Protein 5W3S (pdb70)

Radius of gyration: 40.67 Å; Cα contacts (8 Å, |Δi|>4): 2734; chains: 4; bounding box: 96×96×102 Å

GO terms:
  GO:0080025 phosphatidylinositol-3,5-bisphosphate binding (F, IDA)
  GO:0097682 intracellularly phosphatidylinositol-3,5-bisphosphate-gated monatomic cation channel activity (F, IDA)
  GO:0005765 lysosomal membrane (C, IDA)
  GO:0016020 membrane (C, IDA)
  GO:0051289 protein homotetramerization (P, IDA)
  GO:0098655 monoatomic cation transmembrane transport (P, IDA)
  GO:0042802 identical protein binding (F, IPI)

Solvent-accessible surface area: 88615 Å² total; per-residue (Å²): 120,92,54,88,109,4,81,36,100,0,85,44,71,68,60,40,32,79,83,39,100,95,73,140,28,117,135,52,190,75,25,56,35,11,98,79,3,22,51,21,2,22,86,1,1,41,84,7,5,82,27,23,66,55,16,32,41,12,63,50,39,2,20,49,0,0,20,52,4,1,9,100,58,30,119,103,141,37,115,48,52,28,32,7,30,21,40,62,58,5,57,66,22,0,55,59,1,3,32,26,2,28,69,4,120,139,26,7,4,12,13,16,13,22,62,99,54,28,0,12,8,16,22,41,31,32,100,145,16,77,26,138,12,29,100,28,35,1,42,10,24,68,103,100,69,72,76,65,106,116,4,90,22,122,29,106,97,49,89,138,84,116,27,140,16,105,36,55,8,101,88,7,36,28,3,54,0,96,9,55,0,14,1,0,4,26,89,0,27,209,86,60,111,22,21,1,0,2,3,1,44,0,33,1,32,5,43,2,39,25,13,2,1,49,3,40,2,35,18,66,6,94,22,49,19,86,104,13,132,46,6,45,36,78,62,55,128,54,62,44,74,133,94,25,48,124,49,0,47,91,0,35,91,2,0,76,45,0,27,74,44,5,68,152,28,39,84,63,4,77,123,24,13,93,66,14,25,93,19,27,99,143,84,103,194,104,28,116,38,109,82,9,59,124,68,6,54,55,47,58,41,73,28,10,32,84,1,0,75,35,0,27,75,0,0,90,57,0,47,84,15,62,68,131,26,86,46,71,53,41,77,2,4,19,30,2,0,35,0,2,44,41,6,34,37,7,26,9,32,38,32,25,67,115,70,101,35,51,4,1,19,58,0,37,85,56,1,81,70,38,5,92,96,6,46,54,6,15,43,30,17,32,68,0,6,7,20,0,0,11,10,3,0,7,35,42,3,74,8,1,57,37,63,48,61,0,24,5,0,0,14,0,0,18,14,15,24,35,0,39,28,0,1,56,103,15,63,130,161,18,145,102,3,28,75,31,0,23,118,7,2,58,41,0,0,33,48,5,19,22,10,8,35,1,0,7,20,0,3,2,17,17,23,7,72,51,14,54,41,85,70,125,130,41,93,76,167,44,76,1,117,98,28,30,118,122,91,54,89,110,4,78,36,99,0,85,47,71,70,60,40,32,78,84,39,100,94,74,138,29,116,134,51,189,76,24,56,35,10,97,78,4,22,51,22,1,22,86,1,1,43,84,7,6,82,28,22,64,57,17,31,42,11,60,50,39,2,22,49,0,0,21,52,3,0,10,100,57,30,117,104,140,36,116,49,52,29,31,6,32,22,40,62,59,5,57,65,22,0,57,60,1,3,32,26,2,29,71,4,122,139,26,6,3,10,13,16,13,22,65,100,54,28,0,12,8,16,23,40,31,32,99,151,16,78,23,137,11,27,100,29,37,1,44,11,24,68,100,98,69,70,77,65,106,117,4,89,21,121,29,107,96,48,88,138,82,116,25,142,16,106,37,54,7,101,86,7,34,26,3,54,0,95,9,55,0,14,0,0,4,25,89,0,28,206,87,62,112,22,22,0,0,2,3,1,44,0,33,0,32,5,45,2,40,26,13,2,0,50,4,40,1,36,16,63,6,95,20,49,18,85,106,12,132,45,6,46,36,78,62,53,128,53,63,43,76,137,94,24,47,122,49,0,48,92,0,35,90,1,0,76,45,0,26,75,44,4,68,151,28,37,84,64,4,76,122,24,13,93,66,14,26,93,20,28,101,144,84,102,194,104,27,118,39,106,83,9,58,122,69,6,52,56,47,57,42,73,28,10,32,84,1,0,74,35,0,26,75,0,0,93,55,0,46,86,16,66,67,132,26,83,46,71,52,42,76,2,4,20,30,1,0,34,0,2,46,39,6,36,37,8,27,9,34,39,33,25,65,114,70,104,36,52,4,2,20,58,0,38,84,55,1,80,70,36,5,95,98,7,47,54,5,14,42,31,17,33,66,1,5,7,22,0,0,12,10,4,0,7,37,43,3,74,7,2,60,38,64,49,62,0,24,5,0,0,14,0,0,18,13,17,23,37,0,38,27,1,2,55,103,15,63,130,163,19,142,100,3,28,74,30,0,22,117,7,2,60,41,0,0,33,49,5,20,22,10,8,35,2,1,6,21,0,2,2,16,18,23,7,71,50,14,56,42,82,70,126,129,41,93,75,166,44,78,1,117,96,28,30,118,123,93,54,90,109,5,76,36,97,0,85,48,73,69,59,39,33,78,83,38,97,95,73,140,29,115,132,52,189,74,24,54,35,9,98,79,3,20,51,22,1,22,86,0,1,43,84,7,5,83,28,24,66,58,16,34,43,12,59,51,38,1,20,50,0,0,22,54,3,1,10,100,58,30,118,103,142,36,116,48,54,28,31,6,31,22,39,62,58,4,59,65,22,0,56,58,2,3,32,27,3,28,69,4,123,141,27,7,3,12,13,15,14,21,61,101,53,27,0,12,9,16,22,41,30,32,98,146,15,78,24,136,11,26,99,27,35,2,43,11,24,67,102,99,70,71,76,64,106,118,4,87,21,121,28,107,95,49,88,141,83,116,26,139,16,104,38,55,8,97,86,6,36,28,3,53,0,97,9,56,0,14,0,0,3,24,89,0,26,209,88,60,111,21,21,0,0,3,3,0,42,0,34,0,32,4,44,2,39,24,14,2,1,51,3,40,1,35,18,65,5,95,20,50,20,87,105,13,131,46,6,44,34,77,58,54,128,55,63,44,76,134,94,24,48,121,50,0,47,90,0,35,92,1,0,76,45,0,25,74,43,5,68,150,28,38,83,65,3,77,123,24,14,92,65,14,25,93,20,28,100,146,86,106,193,103,28,116,35,107,82,9,60,123,65,6,54,56,47,57,41,72,27,10,32,84,1,0,75,35,0,27,74,0,0,94,56,0,48,86,16,63,68,131,27,86,47,72,52,40,77,2,4,19,29,2,0,33,0,2,44,40,6,33,38,8,27,9,34,38,33,25,64,116,71,102,37,51,4,1,18,56,0,35,84,55,1,78,70,37,5,91,97,6,47,53,4,16,42,30,18,31,67,1,5,7,22,0,0,13,10,3,0,6,37,42,3,74,6,1,60,37,65,48,62,0,22,4,0,0,13,0,0,17,14,17,24,36,0,36,27,1,1,55,104,16,64,129,170,19,142,103,3,27,75,30,0,22,119,7,2,60,42,1,0,33,47,5,20,20,9,7,33,0,0,7,19,0,3,2,17,18,23,8,71,51,15,57,40,83,68,124,128,41,95,77,167,45,76,1,115,97,28,31,117,123,92,54,89,109,5,76,36,98,0,84,46,72,70,60,39,32,79,83,38,100,94,74,141,28,114,132,54,188,73,25,53,35,11,98,78,3,20,52,21,1,21,86,0,2,42,84,7,6,82,27,24,68,56,16,34,42,10,62,55,35,2,20,47,0,0,21,52,4,1,10,100,57,31,117,103,142,35,118,50,54,28,31,6,32,23,40,61,59,5,59,65,22,0,56,59,1,3,32,28,2,29,70,4,123,139,26,6,2,11,12,16,15,22,63,100,54,28,0,12,8,16,23,41,31,32,100,151,16,76,27,137,12,28,100,29,39,2,44,11,25,66,102,98,70,70,75,63,106,120,4,90,22,119,28,106,97,48,87,139,81,115,25,140,16,106,37,54,8,102,86,6,35,28,3,54,0,97,8,56,0,14,1,0,4,24,87,0,26,208,87,61,112,21,21,0,0,2,3,1,44,0,35,0,33,6,44,2,38,25,11,2,1,50,3,40,1,35,19,68,5,94,22,50,17,85,105,13,134,47,6,47,35,77,60,52,129,55,62,43,76,134,95,25,46,124,48,0,46,89,0,35,92,2,0,76,45,0,26,74,42,4,69,150,28,40,85,64,3,78,123,23,13,93,66,14,26,93,20,27,101,146,84,106,193,104,27,118,37,107,82,9,59,122,68,5,52,58,46,60,42,73,27,10,32,84,1,0,75,36,0,26,75,0,0,93,56,0,46,84,17,65,68,131,25,84,46,71,51,43,76,1,4,19,31,1,0,32,0,2,44,40,6,33,38,7,26,8,33,38,32,24,65,116,71,100,37,51,4,1,19,57,0,35,84,53,1,79,69,39,6,92,96,6,45,55,6,14,41,30,17,32,67,0,4,8,22,0,0,10,10,3,0,6,37,44,3,72,7,1,59,36,66,48,62,0,22,5,0,0,15,0,0,17,13,16,24,37,0,39,27,1,1,56,105,16,62,126,161,19,144,102,3,29,74,31,0,22,118,7,2,56,41,0,0,34,48,5,20,21,12,7,33,2,0,5,22,0,2,2,19,18,24,7,73,50,15,56,42,82,68,123,128,41,94,76,169,44,75,2,115,97,28,28,116

Sequence (1940 aa):
LLEDQMRRKLKFFFMNPCEKFWARGRKPWKLAIQILKIAMVTIQLVLFGLSNQMVVAFKEENTVAFKHLFLKGYIDRMDDTYAVYTQSDVYDQIIFAVNQYLQLYQVSVGNHAYENSAMAICQHFYKRGNIYPGNDTFDIDPEIETDCFFVEPDEPFHIENKLNLTLDFHRLLTVELQFKLKAINLQTVRHQELPDCYDFTLTITFDNKAHSGRIKISLDNDISIRECKDWHVSGSIQKNTHNMMIFDAFVILTCLVSLILCIRSVISGLQLQQEFVNFFLLHYKKDVSVSDQMEFVNGWYIMIIISDILTIIGSILKMEIQAKSLTSYDVCSILLGTSTMLVWLGVIRYLGFFAKYNLLILTLQAALPNVIRFCCCAAMIYLGYCFCGWIVLGPYHNKFRSLNMVSECLFSLINGDDMFATFAKMQQKSYLVWLFSRIYLYSFISLFIYMILSLFIALITDTYETIKHYQQDGFPETELRTFISLLEDQMRRKLKFFFMNPCEKFWARGRKPWKLAIQILKIAMVTIQLVLFGLSNQMVVAFKEENTVAFKHLFLKGYIDRMDDTYAVYTQSDVYDQIIFAVNQYLQLYQVSVGNHAYENSAMAICQHFYKRGNIYPGNDTFDIDPEIETDCFFVEPDEPFHIENKLNLTLDFHRLLTVELQFKLKAINLQTVRHQELPDCYDFTLTITFDNKAHSGRIKISLDNDISIRECKDWHVSGSIQKNTHNMMIFDAFVILTCLVSLILCIRSVISGLQLQQEFVNFFLLHYKKDVSVSDQMEFVNGWYIMIIISDILTIIGSILKMEIQAKSLTSYDVCSILLGTSTMLVWLGVIRYLGFFAKYNLLILTLQAALPNVIRFCCCAAMIYLGYCFCGWIVLGPYHNKFRSLNMVSECLFSLINGDDMFATFAKMQQKSYLVWLFSRIYLYSFISLFIYMILSLFIALITDTYETIKHYQQDGFPETELRTFISLLEDQMRRKLKFFFMNPCEKFWARGRKPWKLAIQILKIAMVTIQLVLFGLSNQMVVAFKEENTVAFKHLFLKGYIDRMDDTYAVYTQSDVYDQIIFAVNQYLQLYQVSVGNHAYENSAMAICQHFYKRGNIYPGNDTFDIDPEIETDCFFVEPDEPFHIENKLNLTLDFHRLLTVELQFKLKAINLQTVRHQELPDCYDFTLTITFDNKAHSGRIKISLDNDISIRECKDWHVSGSIQKNTHNMMIFDAFVILTCLVSLILCIRSVISGLQLQQEFVNFFLLHYKKDVSVSDQMEFVNGWYIMIIISDILTIIGSILKMEIQAKSLTSYDVCSILLGTSTMLVWLGVIRYLGFFAKYNLLILTLQAALPNVIRFCCCAAMIYLGYCFCGWIVLGPYHNKFRSLNMVSECLFSLINGDDMFATFAKMQQKSYLVWLFSRIYLYSFISLFIYMILSLFIALITDTYETIKHYQQDGFPETELRTFISLLEDQMRRKLKFFFMNPCEKFWARGRKPWKLAIQILKIAMVTIQLVLFGLSNQMVVAFKEENTVAFKHLFLKGYIDRMDDTYAVYTQSDVYDQIIFAVNQYLQLYQVSVGNHAYENSAMAICQHFYKRGNIYPGNDTFDIDPEIETDCFFVEPDEPFHIENKLNLTLDFHRLLTVELQFKLKAINLQTVRHQELPDCYDFTLTITFDNKAHSGRIKISLDNDISIRECKDWHVSGSIQKNTHNMMIFDAFVILTCLVSLILCIRSVISGLQLQQEFVNFFLLHYKKDVSVSDQMEFVNGWYIMIIISDILTIIGSILKMEIQAKSLTSYDVCSILLGTSTMLVWLGVIRYLGFFAKYNLLILTLQAALPNVIRFCCCAAMIYLGYCFCGWIVLGPYHNKFRSLNMVSECLFSLINGDDMFATFAKMQQKSYLVWLFSRIYLYSFISLFIYMILSLFIALITDTYETIKHYQQDGFPETELRTFIS

Structure (mmCIF, N/CA/C/O backbone):
data_5W3S
#
_entry.id   5W3S
#
_cell.length_a   1.000
_cell.length_b   1.000
_cell.length_c   1.000
_cell.angle_alpha   90.00
_cell.angle_beta   90.00
_cell.angle_gamma   90.00
#
_symmetry.space_group_name_H-M   'P 1'
#
loop_
_entity.id
_entity.type
_entity.pdbx_description
1 polymer 'Mucolipin-3 isoform 1'
2 non-polymer 'CHOLESTEROL HEMISUCCINATE'
3 non-polymer 'SODIUM ION'
4 non-polymer 1,2-Distearoyl-sn-glycerophosphoethanolamine
5 water water
#
loop_
_atom_site.group_PDB
_atom_site.id
_atom_site.type_symbol
_atom_site.label_atom_id
_atom_site.label_alt_id
_atom_site.label_comp_id
_atom_site.label_asym_id
_atom_site.label_entity_id
_atom_site.label_seq_id
_atom_site.pdbx_PDB_ins_code
_atom_site.Cartn_x
_atom_site.Cartn_y
_atom_site.Cartn_z
_atom_site.occupancy
_atom_site.B_iso_or_equiv
_atom_site.auth_seq_id
_atom_site.auth_comp_id
_atom_site.auth_asym_id
_atom_site.auth_atom_id
_atom_site.pdbx_PDB_model_num
ATOM 1 N N . LEU A 1 33 ? 83.308 125.334 28.594 1.00 90.26 33 LEU A N 1
ATOM 2 C CA . LEU A 1 33 ? 83.762 126.632 29.079 1.00 90.26 33 LEU A CA 1
ATOM 3 C C . LEU A 1 33 ? 83.335 126.845 30.525 1.00 90.26 33 LEU A C 1
ATOM 4 O O . LEU A 1 33 ? 84.162 126.834 31.435 1.00 90.26 33 LEU A O 1
ATOM 7 N N . LEU A 1 34 ? 82.031 127.047 30.728 1.00 89.59 34 LEU A N 1
ATOM 8 C CA . LEU A 1 34 ? 81.505 127.218 32.078 1.00 89.59 34 LEU A CA 1
ATOM 9 C C . LEU A 1 34 ? 81.429 125.882 32.811 1.00 89.59 34 LEU A C 1
ATOM 10 O O . LEU A 1 34 ? 81.598 125.831 34.040 1.00 89.59 34 LEU A O 1
ATOM 26 N N . GLU A 1 35 ? 81.301 124.807 32.043 1.00 89.18 35 GLU A N 1
ATOM 27 C CA . GLU A 1 35 ? 81.283 123.470 32.608 1.00 89.18 35 GLU A CA 1
ATOM 28 C C . GLU A 1 35 ? 82.633 123.273 33.286 1.00 89.18 35 GLU A C 1
ATOM 29 O O . GLU A 1 35 ? 82.716 122.673 34.358 1.00 89.18 35 GLU A O 1
ATOM 41 N N . ASP A 1 36 ? 83.692 123.782 32.658 1.00 89.19 36 ASP A N 1
ATOM 42 C CA . ASP A 1 36 ? 85.027 123.678 33.236 1.00 89.19 36 ASP A CA 1
ATOM 43 C C . ASP A 1 36 ? 85.100 124.401 34.573 1.00 89.19 36 ASP A C 1
ATOM 44 O O . ASP A 1 36 ? 85.745 123.919 35.512 1.00 89.19 36 ASP A O 1
ATOM 53 N N . GLN A 1 37 ? 84.451 125.565 34.677 1.00 88.77 37 GLN A N 1
ATOM 54 C CA . GLN A 1 37 ? 84.395 126.264 35.957 1.00 88.77 37 GLN A CA 1
ATOM 55 C C . GLN A 1 37 ? 83.694 125.415 37.007 1.00 88.77 37 GLN A C 1
ATOM 56 O O . GLN A 1 37 ? 84.126 125.363 38.167 1.00 88.77 37 GLN A O 1
ATOM 70 N N . MET A 1 38 ? 82.616 124.729 36.619 1.00 87.27 38 MET A N 1
ATOM 71 C CA . MET A 1 38 ? 81.925 123.866 37.570 1.00 87.27 38 MET A CA 1
ATOM 72 C C . MET A 1 38 ? 82.796 122.687 37.981 1.00 87.27 38 MET A C 1
ATOM 73 O O . MET A 1 38 ? 82.810 122.300 39.154 1.00 87.27 38 MET A O 1
ATOM 87 N N . ARG A 1 39 ? 83.523 122.096 37.030 1.00 85.87 39 ARG A N 1
ATOM 88 C CA . ARG A 1 39 ? 84.455 121.028 37.373 1.00 85.87 39 ARG A CA 1
ATOM 89 C C . ARG A 1 39 ? 85.516 121.521 38.349 1.00 85.87 39 ARG A C 1
ATOM 90 O O . ARG A 1 39 ? 85.908 120.798 39.272 1.00 85.87 39 ARG A O 1
ATOM 111 N N . ARG A 1 40 ? 85.986 122.757 38.167 1.00 84.77 40 ARG A N 1
ATOM 112 C CA . ARG A 1 40 ? 86.984 123.319 39.069 1.00 84.77 40 ARG A CA 1
ATOM 113 C C . ARG A 1 40 ? 86.418 123.502 40.471 1.00 84.77 40 ARG A C 1
ATOM 114 O O . ARG A 1 40 ? 87.053 123.119 41.461 1.00 84.77 40 ARG A O 1
ATOM 118 N N . LYS A 1 41 ? 85.230 124.103 40.577 1.00 84.71 41 LYS A N 1
ATOM 119 C CA . LYS A 1 41 ? 84.602 124.290 41.882 1.00 84.71 41 LYS A CA 1
ATOM 120 C C . LYS A 1 41 ? 84.358 122.954 42.574 1.00 84.71 41 LYS A C 1
ATOM 121 O O . LYS A 1 41 ? 84.738 122.760 43.736 1.00 84.71 41 LYS A O 1
ATOM 140 N N . LEU A 1 42 ? 83.711 122.022 41.871 1.00 82.96 42 LEU A N 1
ATOM 141 C CA . LEU A 1 42 ? 83.365 120.737 42.468 1.00 82.96 42 LEU A CA 1
ATOM 142 C C . LEU A 1 42 ? 84.615 119.980 42.901 1.00 82.96 42 LEU A C 1
ATOM 143 O O . LEU A 1 42 ? 84.733 119.577 44.064 1.00 82.96 42 LEU A O 1
ATOM 159 N N . LYS A 1 43 ? 85.570 119.798 41.984 1.00 83.17 43 LYS A N 1
ATOM 160 C CA . LYS A 1 43 ? 86.804 119.097 42.328 1.00 83.17 43 LYS A CA 1
ATOM 161 C C . LYS A 1 43 ? 87.538 119.791 43.468 1.00 83.17 43 LYS A C 1
ATOM 162 O O . LYS A 1 43 ? 88.175 119.135 44.298 1.00 83.17 43 LYS A O 1
ATOM 181 N N . PHE A 1 44 ? 87.462 121.119 43.526 1.00 80.68 44 PHE A N 1
ATOM 182 C CA . PHE A 1 44 ? 87.993 121.825 44.682 1.00 80.68 44 PHE A CA 1
ATOM 183 C C . PHE A 1 44 ? 87.233 121.460 45.952 1.00 80.68 44 PHE A C 1
ATOM 184 O O . PHE A 1 44 ? 87.805 121.494 47.047 1.00 80.68 44 PHE A O 1
ATOM 201 N N . PHE A 1 45 ? 85.952 121.098 45.828 1.00 80.98 45 PHE A N 1
ATOM 202 C CA . PHE A 1 45 ? 85.164 120.671 46.981 1.00 80.98 45 PHE A CA 1
ATOM 203 C C . PHE A 1 45 ? 85.375 119.201 47.327 1.00 80.98 45 PHE A C 1
ATOM 204 O O . PHE A 1 45 ? 85.172 118.823 48.485 1.00 80.98 45 PHE A O 1
ATOM 221 N N . PHE A 1 46 ? 85.792 118.372 46.365 1.00 81.20 46 PHE A N 1
ATOM 222 C CA . PHE A 1 46 ? 85.955 116.939 46.589 1.00 81.20 46 PHE A CA 1
ATOM 223 C C . PHE A 1 46 ? 87.384 116.524 46.918 1.00 81.20 46 PHE A C 1
ATOM 224 O O . PHE A 1 46 ? 87.590 115.385 47.349 1.00 81.20 46 PHE A O 1
ATOM 241 N N . MET A 1 47 ? 88.354 117.404 46.698 1.00 78.49 47 MET A N 1
ATOM 242 C CA . MET A 1 47 ? 89.751 117.105 47.015 1.00 78.49 47 MET A CA 1
ATOM 243 C C . MET A 1 47 ? 90.025 117.197 48.520 1.00 78.49 47 MET A C 1
ATOM 244 O O . MET A 1 47 ? 89.381 117.976 49.222 1.00 78.49 47 MET A O 1
ATOM 258 N N . ASN A 1 48 ? 90.976 116.405 49.013 1.00 72.85 48 ASN A N 1
ATOM 259 C CA . ASN A 1 48 ? 91.347 116.456 50.415 1.00 72.85 48 ASN A CA 1
ATOM 260 C C . ASN A 1 48 ? 91.970 117.812 50.740 1.00 72.85 48 ASN A C 1
ATOM 261 O O . ASN A 1 48 ? 92.541 118.462 49.862 1.00 72.85 48 ASN A O 1
ATOM 272 N N . PRO A 1 49 ? 91.891 118.260 51.999 1.00 69.66 49 PRO A N 1
ATOM 273 C CA . PRO A 1 49 ? 92.525 119.546 52.336 1.00 69.66 49 PRO A CA 1
ATOM 274 C C . PRO A 1 49 ? 94.027 119.548 52.117 1.00 69.66 49 PRO A C 1
ATOM 275 O O . PRO A 1 49 ? 94.580 120.551 51.650 1.00 69.66 49 PRO A O 1
ATOM 286 N N . CYS A 1 50 ? 94.707 118.447 52.437 1.00 74.70 50 CYS A N 1
ATOM 287 C CA . CYS A 1 50 ? 96.125 118.343 52.118 1.00 74.70 50 CYS A CA 1
ATOM 288 C C . CYS A 1 50 ? 96.350 118.347 50.612 1.00 74.70 50 CYS A C 1
ATOM 289 O O . CYS A 1 50 ? 97.397 118.806 50.141 1.00 74.70 50 CYS A O 1
ATOM 297 N N . GLU A 1 51 ? 95.386 117.837 49.844 1.00 76.89 51 GLU A N 1
ATOM 298 C CA . GLU A 1 51 ? 95.433 117.941 48.392 1.00 76.89 51 GLU A CA 1
ATOM 299 C C . GLU A 1 51 ? 95.045 119.327 47.893 1.00 76.89 51 GLU A C 1
ATOM 300 O O . GLU A 1 51 ? 95.428 119.699 46.780 1.00 76.89 51 GLU A O 1
ATOM 312 N N . LYS A 1 52 ? 94.294 120.092 48.686 1.00 77.05 52 LYS A N 1
ATOM 313 C CA . LYS A 1 52 ? 93.942 121.462 48.336 1.00 77.05 52 LYS A CA 1
ATOM 314 C C . LYS A 1 52 ? 95.049 122.460 48.656 1.00 77.05 52 LYS A C 1
ATOM 315 O O . LYS A 1 52 ? 94.836 123.666 48.485 1.00 77.05 52 LYS A O 1
ATOM 334 N N . PHE A 1 53 ? 96.211 121.993 49.115 1.00 77.09 53 PHE A N 1
ATOM 335 C CA . PHE A 1 53 ? 97.383 122.824 49.338 1.00 77.09 53 PHE A CA 1
ATOM 336 C C . PHE A 1 53 ? 98.566 122.426 48.474 1.00 77.09 53 PHE A C 1
ATOM 337 O O . PHE A 1 53 ? 99.378 123.287 48.130 1.00 77.09 53 PHE A O 1
ATOM 354 N N . TRP A 1 54 ? 98.684 121.148 48.113 1.00 78.69 54 TRP A N 1
ATOM 355 C CA . TRP A 1 54 ? 99.715 120.740 47.169 1.00 78.69 54 TRP A CA 1
ATOM 356 C C . TRP A 1 54 ? 99.428 121.266 45.769 1.00 78.69 54 TRP A C 1
ATOM 357 O O . TRP A 1 54 ? 100.363 121.508 44.997 1.00 78.69 54 TRP A O 1
ATOM 361 N N . ALA A 1 55 ? 98.152 121.455 45.427 1.00 79.58 55 ALA A N 1
ATOM 362 C CA . ALA A 1 55 ? 97.756 121.909 44.098 1.00 79.58 55 ALA A CA 1
ATOM 363 C C . ALA A 1 55 ? 97.582 123.425 44.040 1.00 79.58 55 ALA A C 1
ATOM 364 O O . ALA A 1 55 ? 98.267 124.103 43.268 1.00 79.58 55 ALA A O 1
ATOM 371 N N . ARG A 1 56 ? 96.671 123.963 44.857 1.00 80.31 56 ARG A N 1
ATOM 372 C CA . ARG A 1 56 ? 96.310 125.375 44.812 1.00 80.31 56 ARG A CA 1
ATOM 373 C C . ARG A 1 56 ? 96.848 126.187 45.982 1.00 80.31 56 ARG A C 1
ATOM 374 O O . ARG A 1 56 ? 96.655 127.407 46.002 1.00 80.31 56 ARG A O 1
ATOM 395 N N . GLY A 1 57 ? 97.505 125.558 46.951 1.00 78.00 57 GLY A N 1
ATOM 396 C CA . GLY A 1 57 ? 98.184 126.303 47.991 1.00 78.00 57 GLY A CA 1
ATOM 397 C C . GLY A 1 57 ? 97.284 126.999 48.985 1.00 78.00 57 GLY A C 1
ATOM 398 O O . GLY A 1 57 ? 97.673 128.033 49.537 1.00 78.00 57 GLY A O 1
ATOM 402 N N . ARG A 1 58 ? 96.091 126.465 49.236 1.00 76.77 58 ARG A N 1
ATOM 403 C CA . ARG A 1 58 ? 95.219 127.016 50.269 1.00 76.77 58 ARG A CA 1
ATOM 404 C C . ARG A 1 58 ? 95.704 126.543 51.634 1.00 76.77 58 ARG A C 1
ATOM 405 O O . ARG A 1 58 ? 95.832 125.337 51.871 1.00 76.77 58 ARG A O 1
ATOM 426 N N . LYS A 1 59 ? 95.965 127.487 52.524 1.00 74.01 59 LYS A N 1
ATOM 427 C CA . LYS A 1 59 ? 96.516 127.170 53.837 1.00 74.01 59 LYS A CA 1
ATOM 428 C C . LYS A 1 59 ? 95.488 126.400 54.661 1.00 74.01 59 LYS A C 1
ATOM 429 O O . LYS A 1 59 ? 94.422 126.954 54.965 1.00 74.01 59 LYS A O 1
ATOM 448 N N . PRO A 1 60 ? 95.746 125.133 55.052 1.00 68.88 60 PRO A N 1
ATOM 449 C CA . PRO A 1 60 ? 94.723 124.423 55.852 1.00 68.88 60 PRO A CA 1
ATOM 450 C C . PRO A 1 60 ? 94.706 124.824 57.326 1.00 68.88 60 PRO A C 1
ATOM 451 O O . PRO A 1 60 ? 95.304 124.200 58.201 1.00 68.88 60 PRO A O 1
ATOM 462 N N . TRP A 1 61 ? 93.996 125.917 57.613 1.00 67.34 61 TRP A N 1
ATOM 463 C CA . TRP A 1 61 ? 93.824 126.354 58.994 1.00 67.34 61 TRP A CA 1
ATOM 464 C C . TRP A 1 61 ? 92.826 125.478 59.740 1.00 67.34 61 TRP A C 1
ATOM 465 O O . TRP A 1 61 ? 92.966 125.266 60.954 1.00 67.34 61 TRP A O 1
ATOM 486 N N . LYS A 1 62 ? 91.818 124.965 59.031 1.00 63.21 62 LYS A N 1
ATOM 487 C CA . LYS A 1 62 ? 90.765 124.179 59.665 1.00 63.21 62 LYS A CA 1
ATOM 488 C C . LYS A 1 62 ? 91.331 122.926 60.324 1.00 63.21 62 LYS A C 1
ATOM 489 O O . LYS A 1 62 ? 90.988 122.604 61.467 1.00 63.21 62 LYS A O 1
ATOM 508 N N . LEU A 1 63 ? 92.208 122.209 59.619 1.00 60.46 63 LEU A N 1
ATOM 509 C CA . LEU A 1 63 ? 92.838 121.028 60.202 1.00 60.46 63 LEU A CA 1
ATOM 510 C C . LEU A 1 63 ? 93.599 121.385 61.470 1.00 60.46 63 LEU A C 1
ATOM 511 O O . LEU A 1 63 ? 93.528 120.666 62.474 1.00 60.46 63 LEU A O 1
ATOM 527 N N . ALA A 1 64 ? 94.319 122.506 61.443 1.00 59.14 64 ALA A N 1
ATOM 528 C CA . ALA A 1 64 ? 95.118 122.911 62.591 1.00 59.14 64 ALA A CA 1
ATOM 529 C C . ALA A 1 64 ? 94.239 123.184 63.801 1.00 59.14 64 ALA A C 1
ATOM 530 O O . ALA A 1 64 ? 94.512 122.702 64.907 1.00 59.14 64 ALA A O 1
ATOM 537 N N . ILE A 1 65 ? 93.161 123.946 63.606 1.00 56.71 65 ILE A N 1
ATOM 538 C CA . ILE A 1 65 ? 92.338 124.313 64.752 1.00 56.71 65 ILE A CA 1
ATOM 539 C C . ILE A 1 65 ? 91.551 123.111 65.258 1.00 56.71 65 ILE A C 1
ATOM 540 O O . ILE A 1 65 ? 91.289 122.997 66.463 1.00 56.71 65 ILE A O 1
ATOM 556 N N . GLN A 1 66 ? 91.163 122.195 64.368 1.00 54.99 66 GLN A N 1
ATOM 557 C CA . GLN A 1 66 ? 90.528 120.967 64.833 1.00 54.99 66 GLN A CA 1
ATOM 558 C C . GLN A 1 66 ? 91.488 120.139 65.675 1.00 54.99 66 GLN A C 1
ATOM 559 O O . GLN A 1 66 ? 91.105 119.629 66.731 1.00 54.99 66 GLN A O 1
ATOM 573 N N . ILE A 1 67 ? 92.732 119.978 65.214 1.00 53.79 67 ILE A N 1
ATOM 574 C CA . ILE A 1 67 ? 93.736 119.246 65.989 1.00 53.79 67 ILE A CA 1
ATOM 575 C C . ILE A 1 67 ? 93.912 119.880 67.361 1.00 53.79 67 ILE A C 1
ATOM 576 O O . ILE A 1 67 ? 93.970 119.186 68.393 1.00 53.79 67 ILE A O 1
ATOM 592 N N . LEU A 1 68 ? 93.984 121.212 67.390 1.00 53.66 68 LEU A N 1
ATOM 593 C CA . LEU A 1 68 ? 94.017 121.940 68.650 1.00 53.66 68 LEU A CA 1
ATOM 594 C C . LEU A 1 68 ? 92.832 121.570 69.528 1.00 53.66 68 LEU A C 1
ATOM 595 O O . LEU A 1 68 ? 92.992 121.328 70.728 1.00 53.66 68 LEU A O 1
ATOM 611 N N . LYS A 1 69 ? 91.639 121.485 68.939 1.00 51.98 69 LYS A N 1
ATOM 612 C CA . LYS A 1 69 ? 90.460 121.107 69.710 1.00 51.98 69 LYS A CA 1
ATOM 613 C C . LYS A 1 69 ? 90.589 119.691 70.258 1.00 51.98 69 LYS A C 1
ATOM 614 O O . LYS A 1 69 ? 90.188 119.420 71.393 1.00 51.98 69 LYS A O 1
ATOM 633 N N . ILE A 1 70 ? 91.146 118.774 69.466 1.00 50.57 70 ILE A N 1
ATOM 634 C CA . ILE A 1 70 ? 91.265 117.382 69.889 1.00 50.57 70 ILE A CA 1
ATOM 635 C C . ILE A 1 70 ? 92.132 117.291 71.140 1.00 50.57 70 ILE A C 1
ATOM 636 O O . ILE A 1 70 ? 91.690 116.819 72.200 1.00 50.57 70 ILE A O 1
ATOM 652 N N . ALA A 1 71 ? 93.380 117.762 71.036 1.00 50.44 71 ALA A N 1
ATOM 653 C CA . ALA A 1 71 ? 94.277 117.714 72.188 1.00 50.44 71 ALA A CA 1
ATOM 654 C C . ALA A 1 71 ? 93.727 118.515 73.361 1.00 50.44 71 ALA A C 1
ATOM 655 O O . ALA A 1 71 ? 93.901 118.125 74.524 1.00 50.44 71 ALA A O 1
ATOM 662 N N . MET A 1 72 ? 93.032 119.609 73.071 1.00 52.25 72 MET A N 1
ATOM 663 C CA . MET A 1 72 ? 92.485 120.470 74.112 1.00 52.25 72 MET A CA 1
ATOM 664 C C . MET A 1 72 ? 91.427 119.745 74.939 1.00 52.25 72 MET A C 1
ATOM 665 O O . MET A 1 72 ? 91.545 119.634 76.168 1.00 52.25 72 MET A O 1
ATOM 679 N N . VAL A 1 73 ? 90.380 119.246 74.281 1.00 49.54 73 VAL A N 1
ATOM 680 C CA . VAL A 1 73 ? 89.288 118.595 74.995 1.00 49.54 73 VAL A CA 1
ATOM 681 C C . VAL A 1 73 ? 89.791 117.329 75.671 1.00 49.54 73 VAL A C 1
ATOM 682 O O . VAL A 1 73 ? 89.313 116.956 76.754 1.00 49.54 73 VAL A O 1
ATOM 695 N N . THR A 1 74 ? 90.770 116.658 75.060 1.00 48.53 74 THR A N 1
ATOM 696 C CA . THR A 1 74 ? 91.381 115.500 75.703 1.00 48.53 74 THR A CA 1
ATOM 697 C C . THR A 1 74 ? 92.015 115.884 77.038 1.00 48.53 74 THR A C 1
ATOM 698 O O . THR A 1 74 ? 91.685 115.310 78.082 1.00 48.53 74 THR A O 1
ATOM 709 N N . ILE A 1 75 ? 92.922 116.868 77.020 1.00 50.15 75 ILE A N 1
ATOM 710 C CA . ILE A 1 75 ? 93.611 117.285 78.243 1.00 50.15 75 ILE A CA 1
ATOM 711 C C . ILE A 1 75 ? 92.603 117.742 79.290 1.00 50.15 75 ILE A C 1
ATOM 712 O O . ILE A 1 75 ? 92.751 117.458 80.489 1.00 50.15 75 ILE A O 1
ATOM 728 N N . GLN A 1 76 ? 91.566 118.453 78.846 1.00 51.61 76 GLN A N 1
ATOM 729 C CA . GLN A 1 76 ? 90.467 118.858 79.711 1.00 51.61 76 GLN A CA 1
ATOM 730 C C . GLN A 1 76 ? 89.888 117.666 80.467 1.00 51.61 76 GLN A C 1
ATOM 731 O O . GLN A 1 76 ? 89.850 117.651 81.707 1.00 51.61 76 GLN A O 1
ATOM 745 N N . LEU A 1 77 ? 89.436 116.650 79.720 1.00 48.55 77 LEU A N 1
ATOM 746 C CA . LEU A 1 77 ? 88.849 115.468 80.345 1.00 48.55 77 LEU A CA 1
ATOM 747 C C . LEU A 1 77 ? 89.826 114.804 81.299 1.00 48.55 77 LEU A C 1
ATOM 748 O O . LEU A 1 77 ? 89.428 114.325 82.367 1.00 48.55 77 LEU A O 1
ATOM 764 N N . VAL A 1 78 ? 91.106 114.751 80.931 1.00 49.31 78 VAL A N 1
ATOM 765 C CA . VAL A 1 78 ? 92.075 114.056 81.771 1.00 49.31 78 VAL A CA 1
ATOM 766 C C . VAL A 1 78 ? 92.213 114.760 83.114 1.00 49.31 78 VAL A C 1
ATOM 767 O O . VAL A 1 78 ? 92.078 114.134 84.170 1.00 49.31 78 VAL A O 1
ATOM 780 N N . LEU A 1 79 ? 92.453 116.072 83.097 1.00 51.82 79 LEU A N 1
ATOM 781 C CA . LEU A 1 79 ? 92.656 116.797 84.350 1.00 51.82 79 LEU A CA 1
ATOM 782 C C . LEU A 1 79 ? 91.405 116.756 85.219 1.00 51.82 79 LEU A C 1
ATOM 783 O O . LEU A 1 79 ? 91.470 116.453 86.420 1.00 51.82 79 LEU A O 1
ATOM 799 N N . PHE A 1 80 ? 90.262 117.001 84.593 1.00 52.77 80 PHE A N 1
ATOM 800 C CA . PHE A 1 80 ? 88.989 117.025 85.294 1.00 52.77 80 PHE A CA 1
ATOM 801 C C . PHE A 1 80 ? 88.707 115.674 85.932 1.00 52.77 80 PHE A C 1
ATOM 802 O O . PHE A 1 80 ? 88.183 115.600 87.042 1.00 52.77 80 PHE A O 1
ATOM 819 N N . GLY A 1 81 ? 89.058 114.606 85.226 1.00 52.74 81 GLY A N 1
ATOM 820 C CA . GLY A 1 81 ? 88.823 113.264 85.725 1.00 52.74 81 GLY A CA 1
ATOM 821 C C . GLY A 1 81 ? 89.787 112.854 86.820 1.00 52.74 81 GLY A C 1
ATOM 822 O O . GLY A 1 81 ? 89.431 112.082 87.711 1.00 52.74 81 GLY A O 1
ATOM 826 N N . LEU A 1 82 ? 91.027 113.344 86.761 1.00 52.92 82 LEU A N 1
ATOM 827 C CA . LEU A 1 82 ? 91.967 113.070 87.843 1.00 52.92 82 LEU A CA 1
ATOM 828 C C . LEU A 1 82 ? 91.520 113.748 89.129 1.00 52.92 82 LEU A C 1
ATOM 829 O O . LEU A 1 82 ? 91.545 113.140 90.209 1.00 52.92 82 LEU A O 1
ATOM 845 N N . SER A 1 83 ? 91.102 115.013 89.029 1.00 56.33 83 SER A N 1
ATOM 846 C CA . SER A 1 83 ? 90.568 115.709 90.193 1.00 56.33 83 SER A CA 1
ATOM 847 C C . SER A 1 83 ? 89.386 114.957 90.793 1.00 56.33 83 SER A C 1
ATOM 848 O O . SER A 1 83 ? 89.367 114.668 92.001 1.00 56.33 83 SER A O 1
ATOM 856 N N . ASN A 1 84 ? 88.444 114.574 89.946 1.00 55.51 84 ASN A N 1
ATOM 857 C CA . ASN A 1 84 ? 87.267 113.859 90.403 1.00 55.51 84 ASN A CA 1
ATOM 858 C C . ASN A 1 84 ? 87.697 112.553 91.050 1.00 55.51 84 ASN A C 1
ATOM 859 O O . ASN A 1 84 ? 87.101 112.111 92.032 1.00 55.51 84 ASN A O 1
ATOM 870 N N . GLN A 1 85 ? 88.735 111.936 90.498 1.00 55.73 85 GLN A N 1
ATOM 871 C CA . GLN A 1 85 ? 89.202 110.655 91.008 1.00 55.73 85 GLN A CA 1
ATOM 872 C C . GLN A 1 85 ? 89.734 110.801 92.423 1.00 55.73 85 GLN A C 1
ATOM 873 O O . GLN A 1 85 ? 89.456 109.963 93.290 1.00 55.73 85 GLN A O 1
ATOM 887 N N . MET A 1 86 ? 90.483 111.874 92.686 1.00 59.26 86 MET A N 1
ATOM 888 C CA . MET A 1 86 ? 90.964 112.112 94.042 1.00 59.26 86 MET A CA 1
ATOM 889 C C . MET A 1 86 ? 89.806 112.376 94.997 1.00 59.26 86 MET A C 1
ATOM 890 O O . MET A 1 86 ? 89.744 111.789 96.089 1.00 59.26 86 MET A O 1
ATOM 904 N N . VAL A 1 87 ? 88.869 113.241 94.598 1.00 59.63 87 VAL A N 1
ATOM 905 C CA . VAL A 1 87 ? 87.753 113.576 95.481 1.00 59.63 87 VAL A CA 1
ATOM 906 C C . VAL A 1 87 ? 86.914 112.337 95.776 1.00 59.63 87 VAL A C 1
ATOM 907 O O . VAL A 1 87 ? 86.557 112.065 96.931 1.00 59.63 87 VAL A O 1
ATOM 920 N N . VAL A 1 88 ? 86.601 111.560 94.740 1.00 58.04 88 VAL A N 1
ATOM 921 C CA . VAL A 1 88 ? 85.769 110.374 94.910 1.00 58.04 88 VAL A CA 1
ATOM 922 C C . VAL A 1 88 ? 86.485 109.334 95.753 1.00 58.04 88 VAL A C 1
ATOM 923 O O . VAL A 1 88 ? 85.860 108.636 96.556 1.00 58.04 88 VAL A O 1
ATOM 936 N N . ALA A 1 89 ? 87.797 109.193 95.572 1.00 59.07 89 ALA A N 1
ATOM 937 C CA . ALA A 1 89 ? 88.549 108.253 96.394 1.00 59.07 89 ALA A CA 1
ATOM 938 C C . ALA A 1 89 ? 88.478 108.643 97.864 1.00 59.07 89 ALA A C 1
ATOM 939 O O . ALA A 1 89 ? 88.250 107.790 98.732 1.00 59.07 89 ALA A O 1
ATOM 946 N N . PHE A 1 90 ? 88.650 109.934 98.156 1.00 60.63 90 PHE A N 1
ATOM 947 C CA . PHE A 1 90 ? 88.512 110.423 99.525 1.00 60.63 90 PHE A CA 1
ATOM 948 C C . PHE A 1 90 ? 87.136 110.085 100.093 1.00 60.63 90 PHE A C 1
ATOM 949 O O . PHE A 1 90 ? 87.019 109.550 101.206 1.00 60.63 90 PHE A O 1
ATOM 966 N N . LYS A 1 91 ? 86.086 110.363 99.320 1.00 59.93 91 LYS A N 1
ATOM 967 C CA . LYS A 1 91 ? 84.724 110.078 99.762 1.00 59.93 91 LYS A CA 1
ATOM 968 C C . LYS A 1 91 ? 84.526 108.593 100.045 1.00 59.93 91 LYS A C 1
ATOM 969 O O . LYS A 1 91 ? 83.931 108.216 101.062 1.00 59.93 91 LYS A O 1
ATOM 988 N N . GLU A 1 92 ? 85.013 107.732 99.153 1.00 59.79 92 GLU A N 1
ATOM 989 C CA . GLU A 1 92 ? 84.760 106.300 99.278 1.00 59.79 92 GLU A CA 1
ATOM 990 C C . GLU A 1 92 ? 85.498 105.707 100.471 1.00 59.79 92 GLU A C 1
ATOM 991 O O . GLU A 1 92 ? 84.926 104.926 101.245 1.00 59.79 92 GLU A O 1
ATOM 1003 N N . GLU A 1 93 ? 86.781 106.045 100.620 1.00 58.59 93 GLU A N 1
ATOM 1004 C CA . GLU A 1 93 ? 87.523 105.627 101.804 1.00 58.59 93 GLU A CA 1
ATOM 1005 C C . GLU A 1 93 ? 86.811 106.076 103.075 1.00 58.59 93 GLU A C 1
ATOM 1006 O O . GLU A 1 93 ? 86.648 105.293 104.025 1.00 58.59 93 GLU A O 1
ATOM 1018 N N . ASN A 1 94 ? 86.332 107.319 103.081 1.00 57.02 94 ASN A N 1
ATOM 1019 C CA . ASN A 1 94 ? 85.629 107.847 104.244 1.00 57.02 94 ASN A CA 1
ATOM 1020 C C . ASN A 1 94 ? 84.376 107.040 104.563 1.00 57.02 94 ASN A C 1
ATOM 1021 O O . ASN A 1 94 ? 84.217 106.560 105.688 1.00 57.02 94 ASN A O 1
ATOM 1032 N N . THR A 1 95 ? 83.478 106.866 103.588 1.00 57.02 95 THR A N 1
ATOM 1033 C CA . THR A 1 95 ? 82.224 106.173 103.876 1.00 57.02 95 THR A CA 1
ATOM 1034 C C . THR A 1 95 ? 82.458 104.725 104.281 1.00 57.02 95 THR A C 1
ATOM 1035 O O . THR A 1 95 ? 81.721 104.200 105.121 1.00 57.02 95 THR A O 1
ATOM 1046 N N . VAL A 1 96 ? 83.465 104.064 103.703 1.00 54.58 96 VAL A N 1
ATOM 1047 C CA . VAL A 1 96 ? 83.836 102.733 104.181 1.00 54.58 96 VAL A CA 1
ATOM 1048 C C . VAL A 1 96 ? 84.188 102.790 105.662 1.00 54.58 96 VAL A C 1
ATOM 1049 O O . VAL A 1 96 ? 83.718 101.970 106.466 1.00 54.58 96 VAL A O 1
ATOM 1062 N N . ALA A 1 97 ? 85.004 103.773 106.046 1.00 53.21 97 ALA A N 1
ATOM 1063 C CA . ALA A 1 97 ? 85.379 103.908 107.450 1.00 53.21 97 ALA A CA 1
ATOM 1064 C C . ALA A 1 97 ? 84.157 104.124 108.332 1.00 53.21 97 ALA A C 1
ATOM 1065 O O . ALA A 1 97 ? 84.015 103.485 109.379 1.00 53.21 97 ALA A O 1
ATOM 1072 N N . PHE A 1 98 ? 83.257 105.018 107.919 1.00 56.11 98 PHE A N 1
ATOM 1073 C CA . PHE A 1 98 ? 82.067 105.282 108.718 1.00 56.11 98 PHE A CA 1
ATOM 1074 C C . PHE A 1 98 ? 81.200 104.040 108.852 1.00 56.11 98 PHE A C 1
ATOM 1075 O O . PHE A 1 98 ? 80.579 103.825 109.899 1.00 56.11 98 PHE A O 1
ATOM 1092 N N . LYS A 1 99 ? 81.150 103.207 107.811 1.00 55.29 99 LYS A N 1
ATOM 1093 C CA . LYS A 1 99 ? 80.435 101.942 107.918 1.00 55.29 99 LYS A CA 1
ATOM 1094 C C . LYS A 1 99 ? 81.071 101.045 108.970 1.00 55.29 99 LYS A C 1
ATOM 1095 O O . LYS A 1 99 ? 80.379 100.498 109.833 1.00 55.29 99 LYS A O 1
ATOM 1114 N N . HIS A 1 100 ? 82.394 100.887 108.926 1.00 52.34 100 HIS A N 1
ATOM 1115 C CA . HIS A 1 100 ? 83.033 100.020 109.910 1.00 52.34 100 HIS A CA 1
ATOM 1116 C C . HIS A 1 100 ? 82.986 100.590 111.321 1.00 52.34 100 HIS A C 1
ATOM 1117 O O . HIS A 1 100 ? 83.152 99.830 112.281 1.00 52.34 100 HIS A O 1
ATOM 1131 N N . LEU A 1 101 ? 82.757 101.893 111.477 1.00 54.88 101 LEU A N 1
ATOM 1132 C CA . LEU A 1 101 ? 82.706 102.507 112.798 1.00 54.88 101 LEU A CA 1
ATOM 1133 C C . LEU A 1 101 ? 81.311 102.465 113.406 1.00 54.88 101 LEU A C 1
ATOM 1134 O O . LEU A 1 101 ? 81.160 102.136 114.586 1.00 54.88 101 LEU A O 1
ATOM 1150 N N . PHE A 1 102 ? 80.289 102.793 112.618 1.00 56.05 102 PHE A N 1
ATOM 1151 C CA . PHE A 1 102 ? 78.947 103.003 113.144 1.00 56.05 102 PHE A CA 1
ATOM 1152 C C . PHE A 1 102 ? 78.021 101.813 112.961 1.00 56.05 102 PHE A C 1
ATOM 1153 O O . PHE A 1 102 ? 77.082 101.655 113.748 1.00 56.05 102 PHE A O 1
ATOM 1170 N N . LEU A 1 103 ? 78.253 100.977 111.955 1.00 54.57 103 LEU A N 1
ATOM 1171 C CA . LEU A 1 103 ? 77.411 99.821 111.683 1.00 54.57 103 LEU A CA 1
ATOM 1172 C C . LEU A 1 103 ? 78.070 98.585 112.279 1.00 54.57 103 LEU A C 1
ATOM 1173 O O . LEU A 1 103 ? 79.189 98.228 111.897 1.00 54.57 103 LEU A O 1
ATOM 1189 N N . LYS A 1 104 ? 77.378 97.941 113.211 1.00 55.52 104 LYS A N 1
ATOM 1190 C CA . LYS A 1 104 ? 77.874 96.715 113.811 1.00 55.52 104 LYS A CA 1
ATOM 1191 C C . LYS A 1 104 ? 77.702 95.550 112.850 1.00 55.52 104 LYS A C 1
ATOM 1192 O O . LYS A 1 104 ? 76.727 95.473 112.097 1.00 55.52 104 LYS A O 1
ATOM 1211 N N . GLY A 1 105 ? 78.666 94.637 112.881 1.00 58.05 105 GLY A N 1
ATOM 1212 C CA . GLY A 1 105 ? 78.597 93.457 112.042 1.00 58.05 105 GLY A CA 1
ATOM 1213 C C . GLY A 1 105 ? 78.613 93.752 110.560 1.00 58.05 105 GLY A C 1
ATOM 1214 O O . GLY A 1 105 ? 78.050 92.982 109.776 1.00 58.05 105 GLY A O 1
ATOM 1218 N N . TYR A 1 106 ? 79.237 94.852 110.154 1.00 56.83 106 TYR A N 1
ATOM 1219 C CA . TYR A 1 106 ? 79.381 95.155 108.740 1.00 56.83 106 TYR A CA 1
ATOM 1220 C C . TYR A 1 106 ? 80.494 94.317 108.134 1.00 56.83 106 TYR A C 1
ATOM 1221 O O . TYR A 1 106 ? 81.534 94.095 108.759 1.00 56.83 106 TYR A O 1
ATOM 1239 N N . ILE A 1 107 ? 80.223 93.831 106.932 1.00 61.17 107 ILE A N 1
ATOM 1240 C CA . ILE A 1 107 ? 81.156 93.003 106.185 1.00 61.17 107 ILE A CA 1
ATOM 1241 C C . ILE A 1 107 ? 81.398 93.684 104.846 1.00 61.17 107 ILE A C 1
ATOM 1242 O O . ILE A 1 107 ? 80.508 94.313 104.270 1.00 61.17 107 ILE A O 1
ATOM 1258 N N . ASP A 1 108 ? 82.631 93.560 104.363 1.00 62.18 108 ASP A N 1
ATOM 1259 C CA . ASP A 1 108 ? 82.982 94.108 103.063 1.00 62.18 108 ASP A CA 1
ATOM 1260 C C . ASP A 1 108 ? 82.127 93.474 101.978 1.00 62.18 108 ASP A C 1
ATOM 1261 O O . ASP A 1 108 ? 82.252 92.284 101.678 1.00 62.18 108 ASP A O 1
ATOM 1270 N N . ARG A 1 109 ? 81.247 94.256 101.374 1.00 66.15 109 ARG A N 1
ATOM 1271 C CA . ARG A 1 109 ? 80.411 93.715 100.313 1.00 66.15 109 ARG A CA 1
ATOM 1272 C C . ARG A 1 109 ? 79.153 92.890 100.662 1.00 66.15 109 ARG A C 1
ATOM 1273 O O . ARG A 1 109 ? 78.742 92.082 99.834 1.00 66.15 109 ARG A O 1
ATOM 1294 N N . MET A 1 110 ? 78.530 93.041 101.834 1.00 65.77 110 MET A N 1
ATOM 1295 C CA . MET A 1 110 ? 77.289 92.295 102.037 1.00 65.77 110 MET A CA 1
ATOM 1296 C C . MET A 1 110 ? 76.216 93.015 101.221 1.00 65.77 110 MET A C 1
ATOM 1297 O O . MET A 1 110 ? 75.142 93.361 101.712 1.00 65.77 110 MET A O 1
ATOM 1301 N N . ASP A 1 111 ? 76.537 93.244 99.940 1.00 68.68 111 ASP A N 1
ATOM 1302 C CA . ASP A 1 111 ? 75.790 94.127 99.048 1.00 68.68 111 ASP A CA 1
ATOM 1303 C C . ASP A 1 111 ? 75.816 95.575 99.526 1.00 68.68 111 ASP A C 1
ATOM 1304 O O . ASP A 1 111 ? 75.021 96.396 99.060 1.00 68.68 111 ASP A O 1
ATOM 1311 N N . ASP A 1 112 ? 76.719 95.905 100.454 1.00 65.15 112 ASP A N 1
ATOM 1312 C CA . ASP A 1 112 ? 76.741 97.189 101.152 1.00 65.15 112 ASP A CA 1
ATOM 1313 C C . ASP A 1 112 ? 75.427 97.504 101.862 1.00 65.15 112 ASP A C 1
ATOM 1314 O O . ASP A 1 112 ? 75.163 98.667 102.187 1.00 65.15 112 ASP A O 1
ATOM 1321 N N . THR A 1 113 ? 74.570 96.492 101.999 1.00 59.65 113 THR A N 1
ATOM 1322 C CA . THR A 1 113 ? 73.281 96.642 102.675 1.00 59.65 113 THR A CA 1
ATOM 1323 C C . THR A 1 113 ? 72.855 95.391 103.454 1.00 59.65 113 THR A C 1
ATOM 1324 O O . THR A 1 113 ? 71.967 94.665 103.011 1.00 59.65 113 THR A O 1
ATOM 1335 N N . TYR A 1 114 ? 73.475 95.132 104.602 1.00 54.76 114 TYR A N 1
ATOM 1336 C CA . TYR A 1 114 ? 73.127 93.954 105.405 1.00 54.76 114 TYR A CA 1
ATOM 1337 C C . TYR A 1 114 ? 71.773 94.108 106.109 1.00 54.76 114 TYR A C 1
ATOM 1338 O O . TYR A 1 114 ? 71.278 95.219 106.279 1.00 54.76 114 TYR A O 1
ATOM 1356 N N . ALA A 1 115 ? 71.182 92.982 106.507 1.00 52.99 115 ALA A N 1
ATOM 1357 C CA . ALA A 1 115 ? 69.867 92.974 107.152 1.00 52.99 115 ALA A CA 1
ATOM 1358 C C . ALA A 1 115 ? 69.877 92.364 108.557 1.00 52.99 115 ALA A C 1
ATOM 1359 O O . ALA A 1 115 ? 70.773 91.600 108.910 1.00 52.99 115 ALA A O 1
ATOM 1366 N N . VAL A 1 116 ? 68.867 92.721 109.349 1.00 54.01 116 VAL A N 1
ATOM 1367 C CA . VAL A 1 116 ? 68.734 92.260 110.721 1.00 54.01 116 VAL A CA 1
ATOM 1368 C C . VAL A 1 116 ? 67.342 91.668 110.873 1.00 54.01 116 VAL A C 1
ATOM 1369 O O . VAL A 1 116 ? 66.377 92.170 110.285 1.00 54.01 116 VAL A O 1
ATOM 1382 N N . TYR A 1 117 ? 67.243 90.597 111.659 1.00 50.62 117 TYR A N 1
ATOM 1383 C CA . TYR A 1 117 ? 66.038 89.783 111.744 1.00 50.62 117 TYR A CA 1
ATOM 1384 C C . TYR A 1 117 ? 65.489 89.683 113.160 1.00 50.62 117 TYR A C 1
ATOM 1385 O O . TYR A 1 117 ? 64.632 88.832 113.418 1.00 50.62 117 TYR A O 1
ATOM 1403 N N . THR A 1 118 ? 65.944 90.531 114.076 1.00 55.18 118 THR A N 1
ATOM 1404 C CA . THR A 1 118 ? 65.633 90.396 115.490 1.00 55.18 118 THR A CA 1
ATOM 1405 C C . THR A 1 118 ? 65.554 91.773 116.128 1.00 55.18 118 THR A C 1
ATOM 1406 O O . THR A 1 118 ? 66.330 92.667 115.785 1.00 55.18 118 THR A O 1
ATOM 1417 N N . GLN A 1 119 ? 64.612 91.932 117.060 1.00 59.35 119 GLN A N 1
ATOM 1418 C CA . GLN A 1 119 ? 64.435 93.210 117.744 1.00 59.35 119 GLN A CA 1
ATOM 1419 C C . GLN A 1 119 ? 65.691 93.603 118.510 1.00 59.35 119 GLN A C 1
ATOM 1420 O O . GLN A 1 119 ? 66.216 94.714 118.349 1.00 59.35 119 GLN A O 1
ATOM 1434 N N . SER A 1 120 ? 66.181 92.694 119.356 1.00 58.03 120 SER A N 1
ATOM 1435 C CA . SER A 1 120 ? 67.325 92.987 120.209 1.00 58.03 120 SER A CA 1
ATOM 1436 C C . SER A 1 120 ? 68.547 93.380 119.396 1.00 58.03 120 SER A C 1
ATOM 1437 O O . SER A 1 120 ? 69.379 94.163 119.866 1.00 58.03 120 SER A O 1
ATOM 1445 N N . ASP A 1 121 ? 68.663 92.868 118.173 1.00 57.47 121 ASP A N 1
ATOM 1446 C CA . ASP A 1 121 ? 69.769 93.260 117.314 1.00 57.47 121 ASP A CA 1
ATOM 1447 C C . ASP A 1 121 ? 69.577 94.676 116.788 1.00 57.47 121 ASP A C 1
ATOM 1448 O O . ASP A 1 121 ? 70.547 95.429 116.657 1.00 57.47 121 ASP A O 1
ATOM 1457 N N . VAL A 1 122 ? 68.333 95.064 116.495 1.00 57.34 122 VAL A N 1
ATOM 1458 C CA . VAL A 1 122 ? 68.059 96.444 116.104 1.00 57.34 122 VAL A CA 1
ATOM 1459 C C . VAL A 1 122 ? 68.459 97.390 117.230 1.00 57.34 122 VAL A C 1
ATOM 1460 O O . VAL A 1 122 ? 69.141 98.401 117.007 1.00 57.34 122 VAL A O 1
ATOM 1473 N N . TYR A 1 123 ? 68.055 97.063 118.460 1.00 59.82 123 TYR A N 1
ATOM 1474 C CA . TYR A 1 123 ? 68.424 97.895 119.601 1.00 59.82 123 TYR A CA 1
ATOM 1475 C C . TYR A 1 123 ? 69.936 97.942 119.781 1.00 59.82 123 TYR A C 1
ATOM 1476 O O . TYR A 1 123 ? 70.515 99.012 120.008 1.00 59.82 123 TYR A O 1
ATOM 1494 N N . ASP A 1 124 ? 70.593 96.785 119.681 1.00 58.98 124 ASP A N 1
ATOM 1495 C CA . ASP A 1 124 ? 72.037 96.730 119.875 1.00 58.98 124 ASP A CA 1
ATOM 1496 C C . ASP A 1 124 ? 72.779 97.538 118.824 1.00 58.98 124 ASP A C 1
ATOM 1497 O O . ASP A 1 124 ? 73.827 98.125 119.116 1.00 58.98 124 ASP A O 1
ATOM 1506 N N . GLN A 1 125 ? 72.250 97.590 117.602 1.00 56.55 125 GLN A N 1
ATOM 1507 C CA . GLN A 1 125 ? 72.935 98.286 116.523 1.00 56.55 125 GLN A CA 1
ATOM 1508 C C . GLN A 1 125 ? 72.699 99.788 116.582 1.00 56.55 125 GLN A C 1
ATOM 1509 O O . GLN A 1 125 ? 73.614 100.573 116.301 1.00 56.55 125 GLN A O 1
ATOM 1523 N N . ILE A 1 126 ? 71.490 100.210 116.956 1.00 59.56 126 ILE A N 1
ATOM 1524 C CA . ILE A 1 126 ? 71.261 101.629 117.221 1.00 59.56 126 ILE A CA 1
ATOM 1525 C C . ILE A 1 126 ? 72.173 102.099 118.347 1.00 59.56 126 ILE A C 1
ATOM 1526 O O . ILE A 1 126 ? 72.850 103.130 118.239 1.00 59.56 126 ILE A O 1
ATOM 1542 N N . ILE A 1 127 ? 72.210 101.337 119.441 1.00 58.59 127 ILE A N 1
ATOM 1543 C CA . ILE A 1 127 ? 73.056 101.684 120.580 1.00 58.59 127 ILE A CA 1
ATOM 1544 C C . ILE A 1 127 ? 74.520 101.724 120.164 1.00 58.59 127 ILE A C 1
ATOM 1545 O O . ILE A 1 127 ? 75.290 102.578 120.625 1.00 58.59 127 ILE A O 1
ATOM 1561 N N . PHE A 1 128 ? 74.924 100.812 119.279 1.00 56.12 128 PHE A N 1
ATOM 1562 C CA . PHE A 1 128 ? 76.299 100.812 118.792 1.00 56.12 128 PHE A CA 1
ATOM 1563 C C . PHE A 1 128 ? 76.604 102.081 118.013 1.00 56.12 128 PHE A C 1
ATOM 1564 O O . PHE A 1 128 ? 77.650 102.708 118.217 1.00 56.12 128 PHE A O 1
ATOM 1581 N N . ALA A 1 129 ? 75.700 102.477 117.115 1.00 57.30 129 ALA A N 1
ATOM 1582 C CA . ALA A 1 129 ? 75.935 103.676 116.319 1.00 57.30 129 ALA A CA 1
ATOM 1583 C C . ALA A 1 129 ? 76.013 104.912 117.200 1.00 57.30 129 ALA A C 1
ATOM 1584 O O . ALA A 1 129 ? 76.884 105.771 117.007 1.00 57.30 129 ALA A O 1
ATOM 1591 N N . VAL A 1 130 ? 75.124 105.013 118.188 1.00 60.22 130 VAL A N 1
ATOM 1592 C CA . VAL A 1 130 ? 75.132 106.173 119.073 1.00 60.22 130 VAL A CA 1
ATOM 1593 C C . VAL A 1 130 ? 76.422 106.218 119.887 1.00 60.22 130 VAL A C 1
ATOM 1594 O O . VAL A 1 130 ? 77.106 107.250 119.942 1.00 60.22 130 VAL A O 1
ATOM 1607 N N . ASN A 1 131 ? 76.771 105.104 120.539 1.00 60.37 131 ASN A N 1
ATOM 1608 C CA . ASN A 1 131 ? 77.949 105.116 121.404 1.00 60.37 131 ASN A CA 1
ATOM 1609 C C . ASN A 1 131 ? 79.221 105.336 120.606 1.00 60.37 131 ASN A C 1
ATOM 1610 O O . ASN A 1 131 ? 80.177 105.937 121.112 1.00 60.37 131 ASN A O 1
ATOM 1621 N N . GLN A 1 132 ? 79.255 104.866 119.362 1.00 57.99 132 GLN A N 1
ATOM 1622 C CA . GLN A 1 132 ? 80.389 105.140 118.497 1.00 57.99 132 GLN A CA 1
ATOM 1623 C C . GLN A 1 132 ? 80.351 106.545 117.914 1.00 57.99 132 GLN A C 1
ATOM 1624 O O . GLN A 1 132 ? 81.364 106.996 117.368 1.00 57.99 132 GLN A O 1
ATOM 1638 N N . TYR A 1 133 ? 79.217 107.241 118.004 1.00 61.95 133 TYR A N 1
ATOM 1639 C CA . TYR A 1 133 ? 79.184 108.654 117.648 1.00 61.95 133 TYR A CA 1
ATOM 1640 C C . TYR A 1 133 ? 79.698 109.519 118.783 1.00 61.95 133 TYR A C 1
ATOM 1641 O O . TYR A 1 133 ? 80.380 110.522 118.546 1.00 61.95 133 TYR A O 1
ATOM 1659 N N . LEU A 1 134 ? 79.385 109.140 120.020 1.00 63.69 134 LEU A N 1
ATOM 1660 C CA . LEU A 1 134 ? 79.776 109.950 121.162 1.00 63.69 134 LEU A CA 1
ATOM 1661 C C . LEU A 1 134 ? 81.225 109.729 121.574 1.00 63.69 134 LEU A C 1
ATOM 1662 O O . LEU A 1 134 ? 81.784 110.575 122.281 1.00 63.69 134 LEU A O 1
ATOM 1678 N N . GLN A 1 135 ? 81.839 108.623 121.152 1.00 61.57 135 GLN A N 1
ATOM 1679 C CA . GLN A 1 135 ? 83.242 108.333 121.418 1.00 61.57 135 GLN A CA 1
ATOM 1680 C C . GLN A 1 135 ? 84.124 108.564 120.195 1.00 61.57 135 GLN A C 1
ATOM 1681 O O . GLN A 1 135 ? 85.270 108.103 120.170 1.00 61.57 135 GLN A O 1
ATOM 1695 N N . LEU A 1 136 ? 83.618 109.279 119.188 1.00 60.01 136 LEU A N 1
ATOM 1696 C CA . LEU A 1 136 ? 84.309 109.379 117.906 1.00 60.01 136 LEU A CA 1
ATOM 1697 C C . LEU A 1 136 ? 85.676 110.039 118.033 1.00 60.01 136 LEU A C 1
ATOM 1698 O O . LEU A 1 136 ? 86.570 109.763 117.227 1.00 60.01 136 LEU A O 1
ATOM 1714 N N . TYR A 1 137 ? 85.860 110.912 119.023 1.00 64.52 137 TYR A N 1
ATOM 1715 C CA . TYR A 1 137 ? 87.159 111.541 119.220 1.00 64.52 137 TYR A CA 1
ATOM 1716 C C . TYR A 1 137 ? 88.165 110.608 119.875 1.00 64.52 137 TYR A C 1
ATOM 1717 O O . TYR A 1 137 ? 89.372 110.828 119.737 1.00 64.52 137 TYR A O 1
ATOM 1735 N N . GLN A 1 138 ? 87.694 109.578 120.573 1.00 62.30 138 GLN A N 1
ATOM 1736 C CA . GLN A 1 138 ? 88.558 108.657 121.296 1.00 62.30 138 GLN A CA 1
ATOM 1737 C C . GLN A 1 138 ? 88.811 107.355 120.553 1.00 62.30 138 GLN A C 1
ATOM 1738 O O . GLN A 1 138 ? 89.884 106.767 120.718 1.00 62.30 138 GLN A O 1
ATOM 1752 N N . VAL A 1 139 ? 87.862 106.901 119.737 1.00 59.52 139 VAL A N 1
ATOM 1753 C CA . VAL A 1 139 ? 87.971 105.590 119.105 1.00 59.52 139 VAL A CA 1
ATOM 1754 C C . VAL A 1 139 ? 88.536 105.678 117.690 1.00 59.52 139 VAL A C 1
ATOM 1755 O O . VAL A 1 139 ? 89.227 104.756 117.244 1.00 59.52 139 VAL A O 1
ATOM 1768 N N . SER A 1 140 ? 88.269 106.764 116.974 1.00 59.17 140 SER A N 1
ATOM 1769 C CA . SER A 1 140 ? 88.573 106.833 115.556 1.00 59.17 140 SER A CA 1
ATOM 1770 C C . SER A 1 140 ? 90.013 107.269 115.312 1.00 59.17 140 SER A C 1
ATOM 1771 O O . SER A 1 140 ? 90.811 107.452 116.234 1.00 59.17 140 SER A O 1
ATOM 1779 N N . VAL A 1 141 ? 90.328 107.453 114.034 1.00 59.29 141 VAL A N 1
ATOM 1780 C CA . VAL A 1 141 ? 91.676 107.734 113.566 1.00 59.29 141 VAL A CA 1
ATOM 1781 C C . VAL A 1 141 ? 91.752 109.096 112.890 1.00 59.29 141 VAL A C 1
ATOM 1782 O O . VAL A 1 141 ? 92.571 109.939 113.256 1.00 59.29 141 VAL A O 1
ATOM 1795 N N . GLY A 1 142 ? 90.903 109.324 111.896 1.00 63.77 142 GLY A N 1
ATOM 1796 C CA . GLY A 1 142 ? 91.032 110.459 111.015 1.00 63.77 142 GLY A CA 1
ATOM 1797 C C . GLY A 1 142 ? 90.780 111.792 111.698 1.00 63.77 142 GLY A C 1
ATOM 1798 O O . GLY A 1 142 ? 90.710 111.923 112.921 1.00 63.77 142 GLY A O 1
ATOM 1802 N N . ASN A 1 143 ? 90.637 112.807 110.851 1.00 66.72 143 ASN A N 1
ATOM 1803 C CA . ASN A 1 143 ? 90.476 114.195 111.287 1.00 66.72 143 ASN A CA 1
ATOM 1804 C C . ASN A 1 143 ? 88.993 114.563 111.312 1.00 66.72 143 ASN A C 1
ATOM 1805 O O . ASN A 1 143 ? 88.515 115.429 110.578 1.00 66.72 143 ASN A O 1
ATOM 1816 N N . HIS A 1 144 ? 88.267 113.887 112.195 1.00 61.96 144 HIS A N 1
ATOM 1817 C CA . HIS A 1 144 ? 86.819 114.003 112.278 1.00 61.96 144 HIS A CA 1
ATOM 1818 C C . HIS A 1 144 ? 86.425 114.888 113.449 1.00 61.96 144 HIS A C 1
ATOM 1819 O O . HIS A 1 144 ? 87.078 114.879 114.496 1.00 61.96 144 HIS A O 1
ATOM 1833 N N . ALA A 1 145 ? 85.353 115.650 113.265 1.00 63.25 145 ALA A N 1
ATOM 1834 C CA . ALA A 1 145 ? 84.819 116.510 114.311 1.00 63.25 145 ALA A CA 1
ATOM 1835 C C . ALA A 1 145 ? 83.356 116.789 113.982 1.00 63.25 145 ALA A C 1
ATOM 1836 O O . ALA A 1 145 ? 82.796 116.216 113.043 1.00 63.25 145 ALA A O 1
ATOM 1843 N N . TYR A 1 146 ? 82.740 117.679 114.753 1.00 65.09 146 TYR A N 1
ATOM 1844 C CA . TYR A 1 146 ? 81.304 117.904 114.721 1.00 65.09 146 TYR A CA 1
ATOM 1845 C C . TYR A 1 146 ? 80.986 119.294 114.185 1.00 65.09 146 TYR A C 1
ATOM 1846 O O . TYR A 1 146 ? 81.860 120.151 114.029 1.00 65.09 146 TYR A O 1
ATOM 1864 N N . GLU A 1 147 ? 79.697 119.504 113.909 1.00 69.02 147 GLU A N 1
ATOM 1865 C CA . GLU A 1 147 ? 79.229 120.760 113.335 1.00 69.02 147 GLU A CA 1
ATOM 1866 C C . GLU A 1 147 ? 79.429 121.950 114.267 1.00 69.02 147 GLU A C 1
ATOM 1867 O O . GLU A 1 147 ? 79.457 123.090 113.791 1.00 69.02 147 GLU A O 1
ATOM 1875 N N . ASN A 1 148 ? 79.565 121.714 115.571 1.00 69.59 148 ASN A N 1
ATOM 1876 C CA . ASN A 1 148 ? 79.704 122.786 116.556 1.00 69.59 148 ASN A CA 1
ATOM 1877 C C . ASN A 1 148 ? 78.520 123.746 116.494 1.00 69.59 148 ASN A C 1
ATOM 1878 O O . ASN A 1 148 ? 77.439 123.387 116.025 1.00 69.59 148 ASN A O 1
ATOM 1884 N N . SER A 1 154 ? 75.259 121.052 116.792 1.00 71.94 154 SER A N 1
ATOM 1885 C CA . SER A 1 154 ? 75.833 119.869 117.420 1.00 71.94 154 SER A CA 1
ATOM 1886 C C . SER A 1 154 ? 74.731 118.986 117.989 1.00 71.94 154 SER A C 1
ATOM 1887 O O . SER A 1 154 ? 74.302 119.177 119.128 1.00 71.94 154 SER A O 1
ATOM 1894 N N . ALA A 1 155 ? 74.269 118.020 117.198 1.00 69.76 155 ALA A N 1
ATOM 1895 C CA . ALA A 1 155 ? 73.153 117.186 117.618 1.00 69.76 155 ALA A CA 1
ATOM 1896 C C . ALA A 1 155 ? 73.130 115.900 116.807 1.00 69.76 155 ALA A C 1
ATOM 1897 O O . ALA A 1 155 ? 73.506 115.879 115.632 1.00 69.76 155 ALA A O 1
ATOM 1904 N N . MET A 1 156 ? 72.675 114.833 117.460 1.00 67.76 156 MET A N 1
ATOM 1905 C CA . MET A 1 156 ? 72.513 113.508 116.868 1.00 67.76 156 MET A CA 1
ATOM 1906 C C . MET A 1 156 ? 71.019 113.225 116.781 1.00 67.76 156 MET A C 1
ATOM 1907 O O . MET A 1 156 ? 70.355 113.069 117.811 1.00 67.76 156 MET A O 1
ATOM 1921 N N . ALA A 1 157 ? 70.498 113.133 115.558 1.00 68.39 157 ALA A N 1
ATOM 1922 C CA . ALA A 1 157 ? 69.058 113.151 115.316 1.00 68.39 157 ALA A CA 1
ATOM 1923 C C . ALA A 1 157 ? 68.527 111.736 115.125 1.00 68.39 157 ALA A C 1
ATOM 1924 O O . ALA A 1 157 ? 68.754 111.113 114.083 1.00 68.39 157 ALA A O 1
ATOM 1931 N N . ILE A 1 158 ? 67.811 111.240 116.130 1.00 68.98 158 ILE A N 1
ATOM 1932 C CA . ILE A 1 158 ? 66.975 110.055 115.990 1.00 68.98 158 ILE A CA 1
ATOM 1933 C C . ILE A 1 158 ? 65.654 110.482 115.368 1.00 68.98 158 ILE A C 1
ATOM 1934 O O . ILE A 1 158 ? 65.112 111.544 115.703 1.00 68.98 158 ILE A O 1
ATOM 1950 N N . CYS A 1 159 ? 65.119 109.651 114.472 1.00 71.11 159 CYS A N 1
ATOM 1951 C CA . CYS A 1 159 ? 63.874 109.974 113.773 1.00 71.11 159 CYS A CA 1
ATOM 1952 C C . CYS A 1 159 ? 63.113 108.689 113.477 1.00 71.11 159 CYS A C 1
ATOM 1953 O O . CYS A 1 159 ? 63.524 107.914 112.610 1.00 71.11 159 CYS A O 1
ATOM 1961 N N . GLN A 1 160 ? 62.005 108.471 114.184 1.00 71.29 160 GLN A N 1
ATOM 1962 C CA . GLN A 1 160 ? 61.078 107.395 113.859 1.00 71.29 160 GLN A CA 1
ATOM 1963 C C . GLN A 1 160 ? 60.089 107.845 112.793 1.00 71.29 160 GLN A C 1
ATOM 1964 O O . GLN A 1 160 ? 59.631 108.991 112.797 1.00 71.29 160 GLN A O 1
ATOM 1978 N N . HIS A 1 161 ? 59.743 106.918 111.902 1.00 72.06 161 HIS A N 1
ATOM 1979 C CA . HIS A 1 161 ? 58.727 107.127 110.875 1.00 72.06 161 HIS A CA 1
ATOM 1980 C C . HIS A 1 161 ? 57.842 105.889 110.842 1.00 72.06 161 HIS A C 1
ATOM 1981 O O . HIS A 1 161 ? 58.261 104.835 110.343 1.00 72.06 161 HIS A O 1
ATOM 1995 N N . PHE A 1 162 ? 56.624 106.026 111.373 1.00 74.88 162 PHE A N 1
ATOM 1996 C CA . PHE A 1 162 ? 55.689 104.919 111.518 1.00 74.88 162 PHE A CA 1
ATOM 1997 C C . PHE A 1 162 ? 54.278 105.414 111.240 1.00 74.88 162 PHE A C 1
ATOM 1998 O O . PHE A 1 162 ? 54.007 106.612 111.294 1.00 74.88 162 PHE A O 1
ATOM 2015 N N . TYR A 1 163 ? 53.376 104.472 110.959 1.00 77.22 163 TYR A N 1
ATOM 2016 C CA . TYR A 1 163 ? 52.010 104.818 110.579 1.00 77.22 163 TYR A CA 1
ATOM 2017 C C . TYR A 1 163 ? 51.301 105.595 111.682 1.00 77.22 163 TYR A C 1
ATOM 2018 O O . TYR A 1 163 ? 51.549 105.395 112.874 1.00 77.22 163 TYR A O 1
ATOM 2036 N N . LYS A 1 164 ? 50.399 106.490 111.268 1.00 81.26 164 LYS A N 1
ATOM 2037 C CA . LYS A 1 164 ? 49.542 107.182 112.226 1.00 81.26 164 LYS A CA 1
ATOM 2038 C C . LYS A 1 164 ? 48.670 106.191 112.982 1.00 81.26 164 LYS A C 1
ATOM 2039 O O . LYS A 1 164 ? 48.644 106.183 114.218 1.00 81.26 164 LYS A O 1
ATOM 2058 N N . ARG A 1 165 ? 47.945 105.350 112.248 1.00 83.64 165 ARG A N 1
ATOM 2059 C CA . ARG A 1 165 ? 47.098 104.313 112.823 1.00 83.64 165 ARG A CA 1
ATOM 2060 C C . ARG A 1 165 ? 47.372 103.014 112.086 1.00 83.64 165 ARG A C 1
ATOM 2061 O O . ARG A 1 165 ? 47.104 102.912 110.883 1.00 83.64 165 ARG A O 1
ATOM 2082 N N . GLY A 1 166 ? 47.913 102.036 112.803 1.00 84.05 166 GLY A N 1
ATOM 2083 C CA . GLY A 1 166 ? 48.099 100.701 112.277 1.00 84.05 166 GLY A CA 1
ATOM 2084 C C . GLY A 1 166 ? 47.661 99.666 113.287 1.00 84.05 166 GLY A C 1
ATOM 2085 O O . GLY A 1 166 ? 48.204 99.599 114.395 1.00 84.05 166 GLY A O 1
ATOM 2089 N N . ASN A 1 167 ? 46.677 98.853 112.911 1.00 89.11 167 ASN A N 1
ATOM 2090 C CA . ASN A 1 167 ? 46.134 97.817 113.789 1.00 89.11 167 ASN A CA 1
ATOM 2091 C C . ASN A 1 167 ? 45.978 96.569 112.930 1.00 89.11 167 ASN A C 1
ATOM 2092 O O . ASN A 1 167 ? 44.979 96.426 112.219 1.00 89.11 167 ASN A O 1
ATOM 2103 N N . ILE A 1 168 ? 46.958 95.675 113.007 1.00 91.80 168 ILE A N 1
ATOM 2104 C CA . ILE A 1 168 ? 47.058 94.531 112.112 1.00 91.80 168 ILE A CA 1
ATOM 2105 C C . ILE A 1 168 ? 46.852 93.262 112.932 1.00 91.80 168 ILE A C 1
ATOM 2106 O O . ILE A 1 168 ? 47.570 93.019 113.912 1.00 91.80 168 ILE A O 1
ATOM 2122 N N . TYR A 1 169 ? 45.844 92.481 112.549 1.00 96.30 169 TYR A N 1
ATOM 2123 C CA . TYR A 1 169 ? 45.487 91.225 113.206 1.00 96.30 169 TYR A CA 1
ATOM 2124 C C . TYR A 1 169 ? 45.456 90.148 112.133 1.00 96.30 169 TYR A C 1
ATOM 2125 O O . TYR A 1 169 ? 44.395 89.864 111.558 1.00 96.30 169 TYR A O 1
ATOM 2143 N N . PRO A 1 170 ? 46.602 89.534 111.814 1.00 97.44 170 PRO A N 1
ATOM 2144 C CA . PRO A 1 170 ? 46.573 88.452 110.82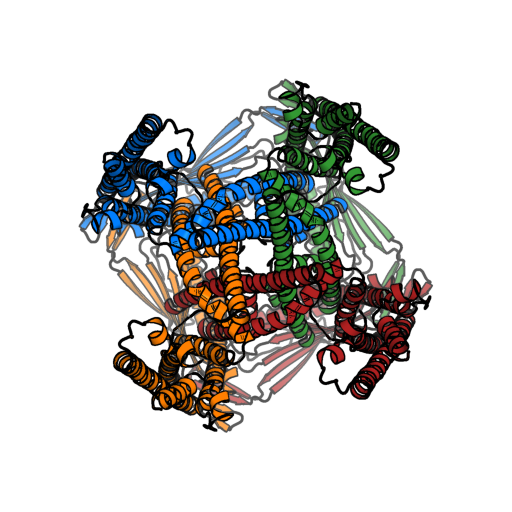0 1.00 97.44 170 PRO A CA 1
ATOM 2145 C C . PRO A 1 170 ? 45.953 87.173 111.348 1.00 97.44 170 PRO A C 1
ATOM 2146 O O . PRO A 1 170 ? 45.400 86.399 110.558 1.00 97.44 170 PRO A O 1
ATOM 2157 N N . GLY A 1 171 ? 46.014 86.932 112.659 1.00 98.31 171 GLY A N 1
ATOM 2158 C CA . GLY A 1 171 ? 45.389 85.743 113.217 1.00 98.31 171 GLY A CA 1
ATOM 2159 C C . GLY A 1 171 ? 43.884 85.718 113.033 1.00 98.31 171 GLY A C 1
ATOM 2160 O O . GLY A 1 171 ? 43.274 84.646 113.045 1.00 98.31 171 GLY A O 1
ATOM 2164 N N . ASN A 1 172 ? 43.268 86.892 112.872 1.00 98.25 172 ASN A N 1
ATOM 2165 C CA . ASN A 1 172 ? 41.846 87.019 112.581 1.00 98.25 172 ASN A CA 1
ATOM 2166 C C . ASN A 1 172 ? 41.567 87.460 111.150 1.00 98.25 172 ASN A C 1
ATOM 2167 O O . ASN A 1 172 ? 40.407 87.724 110.817 1.00 98.25 172 ASN A O 1
ATOM 2178 N N . ASP A 1 173 ? 42.593 87.544 110.296 1.00 98.51 173 ASP A N 1
ATOM 2179 C CA . ASP A 1 173 ? 42.430 87.946 108.897 1.00 98.51 173 ASP A CA 1
ATOM 2180 C C . ASP A 1 173 ? 41.795 89.329 108.791 1.00 98.51 173 ASP A C 1
ATOM 2181 O O . ASP A 1 173 ? 40.792 89.520 108.099 1.00 98.51 173 ASP A O 1
ATOM 2190 N N . THR A 1 174 ? 42.383 90.304 109.481 1.00 95.63 174 THR A N 1
ATOM 2191 C CA . THR A 1 174 ? 41.789 91.627 109.593 1.00 95.63 174 THR A CA 1
ATOM 2192 C C . THR A 1 174 ? 42.891 92.649 109.830 1.00 95.63 174 THR A C 1
ATOM 2193 O O . THR A 1 174 ? 43.929 92.333 110.413 1.00 95.63 174 THR A O 1
ATOM 2204 N N . PHE A 1 175 ? 42.662 93.874 109.363 1.00 91.43 175 PHE A N 1
ATOM 2205 C CA . PHE A 1 175 ? 43.596 94.959 109.624 1.00 91.43 175 PHE A CA 1
ATOM 2206 C C . PHE A 1 175 ? 42.947 96.289 109.272 1.00 91.43 175 PHE A C 1
ATOM 2207 O O . PHE A 1 175 ? 42.125 96.372 108.355 1.00 91.43 175 PHE A O 1
ATOM 2224 N N . ASP A 1 176 ? 43.336 97.325 110.015 1.00 90.03 176 ASP A N 1
ATOM 2225 C CA . ASP A 1 176 ? 42.894 98.696 109.789 1.00 90.03 176 ASP A CA 1
ATOM 2226 C C . ASP A 1 176 ? 44.127 99.584 109.728 1.00 90.03 176 ASP A C 1
ATOM 2227 O O . ASP A 1 176 ? 44.995 99.503 110.604 1.00 90.03 176 ASP A O 1
ATOM 2236 N N . ILE A 1 177 ? 44.199 100.424 108.694 1.00 87.03 177 ILE A N 1
ATOM 2237 C CA . ILE A 1 177 ? 45.400 101.184 108.369 1.00 87.03 177 ILE A CA 1
ATOM 2238 C C . ILE A 1 177 ? 45.018 102.637 108.118 1.00 87.03 177 ILE A C 1
ATOM 2239 O O . ILE A 1 177 ? 43.932 102.927 107.604 1.00 87.03 177 ILE A O 1
ATOM 2255 N N . ASP A 1 178 ? 45.920 103.544 108.489 1.00 85.02 178 ASP A N 1
ATOM 2256 C CA . ASP A 1 178 ? 45.938 104.917 107.992 1.00 85.02 178 ASP A CA 1
ATOM 2257 C C . ASP A 1 178 ? 47.256 105.103 107.247 1.00 85.02 178 ASP A C 1
ATOM 2258 O O . ASP A 1 178 ? 48.296 105.337 107.887 1.00 85.02 178 ASP A O 1
ATOM 2267 N N . PRO A 1 179 ? 47.287 104.998 105.911 1.00 84.14 179 PRO A N 1
ATOM 2268 C CA . PRO A 1 179 ? 48.577 105.079 105.200 1.00 84.14 179 PRO A CA 1
ATOM 2269 C C . PRO A 1 179 ? 49.302 106.407 105.360 1.00 84.14 179 PRO A C 1
ATOM 2270 O O . PRO A 1 179 ? 50.487 106.481 105.010 1.00 84.14 179 PRO A O 1
ATOM 2281 N N . GLU A 1 180 ? 48.638 107.450 105.852 1.00 83.16 180 GLU A N 1
ATOM 2282 C CA . GLU A 1 180 ? 49.335 108.673 106.223 1.00 83.16 180 GLU A CA 1
ATOM 2283 C C . GLU A 1 180 ? 50.399 108.367 107.271 1.00 83.16 180 GLU A C 1
ATOM 2284 O O . GLU A 1 180 ? 50.252 107.455 108.089 1.00 83.16 180 GLU A O 1
ATOM 2296 N N . ILE A 1 181 ? 51.476 109.150 107.246 1.00 78.59 181 ILE A N 1
ATOM 2297 C CA . ILE A 1 181 ? 52.691 108.846 107.992 1.00 78.59 181 ILE A CA 1
ATOM 2298 C C . ILE A 1 181 ? 52.765 109.742 109.219 1.00 78.59 181 ILE A C 1
ATOM 2299 O O . ILE A 1 181 ? 52.489 110.946 109.148 1.00 78.59 181 ILE A O 1
ATOM 2315 N N . GLU A 1 182 ? 53.143 109.142 110.342 1.00 78.21 182 GLU A N 1
ATOM 2316 C CA . GLU A 1 182 ? 53.480 109.837 111.572 1.00 78.21 182 GLU A CA 1
ATOM 2317 C C . GLU A 1 182 ? 54.984 109.780 111.789 1.00 78.21 182 GLU A C 1
ATOM 2318 O O . GLU A 1 182 ? 55.649 108.808 111.408 1.00 78.21 182 GLU A O 1
ATOM 2330 N N . THR A 1 183 ? 55.506 110.826 112.425 1.00 75.31 183 THR A N 1
ATOM 2331 C CA . THR A 1 183 ? 56.933 110.989 112.654 1.00 75.31 183 THR A CA 1
ATOM 2332 C C . THR A 1 183 ? 57.177 111.331 114.115 1.00 75.31 183 THR A C 1
ATOM 2333 O O . THR A 1 183 ? 56.377 112.034 114.740 1.00 75.31 183 THR A O 1
ATOM 2344 N N . ASP A 1 184 ? 58.278 110.817 114.653 1.00 74.34 184 ASP A N 1
ATOM 2345 C CA . ASP A 1 184 ? 58.787 111.224 115.952 1.00 74.34 184 ASP A CA 1
ATOM 2346 C C . ASP A 1 184 ? 60.275 111.495 115.799 1.00 74.34 184 ASP A C 1
ATOM 2347 O O . ASP A 1 184 ? 60.902 111.052 114.834 1.00 74.34 184 ASP A O 1
ATOM 2356 N N . CYS A 1 185 ? 60.840 112.245 116.742 1.00 74.24 185 CYS A N 1
ATOM 2357 C CA . CYS A 1 185 ? 62.238 112.636 116.654 1.00 74.24 185 CYS A CA 1
ATOM 2358 C C . CYS A 1 185 ? 62.817 112.785 118.052 1.00 74.24 185 CYS A C 1
ATOM 2359 O O . CYS A 1 185 ? 62.102 112.763 119.056 1.00 74.24 185 CYS A O 1
ATOM 2367 N N . PHE A 1 186 ? 64.138 112.935 118.097 1.00 71.74 186 PHE A N 1
ATOM 2368 C CA . PHE A 1 186 ? 64.866 113.194 119.330 1.00 71.74 186 PHE A CA 1
ATOM 2369 C C . PHE A 1 186 ? 66.276 113.618 118.950 1.00 71.74 186 PHE A C 1
ATOM 2370 O O . PHE A 1 186 ? 66.758 113.280 117.867 1.00 71.74 186 PHE A O 1
ATOM 2387 N N . PHE A 1 187 ? 66.920 114.378 119.836 1.00 70.46 187 PHE A N 1
ATOM 2388 C CA . PHE A 1 187 ? 68.255 114.913 119.597 1.00 70.46 187 PHE A CA 1
ATOM 2389 C C . PHE A 1 187 ? 69.125 114.632 120.809 1.00 70.46 187 PHE A C 1
ATOM 2390 O O . PHE A 1 187 ? 68.781 115.031 121.926 1.00 70.46 187 PHE A O 1
ATOM 2407 N N . VAL A 1 188 ? 70.245 113.946 120.589 1.00 70.29 188 VAL A N 1
ATOM 2408 C CA . VAL A 1 188 ? 71.253 113.730 121.621 1.00 70.29 188 VAL A CA 1
ATOM 2409 C C . VAL A 1 188 ? 72.354 114.760 121.409 1.00 70.29 188 VAL A C 1
ATOM 2410 O O . VAL A 1 188 ? 73.001 114.779 120.355 1.00 70.29 188 VAL A O 1
ATOM 2423 N N . GLU A 1 189 ? 72.567 115.611 122.403 1.00 72.65 189 GLU A N 1
ATOM 2424 C CA . GLU A 1 189 ? 73.686 116.539 122.350 1.00 72.65 189 GLU A CA 1
ATOM 2425 C C . GLU A 1 189 ? 74.989 115.747 122.455 1.00 72.65 189 GLU A C 1
ATOM 2426 O O . GLU A 1 189 ? 75.100 114.875 123.324 1.00 72.65 189 GLU A O 1
ATOM 2438 N N . PRO A 1 190 ? 75.990 115.998 121.601 1.00 69.91 190 PRO A N 1
ATOM 2439 C CA . PRO A 1 190 ? 77.219 115.189 121.683 1.00 69.91 190 PRO A CA 1
ATOM 2440 C C . PRO A 1 190 ? 77.992 115.344 122.980 1.00 69.91 190 PRO A C 1
ATOM 2441 O O . PRO A 1 190 ? 78.825 114.482 123.285 1.00 69.91 190 PRO A O 1
ATOM 2452 N N . ASP A 1 191 ? 77.750 116.406 123.752 1.00 75.38 191 ASP A N 1
ATOM 2453 C CA . ASP A 1 191 ? 78.466 116.648 125.001 1.00 75.38 191 ASP A CA 1
ATOM 2454 C C . ASP A 1 191 ? 77.768 116.031 126.210 1.00 75.38 191 ASP A C 1
ATOM 2455 O O . ASP A 1 191 ? 77.911 116.546 127.328 1.00 75.38 191 ASP A O 1
ATOM 2464 N N . GLU A 1 192 ? 77.022 114.937 126.015 1.00 76.04 192 GLU A N 1
ATOM 2465 C CA . GLU A 1 192 ? 76.278 114.276 127.083 1.00 76.04 192 GLU A CA 1
ATOM 2466 C C . GLU A 1 192 ? 76.812 112.869 127.318 1.00 76.04 192 GLU A C 1
ATOM 2467 O O . GLU A 1 192 ? 76.170 111.888 126.926 1.00 76.04 192 GLU A O 1
ATOM 2471 N N . PRO A 1 193 ? 77.979 112.722 127.958 1.00 75.44 193 PRO A N 1
ATOM 2472 C CA . PRO A 1 193 ? 78.494 111.388 128.277 1.00 75.44 193 PRO A CA 1
ATOM 2473 C C . PRO A 1 193 ? 77.824 110.709 129.462 1.00 75.44 193 PRO A C 1
ATOM 2474 O O . PRO A 1 193 ? 78.274 109.634 129.864 1.00 75.44 193 PRO A O 1
ATOM 2485 N N . PHE A 1 194 ? 76.774 111.302 130.037 1.00 76.10 194 PHE A N 1
ATOM 2486 C CA . PHE A 1 194 ? 76.098 110.678 131.170 1.00 76.10 194 PHE A CA 1
ATOM 2487 C C . PHE A 1 194 ? 75.483 109.345 130.766 1.00 76.10 194 PHE A C 1
ATOM 2488 O O . PHE A 1 194 ? 75.750 108.309 131.386 1.00 76.10 194 PHE A O 1
ATOM 2492 N N . HIS A 1 195 ? 74.664 109.353 129.720 1.00 74.51 195 HIS A N 1
ATOM 2493 C CA . HIS A 1 195 ? 74.066 108.142 129.177 1.00 74.51 195 HIS A CA 1
ATOM 2494 C C . HIS A 1 195 ? 75.004 107.551 128.134 1.00 74.51 195 HIS A C 1
ATOM 2495 O O . HIS A 1 195 ? 75.522 108.273 127.274 1.00 74.51 195 HIS A O 1
ATOM 2509 N N . ILE A 1 196 ? 75.235 106.248 128.224 1.00 70.04 196 ILE A N 1
ATOM 2510 C CA . ILE A 1 196 ? 76.166 105.580 127.328 1.00 70.04 196 ILE A CA 1
ATOM 2511 C C . ILE A 1 196 ? 75.942 104.073 127.410 1.00 70.04 196 ILE A C 1
ATOM 2512 O O . ILE A 1 196 ? 74.881 103.570 127.037 1.00 70.04 196 ILE A O 1
ATOM 2528 N N . GLU A 1 201 ? 70.474 97.111 129.557 1.00 76.31 201 GLU A N 1
ATOM 2529 C CA . GLU A 1 201 ? 70.132 98.278 130.362 1.00 76.31 201 GLU A CA 1
ATOM 2530 C C . GLU A 1 201 ? 70.055 99.530 129.497 1.00 76.31 201 GLU A C 1
ATOM 2531 O O . GLU A 1 201 ? 71.016 100.292 129.402 1.00 76.31 201 GLU A O 1
ATOM 2535 N N . ASN A 1 202 ? 68.902 99.729 128.866 1.00 75.17 202 ASN A N 1
ATOM 2536 C CA . ASN A 1 202 ? 68.701 100.888 128.011 1.00 75.17 202 ASN A CA 1
ATOM 2537 C C . ASN A 1 202 ? 68.751 102.172 128.828 1.00 75.17 202 ASN A C 1
ATOM 2538 O O . ASN A 1 202 ? 68.276 102.232 129.966 1.00 75.17 202 ASN A O 1
ATOM 2549 N N . LYS A 1 203 ? 69.334 103.208 128.226 1.00 73.92 203 LYS A N 1
ATOM 2550 C CA . LYS A 1 203 ? 69.452 104.522 128.843 1.00 73.92 203 LYS A CA 1
ATOM 2551 C C . LYS A 1 203 ? 68.555 105.540 128.153 1.00 73.92 203 LYS A C 1
ATOM 2552 O O . LYS A 1 203 ? 67.707 106.163 128.798 1.00 73.92 203 LYS A O 1
ATOM 2571 N N . LEU A 1 204 ? 68.722 105.718 126.848 1.00 72.93 204 LEU A N 1
ATOM 2572 C CA . LEU A 1 204 ? 67.841 106.587 126.090 1.00 72.93 204 LEU A CA 1
ATOM 2573 C C . LEU A 1 204 ? 66.450 105.963 125.995 1.00 72.93 204 LEU A C 1
ATOM 2574 O O . LEU A 1 204 ? 66.256 104.767 126.226 1.00 72.93 204 LEU A O 1
ATOM 2581 N N . ASN A 1 205 ? 65.466 106.807 125.678 1.00 73.42 205 ASN A N 1
ATOM 2582 C CA . ASN A 1 205 ? 64.058 106.457 125.819 1.00 73.42 205 ASN A CA 1
ATOM 2583 C C . ASN A 1 205 ? 63.469 105.863 124.546 1.00 73.42 205 ASN A C 1
ATOM 2584 O O . ASN A 1 205 ? 62.269 106.029 124.283 1.00 73.42 205 ASN A O 1
ATOM 2593 N N . LEU A 1 206 ? 64.279 105.175 123.746 1.00 68.86 206 LEU A N 1
ATOM 2594 C CA . LEU A 1 206 ? 63.808 104.595 122.496 1.00 68.86 206 LEU A CA 1
ATOM 2595 C C . LEU A 1 206 ? 62.967 103.360 122.781 1.00 68.86 206 LEU A C 1
ATOM 2596 O O . LEU A 1 206 ? 63.423 102.431 123.457 1.00 68.86 206 LEU A O 1
ATOM 2612 N N . THR A 1 207 ? 61.741 103.356 122.268 1.00 69.24 207 THR A N 1
ATOM 2613 C CA . THR A 1 207 ? 60.858 102.202 122.334 1.00 69.24 207 THR A CA 1
ATOM 2614 C C . THR A 1 207 ? 60.129 102.095 121.007 1.00 69.24 207 THR A C 1
ATOM 2615 O O . THR A 1 207 ? 59.781 103.117 120.409 1.00 69.24 207 THR A O 1
ATOM 2626 N N . LEU A 1 208 ? 59.903 100.865 120.555 1.00 68.12 208 LEU A N 1
ATOM 2627 C CA . LEU A 1 208 ? 59.339 100.592 119.243 1.00 68.12 208 LEU A CA 1
ATOM 2628 C C . LEU A 1 208 ? 58.110 99.700 119.369 1.00 68.12 208 LEU A C 1
ATOM 2629 O O . LEU A 1 208 ? 57.839 99.111 120.419 1.00 68.12 208 LEU A O 1
ATOM 2645 N N . ASP A 1 209 ? 57.362 99.620 118.269 1.00 71.34 209 ASP A N 1
ATOM 2646 C CA . ASP A 1 209 ? 56.207 98.741 118.140 1.00 71.34 209 ASP A CA 1
ATOM 2647 C C . ASP A 1 209 ? 56.497 97.541 117.253 1.00 71.34 209 ASP A C 1
ATOM 2648 O O . ASP A 1 209 ? 56.180 96.408 117.624 1.00 71.34 209 ASP A O 1
ATOM 2657 N N . PHE A 1 210 ? 57.071 97.782 116.075 1.00 67.17 210 PHE A N 1
ATOM 2658 C CA . PHE A 1 210 ? 57.438 96.825 115.035 1.00 67.17 210 PHE A CA 1
ATOM 2659 C C . PHE A 1 210 ? 56.227 96.318 114.254 1.00 67.17 210 PHE A C 1
ATOM 2660 O O . PHE A 1 210 ? 56.415 95.586 113.282 1.00 67.17 210 PHE A O 1
ATOM 2677 N N . HIS A 1 211 ? 55.001 96.678 114.632 1.00 74.31 211 HIS A N 1
ATOM 2678 C CA . HIS A 1 211 ? 53.818 96.381 113.838 1.00 74.31 211 HIS A CA 1
ATOM 2679 C C . HIS A 1 211 ? 53.479 97.547 112.921 1.00 74.31 211 HIS A C 1
ATOM 2680 O O . HIS A 1 211 ? 53.222 97.350 111.730 1.00 74.31 211 HIS A O 1
ATOM 2694 N N . ARG A 1 212 ? 53.483 98.764 113.467 1.00 75.50 212 ARG A N 1
ATOM 2695 C CA . ARG A 1 212 ? 53.454 99.990 112.678 1.00 75.50 212 ARG A CA 1
ATOM 2696 C C . ARG A 1 212 ? 54.855 100.593 112.721 1.00 75.50 212 ARG A C 1
ATOM 2697 O O . ARG A 1 212 ? 55.315 101.055 113.771 1.00 75.50 212 ARG A O 1
ATOM 2718 N N . LEU A 1 213 ? 55.548 100.536 111.589 1.00 70.15 213 LEU A N 1
ATOM 2719 C CA . LEU A 1 213 ? 56.862 101.146 111.445 1.00 70.15 213 LEU A CA 1
ATOM 2720 C C . LEU A 1 213 ? 57.250 101.098 109.981 1.00 70.15 213 LEU A C 1
ATOM 2721 O O . LEU A 1 213 ? 56.997 100.100 109.302 1.00 70.15 213 LEU A O 1
ATOM 2737 N N . LEU A 1 214 ? 57.863 102.178 109.507 1.00 71.34 214 LEU A N 1
ATOM 2738 C CA . LEU A 1 214 ? 58.364 102.272 108.145 1.00 71.34 214 LEU A CA 1
ATOM 2739 C C . LEU A 1 214 ? 59.871 102.443 108.102 1.00 71.34 214 LEU A C 1
ATOM 2740 O O . LEU A 1 214 ? 60.544 101.755 107.330 1.00 71.34 214 LEU A O 1
ATOM 2756 N N . THR A 1 215 ? 60.429 103.331 108.922 1.00 68.07 215 THR A N 1
ATOM 2757 C CA . THR A 1 215 ? 61.879 103.457 108.927 1.00 68.07 215 THR A CA 1
ATOM 2758 C C . THR A 1 215 ? 62.326 104.256 110.138 1.00 68.07 215 THR A C 1
ATOM 2759 O O . THR A 1 215 ? 61.617 105.154 110.598 1.00 68.07 215 THR A O 1
ATOM 2770 N N . VAL A 1 216 ? 63.504 103.906 110.649 1.00 64.68 216 VAL A N 1
ATOM 2771 C CA . VAL A 1 216 ? 64.224 104.719 111.621 1.00 64.68 216 VAL A CA 1
ATOM 2772 C C . VAL A 1 216 ? 65.412 105.338 110.902 1.00 64.68 216 VAL A C 1
ATOM 2773 O O . VAL A 1 216 ? 66.078 104.673 110.101 1.00 64.68 216 VAL A O 1
ATOM 2786 N N . GLU A 1 217 ? 65.669 106.612 111.186 1.00 67.19 217 GLU A N 1
ATOM 2787 C CA . GLU A 1 217 ? 66.747 107.364 110.561 1.00 67.19 217 GLU A CA 1
ATOM 2788 C C . GLU A 1 217 ? 67.597 108.000 111.644 1.00 67.19 217 GLU A C 1
ATOM 2789 O O . GLU A 1 217 ? 67.074 108.706 112.513 1.00 67.19 217 GLU A O 1
ATOM 2801 N N . LEU A 1 218 ? 68.901 107.739 111.591 1.00 64.08 218 LEU A N 1
ATOM 2802 C CA . LEU A 1 218 ? 69.878 108.396 112.453 1.00 64.08 218 LEU A CA 1
ATOM 2803 C C . LEU A 1 218 ? 70.664 109.361 111.578 1.00 64.08 218 LEU A C 1
ATOM 2804 O O . LEU A 1 218 ? 71.549 108.941 110.828 1.00 64.08 218 LEU A O 1
ATOM 2820 N N . GLN A 1 219 ? 70.340 110.647 111.684 1.00 65.34 219 GLN A N 1
ATOM 2821 C CA . GLN A 1 219 ? 70.939 111.689 110.864 1.00 65.34 219 GLN A CA 1
ATOM 2822 C C . GLN A 1 219 ? 71.883 112.532 111.708 1.00 65.34 219 GLN A C 1
ATOM 2823 O O . GLN A 1 219 ? 71.561 112.897 112.844 1.00 65.34 219 GLN A O 1
ATOM 2837 N N . PHE A 1 220 ? 73.049 112.831 111.146 1.00 63.49 220 PHE A N 1
ATOM 2838 C CA . PHE A 1 220 ? 74.012 113.706 111.801 1.00 63.49 220 PHE A CA 1
ATOM 2839 C C . PHE A 1 220 ? 74.979 114.221 110.743 1.00 63.49 220 PHE A C 1
ATOM 2840 O O . PHE A 1 220 ? 74.856 113.903 109.558 1.00 63.49 220 PHE A O 1
ATOM 2857 N N . LYS A 1 221 ? 75.948 115.021 111.184 1.00 64.26 221 LYS A N 1
ATOM 2858 C CA . LYS A 1 221 ? 76.879 115.688 110.287 1.00 64.26 221 LYS A CA 1
ATOM 2859 C C . LYS A 1 221 ? 78.268 115.696 110.905 1.00 64.26 221 LYS A C 1
ATOM 2860 O O . LYS A 1 221 ? 78.423 115.779 112.126 1.00 64.26 221 LYS A O 1
ATOM 2879 N N . LEU A 1 222 ? 79.274 115.614 110.039 1.00 61.97 222 LEU A N 1
ATOM 2880 C CA . LEU A 1 222 ? 80.671 115.597 110.434 1.00 61.97 222 LEU A CA 1
ATOM 2881 C C . LEU A 1 222 ? 81.471 116.418 109.437 1.00 61.97 222 LEU A C 1
ATOM 2882 O O . LEU A 1 222 ? 81.026 116.670 108.314 1.00 61.97 222 LEU A O 1
ATOM 2898 N N . LYS A 1 223 ? 82.665 116.823 109.858 1.00 65.05 223 LYS A N 1
ATOM 2899 C CA . LYS A 1 223 ? 83.558 117.638 109.049 1.00 65.05 223 LYS A CA 1
ATOM 2900 C C . LYS A 1 223 ? 84.936 117.002 109.023 1.00 65.05 223 LYS A C 1
ATOM 2901 O O . LYS A 1 223 ? 85.387 116.437 110.023 1.00 65.05 223 LYS A O 1
ATOM 2917 N N . ALA A 1 224 ? 85.598 117.092 107.872 1.00 66.56 224 ALA A N 1
ATOM 2918 C CA . ALA A 1 224 ? 86.927 116.522 107.710 1.00 66.56 224 ALA A CA 1
ATOM 2919 C C . ALA A 1 224 ? 87.709 117.362 106.712 1.00 66.56 224 ALA A C 1
ATOM 2920 O O . ALA A 1 224 ? 87.193 118.323 106.136 1.00 66.56 224 ALA A O 1
ATOM 2927 N N . ILE A 1 225 ? 88.974 116.996 106.525 1.00 69.56 225 ILE A N 1
ATOM 2928 C CA . ILE A 1 225 ? 89.876 117.676 105.601 1.00 69.56 225 ILE A CA 1
ATOM 2929 C C . ILE A 1 225 ? 90.653 116.612 104.840 1.00 69.56 225 ILE A C 1
ATOM 2930 O O . ILE A 1 225 ? 91.056 115.595 105.414 1.00 69.56 225 ILE A O 1
ATOM 2946 N N . ASN A 1 226 ? 90.862 116.846 103.545 1.00 70.58 226 ASN A N 1
ATOM 2947 C CA . ASN A 1 226 ? 91.736 116.018 102.726 1.00 70.58 226 ASN A CA 1
ATOM 2948 C C . ASN A 1 226 ? 93.094 116.698 102.637 1.00 70.58 226 ASN A C 1
ATOM 2949 O O . ASN A 1 226 ? 93.171 117.911 102.410 1.00 70.58 226 ASN A O 1
ATOM 2960 N N . LEU A 1 227 ? 94.157 115.913 102.799 1.00 72.11 227 LEU A N 1
ATOM 2961 C CA . LEU A 1 227 ? 95.514 116.431 102.879 1.00 72.11 227 LEU A CA 1
ATOM 2962 C C . LEU A 1 227 ? 96.318 116.173 101.613 1.00 72.11 227 LEU A C 1
ATOM 2963 O O . LEU A 1 227 ? 97.374 116.787 101.434 1.00 72.11 227 LEU A O 1
ATOM 2979 N N . GLN A 1 228 ? 95.850 115.281 100.739 1.00 75.09 228 GLN A N 1
ATOM 2980 C CA . GLN A 1 228 ? 96.430 115.180 99.406 1.00 75.09 228 GLN A CA 1
ATOM 2981 C C . GLN A 1 228 ? 96.136 116.420 98.572 1.00 75.09 228 GLN A C 1
ATOM 2982 O O . GLN A 1 228 ? 96.822 116.673 97.575 1.00 75.09 228 GLN A O 1
ATOM 2996 N N . THR A 1 229 ? 95.125 117.203 98.959 1.00 74.52 229 THR A N 1
ATOM 2997 C CA . THR A 1 229 ? 94.700 118.364 98.190 1.00 74.52 229 THR A CA 1
ATOM 2998 C C . THR A 1 229 ? 95.414 119.648 98.590 1.00 74.52 229 THR A C 1
ATOM 2999 O O . THR A 1 229 ? 95.335 120.630 97.846 1.00 74.52 229 THR A O 1
ATOM 3010 N N . VAL A 1 230 ? 96.095 119.680 99.739 1.00 76.66 230 VAL A N 1
ATOM 3011 C CA . VAL A 1 230 ? 96.891 120.856 100.075 1.00 76.66 230 VAL A CA 1
ATOM 3012 C C . VAL A 1 230 ? 98.013 121.041 99.063 1.00 76.66 230 VAL A C 1
ATOM 3013 O O . VAL A 1 230 ? 98.454 122.168 98.807 1.00 76.66 230 VAL A O 1
ATOM 3019 N N . ARG A 1 231 ? 98.487 119.944 98.469 1.00 78.90 231 ARG A N 1
ATOM 3020 C CA . ARG A 1 231 ? 99.494 120.011 97.418 1.00 78.90 231 ARG A CA 1
ATOM 3021 C C . ARG A 1 231 ? 98.948 120.600 96.119 1.00 78.90 231 ARG A C 1
ATOM 3022 O O . ARG A 1 231 ? 99.741 120.937 95.233 1.00 78.90 231 ARG A O 1
ATOM 3032 N N . HIS A 1 232 ? 97.625 120.734 95.985 1.00 77.82 232 HIS A N 1
ATOM 3033 C CA . HIS A 1 232 ? 96.989 121.278 94.783 1.00 77.82 232 HIS A CA 1
ATOM 3034 C C . HIS A 1 232 ? 95.998 122.356 95.211 1.00 77.82 232 HIS A C 1
ATOM 3035 O O . HIS A 1 232 ? 94.897 122.044 95.674 1.00 77.82 232 HIS A O 1
ATOM 3049 N N . GLN A 1 233 ? 96.377 123.624 95.028 1.00 80.41 233 GLN A N 1
ATOM 3050 C CA . GLN A 1 233 ? 95.520 124.733 95.439 1.00 80.41 233 GLN A CA 1
ATOM 3051 C C . GLN A 1 233 ? 94.183 124.751 94.708 1.00 80.41 233 GLN A C 1
ATOM 3052 O O . GLN A 1 233 ? 93.231 125.364 95.204 1.00 80.41 233 GLN A O 1
ATOM 3066 N N . GLU A 1 234 ? 94.086 124.099 93.547 1.00 76.12 234 GLU A N 1
ATOM 3067 C CA . GLU A 1 234 ? 92.865 124.147 92.751 1.00 76.12 234 GLU A CA 1
ATOM 3068 C C . GLU A 1 234 ? 91.675 123.488 93.439 1.00 76.12 234 GLU A C 1
ATOM 3069 O O . GLU A 1 234 ? 90.532 123.781 93.071 1.00 76.12 234 GLU A O 1
ATOM 3077 N N . LEU A 1 235 ? 91.908 122.614 94.426 1.00 72.09 235 LEU A N 1
ATOM 3078 C CA . LEU A 1 235 ? 90.846 121.864 95.087 1.00 72.09 235 LEU A CA 1
ATOM 3079 C C . LEU A 1 235 ? 90.519 122.459 96.452 1.00 72.09 235 LEU A C 1
ATOM 3080 O O . LEU A 1 235 ? 91.433 122.815 97.202 1.00 72.09 235 LEU A O 1
ATOM 3096 N N . PRO A 1 236 ? 89.251 122.597 96.849 1.00 72.57 236 PRO A N 1
ATOM 3097 C CA . PRO A 1 236 ? 88.971 122.938 98.247 1.00 72.57 236 PRO A CA 1
ATOM 3098 C C . PRO A 1 236 ? 89.374 121.808 99.178 1.00 72.57 236 PRO A C 1
ATOM 3099 O O . PRO A 1 236 ? 89.221 120.625 98.865 1.00 72.57 236 PRO A O 1
ATOM 3110 N N . ASP A 1 237 ? 89.890 122.190 100.344 1.00 74.11 237 ASP A N 1
ATOM 3111 C CA . ASP A 1 237 ? 90.509 121.236 101.256 1.00 74.11 237 ASP A CA 1
ATOM 3112 C C . ASP A 1 237 ? 89.485 120.577 102.178 1.00 74.11 237 ASP A C 1
ATOM 3113 O O . ASP A 1 237 ? 89.480 119.353 102.331 1.00 74.11 237 ASP A O 1
ATOM 3120 N N . CYS A 1 238 ? 88.620 121.372 102.800 1.00 70.95 238 CYS A N 1
ATOM 3121 C CA . CYS A 1 238 ? 87.670 120.816 103.748 1.00 70.95 238 CYS A CA 1
ATOM 3122 C C . CYS A 1 238 ? 86.522 120.126 103.022 1.00 70.95 238 CYS A C 1
ATOM 3123 O O . CYS A 1 238 ? 86.239 120.386 101.851 1.00 70.95 238 CYS A O 1
ATOM 3131 N N . TYR A 1 239 ? 85.855 119.236 103.752 1.00 66.65 239 TYR A N 1
ATOM 3132 C CA . TYR A 1 239 ? 84.746 118.458 103.229 1.00 66.65 239 TYR A CA 1
ATOM 3133 C C . TYR A 1 239 ? 83.732 118.241 104.338 1.00 66.65 239 TYR A C 1
ATOM 3134 O O . TYR A 1 239 ? 84.096 117.925 105.477 1.00 66.65 239 TYR A O 1
ATOM 3152 N N . ASP A 1 240 ? 82.462 118.414 103.989 1.00 65.25 240 ASP A N 1
ATOM 3153 C CA . ASP A 1 240 ? 81.344 118.214 104.895 1.00 65.25 240 ASP A CA 1
ATOM 3154 C C . ASP A 1 240 ? 80.668 116.899 104.541 1.00 65.25 240 ASP A C 1
ATOM 3155 O O . ASP A 1 240 ? 80.449 116.614 103.360 1.00 65.25 240 ASP A O 1
ATOM 3164 N N . PHE A 1 241 ? 80.361 116.100 105.560 1.00 61.24 241 PHE A N 1
ATOM 3165 C CA . PHE A 1 241 ? 79.674 114.825 105.408 1.00 61.24 241 PHE A CA 1
ATOM 3166 C C . PHE A 1 241 ? 78.362 114.886 106.174 1.00 61.24 241 PHE A C 1
ATOM 3167 O O . PHE A 1 241 ? 78.357 115.222 107.359 1.00 61.24 241 PHE A O 1
ATOM 3184 N N . THR A 1 242 ? 77.257 114.562 105.503 1.00 62.89 242 THR A N 1
ATOM 3185 C CA . THR A 1 242 ? 75.937 114.495 106.135 1.00 62.89 242 THR A CA 1
ATOM 3186 C C . THR A 1 242 ? 75.475 113.046 106.084 1.00 62.89 242 THR A C 1
ATOM 3187 O O . THR A 1 242 ? 75.006 112.571 105.047 1.00 62.89 242 THR A O 1
ATOM 3198 N N . LEU A 1 243 ? 75.590 112.362 107.218 1.00 61.33 243 LEU A N 1
ATOM 3199 C CA . LEU A 1 243 ? 75.371 110.929 107.310 1.00 61.33 243 LEU A CA 1
ATOM 3200 C C . LEU A 1 243 ? 73.958 110.623 107.776 1.00 61.33 243 LEU A C 1
ATOM 3201 O O . LEU A 1 243 ? 73.425 111.289 108.670 1.00 61.33 243 LEU A O 1
ATOM 3217 N N . THR A 1 244 ? 73.367 109.599 107.166 1.00 61.39 244 THR A N 1
ATOM 3218 C CA . THR A 1 244 ? 72.090 109.044 107.583 1.00 61.39 244 THR A CA 1
ATOM 3219 C C . THR A 1 244 ? 72.194 107.526 107.587 1.00 61.39 244 THR A C 1
ATOM 3220 O O . THR A 1 244 ? 72.650 106.926 106.607 1.00 61.39 244 THR A O 1
ATOM 3231 N N . ILE A 1 245 ? 71.805 106.920 108.708 1.00 59.80 245 ILE A N 1
ATOM 3232 C CA . ILE A 1 245 ? 71.668 105.473 108.830 1.00 59.80 245 ILE A CA 1
ATOM 3233 C C . ILE A 1 245 ? 70.185 105.153 108.747 1.00 59.80 245 ILE A C 1
ATOM 3234 O O . ILE A 1 245 ? 69.395 105.633 109.571 1.00 59.80 245 ILE A O 1
ATOM 3250 N N . THR A 1 246 ? 69.813 104.337 107.766 1.00 60.64 246 THR A N 1
ATOM 3251 C CA . THR A 1 246 ? 68.430 103.956 107.505 1.00 60.64 246 THR A CA 1
ATOM 3252 C C . THR A 1 246 ? 68.230 102.516 107.952 1.00 60.64 246 THR A C 1
ATOM 3253 O O . THR A 1 246 ? 68.820 101.593 107.375 1.00 60.64 246 THR A O 1
ATOM 3264 N N . PHE A 1 247 ? 67.418 102.340 108.995 1.00 58.88 247 PHE A N 1
ATOM 3265 C CA . PHE A 1 247 ? 66.825 101.051 109.348 1.00 58.88 247 PHE A CA 1
ATOM 3266 C C . PHE A 1 247 ? 65.466 100.996 108.665 1.00 58.88 247 PHE A C 1
ATOM 3267 O O . PHE A 1 247 ? 64.499 101.592 109.145 1.00 58.88 247 PHE A O 1
ATOM 3284 N N . ASP A 1 248 ? 65.387 100.279 107.547 1.00 60.70 248 ASP A N 1
ATOM 3285 C CA . ASP A 1 248 ? 64.196 100.243 106.708 1.00 60.70 248 ASP A CA 1
ATOM 3286 C C . ASP A 1 248 ? 63.397 98.982 107.017 1.00 60.70 248 ASP A C 1
ATOM 3287 O O . ASP A 1 248 ? 63.855 97.868 106.744 1.00 60.70 248 ASP A O 1
ATOM 3296 N N . ASN A 1 249 ? 62.200 99.166 107.579 1.00 62.79 249 ASN A N 1
ATOM 3297 C CA . ASN A 1 249 ? 61.230 98.096 107.762 1.00 62.79 249 ASN A CA 1
ATOM 3298 C C . ASN A 1 249 ? 60.150 98.104 106.681 1.00 62.79 249 ASN A C 1
ATOM 3299 O O . ASN A 1 249 ? 59.140 97.409 106.821 1.00 62.79 249 ASN A O 1
ATOM 3310 N N . LYS A 1 250 ? 60.331 98.875 105.611 1.00 62.54 250 LYS A N 1
ATOM 3311 C CA . LYS A 1 250 ? 59.400 98.804 104.498 1.00 62.54 250 LYS A CA 1
ATOM 3312 C C . LYS A 1 250 ? 59.465 97.421 103.865 1.00 62.54 250 LYS A C 1
ATOM 3313 O O . LYS A 1 250 ? 60.451 96.694 104.004 1.00 62.54 250 LYS A O 1
ATOM 3317 N N . ALA A 1 251 ? 58.393 97.059 103.160 1.00 63.20 251 ALA A N 1
ATOM 3318 C CA . ALA A 1 251 ? 58.234 95.711 102.619 1.00 63.20 251 ALA A CA 1
ATOM 3319 C C . ALA A 1 251 ? 58.309 94.678 103.745 1.00 63.20 251 ALA A C 1
ATOM 3320 O O . ALA A 1 251 ? 59.270 93.913 103.863 1.00 63.20 251 ALA A O 1
ATOM 3327 N N . HIS A 1 252 ? 57.276 94.685 104.591 1.00 65.75 252 HIS A N 1
ATOM 3328 C CA . HIS A 1 252 ? 57.284 93.906 105.822 1.00 65.75 252 HIS A CA 1
ATOM 3329 C C . HIS A 1 252 ? 57.446 92.421 105.537 1.00 65.75 252 HIS A C 1
ATOM 3330 O O . HIS A 1 252 ? 56.545 91.774 104.995 1.00 65.75 252 HIS A O 1
ATOM 3344 N N . SER A 1 253 ? 58.610 91.886 105.907 1.00 59.85 253 SER A N 1
ATOM 3345 C CA . SER A 1 253 ? 58.948 90.494 105.650 1.00 59.85 253 SER A CA 1
ATOM 3346 C C . SER A 1 253 ? 59.803 89.908 106.768 1.00 59.85 253 SER A C 1
ATOM 3347 O O . SER A 1 253 ? 60.486 88.902 106.550 1.00 59.85 253 SER A O 1
ATOM 3355 N N . GLY A 1 254 ? 59.783 90.508 107.955 1.00 56.90 254 GLY A N 1
ATOM 3356 C CA . GLY A 1 254 ? 60.688 90.103 109.008 1.00 56.90 254 GLY A CA 1
ATOM 3357 C C . GLY A 1 254 ? 62.140 90.362 108.699 1.00 56.90 254 GLY A C 1
ATOM 3358 O O . GLY A 1 254 ? 63.012 89.715 109.282 1.00 56.90 254 GLY A O 1
ATOM 3362 N N . ARG A 1 255 ? 62.426 91.301 107.799 1.00 55.36 255 ARG A N 1
ATOM 3363 C CA . ARG A 1 255 ? 63.784 91.583 107.346 1.00 55.36 255 ARG A CA 1
ATOM 3364 C C . ARG A 1 255 ? 63.941 93.090 107.225 1.00 55.36 255 ARG A C 1
ATOM 3365 O O . ARG A 1 255 ? 63.405 93.699 106.294 1.00 55.36 255 ARG A O 1
ATOM 3386 N N . ILE A 1 256 ? 64.677 93.683 108.158 1.00 56.28 256 ILE A N 1
ATOM 3387 C CA . ILE A 1 256 ? 64.927 95.118 108.181 1.00 56.28 256 ILE A CA 1
ATOM 3388 C C . ILE A 1 256 ? 66.220 95.380 107.423 1.00 56.28 256 ILE A C 1
ATOM 3389 O O . ILE A 1 256 ? 67.301 94.981 107.871 1.00 56.28 256 ILE A O 1
ATOM 3405 N N . LYS A 1 257 ? 66.119 96.060 106.285 1.00 57.79 257 LYS A N 1
ATOM 3406 C CA . LYS A 1 257 ? 67.312 96.508 105.584 1.00 57.79 257 LYS A CA 1
ATOM 3407 C C . LYS A 1 257 ? 68.036 97.553 106.426 1.00 57.79 257 LYS A C 1
ATOM 3408 O O . LYS A 1 257 ? 67.419 98.276 107.209 1.00 57.79 257 LYS A O 1
ATOM 3427 N N . ILE A 1 258 ? 69.358 97.615 106.279 1.00 55.23 258 ILE A N 1
ATO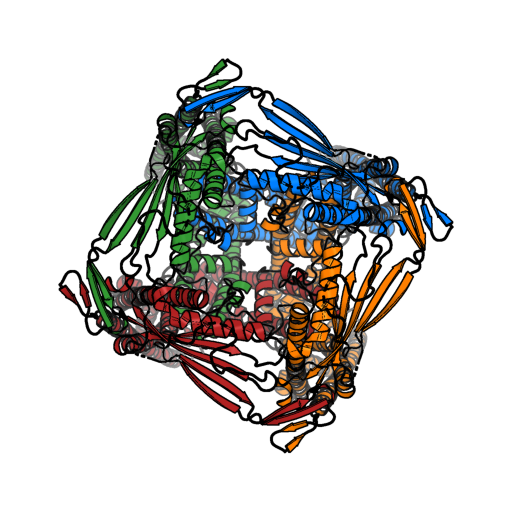M 3428 C CA . ILE A 1 258 ? 70.178 98.598 106.980 1.00 55.23 258 ILE A CA 1
ATOM 3429 C C . ILE A 1 258 ? 71.169 99.183 105.989 1.00 55.23 258 ILE A C 1
ATOM 3430 O O . ILE A 1 258 ? 71.947 98.440 105.381 1.00 55.23 258 ILE A O 1
ATOM 3446 N N . SER A 1 259 ? 71.172 100.510 105.859 1.00 58.13 259 SER A N 1
ATOM 3447 C CA . SER A 1 259 ? 72.088 101.175 104.941 1.00 58.13 259 SER A CA 1
ATOM 3448 C C . SER A 1 259 ? 72.629 102.449 105.568 1.00 58.13 259 SER A C 1
ATOM 3449 O O . SER A 1 259 ? 71.997 103.051 106.438 1.00 58.13 259 SER A O 1
ATOM 3457 N N . LEU A 1 260 ? 73.827 102.833 105.133 1.00 57.56 260 LEU A N 1
ATOM 3458 C CA . LEU A 1 260 ? 74.422 104.125 105.444 1.00 57.56 260 LEU A CA 1
ATOM 3459 C C . LEU A 1 260 ? 74.571 104.924 104.162 1.00 57.56 260 LEU A C 1
ATOM 3460 O O . LEU A 1 260 ? 74.950 104.378 103.121 1.00 57.56 260 LEU A O 1
ATOM 3476 N N . ASP A 1 261 ? 74.275 106.218 104.243 1.00 61.42 261 ASP A N 1
ATOM 3477 C CA . ASP A 1 261 ? 74.433 107.115 103.107 1.00 61.42 261 ASP A CA 1
ATOM 3478 C C . ASP A 1 261 ? 74.971 108.439 103.615 1.00 61.42 261 ASP A C 1
ATOM 3479 O O . ASP A 1 261 ? 74.444 108.981 104.589 1.00 61.42 261 ASP A O 1
ATOM 3488 N N . ASN A 1 262 ? 76.023 108.943 102.976 1.00 60.59 262 ASN A N 1
ATOM 3489 C CA . ASN A 1 262 ? 76.567 110.261 103.282 1.00 60.59 262 ASN A CA 1
ATOM 3490 C C . ASN A 1 262 ? 76.430 111.164 102.065 1.00 60.59 262 ASN A C 1
ATOM 3491 O O . ASN A 1 262 ? 77.007 110.890 101.007 1.00 60.59 262 ASN A O 1
ATOM 3502 N N . ASP A 1 263 ? 75.639 112.221 102.211 1.00 63.40 263 ASP A N 1
ATOM 3503 C CA . ASP A 1 263 ? 75.557 113.285 101.221 1.00 63.40 263 ASP A CA 1
ATOM 3504 C C . ASP A 1 263 ? 76.483 114.410 101.665 1.00 63.40 263 ASP A C 1
ATOM 3505 O O . ASP A 1 263 ? 76.341 114.931 102.775 1.00 63.40 263 ASP A O 1
ATOM 3514 N N . ILE A 1 264 ? 77.426 114.778 100.803 1.00 63.01 264 ILE A N 1
ATOM 3515 C CA . ILE A 1 264 ? 78.542 115.624 101.189 1.00 63.01 264 ILE A CA 1
ATOM 3516 C C . ILE A 1 264 ? 78.359 117.028 100.620 1.00 63.01 264 ILE A C 1
ATOM 3517 O O . ILE A 1 264 ? 77.487 117.284 99.790 1.00 63.01 264 ILE A O 1
ATOM 3533 N N . SER A 1 265 ? 79.206 117.946 101.084 1.00 65.98 265 SER A N 1
ATOM 3534 C CA . SER A 1 265 ? 79.241 119.311 100.576 1.00 65.98 265 SER A CA 1
ATOM 3535 C C . SER A 1 265 ? 80.674 119.807 100.647 1.00 65.98 265 SER A C 1
ATOM 3536 O O . SER A 1 265 ? 81.273 119.832 101.727 1.00 65.98 265 SER A O 1
ATOM 3544 N N . ILE A 1 266 ? 81.221 120.184 99.493 1.00 67.34 266 ILE A N 1
ATOM 3545 C CA . ILE A 1 266 ? 82.556 120.760 99.440 1.00 67.34 266 ILE A CA 1
ATOM 3546 C C . ILE A 1 266 ? 82.513 122.171 100.016 1.00 67.34 266 ILE A C 1
ATOM 3547 O O . ILE A 1 266 ? 81.501 122.879 99.918 1.00 67.34 266 ILE A O 1
ATOM 3563 N N . ARG A 1 267 ? 83.618 122.581 100.634 1.00 70.80 267 ARG A N 1
ATOM 3564 C CA . ARG A 1 267 ? 83.731 123.912 101.211 1.00 70.80 267 ARG A CA 1
ATOM 3565 C C . ARG A 1 267 ? 85.157 124.411 101.043 1.00 70.80 267 ARG A C 1
ATOM 3566 O O . ARG A 1 267 ? 86.115 123.636 101.115 1.00 70.80 267 ARG A O 1
ATOM 3587 N N . GLU A 1 268 ? 85.283 125.714 100.818 1.00 76.61 268 GLU A N 1
ATOM 3588 C CA . GLU A 1 268 ? 86.578 126.376 100.752 1.00 76.61 268 GLU A CA 1
ATOM 3589 C C . GLU A 1 268 ? 86.945 126.870 102.146 1.00 76.61 268 GLU A C 1
ATOM 3590 O O . GLU A 1 268 ? 86.172 127.603 102.772 1.00 76.61 268 GLU A O 1
ATOM 3602 N N . CYS A 1 269 ? 88.112 126.464 102.631 1.00 81.57 269 CYS A N 1
ATOM 3603 C CA . CYS A 1 269 ? 88.575 126.930 103.926 1.00 81.57 269 CYS A CA 1
ATOM 3604 C C . CYS A 1 269 ? 88.820 128.432 103.885 1.00 81.57 269 CYS A C 1
ATOM 3605 O O . CYS A 1 269 ? 89.138 129.004 102.839 1.00 81.57 269 CYS A O 1
ATOM 3613 N N . LYS A 1 270 ? 88.673 129.074 105.038 1.00 85.35 270 LYS A N 1
ATOM 3614 C CA . LYS A 1 270 ? 88.883 130.511 105.145 1.00 85.35 270 LYS A CA 1
ATOM 3615 C C . LYS A 1 270 ? 90.331 130.857 104.818 1.00 85.35 270 LYS A C 1
ATOM 3616 O O . LYS A 1 270 ? 90.609 131.859 104.159 1.00 85.35 270 LYS A O 1
ATOM 3635 N N . ASP A 1 271 ? 91.248 130.016 105.283 1.00 85.79 271 ASP A N 1
ATOM 3636 C CA . ASP A 1 271 ? 92.670 130.224 105.063 1.00 85.79 271 ASP A CA 1
ATOM 3637 C C . ASP A 1 271 ? 93.390 128.924 105.377 1.00 85.79 271 ASP A C 1
ATOM 3638 O O . ASP A 1 271 ? 92.825 128.021 105.999 1.00 85.79 271 ASP A O 1
ATOM 3647 N N . TRP A 1 272 ? 94.646 128.835 104.948 1.00 86.12 272 TRP A N 1
ATOM 3648 C CA . TRP A 1 272 ? 95.445 127.679 105.328 1.00 86.12 272 TRP A CA 1
ATOM 3649 C C . TRP A 1 272 ? 96.913 127.977 105.101 1.00 86.12 272 TRP A C 1
ATOM 3650 O O . TRP A 1 272 ? 97.282 128.531 104.064 1.00 86.12 272 TRP A O 1
ATOM 3671 N N . HIS A 1 273 ? 97.739 127.597 106.067 1.00 89.92 273 HIS A N 1
ATOM 3672 C CA . HIS A 1 273 ? 99.155 127.921 106.077 1.00 89.92 273 HIS A CA 1
ATOM 3673 C C . HIS A 1 273 ? 99.995 126.699 105.739 1.00 89.92 273 HIS A C 1
ATOM 3674 O O . HIS A 1 273 ? 99.552 125.553 105.858 1.00 89.92 273 HIS A O 1
ATOM 3688 N N . VAL A 1 274 ? 101.223 126.965 105.301 1.00 91.36 274 VAL A N 1
ATOM 3689 C CA . VAL A 1 274 ? 102.227 125.927 105.099 1.00 91.36 274 VAL A CA 1
ATOM 3690 C C . VAL A 1 274 ? 103.576 126.512 105.492 1.00 91.36 274 VAL A C 1
ATOM 3691 O O . VAL A 1 274 ? 104.074 127.428 104.829 1.00 91.36 274 VAL A O 1
ATOM 3704 N N . SER A 1 275 ? 104.163 125.986 106.570 1.00 93.74 275 SER A N 1
ATOM 3705 C CA . SER A 1 275 ? 105.488 126.399 107.035 1.00 93.74 275 SER A CA 1
ATOM 3706 C C . SER A 1 275 ? 105.551 127.900 107.305 1.00 93.74 275 SER A C 1
ATOM 3707 O O . SER A 1 275 ? 106.591 128.534 107.109 1.00 93.74 275 SER A O 1
ATOM 3715 N N . GLY A 1 276 ? 104.434 128.479 107.745 1.00 92.41 276 GLY A N 1
ATOM 3716 C CA . GLY A 1 276 ? 104.344 129.888 108.040 1.00 92.41 276 GLY A CA 1
ATOM 3717 C C . GLY A 1 276 ? 103.831 130.741 106.898 1.00 92.41 276 GLY A C 1
ATOM 3718 O O . GLY A 1 276 ? 103.496 131.910 107.124 1.00 92.41 276 GLY A O 1
ATOM 3722 N N . SER A 1 277 ? 103.758 130.196 105.685 1.00 92.44 277 SER A N 1
ATOM 3723 C CA . SER A 1 277 ? 103.307 130.949 104.522 1.00 92.44 277 SER A CA 1
ATOM 3724 C C . SER A 1 277 ? 101.794 130.843 104.387 1.00 92.44 277 SER A C 1
ATOM 3725 O O . SER A 1 277 ? 101.243 129.738 104.360 1.00 92.44 277 SER A O 1
ATOM 3733 N N . ILE A 1 278 ? 101.131 131.998 104.299 1.00 90.79 278 ILE A N 1
ATOM 3734 C CA . ILE A 1 278 ? 99.684 132.036 104.131 1.00 90.79 278 ILE A CA 1
ATOM 3735 C C . ILE A 1 278 ? 99.321 131.586 102.724 1.00 90.79 278 ILE A C 1
ATOM 3736 O O . ILE A 1 278 ? 99.996 131.935 101.745 1.00 90.79 278 ILE A O 1
ATOM 3743 N N . GLN A 1 279 ? 98.250 130.802 102.617 1.00 87.96 279 GLN A N 1
ATOM 3744 C CA . GLN A 1 279 ? 97.801 130.274 101.338 1.00 87.96 279 GLN A CA 1
ATOM 3745 C C . GLN A 1 279 ? 96.283 130.183 101.316 1.00 87.96 279 GLN A C 1
ATOM 3746 O O . GLN A 1 279 ? 95.652 129.793 102.308 1.00 87.96 279 GLN A O 1
ATOM 3760 N N . LYS A 1 280 ? 95.718 130.559 100.169 1.00 85.74 280 LYS A N 1
ATOM 3761 C CA . LYS A 1 280 ? 94.315 130.358 99.848 1.00 85.74 280 LYS A CA 1
ATOM 3762 C C . LYS A 1 280 ? 94.229 129.697 98.479 1.00 85.74 280 LYS A C 1
ATOM 3763 O O . LYS A 1 280 ? 95.196 129.683 97.715 1.00 85.74 280 LYS A O 1
ATOM 3767 N N . ASN A 1 281 ? 93.059 129.146 98.175 1.00 81.27 281 ASN A N 1
ATOM 3768 C CA . ASN A 1 281 ? 92.893 128.386 96.946 1.00 81.27 281 ASN A CA 1
ATOM 3769 C C . ASN A 1 281 ? 92.948 129.299 95.728 1.00 81.27 281 ASN A C 1
ATOM 3770 O O . ASN A 1 281 ? 92.397 130.402 95.730 1.00 81.27 281 ASN A O 1
ATOM 3781 N N . THR A 1 282 ? 93.620 128.819 94.682 1.00 78.88 282 THR A N 1
ATOM 3782 C CA . THR A 1 282 ? 93.827 129.555 93.446 1.00 78.88 282 THR A CA 1
ATOM 3783 C C . THR A 1 282 ? 93.138 128.815 92.308 1.00 78.88 282 THR A C 1
ATOM 3784 O O . THR A 1 282 ? 93.020 127.587 92.334 1.00 78.88 282 THR A O 1
ATOM 3795 N N . HIS A 1 283 ? 92.671 129.575 91.316 1.00 73.71 283 HIS A N 1
ATOM 3796 C CA . HIS A 1 283 ? 92.022 129.021 90.133 1.00 73.71 283 HIS A CA 1
ATOM 3797 C C . HIS A 1 283 ? 92.776 129.463 88.886 1.00 73.71 283 HIS A C 1
ATOM 3798 O O . HIS A 1 283 ? 93.012 130.658 88.682 1.00 73.71 283 HIS A O 1
ATOM 3812 N N . ASN A 1 284 ? 93.185 128.484 88.078 1.00 67.44 284 ASN A N 1
ATOM 3813 C CA . ASN A 1 284 ? 93.685 128.711 86.730 1.00 67.44 284 ASN A CA 1
ATOM 3814 C C . ASN A 1 284 ? 92.965 127.859 85.694 1.00 67.44 284 ASN A C 1
ATOM 3815 O O . ASN A 1 284 ? 93.021 128.180 84.502 1.00 67.44 284 ASN A O 1
ATOM 3826 N N . MET A 1 285 ? 92.289 126.792 86.120 1.00 60.89 285 MET A N 1
ATOM 3827 C CA . MET A 1 285 ? 91.507 125.949 85.221 1.00 60.89 285 MET A CA 1
ATOM 3828 C C . MET A 1 285 ? 90.393 126.729 84.528 1.00 60.89 285 MET A C 1
ATOM 3829 O O . MET A 1 285 ? 89.952 126.348 83.435 1.00 60.89 285 MET A O 1
ATOM 3843 N N . MET A 1 286 ? 89.923 127.813 85.151 1.00 63.25 286 MET A N 1
ATOM 3844 C CA . MET A 1 286 ? 88.851 128.623 84.580 1.00 63.25 286 MET A CA 1
ATOM 3845 C C . MET A 1 286 ? 89.246 129.175 83.216 1.00 63.25 286 MET A C 1
ATOM 3846 O O . MET A 1 286 ? 88.478 129.090 82.248 1.00 63.25 286 MET A O 1
ATOM 3860 N N . ILE A 1 287 ? 90.450 129.740 83.123 1.00 60.81 287 ILE A N 1
ATOM 3861 C CA . ILE A 1 287 ? 90.926 130.296 81.864 1.00 60.81 287 ILE A CA 1
ATOM 3862 C C . ILE A 1 287 ? 91.041 129.194 80.826 1.00 60.81 287 ILE A C 1
ATOM 3863 O O . ILE A 1 287 ? 90.719 129.393 79.647 1.00 60.81 287 ILE A O 1
ATOM 3879 N N . PHE A 1 288 ? 91.514 128.018 81.248 1.00 56.57 288 PHE A N 1
ATOM 3880 C CA . PHE A 1 288 ? 91.620 126.877 80.349 1.00 56.57 288 PHE A CA 1
ATOM 3881 C C . PHE A 1 288 ? 90.267 126.549 79.733 1.00 56.57 288 PHE A C 1
ATOM 3882 O O . PHE A 1 288 ? 90.128 126.507 78.507 1.00 56.57 288 PHE A O 1
ATOM 3899 N N . ASP A 1 289 ? 89.243 126.373 80.575 1.00 57.31 289 ASP A N 1
ATOM 3900 C CA . ASP A 1 289 ? 87.904 126.073 80.077 1.00 57.31 289 ASP A CA 1
ATOM 3901 C C . ASP A 1 289 ? 87.387 127.171 79.154 1.00 57.31 289 ASP A C 1
ATOM 3902 O O . ASP A 1 289 ? 86.716 126.889 78.151 1.00 57.31 289 ASP A O 1
ATOM 3911 N N . ALA A 1 290 ? 87.682 128.431 79.477 1.00 56.72 290 ALA A N 1
ATOM 3912 C CA . ALA A 1 290 ? 87.269 129.520 78.600 1.00 56.72 290 ALA A CA 1
ATOM 3913 C C . ALA A 1 290 ? 87.914 129.387 77.228 1.00 56.72 290 ALA A C 1
ATOM 3914 O O . ALA A 1 290 ? 87.277 129.648 76.198 1.00 56.72 290 ALA A O 1
ATOM 3921 N N . PHE A 1 291 ? 89.171 128.944 77.192 1.00 55.10 291 PHE A N 1
ATOM 3922 C CA . PHE A 1 291 ? 89.854 128.760 75.918 1.00 55.10 291 PHE A CA 1
ATOM 3923 C C . PHE A 1 291 ? 89.309 127.550 75.170 1.00 55.10 291 PHE A C 1
ATOM 3924 O O . PHE A 1 291 ? 89.302 127.536 73.931 1.00 55.10 291 PHE A O 1
ATOM 3941 N N . VAL A 1 292 ? 88.828 126.539 75.902 1.00 53.99 292 VAL A N 1
ATOM 3942 C CA . VAL A 1 292 ? 88.095 125.444 75.267 1.00 53.99 292 VAL A CA 1
ATOM 3943 C C . VAL A 1 292 ? 86.881 125.995 74.540 1.00 53.99 292 VAL A C 1
ATOM 3944 O O . VAL A 1 292 ? 86.628 125.674 73.371 1.00 53.99 292 VAL A O 1
ATOM 3957 N N . ILE A 1 293 ? 86.096 126.819 75.238 1.00 53.96 293 ILE A N 1
ATOM 3958 C CA . ILE A 1 293 ? 84.879 127.365 74.648 1.00 53.96 293 ILE A CA 1
ATOM 3959 C C . ILE A 1 293 ? 85.225 128.210 73.429 1.00 53.96 293 ILE A C 1
ATOM 3960 O O . ILE A 1 293 ? 84.506 128.198 72.421 1.00 53.96 293 ILE A O 1
ATOM 3976 N N . LEU A 1 294 ? 86.346 128.931 73.492 1.00 54.22 294 LEU A N 1
ATOM 3977 C CA . LEU A 1 294 ? 86.805 129.699 72.339 1.00 54.22 294 LEU A CA 1
ATOM 3978 C C . LEU A 1 294 ? 87.059 128.784 71.146 1.00 54.22 294 LEU A C 1
ATOM 3979 O O . LEU A 1 294 ? 86.468 128.965 70.071 1.00 54.22 294 LEU A O 1
ATOM 3995 N N . THR A 1 295 ? 87.922 127.780 71.329 1.00 53.60 295 THR A N 1
ATOM 3996 C CA . THR A 1 295 ? 88.294 126.889 70.232 1.00 53.60 295 THR A CA 1
ATOM 3997 C C . THR A 1 295 ? 87.073 126.201 69.629 1.00 53.60 295 THR A C 1
ATOM 3998 O O . THR A 1 295 ? 86.852 126.245 68.410 1.00 53.60 295 THR A O 1
ATOM 4009 N N . CYS A 1 296 ? 86.266 125.561 70.475 1.00 52.97 296 CYS A N 1
ATOM 4010 C CA . CYS A 1 296 ? 85.103 124.833 69.985 1.00 52.97 296 CYS A CA 1
ATOM 4011 C C . CYS A 1 296 ? 84.101 125.761 69.319 1.00 52.97 296 CYS A C 1
ATOM 4012 O O . CYS A 1 296 ? 83.404 125.352 68.383 1.00 52.97 296 CYS A O 1
ATOM 4020 N N . LEU A 1 297 ? 84.019 127.012 69.774 1.00 54.24 297 LEU A N 1
ATOM 4021 C CA . LEU A 1 297 ? 83.130 127.969 69.129 1.00 54.24 297 LEU A CA 1
ATOM 4022 C C . LEU A 1 297 ? 83.617 128.314 67.728 1.00 54.24 297 LEU A C 1
ATOM 4023 O O . LEU A 1 297 ? 82.817 128.376 66.784 1.00 54.24 297 LEU A O 1
ATOM 4039 N N . VAL A 1 298 ? 84.924 128.544 67.570 1.00 54.07 298 VAL A N 1
ATOM 4040 C CA . VAL A 1 298 ? 85.461 128.837 66.243 1.00 54.07 298 VAL A CA 1
ATOM 4041 C C . VAL A 1 298 ? 85.206 127.665 65.303 1.00 54.07 298 VAL A C 1
ATOM 4042 O O . VAL A 1 298 ? 84.760 127.843 64.160 1.00 54.07 298 VAL A O 1
ATOM 4055 N N . SER A 1 299 ? 85.498 126.447 65.772 1.00 54.13 299 SER A N 1
ATOM 4056 C CA . SER A 1 299 ? 85.247 125.260 64.961 1.00 54.13 299 SER A CA 1
ATOM 4057 C C . SER A 1 299 ? 83.777 125.157 64.577 1.00 54.13 299 SER A C 1
ATOM 4058 O O . SER A 1 299 ? 83.447 124.810 63.436 1.00 54.13 299 SER A O 1
ATOM 4066 N N . LEU A 1 300 ? 82.882 125.469 65.515 1.00 54.74 300 LEU A N 1
ATOM 4067 C CA . LEU A 1 300 ? 81.452 125.461 65.229 1.00 54.74 300 LEU A CA 1
ATOM 4068 C C . LEU A 1 300 ? 81.118 126.413 64.090 1.00 54.74 300 LEU A C 1
ATOM 4069 O O . LEU A 1 300 ? 80.424 126.043 63.131 1.00 54.74 300 LEU A O 1
ATOM 4085 N N . ILE A 1 301 ? 81.628 127.645 64.169 1.00 56.98 301 ILE A N 1
ATOM 4086 C CA . ILE A 1 301 ? 81.333 128.651 63.151 1.00 56.98 301 ILE A CA 1
ATOM 4087 C C . ILE A 1 301 ? 81.827 128.183 61.785 1.00 56.98 301 ILE A C 1
ATOM 4088 O O . ILE A 1 301 ? 81.069 128.160 60.805 1.00 56.98 301 ILE A O 1
ATOM 4104 N N . LEU A 1 302 ? 83.104 127.795 61.703 1.00 58.22 302 LEU A N 1
ATOM 4105 C CA . LEU A 1 302 ? 83.676 127.408 60.417 1.00 58.22 302 LEU A CA 1
ATOM 4106 C C . LEU A 1 302 ? 82.957 126.201 59.829 1.00 58.22 302 LEU A C 1
ATOM 4107 O O . LEU A 1 302 ? 82.706 126.146 58.618 1.00 58.22 302 LEU A O 1
ATOM 4123 N N . CYS A 1 303 ? 82.610 125.229 60.671 1.00 59.24 303 CYS A N 1
ATOM 4124 C CA . CYS A 1 303 ? 81.925 124.044 60.173 1.00 59.24 303 CYS A CA 1
ATOM 4125 C C . CYS A 1 303 ? 80.551 124.390 59.625 1.00 59.24 303 CYS A C 1
ATOM 4126 O O . CYS A 1 303 ? 80.160 123.892 58.563 1.00 59.24 303 CYS A O 1
ATOM 4134 N N . ILE A 1 304 ? 79.802 125.244 60.328 1.00 59.79 304 ILE A N 1
ATOM 4135 C CA . ILE A 1 304 ? 78.501 125.661 59.809 1.00 59.79 304 ILE A CA 1
ATOM 4136 C C . ILE A 1 304 ? 78.673 126.385 58.479 1.00 59.79 304 ILE A C 1
ATOM 4137 O O . ILE A 1 304 ? 77.869 126.213 57.553 1.00 59.79 304 ILE A O 1
ATOM 4153 N N . ARG A 1 305 ? 79.727 127.198 58.358 1.00 62.08 305 ARG A N 1
ATOM 4154 C CA . ARG A 1 305 ? 79.994 127.866 57.088 1.00 62.08 305 ARG A CA 1
ATOM 4155 C C . ARG A 1 305 ? 80.244 126.858 55.976 1.00 62.08 305 ARG A C 1
ATOM 4156 O O . ARG A 1 305 ? 79.783 127.044 54.844 1.00 62.08 305 ARG A O 1
ATOM 4177 N N . SER A 1 306 ? 80.965 125.777 56.278 1.00 63.10 306 SER A N 1
ATOM 4178 C CA . SER A 1 306 ? 81.260 124.790 55.246 1.00 63.10 306 SER A CA 1
ATOM 4179 C C . SER A 1 306 ? 80.020 123.988 54.873 1.00 63.10 306 SER A C 1
ATOM 4180 O O . SER A 1 306 ? 79.855 123.594 53.712 1.00 63.10 306 SER A O 1
ATOM 4188 N N . VAL A 1 307 ? 79.132 123.739 55.837 1.00 65.00 307 VAL A N 1
ATOM 4189 C CA . VAL A 1 307 ? 77.883 123.048 55.528 1.00 65.00 307 VAL A CA 1
ATOM 4190 C C . VAL A 1 307 ? 77.018 123.914 54.622 1.00 65.00 307 VAL A C 1
ATOM 4191 O O . VAL A 1 307 ? 76.500 123.452 53.597 1.00 65.00 307 VAL A O 1
ATOM 4204 N N . ILE A 1 308 ? 76.849 125.186 54.987 1.00 68.37 308 ILE A N 1
ATOM 4205 C CA . ILE A 1 308 ? 75.989 126.065 54.204 1.00 68.37 308 ILE A CA 1
ATOM 4206 C C . ILE A 1 308 ? 76.579 126.276 52.816 1.00 68.37 308 ILE A C 1
ATOM 4207 O O . ILE A 1 308 ? 75.851 126.332 51.816 1.00 68.37 308 ILE A O 1
ATOM 4223 N N . SER A 1 309 ? 77.907 126.391 52.730 1.00 70.60 309 SER A N 1
ATOM 4224 C CA . SER A 1 309 ? 78.560 126.467 51.430 1.00 70.60 309 SER A CA 1
ATOM 4225 C C . SER A 1 309 ? 78.298 125.208 50.620 1.00 70.60 309 SER A C 1
ATOM 4226 O O . SER A 1 309 ? 78.078 125.274 49.403 1.00 70.60 309 SER A O 1
ATOM 4234 N N . GLY A 1 310 ? 78.309 124.050 51.279 1.00 73.49 310 GLY A N 1
ATOM 4235 C CA . GLY A 1 310 ? 78.018 122.813 50.580 1.00 73.49 310 GLY A CA 1
ATOM 4236 C C . GLY A 1 310 ? 76.595 122.758 50.062 1.00 73.49 310 GLY A C 1
ATOM 4237 O O . GLY A 1 310 ? 76.333 122.175 49.007 1.00 73.49 310 GLY A O 1
ATOM 4241 N N . LEU A 1 311 ? 75.657 123.362 50.792 1.00 73.97 311 LEU A N 1
ATOM 4242 C CA . LEU A 1 311 ? 74.267 123.369 50.345 1.00 73.97 311 LEU A CA 1
ATOM 4243 C C . LEU A 1 311 ? 74.069 124.336 49.184 1.00 73.97 311 LEU A C 1
ATOM 4244 O O . LEU A 1 311 ? 73.332 124.044 48.233 1.00 73.97 311 LEU A O 1
ATOM 4260 N N . GLN A 1 312 ? 74.710 125.505 49.245 1.00 76.16 312 GLN A N 1
ATOM 4261 C CA . GLN A 1 312 ? 74.604 126.449 48.138 1.00 76.16 312 GLN A CA 1
ATOM 4262 C C . GLN A 1 312 ? 75.237 125.879 46.877 1.00 76.16 312 GLN A C 1
ATOM 4263 O O . GLN A 1 312 ? 74.669 125.986 45.784 1.00 76.16 312 GLN A O 1
ATOM 4277 N N . LEU A 1 313 ? 76.410 125.259 47.012 1.00 79.77 313 LEU A N 1
ATOM 4278 C CA . LEU A 1 313 ? 77.035 124.592 45.875 1.00 79.77 313 LEU A CA 1
ATOM 4279 C C . LEU A 1 313 ? 76.174 123.437 45.381 1.00 79.77 313 LEU A C 1
ATOM 4280 O O . LEU A 1 313 ? 76.134 123.150 44.178 1.00 79.77 313 LEU A O 1
ATOM 4296 N N . GLN A 1 314 ? 75.472 122.774 46.298 1.00 80.06 314 GLN A N 1
ATOM 4297 C CA . GLN A 1 314 ? 74.582 121.681 45.927 1.00 80.06 314 GLN A CA 1
ATOM 4298 C C . GLN A 1 314 ? 73.454 122.173 45.030 1.00 80.06 314 GLN A C 1
ATOM 4299 O O . GLN A 1 314 ? 73.284 121.683 43.906 1.00 80.06 314 GLN A O 1
ATOM 4313 N N . GLN A 1 315 ? 72.676 123.145 45.509 1.00 82.54 315 GLN A N 1
ATOM 4314 C CA . GLN A 1 315 ? 71.572 123.664 44.710 1.00 82.54 315 GLN A CA 1
ATOM 4315 C C . GLN A 1 315 ? 72.076 124.315 43.430 1.00 82.54 315 GLN A C 1
ATOM 4316 O O . GLN A 1 315 ? 71.380 124.306 42.407 1.00 82.54 315 GLN A O 1
ATOM 4330 N N . GLU A 1 316 ? 73.278 124.891 43.468 1.00 83.96 316 GLU A N 1
ATOM 4331 C CA . GLU A 1 316 ? 73.903 125.378 42.245 1.00 83.96 316 GLU A CA 1
ATOM 4332 C C . GLU A 1 316 ? 74.085 124.247 41.243 1.00 83.96 316 GLU A C 1
ATOM 4333 O O . GLU A 1 316 ? 73.796 124.408 40.049 1.00 83.96 316 GLU A O 1
ATOM 4345 N N . PHE A 1 317 ? 74.544 123.088 41.715 1.00 84.27 317 PHE A N 1
ATOM 4346 C CA . PHE A 1 317 ? 74.729 121.947 40.827 1.00 84.27 317 PHE A CA 1
ATOM 4347 C C . PHE A 1 317 ? 73.397 121.445 40.290 1.00 84.27 317 PHE A C 1
ATOM 4348 O O . PHE A 1 317 ? 73.300 121.056 39.121 1.00 84.27 317 PHE A O 1
ATOM 4365 N N . VAL A 1 318 ? 72.422 121.318 41.185 1.00 84.78 318 VAL A N 1
ATOM 4366 C CA . VAL A 1 318 ? 71.119 120.915 40.786 1.00 84.78 318 VAL A CA 1
ATOM 4367 C C . VAL A 1 318 ? 70.608 121.811 39.677 1.00 84.78 318 VAL A C 1
ATOM 4368 O O . VAL A 1 318 ? 70.322 121.310 38.588 1.00 84.78 318 VAL A O 1
ATOM 4381 N N . ASN A 1 319 ? 70.433 123.163 39.910 1.00 87.06 319 ASN A N 1
ATOM 4382 C CA . ASN A 1 319 ? 69.830 124.111 38.978 1.00 87.06 319 ASN A CA 1
ATOM 4383 C C . ASN A 1 319 ? 70.621 124.175 37.676 1.00 87.06 319 ASN A C 1
ATOM 4384 O O . ASN A 1 319 ? 70.038 124.208 36.586 1.00 87.06 319 ASN A O 1
ATOM 4395 N N . PHE A 1 320 ? 71.943 124.137 37.781 1.00 89.04 320 PHE A N 1
ATOM 4396 C CA . PHE A 1 320 ? 72.797 124.134 36.601 1.00 89.04 320 PHE A CA 1
ATOM 4397 C C . PHE A 1 320 ? 72.624 122.872 35.743 1.00 89.04 320 PHE A C 1
ATOM 4398 O O . PHE A 1 320 ? 72.560 122.953 34.518 1.00 89.04 320 PHE A O 1
ATOM 4415 N N . PHE A 1 321 ? 72.550 121.710 36.393 1.00 90.11 321 PHE A N 1
ATOM 4416 C CA . PHE A 1 321 ? 72.421 120.434 35.698 1.00 90.11 321 PHE A CA 1
ATOM 4417 C C . PHE A 1 321 ? 71.050 120.306 35.039 1.00 90.11 321 PHE A C 1
ATOM 4418 O O . PHE A 1 321 ? 70.934 119.859 33.890 1.00 90.11 321 PHE A O 1
ATOM 4435 N N . LEU A 1 322 ? 70.001 120.735 35.745 1.00 91.09 322 LEU A N 1
ATOM 4436 C CA . LEU A 1 322 ? 68.663 120.764 35.162 1.00 91.09 322 LEU A CA 1
ATOM 4437 C C . LEU A 1 322 ? 68.607 121.712 33.975 1.00 91.09 322 LEU A C 1
ATOM 4438 O O . LEU A 1 322 ? 68.102 121.356 32.904 1.00 91.09 322 LEU A O 1
ATOM 4454 N N . LEU A 1 323 ? 69.099 122.941 34.163 1.00 92.06 323 LEU A N 1
ATOM 4455 C CA . LEU A 1 323 ? 68.956 123.974 33.143 1.00 92.06 323 LEU A CA 1
ATOM 4456 C C . LEU A 1 323 ? 69.622 123.557 31.841 1.00 92.06 323 LEU A C 1
ATOM 4457 O O . LEU A 1 323 ? 69.119 123.857 30.752 1.00 92.06 323 LEU A O 1
ATOM 4473 N N . HIS A 1 324 ? 70.866 123.085 31.938 1.00 91.41 324 HIS A N 1
ATOM 4474 C CA . HIS A 1 324 ? 71.675 122.736 30.754 1.00 91.41 324 HIS A CA 1
ATOM 4475 C C . HIS A 1 324 ? 71.241 121.571 29.859 1.00 91.41 324 HIS A C 1
ATOM 4476 O O . HIS A 1 324 ? 71.241 121.689 28.634 1.00 91.41 324 HIS A O 1
ATOM 4490 N N . TYR A 1 325 ? 70.874 120.455 30.471 1.00 92.14 325 TYR A N 1
ATOM 4491 C CA . TYR A 1 325 ? 70.427 119.261 29.735 1.00 92.14 325 TYR A CA 1
ATOM 4492 C C . TYR A 1 325 ? 69.059 118.636 30.105 1.00 92.14 325 TYR A C 1
ATOM 4493 O O . TYR A 1 325 ? 68.809 117.488 29.739 1.00 92.14 325 TYR A O 1
ATOM 4511 N N . LYS A 1 326 ? 68.181 119.346 30.812 1.00 95.16 326 LYS A N 1
ATOM 4512 C CA . LYS A 1 326 ? 66.896 118.787 31.254 1.00 95.16 326 LYS A CA 1
ATOM 4513 C C . LYS A 1 326 ? 67.025 117.431 31.994 1.00 95.16 326 LYS A C 1
ATOM 4514 O O . LYS A 1 326 ? 66.171 116.561 31.822 1.00 95.16 326 LYS A O 1
ATOM 4533 N N . LYS A 1 327 ? 68.069 117.243 32.808 1.00 93.17 327 LYS A N 1
ATOM 4534 C CA . LYS A 1 327 ? 68.246 116.013 33.559 1.00 93.17 327 LYS A CA 1
ATOM 4535 C C . LYS A 1 327 ? 68.599 116.466 34.972 1.00 93.17 327 LYS A C 1
ATOM 4536 O O . LYS A 1 327 ? 69.625 117.120 35.158 1.00 93.17 327 LYS A O 1
ATOM 4555 N N . ASP A 1 328 ? 67.799 116.166 36.042 1.00 92.75 328 ASP A N 1
ATOM 4556 C CA . ASP A 1 328 ? 68.123 116.424 37.447 1.00 92.75 328 ASP A CA 1
ATOM 4557 C C . ASP A 1 328 ? 67.349 115.623 38.511 1.00 92.75 328 ASP A C 1
ATOM 4558 O O . ASP A 1 328 ? 67.197 116.119 39.626 1.00 92.75 328 ASP A O 1
ATOM 4562 N N . VAL A 1 329 ? 66.859 114.413 38.223 1.00 93.11 329 VAL A N 1
ATOM 4563 C CA . VAL A 1 329 ? 66.171 113.620 39.234 1.00 93.11 329 VAL A CA 1
ATOM 4564 C C . VAL A 1 329 ? 67.206 112.753 39.942 1.00 93.11 329 VAL A C 1
ATOM 4565 O O . VAL A 1 329 ? 67.211 111.533 39.780 1.00 93.11 329 VAL A O 1
ATOM 4569 N N . SER A 1 330 ? 68.077 113.375 40.727 1.00 89.26 330 SER A N 1
ATOM 4570 C CA . SER A 1 330 ? 69.117 112.653 41.413 1.00 89.26 330 SER A CA 1
ATOM 4571 C C . SER A 1 330 ? 69.074 113.034 42.888 1.00 89.26 330 SER A C 1
ATOM 4572 O O . SER A 1 330 ? 69.081 114.218 43.223 1.00 89.26 330 SER A O 1
ATOM 4580 N N . VAL A 1 331 ? 69.031 112.044 43.765 1.00 86.49 331 VAL A N 1
ATOM 4581 C CA . VAL A 1 331 ? 69.031 112.281 45.204 1.00 86.49 331 VAL A CA 1
ATOM 4582 C C . VAL A 1 331 ? 70.328 111.902 45.960 1.00 86.49 331 VAL A C 1
ATOM 4583 O O . VAL A 1 331 ? 70.617 112.508 46.981 1.00 86.49 331 VAL A O 1
ATOM 4596 N N . SER A 1 332 ? 71.069 110.816 45.573 1.00 85.33 332 SER A N 1
ATOM 4597 C CA . SER A 1 332 ? 72.310 110.315 46.163 1.00 85.33 332 SER A CA 1
ATOM 4598 C C . SER A 1 332 ? 73.465 111.311 46.079 1.00 85.33 332 SER A C 1
ATOM 4599 O O . SER A 1 332 ? 74.190 111.494 47.057 1.00 85.33 332 SER A O 1
ATOM 4607 N N . ASP A 1 333 ? 73.587 111.942 44.919 1.00 84.08 333 ASP A N 1
ATOM 4608 C CA . ASP A 1 333 ? 74.547 113.013 44.721 1.00 84.08 333 ASP A CA 1
ATOM 4609 C C . ASP A 1 333 ? 74.202 114.180 45.672 1.00 84.08 333 ASP A C 1
ATOM 4610 O O . ASP A 1 333 ? 75.111 114.790 46.232 1.00 84.08 333 ASP A O 1
ATOM 4619 N N . GLN A 1 334 ? 72.920 114.472 45.842 1.00 83.46 334 GLN A N 1
ATOM 4620 C CA . GLN A 1 334 ? 72.543 115.554 46.738 1.00 83.46 334 GLN A CA 1
ATOM 4621 C C . GLN A 1 334 ? 73.076 115.226 48.149 1.00 83.46 334 GLN A C 1
ATOM 4622 O O . GLN A 1 334 ? 73.614 116.111 48.813 1.00 83.46 334 GLN A O 1
ATOM 4636 N N . MET A 1 335 ? 72.941 113.980 48.614 1.00 82.62 335 MET A N 1
ATOM 4637 C CA . MET A 1 335 ? 73.514 113.577 49.891 1.00 82.62 335 MET A CA 1
ATOM 4638 C C . MET A 1 335 ? 75.046 113.653 49.867 1.00 82.62 335 MET A C 1
ATOM 4639 O O . MET A 1 335 ? 75.662 114.049 50.856 1.00 82.62 335 MET A O 1
ATOM 4653 N N . GLU A 1 336 ? 75.662 113.275 48.744 1.00 82.78 336 GLU A N 1
ATOM 4654 C CA . GLU A 1 336 ? 77.117 113.289 48.645 1.00 82.78 336 GLU A CA 1
ATOM 4655 C C . GLU A 1 336 ? 77.690 114.676 48.888 1.00 82.78 336 GLU A C 1
ATOM 4656 O O . GLU A 1 336 ? 78.850 114.787 49.301 1.00 82.78 336 GLU A O 1
ATOM 4668 N N . PHE A 1 337 ? 76.918 115.736 48.643 1.00 80.01 337 PHE A N 1
ATOM 4669 C CA . PHE A 1 337 ? 77.384 117.075 48.989 1.00 80.01 337 PHE A CA 1
ATOM 4670 C C . PHE A 1 337 ? 77.313 117.348 50.484 1.00 80.01 337 PHE A C 1
ATOM 4671 O O . PHE A 1 337 ? 78.051 118.207 50.978 1.00 80.01 337 PHE A O 1
ATOM 4688 N N . VAL A 1 338 ? 76.450 116.646 51.210 1.00 72.87 338 VAL A N 1
ATOM 4689 C CA . VAL A 1 338 ? 76.366 116.767 52.660 1.00 72.87 338 VAL A CA 1
ATOM 4690 C C . VAL A 1 338 ? 77.430 115.858 53.261 1.00 72.87 338 VAL A C 1
ATOM 4691 O O . VAL A 1 338 ? 77.672 114.757 52.753 1.00 72.87 338 VAL A O 1
ATOM 4704 N N . ASN A 1 339 ? 78.069 116.318 54.335 1.00 59.98 339 ASN A N 1
ATOM 4705 C CA . ASN A 1 339 ? 79.161 115.601 54.989 1.00 59.98 339 ASN A CA 1
ATOM 4706 C C . ASN A 1 339 ? 78.843 115.482 56.475 1.00 59.98 339 ASN A C 1
ATOM 4707 O O . ASN A 1 339 ? 78.889 116.474 57.207 1.00 59.98 339 ASN A O 1
ATOM 4718 N N . GLY A 1 340 ? 78.532 114.262 56.915 1.00 55.73 340 GLY A N 1
ATOM 4719 C CA . GLY A 1 340 ? 78.098 114.040 58.284 1.00 55.73 340 GLY A CA 1
ATOM 4720 C C . GLY A 1 340 ? 79.166 114.280 59.328 1.00 55.73 340 GLY A C 1
ATOM 4721 O O . GLY A 1 340 ? 78.836 114.491 60.503 1.00 55.73 340 GLY A O 1
ATOM 4725 N N . TRP A 1 341 ? 80.439 114.244 58.938 1.00 51.72 341 TRP A N 1
ATOM 4726 C CA . TRP A 1 341 ? 81.510 114.434 59.908 1.00 51.72 341 TRP A CA 1
ATOM 4727 C C . TRP A 1 341 ? 81.451 115.825 60.525 1.00 51.72 341 TRP A C 1
ATOM 4728 O O . TRP A 1 341 ? 81.596 115.985 61.744 1.00 51.72 341 TRP A O 1
ATOM 4749 N N . TYR A 1 342 ? 81.175 116.823 59.692 1.00 55.39 342 TYR A N 1
ATOM 4750 C CA . TYR A 1 342 ? 81.077 118.196 60.162 1.00 55.39 342 TYR A CA 1
ATOM 4751 C C . TYR A 1 342 ? 79.943 118.274 61.171 1.00 55.39 342 TYR A C 1
ATOM 4752 O O . TYR A 1 342 ? 80.055 118.952 62.191 1.00 55.39 342 TYR A O 1
ATOM 4770 N N . ILE A 1 343 ? 78.852 117.572 60.885 1.00 54.07 343 ILE A N 1
ATOM 4771 C CA . ILE A 1 343 ? 77.713 117.548 61.796 1.00 54.07 343 ILE A CA 1
ATOM 4772 C C . ILE A 1 343 ? 78.125 116.939 63.130 1.00 54.07 343 ILE A C 1
ATOM 4773 O O . ILE A 1 343 ? 77.734 117.426 64.202 1.00 54.07 343 ILE A O 1
ATOM 4789 N N . MET A 1 344 ? 78.974 115.924 63.059 1.00 52.11 344 MET A N 1
ATOM 4790 C CA . MET A 1 344 ? 79.481 115.279 64.255 1.00 52.11 344 MET A CA 1
ATOM 4791 C C . MET A 1 344 ? 80.263 116.317 65.056 1.00 52.11 344 MET A C 1
ATOM 4792 O O . MET A 1 344 ? 80.201 116.333 66.285 1.00 52.11 344 MET A O 1
ATOM 4799 N N . ILE A 1 345 ? 80.998 117.185 64.360 1.00 52.78 345 ILE A N 1
ATOM 4800 C CA . ILE A 1 345 ? 81.780 118.215 65.037 1.00 52.78 345 ILE A CA 1
ATOM 4801 C C . ILE A 1 345 ? 80.867 119.297 65.602 1.00 52.78 345 ILE A C 1
ATOM 4802 O O . ILE A 1 345 ? 81.200 119.932 66.606 1.00 52.78 345 ILE A O 1
ATOM 4818 N N . ILE A 1 346 ? 79.717 119.541 64.972 1.00 53.48 346 ILE A N 1
ATOM 4819 C CA . ILE A 1 346 ? 78.774 120.525 65.500 1.00 53.48 346 ILE A CA 1
ATOM 4820 C C . ILE A 1 346 ? 78.205 120.039 66.824 1.00 53.48 346 ILE A C 1
ATOM 4821 O O . ILE A 1 346 ? 78.228 120.758 67.834 1.00 53.48 346 ILE A O 1
ATOM 4837 N N . ILE A 1 347 ? 77.689 118.808 66.836 1.00 51.18 347 ILE A N 1
ATOM 4838 C CA . ILE A 1 347 ? 77.160 118.232 68.070 1.00 51.18 347 ILE A CA 1
ATOM 4839 C C . ILE A 1 347 ? 78.253 118.194 69.131 1.00 51.18 347 ILE A C 1
ATOM 4840 O O . ILE A 1 347 ? 78.023 118.534 70.301 1.00 51.18 347 ILE A O 1
ATOM 4856 N N . SER A 1 348 ? 79.470 117.823 68.724 1.00 51.02 348 SER A N 1
ATOM 4857 C CA . SER A 1 348 ? 80.598 117.788 69.646 1.00 51.02 348 SER A CA 1
ATOM 4858 C C . SER A 1 348 ? 80.847 119.155 70.270 1.00 51.02 348 SER A C 1
ATOM 4859 O O . SER A 1 348 ? 80.981 119.274 71.491 1.00 51.02 348 SER A O 1
ATOM 4867 N N . ASP A 1 349 ? 80.899 120.200 69.443 1.00 52.38 349 ASP A N 1
ATOM 4868 C CA . ASP A 1 349 ? 81.200 121.533 69.952 1.00 52.38 349 ASP A CA 1
ATOM 4869 C C . ASP A 1 349 ? 80.117 122.018 70.904 1.00 52.38 349 ASP A C 1
ATOM 4870 O O . ASP A 1 349 ? 80.418 122.616 71.945 1.00 52.38 349 ASP A O 1
ATOM 4877 N N . ILE A 1 350 ? 78.851 121.761 70.569 1.00 50.39 350 ILE A N 1
ATOM 4878 C CA . ILE A 1 350 ? 77.757 122.158 71.452 1.00 50.39 350 ILE A CA 1
ATOM 4879 C C . ILE A 1 350 ? 77.908 121.479 72.810 1.00 50.39 350 ILE A C 1
ATOM 4880 O O . ILE A 1 350 ? 77.817 122.126 73.864 1.00 50.39 350 ILE A O 1
ATOM 4896 N N . LEU A 1 351 ? 78.167 120.170 72.805 1.00 49.34 351 LEU A N 1
ATOM 4897 C CA . LEU A 1 351 ? 78.268 119.444 74.066 1.00 49.34 351 LEU A CA 1
ATOM 4898 C C . LEU A 1 351 ? 79.485 119.891 74.879 1.00 49.34 351 LEU A C 1
ATOM 4899 O O . LEU A 1 351 ? 79.409 119.982 76.111 1.00 49.34 351 LEU A O 1
ATOM 4915 N N . THR A 1 352 ? 80.608 120.192 74.217 1.00 50.74 352 THR A N 1
ATOM 4916 C CA . THR A 1 352 ? 81.775 120.698 74.942 1.00 50.74 352 THR A CA 1
ATOM 4917 C C . THR A 1 352 ? 81.493 122.055 75.565 1.00 50.74 352 THR A C 1
ATOM 4918 O O . THR A 1 352 ? 81.928 122.329 76.689 1.00 50.74 352 THR A O 1
ATOM 4929 N N . ILE A 1 353 ? 80.781 122.923 74.848 1.00 51.42 353 ILE A N 1
ATOM 4930 C CA . ILE A 1 353 ? 80.505 124.252 75.379 1.00 51.42 353 ILE A CA 1
ATOM 4931 C C . ILE A 1 353 ? 79.578 124.157 76.582 1.00 51.42 353 ILE A C 1
ATOM 4932 O O . ILE A 1 353 ? 79.822 124.786 77.619 1.00 51.42 353 ILE A O 1
ATOM 4948 N N . ILE A 1 354 ? 78.514 123.361 76.473 1.00 50.49 354 ILE A N 1
ATOM 4949 C CA . ILE A 1 354 ? 77.569 123.242 77.582 1.00 50.49 354 ILE A CA 1
ATOM 4950 C C . ILE A 1 354 ? 78.257 122.625 78.794 1.00 50.49 354 ILE A C 1
ATOM 4951 O O . ILE A 1 354 ? 78.184 123.154 79.913 1.00 50.49 354 ILE A O 1
ATOM 4967 N N . GLY A 1 355 ? 78.942 121.497 78.585 1.00 51.00 355 GLY A N 1
ATOM 4968 C CA . GLY A 1 355 ? 79.645 120.850 79.679 1.00 51.00 355 GLY A CA 1
ATOM 4969 C C . GLY A 1 355 ? 80.693 121.736 80.316 1.00 51.00 355 GLY A C 1
ATOM 4970 O O . GLY A 1 355 ? 80.933 121.653 81.523 1.00 51.00 355 GLY A O 1
ATOM 4974 N N . SER A 1 356 ? 81.320 122.604 79.524 1.00 52.46 356 SER A N 1
ATOM 4975 C CA . SER A 1 356 ? 82.332 123.499 80.065 1.00 52.46 356 SER A CA 1
ATOM 4976 C C . SER A 1 356 ? 81.700 124.624 80.872 1.00 52.46 356 SER A C 1
ATOM 4977 O O . SER A 1 356 ? 82.256 125.052 81.888 1.00 52.46 356 SER A O 1
ATOM 4985 N N . ILE A 1 357 ? 80.541 125.121 80.438 1.00 53.16 357 ILE A N 1
ATOM 4986 C CA . ILE A 1 357 ? 79.845 126.144 81.212 1.00 53.16 357 ILE A CA 1
ATOM 4987 C C . ILE A 1 357 ? 79.418 125.578 82.559 1.00 53.16 357 ILE A C 1
ATOM 4988 O O . ILE A 1 357 ? 79.621 126.204 83.607 1.00 53.16 357 ILE A O 1
ATOM 5004 N N . LEU A 1 358 ? 78.822 124.382 82.555 1.00 53.51 358 LEU A N 1
ATOM 5005 C CA . LEU A 1 358 ? 78.434 123.758 83.817 1.00 53.51 358 LEU A CA 1
ATOM 5006 C C . LEU A 1 358 ? 79.651 123.472 84.684 1.00 53.51 358 LEU A C 1
ATOM 5007 O O . LEU A 1 358 ? 79.600 123.598 85.914 1.00 53.51 358 LEU A O 1
ATOM 5023 N N . LYS A 1 359 ? 80.754 123.081 84.053 1.00 55.08 359 LYS A N 1
ATOM 5024 C CA . LYS A 1 359 ? 82.001 122.849 84.769 1.00 55.08 359 LYS A CA 1
ATOM 5025 C C . LYS A 1 359 ? 82.469 124.109 85.490 1.00 55.08 359 LYS A C 1
ATOM 5026 O O . LYS A 1 359 ? 82.788 124.076 86.686 1.00 55.08 359 LYS A O 1
ATOM 5045 N N . MET A 1 360 ? 82.528 125.230 84.768 1.00 57.88 360 MET A N 1
ATOM 5046 C CA . MET A 1 360 ? 82.901 126.502 85.376 1.00 57.88 360 MET A CA 1
ATOM 5047 C C . MET A 1 360 ? 81.939 126.869 86.495 1.00 57.88 360 MET A C 1
ATOM 5048 O O . MET A 1 360 ? 82.347 127.428 87.522 1.00 57.88 360 MET A O 1
ATOM 5062 N N . GLU A 1 361 ? 80.659 126.542 86.320 1.00 59.51 361 GLU A N 1
ATOM 5063 C CA . GLU A 1 361 ? 79.670 126.831 87.350 1.00 59.51 361 GLU A CA 1
ATOM 5064 C C . GLU A 1 361 ? 79.963 126.054 88.624 1.00 59.51 361 GLU A C 1
ATOM 5065 O O . GLU A 1 361 ? 79.846 126.591 89.732 1.00 59.51 361 GLU A O 1
ATOM 5077 N N . ILE A 1 362 ? 80.352 124.787 88.488 1.00 59.31 362 ILE A N 1
ATOM 5078 C CA . ILE A 1 362 ? 80.579 123.972 89.673 1.00 59.31 362 ILE A CA 1
ATOM 5079 C C . ILE A 1 362 ? 81.888 124.365 90.344 1.00 59.31 362 ILE A C 1
ATOM 5080 O O . ILE A 1 362 ? 81.974 124.416 91.575 1.00 59.31 362 ILE A O 1
ATOM 5096 N N . GLN A 1 363 ? 82.934 124.620 89.556 1.00 59.91 363 GLN A N 1
ATOM 5097 C CA . GLN A 1 363 ? 84.187 125.074 90.145 1.00 59.91 363 GLN A CA 1
ATOM 5098 C C . GLN A 1 363 ? 84.052 126.447 90.785 1.00 59.91 363 GLN A C 1
ATOM 5099 O O . GLN A 1 363 ? 84.836 126.779 91.680 1.00 59.91 363 GLN A O 1
ATOM 5113 N N . ALA A 1 364 ? 83.078 127.249 90.352 1.00 62.44 364 ALA A N 1
ATOM 5114 C CA . ALA A 1 364 ? 82.846 128.545 90.976 1.00 62.44 364 ALA A CA 1
ATOM 5115 C C . ALA A 1 364 ? 82.042 128.403 92.262 1.00 62.44 364 ALA A C 1
ATOM 5116 O O . ALA A 1 364 ? 82.454 128.892 93.318 1.00 62.44 364 ALA A O 1
ATOM 5123 N N . LYS A 1 365 ? 80.892 127.736 92.189 1.00 62.11 365 LYS A N 1
ATOM 5124 C CA . LYS A 1 365 ? 80.057 127.524 93.364 1.00 62.11 365 LYS A CA 1
ATOM 5125 C C . LYS A 1 365 ? 80.585 126.432 94.285 1.00 62.11 365 LYS A C 1
ATOM 5126 O O . LYS A 1 365 ? 80.107 126.322 95.418 1.00 62.11 365 LYS A O 1
ATOM 5145 N N . SER A 1 366 ? 81.547 125.631 93.833 1.00 65.32 366 SER A N 1
ATOM 5146 C CA . SER A 1 366 ? 82.163 124.590 94.653 1.00 65.32 366 SER A CA 1
ATOM 5147 C C . SER A 1 366 ? 81.141 123.528 95.058 1.00 65.32 366 SER A C 1
ATOM 5148 O O . SER A 1 366 ? 81.059 123.121 96.218 1.00 65.32 366 SER A O 1
ATOM 5156 N N . LEU A 1 367 ? 80.358 123.081 94.082 1.00 61.97 367 LEU A N 1
ATOM 5157 C CA . LEU A 1 367 ? 79.462 121.953 94.270 1.00 61.97 367 LEU A CA 1
ATOM 5158 C C . LEU A 1 367 ? 80.197 120.652 93.963 1.00 61.97 367 LEU A C 1
ATOM 5159 O O . LEU A 1 367 ? 81.324 120.647 93.463 1.00 61.97 367 LEU A O 1
ATOM 5175 N N . THR A 1 368 ? 79.532 119.535 94.263 1.00 63.04 368 THR A N 1
ATOM 5176 C CA . THR A 1 368 ? 80.120 118.203 94.161 1.00 63.04 368 THR A CA 1
ATOM 5177 C C . THR A 1 368 ? 79.319 117.257 93.273 1.00 63.04 368 THR A C 1
ATOM 5178 O O . THR A 1 368 ? 79.582 116.049 93.285 1.00 63.04 368 THR A O 1
ATOM 5189 N N . SER A 1 369 ? 78.364 117.768 92.497 1.00 60.38 369 SER A N 1
ATOM 5190 C CA . SER A 1 369 ? 77.502 116.946 91.650 1.00 60.38 369 SER A CA 1
ATOM 5191 C C . SER A 1 369 ? 78.037 116.998 90.223 1.00 60.38 369 SER A C 1
ATOM 5192 O O . SER A 1 369 ? 77.715 117.911 89.460 1.00 60.38 369 SER A O 1
ATOM 5200 N N . TYR A 1 370 ? 78.843 116.001 89.861 1.00 57.13 370 TYR A N 1
ATOM 5201 C CA . TYR A 1 370 ? 79.478 115.905 88.545 1.00 57.13 370 TYR A CA 1
ATOM 5202 C C . TYR A 1 370 ? 78.874 114.699 87.835 1.00 57.13 370 TYR A C 1
ATOM 5203 O O . TYR A 1 370 ? 79.395 113.586 87.931 1.00 57.13 370 TYR A O 1
ATOM 5221 N N . ASP A 1 371 ? 77.770 114.923 87.129 1.00 52.42 371 ASP A N 1
ATOM 5222 C CA . ASP A 1 371 ? 77.057 113.865 86.419 1.00 52.42 371 ASP A CA 1
ATOM 5223 C C . ASP A 1 371 ? 76.671 114.243 85.002 1.00 52.42 371 ASP A C 1
ATOM 5224 O O . ASP A 1 371 ? 76.770 113.409 84.100 1.00 52.42 371 ASP A O 1
ATOM 5233 N N . VAL A 1 372 ? 76.237 115.478 84.780 1.00 50.05 372 VAL A N 1
ATOM 5234 C CA . VAL A 1 372 ? 75.828 115.917 83.454 1.00 50.05 372 VAL A CA 1
ATOM 5235 C C . VAL A 1 372 ? 77.029 116.363 82.635 1.00 50.05 372 VAL A C 1
ATOM 5236 O O . VAL A 1 372 ? 77.177 115.981 81.470 1.00 50.05 372 VAL A O 1
ATOM 5249 N N . CYS A 1 373 ? 77.900 117.174 83.239 1.00 50.70 373 CYS A N 1
ATOM 5250 C CA . CYS A 1 373 ? 79.111 117.618 82.560 1.00 50.70 373 CYS A CA 1
ATOM 5251 C C . CYS A 1 373 ? 79.973 116.434 82.146 1.00 50.70 373 CYS A C 1
ATOM 5252 O O . CYS A 1 373 ? 80.539 116.423 81.046 1.00 50.70 373 CYS A O 1
ATOM 5260 N N . SER A 1 374 ? 80.077 115.426 83.013 1.00 49.07 374 SER A N 1
ATOM 5261 C CA . SER A 1 374 ? 80.861 114.239 82.699 1.00 49.07 374 SER A CA 1
ATOM 5262 C C . SER A 1 374 ? 80.340 113.549 81.447 1.00 49.07 374 SER A C 1
ATOM 5263 O O . SER A 1 374 ? 81.121 113.076 80.611 1.00 49.07 374 SER A O 1
ATOM 5271 N N . ILE A 1 375 ? 79.020 113.503 81.288 1.00 47.02 375 ILE A N 1
ATOM 5272 C CA . ILE A 1 375 ? 78.410 112.789 80.175 1.00 47.02 375 ILE A CA 1
ATOM 5273 C C . ILE A 1 375 ? 78.524 113.597 78.891 1.00 47.02 375 ILE A C 1
ATOM 5274 O O . ILE A 1 375 ? 78.863 113.052 77.832 1.00 47.02 375 ILE A O 1
ATOM 5290 N N . LEU A 1 376 ? 78.247 114.900 78.963 1.00 48.59 376 LEU A N 1
ATOM 5291 C CA . LEU A 1 376 ? 78.390 115.761 77.795 1.00 48.59 376 LEU A CA 1
ATOM 5292 C C . LEU A 1 376 ? 79.823 115.730 77.280 1.00 48.59 376 LEU A C 1
ATOM 5293 O O . LEU A 1 376 ? 80.068 115.552 76.080 1.00 48.59 376 LEU A O 1
ATOM 5309 N N . LEU A 1 377 ? 80.787 115.865 78.190 1.00 48.36 377 LEU A N 1
ATOM 5310 C CA . LEU A 1 377 ? 82.186 115.874 77.786 1.00 48.36 377 LEU A CA 1
ATOM 5311 C C . LEU A 1 377 ? 82.631 114.506 77.283 1.00 48.36 377 LEU A C 1
ATOM 5312 O O . LEU A 1 377 ? 83.427 114.416 76.342 1.00 48.36 377 LEU A O 1
ATOM 5328 N N . GLY A 1 378 ? 82.138 113.435 77.897 1.00 47.42 378 GLY A N 1
ATOM 5329 C CA . GLY A 1 378 ? 82.468 112.095 77.454 1.00 47.42 378 GLY A CA 1
ATOM 5330 C C . GLY A 1 378 ? 82.013 111.804 76.038 1.00 47.42 378 GLY A C 1
ATOM 5331 O O . GLY A 1 378 ? 82.817 111.411 75.176 1.00 47.42 378 GLY A O 1
ATOM 5335 N N . THR A 1 379 ? 80.713 111.991 75.794 1.00 47.05 379 THR A N 1
ATOM 5336 C CA . THR A 1 379 ? 80.179 111.811 74.448 1.00 47.05 379 THR A CA 1
ATOM 5337 C C . THR A 1 379 ? 80.904 112.710 73.459 1.00 47.05 379 THR A C 1
ATOM 5338 O O . THR A 1 379 ? 81.238 112.283 72.343 1.00 47.05 379 THR A O 1
ATOM 5349 N N . SER A 1 380 ? 81.193 113.946 73.872 1.00 48.20 380 SER A N 1
ATOM 5350 C CA . SER A 1 380 ? 81.928 114.868 73.018 1.00 48.20 380 SER A CA 1
ATOM 5351 C C . SER A 1 380 ? 83.259 114.275 72.585 1.00 48.20 380 SER A C 1
ATOM 5352 O O . SER A 1 380 ? 83.538 114.163 71.388 1.00 48.20 380 SER A O 1
ATOM 5360 N N . THR A 1 381 ? 84.093 113.886 73.555 1.00 47.82 381 THR A N 1
ATOM 5361 C CA . THR A 1 381 ? 85.392 113.291 73.251 1.00 47.82 381 THR A CA 1
ATOM 5362 C C . THR A 1 381 ? 85.273 112.109 72.303 1.00 47.82 381 THR A C 1
ATOM 5363 O O . THR A 1 381 ? 86.009 112.025 71.314 1.00 47.82 381 THR A O 1
ATOM 5374 N N . MET A 1 382 ? 84.358 111.183 72.603 1.00 47.14 382 MET A N 1
ATOM 5375 C CA . MET A 1 382 ? 84.095 110.055 71.710 1.00 47.14 382 MET A CA 1
ATOM 5376 C C . MET A 1 382 ? 83.913 110.520 70.265 1.00 47.14 382 MET A C 1
ATOM 5377 O O . MET A 1 382 ? 84.593 110.039 69.340 1.00 47.14 382 MET A O 1
ATOM 5391 N N . LEU A 1 383 ? 83.053 111.518 70.072 1.00 48.14 383 LEU A N 1
ATOM 5392 C CA . LEU A 1 383 ? 82.812 112.034 68.734 1.00 48.14 383 LEU A CA 1
ATOM 5393 C C . LEU A 1 383 ? 84.051 112.710 68.154 1.00 48.14 383 LEU A C 1
ATOM 5394 O O . LEU A 1 383 ? 84.254 112.695 66.933 1.00 48.14 383 LEU A O 1
ATOM 5410 N N . VAL A 1 384 ? 84.896 113.285 69.006 1.00 48.04 384 VAL A N 1
ATOM 5411 C CA . VAL A 1 384 ? 86.113 113.946 68.543 1.00 48.04 384 VAL A CA 1
ATOM 5412 C C . VAL A 1 384 ? 87.093 112.926 67.968 1.00 48.04 384 VAL A C 1
ATOM 5413 O O . VAL A 1 384 ? 87.629 113.104 66.862 1.00 48.04 384 VAL A O 1
ATOM 5426 N N . TRP A 1 385 ? 87.347 111.846 68.709 1.00 46.67 385 TRP A N 1
ATOM 5427 C CA . TRP A 1 385 ? 88.252 110.812 68.220 1.00 46.67 385 TRP A CA 1
ATOM 5428 C C . TRP A 1 385 ? 87.723 110.187 66.931 1.00 46.67 385 TRP A C 1
ATOM 5429 O O . TRP A 1 385 ? 88.493 109.906 65.997 1.00 46.67 385 TRP A O 1
ATOM 5450 N N . LEU A 1 386 ? 86.404 109.984 66.847 1.00 47.17 386 LEU A N 1
ATOM 5451 C CA . LEU A 1 386 ? 85.816 109.659 65.549 1.00 47.17 386 LEU A CA 1
ATOM 5452 C C . LEU A 1 386 ? 86.187 110.706 64.497 1.00 47.17 386 LEU A C 1
ATOM 5453 O O . LEU A 1 386 ? 86.436 110.373 63.328 1.00 47.17 386 LEU A O 1
ATOM 5469 N N . GLY A 1 387 ? 86.260 111.977 64.900 1.00 49.18 387 GLY A N 1
ATOM 5470 C CA . GLY A 1 387 ? 86.796 112.994 64.009 1.00 49.18 387 GLY A CA 1
ATOM 5471 C C . GLY A 1 387 ? 88.189 112.656 63.517 1.00 49.18 387 GLY A C 1
ATOM 5472 O O . GLY A 1 387 ? 88.517 112.862 62.341 1.00 49.18 387 GLY A O 1
ATOM 5476 N N . VAL A 1 388 ? 89.025 112.096 64.391 1.00 48.49 388 VAL A N 1
ATOM 5477 C CA . VAL A 1 388 ? 90.329 111.665 63.900 1.00 48.49 388 VAL A CA 1
ATOM 5478 C C . VAL A 1 388 ? 90.154 110.570 62.865 1.00 48.49 388 VAL A C 1
ATOM 5479 O O . VAL A 1 388 ? 90.952 110.457 61.921 1.00 48.49 388 VAL A O 1
ATOM 5492 N N . ILE A 1 389 ? 89.102 109.760 62.997 1.00 45.90 389 ILE A N 1
ATOM 5493 C CA . ILE A 1 389 ? 88.853 108.789 61.940 1.00 45.90 389 ILE A CA 1
ATOM 5494 C C . ILE A 1 389 ? 88.423 109.478 60.648 1.00 45.90 389 ILE A C 1
ATOM 5495 O O . ILE A 1 389 ? 88.597 108.898 59.571 1.00 45.90 389 ILE A O 1
ATOM 5511 N N . ARG A 1 390 ? 88.019 110.734 60.754 1.00 50.67 390 ARG A N 1
ATOM 5512 C CA . ARG A 1 390 ? 87.828 111.541 59.570 1.00 50.67 390 ARG A CA 1
ATOM 5513 C C . ARG A 1 390 ? 89.252 111.757 59.008 1.00 50.67 390 ARG A C 1
ATOM 5514 O O . ARG A 1 390 ? 89.473 111.700 57.800 1.00 50.67 390 ARG A O 1
ATOM 5535 N N . TYR A 1 391 ? 90.207 111.997 59.920 1.00 51.26 391 TYR A N 1
ATOM 5536 C CA . TYR A 1 391 ? 91.604 112.253 59.591 1.00 51.26 391 TYR A CA 1
ATOM 5537 C C . TYR A 1 391 ? 92.425 110.979 59.425 1.00 51.26 391 TYR A C 1
ATOM 5538 O O . TYR A 1 391 ? 93.652 111.025 59.566 1.00 51.26 391 TYR A O 1
ATOM 5556 N N . LEU A 1 392 ? 91.782 109.850 59.127 1.00 46.14 392 LEU A N 1
ATOM 5557 C CA . LEU A 1 392 ? 92.469 108.682 58.595 1.00 46.14 392 LEU A CA 1
ATOM 5558 C C . LEU A 1 392 ? 91.940 108.222 57.248 1.00 46.14 392 LEU A C 1
ATOM 5559 O O . LEU A 1 392 ? 92.597 107.400 56.602 1.00 46.14 392 LEU A O 1
ATOM 5575 N N . GLY A 1 393 ? 90.790 108.721 56.804 1.00 47.82 393 GLY A N 1
ATOM 5576 C CA . GLY A 1 393 ? 90.247 108.354 55.514 1.00 47.82 393 GLY A CA 1
ATOM 5577 C C . GLY A 1 393 ? 90.901 109.023 54.328 1.00 47.82 393 GLY A C 1
ATOM 5578 O O . GLY A 1 393 ? 90.425 108.851 53.203 1.00 47.82 393 GLY A O 1
ATOM 5582 N N . PHE A 1 394 ? 91.971 109.785 54.545 1.00 53.63 394 PHE A N 1
ATOM 5583 C CA . PHE A 1 394 ? 92.724 110.402 53.464 1.00 53.63 394 PHE A CA 1
ATOM 5584 C C . PHE A 1 394 ? 93.754 109.459 52.852 1.00 53.63 394 PHE A C 1
ATOM 5585 O O . PHE A 1 394 ? 94.571 109.908 52.040 1.00 53.63 394 PHE A O 1
ATOM 5602 N N . PHE A 1 395 ? 93.672 108.180 53.230 1.00 47.36 395 PHE A N 1
ATOM 5603 C CA . PHE A 1 395 ? 94.528 107.094 52.736 1.00 47.36 395 PHE A CA 1
ATOM 5604 C C . PHE A 1 395 ? 93.554 106.101 52.101 1.00 47.36 395 PHE A C 1
ATOM 5605 O O . PHE A 1 395 ? 92.470 105.886 52.644 1.00 47.36 395 PHE A O 1
ATOM 5622 N N . ALA A 1 396 ? 93.904 105.492 50.968 1.00 46.28 396 ALA A N 1
ATOM 5623 C CA . ALA A 1 396 ? 92.921 104.666 50.278 1.00 46.28 396 ALA A CA 1
ATOM 5624 C C . ALA A 1 396 ? 92.647 103.340 50.979 1.00 46.28 396 ALA A C 1
ATOM 5625 O O . ALA A 1 396 ? 91.579 102.755 50.764 1.00 46.28 396 ALA A O 1
ATOM 5632 N N . LYS A 1 397 ? 93.575 102.848 51.798 1.00 46.00 397 LYS A N 1
ATOM 5633 C CA . LYS A 1 397 ? 93.380 101.565 52.466 1.00 46.00 397 LYS A CA 1
ATOM 5634 C C . LYS A 1 397 ? 92.539 101.729 53.728 1.00 46.00 397 LYS A C 1
ATOM 5635 O O . LYS A 1 397 ? 91.549 101.008 53.936 1.00 46.00 397 LYS A O 1
ATOM 5654 N N . TYR A 1 398 ? 92.928 102.675 54.583 1.00 43.08 398 TYR A N 1
ATOM 5655 C CA . TYR A 1 398 ? 92.028 103.134 55.632 1.00 43.08 398 TYR A CA 1
ATOM 5656 C C . TYR A 1 398 ? 90.658 103.461 55.047 1.00 43.08 398 TYR A C 1
ATOM 5657 O O . TYR A 1 398 ? 89.626 103.036 55.578 1.00 43.08 398 TYR A O 1
ATOM 5675 N N . ASN A 1 399 ? 90.643 104.161 53.909 1.00 43.92 399 ASN A N 1
ATOM 5676 C CA . ASN A 1 399 ? 89.393 104.504 53.238 1.00 43.92 399 ASN A CA 1
ATOM 5677 C C . ASN A 1 399 ? 88.586 103.255 52.903 1.00 43.92 399 ASN A C 1
ATOM 5678 O O . ASN A 1 399 ? 87.363 103.229 53.091 1.00 43.92 399 ASN A O 1
ATOM 5689 N N . LEU A 1 400 ? 89.259 102.205 52.421 1.00 42.41 400 LEU A N 1
ATOM 5690 C CA . LEU A 1 400 ? 88.584 100.935 52.180 1.00 42.41 400 LEU A CA 1
ATOM 5691 C C . LEU A 1 400 ? 87.917 100.418 53.445 1.00 42.41 400 LEU A C 1
ATOM 5692 O O . LEU A 1 400 ? 86.777 99.938 53.404 1.00 42.41 400 LEU A O 1
ATOM 5708 N N . LEU A 1 401 ? 88.604 100.511 54.580 1.00 40.61 401 LEU A N 1
ATOM 5709 C CA . LEU A 1 401 ? 88.068 99.900 55.793 1.00 40.61 401 LEU A CA 1
ATOM 5710 C C . LEU A 1 401 ? 86.903 100.703 56.370 1.00 40.61 401 LEU A C 1
ATOM 5711 O O . LEU A 1 401 ? 85.853 100.135 56.696 1.00 40.61 401 LEU A O 1
ATOM 5727 N N . ILE A 1 402 ? 87.069 102.020 56.528 1.00 40.66 402 ILE A N 1
ATOM 5728 C CA . ILE A 1 402 ? 85.971 102.844 57.035 1.00 40.66 402 ILE A CA 1
ATOM 5729 C C . ILE A 1 402 ? 84.772 102.783 56.093 1.00 40.66 402 ILE A C 1
ATOM 5730 O O . ILE A 1 402 ? 83.620 102.752 56.545 1.00 40.66 402 ILE A O 1
ATOM 5746 N N . LEU A 1 403 ? 85.008 102.761 54.779 1.00 39.82 403 LEU A N 1
ATOM 5747 C CA . LEU A 1 403 ? 83.882 102.632 53.858 1.00 39.82 403 LEU A CA 1
ATOM 5748 C C . LEU A 1 403 ? 83.208 101.277 53.997 1.00 39.82 403 LEU A C 1
ATOM 5749 O O . LEU A 1 403 ? 81.986 101.172 53.847 1.00 39.82 403 LEU A O 1
ATOM 5765 N N . THR A 1 404 ? 83.984 100.229 54.269 1.00 37.17 404 THR A N 1
ATOM 5766 C CA . THR A 1 404 ? 83.391 98.926 54.547 1.00 37.17 404 THR A CA 1
ATOM 5767 C C . THR A 1 404 ? 82.469 98.998 55.758 1.00 37.17 404 THR A C 1
ATOM 5768 O O . THR A 1 404 ? 81.335 98.502 55.729 1.00 37.17 404 THR A O 1
ATOM 5779 N N . LEU A 1 405 ? 82.938 99.638 56.827 1.00 36.98 405 LEU A N 1
ATOM 5780 C CA . LEU A 1 405 ? 82.153 99.740 58.051 1.00 36.98 405 LEU A CA 1
ATOM 5781 C C . LEU A 1 405 ? 80.863 100.524 57.817 1.00 36.98 405 LEU A C 1
ATOM 5782 O O . LEU A 1 405 ? 79.767 100.073 58.182 1.00 36.98 405 LEU A O 1
ATOM 5798 N N . GLN A 1 406 ? 80.979 101.696 57.190 1.00 37.84 406 GLN A N 1
ATOM 5799 C CA . GLN A 1 406 ? 79.810 102.528 56.921 1.00 37.84 406 GLN A CA 1
ATOM 5800 C C . GLN A 1 406 ? 78.816 101.805 56.025 1.00 37.84 406 GLN A C 1
ATOM 5801 O O . GLN A 1 406 ? 77.606 101.825 56.276 1.00 37.84 406 GLN A O 1
ATOM 5815 N N . ALA A 1 407 ? 79.308 101.169 54.964 1.00 34.89 407 ALA A N 1
ATOM 5816 C CA . ALA A 1 407 ? 78.425 100.460 54.050 1.00 34.89 407 ALA A CA 1
ATOM 5817 C C . ALA A 1 407 ? 77.741 99.286 54.727 1.00 34.89 407 ALA A C 1
ATOM 5818 O O . ALA A 1 407 ? 76.626 98.915 54.345 1.00 34.89 407 ALA A O 1
ATOM 5825 N N . ALA A 1 408 ? 78.385 98.689 55.731 1.00 32.07 408 ALA A N 1
ATOM 5826 C CA . ALA A 1 408 ? 77.791 97.541 56.406 1.00 32.07 408 ALA A CA 1
ATOM 5827 C C . ALA A 1 408 ? 76.763 97.947 57.447 1.00 32.07 408 ALA A C 1
ATOM 5828 O O . ALA A 1 408 ? 75.818 97.192 57.691 1.00 32.07 408 ALA A O 1
ATOM 5835 N N . LEU A 1 409 ? 76.926 99.118 58.059 1.00 31.47 409 LEU A N 1
ATOM 5836 C CA . LEU A 1 409 ? 76.099 99.501 59.205 1.00 31.47 409 LEU A CA 1
ATOM 5837 C C . LEU A 1 409 ? 74.587 99.417 58.987 1.00 31.47 409 LEU A C 1
ATOM 5838 O O . LEU A 1 409 ? 73.896 98.913 59.892 1.00 31.47 409 LEU A O 1
ATOM 5854 N N . PRO A 1 410 ? 74.008 99.873 57.866 1.00 30.25 410 PRO A N 1
ATOM 5855 C CA . PRO A 1 410 ? 72.536 99.826 57.749 1.00 30.25 410 PRO A CA 1
ATOM 5856 C C . PRO A 1 410 ? 71.962 98.423 57.817 1.00 30.25 410 PRO A C 1
ATOM 5857 O O . PRO A 1 410 ? 71.039 98.157 58.603 1.00 30.25 410 PRO A O 1
ATOM 5868 N N . ASN A 1 411 ? 72.495 97.511 57.003 1.00 28.53 411 ASN A N 1
ATOM 5869 C CA . ASN A 1 411 ? 72.009 96.139 56.985 1.00 28.53 411 ASN A CA 1
ATOM 5870 C C . ASN A 1 411 ? 72.194 95.475 58.342 1.00 28.53 411 ASN A C 1
ATOM 5871 O O . ASN A 1 411 ? 71.364 94.657 58.760 1.00 28.53 411 ASN A O 1
ATOM 5882 N N . VAL A 1 412 ? 73.258 95.843 59.057 1.00 27.89 412 VAL A N 1
ATOM 5883 C CA . VAL A 1 412 ? 73.463 95.336 60.404 1.00 27.89 412 VAL A CA 1
ATOM 5884 C C . VAL A 1 412 ? 72.376 95.846 61.334 1.00 27.89 412 VAL A C 1
ATOM 5885 O O . VAL A 1 412 ? 71.928 95.125 62.228 1.00 27.89 412 VAL A O 1
ATOM 5898 N N . ILE A 1 413 ? 71.946 97.097 61.163 1.00 29.00 413 ILE A N 1
ATOM 5899 C CA . ILE A 1 413 ? 70.922 97.628 62.057 1.00 29.00 413 ILE A CA 1
ATOM 5900 C C . ILE A 1 413 ? 69.581 96.967 61.773 1.00 29.00 413 ILE A C 1
ATOM 5901 O O . ILE A 1 413 ? 68.823 96.652 62.699 1.00 29.00 413 ILE A O 1
ATOM 5917 N N . ARG A 1 414 ? 69.266 96.744 60.497 1.00 27.90 414 ARG A N 1
ATOM 5918 C CA . ARG A 1 414 ? 68.033 96.045 60.146 1.00 27.90 414 ARG A CA 1
ATOM 5919 C C . ARG A 1 414 ? 68.018 94.638 60.730 1.00 27.90 414 ARG A C 1
ATOM 5920 O O . ARG A 1 414 ? 67.047 94.212 61.380 1.00 27.90 414 ARG A O 1
ATOM 5941 N N . PHE A 1 415 ? 69.105 93.899 60.524 1.00 25.05 415 PHE A N 1
ATOM 5942 C CA . PHE A 1 415 ? 69.147 92.555 61.067 1.00 25.05 415 PHE A CA 1
ATOM 5943 C C . PHE A 1 415 ? 69.132 92.564 62.589 1.00 25.05 415 PHE A C 1
ATOM 5944 O O . PHE A 1 415 ? 68.590 91.642 63.210 1.00 25.05 415 PHE A O 1
ATOM 5961 N N . CYS A 1 416 ? 69.713 93.589 63.207 1.00 25.47 416 CYS A N 1
ATOM 5962 C CA . CYS A 1 416 ? 69.588 93.738 64.649 1.00 25.47 416 CYS A CA 1
ATOM 5963 C C . CYS A 1 416 ? 68.151 94.020 65.056 1.00 25.47 416 CYS A C 1
ATOM 5964 O O . CYS A 1 416 ? 67.763 93.714 66.186 1.00 25.47 416 CYS A O 1
ATOM 5972 N N . CYS A 1 417 ? 67.345 94.602 64.165 1.00 26.22 417 CYS A N 1
ATOM 5973 C CA . CYS A 1 417 ? 65.922 94.714 64.462 1.00 26.22 417 CYS A CA 1
ATOM 5974 C C . CYS A 1 417 ? 65.282 93.333 64.520 1.00 26.22 417 CYS A C 1
ATOM 5975 O O . CYS A 1 417 ? 64.633 92.988 65.513 1.00 26.22 417 CYS A O 1
ATOM 5983 N N . CYS A 1 418 ? 65.487 92.510 63.484 1.00 25.24 418 CYS A N 1
ATOM 5984 C CA . CYS A 1 418 ? 64.882 91.172 63.473 1.00 25.24 418 CYS A CA 1
ATOM 5985 C C . CYS A 1 418 ? 65.330 90.331 64.671 1.00 25.24 418 CYS A C 1
ATOM 5986 O O . CYS A 1 418 ? 64.507 89.828 65.461 1.00 25.24 418 CYS A O 1
ATOM 5994 N N . ALA A 1 419 ? 66.645 90.155 64.810 1.00 23.34 419 ALA A N 1
ATOM 5995 C CA . ALA A 1 419 ? 67.181 89.404 65.935 1.00 23.34 419 ALA A CA 1
ATOM 5996 C C . ALA A 1 419 ? 66.781 90.026 67.264 1.00 23.34 419 ALA A C 1
ATOM 5997 O O . ALA A 1 419 ? 66.682 89.318 68.272 1.00 23.34 419 ALA A O 1
ATOM 6004 N N . ALA A 1 420 ? 66.531 91.335 67.292 1.00 23.15 420 ALA A N 1
ATOM 6005 C CA . ALA A 1 420 ? 65.971 91.935 68.494 1.00 23.15 420 ALA A CA 1
ATOM 6006 C C . ALA A 1 420 ? 64.548 91.464 68.740 1.00 23.15 420 ALA A C 1
ATOM 6007 O O . ALA A 1 420 ? 64.130 91.366 69.895 1.00 23.15 420 ALA A O 1
ATOM 6014 N N . MET A 1 421 ? 63.791 91.159 67.688 1.00 23.34 421 MET A N 1
ATOM 6015 C CA . MET A 1 421 ? 62.443 90.642 67.903 1.00 23.34 421 MET A CA 1
ATOM 6016 C C . MET A 1 421 ? 62.490 89.254 68.535 1.00 23.34 421 MET A C 1
ATOM 6017 O O . MET A 1 421 ? 61.806 88.991 69.540 1.00 23.34 421 MET A O 1
ATOM 6031 N N . ILE A 1 422 ? 63.306 88.356 67.969 1.00 21.08 422 ILE A N 1
ATOM 6032 C CA . ILE A 1 422 ? 63.483 87.036 68.583 1.00 21.08 422 ILE A CA 1
ATOM 6033 C C . ILE A 1 422 ? 63.967 87.186 70.023 1.00 21.08 422 ILE A C 1
ATOM 6034 O O . ILE A 1 422 ? 63.483 86.508 70.950 1.00 21.08 422 ILE A O 1
ATOM 6050 N N . TYR A 1 423 ? 64.910 88.105 70.226 1.00 20.52 423 TYR A N 1
ATOM 6051 C CA . TYR A 1 423 ? 65.462 88.376 71.545 1.00 20.52 423 TYR A CA 1
ATOM 6052 C C . TYR A 1 423 ? 64.375 88.790 72.527 1.00 20.52 423 TYR A C 1
ATOM 6053 O O . TYR A 1 423 ? 64.344 88.309 73.663 1.00 20.52 423 TYR A O 1
ATOM 6071 N N . LEU A 1 424 ? 63.454 89.657 72.097 1.00 21.36 424 LEU A N 1
ATOM 6072 C CA . LEU A 1 424 ? 62.359 90.073 72.969 1.00 21.36 424 LEU A CA 1
ATOM 6073 C C . LEU A 1 424 ? 61.469 88.899 73.333 1.00 21.36 424 LEU A C 1
ATOM 6074 O O . LEU A 1 424 ? 61.022 88.785 74.482 1.00 21.36 424 LEU A O 1
ATOM 6090 N N . GLY A 1 425 ? 61.176 88.032 72.363 1.00 20.28 425 GLY A N 1
ATOM 6091 C CA . GLY A 1 425 ? 60.410 86.835 72.650 1.00 20.28 425 GLY A CA 1
ATOM 6092 C C . GLY A 1 425 ? 61.000 86.016 73.779 1.00 20.28 425 GLY A C 1
ATOM 6093 O O . GLY A 1 425 ? 60.328 85.731 74.785 1.00 20.28 425 GLY A O 1
ATOM 6097 N N . TYR A 1 426 ? 62.279 85.658 73.635 1.00 19.52 426 TYR A N 1
ATOM 6098 C CA . TYR A 1 426 ? 62.951 84.929 74.706 1.00 19.52 426 TYR A CA 1
ATOM 6099 C C . TYR A 1 426 ? 62.980 85.722 76.007 1.00 19.52 426 TYR A C 1
ATOM 6100 O O . TYR A 1 426 ? 62.959 85.131 77.092 1.00 19.52 426 TYR A O 1
ATOM 6118 N N . CYS A 1 427 ? 63.029 87.052 75.927 1.00 20.00 427 CYS A N 1
ATOM 6119 C CA . CYS A 1 427 ? 63.098 87.862 77.137 1.00 20.00 427 CYS A CA 1
ATOM 6120 C C . CYS A 1 427 ? 61.809 87.766 77.940 1.00 20.00 427 CYS A C 1
ATOM 6121 O O . CYS A 1 427 ? 61.841 87.525 79.153 1.00 20.00 427 CYS A O 1
ATOM 6129 N N . PHE A 1 428 ? 60.662 87.958 77.286 1.00 19.97 428 PHE A N 1
ATOM 6130 C CA . PHE A 1 428 ? 59.390 87.819 77.987 1.00 19.97 428 PHE A CA 1
ATOM 6131 C C . PHE A 1 428 ? 59.218 86.408 78.529 1.00 19.97 428 PHE A C 1
ATOM 6132 O O . PHE A 1 428 ? 58.874 86.218 79.706 1.00 19.97 428 PHE A O 1
ATOM 6149 N N . CYS A 1 429 ? 59.465 85.403 77.682 1.00 19.41 429 CYS A N 1
ATOM 6150 C CA . CYS A 1 429 ? 59.245 84.018 78.087 1.00 19.41 429 CYS A CA 1
ATOM 6151 C C . CYS A 1 429 ? 60.097 83.646 79.292 1.00 19.41 429 CYS A C 1
ATOM 6152 O O . CYS A 1 429 ? 59.584 83.163 80.310 1.00 19.41 429 CYS A O 1
ATOM 6160 N N . GLY A 1 430 ? 61.406 83.862 79.196 1.00 19.46 430 GLY A N 1
ATOM 6161 C CA . GLY A 1 430 ? 62.276 83.549 80.309 1.00 19.46 430 GLY A CA 1
ATOM 6162 C C . GLY A 1 430 ? 61.981 84.374 81.542 1.00 19.46 430 GLY A C 1
ATOM 6163 O O . GLY A 1 430 ? 62.135 83.890 82.666 1.00 19.46 430 GLY A O 1
ATOM 6167 N N . TRP A 1 431 ? 61.544 85.621 81.353 1.00 19.89 431 TRP A N 1
ATOM 6168 C CA . TRP A 1 431 ? 61.208 86.465 82.493 1.00 19.89 431 TRP A CA 1
ATOM 6169 C C . TRP A 1 431 ? 60.065 85.872 83.294 1.00 19.89 431 TRP A C 1
ATOM 6170 O O . TRP A 1 431 ? 60.159 85.720 84.517 1.00 19.89 431 TRP A O 1
ATOM 6191 N N . ILE A 1 432 ? 58.968 85.535 82.621 1.00 19.60 432 ILE A N 1
ATOM 6192 C CA . ILE A 1 432 ? 57.794 85.089 83.357 1.00 19.60 432 ILE A CA 1
ATOM 6193 C C . ILE A 1 432 ? 57.987 83.674 83.877 1.00 19.60 432 ILE A C 1
ATOM 6194 O O . ILE A 1 432 ? 57.546 83.345 84.985 1.00 19.60 432 ILE A O 1
ATOM 6210 N N . VAL A 1 433 ? 58.642 82.813 83.102 1.00 20.16 433 VAL A N 1
ATOM 6211 C CA . VAL A 1 433 ? 58.752 81.421 83.517 1.00 20.16 433 VAL A CA 1
ATOM 6212 C C . VAL A 1 433 ? 59.809 81.261 84.598 1.00 20.16 433 VAL A C 1
ATOM 6213 O O . VAL A 1 433 ? 59.550 80.659 85.646 1.00 20.16 433 VAL A O 1
ATOM 6226 N N . LEU A 1 434 ? 61.007 81.797 84.370 1.00 20.42 434 LEU A N 1
ATOM 6227 C CA . LEU A 1 434 ? 62.159 81.508 85.212 1.00 20.42 434 LEU A CA 1
ATOM 6228 C C . LEU A 1 434 ? 62.488 82.626 86.189 1.00 20.42 434 LEU A C 1
ATOM 6229 O O . LEU A 1 434 ? 63.533 82.568 86.843 1.00 20.42 434 LEU A O 1
ATOM 6245 N N . GLY A 1 435 ? 61.639 83.641 86.294 1.00 21.04 435 GLY A N 1
ATOM 6246 C CA . GLY A 1 435 ? 61.763 84.645 87.318 1.00 21.04 435 GLY A CA 1
ATOM 6247 C C . GLY A 1 435 ? 61.828 84.074 88.721 1.00 21.04 435 GLY A C 1
ATOM 6248 O O . GLY A 1 435 ? 62.796 84.296 89.452 1.00 21.04 435 GLY A O 1
ATOM 6252 N N . PRO A 1 436 ? 60.798 83.328 89.133 1.00 22.27 436 PRO A N 1
ATOM 6253 C CA . PRO A 1 436 ? 60.782 82.844 90.519 1.00 22.27 436 PRO A CA 1
ATOM 6254 C C . PRO A 1 436 ? 61.845 81.808 90.836 1.00 22.27 436 PRO A C 1
ATOM 6255 O O . PRO A 1 436 ? 62.275 81.729 91.993 1.00 22.27 436 PRO A O 1
ATOM 6266 N N . TYR A 1 437 ? 62.287 81.021 89.859 1.00 23.45 437 TYR A N 1
ATOM 6267 C CA . TYR A 1 437 ? 63.162 79.882 90.102 1.00 23.45 437 TYR A CA 1
ATOM 6268 C C . TYR A 1 437 ? 64.610 80.135 89.698 1.00 23.45 437 TYR A C 1
ATOM 6269 O O . TYR A 1 437 ? 65.392 79.183 89.630 1.00 23.45 437 TYR A O 1
ATOM 6287 N N . HIS A 1 438 ? 64.996 81.387 89.462 1.00 21.57 438 HIS A N 1
ATOM 6288 C CA . HIS A 1 438 ? 66.369 81.701 89.096 1.00 21.57 438 HIS A CA 1
ATOM 6289 C C . HIS A 1 438 ? 66.744 83.053 89.691 1.00 21.57 438 HIS A C 1
ATOM 6290 O O . HIS A 1 438 ? 65.900 83.940 89.821 1.00 21.57 438 HIS A O 1
ATOM 6304 N N . ASN A 1 439 ? 68.017 83.199 90.071 1.00 22.15 439 ASN A N 1
ATOM 6305 C CA . ASN A 1 439 ? 68.462 84.439 90.707 1.00 22.15 439 ASN A CA 1
ATOM 6306 C C . ASN A 1 439 ? 68.433 85.592 89.720 1.00 22.15 439 ASN A C 1
ATOM 6307 O O . ASN A 1 439 ? 68.017 86.705 90.056 1.00 22.15 439 ASN A O 1
ATOM 6318 N N . LYS A 1 440 ? 68.889 85.338 88.506 1.00 20.80 440 LYS A N 1
ATOM 6319 C CA . LYS A 1 440 ? 68.642 86.211 87.373 1.00 20.80 440 LYS A CA 1
ATOM 6320 C C . LYS A 1 440 ? 67.171 86.085 86.982 1.00 20.80 440 LYS A C 1
ATOM 6321 O O . LYS A 1 440 ? 66.359 85.468 87.677 1.00 20.80 440 LYS A O 1
ATOM 6340 N N . PHE A 1 441 ? 66.806 86.698 85.864 1.00 19.95 441 PHE A N 1
ATOM 6341 C CA . PHE A 1 441 ? 65.473 86.619 85.275 1.00 19.95 441 PHE A CA 1
ATOM 6342 C C . PHE A 1 441 ? 64.392 87.261 86.138 1.00 19.95 441 PHE A C 1
ATOM 6343 O O . PHE A 1 441 ? 63.206 87.146 85.816 1.00 19.95 441 PHE A O 1
ATOM 6360 N N . ARG A 1 442 ? 64.763 87.949 87.217 1.00 21.03 442 ARG A N 1
ATOM 6361 C CA . ARG A 1 442 ? 63.771 88.610 88.054 1.00 21.03 442 ARG A CA 1
ATOM 6362 C C . ARG A 1 442 ? 63.094 89.744 87.300 1.00 21.03 442 ARG A C 1
ATOM 6363 O O . ARG A 1 442 ? 61.862 89.829 87.263 1.00 21.03 442 ARG A O 1
ATOM 6384 N N . SER A 1 443 ? 63.887 90.621 86.692 1.00 21.47 443 SER A N 1
ATOM 6385 C CA . SER A 1 443 ? 63.403 91.773 85.950 1.00 21.47 443 SER A CA 1
ATOM 6386 C C . SER A 1 443 ? 63.803 91.644 84.489 1.00 21.47 443 SER A C 1
ATOM 6387 O O . SER A 1 443 ? 64.797 90.994 84.162 1.00 21.47 443 SER A O 1
ATOM 6395 N N . LEU A 1 444 ? 63.017 92.274 83.613 1.00 20.24 444 LEU A N 1
ATOM 6396 C CA . LEU A 1 444 ? 63.286 92.205 82.180 1.00 20.24 444 LEU A CA 1
ATOM 6397 C C . LEU A 1 444 ? 64.661 92.747 81.831 1.00 20.24 444 LEU A C 1
ATOM 6398 O O . LEU A 1 444 ? 65.293 92.275 80.877 1.00 20.24 444 LEU A O 1
ATOM 6414 N N . ASN A 1 445 ? 65.136 93.747 82.568 1.00 22.07 445 ASN A N 1
ATOM 6415 C CA . ASN A 1 445 ? 66.467 94.269 82.302 1.00 22.07 445 ASN A CA 1
ATOM 6416 C C . ASN A 1 445 ? 67.526 93.216 82.593 1.00 22.07 445 ASN A C 1
ATOM 6417 O O . ASN A 1 445 ? 68.413 92.971 81.771 1.00 22.07 445 ASN A O 1
ATOM 6428 N N . MET A 1 446 ? 67.445 92.583 83.764 1.00 21.52 446 MET A N 1
ATOM 6429 C CA . MET A 1 446 ? 68.374 91.512 84.098 1.00 21.52 446 MET A CA 1
ATOM 6430 C C . MET A 1 446 ? 68.290 90.382 83.090 1.00 21.52 446 MET A C 1
ATOM 6431 O O . MET A 1 446 ? 69.303 89.741 82.785 1.00 21.52 446 MET A O 1
ATOM 6445 N N . VAL A 1 447 ? 67.093 90.124 82.568 1.00 20.15 447 VAL A N 1
ATOM 6446 C CA . VAL A 1 447 ? 66.938 89.142 81.503 1.00 20.15 447 VAL A CA 1
ATOM 6447 C C . VAL A 1 447 ? 67.777 89.549 80.301 1.00 20.15 447 VAL A C 1
ATOM 6448 O O . VAL A 1 447 ? 68.612 88.779 79.819 1.00 20.15 447 VAL A O 1
ATOM 6461 N N . SER A 1 448 ? 67.569 90.771 79.806 1.00 20.37 448 SER A N 1
ATOM 6462 C CA . SER A 1 448 ? 68.284 91.227 78.618 1.00 20.37 448 SER A CA 1
ATOM 6463 C C . SER A 1 448 ? 69.794 91.194 78.826 1.00 20.37 448 SER A C 1
ATOM 6464 O O . SER A 1 448 ? 70.545 90.806 77.921 1.00 20.37 448 SER A O 1
ATOM 6472 N N . GLU A 1 449 ? 70.251 91.581 80.016 1.00 20.98 449 GLU A N 1
ATOM 6473 C CA . GLU A 1 449 ? 71.670 91.504 80.338 1.00 20.98 449 GLU A CA 1
ATOM 6474 C C . GLU A 1 449 ? 72.169 90.068 80.255 1.00 20.98 449 GLU A C 1
ATOM 6475 O O . GLU A 1 449 ? 73.200 89.787 79.628 1.00 20.98 449 GLU A O 1
ATOM 6487 N N . CYS A 1 450 ? 71.436 89.141 80.875 1.00 20.02 450 CYS A N 1
ATOM 6488 C CA . CYS A 1 450 ? 71.815 87.733 80.861 1.00 20.02 450 CYS A CA 1
ATOM 6489 C C . CYS A 1 450 ? 71.893 87.190 79.442 1.00 20.02 450 CYS A C 1
ATOM 6490 O O . CYS A 1 450 ? 72.922 86.651 79.027 1.00 20.02 450 CYS A O 1
ATOM 6498 N N . LEU A 1 451 ? 70.802 87.317 78.687 1.00 19.28 451 LEU A N 1
ATOM 6499 C CA . LEU A 1 451 ? 70.742 86.769 77.336 1.00 19.28 451 LEU A CA 1
ATOM 6500 C C . LEU A 1 451 ? 71.816 87.371 76.443 1.00 19.28 451 LEU A C 1
ATOM 6501 O O . LEU A 1 451 ? 72.415 86.671 75.619 1.00 19.28 451 LEU A O 1
ATOM 6517 N N . PHE A 1 452 ? 72.072 88.666 76.596 1.00 19.81 452 PHE A N 1
ATOM 6518 C CA . PHE A 1 452 ? 73.157 89.323 75.875 1.00 19.81 452 PHE A CA 1
ATOM 6519 C C . PHE A 1 452 ? 74.497 88.664 76.198 1.00 19.81 452 PHE A C 1
ATOM 6520 O O . PHE A 1 452 ? 75.264 88.280 75.297 1.00 19.81 452 PHE A O 1
ATOM 6537 N N . SER A 1 453 ? 74.774 88.487 77.492 1.00 19.39 453 SER A N 1
ATOM 6538 C CA . SER A 1 453 ? 75.990 87.807 77.916 1.00 19.39 453 SER A CA 1
ATOM 6539 C C . SER A 1 453 ? 76.069 86.394 77.354 1.00 19.39 453 SER A C 1
ATOM 6540 O O . SER A 1 453 ? 77.160 85.899 77.053 1.00 19.39 453 SER A O 1
ATOM 6548 N N . LEU A 1 454 ? 74.924 85.727 77.206 1.00 19.23 454 LEU A N 1
ATOM 6549 C CA . LEU A 1 454 ? 74.929 84.365 76.693 1.00 19.23 454 LEU A CA 1
ATOM 6550 C C . LEU A 1 454 ? 75.219 84.344 75.203 1.00 19.23 454 LEU A C 1
ATOM 6551 O O . LEU A 1 454 ? 75.848 83.406 74.703 1.00 19.23 454 LEU A O 1
ATOM 6567 N N . ILE A 1 455 ? 74.747 85.357 74.473 1.00 19.55 455 ILE A N 1
ATOM 6568 C CA . ILE A 1 455 ? 75.152 85.502 73.080 1.00 19.55 455 ILE A CA 1
ATOM 6569 C C . ILE A 1 455 ? 76.661 85.618 72.998 1.00 19.55 455 ILE A C 1
ATOM 6570 O O . ILE A 1 455 ? 77.301 85.003 72.138 1.00 19.55 455 ILE A O 1
ATOM 6586 N N . ASN A 1 456 ? 77.254 86.399 73.902 1.00 20.25 456 ASN A N 1
ATOM 6587 C CA . ASN A 1 456 ? 78.696 86.616 73.900 1.00 20.25 456 ASN A CA 1
ATOM 6588 C C . ASN A 1 456 ? 79.419 85.708 74.889 1.00 20.25 456 ASN A C 1
ATOM 6589 O O . ASN A 1 456 ? 80.442 86.092 75.465 1.00 20.25 456 ASN A O 1
ATOM 6600 N N . GLY A 1 457 ? 78.905 84.493 75.081 1.00 20.16 457 GLY A N 1
ATOM 6601 C CA . GLY A 1 457 ? 79.636 83.438 75.744 1.00 20.16 457 GLY A CA 1
ATOM 6602 C C . GLY A 1 457 ? 79.678 83.488 77.254 1.00 20.16 457 GLY A C 1
ATOM 6603 O O . GLY A 1 457 ? 80.097 82.503 77.871 1.00 20.16 457 GLY A O 1
ATOM 6607 N N . ASP A 1 458 ? 79.259 84.582 77.876 1.00 22.25 458 ASP A N 1
ATOM 6608 C CA . ASP A 1 458 ? 79.526 84.789 79.292 1.00 22.25 458 ASP A CA 1
ATOM 6609 C C . ASP A 1 458 ? 78.544 84.023 80.170 1.00 22.25 458 ASP A C 1
ATOM 6610 O O . ASP A 1 458 ? 77.330 84.083 79.964 1.00 22.25 458 ASP A O 1
ATOM 6617 N N . ASP A 1 459 ? 79.091 83.307 81.151 1.00 22.73 459 ASP A N 1
ATOM 6618 C CA . ASP A 1 459 ? 78.354 82.810 82.312 1.00 22.73 459 ASP A CA 1
ATOM 6619 C C . ASP A 1 459 ? 77.207 81.881 81.910 1.00 22.73 459 ASP A C 1
ATOM 6620 O O . ASP A 1 459 ? 76.030 82.182 82.109 1.00 22.73 459 ASP A O 1
ATOM 6627 N N . MET A 1 460 ? 77.574 80.734 81.340 1.00 20.04 460 MET A N 1
ATOM 6628 C CA . MET A 1 460 ? 76.604 79.703 80.978 1.00 20.04 460 MET A CA 1
ATOM 6629 C C . MET A 1 460 ? 76.377 78.694 82.098 1.00 20.04 460 MET A C 1
ATOM 6630 O O . MET A 1 460 ? 75.241 78.508 82.550 1.00 20.04 460 MET A O 1
ATOM 6644 N N . PHE A 1 461 ? 77.446 78.029 82.547 1.00 19.76 461 PHE A N 1
ATOM 6645 C CA . PHE A 1 461 ? 77.305 76.952 83.519 1.00 19.76 461 PHE A CA 1
ATOM 6646 C C . PHE A 1 461 ? 76.688 77.448 84.817 1.00 19.76 461 PHE A C 1
ATOM 6647 O O . PHE A 1 461 ? 76.012 76.683 85.514 1.00 19.76 461 PHE A O 1
ATOM 6664 N N . ALA A 1 462 ? 76.897 78.718 85.149 1.00 21.32 462 ALA A N 1
ATOM 6665 C CA . ALA A 1 462 ? 76.231 79.297 86.306 1.00 21.32 462 ALA A CA 1
ATOM 6666 C C . ALA A 1 462 ? 74.742 79.484 86.053 1.00 21.32 462 ALA A C 1
ATOM 6667 O O . ALA A 1 462 ? 73.944 79.417 86.994 1.00 21.32 462 ALA A O 1
ATOM 6674 N N . THR A 1 463 ? 74.346 79.711 84.801 1.00 20.80 463 THR A N 1
ATOM 6675 C CA . THR A 1 463 ? 72.926 79.807 84.483 1.00 20.80 463 THR A CA 1
ATOM 6676 C C . THR A 1 463 ? 72.264 78.440 84.530 1.00 20.80 463 THR A C 1
ATOM 6677 O O . THR A 1 463 ? 71.180 78.283 85.101 1.00 20.80 463 THR A O 1
ATOM 6688 N N . PHE A 1 464 ? 72.897 77.441 83.918 1.00 19.42 464 PHE A N 1
ATOM 6689 C CA . PHE A 1 464 ? 72.376 76.086 83.991 1.00 19.42 464 PHE A CA 1
ATOM 6690 C C . PHE A 1 464 ? 72.335 75.573 85.422 1.00 19.42 464 PHE A C 1
ATOM 6691 O O . PHE A 1 464 ? 71.448 74.789 85.775 1.00 19.42 464 PHE A O 1
ATOM 6708 N N . ALA A 1 465 ? 73.281 76.001 86.255 1.00 21.51 465 ALA A N 1
ATOM 6709 C CA . ALA A 1 465 ? 73.478 75.412 87.572 1.00 21.51 465 ALA A CA 1
ATOM 6710 C C . ALA A 1 465 ? 72.709 76.119 88.677 1.00 21.51 465 ALA A C 1
ATOM 6711 O O . ALA A 1 465 ? 72.271 75.461 89.627 1.00 21.51 465 ALA A O 1
ATOM 6718 N N . LYS A 1 466 ? 72.525 77.435 88.582 1.00 22.73 466 LYS A N 1
ATOM 6719 C CA . LYS A 1 466 ? 71.793 78.173 89.607 1.00 22.73 466 LYS A CA 1
ATOM 6720 C C . LYS A 1 466 ? 70.286 77.958 89.548 1.00 22.73 466 LYS A C 1
ATOM 6721 O O . LYS A 1 466 ? 69.568 78.554 90.358 1.00 22.73 466 LYS A O 1
ATOM 6740 N N . MET A 1 467 ? 69.786 77.138 88.632 1.00 22.89 467 MET A N 1
ATOM 6741 C CA . MET A 1 467 ? 68.356 76.884 88.559 1.00 22.89 467 MET A CA 1
ATOM 6742 C C . MET A 1 467 ? 67.922 75.957 89.685 1.00 22.89 467 MET A C 1
ATOM 6743 O O . MET A 1 467 ? 68.691 75.120 90.165 1.00 22.89 467 MET A O 1
ATOM 6757 N N . GLN A 1 468 ? 66.673 76.118 90.107 1.00 26.20 468 GLN A N 1
ATOM 6758 C CA . GLN A 1 468 ? 66.097 75.305 91.166 1.00 26.20 468 GLN A CA 1
ATOM 6759 C C . GLN A 1 468 ? 65.377 74.107 90.562 1.00 26.20 468 GLN A C 1
ATOM 6760 O O . GLN A 1 468 ? 64.577 74.261 89.635 1.00 26.20 468 GLN A O 1
ATOM 6774 N N . GLN A 1 469 ? 65.665 72.920 91.092 1.00 27.67 469 GLN A N 1
ATOM 6775 C CA . GLN A 1 469 ? 64.976 71.701 90.696 1.00 27.67 469 GLN A CA 1
ATOM 6776 C C . GLN A 1 469 ? 63.724 71.441 91.529 1.00 27.67 469 GLN A C 1
ATOM 6777 O O . GLN A 1 469 ? 63.209 70.317 91.525 1.00 27.67 469 GLN A O 1
ATOM 6791 N N . LYS A 1 470 ? 63.224 72.454 92.241 1.00 30.13 470 LYS A N 1
ATOM 6792 C CA . LYS A 1 470 ? 62.000 72.289 93.017 1.00 30.13 470 LYS A CA 1
ATOM 6793 C C . LYS A 1 470 ? 60.809 71.983 92.122 1.00 30.13 470 LYS A C 1
ATOM 6794 O O . LYS A 1 470 ? 59.844 71.355 92.570 1.00 30.13 470 LYS A O 1
ATOM 6802 N N . SER A 1 471 ? 60.855 72.427 90.867 1.00 25.99 471 SER A N 1
ATOM 6803 C CA . SER A 1 471 ? 59.844 72.110 89.865 1.00 25.99 471 SER A CA 1
ATOM 6804 C C . SER A 1 471 ? 60.551 71.561 88.638 1.00 25.99 471 SER A C 1
ATOM 6805 O O . SER A 1 471 ? 61.387 72.245 88.042 1.00 25.99 471 SER A O 1
ATOM 6813 N N . TYR A 1 472 ? 60.209 70.331 88.263 1.00 24.51 472 TYR A N 1
ATOM 6814 C CA . TYR A 1 472 ? 60.940 69.622 87.223 1.00 24.51 472 TYR A CA 1
ATOM 6815 C C . TYR A 1 472 ? 60.538 70.072 85.825 1.00 24.51 472 TYR A C 1
ATOM 6816 O O . TYR A 1 472 ? 61.388 70.137 84.928 1.00 24.51 472 TYR A O 1
ATOM 6834 N N . LEU A 1 473 ? 59.263 70.399 85.625 1.00 24.08 473 LEU A N 1
ATOM 6835 C CA . LEU A 1 473 ? 58.799 70.815 84.307 1.00 24.08 473 LEU A CA 1
ATOM 6836 C C . LEU A 1 473 ? 59.399 72.160 83.922 1.00 24.08 473 LEU A C 1
ATOM 6837 O O . LEU A 1 473 ? 59.867 72.345 82.789 1.00 24.08 473 LEU A O 1
ATOM 6853 N N . VAL A 1 474 ? 59.417 73.104 84.864 1.00 22.61 474 VAL A N 1
ATOM 6854 C CA . VAL A 1 474 ? 60.033 74.400 84.617 1.00 22.61 474 VAL A CA 1
ATOM 6855 C C . VAL A 1 474 ? 61.528 74.245 84.392 1.00 22.61 474 VAL A C 1
ATOM 6856 O O . VAL A 1 474 ? 62.142 75.038 83.671 1.00 22.61 474 VAL A O 1
ATOM 6869 N N . TRP A 1 475 ? 62.141 73.241 85.016 1.00 22.50 475 TRP A N 1
ATOM 6870 C CA . TRP A 1 475 ? 63.567 73.000 84.850 1.00 22.50 475 TRP A CA 1
ATOM 6871 C C . TRP A 1 475 ? 63.876 72.492 83.446 1.00 22.50 475 TRP A C 1
ATOM 6872 O O . TRP A 1 475 ? 64.790 72.995 82.777 1.00 22.50 475 TRP A O 1
ATOM 6893 N N . LEU A 1 476 ? 63.124 71.486 82.989 1.00 22.51 476 LEU A N 1
ATOM 6894 C CA . LEU A 1 476 ? 63.227 71.033 81.604 1.00 22.51 476 LEU A CA 1
ATOM 6895 C C . LEU A 1 476 ? 63.050 72.191 80.637 1.00 22.51 476 LEU A C 1
ATOM 6896 O O . LEU A 1 476 ? 63.826 72.355 79.687 1.00 22.51 476 LEU A O 1
ATOM 6912 N N . PHE A 1 477 ? 62.014 73.003 80.862 1.00 21.13 477 PHE A N 1
ATOM 6913 C CA . PHE A 1 477 ? 61.788 74.141 79.987 1.00 21.13 477 PHE A CA 1
ATOM 6914 C C . PHE A 1 477 ? 62.957 75.112 80.029 1.00 21.13 477 PHE A C 1
ATOM 6915 O O . PHE A 1 477 ? 63.280 75.734 79.013 1.00 21.13 477 PHE A O 1
ATOM 6932 N N . SER A 1 478 ? 63.590 75.265 81.192 1.00 20.43 478 SER A N 1
ATOM 6933 C CA . SER A 1 478 ? 64.810 76.057 81.271 1.00 20.43 478 SER A CA 1
ATOM 6934 C C . SER A 1 478 ? 65.878 75.492 80.353 1.00 20.43 478 SER A C 1
ATOM 6935 O O . SER A 1 478 ? 66.592 76.241 79.676 1.00 20.43 478 SER A O 1
ATOM 6943 N N . ARG A 1 479 ? 65.992 74.168 80.304 1.00 20.09 479 ARG A N 1
ATOM 6944 C CA . ARG A 1 479 ? 67.016 73.561 79.465 1.00 20.09 479 ARG A CA 1
ATOM 6945 C C . ARG A 1 479 ? 66.731 73.795 77.987 1.00 20.09 479 ARG A C 1
ATOM 6946 O O . ARG A 1 479 ? 67.602 74.274 77.253 1.00 20.09 479 ARG A O 1
ATOM 6967 N N . ILE A 1 480 ? 65.514 73.484 77.534 1.00 19.73 480 ILE A N 1
ATOM 6968 C CA . ILE A 1 480 ? 65.167 73.708 76.131 1.00 19.73 480 ILE A CA 1
ATOM 6969 C C . ILE A 1 480 ? 65.344 75.181 75.775 1.00 19.73 480 ILE A C 1
ATOM 6970 O O . ILE A 1 480 ? 65.863 75.526 74.703 1.00 19.73 480 ILE A O 1
ATOM 6986 N N . TYR A 1 481 ? 64.942 76.062 76.690 1.00 18.61 481 TYR A N 1
ATOM 6987 C CA . TYR A 1 481 ? 65.095 77.501 76.518 1.00 18.61 481 TYR A CA 1
ATOM 6988 C C . TYR A 1 481 ? 66.550 77.884 76.277 1.00 18.61 481 TYR A C 1
ATOM 6989 O O . TYR A 1 481 ? 66.863 78.615 75.331 1.00 18.61 481 TYR A O 1
ATOM 7007 N N . LEU A 1 482 ? 67.459 77.386 77.115 1.00 18.52 482 LEU A N 1
ATOM 7008 C CA . LEU A 1 482 ? 68.841 77.845 77.051 1.00 18.52 482 LEU A CA 1
ATOM 7009 C C . LEU A 1 482 ? 69.620 77.189 75.919 1.00 18.52 482 LEU A C 1
ATOM 7010 O O . LEU A 1 482 ? 70.383 77.870 75.225 1.00 18.52 482 LEU A O 1
ATOM 7026 N N . TYR A 1 483 ? 69.469 75.876 75.722 1.00 18.52 483 TYR A N 1
ATOM 7027 C CA . TYR A 1 483 ? 70.137 75.231 74.597 1.00 18.52 483 TYR A CA 1
ATOM 7028 C C . TYR A 1 483 ? 69.656 75.823 73.281 1.00 18.52 483 TYR A C 1
ATOM 7029 O O . TYR A 1 483 ? 70.463 76.203 72.422 1.00 18.52 483 TYR A O 1
ATOM 7047 N N . SER A 1 484 ? 68.337 75.906 73.109 1.00 18.43 484 SER A N 1
ATOM 7048 C CA . SER A 1 484 ? 67.771 76.467 71.888 1.00 18.43 484 SER A CA 1
ATOM 7049 C C . SER A 1 484 ? 68.230 77.905 71.672 1.00 18.43 484 SER A C 1
ATOM 7050 O O . SER A 1 484 ? 68.632 78.280 70.566 1.00 18.43 484 SER A O 1
ATOM 7058 N N . PHE A 1 485 ? 68.183 78.719 72.724 1.00 18.54 485 PHE A N 1
ATOM 7059 C CA . PHE A 1 485 ? 68.582 80.118 72.610 1.00 18.54 485 PHE A CA 1
ATOM 7060 C C . PHE A 1 485 ? 70.042 80.248 72.202 1.00 18.54 485 PHE A C 1
ATOM 7061 O O . PHE A 1 485 ? 70.366 80.836 71.164 1.00 18.54 485 PHE A O 1
ATOM 7078 N N . ILE A 1 486 ? 70.936 79.715 73.035 1.00 18.50 486 ILE A N 1
ATOM 7079 C CA . ILE A 1 486 ? 72.370 79.888 72.841 1.00 18.50 486 ILE A CA 1
ATOM 7080 C C . ILE A 1 486 ? 72.789 79.334 71.488 1.00 18.50 486 ILE A C 1
ATOM 7081 O O . ILE A 1 486 ? 73.574 79.956 70.758 1.00 18.50 486 ILE A O 1
ATOM 7097 N N . SER A 1 487 ? 72.252 78.172 71.123 1.00 19.76 487 SER A N 1
ATOM 7098 C CA . SER A 1 487 ? 72.547 77.598 69.820 1.00 19.76 487 SER A CA 1
ATOM 7099 C C . SER A 1 487 ? 72.071 78.507 68.698 1.00 19.76 487 SER A C 1
ATOM 7100 O O . SER A 1 487 ? 72.804 78.760 67.734 1.00 19.76 487 SER A O 1
ATOM 7108 N N . LEU A 1 488 ? 70.848 79.027 68.814 1.00 20.08 488 LEU A N 1
ATOM 7109 C CA . LEU A 1 488 ? 70.269 79.809 67.728 1.00 20.08 488 LEU A CA 1
ATOM 7110 C C . LEU A 1 488 ? 71.033 81.108 67.510 1.00 20.08 488 LEU A C 1
ATOM 7111 O O . LEU A 1 488 ? 71.307 81.483 66.364 1.00 20.08 488 LEU A O 1
ATOM 7127 N N . PHE A 1 489 ? 71.401 81.804 68.590 1.00 20.44 489 PHE A N 1
ATOM 7128 C CA . PHE A 1 489 ? 72.064 83.093 68.433 1.00 20.44 489 PHE A CA 1
ATOM 7129 C C . PHE A 1 489 ? 73.572 82.996 68.217 1.00 20.44 489 PHE A C 1
ATOM 7130 O O . PHE A 1 489 ? 74.147 83.921 67.633 1.00 20.44 489 PHE A O 1
ATOM 7147 N N . ILE A 1 490 ? 74.238 81.922 68.654 1.00 19.63 490 ILE A N 1
ATOM 7148 C CA . ILE A 1 490 ? 75.671 81.805 68.384 1.00 19.63 490 ILE A CA 1
ATOM 7149 C C . ILE A 1 490 ? 75.920 81.129 67.043 1.00 19.63 490 ILE A C 1
ATOM 7150 O O . ILE A 1 490 ? 76.690 81.634 66.218 1.00 19.63 490 ILE A O 1
ATOM 7166 N N . TYR A 1 491 ? 75.283 79.990 66.795 1.00 20.37 491 TYR A N 1
ATOM 7167 C CA . TYR A 1 491 ? 75.695 79.128 65.699 1.00 20.37 491 TYR A CA 1
ATOM 7168 C C . TYR A 1 491 ? 75.125 79.539 64.347 1.00 20.37 491 TYR A C 1
ATOM 7169 O O . TYR A 1 491 ? 75.499 78.933 63.338 1.00 20.37 491 TYR A O 1
ATOM 7187 N N . MET A 1 492 ? 74.241 80.532 64.296 1.00 22.99 492 MET A N 1
ATOM 7188 C CA . MET A 1 492 ? 73.517 80.872 63.072 1.00 22.99 492 MET A CA 1
ATOM 7189 C C . MET A 1 492 ? 73.515 82.356 62.746 1.00 22.99 492 MET A C 1
ATOM 7190 O O . MET A 1 492 ? 73.352 82.714 61.578 1.00 22.99 492 MET A O 1
ATOM 7204 N N . ILE A 1 493 ? 73.705 83.217 63.733 1.00 22.29 493 ILE A N 1
ATOM 7205 C CA . ILE A 1 493 ? 73.387 84.632 63.622 1.00 22.29 493 ILE A CA 1
ATOM 7206 C C . ILE A 1 493 ? 74.639 85.505 63.683 1.00 22.29 493 ILE A C 1
ATOM 7207 O O . ILE A 1 493 ? 74.817 86.398 62.852 1.00 22.29 493 ILE A O 1
ATOM 7223 N N . LEU A 1 494 ? 75.518 85.265 64.662 1.00 22.34 494 LEU A N 1
ATOM 7224 C CA . LEU A 1 494 ? 76.875 85.797 64.584 1.00 22.34 494 LEU A CA 1
ATOM 7225 C C . LEU A 1 494 ? 77.512 85.435 63.253 1.00 22.34 494 LEU A C 1
ATOM 7226 O O . LEU A 1 494 ? 78.179 86.263 62.614 1.00 22.34 494 LEU A O 1
ATOM 7242 N N . SER A 1 495 ? 77.307 84.189 62.825 1.00 23.40 495 SER A N 1
ATOM 7243 C CA . SER A 1 495 ? 77.717 83.745 61.502 1.00 23.40 495 SER A CA 1
ATOM 7244 C C . SER A 1 495 ? 77.208 84.677 60.415 1.00 23.40 495 SER A C 1
ATOM 7245 O O . SER A 1 495 ? 77.936 85.004 59.470 1.00 23.40 495 SER A O 1
ATOM 7253 N N . LEU A 1 496 ? 75.961 85.130 60.539 1.00 24.18 496 LEU A N 1
ATOM 7254 C CA . LEU A 1 496 ? 75.378 85.945 59.486 1.00 24.18 496 LEU A CA 1
ATOM 7255 C C . LEU A 1 496 ? 75.912 87.369 59.517 1.00 24.18 496 LEU A C 1
ATOM 7256 O O . LEU A 1 496 ? 76.091 87.976 58.459 1.00 24.18 496 LEU A O 1
ATOM 7272 N N . PHE A 1 497 ? 76.165 87.922 60.707 1.00 24.47 497 PHE A N 1
ATOM 7273 C CA . PHE A 1 497 ? 76.896 89.186 60.778 1.00 24.47 497 PHE A CA 1
ATOM 7274 C C . PHE A 1 497 ? 78.221 89.080 60.037 1.00 24.47 497 PHE A C 1
ATOM 7275 O O . PHE A 1 497 ? 78.561 89.931 59.198 1.00 24.47 497 PHE A O 1
ATOM 7292 N N . ILE A 1 498 ? 78.970 88.011 60.320 1.00 24.32 498 ILE A N 1
ATOM 7293 C CA . ILE A 1 498 ? 80.259 87.801 59.670 1.00 24.32 498 ILE A CA 1
ATOM 7294 C C . ILE A 1 498 ? 80.075 87.716 58.162 1.00 24.32 498 ILE A C 1
ATOM 7295 O O . ILE A 1 498 ? 80.902 88.218 57.388 1.00 24.32 498 ILE A O 1
ATOM 7311 N N . ALA A 1 499 ? 78.975 87.104 57.722 1.00 25.28 499 ALA A N 1
ATOM 7312 C CA . ALA A 1 499 ? 78.683 87.039 56.297 1.00 25.28 499 ALA A CA 1
ATOM 7313 C C . ALA A 1 499 ? 78.424 88.423 55.715 1.00 25.28 499 ALA A C 1
ATOM 7314 O O . ALA A 1 499 ? 78.840 88.717 54.590 1.00 25.28 499 ALA A O 1
ATOM 7321 N N . LEU A 1 500 ? 77.732 89.285 56.462 1.00 26.98 500 LEU A N 1
ATOM 7322 C CA . LEU A 1 500 ? 77.438 90.626 55.970 1.00 26.98 500 LEU A CA 1
ATOM 7323 C C . LEU A 1 500 ? 78.714 91.433 55.769 1.00 26.98 500 LEU A C 1
ATOM 7324 O O . LEU A 1 500 ? 78.990 91.917 54.665 1.00 26.98 500 LEU A O 1
ATOM 7340 N N . ILE A 1 501 ? 79.499 91.608 56.837 1.00 29.15 501 ILE A N 1
ATOM 7341 C CA . ILE A 1 501 ? 80.717 92.413 56.733 1.00 29.15 501 ILE A CA 1
ATOM 7342 C C . ILE A 1 501 ? 81.681 91.799 55.727 1.00 29.15 501 ILE A C 1
ATOM 7343 O O . ILE A 1 501 ? 82.363 92.518 54.981 1.00 29.15 501 ILE A O 1
ATOM 7359 N N . THR A 1 502 ? 81.752 90.466 55.682 1.00 29.62 502 THR A N 1
ATOM 7360 C CA . THR A 1 502 ? 82.575 89.815 54.672 1.00 29.62 502 THR A CA 1
ATOM 7361 C C . THR A 1 502 ? 82.113 90.190 53.269 1.00 29.62 502 THR A C 1
ATOM 7362 O O . THR A 1 502 ? 82.935 90.498 52.394 1.00 29.62 502 THR A O 1
ATOM 7373 N N . ASP A 1 503 ? 80.798 90.197 53.043 1.00 33.44 503 ASP A N 1
ATOM 7374 C CA . ASP A 1 503 ? 80.268 90.530 51.725 1.00 33.44 503 ASP A CA 1
ATOM 7375 C C . ASP A 1 503 ? 80.570 91.974 51.347 1.00 33.44 503 ASP A C 1
ATOM 7376 O O . ASP A 1 503 ? 80.968 92.250 50.209 1.00 33.44 503 ASP A O 1
ATOM 7385 N N . THR A 1 504 ? 80.383 92.911 52.280 1.00 33.89 504 THR A N 1
ATOM 7386 C CA . THR A 1 504 ? 80.659 94.312 51.977 1.00 33.89 504 THR A CA 1
ATOM 7387 C C . THR A 1 504 ? 82.132 94.528 51.663 1.00 33.89 504 THR A C 1
ATOM 7388 O O . THR A 1 504 ? 82.473 95.255 50.720 1.00 33.89 504 THR A O 1
ATOM 7399 N N . TYR A 1 505 ? 83.019 93.910 52.448 1.00 36.03 505 TYR A N 1
ATOM 7400 C CA . TYR A 1 505 ? 84.444 93.965 52.144 1.00 36.03 505 TYR A CA 1
ATOM 7401 C C . TYR A 1 505 ? 84.724 93.435 50.745 1.00 36.03 505 TYR A C 1
ATOM 7402 O O . TYR A 1 505 ? 85.512 94.026 49.993 1.00 36.03 505 TYR A O 1
ATOM 7420 N N . GLU A 1 506 ? 84.072 92.332 50.374 1.00 39.11 506 GLU A N 1
ATOM 7421 C CA . GLU A 1 506 ? 84.233 91.785 49.032 1.00 39.11 506 GLU A CA 1
ATOM 7422 C C . GLU A 1 506 ? 83.823 92.799 47.968 1.00 39.11 506 GLU A C 1
ATOM 7423 O O . GLU A 1 506 ? 84.554 93.026 46.995 1.00 39.11 506 GLU A O 1
ATOM 7431 N N . THR A 1 507 ? 82.657 93.425 48.142 1.00 39.45 507 THR A N 1
ATOM 7432 C CA . THR A 1 507 ? 82.164 94.358 47.135 1.00 39.45 507 THR A CA 1
ATOM 7433 C C . THR A 1 507 ? 83.093 95.554 46.984 1.00 39.45 507 THR A C 1
ATOM 7434 O O . THR A 1 507 ? 83.553 95.856 45.880 1.00 39.45 507 THR A O 1
ATOM 7445 N N . ILE A 1 508 ? 83.383 96.250 48.084 1.00 40.96 508 ILE A N 1
ATOM 7446 C CA . ILE A 1 508 ? 84.145 97.489 47.968 1.00 40.96 508 ILE A CA 1
ATOM 7447 C C . ILE A 1 508 ? 85.581 97.205 47.549 1.00 40.96 508 ILE A C 1
ATOM 7448 O O . ILE A 1 508 ? 86.200 98.039 46.876 1.00 40.96 508 ILE A O 1
ATOM 7464 N N . LYS A 1 509 ? 86.131 96.057 47.941 1.00 43.62 509 LYS A N 1
ATOM 7465 C CA . LYS A 1 509 ? 87.348 95.569 47.303 1.00 43.62 509 LYS A CA 1
ATOM 7466 C C . LYS A 1 509 ? 87.170 95.506 45.790 1.00 43.62 509 LYS A C 1
ATOM 7467 O O . LYS A 1 509 ? 88.023 95.989 45.032 1.00 43.62 509 LYS A O 1
ATOM 7486 N N . HIS A 1 510 ? 86.043 94.950 45.334 1.00 44.93 510 HIS A N 1
ATOM 7487 C CA . HIS A 1 510 ? 85.790 94.841 43.902 1.00 44.93 510 HIS A CA 1
ATOM 7488 C C . HIS A 1 510 ? 85.607 96.206 43.247 1.00 44.93 510 HIS A C 1
ATOM 7489 O O . HIS A 1 510 ? 85.772 96.328 42.028 1.00 44.93 510 HIS A O 1
ATOM 7493 N N . TYR A 1 511 ? 85.266 97.237 44.025 1.00 47.15 511 TYR A N 1
ATOM 7494 C CA . TYR A 1 511 ? 85.112 98.576 43.467 1.00 47.15 511 TYR A CA 1
ATOM 7495 C C . TYR A 1 511 ? 86.451 99.286 43.374 1.00 47.15 511 TYR A C 1
ATOM 7496 O O . TYR A 1 511 ? 86.719 99.984 42.390 1.00 47.15 511 TYR A O 1
ATOM 7514 N N . GLN A 1 512 ? 87.304 99.126 44.384 1.00 45.68 512 GLN A N 1
ATOM 7515 C CA . GLN A 1 512 ? 88.649 99.667 44.281 1.00 45.68 512 GLN A CA 1
ATOM 7516 C C . GLN A 1 512 ? 89.514 98.892 43.295 1.00 45.68 512 GLN A C 1
ATOM 7517 O O . GLN A 1 512 ? 90.590 99.378 42.935 1.00 45.68 512 GLN A O 1
ATOM 7531 N N . GLN A 1 513 ? 89.076 97.710 42.856 1.00 48.52 513 GLN A N 1
ATOM 7532 C CA . GLN A 1 513 ? 89.701 97.040 41.718 1.00 48.52 513 GLN A CA 1
ATOM 7533 C C . GLN A 1 513 ? 89.107 97.506 40.389 1.00 48.52 513 GLN A C 1
ATOM 7534 O O . GLN A 1 513 ? 89.824 98.038 39.535 1.00 48.52 513 GLN A O 1
ATOM 7548 N N . ASP A 1 514 ? 87.798 97.321 40.207 1.00 50.75 514 ASP A N 1
ATOM 7549 C CA . ASP A 1 514 ? 87.139 97.516 38.920 1.00 50.75 514 ASP A CA 1
ATOM 7550 C C . ASP A 1 514 ? 86.346 98.816 38.832 1.00 50.75 514 ASP A C 1
ATOM 7551 O O . ASP A 1 514 ? 85.578 98.992 37.880 1.00 50.75 514 ASP A O 1
ATOM 7558 N N . GLY A 1 515 ? 86.502 99.719 39.786 1.00 52.02 515 GLY A N 1
ATOM 7559 C CA . GLY A 1 515 ? 85.861 101.017 39.713 1.00 52.02 515 GLY A CA 1
ATOM 7560 C C . GLY A 1 515 ? 84.495 101.043 40.373 1.00 52.02 515 GLY A C 1
ATOM 7561 O O . GLY A 1 515 ? 83.762 100.048 40.402 1.00 52.02 515 GLY A O 1
ATOM 7565 N N . PHE A 1 516 ? 84.144 102.210 40.908 1.00 59.49 516 PHE A N 1
ATOM 7566 C CA . PHE A 1 516 ? 82.873 102.422 41.575 1.00 59.49 516 PHE A CA 1
ATOM 7567 C C . PHE A 1 516 ? 81.728 102.295 40.574 1.00 59.49 516 PHE A C 1
ATOM 7568 O O . PHE A 1 516 ? 81.949 102.289 39.362 1.00 59.49 516 PHE A O 1
ATOM 7585 N N . PRO A 1 517 ? 80.485 102.190 41.046 1.00 64.37 517 PRO A N 1
ATOM 7586 C CA . PRO A 1 517 ? 79.349 102.191 40.117 1.00 64.37 517 PRO A CA 1
ATOM 7587 C C . PRO A 1 517 ? 79.062 103.589 39.592 1.00 64.37 517 PRO A C 1
ATOM 7588 O O . PRO A 1 517 ? 79.634 104.589 40.028 1.00 64.37 517 PRO A O 1
ATOM 7599 N N . GLU A 1 518 ? 78.146 103.641 38.631 1.00 76.07 518 GLU A N 1
ATOM 7600 C CA . GLU A 1 518 ? 77.804 104.897 37.982 1.00 76.07 518 GLU A CA 1
ATOM 7601 C C . GLU A 1 518 ? 77.033 105.799 38.936 1.00 76.07 518 GLU A C 1
ATOM 7602 O O . GLU A 1 518 ? 76.184 105.338 39.705 1.00 76.07 518 GLU A O 1
ATOM 7614 N N . THR A 1 519 ? 77.342 107.096 38.884 1.00 80.34 519 THR A N 1
ATOM 7615 C CA . THR A 1 519 ? 76.687 108.098 39.718 1.00 80.34 519 THR A CA 1
ATOM 7616 C C . THR A 1 519 ? 76.186 109.290 38.911 1.00 80.34 519 THR A C 1
ATOM 7617 O O . THR A 1 519 ? 75.259 109.981 39.346 1.00 80.34 519 THR A O 1
ATOM 7628 N N . GLU A 1 520 ? 76.809 109.555 37.759 1.00 85.10 520 GLU A N 1
ATOM 7629 C CA . GLU A 1 520 ? 76.579 110.688 36.856 1.00 85.10 520 GLU A CA 1
ATOM 7630 C C . GLU A 1 520 ? 77.189 111.980 37.404 1.00 85.10 520 GLU A C 1
ATOM 7631 O O . GLU A 1 520 ? 77.141 113.003 36.710 1.00 85.10 520 GLU A O 1
ATOM 7643 N N . LEU A 1 521 ? 77.756 111.974 38.613 1.00 82.48 521 LEU A N 1
ATOM 7644 C CA . LEU A 1 521 ? 78.595 113.055 39.110 1.00 82.48 521 LEU A CA 1
ATOM 7645 C C . LEU A 1 521 ? 80.066 112.753 38.851 1.00 82.48 521 LEU A C 1
ATOM 7646 O O . LEU A 1 521 ? 80.791 113.588 38.298 1.00 82.48 521 LEU A O 1
ATOM 7662 N N . ARG A 1 522 ? 80.513 111.558 39.244 1.00 80.58 522 ARG A N 1
ATOM 7663 C CA . ARG A 1 522 ? 81.865 111.122 38.917 1.00 80.58 522 ARG A CA 1
ATOM 7664 C C . ARG A 1 522 ? 82.074 111.069 37.414 1.00 80.58 522 ARG A C 1
ATOM 7665 O O . ARG A 1 522 ? 83.192 111.284 36.930 1.00 80.58 522 ARG A O 1
ATOM 7686 N N . THR A 1 523 ? 81.012 110.773 36.661 1.00 83.42 523 THR A N 1
ATOM 7687 C CA . THR A 1 523 ? 81.075 110.880 35.209 1.00 83.42 523 THR A CA 1
ATOM 7688 C C . THR A 1 523 ? 81.412 112.303 34.786 1.00 83.42 523 THR A C 1
ATOM 7689 O O . THR A 1 523 ? 82.276 112.517 33.928 1.00 83.42 523 THR A O 1
ATOM 7700 N N . PHE A 1 524 ? 80.744 113.292 35.385 1.00 85.19 524 PHE A N 1
ATOM 7701 C CA . PHE A 1 524 ? 80.988 114.681 35.019 1.00 85.19 524 PHE A CA 1
ATOM 7702 C C . PHE A 1 524 ? 82.389 115.119 35.420 1.00 85.19 524 PHE A C 1
ATOM 7703 O O . PHE A 1 524 ? 83.027 115.903 34.708 1.00 85.19 524 PHE A O 1
ATOM 7720 N N . ILE A 1 525 ? 82.886 114.625 36.553 1.00 83.50 525 ILE A N 1
ATOM 7721 C CA . ILE A 1 525 ? 84.252 114.937 36.961 1.00 83.50 525 ILE A CA 1
ATOM 7722 C C . ILE A 1 525 ? 85.242 114.100 36.159 1.00 83.50 525 ILE A C 1
ATOM 7723 O O . ILE A 1 525 ? 86.056 114.632 35.396 1.00 83.50 525 ILE A O 1
ATOM 7739 N N . SER A 1 526 ? 85.169 112.780 36.312 1.00 84.27 526 SER A N 1
ATOM 7740 C CA . SER A 1 526 ? 86.041 111.847 35.604 1.00 84.27 526 SER A CA 1
ATOM 7741 C C . SER A 1 526 ? 87.518 112.155 35.843 1.00 84.27 526 SER A C 1
ATOM 7742 O O . SER A 1 526 ? 87.877 112.813 36.820 1.00 84.27 526 SER A O 1
ATOM 7750 N N . LEU B 1 33 ? 125.449 84.407 28.663 1.00 90.26 33 LEU B N 1
ATOM 7751 C CA . LEU B 1 33 ? 126.746 83.953 29.150 1.00 90.26 33 LEU B CA 1
ATOM 7752 C C . LEU B 1 33 ? 126.957 84.379 30.596 1.00 90.26 33 LEU B C 1
ATOM 7753 O O . LEU B 1 33 ? 126.944 83.552 31.506 1.00 90.26 33 LEU B O 1
ATOM 7756 N N . LEU B 1 34 ? 127.158 85.683 30.800 1.00 89.59 34 LEU B N 1
ATOM 7757 C CA . LEU B 1 34 ? 127.326 86.208 32.151 1.00 89.59 34 LEU B CA 1
ATOM 7758 C C . LEU B 1 34 ? 125.989 86.284 32.882 1.00 89.59 34 LEU B C 1
ATOM 7759 O O . LEU B 1 34 ? 125.936 86.114 34.110 1.00 89.59 34 LEU B O 1
ATOM 7775 N N . GLU B 1 35 ? 124.915 86.412 32.112 1.00 89.18 35 GLU B N 1
ATOM 7776 C CA . GLU B 1 35 ? 123.577 86.429 32.674 1.00 89.18 35 GLU B CA 1
ATOM 7777 C C . GLU B 1 35 ? 123.380 85.078 33.351 1.00 89.18 35 GLU B C 1
ATOM 7778 O O . GLU B 1 35 ? 122.778 84.994 34.422 1.00 89.18 35 GLU B O 1
ATOM 7790 N N . ASP B 1 36 ? 123.890 84.020 32.724 1.00 89.19 36 ASP B N 1
ATOM 7791 C CA . ASP B 1 36 ? 123.785 82.684 33.301 1.00 89.19 36 ASP B CA 1
ATOM 7792 C C . ASP B 1 36 ? 124.506 82.610 34.639 1.00 89.19 36 ASP B C 1
ATOM 7793 O O . ASP B 1 36 ? 124.022 81.965 35.577 1.00 89.19 36 ASP B O 1
ATOM 7802 N N . GLN B 1 37 ? 125.670 83.261 34.745 1.00 88.77 37 GLN B N 1
ATOM 7803 C CA . GLN B 1 37 ? 126.366 83.315 36.027 1.00 88.77 37 GLN B CA 1
ATOM 7804 C C . GLN B 1 37 ? 125.515 84.015 37.076 1.00 88.77 37 GLN B C 1
ATOM 7805 O O . GLN B 1 37 ? 125.461 83.583 38.235 1.00 88.77 37 GLN B O 1
ATOM 7819 N N . MET B 1 38 ? 124.830 85.093 36.687 1.00 87.27 38 MET B N 1
ATOM 7820 C CA . MET B 1 38 ? 123.965 85.784 37.637 1.00 87.27 38 MET B CA 1
ATOM 7821 C C . MET B 1 38 ? 122.785 84.912 38.045 1.00 87.27 38 MET B C 1
ATOM 7822 O O . MET B 1 38 ? 122.396 84.897 39.217 1.00 87.27 38 MET B O 1
ATOM 7836 N N . ARG B 1 39 ? 122.196 84.185 37.093 1.00 85.87 39 ARG B N 1
ATOM 7837 C CA . ARG B 1 39 ? 121.128 83.253 37.433 1.00 85.87 39 ARG B CA 1
ATOM 7838 C C . ARG B 1 39 ? 121.619 82.192 38.410 1.00 85.87 39 ARG B C 1
ATOM 7839 O O . ARG B 1 39 ? 120.895 81.799 39.331 1.00 85.87 39 ARG B O 1
ATOM 7860 N N . ARG B 1 40 ? 122.856 81.722 38.230 1.00 84.77 40 ARG B N 1
ATOM 7861 C CA . ARG B 1 40 ? 123.416 80.724 39.132 1.00 84.77 40 ARG B CA 1
ATOM 7862 C C . ARG B 1 40 ? 123.597 81.289 40.535 1.00 84.77 40 ARG B C 1
ATOM 7863 O O . ARG B 1 40 ? 123.212 80.654 41.524 1.00 84.77 40 ARG B O 1
ATOM 7867 N N . LYS B 1 41 ? 124.197 82.477 40.642 1.00 84.71 41 LYS B N 1
ATOM 7868 C CA . LYS B 1 41 ? 124.382 83.105 41.948 1.00 84.71 41 LYS B CA 1
ATOM 7869 C C . LYS B 1 41 ? 123.044 83.348 42.638 1.00 84.71 41 LYS B C 1
ATOM 7870 O O . LYS B 1 41 ? 122.848 82.967 43.799 1.00 84.71 41 LYS B O 1
ATOM 7889 N N . LEU B 1 42 ? 122.113 83.995 41.933 1.00 82.96 42 LEU B N 1
ATOM 7890 C CA . LEU B 1 42 ? 120.827 84.340 42.528 1.00 82.96 42 LEU B CA 1
ATOM 7891 C C . LEU B 1 42 ? 120.070 83.090 42.959 1.00 82.96 42 LEU B C 1
ATOM 7892 O O . LEU B 1 42 ? 119.665 82.971 44.122 1.00 82.96 42 LEU B O 1
ATOM 7908 N N . LYS B 1 43 ? 119.890 82.135 42.042 1.00 83.17 43 LYS B N 1
ATOM 7909 C CA . LYS B 1 43 ? 119.189 80.901 42.384 1.00 83.17 43 LYS B CA 1
ATOM 7910 C C . LYS B 1 43 ? 119.881 80.167 43.525 1.00 83.17 43 LYS B C 1
ATOM 7911 O O . LYS B 1 43 ? 119.223 79.529 44.353 1.00 83.17 43 LYS B O 1
ATOM 7930 N N . PHE B 1 44 ? 121.209 80.243 43.585 1.00 80.68 44 PHE B N 1
ATOM 7931 C CA . PHE B 1 44 ? 121.913 79.712 44.742 1.00 80.68 44 PHE B CA 1
ATOM 7932 C C . PHE B 1 44 ? 121.545 80.471 46.012 1.00 80.68 44 PHE B C 1
ATOM 7933 O O . PHE B 1 44 ? 121.577 79.898 47.106 1.00 80.68 44 PHE B O 1
ATOM 7950 N N . PHE B 1 45 ? 121.183 81.752 45.888 1.00 80.98 45 PHE B N 1
ATOM 7951 C CA . PHE B 1 45 ? 120.754 82.539 47.040 1.00 80.98 45 PHE B CA 1
ATOM 7952 C C . PHE B 1 45 ? 119.283 82.327 47.384 1.00 80.98 45 PHE B C 1
ATOM 7953 O O . PHE B 1 45 ? 118.903 82.530 48.541 1.00 80.98 45 PHE B O 1
ATOM 7970 N N . PHE B 1 46 ? 118.456 81.911 46.420 1.00 81.20 46 PHE B N 1
ATOM 7971 C CA . PHE B 1 46 ? 117.023 81.747 46.641 1.00 81.20 46 PHE B CA 1
ATOM 7972 C C . PHE B 1 46 ? 116.607 80.318 46.969 1.00 81.20 46 PHE B C 1
ATOM 7973 O O . PHE B 1 46 ? 115.468 80.111 47.398 1.00 81.20 46 PHE B O 1
ATOM 7990 N N . MET B 1 47 ? 117.488 79.348 46.750 1.00 78.49 47 MET B N 1
ATOM 7991 C CA . MET B 1 47 ? 117.189 77.951 47.066 1.00 78.49 47 MET B CA 1
ATOM 7992 C C . MET B 1 47 ? 117.278 77.676 48.571 1.00 78.49 47 MET B C 1
ATOM 7993 O O . MET B 1 47 ? 118.056 78.320 49.274 1.00 78.49 47 MET B O 1
ATOM 8007 N N . ASN B 1 48 ? 116.486 76.725 49.062 1.00 72.85 48 ASN B N 1
ATOM 8008 C CA . ASN B 1 48 ? 116.534 76.353 50.464 1.00 72.85 48 ASN B CA 1
ATOM 8009 C C . ASN B 1 48 ? 117.890 75.730 50.791 1.00 72.85 48 ASN B C 1
ATOM 8010 O O . ASN B 1 48 ? 118.542 75.160 49.914 1.00 72.85 48 ASN B O 1
ATOM 8021 N N . PRO B 1 49 ? 118.336 75.809 52.051 1.00 69.66 49 PRO B N 1
ATOM 8022 C CA . PRO B 1 49 ? 119.621 75.175 52.390 1.00 69.66 49 PRO B CA 1
ATOM 8023 C C . PRO B 1 49 ? 119.624 73.673 52.170 1.00 69.66 49 PRO B C 1
ATOM 8024 O O . PRO B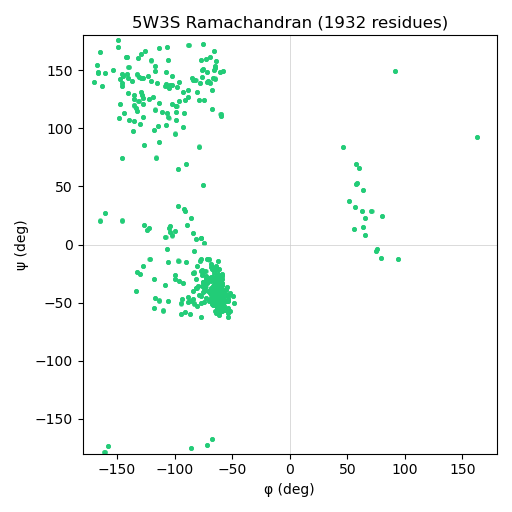 1 49 ? 120.628 73.121 51.704 1.00 69.66 49 PRO B O 1
ATOM 8035 N N . CYS B 1 50 ? 118.523 72.993 52.487 1.00 74.70 50 CYS B N 1
ATOM 8036 C CA . CYS B 1 50 ? 118.420 71.575 52.168 1.00 74.70 50 CYS B CA 1
ATOM 8037 C C . CYS B 1 50 ? 118.427 71.350 50.661 1.00 74.70 50 CYS B C 1
ATOM 8038 O O . CYS B 1 50 ? 118.887 70.304 50.191 1.00 74.70 50 CYS B O 1
ATOM 8046 N N . GLU B 1 51 ? 117.918 72.315 49.893 1.00 76.89 51 GLU B N 1
ATOM 8047 C CA . GLU B 1 51 ? 118.024 72.268 48.441 1.00 76.89 51 GLU B CA 1
ATOM 8048 C C . GLU B 1 51 ? 119.411 72.657 47.945 1.00 76.89 51 GLU B C 1
ATOM 8049 O O . GLU B 1 51 ? 119.785 72.275 46.832 1.00 76.89 51 GLU B O 1
ATOM 8061 N N . LYS B 1 52 ? 120.174 73.408 48.740 1.00 77.05 52 LYS B N 1
ATOM 8062 C CA . LYS B 1 52 ? 121.545 73.761 48.392 1.00 77.05 52 LYS B CA 1
ATOM 8063 C C . LYS B 1 52 ? 122.543 72.654 48.714 1.00 77.05 52 LYS B C 1
ATOM 8064 O O . LYS B 1 52 ? 123.749 72.867 48.545 1.00 77.05 52 LYS B O 1
ATOM 8083 N N . PHE B 1 53 ? 122.075 71.491 49.171 1.00 77.09 53 PHE B N 1
ATOM 8084 C CA . PHE B 1 53 ? 122.906 70.319 49.395 1.00 77.09 53 PHE B CA 1
ATOM 8085 C C . PHE B 1 53 ? 122.511 69.137 48.530 1.00 77.09 53 PHE B C 1
ATOM 8086 O O . PHE B 1 53 ? 123.373 68.325 48.187 1.00 77.09 53 PHE B O 1
ATOM 8103 N N . TRP B 1 54 ? 121.234 69.019 48.166 1.00 78.69 54 TRP B N 1
ATOM 8104 C CA . TRP B 1 54 ? 120.828 67.988 47.221 1.00 78.69 54 TRP B CA 1
ATOM 8105 C C . TRP B 1 54 ? 121.356 68.276 45.822 1.00 78.69 54 TRP B C 1
ATOM 8106 O O . TRP B 1 54 ? 121.600 67.341 45.050 1.00 78.69 54 TRP B O 1
ATOM 8110 N N . ALA B 1 55 ? 121.545 69.552 45.481 1.00 79.58 55 ALA B N 1
ATOM 8111 C CA . ALA B 1 55 ? 122.002 69.949 44.153 1.00 79.58 55 ALA B CA 1
ATOM 8112 C C . ALA B 1 55 ? 123.518 70.123 44.098 1.00 79.58 55 ALA B C 1
ATOM 8113 O O . ALA B 1 55 ? 124.197 69.439 43.327 1.00 79.58 55 ALA B O 1
ATOM 8120 N N . ARG B 1 56 ? 124.054 71.034 44.916 1.00 80.31 56 ARG B N 1
ATOM 8121 C CA . ARG B 1 56 ? 125.466 71.396 44.874 1.00 80.31 56 ARG B CA 1
ATOM 8122 C C . ARG B 1 56 ? 126.276 70.857 46.045 1.00 80.31 56 ARG B C 1
ATOM 8123 O O . ARG B 1 56 ? 127.495 71.051 46.068 1.00 80.31 56 ARG B O 1
ATOM 8144 N N . GLY B 1 57 ? 125.645 70.199 47.013 1.00 78.00 57 GLY B N 1
ATOM 8145 C CA . GLY B 1 57 ? 126.389 69.520 48.054 1.00 78.00 57 GLY B CA 1
ATOM 8146 C C . GLY B 1 57 ? 127.082 70.420 49.050 1.00 78.00 57 GLY B C 1
ATOM 8147 O O . GLY B 1 57 ? 128.115 70.031 49.603 1.00 78.00 57 GLY B O 1
ATOM 8151 N N . ARG B 1 58 ? 126.547 71.613 49.300 1.00 76.77 58 ARG B N 1
ATOM 8152 C CA . ARG B 1 58 ? 127.096 72.484 50.335 1.00 76.77 58 ARG B CA 1
ATOM 8153 C C . ARG B 1 58 ? 126.620 71.998 51.699 1.00 76.77 58 ARG B C 1
ATOM 8154 O O . ARG B 1 58 ? 125.414 71.870 51.933 1.00 76.77 58 ARG B O 1
ATOM 8175 N N . LYS B 1 59 ? 127.563 71.737 52.590 1.00 74.01 59 LYS B N 1
ATOM 8176 C CA . LYS B 1 59 ? 127.244 71.186 53.902 1.00 74.01 59 LYS B CA 1
ATOM 8177 C C . LYS B 1 59 ? 126.472 72.213 54.725 1.00 74.01 59 LYS B C 1
ATOM 8178 O O . LYS B 1 59 ? 127.025 73.279 55.031 1.00 74.01 59 LYS B O 1
ATOM 8197 N N . PRO B 1 60 ? 125.204 71.954 55.114 1.00 68.88 60 PRO B N 1
ATOM 8198 C CA . PRO B 1 60 ? 124.493 72.977 55.913 1.00 68.88 60 PRO B CA 1
ATOM 8199 C C . PRO B 1 60 ? 124.891 72.993 57.388 1.00 68.88 60 PRO B C 1
ATOM 8200 O O . PRO B 1 60 ? 124.266 72.394 58.262 1.00 68.88 60 PRO B O 1
ATOM 8211 N N . TRP B 1 61 ? 125.983 73.703 57.677 1.00 67.34 61 TRP B N 1
ATOM 8212 C CA . TRP B 1 61 ? 126.418 73.874 59.059 1.00 67.34 61 TRP B CA 1
ATOM 8213 C C . TRP B 1 61 ? 125.540 74.872 59.804 1.00 67.34 61 TRP B C 1
ATOM 8214 O O . TRP B 1 61 ? 125.326 74.730 61.018 1.00 67.34 61 TRP B O 1
ATOM 8235 N N . LYS B 1 62 ? 125.028 75.880 59.095 1.00 63.21 62 LYS B N 1
ATOM 8236 C CA . LYS B 1 62 ? 124.241 76.933 59.728 1.00 63.21 62 LYS B CA 1
ATOM 8237 C C . LYS B 1 62 ? 122.987 76.366 60.384 1.00 63.21 62 LYS B C 1
ATOM 8238 O O . LYS B 1 62 ? 122.662 76.708 61.527 1.00 63.21 62 LYS B O 1
ATOM 8257 N N . LEU B 1 63 ? 122.271 75.489 59.677 1.00 60.46 63 LEU B N 1
ATOM 8258 C CA . LEU B 1 63 ? 121.089 74.858 60.258 1.00 60.46 63 LEU B CA 1
ATOM 8259 C C . LEU B 1 63 ? 121.444 74.097 61.526 1.00 60.46 63 LEU B C 1
ATOM 8260 O O . LEU B 1 63 ? 120.723 74.166 62.529 1.00 60.46 63 LEU B O 1
ATOM 8276 N N . ALA B 1 64 ? 122.565 73.377 61.501 1.00 59.14 64 ALA B N 1
ATOM 8277 C CA . ALA B 1 64 ? 122.969 72.578 62.649 1.00 59.14 64 ALA B CA 1
ATOM 8278 C C . ALA B 1 64 ? 123.239 73.456 63.860 1.00 59.14 64 ALA B C 1
ATOM 8279 O O . ALA B 1 64 ? 122.755 73.182 64.965 1.00 59.14 64 ALA B O 1
ATOM 8286 N N . ILE B 1 65 ? 124.001 74.534 63.667 1.00 56.71 65 ILE B N 1
ATOM 8287 C CA . ILE B 1 65 ? 124.366 75.356 64.814 1.00 56.71 65 ILE B CA 1
ATOM 8288 C C . ILE B 1 65 ? 123.164 76.142 65.318 1.00 56.71 65 ILE B C 1
ATOM 8289 O O . ILE B 1 65 ? 123.047 76.403 66.523 1.00 56.71 65 ILE B O 1
ATOM 8305 N N . GLN B 1 66 ? 122.249 76.531 64.427 1.00 54.99 66 GLN B N 1
ATOM 8306 C CA . GLN B 1 66 ? 121.020 77.165 64.890 1.00 54.99 66 GLN B CA 1
ATOM 8307 C C . GLN B 1 66 ? 120.191 76.204 65.730 1.00 54.99 66 GLN B C 1
ATOM 8308 O O . GLN B 1 66 ? 119.679 76.587 66.785 1.00 54.99 66 GLN B O 1
ATOM 8322 N N . ILE B 1 67 ? 120.030 74.961 65.268 1.00 53.79 67 ILE B N 1
ATOM 8323 C CA . ILE B 1 67 ? 119.297 73.956 66.041 1.00 53.79 67 ILE B CA 1
ATOM 8324 C C . ILE B 1 67 ? 119.930 73.780 67.414 1.00 53.79 67 ILE B C 1
ATOM 8325 O O . ILE B 1 67 ? 119.234 73.721 68.445 1.00 53.79 67 ILE B O 1
ATOM 8341 N N . LEU B 1 68 ? 121.262 73.708 67.446 1.00 53.66 68 LEU B N 1
ATOM 8342 C CA . LEU B 1 68 ? 121.987 73.674 68.707 1.00 53.66 68 LEU B CA 1
ATOM 8343 C C . LEU B 1 68 ? 121.615 74.858 69.585 1.00 53.66 68 LEU B C 1
ATOM 8344 O O . LEU B 1 68 ? 121.371 74.697 70.784 1.00 53.66 68 LEU B O 1
ATOM 8360 N N . LYS B 1 69 ? 121.531 76.051 68.996 1.00 51.98 69 LYS B N 1
ATOM 8361 C CA . LYS B 1 69 ? 121.151 77.230 69.767 1.00 51.98 69 LYS B CA 1
ATOM 8362 C C . LYS B 1 69 ? 119.734 77.101 70.313 1.00 51.98 69 LYS B C 1
ATOM 8363 O O . LYS B 1 69 ? 119.461 77.501 71.447 1.00 51.98 69 LYS B O 1
ATOM 8382 N N . ILE B 1 70 ? 118.819 76.544 69.519 1.00 50.57 70 ILE B N 1
ATOM 8383 C CA . ILE B 1 70 ? 117.426 76.425 69.939 1.00 50.57 70 ILE B CA 1
ATOM 8384 C C . ILE B 1 70 ? 117.333 75.557 71.190 1.00 50.57 70 ILE B C 1
ATOM 8385 O O . ILE B 1 70 ? 116.859 75.998 72.249 1.00 50.57 70 ILE B O 1
ATOM 8401 N N . ALA B 1 71 ? 117.805 74.309 71.086 1.00 50.44 71 ALA B N 1
ATOM 8402 C CA . ALA B 1 71 ? 117.755 73.412 72.237 1.00 50.44 71 ALA B CA 1
ATOM 8403 C C . ALA B 1 71 ? 118.554 73.960 73.412 1.00 50.44 71 ALA B C 1
ATOM 8404 O O . ALA B 1 71 ? 118.162 73.785 74.574 1.00 50.44 71 ALA B O 1
ATOM 8411 N N . MET B 1 72 ? 119.648 74.656 73.124 1.00 52.25 72 MET B N 1
ATOM 8412 C CA . MET B 1 72 ? 120.507 75.202 74.167 1.00 52.25 72 MET B CA 1
ATOM 8413 C C . MET B 1 72 ? 119.780 76.260 74.993 1.00 52.25 72 MET B C 1
ATOM 8414 O O . MET B 1 72 ? 119.667 76.141 76.222 1.00 52.25 72 MET B O 1
ATOM 8428 N N . VAL B 1 73 ? 119.282 77.307 74.335 1.00 49.54 73 VAL B N 1
ATOM 8429 C CA . VAL B 1 73 ? 118.630 78.398 75.048 1.00 49.54 73 VAL B CA 1
ATOM 8430 C C . VAL B 1 73 ? 117.362 77.895 75.722 1.00 49.54 73 VAL B C 1
ATOM 8431 O O . VAL B 1 73 ? 116.987 78.372 76.804 1.00 49.54 73 VAL B O 1
ATOM 8444 N N . THR B 1 74 ? 116.693 76.917 75.109 1.00 48.53 74 THR B N 1
ATOM 8445 C CA . THR B 1 74 ? 115.534 76.305 75.750 1.00 48.53 74 THR B CA 1
ATOM 8446 C C . THR B 1 74 ? 115.916 75.671 77.085 1.00 48.53 74 THR B C 1
ATOM 8447 O O . THR B 1 74 ? 115.340 76.000 78.128 1.00 48.53 74 THR B O 1
ATOM 8458 N N . ILE B 1 75 ? 116.900 74.763 77.068 1.00 50.15 75 ILE B N 1
ATOM 8459 C CA . ILE B 1 75 ? 117.315 74.073 78.292 1.00 50.15 75 ILE B CA 1
ATOM 8460 C C . ILE B 1 75 ? 117.770 75.081 79.340 1.00 50.15 75 ILE B C 1
ATOM 8461 O O . ILE B 1 75 ? 117.484 74.932 80.539 1.00 50.15 75 ILE B O 1
ATOM 8477 N N . GLN B 1 76 ? 118.481 76.118 78.898 1.00 51.61 76 GLN B N 1
ATOM 8478 C CA . GLN B 1 76 ? 118.884 77.217 79.764 1.00 51.61 76 GLN B CA 1
ATOM 8479 C C . GLN B 1 76 ? 117.691 77.795 80.518 1.00 51.61 76 GLN B C 1
ATOM 8480 O O . GLN B 1 76 ? 117.674 77.833 81.758 1.00 51.61 76 GLN B O 1
ATOM 8494 N N . LEU B 1 77 ? 116.676 78.247 79.770 1.00 48.55 77 LEU B N 1
ATOM 8495 C CA . LEU B 1 77 ? 115.493 78.834 80.393 1.00 48.55 77 LEU B CA 1
ATOM 8496 C C . LEU B 1 77 ? 114.827 77.856 81.345 1.00 48.55 77 LEU B C 1
ATOM 8497 O O . LEU B 1 77 ? 114.346 78.253 82.413 1.00 48.55 77 LEU B O 1
ATOM 8513 N N . VAL B 1 78 ? 114.775 76.576 80.977 1.00 49.31 78 VAL B N 1
ATOM 8514 C CA . VAL B 1 78 ? 114.079 75.607 81.815 1.00 49.31 78 VAL B CA 1
ATOM 8515 C C . VAL B 1 78 ? 114.781 75.468 83.159 1.00 49.31 78 VAL B C 1
ATOM 8516 O O . VAL B 1 78 ? 114.153 75.602 84.214 1.00 49.31 78 VAL B O 1
ATOM 8529 N N . LEU B 1 79 ? 116.093 75.229 83.144 1.00 51.82 79 LEU B N 1
ATOM 8530 C CA . LEU B 1 79 ? 116.816 75.025 84.398 1.00 51.82 79 LEU B CA 1
ATOM 8531 C C . LEU B 1 79 ? 116.773 76.276 85.268 1.00 51.82 79 LEU B C 1
ATOM 8532 O O . LEU B 1 79 ? 116.468 76.210 86.468 1.00 51.82 79 LEU B O 1
ATOM 8548 N N . PHE B 1 80 ? 117.019 77.419 84.643 1.00 52.77 80 PHE B N 1
ATOM 8549 C CA . PHE B 1 80 ? 117.041 78.692 85.345 1.00 52.77 80 PHE B CA 1
ATOM 8550 C C . PHE B 1 80 ? 115.689 78.973 85.980 1.00 52.77 80 PHE B C 1
ATOM 8551 O O . PHE B 1 80 ? 115.613 79.496 87.091 1.00 52.77 80 PHE B O 1
ATOM 8568 N N . GLY B 1 81 ? 114.622 78.622 85.272 1.00 52.74 81 GLY B N 1
ATOM 8569 C CA . GLY B 1 81 ? 113.279 78.856 85.769 1.00 52.74 81 GLY B CA 1
ATOM 8570 C C . GLY B 1 81 ? 112.867 77.891 86.863 1.00 52.74 81 GLY B C 1
ATOM 8571 O O . GLY B 1 81 ? 112.094 78.246 87.753 1.00 52.74 81 GLY B O 1
ATOM 8575 N N . LEU B 1 82 ? 113.358 76.651 86.804 1.00 52.92 82 LEU B N 1
ATOM 8576 C CA . LEU B 1 82 ? 113.082 75.710 87.885 1.00 52.92 82 LEU B CA 1
ATOM 8577 C C . LEU B 1 82 ? 113.758 76.157 89.172 1.00 52.92 82 LEU B C 1
ATOM 8578 O O . LEU B 1 82 ? 113.148 76.131 90.251 1.00 52.92 82 LEU B O 1
ATOM 8594 N N . SER B 1 83 ? 115.023 76.575 89.075 1.00 56.33 83 SER B N 1
ATOM 8595 C CA . SER B 1 83 ? 115.717 77.109 90.241 1.00 56.33 83 SER B CA 1
ATOM 8596 C C . SER B 1 83 ? 114.962 78.290 90.840 1.00 56.33 83 SER B C 1
ATOM 8597 O O . SER B 1 83 ? 114.671 78.309 92.047 1.00 56.33 83 SER B O 1
ATOM 8605 N N . ASN B 1 84 ? 114.580 79.233 89.993 1.00 55.51 84 ASN B N 1
ATOM 8606 C CA . ASN B 1 84 ? 113.864 80.409 90.449 1.00 55.51 84 ASN B CA 1
ATOM 8607 C C . ASN B 1 84 ? 112.557 79.979 91.093 1.00 55.51 84 ASN B C 1
ATOM 8608 O O . ASN B 1 84 ? 112.114 80.574 92.075 1.00 55.51 84 ASN B O 1
ATOM 8619 N N . GLN B 1 85 ? 111.941 78.941 90.540 1.00 55.73 85 GLN B N 1
ATOM 8620 C CA . GLN B 1 85 ? 110.660 78.473 91.047 1.00 55.73 85 GLN B CA 1
ATOM 8621 C C . GLN B 1 85 ? 110.803 77.940 92.462 1.00 55.73 85 GLN B C 1
ATOM 8622 O O . GLN B 1 85 ? 109.964 78.218 93.328 1.00 55.73 85 GLN B O 1
ATOM 8636 N N . MET B 1 86 ? 111.876 77.192 92.727 1.00 59.26 86 MET B N 1
ATOM 8637 C CA . MET B 1 86 ? 112.112 76.710 94.083 1.00 59.26 86 MET B CA 1
ATOM 8638 C C . MET B 1 86 ? 112.375 77.867 95.039 1.00 59.26 86 MET B C 1
ATOM 8639 O O . MET B 1 86 ? 111.786 77.929 96.130 1.00 59.26 86 MET B O 1
ATOM 8653 N N . VAL B 1 87 ? 113.240 78.805 94.642 1.00 59.63 87 VAL B N 1
ATOM 8654 C CA . VAL B 1 87 ? 113.573 79.921 95.526 1.00 59.63 87 VAL B CA 1
ATOM 8655 C C . VAL B 1 87 ? 112.333 80.759 95.819 1.00 59.63 87 VAL B C 1
ATOM 8656 O O . VAL B 1 87 ? 112.059 81.115 96.974 1.00 59.63 87 VAL B O 1
ATOM 8669 N N . VAL B 1 88 ? 111.558 81.072 94.782 1.00 58.04 88 VAL B N 1
ATOM 8670 C CA . VAL B 1 88 ? 110.372 81.904 94.950 1.00 58.04 88 VAL B CA 1
ATOM 8671 C C . VAL B 1 88 ? 109.330 81.187 95.792 1.00 58.04 88 VAL B C 1
ATOM 8672 O O . VAL B 1 88 ? 108.631 81.812 96.594 1.00 58.04 88 VAL B O 1
ATOM 8685 N N . ALA B 1 89 ? 109.190 79.875 95.609 1.00 59.07 89 ALA B N 1
ATOM 8686 C CA . ALA B 1 89 ? 108.249 79.123 96.430 1.00 59.07 89 ALA B CA 1
ATOM 8687 C C . ALA B 1 89 ? 108.636 79.193 97.901 1.00 59.07 89 ALA B C 1
ATOM 8688 O O . ALA B 1 89 ? 107.782 79.420 98.767 1.00 59.07 89 ALA B O 1
ATOM 8695 N N . PHE B 1 90 ? 109.927 79.021 98.194 1.00 60.63 90 PHE B N 1
ATOM 8696 C CA . PHE B 1 90 ? 110.413 79.159 99.564 1.00 60.63 90 PHE B CA 1
ATOM 8697 C C . PHE B 1 90 ? 110.074 80.534 100.132 1.00 60.63 90 PHE B C 1
ATOM 8698 O O . PHE B 1 90 ? 109.537 80.651 101.244 1.00 60.63 90 PHE B O 1
ATOM 8715 N N . LYS B 1 91 ? 110.353 81.585 99.360 1.00 59.93 91 LYS B N 1
ATOM 8716 C CA . LYS B 1 91 ? 110.067 82.946 99.803 1.00 59.93 91 LYS B CA 1
ATOM 8717 C C . LYS B 1 91 ? 108.581 83.144 100.084 1.00 59.93 91 LYS B C 1
ATOM 8718 O O . LYS B 1 91 ? 108.202 83.738 101.100 1.00 59.93 91 LYS B O 1
ATOM 8737 N N . GLU B 1 92 ? 107.722 82.657 99.190 1.00 59.79 92 GLU B N 1
ATOM 8738 C CA . GLU B 1 92 ? 106.289 82.910 99.312 1.00 59.79 92 GLU B CA 1
ATOM 8739 C C . GLU B 1 92 ? 105.695 82.171 100.504 1.00 59.79 92 GLU B C 1
ATOM 8740 O O . GLU B 1 92 ? 104.912 82.742 101.277 1.00 59.79 92 GLU B O 1
ATOM 8752 N N . GLU B 1 93 ? 106.033 80.888 100.653 1.00 58.59 93 GLU B N 1
ATOM 8753 C CA . GLU B 1 93 ? 105.613 80.145 101.836 1.00 58.59 93 GLU B CA 1
ATOM 8754 C C . GLU B 1 93 ? 106.059 80.857 103.108 1.00 58.59 93 GLU B C 1
ATOM 8755 O O . GLU B 1 93 ? 105.275 81.019 104.057 1.00 58.59 93 GLU B O 1
ATOM 8767 N N . ASN B 1 94 ? 107.302 81.336 103.116 1.00 57.02 94 ASN B N 1
ATOM 8768 C CA . ASN B 1 94 ? 107.828 82.039 104.281 1.00 57.02 94 ASN B CA 1
ATOM 8769 C C . ASN B 1 94 ? 107.020 83.291 104.599 1.00 57.02 94 ASN B C 1
ATOM 8770 O O . ASN B 1 94 ? 106.538 83.449 105.723 1.00 57.02 94 ASN B O 1
ATOM 8781 N N . THR B 1 95 ? 106.847 84.190 103.624 1.00 57.02 95 THR B N 1
ATOM 8782 C CA . THR B 1 95 ? 106.153 85.443 103.911 1.00 57.02 95 THR B CA 1
ATOM 8783 C C . THR B 1 95 ? 104.705 85.209 104.314 1.00 57.02 95 THR B C 1
ATOM 8784 O O . THR B 1 95 ? 104.178 85.945 105.153 1.00 57.02 95 THR B O 1
ATOM 8795 N N . VAL B 1 96 ? 104.045 84.202 103.734 1.00 54.58 96 VAL B N 1
ATOM 8796 C CA . VAL B 1 96 ? 102.713 83.830 104.209 1.00 54.58 96 VAL B CA 1
ATOM 8797 C C . VAL B 1 96 ? 102.768 83.477 105.690 1.00 54.58 96 VAL B C 1
ATOM 8798 O O . VAL B 1 96 ? 101.946 83.947 106.493 1.00 54.58 96 VAL B O 1
ATOM 8811 N N . ALA B 1 97 ? 103.750 82.661 106.076 1.00 53.21 97 ALA B N 1
ATOM 8812 C CA . ALA B 1 97 ? 103.883 82.286 107.480 1.00 53.21 97 ALA B CA 1
ATOM 8813 C C . ALA B 1 97 ? 104.097 83.507 108.363 1.00 53.21 97 ALA B C 1
ATOM 8814 O O . ALA B 1 97 ? 103.456 83.648 109.409 1.00 53.21 97 ALA B O 1
ATOM 8821 N N . PHE B 1 98 ? 104.991 84.408 107.952 1.00 56.11 98 PHE B N 1
ATOM 8822 C CA . PHE B 1 98 ? 105.254 85.598 108.752 1.00 56.11 98 PHE B CA 1
ATOM 8823 C C . PHE B 1 98 ? 104.011 86.464 108.884 1.00 56.11 98 PHE B C 1
ATOM 8824 O O . PHE B 1 98 ? 103.794 87.083 109.931 1.00 56.11 98 PHE B O 1
ATOM 8841 N N . LYS B 1 99 ? 103.180 86.514 107.842 1.00 55.29 99 LYS B N 1
ATOM 8842 C CA . LYS B 1 99 ? 101.915 87.228 107.947 1.00 55.29 99 LYS B CA 1
ATOM 8843 C C . LYS B 1 99 ? 101.016 86.591 108.997 1.00 55.29 99 LYS B C 1
ATOM 8844 O O . LYS B 1 99 ? 100.467 87.283 109.859 1.00 55.29 99 LYS B O 1
ATOM 8863 N N . HIS B 1 100 ? 100.858 85.268 108.952 1.00 52.34 100 HIS B N 1
ATOM 8864 C CA . HIS B 1 100 ? 99.990 84.628 109.934 1.00 52.34 100 HIS B CA 1
ATOM 8865 C C . HIS B 1 100 ? 100.557 84.675 111.346 1.00 52.34 100 HIS B C 1
ATOM 8866 O O . HIS B 1 100 ? 99.796 84.508 112.305 1.00 52.34 100 HIS B O 1
ATOM 8880 N N . LEU B 1 101 ? 101.860 84.904 111.504 1.00 54.88 101 LEU B N 1
ATOM 8881 C CA . LEU B 1 101 ? 102.472 84.955 112.827 1.00 54.88 101 LEU B CA 1
ATOM 8882 C C . LEU B 1 101 ? 102.428 86.349 113.435 1.00 54.88 101 LEU B C 1
ATOM 8883 O O . LEU B 1 101 ? 102.097 86.500 114.615 1.00 54.88 101 LEU B O 1
ATOM 8899 N N . PHE B 1 102 ? 102.757 87.372 112.648 1.00 56.05 102 PHE B N 1
ATOM 8900 C CA . PHE B 1 102 ? 102.966 88.714 113.175 1.00 56.05 102 PHE B CA 1
ATOM 8901 C C . PHE B 1 102 ? 101.776 89.639 112.991 1.00 56.05 102 PHE B C 1
ATOM 8902 O O . PHE B 1 102 ? 101.617 90.578 113.778 1.00 56.05 102 PHE B O 1
ATOM 8919 N N . LEU B 1 103 ? 100.942 89.408 111.983 1.00 54.57 103 LEU B N 1
ATOM 8920 C CA . LEU B 1 103 ? 99.786 90.249 111.709 1.00 54.57 103 LEU B CA 1
ATOM 8921 C C . LEU B 1 103 ? 98.549 89.590 112.303 1.00 54.57 103 LEU B C 1
ATOM 8922 O O . LEU B 1 103 ? 98.193 88.471 111.920 1.00 54.57 103 LEU B O 1
ATOM 8938 N N . LYS B 1 104 ? 97.903 90.281 113.234 1.00 55.52 104 LYS B N 1
ATOM 8939 C CA . LYS B 1 104 ? 96.676 89.784 113.832 1.00 55.52 104 LYS B CA 1
ATOM 8940 C C . LYS B 1 104 ? 95.513 89.958 112.869 1.00 55.52 104 LYS B C 1
ATOM 8941 O O . LYS B 1 104 ? 95.437 90.933 112.116 1.00 55.52 104 LYS B O 1
ATOM 8960 N N . GLY B 1 105 ? 94.600 88.993 112.897 1.00 58.05 105 GLY B N 1
ATOM 8961 C CA . GLY B 1 105 ? 93.422 89.062 112.056 1.00 58.05 105 GLY B CA 1
ATOM 8962 C C . GLY B 1 105 ? 93.719 89.047 110.575 1.00 58.05 105 GLY B C 1
ATOM 8963 O O . GLY B 1 105 ? 92.951 89.610 109.790 1.00 58.05 105 GLY B O 1
ATOM 8967 N N . TYR B 1 106 ? 94.820 88.424 110.171 1.00 56.83 106 TYR B N 1
ATOM 8968 C CA . TYR B 1 106 ? 95.126 88.280 108.757 1.00 56.83 106 TYR B CA 1
ATOM 8969 C C . TYR B 1 106 ? 94.289 87.168 108.149 1.00 56.83 106 TYR B C 1
ATOM 8970 O O . TYR B 1 106 ? 94.066 86.127 108.773 1.00 56.83 106 TYR B O 1
ATOM 8988 N N . ILE B 1 107 ? 93.805 87.439 106.946 1.00 61.17 107 ILE B N 1
ATOM 8989 C CA . ILE B 1 107 ? 92.979 86.506 106.197 1.00 61.17 107 ILE B CA 1
ATOM 8990 C C . ILE B 1 107 ? 93.662 86.265 104.859 1.00 61.17 107 ILE B C 1
ATOM 8991 O O . ILE B 1 107 ? 94.292 87.155 104.285 1.00 61.17 107 ILE B O 1
ATOM 9007 N N . ASP B 1 108 ? 93.540 85.032 104.376 1.00 62.18 108 ASP B N 1
ATOM 9008 C CA . ASP B 1 108 ? 94.090 84.682 103.076 1.00 62.18 108 ASP B CA 1
ATOM 9009 C C . ASP B 1 108 ? 93.458 85.537 101.991 1.00 62.18 108 ASP B C 1
ATOM 9010 O O . ASP B 1 108 ? 92.268 85.412 101.688 1.00 62.18 108 ASP B O 1
ATOM 9019 N N . ARG B 1 109 ? 94.241 86.418 101.389 1.00 66.15 109 ARG B N 1
ATOM 9020 C CA . ARG B 1 109 ? 93.701 87.254 100.327 1.00 66.15 109 ARG B CA 1
ATOM 9021 C C . ARG B 1 109 ? 92.875 88.512 100.675 1.00 66.15 109 ARG B C 1
ATOM 9022 O O . ARG B 1 109 ? 92.069 88.923 99.846 1.00 66.15 109 ARG B O 1
ATOM 9043 N N . MET B 1 110 ? 93.024 89.134 101.848 1.00 65.77 110 MET B N 1
ATOM 9044 C CA . MET B 1 110 ? 92.277 90.375 102.050 1.00 65.77 110 MET B CA 1
ATOM 9045 C C . MET B 1 110 ? 92.998 91.449 101.236 1.00 65.77 110 MET B C 1
ATOM 9046 O O . MET B 1 110 ? 93.343 92.522 101.728 1.00 65.77 110 MET B O 1
ATOM 9050 N N . ASP B 1 111 ? 93.230 91.128 99.955 1.00 68.68 111 ASP B N 1
ATOM 9051 C CA . ASP B 1 111 ? 94.114 91.876 99.065 1.00 68.68 111 ASP B CA 1
ATOM 9052 C C . ASP B 1 111 ? 95.561 91.851 99.546 1.00 68.68 111 ASP B C 1
ATOM 9053 O O . ASP B 1 111 ? 96.383 92.647 99.081 1.00 68.68 111 ASP B O 1
ATOM 9060 N N . ASP B 1 112 ? 95.890 90.948 100.474 1.00 65.15 112 ASP B N 1
ATOM 9061 C CA . ASP B 1 112 ? 97.173 90.926 101.174 1.00 65.15 112 ASP B CA 1
ATOM 9062 C C . ASP B 1 112 ? 97.486 92.240 101.885 1.00 65.15 112 ASP B C 1
ATOM 9063 O O . ASP B 1 112 ? 98.648 92.504 102.212 1.00 65.15 112 ASP B O 1
ATOM 9070 N N . THR B 1 113 ? 96.474 93.095 102.021 1.00 59.65 113 THR B N 1
ATOM 9071 C CA . THR B 1 113 ? 96.622 94.384 102.698 1.00 59.65 113 THR B CA 1
ATOM 9072 C C . THR B 1 113 ? 95.369 94.809 103.475 1.00 59.65 113 THR B C 1
ATOM 9073 O O . THR B 1 113 ? 94.644 95.697 103.031 1.00 59.65 113 THR B O 1
ATOM 9084 N N . TYR B 1 114 ? 95.109 94.189 104.622 1.00 54.76 114 TYR B N 1
ATOM 9085 C CA . TYR B 1 114 ? 93.929 94.536 105.423 1.00 54.76 114 TYR B CA 1
ATOM 9086 C C . TYR B 1 114 ? 94.081 95.889 106.128 1.00 54.76 114 TYR B C 1
ATOM 9087 O O . TYR B 1 114 ? 95.192 96.385 106.300 1.00 54.76 114 TYR B O 1
ATOM 9105 N N . ALA B 1 115 ? 92.954 96.480 106.524 1.00 52.99 115 ALA B N 1
ATOM 9106 C CA . ALA B 1 115 ? 92.946 97.795 107.170 1.00 52.99 115 ALA B CA 1
ATOM 9107 C C . ALA B 1 115 ? 92.333 97.784 108.574 1.00 52.99 115 ALA B C 1
ATOM 9108 O O . ALA B 1 115 ? 91.569 96.887 108.925 1.00 52.99 115 ALA B O 1
ATOM 9115 N N . VAL B 1 116 ? 92.689 98.793 109.367 1.00 54.01 116 VAL B N 1
ATOM 9116 C CA . VAL B 1 116 ? 92.224 98.926 110.738 1.00 54.01 116 VAL B CA 1
ATOM 9117 C C . VAL B 1 116 ? 91.631 100.317 110.890 1.00 54.01 116 VAL B C 1
ATOM 9118 O O . VAL B 1 116 ? 92.134 101.283 110.303 1.00 54.01 116 VAL B O 1
ATOM 9131 N N . TYR B 1 117 ? 90.559 100.416 111.674 1.00 50.62 117 TYR B N 1
ATOM 9132 C CA . TYR B 1 117 ? 89.744 101.620 111.758 1.00 50.62 117 TYR B CA 1
ATOM 9133 C C . TYR B 1 117 ? 89.642 102.169 113.174 1.00 50.62 117 TYR B C 1
ATOM 9134 O O . TYR B 1 117 ? 88.790 103.025 113.432 1.00 50.62 117 TYR B O 1
ATOM 9152 N N . THR B 1 118 ? 90.488 101.713 114.091 1.00 55.18 118 THR B N 1
ATOM 9153 C CA . THR B 1 118 ? 90.351 102.024 115.505 1.00 55.18 118 THR B CA 1
ATOM 9154 C C . THR B 1 118 ? 91.726 102.103 116.146 1.00 55.18 118 THR B C 1
ATOM 9155 O O . THR B 1 118 ? 92.621 101.327 115.804 1.00 55.18 118 THR B O 1
ATOM 9166 N N . GLN B 1 119 ? 91.883 103.044 117.079 1.00 59.35 119 GLN B N 1
ATOM 9167 C CA . GLN B 1 119 ? 93.160 103.221 117.765 1.00 59.35 119 GLN B CA 1
ATOM 9168 C C . GLN B 1 119 ? 93.552 101.965 118.531 1.00 59.35 119 GLN B C 1
ATOM 9169 O O . GLN B 1 119 ? 94.664 101.440 118.372 1.00 59.35 119 GLN B O 1
ATOM 9183 N N . SER B 1 120 ? 92.642 101.474 119.375 1.00 58.03 120 SER B N 1
ATOM 9184 C CA . SER B 1 120 ? 92.934 100.330 120.228 1.00 58.03 120 SER B CA 1
ATOM 9185 C C . SER B 1 120 ? 93.328 99.109 119.415 1.00 58.03 120 SER B C 1
ATOM 9186 O O . SER B 1 120 ? 94.111 98.276 119.886 1.00 58.03 120 SER B O 1
ATOM 9194 N N . ASP B 1 121 ? 92.819 98.993 118.191 1.00 57.47 121 ASP B N 1
ATOM 9195 C CA . ASP B 1 121 ? 93.213 97.888 117.332 1.00 57.47 121 ASP B CA 1
ATOM 9196 C C . ASP B 1 121 ? 94.629 98.080 116.809 1.00 57.47 121 ASP B C 1
ATOM 9197 O O . ASP B 1 121 ? 95.383 97.110 116.679 1.00 57.47 121 ASP B O 1
ATOM 9206 N N . VAL B 1 122 ? 95.018 99.324 116.517 1.00 57.34 122 VAL B N 1
ATOM 9207 C CA . VAL B 1 122 ? 96.398 99.598 116.129 1.00 57.34 122 VAL B CA 1
ATOM 9208 C C . VAL B 1 122 ? 97.342 99.198 117.256 1.00 57.34 122 VAL B C 1
ATOM 9209 O O . VAL B 1 122 ? 98.354 98.516 117.035 1.00 57.34 122 VAL B O 1
ATOM 9222 N N . TYR B 1 123 ? 97.013 99.601 118.486 1.00 59.82 123 TYR B N 1
ATOM 9223 C CA . TYR B 1 123 ? 97.843 99.232 119.628 1.00 59.82 123 TYR B CA 1
ATOM 9224 C C . TYR B 1 123 ? 97.890 97.720 119.808 1.00 59.82 123 TYR B C 1
ATOM 9225 O O . TYR B 1 123 ? 98.960 97.141 120.036 1.00 59.82 123 TYR B O 1
ATOM 9243 N N . ASP B 1 124 ? 96.734 97.062 119.705 1.00 58.98 124 ASP B N 1
ATOM 9244 C CA . ASP B 1 124 ? 96.679 95.618 119.898 1.00 58.98 124 ASP B CA 1
ATOM 9245 C C . ASP B 1 124 ? 97.489 94.877 118.849 1.00 58.98 124 ASP B C 1
ATOM 9246 O O . ASP B 1 124 ? 98.076 93.829 119.141 1.00 58.98 124 ASP B O 1
ATOM 9255 N N . GLN B 1 125 ? 97.543 95.407 117.627 1.00 56.55 125 GLN B N 1
ATOM 9256 C CA . GLN B 1 125 ? 98.242 94.723 116.549 1.00 56.55 125 GLN B CA 1
ATOM 9257 C C . GLN B 1 125 ? 99.744 94.959 116.611 1.00 56.55 125 GLN B C 1
ATOM 9258 O O . GLN B 1 125 ? 100.530 94.044 116.331 1.00 56.55 125 GLN B O 1
ATOM 9272 N N . ILE B 1 126 ? 100.164 96.168 116.986 1.00 59.56 126 ILE B N 1
ATOM 9273 C CA . ILE B 1 126 ? 101.582 96.397 117.254 1.00 59.56 126 ILE B CA 1
ATOM 9274 C C . ILE B 1 126 ? 102.050 95.485 118.380 1.00 59.56 126 ILE B C 1
ATOM 9275 O O . ILE B 1 126 ? 103.082 94.808 118.274 1.00 59.56 126 ILE B O 1
ATOM 9291 N N . ILE B 1 127 ? 101.286 95.447 119.473 1.00 58.59 127 ILE B N 1
ATOM 9292 C CA . ILE B 1 127 ? 101.632 94.600 120.612 1.00 58.59 127 ILE B CA 1
ATOM 9293 C C . ILE B 1 127 ? 101.673 93.137 120.195 1.00 58.59 127 ILE B C 1
ATOM 9294 O O . ILE B 1 127 ? 102.527 92.367 120.657 1.00 58.59 127 ILE B O 1
ATOM 9310 N N . PHE B 1 128 ? 100.764 92.733 119.308 1.00 56.12 128 PHE B N 1
ATOM 9311 C CA . PHE B 1 128 ? 100.765 91.358 118.821 1.00 56.12 128 PHE B CA 1
ATOM 9312 C C . PHE B 1 128 ? 102.035 91.054 118.044 1.00 56.12 128 PHE B C 1
ATOM 9313 O O . PHE B 1 128 ? 102.662 90.008 118.248 1.00 56.12 128 PHE B O 1
ATOM 9330 N N . ALA B 1 129 ? 102.433 91.958 117.147 1.00 57.30 129 ALA B N 1
ATOM 9331 C CA . ALA B 1 129 ? 103.633 91.724 116.353 1.00 57.30 129 ALA B CA 1
ATOM 9332 C C . ALA B 1 129 ? 104.868 91.646 117.236 1.00 57.30 129 ALA B C 1
ATOM 9333 O O . ALA B 1 129 ? 105.727 90.775 117.044 1.00 57.30 129 ALA B O 1
ATOM 9340 N N . VAL B 1 130 ? 104.967 92.535 118.225 1.00 60.22 130 VAL B N 1
ATOM 9341 C CA . VAL B 1 130 ? 106.125 92.527 119.112 1.00 60.22 130 VAL B CA 1
ATOM 9342 C C . VAL B 1 130 ? 106.169 91.236 119.925 1.00 60.22 130 VAL B C 1
ATOM 9343 O O . VAL B 1 130 ? 107.201 90.552 119.982 1.00 60.22 130 VAL B O 1
ATOM 9356 N N . ASN B 1 131 ? 105.054 90.887 120.575 1.00 60.37 131 ASN B N 1
ATOM 9357 C CA . ASN B 1 131 ? 105.065 89.708 121.440 1.00 60.37 131 ASN B CA 1
ATOM 9358 C C . ASN B 1 131 ? 105.286 88.437 120.641 1.00 60.37 131 ASN B C 1
ATOM 9359 O O . ASN B 1 131 ? 105.887 87.480 121.148 1.00 60.37 131 ASN B O 1
ATOM 9370 N N . GLN B 1 132 ? 104.819 88.403 119.397 1.00 57.99 132 GLN B N 1
ATOM 9371 C CA . GLN B 1 132 ? 105.095 87.270 118.531 1.00 57.99 132 GLN B CA 1
ATOM 9372 C C . GLN B 1 132 ? 106.501 87.308 117.951 1.00 57.99 132 GLN B C 1
ATOM 9373 O O . GLN B 1 132 ? 106.952 86.296 117.405 1.00 57.99 132 GLN B O 1
ATOM 9387 N N . TYR B 1 133 ? 107.196 88.442 118.043 1.00 61.95 133 TYR B N 1
ATOM 9388 C CA . TYR B 1 133 ? 108.610 88.476 117.689 1.00 61.95 133 TYR B CA 1
ATOM 9389 C C . TYR B 1 133 ? 109.473 87.962 118.826 1.00 61.95 133 TYR B C 1
ATOM 9390 O O . TYR B 1 133 ? 110.476 87.280 118.590 1.00 61.95 133 TYR B O 1
ATOM 9408 N N . LEU B 1 134 ? 109.092 88.274 120.062 1.00 63.69 134 LEU B N 1
ATOM 9409 C CA . LEU B 1 134 ? 109.900 87.883 121.205 1.00 63.69 134 LEU B CA 1
ATOM 9410 C C . LEU B 1 134 ? 109.678 86.433 121.616 1.00 63.69 134 LEU B C 1
ATOM 9411 O O . LEU B 1 134 ? 110.523 85.874 122.325 1.00 63.69 134 LEU B O 1
ATOM 9427 N N . GLN B 1 135 ? 108.573 85.819 121.192 1.00 61.57 135 GLN B N 1
ATOM 9428 C CA . GLN B 1 135 ? 108.283 84.416 121.457 1.00 61.57 135 GLN B CA 1
ATOM 9429 C C . GLN B 1 135 ? 108.516 83.535 120.234 1.00 61.57 135 GLN B C 1
ATOM 9430 O O . GLN B 1 135 ? 108.055 82.389 120.207 1.00 61.57 135 GLN B O 1
ATOM 9444 N N . LEU B 1 136 ? 109.232 84.041 119.228 1.00 60.01 136 LEU B N 1
ATOM 9445 C CA . LEU B 1 136 ? 109.335 83.351 117.946 1.00 60.01 136 LEU B CA 1
ATOM 9446 C C . LEU B 1 136 ? 109.995 81.984 118.074 1.00 60.01 136 LEU B C 1
ATOM 9447 O O . LEU B 1 136 ? 109.721 81.091 117.267 1.00 60.01 136 LEU B O 1
ATOM 9463 N N . TYR B 1 137 ? 110.866 81.800 119.064 1.00 64.52 137 TYR B N 1
ATOM 9464 C CA . TYR B 1 137 ? 111.495 80.501 119.262 1.00 64.52 137 TYR B CA 1
ATOM 9465 C C . TYR B 1 137 ? 110.561 79.495 119.914 1.00 64.52 137 TYR B C 1
ATOM 9466 O O . TYR B 1 137 ? 110.782 78.288 119.776 1.00 64.52 137 TYR B O 1
ATOM 9484 N N . GLN B 1 138 ? 109.530 79.965 120.611 1.00 62.30 138 GLN B N 1
ATOM 9485 C CA . GLN B 1 138 ? 108.608 79.100 121.333 1.00 62.30 138 GLN B CA 1
ATOM 9486 C C . GLN B 1 138 ? 107.307 78.847 120.587 1.00 62.30 138 GLN B C 1
ATOM 9487 O O . GLN B 1 138 ? 106.719 77.774 120.751 1.00 62.30 138 GLN B O 1
ATOM 9501 N N . VAL B 1 139 ? 106.855 79.796 119.771 1.00 59.52 139 VAL B N 1
ATOM 9502 C CA . VAL B 1 139 ? 105.545 79.687 119.136 1.00 59.52 139 VAL B CA 1
ATOM 9503 C C . VAL B 1 139 ? 105.635 79.123 117.721 1.00 59.52 139 VAL B C 1
ATOM 9504 O O . VAL B 1 139 ? 104.714 78.432 117.273 1.00 59.52 139 VAL B O 1
ATOM 9517 N N . SER B 1 140 ? 106.723 79.391 117.007 1.00 59.17 140 SER B N 1
ATOM 9518 C CA . SER B 1 140 ? 106.794 79.088 115.589 1.00 59.17 140 SER B CA 1
ATOM 9519 C C . SER B 1 140 ? 107.231 77.648 115.345 1.00 59.17 140 SER B C 1
ATOM 9520 O O . SER B 1 140 ? 107.413 76.849 116.266 1.00 59.17 140 SER B O 1
ATOM 9528 N N . VAL B 1 141 ? 107.418 77.333 114.068 1.00 59.29 141 VAL B N 1
ATOM 9529 C CA . VAL B 1 141 ? 107.700 75.986 113.599 1.00 59.29 141 VAL B CA 1
ATOM 9530 C C . VAL B 1 141 ? 109.063 75.912 112.925 1.00 59.29 141 VAL B C 1
ATOM 9531 O O . VAL B 1 141 ? 109.906 75.093 113.292 1.00 59.29 141 VAL B O 1
ATOM 9544 N N . GLY B 1 142 ? 109.293 76.761 111.932 1.00 63.77 142 GLY B N 1
ATOM 9545 C CA . GLY B 1 142 ? 110.429 76.633 111.053 1.00 63.77 142 GLY B CA 1
ATOM 9546 C C . GLY B 1 142 ? 111.761 76.885 111.738 1.00 63.77 142 GLY B C 1
ATOM 9547 O O . GLY B 1 142 ? 111.890 76.954 112.962 1.00 63.77 142 GLY B O 1
ATOM 9551 N N . ASN B 1 143 ? 112.777 77.029 110.893 1.00 66.72 143 ASN B N 1
ATOM 9552 C CA . ASN B 1 143 ? 114.165 77.190 111.332 1.00 66.72 143 ASN B CA 1
ATOM 9553 C C . ASN B 1 143 ? 114.532 78.673 111.358 1.00 66.72 143 ASN B C 1
ATOM 9554 O O . ASN B 1 143 ? 115.399 79.152 110.626 1.00 66.72 143 ASN B O 1
ATOM 9565 N N . HIS B 1 144 ? 113.854 79.398 112.240 1.00 61.96 144 HIS B N 1
ATOM 9566 C CA . HIS B 1 144 ? 113.970 80.846 112.324 1.00 61.96 144 HIS B CA 1
ATOM 9567 C C . HIS B 1 144 ? 114.852 81.240 113.497 1.00 61.96 144 HIS B C 1
ATOM 9568 O O . HIS B 1 144 ? 114.842 80.586 114.544 1.00 61.96 144 HIS B O 1
ATOM 9582 N N . ALA B 1 145 ? 115.614 82.312 113.315 1.00 63.25 145 ALA B N 1
ATOM 9583 C CA . ALA B 1 145 ? 116.472 82.846 114.363 1.00 63.25 145 ALA B CA 1
ATOM 9584 C C . ALA B 1 145 ? 116.752 84.309 114.035 1.00 63.25 145 ALA B C 1
ATOM 9585 O O . ALA B 1 145 ? 116.180 84.870 113.095 1.00 63.25 145 ALA B O 1
ATOM 9592 N N . TYR B 1 146 ? 117.640 84.925 114.808 1.00 65.09 146 TYR B N 1
ATOM 9593 C CA . TYR B 1 146 ? 117.865 86.361 114.777 1.00 65.09 146 TYR B CA 1
ATOM 9594 C C . TYR B 1 146 ? 119.255 86.680 114.244 1.00 65.09 146 TYR B C 1
ATOM 9595 O O . TYR B 1 146 ? 120.113 85.806 114.089 1.00 65.09 146 TYR B O 1
ATOM 9613 N N . GLU B 1 147 ? 119.466 87.969 113.969 1.00 69.02 147 GLU B N 1
ATOM 9614 C CA . GLU B 1 147 ? 120.722 88.438 113.397 1.00 69.02 147 GLU B CA 1
ATOM 9615 C C . GLU B 1 147 ? 121.911 88.238 114.331 1.00 69.02 147 GLU B C 1
ATOM 9616 O O . GLU B 1 147 ? 123.052 88.210 113.857 1.00 69.02 147 GLU B O 1
ATOM 9624 N N . ASN B 1 148 ? 121.673 88.101 115.635 1.00 69.59 148 ASN B N 1
ATOM 9625 C CA . ASN B 1 148 ? 122.744 87.962 116.622 1.00 69.59 148 ASN B CA 1
ATOM 9626 C C . ASN B 1 148 ? 123.704 89.146 116.563 1.00 69.59 148 ASN B C 1
ATOM 9627 O O . ASN B 1 148 ? 123.345 90.227 116.094 1.00 69.59 148 ASN B O 1
ATOM 9633 N N . SER B 1 154 ? 121.008 92.406 116.858 1.00 71.94 154 SER B N 1
ATOM 9634 C CA . SER B 1 154 ? 119.824 91.832 117.483 1.00 71.94 154 SER B CA 1
ATOM 9635 C C . SER B 1 154 ? 118.940 92.933 118.051 1.00 71.94 154 SER B C 1
ATOM 9636 O O . SER B 1 154 ? 119.129 93.361 119.191 1.00 71.94 154 SER B O 1
ATOM 9643 N N . ALA B 1 155 ? 117.975 93.395 117.259 1.00 69.76 155 ALA B N 1
ATOM 9644 C CA . ALA B 1 155 ? 117.139 94.511 117.679 1.00 69.76 155 ALA B CA 1
ATOM 9645 C C . ALA B 1 155 ? 115.855 94.534 116.865 1.00 69.76 155 ALA B C 1
ATOM 9646 O O . ALA B 1 155 ? 115.837 94.158 115.690 1.00 69.76 155 ALA B O 1
ATOM 9653 N N . MET B 1 156 ? 114.786 94.988 117.517 1.00 67.76 156 MET B N 1
ATOM 9654 C CA . MET B 1 156 ? 113.462 95.150 116.922 1.00 67.76 156 MET B CA 1
ATOM 9655 C C . MET B 1 156 ? 113.179 96.644 116.836 1.00 67.76 156 MET B C 1
ATOM 9656 O O . MET B 1 156 ? 113.021 97.307 117.866 1.00 67.76 156 MET B O 1
ATOM 9670 N N . ALA B 1 157 ? 113.089 97.165 115.613 1.00 68.39 157 ALA B N 1
ATOM 9671 C CA . ALA B 1 157 ? 113.107 98.606 115.372 1.00 68.39 157 ALA B CA 1
ATOM 9672 C C . ALA B 1 157 ? 111.692 99.136 115.178 1.00 68.39 157 ALA B C 1
ATOM 9673 O O . ALA B 1 157 ? 111.071 98.910 114.135 1.00 68.39 157 ALA B O 1
ATOM 9680 N N . ILE B 1 158 ? 111.194 99.852 116.183 1.00 68.98 158 ILE B N 1
ATOM 9681 C CA . ILE B 1 158 ? 110.009 100.686 116.041 1.00 68.98 158 ILE B CA 1
ATOM 9682 C C . ILE B 1 158 ? 110.437 102.009 115.420 1.00 68.98 158 ILE B C 1
ATOM 9683 O O . ILE B 1 158 ? 111.498 102.551 115.758 1.00 68.98 158 ILE B O 1
ATOM 9699 N N . CYS B 1 159 ? 109.607 102.544 114.523 1.00 71.11 159 CYS B N 1
ATOM 9700 C CA . CYS B 1 159 ? 109.931 103.789 113.825 1.00 71.11 159 CYS B CA 1
ATOM 9701 C C . CYS B 1 159 ? 108.646 104.550 113.527 1.00 71.11 159 CYS B C 1
ATOM 9702 O O . CYS B 1 159 ? 107.873 104.139 112.659 1.00 71.11 159 CYS B O 1
ATOM 9710 N N . GLN B 1 160 ? 108.427 105.657 114.235 1.00 71.29 160 GLN B N 1
ATOM 9711 C CA . GLN B 1 160 ? 107.351 106.584 113.908 1.00 71.29 160 GLN B CA 1
ATOM 9712 C C . GLN B 1 160 ? 107.803 107.574 112.843 1.00 71.29 160 GLN B C 1
ATOM 9713 O O . GLN B 1 160 ? 108.949 108.033 112.850 1.00 71.29 160 GLN B O 1
ATOM 9727 N N . HIS B 1 161 ? 106.877 107.920 111.951 1.00 72.06 161 HIS B N 1
ATOM 9728 C CA . HIS B 1 161 ? 107.088 108.937 110.925 1.00 72.06 161 HIS B CA 1
ATOM 9729 C C . HIS B 1 161 ? 105.850 109.822 110.890 1.00 72.06 161 HIS B C 1
ATOM 9730 O O . HIS B 1 161 ? 104.797 109.402 110.389 1.00 72.06 161 HIS B O 1
ATOM 9744 N N . PHE B 1 162 ? 105.985 111.038 111.422 1.00 74.88 162 PHE B N 1
ATOM 9745 C CA . PHE B 1 162 ? 104.878 111.973 111.565 1.00 74.88 162 PHE B CA 1
ATOM 9746 C C . PHE B 1 162 ? 105.373 113.384 111.289 1.00 74.88 162 PHE B C 1
ATOM 9747 O O . PHE B 1 162 ? 106.571 113.657 111.345 1.00 74.88 162 PHE B O 1
ATOM 9764 N N . TYR B 1 163 ? 104.431 114.286 111.007 1.00 77.22 163 TYR B N 1
ATOM 9765 C CA . TYR B 1 163 ? 104.777 115.652 110.628 1.00 77.22 163 TYR B CA 1
ATOM 9766 C C . TYR B 1 163 ? 105.552 116.361 111.733 1.00 77.22 163 TYR B C 1
ATOM 9767 O O . TYR B 1 163 ? 105.350 116.112 112.924 1.00 77.22 163 TYR B O 1
ATOM 9785 N N . LYS B 1 164 ? 106.448 117.265 111.321 1.00 81.26 164 LYS B N 1
ATOM 9786 C CA . LYS B 1 164 ? 107.138 118.121 112.281 1.00 81.26 164 LYS B CA 1
ATOM 9787 C C . LYS B 1 164 ? 106.145 118.992 113.035 1.00 81.26 164 LYS B C 1
ATOM 9788 O O . LYS B 1 164 ? 106.135 119.017 114.271 1.00 81.26 164 LYS B O 1
ATOM 9807 N N . ARG B 1 165 ? 105.305 119.717 112.300 1.00 83.64 165 ARG B N 1
ATOM 9808 C CA . ARG B 1 165 ? 104.267 120.563 112.874 1.00 83.64 165 ARG B CA 1
ATOM 9809 C C . ARG B 1 165 ? 102.969 120.289 112.134 1.00 83.64 165 ARG B C 1
ATOM 9810 O O . ARG B 1 165 ? 102.869 120.558 110.931 1.00 83.64 165 ARG B O 1
ATOM 9831 N N . GLY B 1 166 ? 101.990 119.747 112.849 1.00 84.05 166 GLY B N 1
ATOM 9832 C CA . GLY B 1 166 ? 100.656 119.561 112.321 1.00 84.05 166 GLY B CA 1
ATOM 9833 C C . GLY B 1 166 ? 99.619 119.999 113.329 1.00 84.05 166 GLY B C 1
ATOM 9834 O O . GLY B 1 166 ? 99.550 119.455 114.437 1.00 84.05 166 GLY B O 1
ATOM 9838 N N . ASN B 1 167 ? 98.807 120.982 112.953 1.00 89.11 167 ASN B N 1
ATOM 9839 C CA . ASN B 1 167 ? 97.769 121.525 113.829 1.00 89.11 167 ASN B CA 1
ATOM 9840 C C . ASN B 1 167 ? 96.522 121.682 112.968 1.00 89.11 167 ASN B C 1
ATOM 9841 O O . ASN B 1 167 ? 96.380 122.681 112.257 1.00 89.11 167 ASN B O 1
ATOM 9852 N N . ILE B 1 168 ? 95.628 120.701 113.043 1.00 91.80 168 ILE B N 1
ATOM 9853 C CA . ILE B 1 168 ? 94.486 120.602 112.146 1.00 91.80 168 ILE B CA 1
ATOM 9854 C C . ILE B 1 168 ? 93.216 120.807 112.964 1.00 91.80 168 ILE B C 1
ATOM 9855 O O . ILE B 1 168 ? 92.971 120.088 113.943 1.00 91.80 168 ILE B O 1
ATOM 9871 N N . TYR B 1 169 ? 92.435 121.815 112.580 1.00 96.30 169 TYR B N 1
ATOM 9872 C CA . TYR B 1 169 ? 91.179 122.171 113.235 1.00 96.30 169 TYR B CA 1
ATOM 9873 C C . TYR B 1 169 ? 90.103 122.202 112.160 1.00 96.30 169 TYR B C 1
ATOM 9874 O O . TYR B 1 169 ? 89.819 123.263 111.585 1.00 96.30 169 TYR B O 1
ATOM 9892 N N . PRO B 1 170 ? 89.489 121.056 111.839 1.00 97.44 170 PRO B N 1
ATOM 9893 C CA . PRO B 1 170 ? 88.409 121.085 110.843 1.00 97.44 170 PRO B CA 1
ATOM 9894 C C . PRO B 1 170 ? 87.129 121.705 111.369 1.00 97.44 170 PRO B C 1
ATOM 9895 O O . PRO B 1 170 ? 86.356 122.258 110.578 1.00 97.44 170 PRO B O 1
ATOM 9906 N N . GLY B 1 171 ? 86.886 121.643 112.680 1.00 98.31 171 GLY B N 1
ATOM 9907 C CA . GLY B 1 171 ? 85.697 122.267 113.236 1.00 98.31 171 GLY B CA 1
ATOM 9908 C C . GLY B 1 171 ? 85.671 123.772 113.053 1.00 98.31 171 GLY B C 1
ATOM 9909 O O . GLY B 1 171 ? 84.599 124.382 113.063 1.00 98.31 171 GLY B O 1
ATOM 9913 N N . ASN B 1 172 ? 86.846 124.389 112.894 1.00 98.25 172 ASN B N 1
ATOM 9914 C CA . ASN B 1 172 ? 86.973 125.811 112.604 1.00 98.25 172 ASN B CA 1
ATOM 9915 C C . ASN B 1 172 ? 87.416 126.091 111.174 1.00 98.25 172 ASN B C 1
ATOM 9916 O O . ASN B 1 172 ? 87.680 127.251 110.842 1.00 98.25 172 ASN B O 1
ATOM 9927 N N . ASP B 1 173 ? 87.502 125.065 110.320 1.00 98.51 173 ASP B N 1
ATOM 9928 C CA . ASP B 1 173 ? 87.905 125.229 108.922 1.00 98.51 173 ASP B CA 1
ATOM 9929 C C . ASP B 1 173 ? 89.288 125.865 108.818 1.00 98.51 173 ASP B C 1
ATOM 9930 O O . ASP B 1 173 ? 89.480 126.868 108.127 1.00 98.51 173 ASP B O 1
ATOM 9939 N N . THR B 1 174 ? 90.262 125.277 109.510 1.00 95.63 174 THR B N 1
ATOM 9940 C CA . THR B 1 174 ? 91.586 125.871 109.624 1.00 95.63 174 THR B CA 1
ATOM 9941 C C . THR B 1 174 ? 92.607 124.769 109.863 1.00 95.63 174 THR B C 1
ATOM 9942 O O . THR B 1 174 ? 92.290 123.731 110.445 1.00 95.63 174 THR B O 1
ATOM 9953 N N . PHE B 1 175 ? 93.833 124.999 109.398 1.00 91.43 175 PHE B N 1
ATOM 9954 C CA . PHE B 1 175 ? 94.918 124.065 109.661 1.00 91.43 175 PHE B CA 1
ATOM 9955 C C . PHE B 1 175 ? 96.248 124.715 109.311 1.00 91.43 175 PHE B C 1
ATOM 9956 O O . PHE B 1 175 ? 96.332 125.537 108.395 1.00 91.43 175 PHE B O 1
ATOM 9973 N N . ASP B 1 176 ? 97.283 124.325 110.056 1.00 90.03 176 ASP B N 1
ATOM 9974 C CA . ASP B 1 176 ? 98.654 124.767 109.833 1.00 90.03 176 ASP B CA 1
ATOM 9975 C C . ASP B 1 176 ? 99.542 123.534 109.773 1.00 90.03 176 ASP B C 1
ATOM 9976 O O . ASP B 1 176 ? 99.460 122.666 110.648 1.00 90.03 176 ASP B O 1
ATOM 9985 N N . ILE B 1 177 ? 100.384 123.463 108.740 1.00 87.03 177 ILE B N 1
ATOM 9986 C CA . ILE B 1 177 ? 101.145 122.262 108.415 1.00 87.03 177 ILE B CA 1
ATOM 9987 C C . ILE B 1 177 ? 102.599 122.645 108.167 1.00 87.03 177 ILE B C 1
ATOM 9988 O O . ILE B 1 177 ? 102.889 123.732 107.654 1.00 87.03 177 ILE B O 1
ATOM 10004 N N . ASP B 1 178 ? 103.505 121.744 108.539 1.00 85.02 178 ASP B N 1
ATOM 10005 C CA . ASP B 1 178 ? 104.879 121.727 108.044 1.00 85.02 178 ASP B CA 1
ATOM 10006 C C . ASP B 1 178 ? 105.067 120.409 107.299 1.00 85.02 178 ASP B C 1
ATOM 10007 O O . ASP B 1 178 ? 105.300 119.369 107.939 1.00 85.02 178 ASP B O 1
ATOM 10016 N N . PRO B 1 179 ? 104.964 120.379 105.963 1.00 84.14 179 PRO B N 1
ATOM 10017 C CA . PRO B 1 179 ? 105.047 119.089 105.251 1.00 84.14 179 PRO B CA 1
ATOM 10018 C C . PRO B 1 179 ? 106.375 118.365 105.413 1.00 84.14 179 PRO B C 1
ATOM 10019 O O . PRO B 1 179 ? 106.450 117.180 105.063 1.00 84.14 179 PRO B O 1
ATOM 10030 N N . GLU B 1 180 ? 107.417 119.029 105.908 1.00 83.16 180 GLU B N 1
ATOM 10031 C CA . GLU B 1 180 ? 108.639 118.332 106.280 1.00 83.16 180 GLU B CA 1
ATOM 10032 C C . GLU B 1 180 ? 108.332 117.267 107.327 1.00 83.16 180 GLU B C 1
ATOM 10033 O O . GLU B 1 180 ? 107.418 117.413 108.144 1.00 83.16 180 GLU B O 1
ATOM 10045 N N . ILE B 1 181 ? 109.115 116.190 107.303 1.00 78.59 181 ILE B N 1
ATOM 10046 C CA . ILE B 1 181 ? 108.810 114.975 108.048 1.00 78.59 181 ILE B CA 1
ATOM 10047 C C . ILE B 1 181 ? 109.704 114.901 109.277 1.00 78.59 181 ILE B C 1
ATOM 10048 O O . ILE B 1 181 ? 110.908 115.177 109.208 1.00 78.59 181 ILE B O 1
ATOM 10064 N N . GLU B 1 182 ? 109.102 114.522 110.398 1.00 78.21 182 GLU B N 1
ATOM 10065 C CA . GLU B 1 182 ? 109.795 114.184 111.629 1.00 78.21 182 GLU B CA 1
ATOM 10066 C C . GLU B 1 182 ? 109.738 112.680 111.846 1.00 78.21 182 GLU B C 1
ATOM 10067 O O . GLU B 1 182 ? 108.767 112.015 111.462 1.00 78.21 182 GLU B O 1
ATOM 10079 N N . THR B 1 183 ? 110.783 112.158 112.483 1.00 75.31 183 THR B N 1
ATOM 10080 C CA . THR B 1 183 ? 110.946 110.731 112.712 1.00 75.31 183 THR B CA 1
ATOM 10081 C C . THR B 1 183 ? 111.285 110.487 114.173 1.00 75.31 183 THR B C 1
ATOM 10082 O O . THR B 1 183 ? 111.987 111.286 114.800 1.00 75.31 183 THR B O 1
ATOM 10093 N N . ASP B 1 184 ? 110.771 109.385 114.710 1.00 74.34 184 ASP B N 1
ATOM 10094 C CA . ASP B 1 184 ? 111.176 108.876 116.009 1.00 74.34 184 ASP B CA 1
ATOM 10095 C C . ASP B 1 184 ? 111.447 107.388 115.856 1.00 74.34 184 ASP B C 1
ATOM 10096 O O . ASP B 1 184 ? 111.006 106.761 114.890 1.00 74.34 184 ASP B O 1
ATOM 10105 N N . CYS B 1 185 ? 112.196 106.823 116.800 1.00 74.24 185 CYS B N 1
ATOM 10106 C CA . CYS B 1 185 ? 112.587 105.425 116.712 1.00 74.24 185 CYS B CA 1
ATOM 10107 C C . CYS B 1 185 ? 112.734 104.845 118.110 1.00 74.24 185 CYS B C 1
ATOM 10108 O O . CYS B 1 185 ? 112.710 105.559 119.114 1.00 74.24 185 CYS B O 1
ATOM 10116 N N . PHE B 1 186 ? 112.884 103.524 118.155 1.00 71.74 186 PHE B N 1
ATOM 10117 C CA . PHE B 1 186 ? 113.141 102.795 119.388 1.00 71.74 186 PHE B CA 1
ATOM 10118 C C . PHE B 1 186 ? 113.566 101.386 119.008 1.00 71.74 186 PHE B C 1
ATOM 10119 O O . PHE B 1 186 ? 113.231 100.904 117.924 1.00 71.74 186 PHE B O 1
ATOM 10136 N N . PHE B 1 187 ? 114.325 100.742 119.895 1.00 70.46 187 PHE B N 1
ATOM 10137 C CA . PHE B 1 187 ? 114.861 99.407 119.656 1.00 70.46 187 PHE B CA 1
ATOM 10138 C C . PHE B 1 187 ? 114.578 98.535 120.867 1.00 70.46 187 PHE B C 1
ATOM 10139 O O . PHE B 1 187 ? 114.975 98.879 121.985 1.00 70.46 187 PHE B O 1
ATOM 10156 N N . VAL B 1 188 ? 113.893 97.415 120.645 1.00 70.29 188 VAL B N 1
ATOM 10157 C CA . VAL B 1 188 ? 113.675 96.407 121.676 1.00 70.29 188 VAL B CA 1
ATOM 10158 C C . VAL B 1 188 ? 114.706 95.306 121.466 1.00 70.29 188 VAL B C 1
ATOM 10159 O O . VAL B 1 188 ? 114.727 94.661 120.411 1.00 70.29 188 VAL B O 1
ATOM 10172 N N . GLU B 1 189 ? 115.555 95.093 122.461 1.00 72.65 189 GLU B N 1
ATOM 10173 C CA . GLU B 1 189 ? 116.484 93.974 122.409 1.00 72.65 189 GLU B CA 1
ATOM 10174 C C . GLU B 1 189 ? 115.692 92.671 122.511 1.00 72.65 189 GLU B C 1
ATOM 10175 O O . GLU B 1 189 ? 114.818 92.559 123.379 1.00 72.65 189 GLU B O 1
ATOM 10187 N N . PRO B 1 190 ? 115.946 91.671 121.656 1.00 69.91 190 PRO B N 1
ATOM 10188 C CA . PRO B 1 190 ? 115.137 90.441 121.736 1.00 69.91 190 PRO B CA 1
ATOM 10189 C C . PRO B 1 190 ? 115.290 89.667 123.033 1.00 69.91 190 PRO B C 1
ATOM 10190 O O . PRO B 1 190 ? 114.427 88.834 123.336 1.00 69.91 190 PRO B O 1
ATOM 10201 N N . ASP B 1 191 ? 116.350 89.909 123.807 1.00 75.38 191 ASP B N 1
ATOM 10202 C CA . ASP B 1 191 ? 116.590 89.193 125.056 1.00 75.38 191 ASP B CA 1
ATOM 10203 C C . ASP B 1 191 ? 115.970 89.890 126.264 1.00 75.38 191 ASP B C 1
ATOM 10204 O O . ASP B 1 191 ? 116.483 89.747 127.383 1.00 75.38 191 ASP B O 1
ATOM 10213 N N . GLU B 1 192 ? 114.876 90.636 126.069 1.00 76.04 192 GLU B N 1
ATOM 10214 C CA . GLU B 1 192 ? 114.213 91.379 127.136 1.00 76.04 192 GLU B CA 1
ATOM 10215 C C . GLU B 1 192 ? 112.806 90.844 127.368 1.00 76.04 192 GLU B C 1
ATOM 10216 O O . GLU B 1 192 ? 111.825 91.486 126.975 1.00 76.04 192 GLU B O 1
ATOM 10220 N N . PRO B 1 193 ? 112.658 89.677 128.007 1.00 75.44 193 PRO B N 1
ATOM 10221 C CA . PRO B 1 193 ? 111.323 89.162 128.324 1.00 75.44 193 PRO B CA 1
ATOM 10222 C C . PRO B 1 193 ? 110.642 89.831 129.508 1.00 75.44 193 PRO B C 1
ATOM 10223 O O . PRO B 1 193 ? 109.566 89.380 129.908 1.00 75.44 193 PRO B O 1
ATOM 10234 N N . PHE B 1 194 ? 111.234 90.881 130.084 1.00 76.10 194 PHE B N 1
ATOM 10235 C CA . PHE B 1 194 ? 110.607 91.556 131.217 1.00 76.10 194 PHE B CA 1
ATOM 10236 C C . PHE B 1 194 ? 109.275 92.171 130.810 1.00 76.10 194 PHE B C 1
ATOM 10237 O O . PHE B 1 194 ? 108.238 91.903 131.428 1.00 76.10 194 PHE B O 1
ATOM 10241 N N . HIS B 1 195 ? 109.285 92.990 129.765 1.00 74.51 195 HIS B N 1
ATOM 10242 C CA . HIS B 1 195 ? 108.074 93.588 129.220 1.00 74.51 195 HIS B CA 1
ATOM 10243 C C . HIS B 1 195 ? 107.486 92.650 128.175 1.00 74.51 195 HIS B C 1
ATOM 10244 O O . HIS B 1 195 ? 108.209 92.133 127.317 1.00 74.51 195 HIS B O 1
ATOM 10258 N N . ILE B 1 196 ? 106.183 92.419 128.263 1.00 70.04 196 ILE B N 1
ATOM 10259 C CA . ILE B 1 196 ? 105.516 91.488 127.365 1.00 70.04 196 ILE B CA 1
ATOM 10260 C C . ILE B 1 196 ? 104.009 91.712 127.445 1.00 70.04 196 ILE B C 1
ATOM 10261 O O . ILE B 1 196 ? 103.507 92.773 127.071 1.00 70.04 196 ILE B O 1
ATOM 10277 N N . GLU B 1 201 ? 97.042 97.177 129.582 1.00 76.31 201 GLU B N 1
ATOM 10278 C CA . GLU B 1 201 ? 98.207 97.519 130.389 1.00 76.31 201 GLU B CA 1
ATOM 10279 C C . GLU B 1 201 ? 99.461 97.596 129.526 1.00 76.31 201 GLU B C 1
ATOM 10280 O O . GLU B 1 201 ? 100.223 96.636 129.432 1.00 76.31 201 GLU B O 1
ATOM 10284 N N . ASN B 1 202 ? 99.660 98.750 128.896 1.00 75.17 202 ASN B N 1
ATOM 10285 C CA . ASN B 1 202 ? 100.821 98.952 128.044 1.00 75.17 202 ASN B CA 1
ATOM 10286 C C . ASN B 1 202 ? 102.103 98.902 128.863 1.00 75.17 202 ASN B C 1
ATOM 10287 O O . ASN B 1 202 ? 102.161 99.376 130.001 1.00 75.17 202 ASN B O 1
ATOM 10298 N N . LYS B 1 203 ? 103.141 98.319 128.262 1.00 73.92 203 LYS B N 1
ATOM 10299 C CA . LYS B 1 203 ? 104.454 98.201 128.882 1.00 73.92 203 LYS B CA 1
ATOM 10300 C C . LYS B 1 203 ? 105.473 99.099 128.194 1.00 73.92 203 LYS B C 1
ATOM 10301 O O . LYS B 1 203 ? 106.094 99.947 128.842 1.00 73.92 203 LYS B O 1
ATOM 10320 N N . LEU B 1 204 ? 105.653 98.933 126.889 1.00 72.93 204 LEU B N 1
ATOM 10321 C CA . LEU B 1 204 ? 106.523 99.814 126.134 1.00 72.93 204 LEU B CA 1
ATOM 10322 C C . LEU B 1 204 ? 105.899 101.205 126.039 1.00 72.93 204 LEU B C 1
ATOM 10323 O O . LEU B 1 204 ? 104.702 101.399 126.268 1.00 72.93 204 LEU B O 1
ATOM 10330 N N . ASN B 1 205 ? 106.743 102.189 125.724 1.00 73.42 205 ASN B N 1
ATOM 10331 C CA . ASN B 1 205 ? 106.392 103.597 125.865 1.00 73.42 205 ASN B CA 1
ATOM 10332 C C . ASN B 1 205 ? 105.801 104.187 124.591 1.00 73.42 205 ASN B C 1
ATOM 10333 O O . ASN B 1 205 ? 105.967 105.387 124.329 1.00 73.42 205 ASN B O 1
ATOM 10342 N N . LEU B 1 206 ? 105.114 103.377 123.790 1.00 68.86 206 LEU B N 1
ATOM 10343 C CA . LEU B 1 206 ? 104.536 103.848 122.539 1.00 68.86 206 LEU B CA 1
ATOM 10344 C C . LEU B 1 206 ? 103.301 104.689 122.822 1.00 68.86 206 LEU B C 1
ATOM 10345 O O . LEU B 1 206 ? 102.371 104.232 123.496 1.00 68.86 206 LEU B O 1
ATOM 10361 N N . THR B 1 207 ? 103.297 105.915 122.310 1.00 69.24 207 THR B N 1
ATOM 10362 C CA . THR B 1 207 ? 102.143 106.798 122.374 1.00 69.24 207 THR B CA 1
ATOM 10363 C C . THR B 1 207 ? 102.038 107.527 121.047 1.00 69.24 207 THR B C 1
ATOM 10364 O O . THR B 1 207 ? 103.061 107.876 120.451 1.00 69.24 207 THR B O 1
ATOM 10375 N N . LEU B 1 208 ? 100.809 107.753 120.593 1.00 68.12 208 LEU B N 1
ATOM 10376 C CA . LEU B 1 208 ? 100.538 108.318 119.281 1.00 68.12 208 LEU B CA 1
ATOM 10377 C C . LEU B 1 208 ? 99.645 109.546 119.406 1.00 68.12 208 LEU B C 1
ATOM 10378 O O . LEU B 1 208 ? 99.054 109.817 120.455 1.00 68.12 208 LEU B O 1
ATOM 10394 N N . ASP B 1 209 ? 99.567 110.295 118.306 1.00 71.34 209 ASP B N 1
ATOM 10395 C CA . ASP B 1 209 ? 98.688 111.450 118.176 1.00 71.34 209 ASP B CA 1
ATOM 10396 C C . ASP B 1 209 ? 97.490 111.160 117.287 1.00 71.34 209 ASP B C 1
ATOM 10397 O O . ASP B 1 209 ? 96.356 111.476 117.656 1.00 71.34 209 ASP B O 1
ATOM 10406 N N . PHE B 1 210 ? 97.733 110.587 116.109 1.00 67.17 210 PHE B N 1
ATOM 10407 C CA . PHE B 1 210 ? 96.778 110.220 115.067 1.00 67.17 210 PHE B CA 1
ATOM 10408 C C . PHE B 1 210 ? 96.272 111.431 114.286 1.00 67.17 210 PHE B C 1
ATOM 10409 O O . PHE B 1 210 ? 95.542 111.244 113.312 1.00 67.17 210 PHE B O 1
ATOM 10426 N N . HIS B 1 211 ? 96.631 112.657 114.665 1.00 74.31 211 HIS B N 1
ATOM 10427 C CA . HIS B 1 211 ? 96.335 113.841 113.871 1.00 74.31 211 HIS B CA 1
ATOM 10428 C C . HIS B 1 211 ? 97.503 114.180 112.956 1.00 74.31 211 HIS B C 1
ATOM 10429 O O . HIS B 1 211 ? 97.308 114.439 111.765 1.00 74.31 211 HIS B O 1
ATOM 10443 N N . ARG B 1 212 ? 98.719 114.176 113.504 1.00 75.50 212 ARG B N 1
ATOM 10444 C CA . ARG B 1 212 ? 99.946 114.206 112.718 1.00 75.50 212 ARG B CA 1
ATOM 10445 C C . ARG B 1 212 ? 100.549 112.805 112.761 1.00 75.50 212 ARG B C 1
ATOM 10446 O O . ARG B 1 212 ? 101.010 112.345 113.812 1.00 75.50 212 ARG B O 1
ATOM 10467 N N . LEU B 1 213 ? 100.495 112.113 111.629 1.00 70.15 213 LEU B N 1
ATOM 10468 C CA . LEU B 1 213 ? 101.105 110.799 111.485 1.00 70.15 213 LEU B CA 1
ATOM 10469 C C . LEU B 1 213 ? 101.060 110.412 110.021 1.00 70.15 213 LEU B C 1
ATOM 10470 O O . LEU B 1 213 ? 100.063 110.665 109.340 1.00 70.15 213 LEU B O 1
ATOM 10486 N N . LEU B 1 214 ? 102.141 109.799 109.548 1.00 71.34 214 LEU B N 1
ATOM 10487 C CA . LEU B 1 214 ? 102.238 109.299 108.186 1.00 71.34 214 LEU B CA 1
ATOM 10488 C C . LEU B 1 214 ? 102.409 107.792 108.143 1.00 71.34 214 LEU B C 1
ATOM 10489 O O . LEU B 1 214 ? 101.723 107.119 107.369 1.00 71.34 214 LEU B O 1
ATOM 10505 N N . THR B 1 215 ? 103.296 107.234 108.964 1.00 68.07 215 THR B N 1
ATOM 10506 C CA . THR B 1 215 ? 103.422 105.784 108.969 1.00 68.07 215 THR B CA 1
ATOM 10507 C C . THR B 1 215 ? 104.219 105.336 110.181 1.00 68.07 215 THR B C 1
ATOM 10508 O O . THR B 1 215 ? 105.116 106.046 110.643 1.00 68.07 215 THR B O 1
ATOM 10519 N N . VAL B 1 216 ? 103.869 104.158 110.691 1.00 64.68 216 VAL B N 1
ATOM 10520 C CA . VAL B 1 216 ? 104.680 103.438 111.664 1.00 64.68 216 VAL B CA 1
ATOM 10521 C C . VAL B 1 216 ? 105.301 102.250 110.945 1.00 64.68 216 VAL B C 1
ATOM 10522 O O . VAL B 1 216 ? 104.637 101.585 110.143 1.00 64.68 216 VAL B O 1
ATOM 10535 N N . GLU B 1 217 ? 106.574 101.995 111.231 1.00 67.19 217 GLU B N 1
ATOM 10536 C CA . GLU B 1 217 ? 107.328 100.917 110.607 1.00 67.19 217 GLU B CA 1
ATOM 10537 C C . GLU B 1 217 ? 107.962 100.067 111.691 1.00 67.19 217 GLU B C 1
ATOM 10538 O O . GLU B 1 217 ? 108.666 100.590 112.562 1.00 67.19 217 GLU B O 1
ATOM 10550 N N . LEU B 1 218 ? 107.702 98.763 111.637 1.00 64.08 218 LEU B N 1
ATOM 10551 C CA . LEU B 1 218 ? 108.357 97.786 112.500 1.00 64.08 218 LEU B CA 1
ATOM 10552 C C . LEU B 1 218 ? 109.325 97.000 111.625 1.00 64.08 218 LEU B C 1
ATOM 10553 O O . LEU B 1 218 ? 108.907 96.116 110.874 1.00 64.08 218 LEU B O 1
ATOM 10569 N N . GLN B 1 219 ? 110.611 97.325 111.734 1.00 65.34 219 GLN B N 1
ATOM 10570 C CA . GLN B 1 219 ? 111.654 96.726 110.916 1.00 65.34 219 GLN B CA 1
ATOM 10571 C C . GLN B 1 219 ? 112.496 95.782 111.761 1.00 65.34 219 GLN B C 1
ATOM 10572 O O . GLN B 1 219 ? 112.859 96.104 112.898 1.00 65.34 219 GLN B O 1
ATOM 10586 N N . PHE B 1 220 ? 112.797 94.617 111.198 1.00 63.49 220 PHE B N 1
ATOM 10587 C CA . PHE B 1 220 ? 113.671 93.653 111.854 1.00 63.49 220 PHE B CA 1
ATOM 10588 C C . PHE B 1 220 ? 114.187 92.687 110.797 1.00 63.49 220 PHE B C 1
ATOM 10589 O O . PHE B 1 220 ? 113.871 92.811 109.611 1.00 63.49 220 PHE B O 1
ATOM 10606 N N . LYS B 1 221 ? 114.986 91.718 111.238 1.00 64.26 221 LYS B N 1
ATOM 10607 C CA . LYS B 1 221 ? 115.655 90.788 110.341 1.00 64.26 221 LYS B CA 1
ATOM 10608 C C . LYS B 1 221 ? 115.663 89.399 110.959 1.00 64.26 221 LYS B C 1
ATOM 10609 O O . LYS B 1 221 ? 115.743 89.243 112.180 1.00 64.26 221 LYS B O 1
ATOM 10628 N N . LEU B 1 222 ? 115.582 88.393 110.092 1.00 61.97 222 LEU B N 1
ATOM 10629 C CA . LEU B 1 222 ? 115.565 86.996 110.486 1.00 61.97 222 LEU B CA 1
ATOM 10630 C C . LEU B 1 222 ? 116.388 86.196 109.490 1.00 61.97 222 LEU B C 1
ATOM 10631 O O . LEU B 1 222 ? 116.642 86.642 108.368 1.00 61.97 222 LEU B O 1
ATOM 10647 N N . LYS B 1 223 ? 116.793 85.002 109.911 1.00 65.05 223 LYS B N 1
ATOM 10648 C CA . LYS B 1 223 ? 117.609 84.110 109.103 1.00 65.05 223 LYS B CA 1
ATOM 10649 C C . LYS B 1 223 ? 116.974 82.732 109.076 1.00 65.05 223 LYS B C 1
ATOM 10650 O O . LYS B 1 223 ? 116.407 82.280 110.074 1.00 65.05 223 LYS B O 1
ATOM 10666 N N . ALA B 1 224 ? 117.066 82.070 107.924 1.00 66.56 224 ALA B N 1
ATOM 10667 C CA . ALA B 1 224 ? 116.497 80.741 107.761 1.00 66.56 224 ALA B CA 1
ATOM 10668 C C . ALA B 1 224 ? 117.339 79.960 106.764 1.00 66.56 224 ALA B C 1
ATOM 10669 O O . ALA B 1 224 ? 118.301 80.477 106.190 1.00 66.56 224 ALA B O 1
ATOM 10676 N N . ILE B 1 225 ? 116.974 78.695 106.576 1.00 69.56 225 ILE B N 1
ATOM 10677 C CA . ILE B 1 225 ? 117.656 77.794 105.652 1.00 69.56 225 ILE B CA 1
ATOM 10678 C C . ILE B 1 225 ? 116.593 77.017 104.889 1.00 69.56 225 ILE B C 1
ATOM 10679 O O . ILE B 1 225 ? 115.575 76.613 105.461 1.00 69.56 225 ILE B O 1
ATOM 10695 N N . ASN B 1 226 ? 116.830 76.809 103.594 1.00 70.58 226 ASN B N 1
ATOM 10696 C CA . ASN B 1 226 ? 116.003 75.935 102.773 1.00 70.58 226 ASN B CA 1
ATOM 10697 C C . ASN B 1 226 ? 116.684 74.577 102.685 1.00 70.58 226 ASN B C 1
ATOM 10698 O O . ASN B 1 226 ? 117.897 74.500 102.460 1.00 70.58 226 ASN B O 1
ATOM 10709 N N . LEU B 1 227 ? 115.899 73.514 102.845 1.00 72.11 227 LEU B N 1
ATOM 10710 C CA . LEU B 1 227 ? 116.417 72.157 102.925 1.00 72.11 227 LEU B CA 1
ATOM 10711 C C . LEU B 1 227 ? 116.163 71.353 101.658 1.00 72.11 227 LEU B C 1
ATOM 10712 O O . LEU B 1 227 ? 116.776 70.298 101.480 1.00 72.11 227 LEU B O 1
ATOM 10728 N N . GLN B 1 228 ? 115.271 71.821 100.783 1.00 75.09 228 GLN B N 1
ATOM 10729 C CA . GLN B 1 228 ? 115.173 71.242 99.450 1.00 75.09 228 GLN B CA 1
ATOM 10730 C C . GLN B 1 228 ? 116.414 71.537 98.618 1.00 75.09 228 GLN B C 1
ATOM 10731 O O . GLN B 1 228 ? 116.669 70.851 97.621 1.00 75.09 228 GLN B O 1
ATOM 10745 N N . THR B 1 229 ? 117.196 72.548 99.007 1.00 74.52 229 THR B N 1
ATOM 10746 C CA . THR B 1 229 ? 118.358 72.974 98.240 1.00 74.52 229 THR B CA 1
ATOM 10747 C C . THR B 1 229 ? 119.642 72.260 98.642 1.00 74.52 229 THR B C 1
ATOM 10748 O O . THR B 1 229 ? 120.625 72.340 97.900 1.00 74.52 229 THR B O 1
ATOM 10759 N N . VAL B 1 230 ? 119.672 71.578 99.791 1.00 76.66 230 VAL B N 1
ATOM 10760 C CA . VAL B 1 230 ? 120.848 70.782 100.129 1.00 76.66 230 VAL B CA 1
ATOM 10761 C C . VAL B 1 230 ? 121.035 69.661 99.116 1.00 76.66 230 VAL B C 1
ATOM 10762 O O . VAL B 1 230 ? 122.162 69.221 98.862 1.00 76.66 230 VAL B O 1
ATOM 10768 N N . ARG B 1 231 ? 119.939 69.187 98.520 1.00 78.90 231 ARG B N 1
ATOM 10769 C CA . ARG B 1 231 ? 120.008 68.181 97.469 1.00 78.90 231 ARG B CA 1
ATOM 10770 C C . ARG B 1 231 ? 120.599 68.727 96.171 1.00 78.90 231 ARG B C 1
ATOM 10771 O O . ARG B 1 231 ? 120.938 67.935 95.285 1.00 78.90 231 ARG B O 1
ATOM 10781 N N . HIS B 1 232 ? 120.733 70.051 96.038 1.00 77.82 232 HIS B N 1
ATOM 10782 C CA . HIS B 1 232 ? 121.279 70.688 94.837 1.00 77.82 232 HIS B CA 1
ATOM 10783 C C . HIS B 1 232 ? 122.356 71.679 95.268 1.00 77.82 232 HIS B C 1
ATOM 10784 O O . HIS B 1 232 ? 122.043 72.779 95.731 1.00 77.82 232 HIS B O 1
ATOM 10798 N N . GLN B 1 233 ? 123.625 71.301 95.087 1.00 80.41 233 GLN B N 1
ATOM 10799 C CA . GLN B 1 233 ? 124.733 72.158 95.500 1.00 80.41 233 GLN B CA 1
ATOM 10800 C C . GLN B 1 233 ? 124.751 73.495 94.770 1.00 80.41 233 GLN B C 1
ATOM 10801 O O . GLN B 1 233 ? 125.363 74.447 95.268 1.00 80.41 233 GLN B O 1
ATOM 10815 N N . GLU B 1 234 ? 124.102 73.593 93.608 1.00 76.12 234 GLU B N 1
ATOM 10816 C CA . GLU B 1 234 ? 124.151 74.814 92.813 1.00 76.12 234 GLU B CA 1
ATOM 10817 C C . GLU B 1 234 ? 123.490 76.004 93.500 1.00 76.12 234 GLU B C 1
ATOM 10818 O O . GLU B 1 234 ? 123.782 77.147 93.133 1.00 76.12 234 GLU B O 1
ATOM 10826 N N . LEU B 1 235 ? 122.614 75.770 94.485 1.00 72.09 235 LEU B N 1
ATOM 10827 C CA . LEU B 1 235 ? 121.862 76.831 95.145 1.00 72.09 235 LEU B CA 1
ATOM 10828 C C . LEU B 1 235 ? 122.455 77.157 96.512 1.00 72.09 235 LEU B C 1
ATOM 10829 O O . LEU B 1 235 ? 122.810 76.243 97.262 1.00 72.09 235 LEU B O 1
ATOM 10845 N N . PRO B 1 236 ? 122.592 78.425 96.910 1.00 72.57 236 PRO B N 1
ATOM 10846 C CA . PRO B 1 236 ? 122.931 78.704 98.308 1.00 72.57 236 PRO B CA 1
ATOM 10847 C C . PRO B 1 236 ? 121.799 78.300 99.237 1.00 72.57 236 PRO B C 1
ATOM 10848 O O . PRO B 1 236 ? 120.617 78.453 98.922 1.00 72.57 236 PRO B O 1
ATOM 10859 N N . ASP B 1 237 ? 122.179 77.784 100.403 1.00 74.11 237 ASP B N 1
ATOM 10860 C CA . ASP B 1 237 ? 121.224 77.164 101.313 1.00 74.11 237 ASP B CA 1
ATOM 10861 C C . ASP B 1 237 ? 120.563 78.187 102.235 1.00 74.11 237 ASP B C 1
ATOM 10862 O O . ASP B 1 237 ? 119.338 78.192 102.386 1.00 74.11 237 ASP B O 1
ATOM 10869 N N . CYS B 1 238 ? 121.356 79.052 102.859 1.00 70.95 238 CYS B N 1
ATOM 10870 C CA . CYS B 1 238 ? 120.798 80.002 103.806 1.00 70.95 238 CYS B CA 1
ATOM 10871 C C . CYS B 1 238 ? 120.109 81.150 103.079 1.00 70.95 238 CYS B C 1
ATOM 10872 O O . CYS B 1 238 ? 120.371 81.433 101.909 1.00 70.95 238 CYS B O 1
ATOM 10880 N N . TYR B 1 239 ? 119.218 81.816 103.808 1.00 66.65 239 TYR B N 1
ATOM 10881 C CA . TYR B 1 239 ? 118.440 82.925 103.284 1.00 66.65 239 TYR B CA 1
ATOM 10882 C C . TYR B 1 239 ? 118.221 83.939 104.393 1.00 66.65 239 TYR B C 1
ATOM 10883 O O . TYR B 1 239 ? 117.903 83.574 105.532 1.00 66.65 239 TYR B O 1
ATOM 10901 N N . ASP B 1 240 ? 118.394 85.209 104.045 1.00 65.25 240 ASP B N 1
ATOM 10902 C CA . ASP B 1 240 ? 118.192 86.326 104.952 1.00 65.25 240 ASP B CA 1
ATOM 10903 C C . ASP B 1 240 ? 116.878 87.002 104.596 1.00 65.25 240 ASP B C 1
ATOM 10904 O O . ASP B 1 240 ? 116.595 87.222 103.414 1.00 65.25 240 ASP B O 1
ATOM 10913 N N . PHE B 1 241 ? 116.077 87.308 105.613 1.00 61.24 241 PHE B N 1
ATOM 10914 C CA . PHE B 1 241 ? 114.802 87.995 105.459 1.00 61.24 241 PHE B CA 1
ATOM 10915 C C . PHE B 1 241 ? 114.861 89.307 106.226 1.00 61.24 241 PHE B C 1
ATOM 10916 O O . PHE B 1 241 ? 115.195 89.311 107.412 1.00 61.24 241 PHE B O 1
ATOM 10933 N N . THR B 1 242 ? 114.538 90.412 105.556 1.00 62.89 242 THR B N 1
ATOM 10934 C CA . THR B 1 242 ? 114.469 91.732 106.189 1.00 62.89 242 THR B CA 1
ATOM 10935 C C . THR B 1 242 ? 113.020 92.193 106.135 1.00 62.89 242 THR B C 1
ATOM 10936 O O . THR B 1 242 ? 112.547 92.663 105.098 1.00 62.89 242 THR B O 1
ATOM 10947 N N . LEU B 1 243 ? 112.334 92.077 107.268 1.00 61.33 243 LEU B N 1
ATOM 10948 C CA . LEU B 1 243 ? 110.901 92.296 107.357 1.00 61.33 243 LEU B CA 1
ATOM 10949 C C . LEU B 1 243 ? 110.594 93.709 107.824 1.00 61.33 243 LEU B C 1
ATOM 10950 O O . LEU B 1 243 ? 111.258 94.241 108.719 1.00 61.33 243 LEU B O 1
ATOM 10966 N N . THR B 1 244 ? 109.571 94.300 107.212 1.00 61.39 244 THR B N 1
ATOM 10967 C CA . THR B 1 244 ? 109.015 95.576 107.629 1.00 61.39 244 THR B CA 1
ATOM 10968 C C . THR B 1 244 ? 107.497 95.472 107.630 1.00 61.39 244 THR B C 1
ATOM 10969 O O . THR B 1 244 ? 106.899 95.016 106.649 1.00 61.39 244 THR B O 1
ATOM 10980 N N . ILE B 1 245 ? 106.890 95.860 108.750 1.00 59.80 245 ILE B N 1
ATOM 10981 C CA . ILE B 1 245 ? 105.442 95.997 108.869 1.00 59.80 245 ILE B CA 1
ATOM 10982 C C . ILE B 1 245 ? 105.122 97.479 108.787 1.00 59.80 245 ILE B C 1
ATOM 10983 O O . ILE B 1 245 ? 105.600 98.269 109.612 1.00 59.80 245 ILE B O 1
ATOM 10999 N N . THR B 1 246 ? 104.308 97.852 107.804 1.00 60.64 246 THR B N 1
ATOM 11000 C CA . THR B 1 246 ? 103.927 99.235 107.543 1.00 60.64 246 THR B CA 1
ATOM 11001 C C . THR B 1 246 ? 102.486 99.433 107.988 1.00 60.64 246 THR B C 1
ATOM 11002 O O . THR B 1 246 ? 101.564 98.843 107.409 1.00 60.64 246 THR B O 1
ATOM 11013 N N . PHE B 1 247 ? 102.307 100.244 109.031 1.00 58.88 247 PHE B N 1
ATOM 11014 C CA . PHE B 1 247 ? 101.017 100.837 109.382 1.00 58.88 247 PHE B CA 1
ATOM 11015 C C . PHE B 1 247 ? 100.963 102.196 108.700 1.00 58.88 247 PHE B C 1
ATOM 11016 O O . PHE B 1 247 ? 101.558 103.163 109.182 1.00 58.88 247 PHE B O 1
ATOM 11033 N N . ASP B 1 248 ? 100.248 102.276 107.581 1.00 60.70 248 ASP B N 1
ATOM 11034 C CA . ASP B 1 248 ? 100.213 103.468 106.743 1.00 60.70 248 ASP B CA 1
ATOM 11035 C C . ASP B 1 248 ? 98.951 104.266 107.050 1.00 60.70 248 ASP B C 1
ATOM 11036 O O . ASP B 1 248 ? 97.838 103.808 106.775 1.00 60.70 248 ASP B O 1
ATOM 11045 N N . ASN B 1 249 ? 99.134 105.463 107.613 1.00 62.79 249 ASN B N 1
ATOM 11046 C CA . ASN B 1 249 ? 98.063 106.433 107.794 1.00 62.79 249 ASN B CA 1
ATOM 11047 C C . ASN B 1 249 ? 98.073 107.513 106.714 1.00 62.79 249 ASN B C 1
ATOM 11048 O O . ASN B 1 249 ? 97.377 108.523 106.853 1.00 62.79 249 ASN B O 1
ATOM 11059 N N . LYS B 1 250 ? 98.846 107.333 105.645 1.00 62.54 250 LYS B N 1
ATOM 11060 C CA . LYS B 1 250 ? 98.776 108.265 104.533 1.00 62.54 250 LYS B CA 1
ATOM 11061 C C . LYS B 1 250 ? 97.395 108.200 103.897 1.00 62.54 250 LYS B C 1
ATOM 11062 O O . LYS B 1 250 ? 96.668 107.213 104.034 1.00 62.54 250 LYS B O 1
ATOM 11066 N N . ALA B 1 251 ? 97.034 109.272 103.192 1.00 63.20 251 ALA B N 1
ATOM 11067 C CA . ALA B 1 251 ? 95.687 109.431 102.649 1.00 63.20 251 ALA B CA 1
ATOM 11068 C C . ALA B 1 251 ? 94.652 109.355 103.773 1.00 63.20 251 ALA B C 1
ATOM 11069 O O . ALA B 1 251 ? 93.887 108.394 103.889 1.00 63.20 251 ALA B O 1
ATOM 11076 N N . HIS B 1 252 ? 94.657 110.387 104.619 1.00 65.75 252 HIS B N 1
ATOM 11077 C CA . HIS B 1 252 ? 93.875 110.379 105.850 1.00 65.75 252 HIS B CA 1
ATOM 11078 C C . HIS B 1 252 ? 92.391 110.216 105.562 1.00 65.75 252 HIS B C 1
ATOM 11079 O O . HIS B 1 252 ? 91.745 111.117 105.019 1.00 65.75 252 HIS B O 1
ATOM 11093 N N . SER B 1 253 ? 91.856 109.052 105.931 1.00 59.85 253 SER B N 1
ATOM 11094 C CA . SER B 1 253 ? 90.464 108.714 105.671 1.00 59.85 253 SER B CA 1
ATOM 11095 C C . SER B 1 253 ? 89.877 107.858 106.786 1.00 59.85 253 SER B C 1
ATOM 11096 O O . SER B 1 253 ? 88.871 107.175 106.566 1.00 59.85 253 SER B O 1
ATOM 11104 N N . GLY B 1 254 ? 90.474 107.877 107.975 1.00 56.90 254 GLY B N 1
ATOM 11105 C CA . GLY B 1 254 ? 90.068 106.972 109.026 1.00 56.90 254 GLY B CA 1
ATOM 11106 C C . GLY B 1 254 ? 90.328 105.520 108.717 1.00 56.90 254 GLY B C 1
ATOM 11107 O O . GLY B 1 254 ? 89.680 104.648 109.298 1.00 56.90 254 GLY B O 1
ATOM 11111 N N . ARG B 1 255 ? 91.268 105.235 107.818 1.00 55.36 255 ARG B N 1
ATOM 11112 C CA . ARG B 1 255 ? 91.552 103.877 107.364 1.00 55.36 255 ARG B CA 1
ATOM 11113 C C . ARG B 1 255 ? 93.059 103.721 107.246 1.00 55.36 255 ARG B C 1
ATOM 11114 O O . ARG B 1 255 ? 93.669 104.257 106.316 1.00 55.36 255 ARG B O 1
ATOM 11135 N N . ILE B 1 256 ? 93.650 102.984 108.180 1.00 56.28 256 ILE B N 1
ATOM 11136 C CA . ILE B 1 256 ? 95.086 102.735 108.205 1.00 56.28 256 ILE B CA 1
ATOM 11137 C C . ILE B 1 256 ? 95.349 101.442 107.447 1.00 56.28 256 ILE B C 1
ATOM 11138 O O . ILE B 1 256 ? 94.950 100.361 107.894 1.00 56.28 256 ILE B O 1
ATOM 11154 N N . LYS B 1 257 ? 96.031 101.544 106.310 1.00 57.79 257 LYS B N 1
ATOM 11155 C CA . LYS B 1 257 ? 96.482 100.351 105.610 1.00 57.79 257 LYS B CA 1
ATOM 11156 C C . LYS B 1 257 ? 97.526 99.627 106.453 1.00 57.79 257 LYS B C 1
ATOM 11157 O O . LYS B 1 257 ? 98.246 100.244 107.238 1.00 57.79 257 LYS B O 1
ATOM 11176 N N . ILE B 1 258 ? 97.588 98.305 106.305 1.00 55.23 258 ILE B N 1
ATOM 11177 C CA . ILE B 1 258 ? 98.570 97.485 107.008 1.00 55.23 258 ILE B CA 1
ATOM 11178 C C . ILE B 1 258 ? 99.156 96.495 106.017 1.00 55.23 258 ILE B C 1
ATOM 11179 O O . ILE B 1 258 ? 98.415 95.717 105.408 1.00 55.23 258 ILE B O 1
ATOM 11195 N N . SER B 1 259 ? 100.484 96.493 105.890 1.00 58.13 259 SER B N 1
ATOM 11196 C CA . SER B 1 259 ? 101.150 95.578 104.973 1.00 58.13 259 SER B CA 1
ATOM 11197 C C . SER B 1 259 ? 102.424 95.036 105.602 1.00 58.13 259 SER B C 1
ATOM 11198 O O . SER B 1 259 ? 103.024 95.668 106.473 1.00 58.13 259 SER B O 1
ATOM 11206 N N . LEU B 1 260 ? 102.809 93.839 105.167 1.00 57.56 260 LEU B N 1
ATOM 11207 C CA . LEU B 1 260 ? 104.100 93.244 105.480 1.00 57.56 260 LEU B CA 1
ATOM 11208 C C . LEU B 1 260 ? 104.902 93.096 104.199 1.00 57.56 260 LEU B C 1
ATOM 11209 O O . LEU B 1 260 ? 104.358 92.717 103.157 1.00 57.56 260 LEU B O 1
ATOM 11225 N N . ASP B 1 261 ? 106.195 93.392 104.283 1.00 61.42 261 ASP B N 1
ATOM 11226 C CA . ASP B 1 261 ? 107.094 93.235 103.148 1.00 61.42 261 ASP B CA 1
ATOM 11227 C C . ASP B 1 261 ? 108.418 92.697 103.658 1.00 61.42 261 ASP B C 1
ATOM 11228 O O . ASP B 1 261 ? 108.958 93.224 104.633 1.00 61.42 261 ASP B O 1
ATOM 11237 N N . ASN B 1 262 ? 108.923 91.645 103.020 1.00 60.59 262 ASN B N 1
ATOM 11238 C CA . ASN B 1 262 ? 110.241 91.102 103.328 1.00 60.59 262 ASN B CA 1
ATOM 11239 C C . ASN B 1 262 ? 111.146 91.240 102.112 1.00 60.59 262 ASN B C 1
ATOM 11240 O O . ASN B 1 262 ? 110.874 90.663 101.054 1.00 60.59 262 ASN B O 1
ATOM 11251 N N . ASP B 1 263 ? 112.202 92.031 102.261 1.00 63.40 263 ASP B N 1
ATOM 11252 C CA . ASP B 1 263 ? 113.268 92.114 101.273 1.00 63.40 263 ASP B CA 1
ATOM 11253 C C . ASP B 1 263 ? 114.393 91.188 101.718 1.00 63.40 263 ASP B C 1
ATOM 11254 O O . ASP B 1 263 ? 114.912 91.329 102.829 1.00 63.40 263 ASP B O 1
ATOM 11263 N N . ILE B 1 264 ? 114.762 90.245 100.856 1.00 63.01 264 ILE B N 1
ATOM 11264 C CA . ILE B 1 264 ? 115.608 89.129 101.242 1.00 63.01 264 ILE B CA 1
ATOM 11265 C C . ILE B 1 264 ? 117.013 89.313 100.676 1.00 63.01 264 ILE B C 1
ATOM 11266 O O . ILE B 1 264 ? 117.270 90.186 99.847 1.00 63.01 264 ILE B O 1
ATOM 11282 N N . SER B 1 265 ? 117.931 88.466 101.141 1.00 65.98 265 SER B N 1
ATOM 11283 C CA . SER B 1 265 ? 119.296 88.432 100.636 1.00 65.98 265 SER B CA 1
ATOM 11284 C C . SER B 1 265 ? 119.793 86.999 100.707 1.00 65.98 265 SER B C 1
ATOM 11285 O O . SER B 1 265 ? 119.816 86.399 101.787 1.00 65.98 265 SER B O 1
ATOM 11293 N N . ILE B 1 266 ? 120.172 86.453 99.553 1.00 67.34 266 ILE B N 1
ATOM 11294 C CA . ILE B 1 266 ? 120.748 85.118 99.501 1.00 67.34 266 ILE B CA 1
ATOM 11295 C C . ILE B 1 266 ? 122.158 85.161 100.079 1.00 67.34 266 ILE B C 1
ATOM 11296 O O . ILE B 1 266 ? 122.866 86.173 99.983 1.00 67.34 266 ILE B O 1
ATOM 11312 N N . ARG B 1 267 ? 122.568 84.056 100.697 1.00 70.80 267 ARG B N 1
ATOM 11313 C CA . ARG B 1 267 ? 123.898 83.943 101.277 1.00 70.80 267 ARG B CA 1
ATOM 11314 C C . ARG B 1 267 ? 124.397 82.517 101.109 1.00 70.80 267 ARG B C 1
ATOM 11315 O O . ARG B 1 267 ? 123.623 81.559 101.179 1.00 70.80 267 ARG B O 1
ATOM 11336 N N . GLU B 1 268 ? 125.701 82.392 100.886 1.00 76.61 268 GLU B N 1
ATOM 11337 C CA . GLU B 1 268 ? 126.363 81.097 100.821 1.00 76.61 268 GLU B CA 1
ATOM 11338 C C . GLU B 1 268 ? 126.855 80.729 102.215 1.00 76.61 268 GLU B C 1
ATOM 11339 O O . GLU B 1 268 ? 127.587 81.502 102.843 1.00 76.61 268 GLU B O 1
ATOM 11351 N N . CYS B 1 269 ? 126.448 79.562 102.699 1.00 81.57 269 CYS B N 1
ATOM 11352 C CA . CYS B 1 269 ? 126.912 79.098 103.995 1.00 81.57 269 CYS B CA 1
ATOM 11353 C C . CYS B 1 269 ? 128.414 78.854 103.956 1.00 81.57 269 CYS B C 1
ATOM 11354 O O . CYS B 1 269 ? 128.988 78.538 102.911 1.00 81.57 269 CYS B O 1
ATOM 11362 N N . LYS B 1 270 ? 129.054 79.000 105.110 1.00 85.35 270 LYS B N 1
ATOM 11363 C CA . LYS B 1 270 ? 130.491 78.791 105.220 1.00 85.35 270 LYS B CA 1
ATOM 11364 C C . LYS B 1 270 ? 130.838 77.343 104.893 1.00 85.35 270 LYS B C 1
ATOM 11365 O O . LYS B 1 270 ? 131.841 77.067 104.236 1.00 85.35 270 LYS B O 1
ATOM 11384 N N . ASP B 1 271 ? 129.997 76.426 105.356 1.00 85.79 271 ASP B N 1
ATOM 11385 C CA . ASP B 1 271 ? 130.205 75.004 105.136 1.00 85.79 271 ASP B CA 1
ATOM 11386 C C . ASP B 1 271 ? 128.905 74.283 105.447 1.00 85.79 271 ASP B C 1
ATOM 11387 O O . ASP B 1 271 ? 128.001 74.848 106.067 1.00 85.79 271 ASP B O 1
ATOM 11396 N N . TRP B 1 272 ? 128.817 73.027 105.017 1.00 86.12 272 TRP B N 1
ATOM 11397 C CA . TRP B 1 272 ? 127.661 72.228 105.395 1.00 86.12 272 TRP B CA 1
ATOM 11398 C C . TRP B 1 272 ? 127.960 70.760 105.167 1.00 86.12 272 TRP B C 1
ATOM 11399 O O . TRP B 1 272 ? 128.517 70.392 104.131 1.00 86.12 272 TRP B O 1
ATOM 11420 N N . HIS B 1 273 ? 127.578 69.934 106.132 1.00 89.92 273 HIS B N 1
ATOM 11421 C CA . HIS B 1 273 ? 127.904 68.518 106.142 1.00 89.92 273 HIS B CA 1
ATOM 11422 C C . HIS B 1 273 ? 126.682 67.677 105.802 1.00 89.92 273 HIS B C 1
ATOM 11423 O O . HIS B 1 273 ? 125.536 68.120 105.919 1.00 89.92 273 HIS B O 1
ATOM 11437 N N . VAL B 1 274 ? 126.949 66.450 105.363 1.00 91.36 274 VAL B N 1
ATOM 11438 C CA . VAL B 1 274 ? 125.911 65.445 105.159 1.00 91.36 274 VAL B CA 1
ATOM 11439 C C . VAL B 1 274 ? 126.496 64.096 105.552 1.00 91.36 274 VAL B C 1
ATOM 11440 O O . VAL B 1 274 ? 127.413 63.599 104.891 1.00 91.36 274 VAL B O 1
ATOM 11453 N N . SER B 1 275 ? 125.968 63.509 106.629 1.00 93.74 275 SER B N 1
ATOM 11454 C CA . SER B 1 275 ? 126.381 62.184 107.094 1.00 93.74 275 SER B CA 1
ATOM 11455 C C . SER B 1 275 ? 127.881 62.121 107.367 1.00 93.74 275 SER B C 1
ATOM 11456 O O . SER B 1 275 ? 128.516 61.081 107.172 1.00 93.74 275 SER B O 1
ATOM 11464 N N . GLY B 1 276 ? 128.459 63.238 107.809 1.00 92.41 276 GLY B N 1
ATOM 11465 C CA . GLY B 1 276 ? 129.868 63.328 108.106 1.00 92.41 276 GLY B CA 1
ATOM 11466 C C . GLY B 1 276 ? 130.722 63.842 106.966 1.00 92.41 276 GLY B C 1
ATOM 11467 O O . GLY B 1 276 ? 131.891 64.176 107.194 1.00 92.41 276 GLY B O 1
ATOM 11471 N N . SER B 1 277 ? 130.180 63.915 105.752 1.00 92.44 277 SER B N 1
ATOM 11472 C CA . SER B 1 277 ? 130.935 64.368 104.591 1.00 92.44 277 SER B CA 1
ATOM 11473 C C . SER B 1 277 ? 130.828 65.881 104.456 1.00 92.44 277 SER B C 1
ATOM 11474 O O . SER B 1 277 ? 129.723 66.431 104.427 1.00 92.44 277 SER B O 1
ATOM 11482 N N . ILE B 1 278 ? 131.983 66.545 104.370 1.00 90.79 278 ILE B N 1
ATOM 11483 C CA . ILE B 1 278 ? 132.021 67.992 104.203 1.00 90.79 278 ILE B CA 1
ATOM 11484 C C . ILE B 1 278 ? 131.574 68.355 102.796 1.00 90.79 278 ILE B C 1
ATOM 11485 O O . ILE B 1 278 ? 131.925 67.681 101.817 1.00 90.79 278 ILE B O 1
ATOM 11492 N N . GLN B 1 279 ? 130.789 69.426 102.688 1.00 87.96 279 GLN B N 1
ATOM 11493 C CA . GLN B 1 279 ? 130.264 69.876 101.408 1.00 87.96 279 GLN B CA 1
ATOM 11494 C C . GLN B 1 279 ? 130.173 71.394 101.387 1.00 87.96 279 GLN B C 1
ATOM 11495 O O . GLN B 1 279 ? 129.780 72.024 102.378 1.00 87.96 279 GLN B O 1
ATOM 11509 N N . LYS B 1 280 ? 130.550 71.959 100.241 1.00 85.74 280 LYS B N 1
ATOM 11510 C CA . LYS B 1 280 ? 130.349 73.362 99.920 1.00 85.74 280 LYS B CA 1
ATOM 11511 C C . LYS B 1 280 ? 129.691 73.449 98.550 1.00 85.74 280 LYS B C 1
ATOM 11512 O O . LYS B 1 280 ? 129.678 72.482 97.785 1.00 85.74 280 LYS B O 1
ATOM 11516 N N . ASN B 1 281 ? 129.140 74.619 98.245 1.00 81.27 281 ASN B N 1
ATOM 11517 C CA . ASN B 1 281 ? 128.381 74.785 97.015 1.00 81.27 281 ASN B CA 1
ATOM 11518 C C . ASN B 1 281 ? 129.297 74.731 95.799 1.00 81.27 281 ASN B C 1
ATOM 11519 O O . ASN B 1 281 ? 130.399 75.283 95.803 1.00 81.27 281 ASN B O 1
ATOM 11530 N N . THR B 1 282 ? 128.819 74.060 94.752 1.00 78.88 282 THR B N 1
ATOM 11531 C CA . THR B 1 282 ? 129.558 73.853 93.517 1.00 78.88 282 THR B CA 1
ATOM 11532 C C . THR B 1 282 ? 128.819 74.543 92.378 1.00 78.88 282 THR B C 1
ATOM 11533 O O . THR B 1 282 ? 127.591 74.660 92.402 1.00 78.88 282 THR B O 1
ATOM 11544 N N . HIS B 1 283 ? 129.581 75.010 91.387 1.00 73.71 283 HIS B N 1
ATOM 11545 C CA . HIS B 1 283 ? 129.029 75.660 90.204 1.00 73.71 283 HIS B CA 1
ATOM 11546 C C . HIS B 1 283 ? 129.474 74.907 88.957 1.00 73.71 283 HIS B C 1
ATOM 11547 O O . HIS B 1 283 ? 130.669 74.671 88.755 1.00 73.71 283 HIS B O 1
ATOM 11561 N N . ASN B 1 284 ? 128.496 74.498 88.147 1.00 67.44 284 ASN B N 1
ATOM 11562 C CA . ASN B 1 284 ? 128.726 73.999 86.799 1.00 67.44 284 ASN B CA 1
ATOM 11563 C C . ASN B 1 284 ? 127.875 74.719 85.762 1.00 67.44 284 ASN B C 1
ATOM 11564 O O . ASN B 1 284 ? 128.198 74.663 84.571 1.00 67.44 284 ASN B O 1
ATOM 11575 N N . MET B 1 285 ? 126.807 75.394 86.187 1.00 60.89 285 MET B N 1
ATOM 11576 C CA . MET B 1 285 ? 125.966 76.176 85.286 1.00 60.89 285 MET B CA 1
ATOM 11577 C C . MET B 1 285 ? 126.747 77.291 84.595 1.00 60.89 285 MET B C 1
ATOM 11578 O O . MET B 1 285 ? 126.367 77.732 83.502 1.00 60.89 285 MET B O 1
ATOM 11592 N N . MET B 1 286 ? 127.829 77.761 85.221 1.00 63.25 286 MET B N 1
ATOM 11593 C CA . MET B 1 286 ? 128.640 78.834 84.652 1.00 63.25 286 MET B CA 1
ATOM 11594 C C . MET B 1 286 ? 129.195 78.439 83.288 1.00 63.25 286 MET B C 1
ATOM 11595 O O . MET B 1 286 ? 129.111 79.208 82.321 1.00 63.25 286 MET B O 1
ATOM 11609 N N . ILE B 1 287 ? 129.760 77.236 83.196 1.00 60.81 287 ILE B N 1
ATOM 11610 C CA . ILE B 1 287 ? 130.319 76.760 81.938 1.00 60.81 287 ILE B CA 1
ATOM 11611 C C . ILE B 1 287 ? 129.219 76.646 80.898 1.00 60.81 287 ILE B C 1
ATOM 11612 O O . ILE B 1 287 ? 129.420 76.968 79.719 1.00 60.81 287 ILE B O 1
ATOM 11628 N N . PHE B 1 288 ? 128.042 76.172 81.317 1.00 56.57 288 PHE B N 1
ATOM 11629 C CA . PHE B 1 288 ? 126.903 76.066 80.416 1.00 56.57 288 PHE B CA 1
ATOM 11630 C C . PHE B 1 288 ? 126.575 77.419 79.800 1.00 56.57 288 PHE B C 1
ATOM 11631 O O . PHE B 1 288 ? 126.535 77.559 78.574 1.00 56.57 288 PHE B O 1
ATOM 11648 N N . ASP B 1 289 ? 126.397 78.443 80.642 1.00 57.31 289 ASP B N 1
ATOM 11649 C CA . ASP B 1 289 ? 126.098 79.782 80.145 1.00 57.31 289 ASP B CA 1
ATOM 11650 C C . ASP B 1 289 ? 127.197 80.300 79.224 1.00 57.31 289 ASP B C 1
ATOM 11651 O O . ASP B 1 289 ? 126.917 80.971 78.221 1.00 57.31 289 ASP B O 1
ATOM 11660 N N . ALA B 1 290 ? 128.457 80.005 79.549 1.00 56.72 290 ALA B N 1
ATOM 11661 C CA . ALA B 1 290 ? 129.547 80.419 78.674 1.00 56.72 290 ALA B CA 1
ATOM 11662 C C . ALA B 1 290 ? 129.417 79.774 77.301 1.00 56.72 290 ALA B C 1
ATOM 11663 O O . ALA B 1 290 ? 129.680 80.412 76.272 1.00 56.72 290 ALA B O 1
ATOM 11670 N N . PHE B 1 291 ? 128.974 78.517 77.264 1.00 55.10 291 PHE B N 1
ATOM 11671 C CA . PHE B 1 291 ? 128.793 77.835 75.989 1.00 55.10 291 PHE B CA 1
ATOM 11672 C C . PHE B 1 291 ? 127.584 78.380 75.239 1.00 55.10 291 PHE B C 1
ATOM 11673 O O . PHE B 1 291 ? 127.572 78.388 74.000 1.00 55.10 291 PHE B O 1
ATOM 11690 N N . VAL B 1 292 ? 126.572 78.860 75.970 1.00 53.99 292 VAL B N 1
ATOM 11691 C CA . VAL B 1 292 ? 125.478 79.593 75.333 1.00 53.99 292 VAL B CA 1
ATOM 11692 C C . VAL B 1 292 ? 126.030 80.808 74.608 1.00 53.99 292 VAL B C 1
ATOM 11693 O O . VAL B 1 292 ? 125.711 81.061 73.438 1.00 53.99 292 VAL B O 1
ATOM 11706 N N . ILE B 1 293 ? 126.852 81.593 75.308 1.00 53.96 293 ILE B N 1
ATOM 11707 C CA . ILE B 1 293 ? 127.399 82.810 74.719 1.00 53.96 293 ILE B CA 1
ATOM 11708 C C . ILE B 1 293 ? 128.246 82.465 73.502 1.00 53.96 293 ILE B C 1
ATOM 11709 O O . ILE B 1 293 ? 128.236 83.185 72.494 1.00 53.96 293 ILE B O 1
ATOM 11725 N N . LEU B 1 294 ? 128.967 81.344 73.565 1.00 54.22 294 LEU B N 1
ATOM 11726 C CA . LEU B 1 294 ? 129.738 80.886 72.414 1.00 54.22 294 LEU B CA 1
ATOM 11727 C C . LEU B 1 294 ? 128.825 80.632 71.219 1.00 54.22 294 LEU B C 1
ATOM 11728 O O . LEU B 1 294 ? 129.007 81.225 70.144 1.00 54.22 294 LEU B O 1
ATOM 11744 N N . THR B 1 295 ? 127.821 79.769 71.400 1.00 53.60 295 THR B N 1
ATOM 11745 C CA . THR B 1 295 ? 126.932 79.397 70.301 1.00 53.60 295 THR B CA 1
ATOM 11746 C C . THR B 1 295 ? 126.244 80.618 69.697 1.00 53.60 295 THR B C 1
ATOM 11747 O O . THR B 1 295 ? 126.291 80.840 68.478 1.00 53.60 295 THR B O 1
ATOM 11758 N N . CYS B 1 296 ? 125.603 81.425 70.542 1.00 52.97 296 CYS B N 1
ATOM 11759 C CA . CYS B 1 296 ? 124.875 82.588 70.052 1.00 52.97 296 CYS B CA 1
ATOM 11760 C C . CYS B 1 296 ? 125.804 83.590 69.388 1.00 52.97 296 CYS B C 1
ATOM 11761 O O . CYS B 1 296 ? 125.397 84.288 68.452 1.00 52.97 296 CYS B O 1
ATOM 11769 N N . LEU B 1 297 ? 127.054 83.672 69.845 1.00 54.24 297 LEU B N 1
ATOM 11770 C CA . LEU B 1 297 ? 128.012 84.563 69.202 1.00 54.24 297 LEU B CA 1
ATOM 11771 C C . LEU B 1 297 ? 128.360 84.077 67.802 1.00 54.24 297 LEU B C 1
ATOM 11772 O O . LEU B 1 297 ? 128.423 84.877 66.858 1.00 54.24 297 LEU B O 1
ATOM 11788 N N . VAL B 1 298 ? 128.591 82.770 67.644 1.00 54.07 298 VAL B N 1
ATOM 11789 C CA . VAL B 1 298 ? 128.886 82.234 66.317 1.00 54.07 298 VAL B CA 1
ATOM 11790 C C . VAL B 1 298 ? 127.716 82.489 65.375 1.00 54.07 298 VAL B C 1
ATOM 11791 O O . VAL B 1 298 ? 127.896 82.936 64.232 1.00 54.07 298 VAL B O 1
ATOM 11804 N N . SER B 1 299 ? 126.497 82.196 65.841 1.00 54.13 299 SER B N 1
ATOM 11805 C CA . SER B 1 299 ? 125.311 82.447 65.028 1.00 54.13 299 SER B CA 1
ATOM 11806 C C . SER B 1 299 ? 125.209 83.918 64.645 1.00 54.13 299 SER B C 1
ATOM 11807 O O . SER B 1 299 ? 124.864 84.248 63.504 1.00 54.13 299 SER B O 1
ATOM 11815 N N . LEU B 1 300 ? 125.519 84.812 65.584 1.00 54.74 300 LEU B N 1
ATOM 11816 C CA . LEU B 1 300 ? 125.511 86.242 65.299 1.00 54.74 300 LEU B CA 1
ATOM 11817 C C . LEU B 1 300 ? 126.465 86.577 64.162 1.00 54.74 300 LEU B C 1
ATOM 11818 O O . LEU B 1 300 ? 126.096 87.272 63.202 1.00 54.74 300 LEU B O 1
ATOM 11834 N N . ILE B 1 301 ? 127.697 86.067 64.243 1.00 56.98 301 ILE B N 1
ATOM 11835 C CA . ILE B 1 301 ? 128.704 86.363 63.228 1.00 56.98 301 ILE B CA 1
ATOM 11836 C C . ILE B 1 301 ? 128.239 85.870 61.859 1.00 56.98 301 ILE B C 1
ATOM 11837 O O . ILE B 1 301 ? 128.218 86.628 60.881 1.00 56.98 301 ILE B O 1
ATOM 11853 N N . LEU B 1 302 ? 127.852 84.593 61.776 1.00 58.22 302 LEU B N 1
ATOM 11854 C CA . LEU B 1 302 ? 127.467 84.021 60.489 1.00 58.22 302 LEU B CA 1
ATOM 11855 C C . LEU B 1 302 ? 126.261 84.740 59.899 1.00 58.22 302 LEU B C 1
ATOM 11856 O O . LEU B 1 302 ? 126.208 84.993 58.688 1.00 58.22 302 LEU B O 1
ATOM 11872 N N . CYS B 1 303 ? 125.287 85.088 60.740 1.00 59.24 303 CYS B N 1
ATOM 11873 C CA . CYS B 1 303 ? 124.103 85.772 60.240 1.00 59.24 303 CYS B CA 1
ATOM 11874 C C . CYS B 1 303 ? 124.450 87.147 59.693 1.00 59.24 303 CYS B C 1
ATOM 11875 O O . CYS B 1 303 ? 123.953 87.538 58.631 1.00 59.24 303 CYS B O 1
ATOM 11883 N N . ILE B 1 304 ? 125.302 87.896 60.398 1.00 59.79 304 ILE B N 1
ATOM 11884 C CA . ILE B 1 304 ? 125.720 89.197 59.882 1.00 59.79 304 ILE B CA 1
ATOM 11885 C C . ILE B 1 304 ? 126.446 89.026 58.553 1.00 59.79 304 ILE B C 1
ATOM 11886 O O . ILE B 1 304 ? 126.275 89.830 57.627 1.00 59.79 304 ILE B O 1
ATOM 11902 N N . ARG B 1 305 ? 127.260 87.971 58.433 1.00 62.08 305 ARG B N 1
ATOM 11903 C CA . ARG B 1 305 ? 127.930 87.705 57.164 1.00 62.08 305 ARG B CA 1
ATOM 11904 C C . ARG B 1 305 ? 126.924 87.456 56.050 1.00 62.08 305 ARG B C 1
ATOM 11905 O O . ARG B 1 305 ? 127.112 87.918 54.918 1.00 62.08 305 ARG B O 1
ATOM 11926 N N . SER B 1 306 ? 125.843 86.735 56.349 1.00 63.10 306 SER B N 1
ATOM 11927 C CA . SER B 1 306 ? 124.858 86.440 55.315 1.00 63.10 306 SER B CA 1
ATOM 11928 C C . SER B 1 306 ? 124.056 87.680 54.941 1.00 63.10 306 SER B C 1
ATOM 11929 O O . SER B 1 306 ? 123.664 87.846 53.779 1.00 63.10 306 SER B O 1
ATOM 11937 N N . VAL B 1 307 ? 123.805 88.567 55.905 1.00 65.00 307 VAL B N 1
ATOM 11938 C CA . VAL B 1 307 ? 123.114 89.816 55.596 1.00 65.00 307 VAL B CA 1
ATOM 11939 C C . VAL B 1 307 ? 123.981 90.682 54.692 1.00 65.00 307 VAL B C 1
ATOM 11940 O O . VAL B 1 307 ? 123.521 91.201 53.667 1.00 65.00 307 VAL B O 1
ATOM 11953 N N . ILE B 1 308 ? 125.253 90.851 55.060 1.00 68.37 308 ILE B N 1
ATOM 11954 C CA . ILE B 1 308 ? 126.133 91.712 54.279 1.00 68.37 308 ILE B CA 1
ATOM 11955 C C . ILE B 1 308 ? 126.347 91.123 52.891 1.00 68.37 308 ILE B C 1
ATOM 11956 O O . ILE B 1 308 ? 126.404 91.851 51.891 1.00 68.37 308 ILE B O 1
ATOM 11972 N N . SER B 1 309 ? 126.462 89.795 52.804 1.00 70.60 309 SER B N 1
ATOM 11973 C CA . SER B 1 309 ? 126.541 89.143 51.504 1.00 70.60 309 SER B CA 1
ATOM 11974 C C . SER B 1 309 ? 125.283 89.405 50.692 1.00 70.60 309 SER B C 1
ATOM 11975 O O . SER B 1 309 ? 125.350 89.625 49.475 1.00 70.60 309 SER B O 1
ATOM 11983 N N . GLY B 1 310 ? 124.124 89.393 51.349 1.00 73.49 310 GLY B N 1
ATOM 11984 C CA . GLY B 1 310 ? 122.888 89.684 50.648 1.00 73.49 310 GLY B CA 1
ATOM 11985 C C . GLY B 1 310 ? 122.834 91.107 50.130 1.00 73.49 310 GLY B C 1
ATOM 11986 O O . GLY B 1 310 ? 122.252 91.369 49.074 1.00 73.49 310 GLY B O 1
ATOM 11990 N N . LEU B 1 311 ? 123.436 92.045 50.862 1.00 73.97 311 LEU B N 1
ATOM 11991 C CA . LEU B 1 311 ? 123.443 93.435 50.416 1.00 73.97 311 LEU B CA 1
ATOM 11992 C C . LEU B 1 311 ? 124.412 93.634 49.256 1.00 73.97 311 LEU B C 1
ATOM 11993 O O . LEU B 1 311 ? 124.122 94.371 48.305 1.00 73.97 311 LEU B O 1
ATOM 12009 N N . GLN B 1 312 ? 125.581 92.993 49.319 1.00 76.16 312 GLN B N 1
ATOM 12010 C CA . GLN B 1 312 ? 126.527 93.100 48.214 1.00 76.16 312 GLN B CA 1
ATOM 12011 C C . GLN B 1 312 ? 125.959 92.468 46.952 1.00 76.16 312 GLN B C 1
ATOM 12012 O O . GLN B 1 312 ? 126.068 93.036 45.859 1.00 76.16 312 GLN B O 1
ATOM 12026 N N . LEU B 1 313 ? 125.339 91.294 47.085 1.00 79.77 313 LEU B N 1
ATOM 12027 C CA . LEU B 1 313 ? 124.674 90.670 45.946 1.00 79.77 313 LEU B CA 1
ATOM 12028 C C . LEU B 1 313 ? 123.520 91.531 45.451 1.00 79.77 313 LEU B C 1
ATOM 12029 O O . LEU B 1 313 ? 123.235 91.571 44.247 1.00 79.77 313 LEU B O 1
ATOM 12045 N N . GLN B 1 314 ? 122.855 92.232 46.367 1.00 80.06 314 GLN B N 1
ATOM 12046 C CA . GLN B 1 314 ? 121.762 93.122 45.994 1.00 80.06 314 GLN B CA 1
ATOM 12047 C C . GLN B 1 314 ? 122.256 94.250 45.099 1.00 80.06 314 GLN B C 1
ATOM 12048 O O . GLN B 1 314 ? 121.768 94.421 43.974 1.00 80.06 314 GLN B O 1
ATOM 12062 N N . GLN B 1 315 ? 123.228 95.028 45.580 1.00 82.54 315 GLN B N 1
ATOM 12063 C CA . GLN B 1 315 ? 123.748 96.133 44.782 1.00 82.54 315 GLN B CA 1
ATOM 12064 C C . GLN B 1 315 ? 124.400 95.630 43.503 1.00 82.54 315 GLN B C 1
ATOM 12065 O O . GLN B 1 315 ? 124.393 96.326 42.481 1.00 82.54 315 GLN B O 1
ATOM 12079 N N . GLU B 1 316 ? 124.976 94.428 43.542 1.00 83.96 316 GLU B N 1
ATOM 12080 C CA . GLU B 1 316 ? 125.466 93.804 42.319 1.00 83.96 316 GLU B CA 1
ATOM 12081 C C . GLU B 1 316 ? 124.337 93.622 41.315 1.00 83.96 316 GLU B C 1
ATOM 12082 O O . GLU B 1 316 ? 124.500 93.912 40.122 1.00 83.96 316 GLU B O 1
ATOM 12094 N N . PHE B 1 317 ? 123.177 93.162 41.785 1.00 84.27 317 PHE B N 1
ATOM 12095 C CA . PHE B 1 317 ? 122.038 92.977 40.895 1.00 84.27 317 PHE B CA 1
ATOM 12096 C C . PHE B 1 317 ? 121.536 94.310 40.358 1.00 84.27 317 PHE B C 1
ATOM 12097 O O . PHE B 1 317 ? 121.149 94.407 39.188 1.00 84.27 317 PHE B O 1
ATOM 12114 N N . VAL B 1 318 ? 121.407 95.284 41.253 1.00 84.78 318 VAL B N 1
ATOM 12115 C CA . VAL B 1 318 ? 121.005 96.587 40.854 1.00 84.78 318 VAL B CA 1
ATOM 12116 C C . VAL B 1 318 ? 121.902 97.099 39.747 1.00 84.78 318 VAL B C 1
ATOM 12117 O O . VAL B 1 318 ? 121.403 97.385 38.657 1.00 84.78 318 VAL B O 1
ATOM 12130 N N . ASN B 1 319 ? 123.254 97.274 39.982 1.00 87.06 319 ASN B N 1
ATOM 12131 C CA . ASN B 1 319 ? 124.203 97.878 39.052 1.00 87.06 319 ASN B CA 1
ATOM 12132 C C . ASN B 1 319 ? 124.270 97.088 37.750 1.00 87.06 319 ASN B C 1
ATOM 12133 O O . ASN B 1 319 ? 124.305 97.671 36.660 1.00 87.06 319 ASN B O 1
ATOM 12144 N N . PHE B 1 320 ? 124.232 95.766 37.854 1.00 89.04 320 PHE B N 1
ATOM 12145 C CA . PHE B 1 320 ? 124.232 94.912 36.674 1.00 89.04 320 PHE B CA 1
ATOM 12146 C C . PHE B 1 320 ? 122.971 95.085 35.814 1.00 89.04 320 PHE B C 1
ATOM 12147 O O . PHE B 1 320 ? 123.054 95.150 34.589 1.00 89.04 320 PHE B O 1
ATOM 12164 N N . PHE B 1 321 ? 121.808 95.159 36.461 1.00 90.11 321 PHE B N 1
ATOM 12165 C CA . PHE B 1 321 ? 120.533 95.288 35.764 1.00 90.11 321 PHE B CA 1
ATOM 12166 C C . PHE B 1 321 ? 120.406 96.659 35.106 1.00 90.11 321 PHE B C 1
ATOM 12167 O O . PHE B 1 321 ? 119.961 96.775 33.956 1.00 90.11 321 PHE B O 1
ATOM 12184 N N . LEU B 1 322 ? 120.833 97.708 35.813 1.00 91.09 322 LEU B N 1
ATOM 12185 C CA . LEU B 1 322 ? 120.863 99.046 35.231 1.00 91.09 322 LEU B CA 1
ATOM 12186 C C . LEU B 1 322 ? 121.813 99.103 34.045 1.00 91.09 322 LEU B C 1
ATOM 12187 O O . LEU B 1 322 ? 121.459 99.608 32.974 1.00 91.09 322 LEU B O 1
ATOM 12203 N N . LEU B 1 323 ? 123.042 98.611 34.235 1.00 92.06 323 LEU B N 1
ATOM 12204 C CA . LEU B 1 323 ? 124.077 98.756 33.217 1.00 92.06 323 LEU B CA 1
ATOM 12205 C C . LEU B 1 323 ? 123.662 98.090 31.914 1.00 92.06 323 LEU B C 1
ATOM 12206 O O . LEU B 1 323 ? 123.964 98.594 30.826 1.00 92.06 323 LEU B O 1
ATOM 12222 N N . HIS B 1 324 ? 123.190 96.846 32.010 1.00 91.41 324 HIS B N 1
ATOM 12223 C CA . HIS B 1 324 ? 122.844 96.038 30.825 1.00 91.41 324 HIS B CA 1
ATOM 12224 C C . HIS B 1 324 ? 121.680 96.472 29.928 1.00 91.41 324 HIS B C 1
ATOM 12225 O O . HIS B 1 324 ? 121.801 96.472 28.703 1.00 91.41 324 HIS B O 1
ATOM 12239 N N . TYR B 1 325 ? 120.563 96.837 30.538 1.00 92.14 325 TYR B N 1
ATOM 12240 C CA . TYR B 1 325 ? 119.370 97.284 29.800 1.00 92.14 325 TYR B CA 1
ATOM 12241 C C . TYR B 1 325 ? 118.744 98.652 30.171 1.00 92.14 325 TYR B C 1
ATOM 12242 O O . TYR B 1 325 ? 117.597 98.902 29.803 1.00 92.14 325 TYR B O 1
ATOM 12260 N N . LYS B 1 326 ? 119.453 99.530 30.879 1.00 95.16 326 LYS B N 1
ATOM 12261 C CA . LYS B 1 326 ? 118.892 100.814 31.321 1.00 95.16 326 LYS B CA 1
ATOM 12262 C C . LYS B 1 326 ? 117.535 100.685 32.059 1.00 95.16 326 LYS B C 1
ATOM 12263 O O . LYS B 1 326 ? 116.665 101.538 31.885 1.00 95.16 326 LYS B O 1
ATOM 12282 N N . LYS B 1 327 ? 117.346 99.640 32.872 1.00 93.17 327 LYS B N 1
ATOM 12283 C CA . LYS B 1 327 ? 116.115 99.462 33.620 1.00 93.17 327 LYS B CA 1
ATOM 12284 C C . LYS B 1 327 ? 116.565 99.109 35.034 1.00 93.17 327 LYS B C 1
ATOM 12285 O O . LYS B 1 327 ? 117.219 98.083 35.221 1.00 93.17 327 LYS B O 1
ATOM 12304 N N . ASP B 1 328 ? 116.263 99.908 36.104 1.00 92.75 328 ASP B N 1
ATOM 12305 C CA . ASP B 1 328 ? 116.519 99.584 37.509 1.00 92.75 328 ASP B CA 1
ATOM 12306 C C . ASP B 1 328 ? 115.716 100.357 38.572 1.00 92.75 328 ASP B C 1
ATOM 12307 O O . ASP B 1 328 ? 116.211 100.508 39.688 1.00 92.75 328 ASP B O 1
ATOM 12311 N N . VAL B 1 329 ? 114.506 100.847 38.282 1.00 93.11 329 VAL B N 1
ATOM 12312 C CA . VAL B 1 329 ? 113.712 101.534 39.292 1.00 93.11 329 VAL B CA 1
ATOM 12313 C C . VAL B 1 329 ? 112.844 100.498 39.998 1.00 93.11 329 VAL B C 1
ATOM 12314 O O . VAL B 1 329 ? 111.624 100.493 39.834 1.00 93.11 329 VAL B O 1
ATOM 12318 N N . SER B 1 330 ? 113.465 99.627 40.784 1.00 89.26 330 SER B N 1
ATOM 12319 C CA . SER B 1 330 ? 112.742 98.586 41.468 1.00 89.26 330 SER B CA 1
ATOM 12320 C C . SER B 1 330 ? 113.120 98.629 42.944 1.00 89.26 330 SER B C 1
ATOM 12321 O O . SER B 1 330 ? 114.304 98.622 43.281 1.00 89.26 330 SER B O 1
ATOM 12329 N N . VAL B 1 331 ? 112.129 98.671 43.819 1.00 86.49 331 VAL B N 1
ATOM 12330 C CA . VAL B 1 331 ? 112.363 98.670 45.258 1.00 86.49 331 VAL B CA 1
ATOM 12331 C C . VAL B 1 331 ? 111.983 97.373 46.013 1.00 86.49 331 VAL B C 1
ATOM 12332 O O . VAL B 1 331 ? 112.587 97.084 47.035 1.00 86.49 331 VAL B O 1
ATOM 12345 N N . SER B 1 332 ? 110.898 96.632 45.624 1.00 85.33 332 SER B N 1
ATOM 12346 C CA . SER B 1 332 ? 110.396 95.390 46.211 1.00 85.33 332 SER B CA 1
ATOM 12347 C C . SER B 1 332 ? 111.393 94.236 46.128 1.00 85.33 332 SER B C 1
ATOM 12348 O O . SER B 1 332 ? 111.574 93.510 47.106 1.00 85.33 332 SER B O 1
ATOM 12356 N N . ASP B 1 333 ? 112.025 94.114 44.969 1.00 84.08 333 ASP B N 1
ATOM 12357 C CA . ASP B 1 333 ? 113.097 93.155 44.773 1.00 84.08 333 ASP B CA 1
ATOM 12358 C C . ASP B 1 333 ? 114.262 93.500 45.726 1.00 84.08 333 ASP B C 1
ATOM 12359 O O . ASP B 1 333 ? 114.871 92.591 46.287 1.00 84.08 333 ASP B O 1
ATOM 12368 N N . GLN B 1 334 ? 114.554 94.782 45.898 1.00 83.46 334 GLN B N 1
ATOM 12369 C CA . GLN B 1 334 ? 115.634 95.159 46.796 1.00 83.46 334 GLN B CA 1
ATOM 12370 C C . GLN B 1 334 ? 115.304 94.625 48.207 1.00 83.46 334 GLN B C 1
ATOM 12371 O O . GLN B 1 334 ? 116.188 94.087 48.872 1.00 83.46 334 GLN B O 1
ATOM 12385 N N . MET B 1 335 ? 114.057 94.759 48.669 1.00 82.62 335 MET B N 1
ATOM 12386 C CA . MET B 1 335 ? 113.652 94.185 49.944 1.00 82.62 335 MET B CA 1
ATOM 12387 C C . MET B 1 335 ? 113.728 92.653 49.920 1.00 82.62 335 MET B C 1
ATOM 12388 O O . MET B 1 335 ? 114.123 92.037 50.909 1.00 82.62 335 MET B O 1
ATOM 12402 N N . GLU B 1 336 ? 113.353 92.038 48.796 1.00 82.78 336 GLU B N 1
ATOM 12403 C CA . GLU B 1 336 ? 113.366 90.583 48.696 1.00 82.78 336 GLU B CA 1
ATOM 12404 C C . GLU B 1 336 ? 114.753 90.010 48.941 1.00 82.78 336 GLU B C 1
ATOM 12405 O O . GLU B 1 336 ? 114.864 88.850 49.353 1.00 82.78 336 GLU B O 1
ATOM 12417 N N . PHE B 1 337 ? 115.813 90.783 48.698 1.00 80.01 337 PHE B N 1
ATOM 12418 C CA . PHE B 1 337 ? 117.152 90.317 49.046 1.00 80.01 337 PHE B CA 1
ATOM 12419 C C . PHE B 1 337 ? 117.423 90.387 50.541 1.00 80.01 337 PHE B C 1
ATOM 12420 O O . PHE B 1 337 ? 118.281 89.649 51.036 1.00 80.01 337 PHE B O 1
ATOM 12437 N N . VAL B 1 338 ? 116.719 91.250 51.266 1.00 72.87 338 VAL B N 1
ATOM 12438 C CA . VAL B 1 338 ? 116.838 91.333 52.717 1.00 72.87 338 VAL B CA 1
ATOM 12439 C C . VAL B 1 338 ? 115.928 90.268 53.315 1.00 72.87 338 VAL B C 1
ATOM 12440 O O . VAL B 1 338 ? 114.828 90.026 52.806 1.00 72.87 338 VAL B O 1
ATOM 12453 N N . ASN B 1 339 ? 116.386 89.629 54.390 1.00 59.98 339 ASN B N 1
ATOM 12454 C CA . ASN B 1 339 ? 115.668 88.536 55.042 1.00 59.98 339 ASN B CA 1
ATOM 12455 C C . ASN B 1 339 ? 115.547 88.854 56.528 1.00 59.98 339 ASN B C 1
ATOM 12456 O O . ASN B 1 339 ? 116.537 88.808 57.262 1.00 59.98 339 ASN B O 1
ATOM 12467 N N . GLY B 1 340 ? 114.326 89.163 56.967 1.00 55.73 340 GLY B N 1
ATOM 12468 C CA . GLY B 1 340 ? 114.101 89.596 58.336 1.00 55.73 340 GLY B CA 1
ATOM 12469 C C . GLY B 1 340 ? 114.340 88.528 59.379 1.00 55.73 340 GLY B C 1
ATOM 12470 O O . GLY B 1 340 ? 114.548 88.857 60.554 1.00 55.73 340 GLY B O 1
ATOM 12474 N N . TRP B 1 341 ? 114.305 87.255 58.988 1.00 51.72 341 TRP B N 1
ATOM 12475 C CA . TRP B 1 341 ? 114.493 86.184 59.958 1.00 51.72 341 TRP B CA 1
ATOM 12476 C C . TRP B 1 341 ? 115.883 86.243 60.577 1.00 51.72 341 TRP B C 1
ATOM 12477 O O . TRP B 1 341 ? 116.041 86.097 61.797 1.00 51.72 341 TRP B O 1
ATOM 12498 N N . TYR B 1 342 ? 116.883 86.519 59.746 1.00 55.39 342 TYR B N 1
ATOM 12499 C CA . TYR B 1 342 ? 118.255 86.618 60.219 1.00 55.39 342 TYR B CA 1
ATOM 12500 C C . TYR B 1 342 ? 118.331 87.751 61.229 1.00 55.39 342 TYR B C 1
ATOM 12501 O O . TYR B 1 342 ? 119.007 87.639 62.250 1.00 55.39 342 TYR B O 1
ATOM 12519 N N . ILE B 1 343 ? 117.629 88.842 60.942 1.00 54.07 343 ILE B N 1
ATOM 12520 C CA . ILE B 1 343 ? 117.603 89.981 61.853 1.00 54.07 343 ILE B CA 1
ATOM 12521 C C . ILE B 1 343 ? 116.992 89.568 63.186 1.00 54.07 343 ILE B C 1
ATOM 12522 O O . ILE B 1 343 ? 117.476 89.958 64.259 1.00 54.07 343 ILE B O 1
ATOM 12538 N N . MET B 1 344 ? 115.977 88.719 63.113 1.00 52.11 344 MET B N 1
ATOM 12539 C CA . MET B 1 344 ? 115.330 88.211 64.307 1.00 52.11 344 MET B CA 1
ATOM 12540 C C . MET B 1 344 ? 116.367 87.429 65.110 1.00 52.11 344 MET B C 1
ATOM 12541 O O . MET B 1 344 ? 116.380 87.490 66.339 1.00 52.11 344 MET B O 1
ATOM 12548 N N . ILE B 1 345 ? 117.236 86.694 64.415 1.00 52.78 345 ILE B N 1
ATOM 12549 C CA . ILE B 1 345 ? 118.265 85.912 65.093 1.00 52.78 345 ILE B CA 1
ATOM 12550 C C . ILE B 1 345 ? 119.346 86.825 65.661 1.00 52.78 345 ILE B C 1
ATOM 12551 O O . ILE B 1 345 ? 119.979 86.492 66.666 1.00 52.78 345 ILE B O 1
ATOM 12567 N N . ILE B 1 346 ? 119.591 87.976 65.032 1.00 53.48 346 ILE B N 1
ATOM 12568 C CA . ILE B 1 346 ? 120.573 88.919 65.562 1.00 53.48 346 ILE B CA 1
ATOM 12569 C C . ILE B 1 346 ? 120.085 89.487 66.886 1.00 53.48 346 ILE B C 1
ATOM 12570 O O . ILE B 1 346 ? 120.802 89.464 67.897 1.00 53.48 346 ILE B O 1
ATOM 12586 N N . ILE B 1 347 ? 118.854 90.003 66.896 1.00 51.18 347 ILE B N 1
ATOM 12587 C CA . ILE B 1 347 ? 118.274 90.531 68.129 1.00 51.18 347 ILE B CA 1
ATOM 12588 C C . ILE B 1 34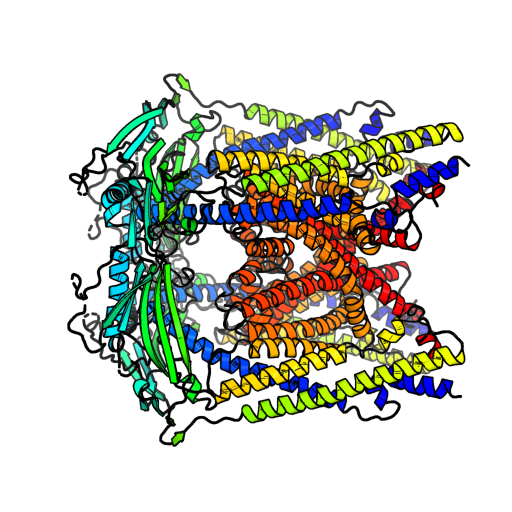7 ? 118.236 89.437 69.189 1.00 51.18 347 ILE B C 1
ATOM 12589 O O . ILE B 1 347 ? 118.573 89.667 70.360 1.00 51.18 347 ILE B O 1
ATOM 12605 N N . SER B 1 348 ? 117.866 88.220 68.781 1.00 51.02 348 SER B N 1
ATOM 12606 C CA . SER B 1 348 ? 117.830 87.092 69.702 1.00 51.02 348 SER B CA 1
ATOM 12607 C C . SER B 1 348 ? 119.195 86.843 70.329 1.00 51.02 348 SER B C 1
ATOM 12608 O O . SER B 1 348 ? 119.312 86.708 71.550 1.00 51.02 348 SER B O 1
ATOM 12616 N N . ASP B 1 349 ? 120.242 86.792 69.503 1.00 52.38 349 ASP B N 1
ATOM 12617 C CA . ASP B 1 349 ? 121.574 86.490 70.015 1.00 52.38 349 ASP B CA 1
ATOM 12618 C C . ASP B 1 349 ? 122.057 87.572 70.968 1.00 52.38 349 ASP B C 1
ATOM 12619 O O . ASP B 1 349 ? 122.653 87.271 72.010 1.00 52.38 349 ASP B O 1
ATOM 12626 N N . ILE B 1 350 ? 121.799 88.839 70.633 1.00 50.39 350 ILE B N 1
ATOM 12627 C CA . ILE B 1 350 ? 122.194 89.932 71.519 1.00 50.39 350 ILE B CA 1
ATOM 12628 C C . ILE B 1 350 ? 121.513 89.780 72.874 1.00 50.39 350 ILE B C 1
ATOM 12629 O O . ILE B 1 350 ? 122.158 89.871 73.930 1.00 50.39 350 ILE B O 1
ATOM 12645 N N . LEU B 1 351 ? 120.204 89.521 72.867 1.00 49.34 351 LEU B N 1
ATOM 12646 C CA . LEU B 1 351 ? 119.476 89.419 74.126 1.00 49.34 351 LEU B CA 1
ATOM 12647 C C . LEU B 1 351 ? 119.922 88.202 74.940 1.00 49.34 351 LEU B C 1
ATOM 12648 O O . LEU B 1 351 ? 120.011 88.277 76.172 1.00 49.34 351 LEU B O 1
ATOM 12664 N N . THR B 1 352 ? 120.224 87.079 74.278 1.00 50.74 352 THR B N 1
ATOM 12665 C CA . THR B 1 352 ? 120.730 85.912 75.003 1.00 50.74 352 THR B CA 1
ATOM 12666 C C . THR B 1 352 ? 122.085 86.194 75.629 1.00 50.74 352 THR B C 1
ATOM 12667 O O . THR B 1 352 ? 122.357 85.759 76.753 1.00 50.74 352 THR B O 1
ATOM 12678 N N . ILE B 1 353 ? 122.954 86.907 74.913 1.00 51.42 353 ILE B N 1
ATOM 12679 C CA . ILE B 1 353 ? 124.282 87.183 75.447 1.00 51.42 353 ILE B CA 1
ATOM 12680 C C . ILE B 1 353 ? 124.185 88.109 76.650 1.00 51.42 353 ILE B C 1
ATOM 12681 O O . ILE B 1 353 ? 124.812 87.865 77.688 1.00 51.42 353 ILE B O 1
ATOM 12697 N N . ILE B 1 354 ? 123.389 89.173 76.541 1.00 50.49 354 ILE B N 1
ATOM 12698 C CA . ILE B 1 354 ? 123.267 90.117 77.651 1.00 50.49 354 ILE B CA 1
ATOM 12699 C C . ILE B 1 354 ? 122.648 89.429 78.860 1.00 50.49 354 ILE B C 1
ATOM 12700 O O . ILE B 1 354 ? 123.175 89.501 79.981 1.00 50.49 354 ILE B O 1
ATOM 12716 N N . GLY B 1 355 ? 121.521 88.743 78.649 1.00 51.00 355 GLY B N 1
ATOM 12717 C CA . GLY B 1 355 ? 120.872 88.040 79.741 1.00 51.00 355 GLY B CA 1
ATOM 12718 C C . GLY B 1 355 ? 121.757 86.992 80.379 1.00 51.00 355 GLY B C 1
ATOM 12719 O O . GLY B 1 355 ? 121.672 86.751 81.586 1.00 51.00 355 GLY B O 1
ATOM 12723 N N . SER B 1 356 ? 122.627 86.365 79.589 1.00 52.46 356 SER B N 1
ATOM 12724 C CA . SER B 1 356 ? 123.521 85.353 80.131 1.00 52.46 356 SER B CA 1
ATOM 12725 C C . SER B 1 356 ? 124.645 85.985 80.940 1.00 52.46 356 SER B C 1
ATOM 12726 O O . SER B 1 356 ? 125.071 85.429 81.957 1.00 52.46 356 SER B O 1
ATOM 12734 N N . ILE B 1 357 ? 125.142 87.145 80.507 1.00 53.16 357 ILE B N 1
ATOM 12735 C CA . ILE B 1 357 ? 126.163 87.841 81.285 1.00 53.16 357 ILE B CA 1
ATOM 12736 C C . ILE B 1 357 ? 125.595 88.267 82.631 1.00 53.16 357 ILE B C 1
ATOM 12737 O O . ILE B 1 357 ? 126.219 88.063 83.680 1.00 53.16 357 ILE B O 1
ATOM 12753 N N . LEU B 1 358 ? 124.399 88.862 82.625 1.00 53.51 358 LEU B N 1
ATOM 12754 C CA . LEU B 1 358 ? 123.773 89.249 83.886 1.00 53.51 358 LEU B CA 1
ATOM 12755 C C . LEU B 1 358 ? 123.486 88.032 84.751 1.00 53.51 358 LEU B C 1
ATOM 12756 O O . LEU B 1 358 ? 123.610 88.082 85.981 1.00 53.51 358 LEU B O 1
ATOM 12772 N N . LYS B 1 359 ? 123.096 86.929 84.119 1.00 55.08 359 LYS B N 1
ATOM 12773 C CA . LYS B 1 359 ? 122.863 85.682 84.834 1.00 55.08 359 LYS B CA 1
ATOM 12774 C C . LYS B 1 359 ? 124.122 85.214 85.557 1.00 55.08 359 LYS B C 1
ATOM 12775 O O . LYS B 1 359 ? 124.086 84.894 86.752 1.00 55.08 359 LYS B O 1
ATOM 12794 N N . MET B 1 360 ? 125.244 85.155 84.837 1.00 57.88 360 MET B N 1
ATOM 12795 C CA . MET B 1 360 ? 126.515 84.783 85.447 1.00 57.88 360 MET B CA 1
ATOM 12796 C C . MET B 1 360 ? 126.881 85.744 86.567 1.00 57.88 360 MET B C 1
ATOM 12797 O O . MET B 1 360 ? 127.438 85.336 87.595 1.00 57.88 360 MET B O 1
ATOM 12811 N N . GLU B 1 361 ? 126.554 87.024 86.392 1.00 59.51 361 GLU B N 1
ATOM 12812 C CA . GLU B 1 361 ? 126.840 88.013 87.424 1.00 59.51 361 GLU B CA 1
ATOM 12813 C C . GLU B 1 361 ? 126.061 87.719 88.696 1.00 59.51 361 GLU B C 1
ATOM 12814 O O . GLU B 1 361 ? 126.596 87.835 89.805 1.00 59.51 361 GLU B O 1
ATOM 12826 N N . ILE B 1 362 ? 124.795 87.329 88.557 1.00 59.31 362 ILE B N 1
ATOM 12827 C CA . ILE B 1 362 ? 123.977 87.102 89.740 1.00 59.31 362 ILE B CA 1
ATOM 12828 C C . ILE B 1 362 ? 124.370 85.792 90.411 1.00 59.31 362 ILE B C 1
ATOM 12829 O O . ILE B 1 362 ? 124.418 85.706 91.642 1.00 59.31 362 ILE B O 1
ATOM 12845 N N . GLN B 1 363 ? 124.626 84.747 89.623 1.00 59.91 363 GLN B N 1
ATOM 12846 C CA . GLN B 1 363 ? 125.080 83.494 90.213 1.00 59.91 363 GLN B CA 1
ATOM 12847 C C . GLN B 1 363 ? 126.451 83.629 90.855 1.00 59.91 363 GLN B C 1
ATOM 12848 O O . GLN B 1 363 ? 126.782 82.844 91.750 1.00 59.91 363 GLN B O 1
ATOM 12862 N N . ALA B 1 364 ? 127.254 84.603 90.424 1.00 62.44 364 ALA B N 1
ATOM 12863 C CA . ALA B 1 364 ? 128.549 84.835 91.050 1.00 62.44 364 ALA B CA 1
ATOM 12864 C C . ALA B 1 364 ? 128.404 85.639 92.337 1.00 62.44 364 ALA B C 1
ATOM 12865 O O . ALA B 1 364 ? 128.891 85.226 93.393 1.00 62.44 364 ALA B O 1
ATOM 12872 N N . LYS B 1 365 ? 127.737 86.788 92.264 1.00 62.11 365 LYS B N 1
ATOM 12873 C CA . LYS B 1 365 ? 127.523 87.623 93.439 1.00 62.11 365 LYS B CA 1
ATOM 12874 C C . LYS B 1 365 ? 126.429 87.094 94.357 1.00 62.11 365 LYS B C 1
ATOM 12875 O O . LYS B 1 365 ? 126.317 87.571 95.491 1.00 62.11 365 LYS B O 1
ATOM 12894 N N . SER B 1 366 ? 125.629 86.132 93.903 1.00 65.32 366 SER B N 1
ATOM 12895 C CA . SER B 1 366 ? 124.587 85.515 94.721 1.00 65.32 366 SER B CA 1
ATOM 12896 C C . SER B 1 366 ? 123.524 86.537 95.124 1.00 65.32 366 SER B C 1
ATOM 12897 O O . SER B 1 366 ? 123.115 86.618 96.284 1.00 65.32 366 SER B O 1
ATOM 12905 N N . LEU B 1 367 ? 123.078 87.320 94.148 1.00 61.97 367 LEU B N 1
ATOM 12906 C CA . LEU B 1 367 ? 121.950 88.216 94.334 1.00 61.97 367 LEU B CA 1
ATOM 12907 C C . LEU B 1 367 ? 120.650 87.480 94.025 1.00 61.97 367 LEU B C 1
ATOM 12908 O O . LEU B 1 367 ? 120.646 86.354 93.524 1.00 61.97 367 LEU B O 1
ATOM 12924 N N . THR B 1 368 ? 119.532 88.144 94.323 1.00 63.04 368 THR B N 1
ATOM 12925 C CA . THR B 1 368 ? 118.200 87.556 94.218 1.00 63.04 368 THR B CA 1
ATOM 12926 C C . THR B 1 368 ? 117.256 88.357 93.329 1.00 63.04 368 THR B C 1
ATOM 12927 O O . THR B 1 368 ? 116.048 88.093 93.339 1.00 63.04 368 THR B O 1
ATOM 12938 N N . SER B 1 369 ? 117.768 89.312 92.554 1.00 60.38 369 SER B N 1
ATOM 12939 C CA . SER B 1 369 ? 116.947 90.175 91.706 1.00 60.38 369 SER B CA 1
ATOM 12940 C C . SER B 1 369 ? 117.002 89.641 90.279 1.00 60.38 369 SER B C 1
ATOM 12941 O O . SER B 1 369 ? 117.916 89.964 89.518 1.00 60.38 369 SER B O 1
ATOM 12949 N N . TYR B 1 370 ? 116.006 88.834 89.915 1.00 57.13 370 TYR B N 1
ATOM 12950 C CA . TYR B 1 370 ? 115.912 88.201 88.598 1.00 57.13 370 TYR B CA 1
ATOM 12951 C C . TYR B 1 370 ? 114.707 88.805 87.887 1.00 57.13 370 TYR B C 1
ATOM 12952 O O . TYR B 1 370 ? 113.594 88.282 87.981 1.00 57.13 370 TYR B O 1
ATOM 12970 N N . ASP B 1 371 ? 114.932 89.909 87.181 1.00 52.42 371 ASP B N 1
ATOM 12971 C CA . ASP B 1 371 ? 113.875 90.622 86.471 1.00 52.42 371 ASP B CA 1
ATOM 12972 C C . ASP B 1 371 ? 114.256 91.009 85.055 1.00 52.42 371 ASP B C 1
ATOM 12973 O O . ASP B 1 371 ? 113.423 90.910 84.151 1.00 52.42 371 ASP B O 1
ATOM 12982 N N . VAL B 1 372 ? 115.491 91.444 84.835 1.00 50.05 372 VAL B N 1
ATOM 12983 C CA . VAL B 1 372 ? 115.932 91.853 83.509 1.00 50.05 372 VAL B CA 1
ATOM 12984 C C . VAL B 1 372 ? 116.380 90.653 82.690 1.00 50.05 372 VAL B C 1
ATOM 12985 O O . VAL B 1 372 ? 115.999 90.505 81.525 1.00 50.05 372 VAL B O 1
ATOM 12998 N N . CYS B 1 373 ? 117.190 89.782 83.295 1.00 50.70 373 CYS B N 1
ATOM 12999 C CA . CYS B 1 373 ? 117.635 88.571 82.617 1.00 50.70 373 CYS B CA 1
ATOM 13000 C C . CYS B 1 373 ? 116.452 87.709 82.200 1.00 50.70 373 CYS B C 1
ATOM 13001 O O . CYS B 1 373 ? 116.443 87.144 81.100 1.00 50.70 373 CYS B O 1
ATOM 13009 N N . SER B 1 374 ? 115.442 87.604 83.065 1.00 49.07 374 SER B N 1
ATOM 13010 C CA . SER B 1 374 ? 114.256 86.820 82.749 1.00 49.07 374 SER B CA 1
ATOM 13011 C C . SER B 1 374 ? 113.568 87.343 81.496 1.00 49.07 374 SER B C 1
ATOM 13012 O O . SER B 1 374 ? 113.097 86.562 80.659 1.00 49.07 374 SER B O 1
ATOM 13020 N N . ILE B 1 375 ? 113.522 88.663 81.338 1.00 47.02 375 ILE B N 1
ATOM 13021 C CA . ILE B 1 375 ? 112.810 89.273 80.224 1.00 47.02 375 ILE B CA 1
ATOM 13022 C C . ILE B 1 375 ? 113.620 89.160 78.942 1.00 47.02 375 ILE B C 1
ATOM 13023 O O . ILE B 1 375 ? 113.077 88.821 77.882 1.00 47.02 375 ILE B O 1
ATOM 13039 N N . LEU B 1 376 ? 114.923 89.437 79.015 1.00 48.59 376 LEU B N 1
ATOM 13040 C CA . LEU B 1 376 ? 115.786 89.295 77.849 1.00 48.59 376 LEU B CA 1
ATOM 13041 C C . LEU B 1 376 ? 115.757 87.862 77.333 1.00 48.59 376 LEU B C 1
ATOM 13042 O O . LEU B 1 376 ? 115.581 87.618 76.133 1.00 48.59 376 LEU B O 1
ATOM 13058 N N . LEU B 1 377 ? 115.890 86.897 78.243 1.00 48.36 377 LEU B N 1
ATOM 13059 C CA . LEU B 1 377 ? 115.900 85.499 77.838 1.00 48.36 377 LEU B CA 1
ATOM 13060 C C . LEU B 1 377 ? 114.534 85.054 77.332 1.00 48.36 377 LEU B C 1
ATOM 13061 O O . LEU B 1 377 ? 114.446 84.258 76.391 1.00 48.36 377 LEU B O 1
ATOM 13077 N N . GLY B 1 378 ? 113.461 85.546 77.945 1.00 47.42 378 GLY B N 1
ATOM 13078 C CA . GLY B 1 378 ? 112.122 85.216 77.499 1.00 47.42 378 GLY B CA 1
ATOM 13079 C C . GLY B 1 378 ? 111.834 85.672 76.084 1.00 47.42 378 GLY B C 1
ATOM 13080 O O . GLY B 1 378 ? 111.443 84.868 75.221 1.00 47.42 378 GLY B O 1
ATOM 13084 N N . THR B 1 379 ? 112.021 86.972 75.841 1.00 47.05 379 THR B N 1
ATOM 13085 C CA . THR B 1 379 ? 111.843 87.507 74.495 1.00 47.05 379 THR B CA 1
ATOM 13086 C C . THR B 1 379 ? 112.745 86.782 73.507 1.00 47.05 379 THR B C 1
ATOM 13087 O O . THR B 1 379 ? 112.320 86.449 72.390 1.00 47.05 379 THR B O 1
ATOM 13098 N N . SER B 1 380 ? 113.980 86.494 73.921 1.00 48.20 380 SER B N 1
ATOM 13099 C CA . SER B 1 380 ? 114.904 85.759 73.068 1.00 48.20 380 SER B CA 1
ATOM 13100 C C . SER B 1 380 ? 114.312 84.428 72.634 1.00 48.20 380 SER B C 1
ATOM 13101 O O . SER B 1 380 ? 114.202 84.150 71.436 1.00 48.20 380 SER B O 1
ATOM 13109 N N . THR B 1 381 ? 113.922 83.594 73.603 1.00 47.82 381 THR B N 1
ATOM 13110 C CA . THR B 1 381 ? 113.327 82.295 73.297 1.00 47.82 381 THR B CA 1
ATOM 13111 C C . THR B 1 381 ? 112.147 82.414 72.347 1.00 47.82 381 THR B C 1
ATOM 13112 O O . THR B 1 381 ? 112.065 81.678 71.357 1.00 47.82 381 THR B O 1
ATOM 13123 N N . MET B 1 382 ? 111.220 83.328 72.646 1.00 47.14 382 MET B N 1
ATOM 13124 C CA . MET B 1 382 ? 110.094 83.591 71.752 1.00 47.14 382 MET B CA 1
ATOM 13125 C C . MET B 1 382 ? 110.561 83.774 70.308 1.00 47.14 382 MET B C 1
ATOM 13126 O O . MET B 1 382 ? 110.082 83.095 69.381 1.00 47.14 382 MET B O 1
ATOM 13140 N N . LEU B 1 383 ? 111.560 84.635 70.117 1.00 48.14 383 LEU B N 1
ATOM 13141 C CA . LEU B 1 383 ? 112.078 84.877 68.779 1.00 48.14 383 LEU B CA 1
ATOM 13142 C C . LEU B 1 383 ? 112.755 83.638 68.199 1.00 48.14 383 LEU B C 1
ATOM 13143 O O . LEU B 1 383 ? 112.743 83.436 66.978 1.00 48.14 383 LEU B O 1
ATOM 13159 N N . VAL B 1 384 ? 113.329 82.793 69.052 1.00 48.04 384 VAL B N 1
ATOM 13160 C CA . VAL B 1 384 ? 113.991 81.576 68.590 1.00 48.04 384 VAL B CA 1
ATOM 13161 C C . VAL B 1 384 ? 112.973 80.596 68.012 1.00 48.04 384 VAL B C 1
ATOM 13162 O O . VAL B 1 384 ? 113.153 80.061 66.906 1.00 48.04 384 VAL B O 1
ATOM 13175 N N . TRP B 1 385 ? 111.891 80.341 68.751 1.00 46.67 385 TRP B N 1
ATOM 13176 C CA . TRP B 1 385 ? 110.858 79.436 68.260 1.00 46.67 385 TRP B CA 1
ATOM 13177 C C . TRP B 1 385 ? 110.236 79.966 66.970 1.00 46.67 385 TRP B C 1
ATOM 13178 O O . TRP B 1 385 ? 109.956 79.196 66.035 1.00 46.67 385 TRP B O 1
ATOM 13199 N N . LEU B 1 386 ? 110.032 81.285 66.886 1.00 47.17 386 LEU B N 1
ATOM 13200 C CA . LEU B 1 386 ? 109.709 81.873 65.589 1.00 47.17 386 LEU B CA 1
ATOM 13201 C C . LEU B 1 386 ? 110.758 81.503 64.538 1.00 47.17 386 LEU B C 1
ATOM 13202 O O . LEU B 1 386 ? 110.428 81.255 63.368 1.00 47.17 386 LEU B O 1
ATOM 13218 N N . GLY B 1 387 ? 112.029 81.430 64.943 1.00 49.18 387 GLY B N 1
ATOM 13219 C CA . GLY B 1 387 ? 113.048 80.895 64.054 1.00 49.18 387 GLY B CA 1
ATOM 13220 C C . GLY B 1 387 ? 112.711 79.502 63.560 1.00 49.18 387 GLY B C 1
ATOM 13221 O O . GLY B 1 387 ? 112.919 79.175 62.384 1.00 49.18 387 GLY B O 1
ATOM 13225 N N . VAL B 1 388 ? 112.150 78.666 64.433 1.00 48.49 388 VAL B N 1
ATOM 13226 C CA . VAL B 1 388 ? 111.720 77.362 63.940 1.00 48.49 388 VAL B CA 1
ATOM 13227 C C . VAL B 1 388 ? 110.627 77.537 62.904 1.00 48.49 388 VAL B C 1
ATOM 13228 O O . VAL B 1 388 ? 110.515 76.739 61.959 1.00 48.49 388 VAL B O 1
ATOM 13241 N N . ILE B 1 389 ? 109.816 78.589 63.035 1.00 45.90 389 ILE B N 1
ATOM 13242 C CA . ILE B 1 389 ? 108.847 78.838 61.976 1.00 45.90 389 ILE B CA 1
ATOM 13243 C C . ILE B 1 389 ? 109.537 79.269 60.685 1.00 45.90 389 ILE B C 1
ATOM 13244 O O . ILE B 1 389 ? 108.959 79.095 59.607 1.00 45.90 389 ILE B O 1
ATOM 13260 N N . ARG B 1 390 ? 110.794 79.673 60.794 1.00 50.67 390 ARG B N 1
ATOM 13261 C CA . ARG B 1 390 ? 111.602 79.865 59.611 1.00 50.67 390 ARG B CA 1
ATOM 13262 C C . ARG B 1 390 ? 111.819 78.441 59.049 1.00 50.67 390 ARG B C 1
ATOM 13263 O O . ARG B 1 390 ? 111.765 78.221 57.841 1.00 50.67 390 ARG B O 1
ATOM 13284 N N . TYR B 1 391 ? 112.058 77.486 59.961 1.00 51.26 391 TYR B N 1
ATOM 13285 C CA . TYR B 1 391 ? 112.315 76.089 59.632 1.00 51.26 391 TYR B CA 1
ATOM 13286 C C . TYR B 1 391 ? 111.041 75.268 59.463 1.00 51.26 391 TYR B C 1
ATOM 13287 O O . TYR B 1 391 ? 111.088 74.041 59.604 1.00 51.26 391 TYR B O 1
ATOM 13305 N N . LEU B 1 392 ? 109.913 75.911 59.163 1.00 46.14 392 LEU B N 1
ATOM 13306 C CA . LEU B 1 392 ? 108.746 75.224 58.629 1.00 46.14 392 LEU B CA 1
ATOM 13307 C C . LEU B 1 392 ? 108.288 75.753 57.281 1.00 46.14 392 LEU B C 1
ATOM 13308 O O . LEU B 1 392 ? 107.468 75.096 56.634 1.00 46.14 392 LEU B O 1
ATOM 13324 N N . GLY B 1 393 ? 108.788 76.904 56.839 1.00 47.82 393 GLY B N 1
ATOM 13325 C CA . GLY B 1 393 ? 108.423 77.447 55.549 1.00 47.82 393 GLY B CA 1
ATOM 13326 C C . GLY B 1 393 ? 109.094 76.794 54.363 1.00 47.82 393 GLY B C 1
ATOM 13327 O O . GLY B 1 393 ? 108.924 77.270 53.238 1.00 47.82 393 GLY B O 1
ATOM 13331 N N . PHE B 1 394 ? 109.856 75.724 54.581 1.00 53.63 394 PHE B N 1
ATOM 13332 C CA . PHE B 1 394 ? 110.475 74.972 53.501 1.00 53.63 394 PHE B CA 1
ATOM 13333 C C . PHE B 1 394 ? 109.534 73.942 52.887 1.00 53.63 394 PHE B C 1
ATOM 13334 O O . PHE B 1 394 ? 109.984 73.125 52.075 1.00 53.63 394 PHE B O 1
ATOM 13351 N N . PHE B 1 395 ? 108.254 74.023 53.263 1.00 47.36 395 PHE B N 1
ATOM 13352 C CA . PHE B 1 395 ? 107.169 73.167 52.766 1.00 47.36 395 PHE B CA 1
ATOM 13353 C C . PHE B 1 395 ? 106.177 74.141 52.130 1.00 47.36 395 PHE B C 1
ATOM 13354 O O . PHE B 1 395 ? 105.961 75.225 52.674 1.00 47.36 395 PHE B O 1
ATOM 13371 N N . ALA B 1 396 ? 105.570 73.791 50.997 1.00 46.28 396 ALA B N 1
ATOM 13372 C CA . ALA B 1 396 ? 104.745 74.775 50.306 1.00 46.28 396 ALA B CA 1
ATOM 13373 C C . ALA B 1 396 ? 103.418 75.048 51.004 1.00 46.28 396 ALA B C 1
ATOM 13374 O O . ALA B 1 396 ? 102.833 76.116 50.789 1.00 46.28 396 ALA B O 1
ATOM 13381 N N . LYS B 1 397 ? 102.925 74.119 51.822 1.00 46.00 397 LYS B N 1
ATOM 13382 C CA . LYS B 1 397 ? 101.640 74.314 52.488 1.00 46.00 397 LYS B CA 1
ATOM 13383 C C . LYS B 1 397 ? 101.802 75.154 53.750 1.00 46.00 397 LYS B C 1
ATOM 13384 O O . LYS B 1 397 ? 101.080 76.144 53.958 1.00 46.00 397 LYS B O 1
ATOM 13403 N N . TYR B 1 398 ? 102.746 74.765 54.607 1.00 43.08 398 TYR B N 1
ATOM 13404 C CA . TYR B 1 398 ? 103.203 75.664 55.657 1.00 43.08 398 TYR B CA 1
ATOM 13405 C C . TYR B 1 398 ? 103.531 77.035 55.074 1.00 43.08 398 TYR B C 1
ATOM 13406 O O . TYR B 1 398 ? 103.105 78.066 55.604 1.00 43.08 398 TYR B O 1
ATOM 13424 N N . ASN B 1 399 ? 104.233 77.051 53.937 1.00 43.92 399 ASN B N 1
ATOM 13425 C CA . ASN B 1 399 ? 104.577 78.301 53.267 1.00 43.92 399 ASN B CA 1
ATOM 13426 C C . ASN B 1 399 ? 103.328 79.108 52.930 1.00 43.92 399 ASN B C 1
ATOM 13427 O O . ASN B 1 399 ? 103.301 80.331 53.119 1.00 43.92 399 ASN B O 1
ATOM 13438 N N . LEU B 1 400 ? 102.279 78.435 52.446 1.00 42.41 400 LEU B N 1
ATOM 13439 C CA . LEU B 1 400 ? 101.009 79.110 52.203 1.00 42.41 400 LEU B CA 1
ATOM 13440 C C . LEU B 1 400 ? 100.490 79.776 53.467 1.00 42.41 400 LEU B C 1
ATOM 13441 O O . LEU B 1 400 ? 100.010 80.916 53.426 1.00 42.41 400 LEU B O 1
ATOM 13457 N N . LEU B 1 401 ? 100.581 79.088 54.602 1.00 40.61 401 LEU B N 1
ATOM 13458 C CA . LEU B 1 401 ? 99.968 79.623 55.814 1.00 40.61 401 LEU B CA 1
ATOM 13459 C C . LEU B 1 401 ? 100.769 80.788 56.393 1.00 40.61 401 LEU B C 1
ATOM 13460 O O . LEU B 1 401 ? 100.200 81.838 56.719 1.00 40.61 401 LEU B O 1
ATOM 13476 N N . ILE B 1 402 ? 102.086 80.623 56.554 1.00 40.66 402 ILE B N 1
ATOM 13477 C CA . ILE B 1 402 ? 102.909 81.721 57.063 1.00 40.66 402 ILE B CA 1
ATOM 13478 C C . ILE B 1 402 ? 102.849 82.920 56.121 1.00 40.66 402 ILE B C 1
ATOM 13479 O O . ILE B 1 402 ? 102.818 84.072 56.574 1.00 40.66 402 ILE B O 1
ATOM 13495 N N . LEU B 1 403 ? 102.830 82.685 54.807 1.00 39.82 403 LEU B N 1
ATOM 13496 C CA . LEU B 1 403 ? 102.702 83.811 53.886 1.00 39.82 403 LEU B CA 1
ATOM 13497 C C . LEU B 1 403 ? 101.347 84.485 54.023 1.00 39.82 403 LEU B C 1
ATOM 13498 O O . LEU B 1 403 ? 101.241 85.707 53.874 1.00 39.82 403 LEU B O 1
ATOM 13514 N N . THR B 1 404 ? 100.298 83.708 54.293 1.00 37.17 404 THR B N 1
ATOM 13515 C CA . THR B 1 404 ? 98.995 84.301 54.569 1.00 37.17 404 THR B CA 1
ATOM 13516 C C . THR B 1 404 ? 99.065 85.222 55.781 1.00 37.17 404 THR B C 1
ATOM 13517 O O . THR B 1 404 ? 98.569 86.356 55.751 1.00 37.17 404 THR B O 1
ATOM 13528 N N . LEU B 1 405 ? 99.703 84.753 56.850 1.00 36.98 405 LEU B N 1
ATOM 13529 C CA . LEU B 1 405 ? 99.803 85.537 58.075 1.00 36.98 405 LEU B CA 1
ATOM 13530 C C . LEU B 1 405 ? 100.587 86.828 57.843 1.00 36.98 405 LEU B C 1
ATOM 13531 O O . LEU B 1 405 ? 100.135 87.923 58.208 1.00 36.98 405 LEU B O 1
ATOM 13547 N N . GLN B 1 406 ? 101.760 86.712 57.218 1.00 37.84 406 GLN B N 1
ATOM 13548 C CA . GLN B 1 406 ? 102.592 87.882 56.951 1.00 37.84 406 GLN B CA 1
ATOM 13549 C C . GLN B 1 406 ? 101.871 88.876 56.054 1.00 37.84 406 GLN B C 1
ATOM 13550 O O . GLN B 1 406 ? 101.890 90.086 56.306 1.00 37.84 406 GLN B O 1
ATOM 13564 N N . ALA B 1 407 ? 101.237 88.384 54.992 1.00 34.89 407 ALA B N 1
ATOM 13565 C CA . ALA B 1 407 ? 100.529 89.267 54.077 1.00 34.89 407 ALA B CA 1
ATOM 13566 C C . ALA B 1 407 ? 99.354 89.951 54.752 1.00 34.89 407 ALA B C 1
ATOM 13567 O O . ALA B 1 407 ? 98.983 91.066 54.370 1.00 34.89 407 ALA B O 1
ATOM 13574 N N . ALA B 1 408 ? 98.755 89.306 55.755 1.00 32.07 408 ALA B N 1
ATOM 13575 C CA . ALA B 1 408 ? 97.606 89.899 56.428 1.00 32.07 408 ALA B CA 1
ATOM 13576 C C . ALA B 1 408 ? 98.009 90.927 57.471 1.00 32.07 408 ALA B C 1
ATOM 13577 O O . ALA B 1 408 ? 97.254 91.872 57.714 1.00 32.07 408 ALA B O 1
ATOM 13584 N N . LEU B 1 409 ? 99.179 90.764 58.085 1.00 31.47 409 LEU B N 1
ATOM 13585 C CA . LEU B 1 409 ? 99.560 91.591 59.232 1.00 31.47 409 LEU B CA 1
ATOM 13586 C C . LEU B 1 409 ? 99.476 93.103 59.014 1.00 31.47 409 LEU B C 1
ATOM 13587 O O . LEU B 1 409 ? 98.970 93.793 59.919 1.00 31.47 409 LEU B O 1
ATOM 13603 N N . PRO B 1 410 ? 99.934 93.682 57.894 1.00 30.25 410 PRO B N 1
ATOM 13604 C CA . PRO B 1 410 ? 99.887 95.154 57.778 1.00 30.25 410 PRO B CA 1
ATOM 13605 C C . PRO B 1 410 ? 98.482 95.728 57.844 1.00 30.25 410 PRO B C 1
ATOM 13606 O O . PRO B 1 410 ? 98.215 96.650 58.630 1.00 30.25 410 PRO B O 1
ATOM 13617 N N . ASN B 1 411 ? 97.573 95.195 57.028 1.00 28.53 411 ASN B N 1
ATOM 13618 C CA . ASN B 1 411 ? 96.201 95.681 57.008 1.00 28.53 411 ASN B CA 1
ATOM 13619 C C . ASN B 1 411 ? 95.533 95.495 58.363 1.00 28.53 411 ASN B C 1
ATOM 13620 O O . ASN B 1 411 ? 94.714 96.325 58.780 1.00 28.53 411 ASN B O 1
ATOM 13631 N N . VAL B 1 412 ? 95.901 94.431 59.078 1.00 27.89 412 VAL B N 1
ATOM 13632 C CA . VAL B 1 412 ? 95.392 94.225 60.424 1.00 27.89 412 VAL B CA 1
ATOM 13633 C C . VAL B 1 412 ? 95.899 95.311 61.356 1.00 27.89 412 VAL B C 1
ATOM 13634 O O . VAL B 1 412 ? 95.176 95.759 62.249 1.00 27.89 412 VAL B O 1
ATOM 13647 N N . ILE B 1 413 ? 97.150 95.742 61.187 1.00 29.00 413 ILE B N 1
ATOM 13648 C CA . ILE B 1 413 ? 97.679 96.766 62.083 1.00 29.00 413 ILE B CA 1
ATOM 13649 C C . ILE B 1 413 ? 97.018 98.107 61.798 1.00 29.00 413 ILE B C 1
ATOM 13650 O O . ILE B 1 413 ? 96.702 98.864 62.724 1.00 29.00 413 ILE B O 1
ATOM 13666 N N . ARG B 1 414 ? 96.798 98.422 60.522 1.00 27.90 414 ARG B N 1
ATOM 13667 C CA . ARG B 1 414 ? 96.099 99.655 60.170 1.00 27.90 414 ARG B CA 1
ATOM 13668 C C . ARG B 1 414 ? 94.691 99.669 60.752 1.00 27.90 414 ARG B C 1
ATOM 13669 O O . ARG B 1 414 ? 94.263 100.640 61.402 1.00 27.90 414 ARG B O 1
ATOM 13690 N N . PHE B 1 415 ? 93.953 98.583 60.544 1.00 25.05 415 PHE B N 1
ATOM 13691 C CA . PHE B 1 415 ? 92.608 98.541 61.085 1.00 25.05 415 PHE B CA 1
ATOM 13692 C C . PHE B 1 415 ? 92.614 98.555 62.607 1.00 25.05 415 PHE B C 1
ATOM 13693 O O . PHE B 1 415 ? 91.691 99.096 63.226 1.00 25.05 415 PHE B O 1
ATOM 13710 N N . CYS B 1 416 ? 93.638 97.973 63.226 1.00 25.47 416 CYS B N 1
ATOM 13711 C CA . CYS B 1 416 ? 93.784 98.097 64.669 1.00 25.47 416 CYS B CA 1
ATOM 13712 C C . CYS B 1 416 ? 94.065 99.534 65.077 1.00 25.47 416 CYS B C 1
ATOM 13713 O O . CYS B 1 416 ? 93.757 99.921 66.206 1.00 25.47 416 CYS B O 1
ATOM 13721 N N . CYS B 1 417 ? 94.648 100.341 64.187 1.00 26.22 417 CYS B N 1
ATOM 13722 C CA . CYS B 1 417 ? 94.760 101.763 64.485 1.00 26.22 417 CYS B CA 1
ATOM 13723 C C . CYS B 1 417 ? 93.378 102.403 64.541 1.00 26.22 417 CYS B C 1
ATOM 13724 O O . CYS B 1 417 ? 93.031 103.051 65.534 1.00 26.22 417 CYS B O 1
ATOM 13732 N N . CYS B 1 418 ? 92.557 102.199 63.503 1.00 25.24 418 CYS B N 1
ATOM 13733 C CA . CYS B 1 418 ? 91.219 102.804 63.490 1.00 25.24 418 CYS B CA 1
ATOM 13734 C C . CYS B 1 418 ? 90.376 102.354 64.687 1.00 25.24 418 CYS B C 1
ATOM 13735 O O . CYS B 1 418 ? 89.871 103.177 65.477 1.00 25.24 418 CYS B O 1
ATOM 13743 N N . ALA B 1 419 ? 90.200 101.039 64.825 1.00 23.34 419 ALA B N 1
ATOM 13744 C CA . ALA B 1 419 ? 89.447 100.502 65.948 1.00 23.34 419 ALA B CA 1
ATOM 13745 C C . ALA B 1 419 ? 90.067 100.902 67.278 1.00 23.34 419 ALA B C 1
ATOM 13746 O O . ALA B 1 419 ? 89.357 101.000 68.285 1.00 23.34 419 ALA B O 1
ATOM 13753 N N . ALA B 1 420 ? 91.376 101.151 67.309 1.00 23.15 420 ALA B N 1
ATOM 13754 C CA . ALA B 1 420 ? 91.973 101.711 68.512 1.00 23.15 420 ALA B CA 1
ATOM 13755 C C . ALA B 1 420 ? 91.502 103.133 68.758 1.00 23.15 420 ALA B C 1
ATOM 13756 O O . ALA B 1 420 ? 91.402 103.551 69.913 1.00 23.15 420 ALA B O 1
ATOM 13763 N N . MET B 1 421 ? 91.199 103.891 67.706 1.00 23.34 421 MET B N 1
ATOM 13764 C CA . MET B 1 421 ? 90.681 105.239 67.922 1.00 23.34 421 MET B CA 1
ATOM 13765 C C . MET B 1 421 ? 89.292 105.192 68.551 1.00 23.34 421 MET B C 1
ATOM 13766 O O . MET B 1 421 ? 89.027 105.875 69.556 1.00 23.34 421 MET B O 1
ATOM 13780 N N . ILE B 1 422 ? 88.395 104.376 67.983 1.00 21.08 422 ILE B N 1
ATOM 13781 C CA . ILE B 1 422 ? 87.074 104.198 68.594 1.00 21.08 422 ILE B CA 1
ATOM 13782 C C . ILE B 1 422 ? 87.222 103.713 70.035 1.00 21.08 422 ILE B C 1
ATOM 13783 O O . ILE B 1 422 ? 86.542 104.197 70.961 1.00 21.08 422 ILE B O 1
ATOM 13799 N N . TYR B 1 423 ? 88.141 102.771 70.239 1.00 20.52 423 TYR B N 1
ATOM 13800 C CA . TYR B 1 423 ? 88.410 102.217 71.558 1.00 20.52 423 TYR B CA 1
ATOM 13801 C C . TYR B 1 423 ? 88.822 103.304 72.541 1.00 20.52 423 TYR B C 1
ATOM 13802 O O . TYR B 1 423 ? 88.338 103.334 73.676 1.00 20.52 423 TYR B O 1
ATOM 13820 N N . LEU B 1 424 ? 89.689 104.225 72.113 1.00 21.36 424 LEU B N 1
ATOM 13821 C CA . LEU B 1 424 ? 90.103 105.320 72.987 1.00 21.36 424 LEU B CA 1
ATOM 13822 C C . LEU B 1 424 ? 88.928 106.209 73.349 1.00 21.36 424 LEU B C 1
ATOM 13823 O O . LEU B 1 424 ? 88.812 106.656 74.498 1.00 21.36 424 LEU B O 1
ATOM 13839 N N . GLY B 1 425 ? 88.063 106.503 72.377 1.00 20.28 425 GLY B N 1
ATOM 13840 C CA . GLY B 1 425 ? 86.865 107.269 72.663 1.00 20.28 425 GLY B CA 1
ATOM 13841 C C . GLY B 1 425 ? 86.044 106.678 73.790 1.00 20.28 425 GLY B C 1
ATOM 13842 O O . GLY B 1 425 ? 85.757 107.350 74.796 1.00 20.28 425 GLY B O 1
ATOM 13846 N N . TYR B 1 426 ? 85.687 105.399 73.645 1.00 19.52 426 TYR B N 1
ATOM 13847 C CA . TYR B 1 426 ? 84.956 104.726 74.714 1.00 19.52 426 TYR B CA 1
ATOM 13848 C C . TYR B 1 426 ? 85.747 104.697 76.016 1.00 19.52 426 TYR B C 1
ATOM 13849 O O . TYR B 1 426 ? 85.154 104.717 77.100 1.00 19.52 426 TYR B O 1
ATOM 13867 N N . CYS B 1 427 ? 87.077 104.647 75.939 1.00 20.00 427 CYS B N 1
ATOM 13868 C CA . CYS B 1 427 ? 87.885 104.578 77.150 1.00 20.00 427 CYS B CA 1
ATOM 13869 C C . CYS B 1 427 ? 87.787 105.867 77.954 1.00 20.00 427 CYS B C 1
ATOM 13870 O O . CYS B 1 427 ? 87.544 105.834 79.166 1.00 20.00 427 CYS B O 1
ATOM 13878 N N . PHE B 1 428 ? 87.980 107.014 77.301 1.00 19.97 428 PHE B N 1
ATOM 13879 C CA . PHE B 1 428 ? 87.839 108.286 78.002 1.00 19.97 428 PHE B CA 1
ATOM 13880 C C . PHE B 1 428 ? 86.427 108.457 78.541 1.00 19.97 428 PHE B C 1
ATOM 13881 O O . PHE B 1 428 ? 86.235 108.800 79.718 1.00 19.97 428 PHE B O 1
ATOM 13898 N N . CYS B 1 429 ? 85.424 108.210 77.693 1.00 19.41 429 CYS B N 1
ATOM 13899 C CA . CYS B 1 429 ? 84.038 108.430 78.095 1.00 19.41 429 CYS B CA 1
ATOM 13900 C C . CYS B 1 429 ? 83.664 107.578 79.299 1.00 19.41 429 CYS B C 1
ATOM 13901 O O . CYS B 1 429 ? 83.179 108.090 80.316 1.00 19.41 429 CYS B O 1
ATOM 13909 N N . GLY B 1 430 ? 83.881 106.269 79.203 1.00 19.46 430 GLY B N 1
ATOM 13910 C CA . GLY B 1 430 ? 83.566 105.397 80.315 1.00 19.46 430 GLY B CA 1
ATOM 13911 C C . GLY B 1 430 ? 84.389 105.692 81.549 1.00 19.46 430 GLY B C 1
ATOM 13912 O O . GLY B 1 430 ? 83.903 105.537 82.672 1.00 19.46 430 GLY B O 1
ATOM 13916 N N . TRP B 1 431 ? 85.636 106.129 81.363 1.00 19.89 431 TRP B N 1
ATOM 13917 C CA . TRP B 1 431 ? 86.478 106.465 82.505 1.00 19.89 431 TRP B CA 1
ATOM 13918 C C . TRP B 1 431 ? 85.883 107.607 83.305 1.00 19.89 431 TRP B C 1
ATOM 13919 O O . TRP B 1 431 ? 85.729 107.513 84.528 1.00 19.89 431 TRP B O 1
ATOM 13940 N N . ILE B 1 432 ? 85.547 108.705 82.632 1.00 19.60 432 ILE B N 1
ATOM 13941 C CA . ILE B 1 432 ? 85.099 109.878 83.368 1.00 19.60 432 ILE B CA 1
ATOM 13942 C C . ILE B 1 432 ? 83.683 109.684 83.885 1.00 19.60 432 ILE B C 1
ATOM 13943 O O . ILE B 1 432 ? 83.352 110.125 84.993 1.00 19.60 432 ILE B O 1
ATOM 13959 N N . VAL B 1 433 ? 82.824 109.030 83.108 1.00 20.16 433 VAL B N 1
ATOM 13960 C CA . VAL B 1 433 ? 81.431 108.920 83.521 1.00 20.16 433 VAL B CA 1
ATOM 13961 C C . VAL B 1 433 ? 81.269 107.861 84.601 1.00 20.16 433 VAL B C 1
ATOM 13962 O O . VAL B 1 433 ? 80.666 108.119 85.648 1.00 20.16 433 VAL B O 1
ATOM 13975 N N . LEU B 1 434 ? 81.806 106.664 84.373 1.00 20.42 434 LEU B N 1
ATOM 13976 C CA . LEU B 1 434 ? 81.516 105.511 85.214 1.00 20.42 434 LEU B CA 1
ATOM 13977 C C . LEU B 1 434 ? 82.632 105.182 86.193 1.00 20.42 434 LEU B C 1
ATOM 13978 O O . LEU B 1 434 ? 82.574 104.137 86.846 1.00 20.42 434 LEU B O 1
ATOM 13994 N N . GLY B 1 435 ? 83.647 106.031 86.300 1.00 21.04 435 GLY B N 1
ATOM 13995 C CA . GLY B 1 435 ? 84.649 105.907 87.326 1.00 21.04 435 GLY B CA 1
ATOM 13996 C C . GLY B 1 435 ? 84.076 105.840 88.728 1.00 21.04 435 GLY B C 1
ATOM 13997 O O . GLY B 1 435 ? 84.297 104.872 89.459 1.00 21.04 435 GLY B O 1
ATOM 14001 N N . PRO B 1 436 ? 83.329 106.870 89.139 1.00 22.27 436 PRO B N 1
ATOM 14002 C CA . PRO B 1 436 ? 82.842 106.885 90.524 1.00 22.27 436 PRO B CA 1
ATOM 14003 C C . PRO B 1 436 ? 81.806 105.821 90.839 1.00 22.27 436 PRO B C 1
ATOM 14004 O O . PRO B 1 436 ? 81.725 105.391 91.995 1.00 22.27 436 PRO B O 1
ATOM 14015 N N . TYR B 1 437 ? 81.021 105.380 89.860 1.00 23.45 437 TYR B N 1
ATOM 14016 C CA . TYR B 1 437 ? 79.882 104.504 90.101 1.00 23.45 437 TYR B CA 1
ATOM 14017 C C . TYR B 1 437 ? 80.136 103.056 89.696 1.00 23.45 437 TYR B C 1
ATOM 14018 O O . TYR B 1 437 ? 79.184 102.274 89.626 1.00 23.45 437 TYR B O 1
ATOM 14036 N N . HIS B 1 438 ? 81.388 102.671 89.462 1.00 21.57 438 HIS B N 1
ATOM 14037 C CA . HIS B 1 438 ? 81.703 101.298 89.096 1.00 21.57 438 HIS B CA 1
ATOM 14038 C C . HIS B 1 438 ? 83.054 100.923 89.694 1.00 21.57 438 HIS B C 1
ATOM 14039 O O . HIS B 1 438 ? 83.941 101.768 89.826 1.00 21.57 438 HIS B O 1
ATOM 14053 N N . ASN B 1 439 ? 83.200 99.650 90.073 1.00 22.15 439 ASN B N 1
ATOM 14054 C CA . ASN B 1 439 ? 84.439 99.205 90.711 1.00 22.15 439 ASN B CA 1
ATOM 14055 C C . ASN B 1 439 ? 85.594 99.236 89.726 1.00 22.15 439 ASN B C 1
ATOM 14056 O O . ASN B 1 439 ? 86.706 99.652 90.065 1.00 22.15 439 ASN B O 1
ATOM 14067 N N . LYS B 1 440 ? 85.342 98.781 88.512 1.00 20.80 440 LYS B N 1
ATOM 14068 C CA . LYS B 1 440 ? 86.217 99.028 87.380 1.00 20.80 440 LYS B CA 1
ATOM 14069 C C . LYS B 1 440 ? 86.091 100.500 86.990 1.00 20.80 440 LYS B C 1
ATOM 14070 O O . LYS B 1 440 ? 85.473 101.311 87.684 1.00 20.80 440 LYS B O 1
ATOM 14089 N N . PHE B 1 441 ? 86.706 100.865 85.873 1.00 19.95 441 PHE B N 1
ATOM 14090 C CA . PHE B 1 441 ? 86.628 102.199 85.285 1.00 19.95 441 PHE B CA 1
ATOM 14091 C C . PHE B 1 441 ? 87.268 103.279 86.149 1.00 19.95 441 PHE B C 1
ATOM 14092 O O . PHE B 1 441 ? 87.153 104.466 85.828 1.00 19.95 441 PHE B O 1
ATOM 14109 N N . ARG B 1 442 ? 87.954 102.908 87.229 1.00 21.03 442 ARG B N 1
ATOM 14110 C CA . ARG B 1 442 ? 88.613 103.900 88.068 1.00 21.03 442 ARG B CA 1
ATOM 14111 C C . ARG B 1 442 ? 89.749 104.578 87.316 1.00 21.03 442 ARG B C 1
ATOM 14112 O O . ARG B 1 442 ? 89.833 105.810 87.280 1.00 21.03 442 ARG B O 1
ATOM 14133 N N . SER B 1 443 ? 90.627 103.785 86.709 1.00 21.47 443 SER B N 1
ATOM 14134 C CA . SER B 1 443 ? 91.780 104.270 85.969 1.00 21.47 443 SER B CA 1
ATOM 14135 C C . SER B 1 443 ? 91.654 103.871 84.508 1.00 21.47 443 SER B C 1
ATOM 14136 O O . SER B 1 443 ? 91.005 102.877 84.179 1.00 21.47 443 SER B O 1
ATOM 14144 N N . LEU B 1 444 ? 92.285 104.657 83.633 1.00 20.24 444 LEU B N 1
ATOM 14145 C CA . LEU B 1 444 ? 92.219 104.389 82.200 1.00 20.24 444 LEU B CA 1
ATOM 14146 C C . LEU B 1 444 ? 92.762 103.014 81.851 1.00 20.24 444 LEU B C 1
ATOM 14147 O O . LEU B 1 444 ? 92.292 102.383 80.896 1.00 20.24 444 LEU B O 1
ATOM 14163 N N . ASN B 1 445 ? 93.761 102.539 82.590 1.00 22.07 445 ASN B N 1
ATOM 14164 C CA . ASN B 1 445 ? 94.284 101.208 82.324 1.00 22.07 445 ASN B CA 1
ATOM 14165 C C . ASN B 1 445 ? 93.230 100.149 82.613 1.00 22.07 445 ASN B C 1
ATOM 14166 O O . ASN B 1 445 ? 92.987 99.262 81.790 1.00 22.07 445 ASN B O 1
ATOM 14177 N N . MET B 1 446 ? 92.595 100.229 83.782 1.00 21.52 446 MET B N 1
ATOM 14178 C CA . MET B 1 446 ? 91.524 99.300 84.114 1.00 21.52 446 MET B CA 1
ATOM 14179 C C . MET B 1 446 ? 90.396 99.384 83.104 1.00 21.52 446 MET B C 1
ATOM 14180 O O . MET B 1 446 ? 89.756 98.371 82.797 1.00 21.52 446 MET B O 1
ATOM 14194 N N . VAL B 1 447 ? 90.138 100.581 82.582 1.00 20.15 447 VAL B N 1
ATOM 14195 C CA . VAL B 1 447 ? 89.158 100.736 81.516 1.00 20.15 447 VAL B CA 1
ATOM 14196 C C . VAL B 1 447 ? 89.568 99.898 80.314 1.00 20.15 447 VAL B C 1
ATOM 14197 O O . VAL B 1 447 ? 88.799 99.063 79.830 1.00 20.15 447 VAL B O 1
ATOM 14210 N N . SER B 1 448 ? 90.790 100.107 79.821 1.00 20.37 448 SER B N 1
ATOM 14211 C CA . SER B 1 448 ? 91.249 99.392 78.634 1.00 20.37 448 SER B CA 1
ATOM 14212 C C . SER B 1 448 ? 91.216 97.882 78.841 1.00 20.37 448 SER B C 1
ATOM 14213 O O . SER B 1 448 ? 90.830 97.132 77.935 1.00 20.37 448 SER B O 1
ATOM 14221 N N . GLU B 1 449 ? 91.601 97.425 80.031 1.00 20.98 449 GLU B N 1
ATOM 14222 C CA . GLU B 1 449 ? 91.524 96.006 80.352 1.00 20.98 449 GLU B CA 1
ATOM 14223 C C . GLU B 1 449 ? 90.088 95.506 80.267 1.00 20.98 449 GLU B C 1
ATOM 14224 O O . GLU B 1 449 ? 89.808 94.475 79.639 1.00 20.98 449 GLU B O 1
ATOM 14236 N N . CYS B 1 450 ? 89.160 96.239 80.885 1.00 20.02 450 CYS B N 1
ATOM 14237 C CA . CYS B 1 450 ? 87.752 95.859 80.869 1.00 20.02 450 CYS B CA 1
ATOM 14238 C C . CYS B 1 450 ? 87.211 95.782 79.449 1.00 20.02 450 CYS B C 1
ATOM 14239 O O . CYS B 1 450 ? 86.673 94.753 79.032 1.00 20.02 450 CYS B O 1
ATOM 14247 N N . LEU B 1 451 ? 87.339 96.873 78.694 1.00 19.28 451 LEU B N 1
ATOM 14248 C CA . LEU B 1 451 ? 86.794 96.934 77.342 1.00 19.28 451 LEU B CA 1
ATOM 14249 C C . LEU B 1 451 ? 87.398 95.860 76.450 1.00 19.28 451 LEU B C 1
ATOM 14250 O O . LEU B 1 451 ? 86.698 95.261 75.624 1.00 19.28 451 LEU B O 1
ATOM 14266 N N . PHE B 1 452 ? 88.693 95.605 76.605 1.00 19.81 452 PHE B N 1
ATOM 14267 C CA . PHE B 1 452 ? 89.350 94.520 75.885 1.00 19.81 452 PHE B CA 1
ATOM 14268 C C . PHE B 1 452 ? 88.691 93.180 76.206 1.00 19.81 452 PHE B C 1
ATOM 14269 O O . PHE B 1 452 ? 88.309 92.413 75.304 1.00 19.81 452 PHE B O 1
ATOM 14286 N N . SER B 1 453 ? 88.512 92.902 77.499 1.00 19.39 453 SER B N 1
ATOM 14287 C CA . SER B 1 453 ? 87.831 91.686 77.922 1.00 19.39 453 SER B CA 1
ATOM 14288 C C . SER B 1 453 ? 86.419 91.607 77.357 1.00 19.39 453 SER B C 1
ATOM 14289 O O . SER B 1 453 ? 85.925 90.516 77.055 1.00 19.39 453 SER B O 1
ATOM 14297 N N . LEU B 1 454 ? 85.752 92.751 77.208 1.00 19.23 454 LEU B N 1
ATOM 14298 C CA . LEU B 1 454 ? 84.391 92.747 76.693 1.00 19.23 454 LEU B CA 1
ATOM 14299 C C . LEU B 1 454 ? 84.373 92.458 75.203 1.00 19.23 454 LEU B C 1
ATOM 14300 O O . LEU B 1 454 ? 83.436 91.829 74.702 1.00 19.23 454 LEU B O 1
ATOM 14316 N N . ILE B 1 455 ? 85.387 92.931 74.475 1.00 19.55 455 ILE B N 1
ATOM 14317 C CA . ILE B 1 455 ? 85.535 92.526 73.082 1.00 19.55 455 ILE B CA 1
ATOM 14318 C C . ILE B 1 455 ? 85.651 91.017 72.999 1.00 19.55 455 ILE B C 1
ATOM 14319 O O . ILE B 1 455 ? 85.038 90.378 72.138 1.00 19.55 455 ILE B O 1
ATOM 14335 N N . ASN B 1 456 ? 86.431 90.424 73.904 1.00 20.25 456 ASN B N 1
ATOM 14336 C CA . ASN B 1 456 ? 86.648 88.982 73.902 1.00 20.25 456 ASN B CA 1
ATOM 14337 C C . ASN B 1 456 ? 85.739 88.259 74.889 1.00 20.25 456 ASN B C 1
ATOM 14338 O O . ASN B 1 456 ? 86.122 87.235 75.465 1.00 20.25 456 ASN B O 1
ATOM 14349 N N . GLY B 1 457 ? 84.523 88.772 75.079 1.00 20.16 457 GLY B N 1
ATOM 14350 C CA . GLY B 1 457 ? 83.467 88.040 75.740 1.00 20.16 457 GLY B CA 1
ATOM 14351 C C . GLY B 1 457 ? 83.515 87.998 77.250 1.00 20.16 457 GLY B C 1
ATOM 14352 O O . GLY B 1 457 ? 82.529 87.578 77.865 1.00 20.16 457 GLY B O 1
ATOM 14356 N N . ASP B 1 458 ? 84.607 88.417 77.874 1.00 22.25 458 ASP B N 1
ATOM 14357 C CA . ASP B 1 458 ? 84.812 88.148 79.290 1.00 22.25 458 ASP B CA 1
ATOM 14358 C C . ASP B 1 458 ? 84.044 89.129 80.168 1.00 22.25 458 ASP B C 1
ATOM 14359 O O . ASP B 1 458 ? 84.104 90.344 79.962 1.00 22.25 458 ASP B O 1
ATOM 14366 N N . ASP B 1 459 ? 83.326 88.582 81.147 1.00 22.73 459 ASP B N 1
ATOM 14367 C CA . ASP B 1 459 ? 82.827 89.318 82.307 1.00 22.73 459 ASP B CA 1
ATOM 14368 C C . ASP B 1 459 ? 81.900 90.466 81.905 1.00 22.73 459 ASP B C 1
ATOM 14369 O O . ASP B 1 459 ? 82.200 91.643 82.105 1.00 22.73 459 ASP B O 1
ATOM 14376 N N . MET B 1 460 ? 80.753 90.099 81.333 1.00 20.04 460 MET B N 1
ATOM 14377 C CA . MET B 1 460 ? 79.723 91.069 80.970 1.00 20.04 460 MET B CA 1
ATOM 14378 C C . MET B 1 460 ? 78.712 91.295 82.088 1.00 20.04 460 MET B C 1
ATOM 14379 O O . MET B 1 460 ? 78.525 92.431 82.540 1.00 20.04 460 MET B O 1
ATOM 14393 N N . PHE B 1 461 ? 78.046 90.224 82.535 1.00 19.76 461 PHE B N 1
ATOM 14394 C CA . PHE B 1 461 ? 76.968 90.365 83.505 1.00 19.76 461 PHE B CA 1
ATOM 14395 C C . PHE B 1 461 ? 77.461 90.981 84.805 1.00 19.76 461 PHE B C 1
ATOM 14396 O O . PHE B 1 461 ? 76.695 91.657 85.501 1.00 19.76 461 PHE B O 1
ATOM 14413 N N . ALA B 1 462 ? 78.731 90.772 85.139 1.00 21.32 462 ALA B N 1
ATOM 14414 C CA . ALA B 1 462 ? 79.307 91.438 86.297 1.00 21.32 462 ALA B CA 1
ATOM 14415 C C . ALA B 1 462 ? 79.494 92.927 86.045 1.00 21.32 462 ALA B C 1
ATOM 14416 O O . ALA B 1 462 ? 79.425 93.725 86.986 1.00 21.32 462 ALA B O 1
ATOM 14423 N N . THR B 1 463 ? 79.723 93.324 84.794 1.00 20.80 463 THR B N 1
ATOM 14424 C CA . THR B 1 463 ? 79.820 94.744 84.477 1.00 20.80 463 THR B CA 1
ATOM 14425 C C . THR B 1 463 ? 78.452 95.406 84.522 1.00 20.80 463 THR B C 1
ATOM 14426 O O . THR B 1 463 ? 78.294 96.489 85.093 1.00 20.80 463 THR B O 1
ATOM 14437 N N . PHE B 1 464 ? 77.455 94.773 83.907 1.00 19.42 464 PHE B N 1
ATOM 14438 C CA . PHE B 1 464 ? 76.099 95.293 83.978 1.00 19.42 464 PHE B CA 1
ATOM 14439 C C . PHE B 1 464 ? 75.584 95.333 85.408 1.00 19.42 464 PHE B C 1
ATOM 14440 O O . PHE B 1 464 ? 74.799 96.220 85.760 1.00 19.42 464 PHE B O 1
ATOM 14457 N N . ALA B 1 465 ? 76.011 94.387 86.242 1.00 21.51 465 ALA B N 1
ATOM 14458 C CA . ALA B 1 465 ? 75.419 94.189 87.558 1.00 21.51 465 ALA B CA 1
ATOM 14459 C C . ALA B 1 465 ? 76.124 94.958 88.664 1.00 21.51 465 ALA B C 1
ATOM 14460 O O . ALA B 1 465 ? 75.464 95.395 89.613 1.00 21.51 465 ALA B O 1
ATOM 14467 N N . LYS B 1 466 ? 77.440 95.142 88.572 1.00 22.73 466 LYS B N 1
ATOM 14468 C CA . LYS B 1 466 ? 78.176 95.874 89.598 1.00 22.73 466 LYS B CA 1
ATOM 14469 C C . LYS B 1 466 ? 77.961 97.381 89.540 1.00 22.73 466 LYS B C 1
ATOM 14470 O O . LYS B 1 466 ? 78.555 98.098 90.351 1.00 22.73 466 LYS B O 1
ATOM 14489 N N . MET B 1 467 ? 77.142 97.881 88.622 1.00 22.89 467 MET B N 1
ATOM 14490 C CA . MET B 1 467 ? 76.888 99.311 88.550 1.00 22.89 467 MET B CA 1
ATOM 14491 C C . MET B 1 467 ? 75.959 99.744 89.674 1.00 22.89 467 MET B C 1
ATOM 14492 O O . MET B 1 467 ? 75.121 98.975 90.152 1.00 22.89 467 MET B O 1
ATOM 14506 N N . GLN B 1 468 ? 76.119 100.993 90.097 1.00 26.20 468 GLN B N 1
ATOM 14507 C CA . GLN B 1 468 ? 75.304 101.568 91.155 1.00 26.20 468 GLN B CA 1
ATOM 14508 C C . GLN B 1 468 ? 74.106 102.288 90.549 1.00 26.20 468 GLN B C 1
ATOM 14509 O O . GLN B 1 468 ? 74.262 103.089 89.623 1.00 26.20 468 GLN B O 1
ATOM 14523 N N . GLN B 1 469 ? 72.919 102.000 91.077 1.00 27.67 469 GLN B N 1
ATOM 14524 C CA . GLN B 1 469 ? 71.700 102.688 90.679 1.00 27.67 469 GLN B CA 1
ATOM 14525 C C . GLN B 1 469 ? 71.438 103.940 91.512 1.00 27.67 469 GLN B C 1
ATOM 14526 O O . GLN B 1 469 ? 70.314 104.455 91.506 1.00 27.67 469 GLN B O 1
ATOM 14540 N N . LYS B 1 470 ? 72.450 104.440 92.226 1.00 30.13 470 LYS B N 1
ATOM 14541 C CA . LYS B 1 470 ? 72.283 105.663 93.003 1.00 30.13 470 LYS B CA 1
ATOM 14542 C C . LYS B 1 470 ? 71.978 106.855 92.108 1.00 30.13 470 LYS B C 1
ATOM 14543 O O . LYS B 1 470 ? 71.349 107.819 92.555 1.00 30.13 470 LYS B O 1
ATOM 14551 N N . SER B 1 471 ? 72.425 106.810 90.853 1.00 25.99 471 SER B N 1
ATOM 14552 C CA . SER B 1 471 ? 72.109 107.821 89.851 1.00 25.99 471 SER B CA 1
ATOM 14553 C C . SER B 1 471 ? 71.562 107.114 88.623 1.00 25.99 471 SER B C 1
ATOM 14554 O O . SER B 1 471 ? 72.248 106.279 88.028 1.00 25.99 471 SER B O 1
ATOM 14562 N N . TYR B 1 472 ? 70.333 107.456 88.246 1.00 24.51 472 TYR B N 1
ATOM 14563 C CA . TYR B 1 472 ? 69.626 106.726 87.204 1.00 24.51 472 TYR B CA 1
ATOM 14564 C C . TYR B 1 472 ? 70.079 107.128 85.807 1.00 24.51 472 TYR B C 1
ATOM 14565 O O . TYR B 1 472 ? 70.145 106.279 84.910 1.00 24.51 472 TYR B O 1
ATOM 14583 N N . LEU B 1 473 ? 70.405 108.404 85.609 1.00 24.08 473 LEU B N 1
ATOM 14584 C CA . LEU B 1 473 ? 70.824 108.868 84.292 1.00 24.08 473 LEU B CA 1
ATOM 14585 C C . LEU B 1 473 ? 72.170 108.269 83.909 1.00 24.08 473 LEU B C 1
ATOM 14586 O O . LEU B 1 473 ? 72.357 107.802 82.776 1.00 24.08 473 LEU B O 1
ATOM 14602 N N . VAL B 1 474 ? 73.112 108.251 84.852 1.00 22.61 474 VAL B N 1
ATOM 14603 C CA . VAL B 1 474 ? 74.409 107.635 84.607 1.00 22.61 474 VAL B CA 1
ATOM 14604 C C . VAL B 1 474 ? 74.254 106.140 84.381 1.00 22.61 474 VAL B C 1
ATOM 14605 O O . VAL B 1 474 ? 75.049 105.527 83.662 1.00 22.61 474 VAL B O 1
ATOM 14618 N N . TRP B 1 475 ? 73.249 105.527 85.003 1.00 22.50 475 TRP B N 1
ATOM 14619 C CA . TRP B 1 475 ? 73.009 104.101 84.836 1.00 22.50 475 TRP B CA 1
ATOM 14620 C C . TRP B 1 475 ? 72.504 103.792 83.431 1.00 22.50 475 TRP B C 1
ATOM 14621 O O . TRP B 1 475 ? 73.008 102.879 82.763 1.00 22.50 475 TRP B O 1
ATOM 14642 N N . LEU B 1 476 ? 71.498 104.544 82.973 1.00 22.51 476 LEU B N 1
ATOM 14643 C CA . LEU B 1 476 ? 71.048 104.442 81.587 1.00 22.51 476 LEU B CA 1
ATOM 14644 C C . LEU B 1 476 ? 72.208 104.620 80.622 1.00 22.51 476 LEU B C 1
ATOM 14645 O O . LEU B 1 476 ? 72.374 103.844 79.672 1.00 22.51 476 LEU B O 1
ATOM 14661 N N . PHE B 1 477 ? 73.019 105.656 80.849 1.00 21.13 477 PHE B N 1
ATOM 14662 C CA . PHE B 1 477 ? 74.158 105.883 79.976 1.00 21.13 477 PHE B CA 1
ATOM 14663 C C . PHE B 1 477 ? 75.130 104.714 80.019 1.00 21.13 477 PHE B C 1
ATOM 14664 O O . PHE B 1 477 ? 75.754 104.393 79.004 1.00 21.13 477 PHE B O 1
ATOM 14681 N N . SER B 1 478 ? 75.281 104.080 81.182 1.00 20.43 478 SER B N 1
ATOM 14682 C CA . SER B 1 478 ? 76.073 102.860 81.262 1.00 20.43 478 SER B CA 1
ATOM 14683 C C . SER B 1 478 ? 75.510 101.793 80.342 1.00 20.43 478 SER B C 1
ATOM 14684 O O . SER B 1 478 ? 76.260 101.080 79.666 1.00 20.43 478 SER B O 1
ATOM 14692 N N . ARG B 1 479 ? 74.186 101.678 80.291 1.00 20.09 479 ARG B N 1
ATOM 14693 C CA . ARG B 1 479 ? 73.581 100.655 79.450 1.00 20.09 479 ARG B CA 1
ATOM 14694 C C . ARG B 1 479 ? 73.817 100.941 77.973 1.00 20.09 479 ARG B C 1
ATOM 14695 O O . ARG B 1 479 ? 74.298 100.071 77.239 1.00 20.09 479 ARG B O 1
ATOM 14716 N N . ILE B 1 480 ? 73.507 102.159 77.520 1.00 19.73 480 ILE B N 1
ATOM 14717 C CA . ILE B 1 480 ? 73.733 102.506 76.118 1.00 19.73 480 ILE B CA 1
ATOM 14718 C C . ILE B 1 480 ? 75.207 102.330 75.764 1.00 19.73 480 ILE B C 1
ATOM 14719 O O . ILE B 1 480 ? 75.554 101.812 74.693 1.00 19.73 480 ILE B O 1
ATOM 14735 N N . TYR B 1 481 ? 76.086 102.732 76.681 1.00 18.61 481 TYR B N 1
ATOM 14736 C CA . TYR B 1 481 ? 77.526 102.579 76.511 1.00 18.61 481 TYR B CA 1
ATOM 14737 C C . TYR B 1 481 ? 77.909 101.125 76.270 1.00 18.61 481 TYR B C 1
ATOM 14738 O O . TYR B 1 481 ? 78.642 100.812 75.326 1.00 18.61 481 TYR B O 1
ATOM 14756 N N . LEU B 1 482 ? 77.410 100.215 77.107 1.00 18.52 482 LEU B N 1
ATOM 14757 C CA . LEU B 1 482 ? 77.870 98.833 77.043 1.00 18.52 482 LEU B CA 1
ATOM 14758 C C . LEU B 1 482 ? 77.216 98.055 75.910 1.00 18.52 482 LEU B C 1
ATOM 14759 O O . LEU B 1 482 ? 77.899 97.292 75.217 1.00 18.52 482 LEU B O 1
ATOM 14775 N N . TYR B 1 483 ? 75.903 98.205 75.710 1.00 18.52 483 TYR B N 1
ATOM 14776 C CA . TYR B 1 483 ? 75.261 97.538 74.584 1.00 18.52 483 TYR B CA 1
ATOM 14777 C C . TYR B 1 483 ? 75.854 98.019 73.269 1.00 18.52 483 TYR B C 1
ATOM 14778 O O . TYR B 1 483 ? 76.236 97.213 72.410 1.00 18.52 483 TYR B O 1
ATOM 14796 N N . SER B 1 484 ? 75.938 99.339 73.098 1.00 18.43 484 SER B N 1
ATOM 14797 C CA . SER B 1 484 ? 76.501 99.905 71.878 1.00 18.43 484 SER B CA 1
ATOM 14798 C C . SER B 1 484 ? 77.938 99.447 71.665 1.00 18.43 484 SER B C 1
ATOM 14799 O O . SER B 1 484 ? 78.315 99.046 70.559 1.00 18.43 484 SER B O 1
ATOM 14807 N N . PHE B 1 485 ? 78.751 99.494 72.718 1.00 18.54 485 PHE B N 1
ATOM 14808 C CA . PHE B 1 485 ? 80.151 99.095 72.606 1.00 18.54 485 PHE B CA 1
ATOM 14809 C C . PHE B 1 485 ? 80.281 97.635 72.198 1.00 18.54 485 PHE B C 1
ATOM 14810 O O . PHE B 1 485 ? 80.871 97.312 71.161 1.00 18.54 485 PHE B O 1
ATOM 14827 N N . ILE B 1 486 ? 79.747 96.741 73.030 1.00 18.50 486 ILE B N 1
ATOM 14828 C CA . ILE B 1 486 ? 79.920 95.307 72.835 1.00 18.50 486 ILE B CA 1
ATOM 14829 C C . ILE B 1 486 ? 79.369 94.888 71.481 1.00 18.50 486 ILE B C 1
ATOM 14830 O O . ILE B 1 486 ? 79.993 94.104 70.752 1.00 18.50 486 ILE B O 1
ATOM 14846 N N . SER B 1 487 ? 78.207 95.425 71.114 1.00 19.76 487 SER B N 1
ATOM 14847 C CA . SER B 1 487 ? 77.636 95.131 69.810 1.00 19.76 487 SER B CA 1
ATOM 14848 C C . SER B 1 487 ? 78.547 95.608 68.690 1.00 19.76 487 SER B C 1
ATOM 14849 O O . SER B 1 487 ? 78.802 94.875 67.726 1.00 19.76 487 SER B O 1
ATOM 14857 N N . LEU B 1 488 ? 79.066 96.831 68.807 1.00 20.08 488 LEU B N 1
ATOM 14858 C CA . LEU B 1 488 ? 79.850 97.410 67.723 1.00 20.08 488 LEU B CA 1
ATOM 14859 C C . LEU B 1 488 ? 81.150 96.647 67.507 1.00 20.08 488 LEU B C 1
ATOM 14860 O O . LEU B 1 488 ? 81.527 96.374 66.362 1.00 20.08 488 LEU B O 1
ATOM 14876 N N . PHE B 1 489 ? 81.844 96.279 68.588 1.00 20.44 489 PHE B N 1
ATOM 14877 C CA . PHE B 1 489 ? 83.133 95.616 68.433 1.00 20.44 489 PHE B CA 1
ATOM 14878 C C . PHE B 1 489 ? 83.037 94.108 68.216 1.00 20.44 489 PHE B C 1
ATOM 14879 O O . PHE B 1 489 ? 83.963 93.534 67.634 1.00 20.44 489 PHE B O 1
ATOM 14896 N N . ILE B 1 490 ? 81.963 93.442 68.651 1.00 19.63 490 ILE B N 1
ATOM 14897 C CA . ILE B 1 490 ? 81.846 92.009 68.380 1.00 19.63 490 ILE B CA 1
ATOM 14898 C C . ILE B 1 490 ? 81.173 91.760 67.038 1.00 19.63 490 ILE B C 1
ATOM 14899 O O . ILE B 1 490 ? 81.681 90.991 66.213 1.00 19.63 490 ILE B O 1
ATOM 14915 N N . TYR B 1 491 ? 80.034 92.397 66.788 1.00 20.37 491 TYR B N 1
ATOM 14916 C CA . TYR B 1 491 ? 79.174 91.985 65.690 1.00 20.37 491 TYR B CA 1
ATOM 14917 C C . TYR B 1 491 ? 79.588 92.556 64.339 1.00 20.37 491 TYR B C 1
ATOM 14918 O O . TYR B 1 491 ? 78.984 92.182 63.329 1.00 20.37 491 TYR B O 1
ATOM 14936 N N . MET B 1 492 ? 80.580 93.440 64.290 1.00 22.99 492 MET B N 1
ATOM 14937 C CA . MET B 1 492 ? 80.922 94.165 63.067 1.00 22.99 492 MET B CA 1
ATOM 14938 C C . MET B 1 492 ? 82.407 94.168 62.744 1.00 22.99 492 MET B C 1
ATOM 14939 O O . MET B 1 492 ? 82.767 94.331 61.577 1.00 22.99 492 MET B O 1
ATOM 14953 N N . ILE B 1 493 ? 83.266 93.977 63.733 1.00 22.29 493 ILE B N 1
ATOM 14954 C CA . ILE B 1 493 ? 84.681 94.296 63.624 1.00 22.29 493 ILE B CA 1
ATOM 14955 C C . ILE B 1 493 ? 85.555 93.044 63.685 1.00 22.29 493 ILE B C 1
ATOM 14956 O O . ILE B 1 493 ? 86.450 92.867 62.856 1.00 22.29 493 ILE B O 1
ATOM 14972 N N . LEU B 1 494 ? 85.313 92.165 64.663 1.00 22.34 494 LEU B N 1
ATOM 14973 C CA . LEU B 1 494 ? 85.847 90.808 64.586 1.00 22.34 494 LEU B CA 1
ATOM 14974 C C . LEU B 1 494 ? 85.487 90.171 63.254 1.00 22.34 494 LEU B C 1
ATOM 14975 O O . LEU B 1 494 ? 86.317 89.505 62.616 1.00 22.34 494 LEU B O 1
ATOM 14991 N N . SER B 1 495 ? 84.242 90.376 62.823 1.00 23.40 495 SER B N 1
ATOM 14992 C CA . SER B 1 495 ? 83.800 89.967 61.499 1.00 23.40 495 SER B CA 1
ATOM 14993 C C . SER B 1 495 ? 84.734 90.477 60.414 1.00 23.40 495 SER B C 1
ATOM 14994 O O . SER B 1 495 ? 85.063 89.749 59.470 1.00 23.40 495 SER B O 1
ATOM 15002 N N . LEU B 1 496 ? 85.187 91.724 60.540 1.00 24.18 496 LEU B N 1
ATOM 15003 C CA . LEU B 1 496 ? 86.003 92.307 59.489 1.00 24.18 496 LEU B CA 1
ATOM 15004 C C . LEU B 1 496 ? 87.427 91.775 59.522 1.00 24.18 496 LEU B C 1
ATOM 15005 O O . LEU B 1 496 ? 88.036 91.596 58.465 1.00 24.18 496 LEU B O 1
ATOM 15021 N N . PHE B 1 497 ? 87.978 91.520 60.713 1.00 24.47 497 PHE B N 1
ATOM 15022 C CA . PHE B 1 497 ? 89.242 90.791 60.786 1.00 24.47 497 PHE B CA 1
ATOM 15023 C C . PHE B 1 497 ? 89.138 89.466 60.044 1.00 24.47 497 PHE B C 1
ATOM 15024 O O . PHE B 1 497 ? 89.991 89.127 59.206 1.00 24.47 497 PHE B O 1
ATOM 15041 N N . ILE B 1 498 ? 88.069 88.717 60.325 1.00 24.32 498 ILE B N 1
ATOM 15042 C CA . ILE B 1 498 ? 87.860 87.428 59.674 1.00 24.32 498 ILE B CA 1
ATOM 15043 C C . ILE B 1 498 ? 87.778 87.613 58.165 1.00 24.32 498 ILE B C 1
ATOM 15044 O O . ILE B 1 498 ? 88.282 86.786 57.392 1.00 24.32 498 ILE B O 1
ATOM 15060 N N . ALA B 1 499 ? 87.167 88.713 57.725 1.00 25.28 499 ALA B N 1
ATOM 15061 C CA . ALA B 1 499 ? 87.104 89.005 56.300 1.00 25.28 499 ALA B CA 1
ATOM 15062 C C . ALA B 1 499 ? 88.489 89.265 55.721 1.00 25.28 499 ALA B C 1
ATOM 15063 O O . ALA B 1 499 ? 88.785 88.850 54.596 1.00 25.28 499 ALA B O 1
ATOM 15070 N N . LEU B 1 500 ? 89.349 89.957 56.469 1.00 26.98 500 LEU B N 1
ATOM 15071 C CA . LEU B 1 500 ? 90.691 90.252 55.980 1.00 26.98 500 LEU B CA 1
ATOM 15072 C C . LEU B 1 500 ? 91.499 88.976 55.780 1.00 26.98 500 LEU B C 1
ATOM 15073 O O . LEU B 1 500 ? 91.985 88.701 54.677 1.00 26.98 500 LEU B O 1
ATOM 15089 N N . ILE B 1 501 ? 91.672 88.190 56.848 1.00 29.15 501 ILE B N 1
ATOM 15090 C CA . ILE B 1 501 ? 92.478 86.973 56.745 1.00 29.15 501 ILE B CA 1
ATOM 15091 C C . ILE B 1 501 ? 91.866 86.009 55.737 1.00 29.15 501 ILE B C 1
ATOM 15092 O O . ILE B 1 501 ? 92.587 85.328 54.992 1.00 29.15 501 ILE B O 1
ATOM 15108 N N . THR B 1 502 ? 90.533 85.938 55.690 1.00 29.62 502 THR B N 1
ATOM 15109 C CA . THR B 1 502 ? 89.883 85.115 54.678 1.00 29.62 502 THR B CA 1
ATOM 15110 C C . THR B 1 502 ? 90.261 85.578 53.276 1.00 29.62 502 THR B C 1
ATOM 15111 O O . THR B 1 502 ? 90.570 84.756 52.401 1.00 29.62 502 THR B O 1
ATOM 15122 N N . ASP B 1 503 ? 90.269 86.893 53.051 1.00 33.44 503 ASP B N 1
ATOM 15123 C CA . ASP B 1 503 ? 90.603 87.424 51.733 1.00 33.44 503 ASP B CA 1
ATOM 15124 C C . ASP B 1 503 ? 92.048 87.122 51.358 1.00 33.44 503 ASP B C 1
ATOM 15125 O O . ASP B 1 503 ? 92.326 86.725 50.220 1.00 33.44 503 ASP B O 1
ATOM 15134 N N . THR B 1 504 ? 92.983 87.309 52.293 1.00 33.89 504 THR B N 1
ATOM 15135 C CA . THR B 1 504 ? 94.384 87.034 51.992 1.00 33.89 504 THR B CA 1
ATOM 15136 C C . THR B 1 504 ? 94.601 85.561 51.678 1.00 33.89 504 THR B C 1
ATOM 15137 O O . THR B 1 504 ? 95.330 85.221 50.736 1.00 33.89 504 THR B O 1
ATOM 15148 N N . TYR B 1 505 ? 93.982 84.673 52.461 1.00 36.03 505 TYR B N 1
ATOM 15149 C CA . TYR B 1 505 ? 94.038 83.248 52.157 1.00 36.03 505 TYR B CA 1
ATOM 15150 C C . TYR B 1 505 ? 93.511 82.969 50.756 1.00 36.03 505 TYR B C 1
ATOM 15151 O O . TYR B 1 505 ? 94.103 82.182 50.005 1.00 36.03 505 TYR B O 1
ATOM 15169 N N . GLU B 1 506 ? 92.408 83.621 50.384 1.00 39.11 506 GLU B N 1
ATOM 15170 C CA . GLU B 1 506 ? 91.864 83.460 49.041 1.00 39.11 506 GLU B CA 1
ATOM 15171 C C . GLU B 1 506 ? 92.880 83.871 47.979 1.00 39.11 506 GLU B C 1
ATOM 15172 O O . GLU B 1 506 ? 93.109 83.141 47.006 1.00 39.11 506 GLU B O 1
ATOM 15180 N N . THR B 1 507 ? 93.505 85.037 48.154 1.00 39.45 507 THR B N 1
ATOM 15181 C CA . THR B 1 507 ? 94.440 85.531 47.149 1.00 39.45 507 THR B CA 1
ATOM 15182 C C . THR B 1 507 ? 95.636 84.602 47.000 1.00 39.45 507 THR B C 1
ATOM 15183 O O . THR B 1 507 ? 95.940 84.143 45.896 1.00 39.45 507 THR B O 1
ATOM 15194 N N . ILE B 1 508 ? 96.330 84.312 48.101 1.00 40.96 508 ILE B N 1
ATOM 15195 C CA . ILE B 1 508 ? 97.570 83.551 47.987 1.00 40.96 508 ILE B CA 1
ATOM 15196 C C . ILE B 1 508 ? 97.287 82.115 47.567 1.00 40.96 508 ILE B C 1
ATOM 15197 O O . ILE B 1 508 ? 98.122 81.496 46.895 1.00 40.96 508 ILE B O 1
ATOM 15213 N N . LYS B 1 509 ? 96.138 81.564 47.956 1.00 43.62 509 LYS B N 1
ATOM 15214 C CA . LYS B 1 509 ? 95.652 80.347 47.317 1.00 43.62 509 LYS B CA 1
ATOM 15215 C C . LYS B 1 509 ? 95.592 80.526 45.804 1.00 43.62 509 LYS B C 1
ATOM 15216 O O . LYS B 1 509 ? 96.076 79.674 45.046 1.00 43.62 509 LYS B O 1
ATOM 15235 N N . HIS B 1 510 ? 95.036 81.653 45.348 1.00 44.93 510 HIS B N 1
ATOM 15236 C CA . HIS B 1 510 ? 94.929 81.907 43.915 1.00 44.93 510 HIS B CA 1
ATOM 15237 C C . HIS B 1 510 ? 96.296 82.091 43.263 1.00 44.93 510 HIS B C 1
ATOM 15238 O O . HIS B 1 510 ? 96.420 81.926 42.044 1.00 44.93 510 HIS B O 1
ATOM 15242 N N . TYR B 1 511 ? 97.325 82.431 44.043 1.00 47.15 511 TYR B N 1
ATOM 15243 C CA . TYR B 1 511 ? 98.665 82.586 43.488 1.00 47.15 511 TYR B CA 1
ATOM 15244 C C . TYR B 1 511 ? 99.376 81.247 43.395 1.00 47.15 511 TYR B C 1
ATOM 15245 O O . TYR B 1 511 ? 100.075 80.980 42.412 1.00 47.15 511 TYR B O 1
ATOM 15263 N N . GLN B 1 512 ? 99.214 80.394 44.404 1.00 45.68 512 GLN B N 1
ATOM 15264 C CA . GLN B 1 512 ? 99.756 79.049 44.302 1.00 45.68 512 GLN B CA 1
ATOM 15265 C C . GLN B 1 512 ? 98.983 78.184 43.314 1.00 45.68 512 GLN B C 1
ATOM 15266 O O . GLN B 1 512 ? 99.470 77.109 42.954 1.00 45.68 512 GLN B O 1
ATOM 15280 N N . GLN B 1 513 ? 97.801 78.622 42.873 1.00 48.52 513 GLN B N 1
ATOM 15281 C CA . GLN B 1 513 ? 97.134 77.998 41.733 1.00 48.52 513 GLN B CA 1
ATOM 15282 C C . GLN B 1 513 ? 97.602 78.592 40.406 1.00 48.52 513 GLN B C 1
ATOM 15283 O O . GLN B 1 513 ? 98.136 77.876 39.552 1.00 48.52 513 GLN B O 1
ATOM 15297 N N . ASP B 1 514 ? 97.417 79.901 40.224 1.00 50.75 514 ASP B N 1
ATOM 15298 C CA . ASP B 1 514 ? 97.614 80.561 38.938 1.00 50.75 514 ASP B CA 1
ATOM 15299 C C . ASP B 1 514 ? 98.914 81.356 38.852 1.00 50.75 514 ASP B C 1
ATOM 15300 O O . ASP B 1 514 ? 99.091 82.124 37.901 1.00 50.75 514 ASP B O 1
ATOM 15307 N N . GLY B 1 515 ? 99.815 81.199 39.808 1.00 52.02 515 GLY B N 1
ATOM 15308 C CA . GLY B 1 515 ? 101.113 81.841 39.738 1.00 52.02 515 GLY B CA 1
ATOM 15309 C C . GLY B 1 515 ? 101.137 83.206 40.398 1.00 52.02 515 GLY B C 1
ATOM 15310 O O . GLY B 1 515 ? 100.142 83.939 40.426 1.00 52.02 515 GLY B O 1
ATOM 15314 N N . PHE B 1 516 ? 102.303 83.558 40.936 1.00 59.49 516 PHE B N 1
ATOM 15315 C CA . PHE B 1 516 ? 102.514 84.828 41.604 1.00 59.49 516 PHE B CA 1
ATOM 15316 C C . PHE B 1 516 ? 102.388 85.974 40.603 1.00 59.49 516 PHE B C 1
ATOM 15317 O O . PHE B 1 516 ? 102.384 85.753 39.391 1.00 59.49 516 PHE B O 1
ATOM 15334 N N . PRO B 1 517 ? 102.282 87.216 41.075 1.00 64.37 517 PRO B N 1
ATOM 15335 C CA . PRO B 1 517 ? 102.284 88.353 40.147 1.00 64.37 517 PRO B CA 1
ATOM 15336 C C . PRO B 1 517 ? 103.683 88.641 39.625 1.00 64.37 517 PRO B C 1
ATOM 15337 O O . PRO B 1 517 ? 104.683 88.069 40.062 1.00 64.37 517 PRO B O 1
ATOM 15348 N N . GLU B 1 518 ? 103.737 89.557 38.664 1.00 76.07 518 GLU B N 1
ATOM 15349 C CA . GLU B 1 518 ? 104.994 89.900 38.018 1.00 76.07 518 GLU B CA 1
ATOM 15350 C C . GLU B 1 518 ? 105.894 90.671 38.974 1.00 76.07 518 GLU B C 1
ATOM 15351 O O . GLU B 1 518 ? 105.431 91.519 39.742 1.00 76.07 518 GLU B O 1
ATOM 15363 N N . THR B 1 519 ? 107.191 90.361 38.924 1.00 80.34 519 THR B N 1
ATOM 15364 C CA . THR B 1 519 ? 108.191 91.016 39.760 1.00 80.34 519 THR B CA 1
ATOM 15365 C C . THR B 1 519 ? 109.385 91.518 38.955 1.00 80.34 519 THR B C 1
ATOM 15366 O O . THR B 1 519 ? 110.074 92.445 39.392 1.00 80.34 519 THR B O 1
ATOM 15377 N N . GLU B 1 520 ? 109.652 90.895 37.803 1.00 85.10 520 GLU B N 1
ATOM 15378 C CA . GLU B 1 520 ? 110.786 91.126 36.903 1.00 85.10 520 GLU B CA 1
ATOM 15379 C C . GLU B 1 520 ? 112.078 90.516 37.453 1.00 85.10 520 GLU B C 1
ATOM 15380 O O . GLU B 1 520 ? 113.102 90.565 36.761 1.00 85.10 520 GLU B O 1
ATOM 15392 N N . LEU B 1 521 ? 112.070 89.949 38.661 1.00 82.48 521 LEU B N 1
ATOM 15393 C CA . LEU B 1 521 ? 113.150 89.110 39.160 1.00 82.48 521 LEU B CA 1
ATOM 15394 C C . LEU B 1 521 ? 112.849 87.639 38.900 1.00 82.48 521 LEU B C 1
ATOM 15395 O O . LEU B 1 521 ? 113.685 86.914 38.347 1.00 82.48 521 LEU B O 1
ATOM 15411 N N . ARG B 1 522 ? 111.653 87.191 39.290 1.00 80.58 522 ARG B N 1
ATOM 15412 C CA . ARG B 1 522 ? 111.218 85.839 38.962 1.00 80.58 522 ARG B CA 1
ATOM 15413 C C . ARG B 1 522 ? 111.168 85.631 37.459 1.00 80.58 522 ARG B C 1
ATOM 15414 O O . ARG B 1 522 ? 111.384 84.513 36.974 1.00 80.58 522 ARG B O 1
ATOM 15435 N N . THR B 1 523 ? 110.873 86.693 36.706 1.00 83.42 523 THR B N 1
ATOM 15436 C CA . THR B 1 523 ? 110.983 86.631 35.254 1.00 83.42 523 THR B CA 1
ATOM 15437 C C . THR B 1 523 ? 112.407 86.295 34.833 1.00 83.42 523 THR B C 1
ATOM 15438 O O . THR B 1 523 ? 112.622 85.431 33.974 1.00 83.42 523 THR B O 1
ATOM 15449 N N . PHE B 1 524 ? 113.394 86.963 35.433 1.00 85.19 524 PHE B N 1
ATOM 15450 C CA . PHE B 1 524 ? 114.784 86.719 35.070 1.00 85.19 524 PHE B CA 1
ATOM 15451 C C . PHE B 1 524 ? 115.222 85.318 35.471 1.00 85.19 524 PHE B C 1
ATOM 15452 O O . PHE B 1 524 ? 116.007 84.681 34.760 1.00 85.19 524 PHE B O 1
ATOM 15469 N N . ILE B 1 525 ? 114.726 84.820 36.603 1.00 83.50 525 ILE B N 1
ATOM 15470 C CA . ILE B 1 525 ? 115.037 83.454 37.010 1.00 83.50 525 ILE B CA 1
ATOM 15471 C C . ILE B 1 525 ? 114.202 82.464 36.206 1.00 83.50 525 ILE B C 1
ATOM 15472 O O . ILE B 1 525 ? 114.736 81.651 35.444 1.00 83.50 525 ILE B O 1
ATOM 15488 N N . SER B 1 526 ? 112.882 82.537 36.357 1.00 84.27 526 SER B N 1
ATOM 15489 C CA . SER B 1 526 ? 111.950 81.665 35.647 1.00 84.27 526 SER B CA 1
ATOM 15490 C C . SER B 1 526 ? 112.258 80.188 35.886 1.00 84.27 526 SER B C 1
ATOM 15491 O O . SER B 1 526 ? 112.915 79.829 36.864 1.00 84.27 526 SER B O 1
ATOM 15499 N N . LEU C 1 33 ? 42.138 83.394 28.684 1.00 90.26 33 LEU C N 1
ATOM 15500 C CA . LEU C 1 33 ? 40.841 83.847 29.174 1.00 90.26 33 LEU C CA 1
ATOM 15501 C C . LEU C 1 33 ? 40.633 83.418 30.621 1.00 90.26 33 LEU C C 1
ATOM 15502 O O . LEU C 1 33 ? 40.647 84.244 31.532 1.00 90.26 33 LEU C O 1
ATOM 15505 N N . LEU C 1 34 ? 40.432 82.114 30.822 1.00 89.59 34 LEU C N 1
ATOM 15506 C CA . LEU C 1 34 ? 40.266 81.586 32.172 1.00 89.59 34 LEU C CA 1
ATOM 15507 C C . LEU C 1 34 ? 41.605 81.510 32.901 1.00 89.59 34 LEU C C 1
ATOM 15508 O O . LEU C 1 34 ? 41.660 81.677 34.130 1.00 89.59 34 LEU C O 1
ATOM 15524 N N . GLU C 1 35 ? 42.677 81.383 32.129 1.00 89.18 35 GLU C N 1
ATOM 15525 C CA . GLU C 1 35 ? 44.016 81.364 32.689 1.00 89.18 35 GLU C CA 1
ATOM 15526 C C . GLU C 1 35 ? 44.215 82.714 33.368 1.00 89.18 35 GLU C C 1
ATOM 15527 O O . GLU C 1 35 ? 44.819 82.795 34.438 1.00 89.18 35 GLU C O 1
ATOM 15539 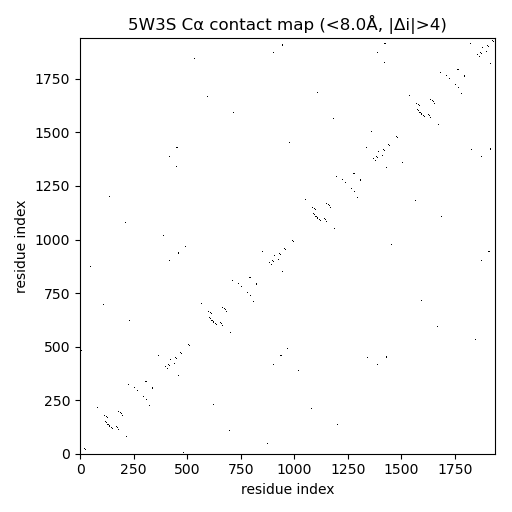N N . ASP C 1 36 ? 43.704 83.773 32.744 1.00 89.19 36 ASP C N 1
ATOM 15540 C CA . ASP C 1 36 ? 43.809 85.108 33.323 1.00 89.19 36 ASP C CA 1
ATOM 15541 C C . ASP C 1 36 ? 43.091 85.179 34.662 1.00 89.19 36 ASP C C 1
ATOM 15542 O O . ASP C 1 36 ? 43.576 85.823 35.601 1.00 89.19 36 ASP C O 1
ATOM 15551 N N . GLN C 1 37 ? 41.927 84.529 34.770 1.00 88.77 37 GLN C N 1
ATOM 15552 C CA . GLN C 1 37 ? 41.233 84.471 36.052 1.00 88.77 37 GLN C CA 1
ATOM 15553 C C . GLN C 1 37 ? 42.085 83.769 37.098 1.00 88.77 37 GLN C C 1
ATOM 15554 O O . GLN C 1 37 ? 42.141 84.200 38.258 1.00 88.77 37 GLN C O 1
ATOM 15568 N N . MET C 1 38 ? 42.770 82.692 36.706 1.00 87.27 38 MET C N 1
ATOM 15569 C CA . MET C 1 38 ? 43.637 82.000 37.653 1.00 87.27 38 MET C CA 1
ATOM 15570 C C . MET C 1 38 ? 44.817 82.871 38.062 1.00 87.27 38 MET C C 1
ATOM 15571 O O . MET C 1 38 ? 45.208 82.883 39.233 1.00 87.27 38 MET C O 1
ATOM 15585 N N . ARG C 1 39 ? 45.404 83.599 37.110 1.00 85.87 39 ARG C N 1
ATOM 15586 C CA . ARG C 1 39 ? 46.473 84.531 37.450 1.00 85.87 39 ARG C CA 1
ATOM 15587 C C . ARG C 1 39 ? 45.984 85.590 38.429 1.00 85.87 39 ARG C C 1
ATOM 15588 O O . ARG C 1 39 ? 46.710 85.981 39.350 1.00 85.87 39 ARG C O 1
ATOM 15609 N N . ARG C 1 40 ? 44.747 86.060 38.252 1.00 84.77 40 ARG C N 1
ATOM 15610 C CA . ARG C 1 40 ? 44.188 87.057 39.157 1.00 84.77 40 ARG C CA 1
ATOM 15611 C C . ARG C 1 40 ? 44.010 86.489 40.559 1.00 84.77 40 ARG C C 1
ATOM 15612 O O . ARG C 1 40 ? 44.396 87.123 41.549 1.00 84.77 40 ARG C O 1
ATOM 15616 N N . LYS C 1 41 ? 43.409 85.301 40.666 1.00 84.71 41 LYS C N 1
ATOM 15617 C CA . LYS C 1 41 ? 43.227 84.671 41.970 1.00 84.71 41 LYS C CA 1
ATOM 15618 C C . LYS C 1 41 ? 44.565 84.427 42.657 1.00 84.71 41 LYS C C 1
ATOM 15619 O O . LYS C 1 41 ? 44.763 84.805 43.819 1.00 84.71 41 LYS C O 1
ATOM 15638 N N . LEU C 1 42 ? 45.495 83.781 41.950 1.00 82.96 42 LEU C N 1
ATOM 15639 C CA . LEU C 1 42 ? 46.782 83.434 42.543 1.00 82.96 42 LEU C CA 1
ATOM 15640 C C . LEU C 1 42 ? 47.540 84.684 42.975 1.00 82.96 42 LEU C C 1
ATOM 15641 O O . LEU C 1 42 ? 47.947 84.800 44.136 1.00 82.96 42 LEU C O 1
ATOM 15657 N N . LYS C 1 43 ? 47.719 85.640 42.058 1.00 83.17 43 LYS C N 1
ATOM 15658 C CA . LYS C 1 43 ? 48.421 86.874 42.402 1.00 83.17 43 LYS C CA 1
ATOM 15659 C C . LYS C 1 43 ? 47.731 87.606 43.545 1.00 83.17 43 LYS C C 1
ATOM 15660 O O . LYS C 1 43 ? 48.389 88.242 44.373 1.00 83.17 43 LYS C O 1
ATOM 15679 N N . PHE C 1 44 ? 46.403 87.530 43.607 1.00 80.68 44 PHE C N 1
ATOM 15680 C CA . PHE C 1 44 ? 45.701 88.059 44.766 1.00 80.68 44 PHE C CA 1
ATOM 15681 C C . PHE C 1 44 ? 46.070 87.297 46.034 1.00 80.68 44 PHE C C 1
ATOM 15682 O O . PHE C 1 44 ? 46.040 87.868 47.130 1.00 80.68 44 PHE C O 1
ATOM 15699 N N . PHE C 1 45 ? 46.432 86.017 45.907 1.00 80.98 45 PHE C N 1
ATOM 15700 C CA . PHE C 1 45 ? 46.863 85.227 47.058 1.00 80.98 45 PHE C CA 1
ATOM 15701 C C . PHE C 1 45 ? 48.334 85.438 47.399 1.00 80.98 45 PHE C C 1
ATOM 15702 O O . PHE C 1 45 ? 48.716 85.234 48.555 1.00 80.98 45 PHE C O 1
ATOM 15719 N N . PHE C 1 46 ? 49.160 85.857 46.435 1.00 81.20 46 PHE C N 1
ATOM 15720 C CA . PHE C 1 46 ? 50.593 86.020 46.654 1.00 81.20 46 PHE C CA 1
ATOM 15721 C C . PHE C 1 46 ? 51.009 87.448 46.983 1.00 81.20 46 PHE C C 1
ATOM 15722 O O . PHE C 1 46 ? 52.150 87.654 47.411 1.00 81.20 46 PHE C O 1
ATOM 15739 N N . MET C 1 47 ? 50.128 88.418 46.768 1.00 78.49 47 MET C N 1
ATOM 15740 C CA . MET C 1 47 ? 50.428 89.815 47.086 1.00 78.49 47 MET C CA 1
ATOM 15741 C C . MET C 1 47 ? 50.341 90.087 48.591 1.00 78.49 47 MET C C 1
ATOM 15742 O O . MET C 1 47 ? 49.565 89.442 49.295 1.00 78.49 47 MET C O 1
ATOM 15756 N N . ASN C 1 48 ? 51.135 91.038 49.083 1.00 72.85 48 ASN C N 1
ATOM 15757 C CA . ASN C 1 48 ? 51.088 91.407 50.485 1.00 72.85 48 ASN C CA 1
ATOM 15758 C C . ASN C 1 48 ? 49.733 92.029 50.816 1.00 72.85 48 ASN C C 1
ATOM 15759 O O . ASN C 1 48 ? 49.080 92.601 49.941 1.00 72.85 48 ASN C O 1
ATOM 15770 N N . PRO C 1 49 ? 49.290 91.948 52.076 1.00 69.66 49 PRO C N 1
ATOM 15771 C CA . PRO C 1 49 ? 48.005 92.581 52.418 1.00 69.66 49 PRO C CA 1
ATOM 15772 C C . PRO C 1 49 ? 48.002 94.083 52.201 1.00 69.66 49 PRO C C 1
ATOM 15773 O O . PRO C 1 49 ? 46.997 94.636 51.738 1.00 69.66 49 PRO C O 1
ATOM 15784 N N . CYS C 1 50 ? 49.104 94.763 52.518 1.00 74.70 50 CYS C N 1
ATOM 15785 C CA . CYS C 1 50 ? 49.206 96.182 52.201 1.00 74.70 50 CYS C CA 1
ATOM 15786 C C . CYS C 1 50 ? 49.197 96.409 50.695 1.00 74.70 50 CYS C C 1
ATOM 15787 O O . CYS C 1 50 ? 48.736 97.457 50.227 1.00 74.70 50 CYS C O 1
ATOM 15795 N N . GLU C 1 51 ? 49.705 95.446 49.924 1.00 76.89 51 GLU C N 1
ATOM 15796 C CA . GLU C 1 51 ? 49.596 95.495 48.473 1.00 76.89 51 GLU C CA 1
ATOM 15797 C C . GLU C 1 51 ? 48.208 95.107 47.978 1.00 76.89 51 GLU C C 1
ATOM 15798 O O . GLU C 1 51 ? 47.832 95.492 46.867 1.00 76.89 51 GLU C O 1
ATOM 15810 N N . LYS C 1 52 ? 47.446 94.355 48.773 1.00 77.05 52 LYS C N 1
ATOM 15811 C CA . LYS C 1 52 ? 46.075 94.003 48.427 1.00 77.05 52 LYS C CA 1
ATOM 15812 C C . LYS C 1 52 ? 45.078 95.109 48.752 1.00 77.05 52 LYS C C 1
ATOM 15813 O O . LYS C 1 52 ? 43.871 94.896 48.584 1.00 77.05 52 LYS C O 1
ATOM 15832 N N . PHE C 1 53 ? 45.546 96.270 49.211 1.00 77.09 53 PHE C N 1
ATOM 15833 C CA . PHE C 1 53 ? 44.716 97.442 49.438 1.00 77.09 53 PHE C CA 1
ATOM 15834 C C . PHE C 1 53 ? 45.110 98.626 48.574 1.00 77.09 53 PHE C C 1
ATOM 15835 O O . PHE C 1 53 ? 44.248 99.438 48.234 1.00 77.09 53 PHE C O 1
ATOM 15852 N N . TRP C 1 54 ? 46.387 98.746 48.209 1.00 78.69 54 TRP C N 1
ATOM 15853 C CA . TRP C 1 54 ? 46.792 99.778 47.265 1.00 78.69 54 TRP C CA 1
ATOM 15854 C C . TRP C 1 54 ? 46.261 99.493 45.866 1.00 78.69 54 TRP C C 1
ATOM 15855 O O . TRP C 1 54 ? 46.016 100.429 45.097 1.00 78.69 54 TRP C O 1
ATOM 15859 N N . ALA C 1 55 ? 46.071 98.217 45.523 1.00 79.58 55 ALA C N 1
ATOM 15860 C CA . ALA C 1 55 ? 45.613 97.823 44.195 1.00 79.58 55 ALA C CA 1
ATOM 15861 C C . ALA C 1 55 ? 44.097 97.649 44.142 1.00 79.58 55 ALA C C 1
ATOM 15862 O O . ALA C 1 55 ? 43.416 98.334 43.373 1.00 79.58 55 ALA C O 1
ATOM 15869 N N . ARG C 1 56 ? 43.562 96.736 44.960 1.00 80.31 56 ARG C N 1
ATOM 15870 C CA . ARG C 1 56 ? 42.149 96.375 44.919 1.00 80.31 56 ARG C CA 1
ATOM 15871 C C . ARG C 1 56 ? 41.341 96.910 46.093 1.00 80.31 56 ARG C C 1
ATOM 15872 O O . ARG C 1 56 ? 40.121 96.717 46.117 1.00 80.31 56 ARG C O 1
ATOM 15893 N N . GLY C 1 57 ? 41.974 97.566 47.060 1.00 78.00 57 GLY C N 1
ATOM 15894 C CA . GLY C 1 57 ? 41.232 98.244 48.104 1.00 78.00 57 GLY C CA 1
ATOM 15895 C C . GLY C 1 57 ? 40.539 97.342 49.099 1.00 78.00 57 GLY C C 1
ATOM 15896 O O . GLY C 1 57 ? 39.507 97.730 49.655 1.00 78.00 57 GLY C O 1
ATOM 15900 N N . ARG C 1 58 ? 41.075 96.149 49.347 1.00 76.77 58 ARG C N 1
ATOM 15901 C CA . ARG C 1 58 ? 40.527 95.276 50.380 1.00 76.77 58 ARG C CA 1
ATOM 15902 C C . ARG C 1 58 ? 41.005 95.759 51.744 1.00 76.77 58 ARG C C 1
ATOM 15903 O O . ARG C 1 58 ? 42.212 95.887 51.977 1.00 76.77 58 ARG C O 1
ATOM 15924 N N . LYS C 1 59 ? 40.064 96.019 52.638 1.00 74.01 59 LYS C N 1
ATOM 15925 C CA . LYS C 1 59 ? 40.385 96.568 53.950 1.00 74.01 59 LYS C CA 1
ATOM 15926 C C . LYS C 1 59 ? 41.158 95.539 54.770 1.00 74.01 59 LYS C C 1
ATOM 15927 O O . LYS C 1 59 ? 40.605 94.473 55.075 1.00 74.01 59 LYS C O 1
ATOM 15946 N N . PRO C 1 60 ? 42.426 95.797 55.158 1.00 68.88 60 PRO C N 1
ATOM 15947 C CA . PRO C 1 60 ? 43.139 94.773 55.954 1.00 68.88 60 PRO C CA 1
ATOM 15948 C C . PRO C 1 60 ? 42.743 94.754 57.429 1.00 68.88 60 PRO C C 1
ATOM 15949 O O . PRO C 1 60 ? 43.370 95.351 58.303 1.00 68.88 60 PRO C O 1
ATOM 15960 N N . TRP C 1 61 ? 41.651 94.043 57.719 1.00 67.34 61 TRP C N 1
ATOM 15961 C CA . TRP C 1 61 ? 41.219 93.871 59.101 1.00 67.34 61 TRP C CA 1
ATOM 15962 C C . TRP C 1 61 ? 42.098 92.871 59.843 1.00 67.34 61 TRP C C 1
ATOM 15963 O O . TRP C 1 61 ? 42.314 93.010 61.056 1.00 67.34 61 TRP C O 1
ATOM 15984 N N . LYS C 1 62 ? 42.609 91.864 59.131 1.00 63.21 62 LYS C N 1
ATOM 15985 C CA . LYS C 1 62 ? 43.397 90.810 59.761 1.00 63.21 62 LYS C CA 1
ATOM 15986 C C . LYS C 1 62 ? 44.652 91.375 60.416 1.00 63.21 62 LYS C C 1
ATOM 15987 O O . LYS C 1 62 ? 44.978 91.031 61.558 1.00 63.21 62 LYS C O 1
ATOM 16006 N N . LEU C 1 63 ? 45.367 92.254 59.710 1.00 60.46 63 LEU C N 1
ATOM 16007 C CA . LEU C 1 63 ? 46.549 92.883 60.290 1.00 60.46 63 LEU C CA 1
ATOM 16008 C C . LEU C 1 63 ? 46.196 93.642 61.560 1.00 60.46 63 LEU C C 1
ATOM 16009 O O . LEU C 1 63 ? 46.918 93.570 62.561 1.00 60.46 63 LEU C O 1
ATOM 16025 N N . ALA C 1 64 ? 45.074 94.362 61.538 1.00 59.14 64 ALA C N 1
ATOM 16026 C CA . ALA C 1 64 ? 44.673 95.160 62.688 1.00 59.14 64 ALA C CA 1
ATOM 16027 C C . ALA C 1 64 ? 44.404 94.279 63.898 1.00 59.14 64 ALA C C 1
ATOM 16028 O O . ALA C 1 64 ? 44.890 94.551 65.003 1.00 59.14 64 ALA C O 1
ATOM 16035 N N . ILE C 1 65 ? 43.642 93.202 63.704 1.00 56.71 65 ILE C N 1
ATOM 16036 C CA . ILE C 1 65 ? 43.279 92.377 64.850 1.00 56.71 65 ILE C CA 1
ATOM 16037 C C . ILE C 1 65 ? 44.482 91.590 65.351 1.00 56.71 65 ILE C C 1
ATOM 16038 O O . ILE C 1 65 ? 44.600 91.327 66.555 1.00 56.71 65 ILE C O 1
ATOM 16054 N N . GLN C 1 66 ? 45.396 91.202 64.457 1.00 54.99 66 GLN C N 1
ATOM 16055 C CA . GLN C 1 66 ? 46.626 90.567 64.917 1.00 54.99 66 GLN C CA 1
ATOM 16056 C C . GLN C 1 66 ? 47.455 91.526 65.758 1.00 54.99 66 GLN C C 1
ATOM 16057 O O . GLN C 1 66 ? 47.969 91.142 66.812 1.00 54.99 66 GLN C O 1
ATOM 16071 N N . ILE C 1 67 ? 47.615 92.771 65.298 1.00 53.79 67 ILE C N 1
ATOM 16072 C CA . ILE C 1 67 ? 48.350 93.774 66.072 1.00 53.79 67 ILE C CA 1
ATOM 16073 C C . ILE C 1 67 ? 47.720 93.948 67.446 1.00 53.79 67 ILE C C 1
ATOM 16074 O O . ILE C 1 67 ? 48.417 94.005 68.476 1.00 53.79 67 ILE C O 1
ATOM 16090 N N . LEU C 1 68 ? 46.388 94.020 67.480 1.00 53.66 68 LEU C N 1
ATOM 16091 C CA . LEU C 1 68 ? 45.664 94.052 68.742 1.00 53.66 68 LEU C CA 1
ATOM 16092 C C . LEU C 1 68 ? 46.037 92.866 69.617 1.00 53.66 68 LEU C C 1
ATOM 16093 O O . LEU C 1 68 ? 46.283 93.024 70.817 1.00 53.66 68 LEU C O 1
ATOM 16109 N N . LYS C 1 69 ? 46.120 91.674 69.027 1.00 51.98 69 LYS C N 1
ATOM 16110 C CA . LYS C 1 69 ? 46.501 90.494 69.795 1.00 51.98 69 LYS C CA 1
ATOM 16111 C C . LYS C 1 69 ? 47.919 90.621 70.338 1.00 51.98 69 LYS C C 1
ATOM 16112 O O . LYS C 1 69 ? 48.194 90.219 71.472 1.00 51.98 69 LYS C O 1
ATOM 16131 N N . ILE C 1 70 ? 48.833 91.179 69.544 1.00 50.57 70 ILE C N 1
ATOM 16132 C CA . ILE C 1 70 ? 50.227 91.298 69.962 1.00 50.57 70 ILE C CA 1
ATOM 16133 C C . ILE C 1 70 ? 50.322 92.164 71.214 1.00 50.57 70 ILE C C 1
ATOM 16134 O O . ILE C 1 70 ? 50.797 91.720 72.272 1.00 50.57 70 ILE C O 1
ATOM 16150 N N . ALA C 1 71 ? 49.850 93.412 71.113 1.00 50.44 71 ALA C N 1
ATOM 16151 C CA . ALA C 1 71 ? 49.902 94.307 72.266 1.00 50.44 71 ALA C CA 1
ATOM 16152 C C . ALA C 1 71 ? 49.105 93.756 73.441 1.00 50.44 71 ALA C C 1
ATOM 16153 O O . ALA C 1 71 ? 49.499 93.929 74.603 1.00 50.44 71 ALA C O 1
ATOM 16160 N N . MET C 1 72 ? 48.010 93.062 73.154 1.00 52.25 72 MET C N 1
ATOM 16161 C CA . MET C 1 72 ? 47.153 92.513 74.197 1.00 52.25 72 MET C CA 1
ATOM 16162 C C . MET C 1 72 ? 47.881 91.454 75.020 1.00 52.25 72 MET C C 1
ATOM 16163 O O . MET C 1 72 ? 47.996 91.571 76.249 1.00 52.25 72 MET C O 1
ATOM 16177 N N . VAL C 1 73 ? 48.378 90.408 74.359 1.00 49.54 73 VAL C N 1
ATOM 16178 C CA . VAL C 1 73 ? 49.031 89.315 75.070 1.00 49.54 73 VAL C CA 1
ATOM 16179 C C . VAL C 1 73 ? 50.300 89.818 75.742 1.00 49.54 73 VAL C C 1
ATOM 16180 O O . VAL C 1 73 ? 50.676 89.338 76.823 1.00 49.54 73 VAL C O 1
ATOM 16193 N N . THR C 1 74 ? 50.968 90.797 75.130 1.00 48.53 74 THR C N 1
ATOM 16194 C CA . THR C 1 74 ? 52.128 91.407 75.770 1.00 48.53 74 THR C CA 1
ATOM 16195 C C . THR C 1 74 ? 51.749 92.039 77.107 1.00 48.53 74 THR C C 1
ATOM 16196 O O . THR C 1 74 ? 52.326 91.708 78.149 1.00 48.53 74 THR C O 1
ATOM 16207 N N . ILE C 1 75 ? 50.765 92.947 77.093 1.00 50.15 75 ILE C N 1
ATOM 16208 C CA . ILE C 1 75 ? 50.352 93.634 78.319 1.00 50.15 75 ILE C CA 1
ATOM 16209 C C . ILE C 1 75 ? 49.898 92.625 79.366 1.00 50.15 75 ILE C C 1
ATOM 16210 O O . ILE C 1 75 ? 50.186 92.771 80.564 1.00 50.15 75 ILE C O 1
ATOM 16226 N N . GLN C 1 76 ? 49.186 91.588 78.923 1.00 51.61 76 GLN C N 1
ATOM 16227 C CA . GLN C 1 76 ? 48.784 90.488 79.788 1.00 51.61 76 GLN C CA 1
ATOM 16228 C C . GLN C 1 76 ? 49.979 89.908 80.539 1.00 51.61 76 GLN C C 1
ATOM 16229 O O . GLN C 1 76 ? 49.998 89.869 81.779 1.00 51.61 76 GLN C O 1
ATOM 16243 N N . LEU C 1 77 ? 50.992 89.458 79.788 1.00 48.55 77 LEU C N 1
ATOM 16244 C CA . LEU C 1 77 ? 52.177 88.870 80.408 1.00 48.55 77 LEU C CA 1
ATOM 16245 C C . LEU C 1 77 ? 52.844 89.846 81.361 1.00 48.55 77 LEU C C 1
ATOM 16246 O O . LEU C 1 77 ? 53.326 89.447 82.427 1.00 48.55 77 LEU C O 1
ATOM 16262 N N . VAL C 1 78 ? 52.895 91.126 80.995 1.00 49.31 78 VAL C N 1
ATOM 16263 C CA . VAL C 1 78 ? 53.593 92.094 81.834 1.00 49.31 78 VAL C CA 1
ATOM 16264 C C . VAL C 1 78 ? 52.893 92.231 83.179 1.00 49.31 78 VAL C C 1
ATOM 16265 O O . VAL C 1 78 ? 53.523 92.094 84.233 1.00 49.31 78 VAL C O 1
ATOM 16278 N N . LEU C 1 79 ? 51.581 92.470 83.167 1.00 51.82 79 LEU C N 1
ATOM 16279 C CA . LEU C 1 79 ? 50.861 92.672 84.423 1.00 51.82 79 LEU C CA 1
ATOM 16280 C C . LEU C 1 79 ? 50.905 91.419 85.290 1.00 51.82 79 LEU C C 1
ATOM 16281 O O . LEU C 1 79 ? 51.212 91.483 86.490 1.00 51.82 79 LEU C O 1
ATOM 16297 N N . PHE C 1 80 ? 50.658 90.277 84.663 1.00 52.77 80 PHE C N 1
ATOM 16298 C CA . PHE C 1 80 ? 50.636 89.003 85.363 1.00 52.77 80 PHE C CA 1
ATOM 16299 C C . PHE C 1 80 ? 51.990 88.721 85.996 1.00 52.77 80 PHE C C 1
ATOM 16300 O O . PHE C 1 80 ? 52.068 88.195 87.105 1.00 52.77 80 PHE C O 1
ATOM 16317 N N . GLY C 1 81 ? 53.055 89.073 85.287 1.00 52.74 81 GLY C N 1
ATOM 16318 C CA . GLY C 1 81 ? 54.399 88.837 85.781 1.00 52.74 81 GLY C CA 1
ATOM 16319 C C . GLY C 1 81 ? 54.812 89.800 86.876 1.00 52.74 81 GLY C C 1
ATOM 16320 O O . GLY C 1 81 ? 55.588 89.443 87.763 1.00 52.74 81 GLY C O 1
ATOM 16324 N N . LEU C 1 82 ? 54.322 91.040 86.820 1.00 52.92 82 LEU C N 1
ATOM 16325 C CA . LEU C 1 82 ? 54.599 91.979 87.902 1.00 52.92 82 LEU C CA 1
ATOM 16326 C C . LEU C 1 82 ? 53.926 91.530 89.190 1.00 52.92 82 LEU C C 1
ATOM 16327 O O . LEU C 1 82 ? 54.538 91.554 90.268 1.00 52.92 82 LEU C O 1
ATOM 16343 N N . SER C 1 83 ? 52.661 91.111 89.094 1.00 56.33 83 SER C N 1
ATOM 16344 C CA . SER C 1 83 ? 51.969 90.575 90.259 1.00 56.33 83 SER C CA 1
ATOM 16345 C C . SER C 1 83 ? 52.723 89.393 90.855 1.00 56.33 83 SER C C 1
ATOM 16346 O O . SER C 1 83 ? 53.016 89.372 92.062 1.00 56.33 83 SER C O 1
ATOM 16354 N N . ASN C 1 84 ? 53.103 88.452 90.006 1.00 55.51 84 ASN C N 1
ATOM 16355 C CA . ASN C 1 84 ? 53.820 87.274 90.459 1.00 55.51 84 ASN C CA 1
ATOM 16356 C C . ASN C 1 84 ? 55.128 87.704 91.102 1.00 55.51 84 ASN C C 1
ATOM 16357 O O . ASN C 1 84 ? 55.573 87.107 92.082 1.00 55.51 84 ASN C O 1
ATOM 16368 N N . GLN C 1 85 ? 55.743 88.744 90.549 1.00 55.73 85 GLN C N 1
ATOM 16369 C CA . GLN C 1 85 ? 57.026 89.210 91.055 1.00 55.73 85 GLN C CA 1
ATOM 16370 C C . GLN C 1 85 ? 56.884 89.740 92.471 1.00 55.73 85 GLN C C 1
ATOM 16371 O O . GLN C 1 85 ? 57.725 89.461 93.335 1.00 55.73 85 GLN C O 1
ATOM 16385 N N . MET C 1 86 ? 55.812 90.488 92.739 1.00 59.26 86 MET C N 1
ATOM 16386 C CA . MET C 1 86 ? 55.579 90.967 94.097 1.00 59.26 86 MET C CA 1
ATOM 16387 C C . MET C 1 86 ? 55.317 89.808 95.051 1.00 59.26 86 MET C C 1
ATOM 16388 O O . MET C 1 86 ? 55.908 89.744 96.141 1.00 59.26 86 MET C O 1
ATOM 16402 N N . VAL C 1 87 ? 54.451 88.871 94.654 1.00 59.63 87 VAL C N 1
ATOM 16403 C CA . VAL C 1 87 ? 54.119 87.754 95.536 1.00 59.63 87 VAL C CA 1
ATOM 16404 C C . VAL C 1 87 ? 55.359 86.915 95.826 1.00 59.63 87 VAL C C 1
ATOM 16405 O O . VAL C 1 87 ? 55.635 86.556 96.980 1.00 59.63 87 VAL C O 1
ATOM 16418 N N . VAL C 1 88 ? 56.133 86.603 94.787 1.00 58.04 88 VAL C N 1
ATOM 16419 C CA . VAL C 1 88 ? 57.320 85.771 94.952 1.00 58.04 88 VAL C CA 1
ATOM 16420 C C . VAL C 1 88 ? 58.362 86.486 95.793 1.00 58.04 88 VAL C C 1
ATOM 16421 O O . VAL C 1 88 ? 59.063 85.860 96.593 1.00 58.04 88 VAL C O 1
ATOM 16434 N N . ALA C 1 89 ? 58.503 87.799 95.612 1.00 59.07 89 ALA C N 1
ATOM 16435 C CA . ALA C 1 89 ? 59.445 88.550 96.433 1.00 59.07 89 ALA C CA 1
ATOM 16436 C C . ALA C 1 89 ? 59.060 88.477 97.904 1.00 59.07 89 ALA C C 1
ATOM 16437 O O . ALA C 1 89 ? 59.916 88.248 98.769 1.00 59.07 89 ALA C O 1
ATOM 16444 N N . PHE C 1 90 ? 57.770 88.648 98.200 1.00 60.63 90 PHE C N 1
ATOM 16445 C CA . PHE C 1 90 ? 57.286 88.508 99.571 1.00 60.63 90 PHE C CA 1
ATOM 16446 C C . PHE C 1 90 ? 57.626 87.131 100.136 1.00 60.63 90 PHE C C 1
ATOM 16447 O O . PHE C 1 90 ? 58.165 87.013 101.247 1.00 60.63 90 PHE C O 1
ATOM 16464 N N . LYS C 1 91 ? 57.346 86.082 99.362 1.00 59.93 91 LYS C N 1
ATOM 16465 C CA . LYS C 1 91 ? 57.632 84.720 99.802 1.00 59.93 91 LYS C CA 1
ATOM 16466 C C . LYS C 1 91 ? 59.118 84.522 100.080 1.00 59.93 91 LYS C C 1
ATOM 16467 O O . LYS C 1 91 ? 59.499 83.926 101.095 1.00 59.93 91 LYS C O 1
ATOM 16486 N N . GLU C 1 92 ? 59.976 85.010 99.186 1.00 59.79 92 GLU C N 1
ATOM 16487 C CA . GLU C 1 92 ? 61.409 84.757 99.306 1.00 59.79 92 GLU C CA 1
ATOM 16488 C C . GLU C 1 92 ? 62.006 85.494 100.498 1.00 59.79 92 GLU C C 1
ATOM 16489 O O . GLU C 1 92 ? 62.789 84.921 101.268 1.00 59.79 92 GLU C O 1
ATOM 16501 N N . GLU C 1 93 ? 61.668 86.777 100.649 1.00 58.59 93 GLU C N 1
ATOM 16502 C CA . GLU C 1 93 ? 62.090 87.517 101.833 1.00 58.59 93 GLU C CA 1
ATOM 16503 C C . GLU C 1 93 ? 61.645 86.803 103.104 1.00 58.59 93 GLU C C 1
ATOM 16504 O O . GLU C 1 93 ? 62.431 86.639 104.052 1.00 58.59 93 GLU C O 1
ATOM 16516 N N . ASN C 1 94 ? 60.402 86.324 103.114 1.00 57.02 94 ASN C N 1
ATOM 16517 C CA . ASN C 1 94 ? 59.878 85.620 104.278 1.00 57.02 94 ASN C CA 1
ATOM 16518 C C . ASN C 1 94 ? 60.687 84.366 104.593 1.00 57.02 94 ASN C C 1
ATOM 16519 O O . ASN C 1 94 ? 61.171 84.206 105.716 1.00 57.02 94 ASN C O 1
ATOM 16530 N N . THR C 1 95 ? 60.858 83.470 103.616 1.00 57.02 95 THR C N 1
ATOM 16531 C CA . THR C 1 95 ? 61.552 82.215 103.900 1.00 57.02 95 THR C CA 1
ATOM 16532 C C . THR C 1 95 ? 63.001 82.449 104.300 1.00 57.02 95 THR C C 1
ATOM 16533 O O . THR C 1 95 ? 63.529 81.711 105.137 1.00 57.02 95 THR C O 1
ATOM 16544 N N . VAL C 1 96 ? 63.660 83.457 103.721 1.00 54.58 96 VAL C N 1
ATOM 16545 C CA . VAL C 1 96 ? 64.993 83.828 104.195 1.00 54.58 96 VAL C CA 1
ATOM 16546 C C . VAL C 1 96 ? 64.940 84.178 105.677 1.00 54.58 96 VAL C C 1
ATOM 16547 O O . VAL C 1 96 ? 65.763 83.707 106.477 1.00 54.58 96 VAL C O 1
ATOM 16560 N N . ALA C 1 97 ? 63.959 84.993 106.065 1.00 53.21 97 ALA C N 1
ATOM 16561 C CA . ALA C 1 97 ? 63.828 85.366 107.470 1.00 53.21 97 ALA C CA 1
ATOM 16562 C C . ALA C 1 97 ? 63.616 84.143 108.351 1.00 53.21 97 ALA C C 1
ATOM 16563 O O . ALA C 1 97 ? 64.258 84.000 109.396 1.00 53.21 97 ALA C O 1
ATOM 16570 N N . PHE C 1 98 ? 62.720 83.243 107.940 1.00 56.11 98 PHE C N 1
ATOM 16571 C CA . PHE C 1 98 ? 62.459 82.052 108.739 1.00 56.11 98 PHE C CA 1
ATOM 16572 C C . PHE C 1 98 ? 63.702 81.185 108.867 1.00 56.11 98 PHE C C 1
ATOM 16573 O O . PHE C 1 98 ? 63.921 80.563 109.913 1.00 56.11 98 PHE C O 1
ATOM 16590 N N . LYS C 1 99 ? 64.531 81.137 107.823 1.00 55.29 99 LYS C N 1
ATOM 16591 C CA . LYS C 1 99 ? 65.797 80.422 107.925 1.00 55.29 99 LYS C CA 1
ATOM 16592 C C . LYS C 1 99 ? 66.697 81.057 108.975 1.00 55.29 99 LYS C C 1
ATOM 16593 O O . LYS C 1 99 ? 67.247 80.364 109.835 1.00 55.29 99 LYS C O 1
ATOM 16612 N N . HIS C 1 100 ? 66.855 82.380 108.932 1.00 52.34 100 HIS C N 1
ATOM 16613 C CA . HIS C 1 100 ? 67.725 83.018 109.914 1.00 52.34 100 HIS C CA 1
ATOM 16614 C C . HIS C 1 100 ? 67.160 82.969 111.327 1.00 52.34 100 HIS C C 1
ATOM 16615 O O . HIS C 1 100 ? 67.923 83.134 112.284 1.00 52.34 100 HIS C O 1
ATOM 16629 N N . LEU C 1 101 ? 65.858 82.739 111.487 1.00 54.88 101 LEU C N 1
ATOM 16630 C CA . LEU C 1 101 ? 65.248 82.687 112.810 1.00 54.88 101 LEU C CA 1
ATOM 16631 C C . LEU C 1 101 ? 65.292 81.291 113.416 1.00 54.88 101 LEU C C 1
ATOM 16632 O O . LEU C 1 101 ? 65.625 81.138 114.595 1.00 54.88 101 LEU C O 1
ATOM 16648 N N . PHE C 1 102 ? 64.962 80.270 112.628 1.00 56.05 102 PHE C N 1
ATOM 16649 C CA . PHE C 1 102 ? 64.754 78.927 113.153 1.00 56.05 102 PHE C CA 1
ATOM 16650 C C . PHE C 1 102 ? 65.944 78.001 112.964 1.00 56.05 102 PHE C C 1
ATOM 16651 O O . PHE C 1 102 ? 66.103 77.061 113.750 1.00 56.05 102 PHE C O 1
ATOM 16668 N N . LEU C 1 103 ? 66.776 78.235 111.956 1.00 54.57 103 LEU C N 1
ATOM 16669 C CA . LEU C 1 103 ? 67.931 77.394 111.679 1.00 54.57 103 LEU C CA 1
ATOM 16670 C C . LEU C 1 103 ? 69.169 78.052 112.272 1.00 54.57 103 LEU C C 1
ATOM 16671 O O . LEU C 1 103 ? 69.525 79.172 111.890 1.00 54.57 103 LEU C O 1
ATOM 16687 N N . LYS C 1 104 ? 69.816 77.359 113.200 1.00 55.52 104 LYS C N 1
ATOM 16688 C CA . LYS C 1 104 ? 71.044 77.854 113.797 1.00 55.52 104 LYS C CA 1
ATOM 16689 C C . LYS C 1 104 ? 72.206 77.683 112.832 1.00 55.52 104 LYS C C 1
ATOM 16690 O O . LYS C 1 104 ? 72.281 76.709 112.077 1.00 55.52 104 LYS C O 1
ATOM 16709 N N . GLY C 1 105 ? 73.119 78.647 112.861 1.00 58.05 105 GLY C N 1
ATOM 16710 C CA . GLY C 1 105 ? 74.296 78.579 112.018 1.00 58.05 105 GLY C CA 1
ATOM 16711 C C . GLY C 1 105 ? 73.996 78.597 110.537 1.00 58.05 105 GLY C C 1
ATOM 16712 O O . GLY C 1 105 ? 74.764 78.036 109.749 1.00 58.05 105 GLY C O 1
ATOM 16716 N N . TYR C 1 106 ? 72.895 79.222 110.135 1.00 56.83 106 TYR C N 1
ATOM 16717 C CA . TYR C 1 106 ? 72.587 79.368 108.723 1.00 56.83 106 TYR C CA 1
ATOM 16718 C C . TYR C 1 106 ? 73.423 80.482 108.115 1.00 56.83 106 TYR C C 1
ATOM 16719 O O . TYR C 1 106 ? 73.646 81.521 108.741 1.00 56.83 106 TYR C O 1
ATOM 16737 N N . ILE C 1 107 ? 73.904 80.213 106.911 1.00 61.17 107 ILE C N 1
ATOM 16738 C CA . ILE C 1 107 ? 74.730 81.147 106.163 1.00 61.17 107 ILE C CA 1
ATOM 16739 C C . ILE C 1 107 ? 74.044 81.391 104.826 1.00 61.17 107 ILE C C 1
ATOM 16740 O O . ILE C 1 107 ? 73.413 80.501 104.251 1.00 61.17 107 ILE C O 1
ATOM 16756 N N . ASP C 1 108 ? 74.166 82.624 104.344 1.00 62.18 108 ASP C N 1
ATOM 16757 C CA . ASP C 1 108 ? 73.614 82.977 103.047 1.00 62.18 108 ASP C CA 1
ATOM 16758 C C . ASP C 1 108 ? 74.244 82.123 101.959 1.00 62.18 108 ASP C C 1
ATOM 16759 O O . ASP C 1 108 ? 75.433 82.249 101.655 1.00 62.18 108 ASP C O 1
ATOM 16768 N N . ARG C 1 109 ? 73.460 81.244 101.356 1.00 66.15 109 ARG C N 1
ATOM 16769 C CA . ARG C 1 109 ? 73.998 80.410 100.292 1.00 66.15 109 ARG C CA 1
ATOM 16770 C C . ARG C 1 109 ? 74.824 79.151 100.637 1.00 66.15 109 ARG C C 1
ATOM 16771 O O . ARG C 1 109 ? 75.630 78.741 99.805 1.00 66.15 109 ARG C O 1
ATOM 16792 N N . MET C 1 110 ? 74.677 78.527 101.808 1.00 65.77 110 MET C N 1
ATOM 16793 C CA . MET C 1 110 ? 75.424 77.286 102.007 1.00 65.77 110 MET C CA 1
ATOM 16794 C C . MET C 1 110 ? 74.702 76.213 101.192 1.00 65.77 110 MET C C 1
ATOM 16795 O O . MET C 1 110 ? 74.358 75.139 101.683 1.00 65.77 110 MET C O 1
ATOM 16799 N N . ASP C 1 111 ? 74.468 76.536 99.913 1.00 68.68 111 ASP C N 1
ATOM 16800 C CA . ASP C 1 111 ? 73.583 75.790 99.023 1.00 68.68 111 ASP C CA 1
ATOM 16801 C C . ASP C 1 111 ? 72.136 75.815 99.506 1.00 68.68 111 ASP C C 1
ATOM 16802 O O . ASP C 1 111 ? 71.314 75.021 99.041 1.00 68.68 111 ASP C O 1
ATOM 16809 N N . ASP C 1 112 ? 71.809 76.717 100.436 1.00 65.15 112 ASP C N 1
ATOM 16810 C CA . ASP C 1 112 ? 70.528 76.738 101.138 1.00 65.15 112 ASP C CA 1
ATOM 16811 C C . ASP C 1 112 ? 70.215 75.423 101.848 1.00 65.15 112 ASP C C 1
ATOM 16812 O O . ASP C 1 112 ? 69.053 75.158 102.176 1.00 65.15 112 ASP C O 1
ATOM 16819 N N . THR C 1 113 ? 71.228 74.566 101.980 1.00 59.65 113 THR C N 1
ATOM 16820 C CA . THR C 1 113 ? 71.080 73.276 102.655 1.00 59.65 113 THR C CA 1
ATOM 16821 C C . THR C 1 113 ? 72.334 72.849 103.429 1.00 59.65 113 THR C C 1
ATOM 16822 O O . THR C 1 113 ? 73.059 71.962 102.982 1.00 59.65 113 THR C O 1
ATOM 16833 N N . TYR C 1 114 ? 72.597 73.468 104.577 1.00 54.76 114 TYR C N 1
ATOM 16834 C CA . TYR C 1 114 ? 73.778 73.119 105.375 1.00 54.76 114 TYR C CA 1
ATOM 16835 C C . TYR C 1 114 ? 73.626 71.764 106.078 1.00 54.76 114 TYR C C 1
ATOM 16836 O O . TYR C 1 114 ? 72.516 71.268 106.251 1.00 54.76 114 TYR C O 1
ATOM 16854 N N . ALA C 1 115 ? 74.754 71.173 106.472 1.00 52.99 115 ALA C N 1
ATOM 16855 C CA . ALA C 1 115 ? 74.763 69.857 107.115 1.00 52.99 115 ALA C CA 1
ATOM 16856 C C . ALA C 1 115 ? 75.378 69.865 108.518 1.00 52.99 115 ALA C C 1
ATOM 16857 O O . ALA C 1 115 ? 76.143 70.761 108.869 1.00 52.99 115 ALA C O 1
ATOM 16864 N N . VAL C 1 116 ? 75.024 68.854 109.310 1.00 54.01 116 VAL C N 1
ATOM 16865 C CA . VAL C 1 116 ? 75.490 68.719 110.680 1.00 54.01 116 VAL C CA 1
ATOM 16866 C C . VAL C 1 116 ? 76.082 67.327 110.828 1.00 54.01 116 VAL C C 1
ATOM 16867 O O . VAL C 1 116 ? 75.580 66.363 110.241 1.00 54.01 116 VAL C O 1
ATOM 16880 N N . TYR C 1 117 ? 77.156 67.227 111.610 1.00 50.62 117 TYR C N 1
ATOM 16881 C CA . TYR C 1 117 ? 77.972 66.023 111.691 1.00 50.62 117 TYR C CA 1
ATOM 16882 C C . TYR C 1 117 ? 78.076 65.472 113.106 1.00 50.62 117 TYR C C 1
ATOM 16883 O O . TYR C 1 117 ? 78.929 64.615 113.361 1.00 50.62 117 TYR C O 1
ATOM 16901 N N . THR C 1 118 ? 77.231 65.924 114.025 1.00 55.18 118 THR C N 1
ATOM 16902 C CA . THR C 1 118 ? 77.370 65.612 115.438 1.00 55.18 118 THR C CA 1
ATOM 16903 C C . THR C 1 118 ? 75.996 65.531 116.081 1.00 55.18 118 THR C C 1
ATOM 16904 O O . THR C 1 118 ? 75.100 66.308 115.742 1.00 55.18 118 THR C O 1
ATOM 16915 N N . GLN C 1 119 ? 75.840 64.588 117.012 1.00 59.35 119 GLN C N 1
ATOM 16916 C CA . GLN C 1 119 ? 74.564 64.410 117.700 1.00 59.35 119 GLN C CA 1
ATOM 16917 C C . GLN C 1 119 ? 74.174 65.665 118.469 1.00 59.35 119 GLN C C 1
ATOM 16918 O O . GLN C 1 119 ? 73.062 66.191 118.313 1.00 59.35 119 GLN C O 1
ATOM 16932 N N . SER C 1 120 ? 75.085 66.154 119.313 1.00 58.03 120 SER C N 1
ATOM 16933 C CA . SER C 1 120 ? 74.795 67.297 120.168 1.00 58.03 120 SER C CA 1
ATOM 16934 C C . SER C 1 120 ? 74.399 68.520 119.358 1.00 58.03 120 SER C C 1
ATOM 16935 O O . SER C 1 120 ? 73.618 69.352 119.832 1.00 58.03 120 SER C O 1
ATOM 16943 N N . ASP C 1 121 ? 74.907 68.638 118.134 1.00 57.47 121 ASP C N 1
ATOM 16944 C CA . ASP C 1 121 ? 74.512 69.745 117.278 1.00 57.47 121 ASP C CA 1
ATOM 16945 C C . ASP C 1 121 ? 73.094 69.553 116.756 1.00 57.47 121 ASP C C 1
ATOM 16946 O O . ASP C 1 121 ? 72.340 70.524 116.629 1.00 57.47 121 ASP C O 1
ATOM 16955 N N . VAL C 1 122 ? 72.705 68.310 116.463 1.00 57.34 122 VAL C N 1
ATOM 16956 C CA . VAL C 1 122 ? 71.324 68.036 116.076 1.00 57.34 122 VAL C CA 1
ATOM 16957 C C . VAL C 1 122 ? 70.382 68.435 117.206 1.00 57.34 122 VAL C C 1
ATOM 16958 O O . VAL C 1 122 ? 69.370 69.117 116.987 1.00 57.34 122 VAL C O 1
ATOM 16971 N N . TYR C 1 123 ? 70.713 68.029 118.434 1.00 59.82 123 TYR C N 1
ATOM 16972 C CA . TYR C 1 123 ? 69.885 68.397 119.579 1.00 59.82 123 TYR C CA 1
ATOM 16973 C C . TYR C 1 123 ? 69.838 69.908 119.761 1.00 59.82 123 TYR C C 1
ATOM 16974 O O . TYR C 1 123 ? 68.769 70.487 119.992 1.00 59.82 123 TYR C O 1
ATOM 16992 N N . ASP C 1 124 ? 70.995 70.566 119.658 1.00 58.98 124 ASP C N 1
ATOM 16993 C CA . ASP C 1 124 ? 71.050 72.010 119.853 1.00 58.98 124 ASP C CA 1
ATOM 16994 C C . ASP C 1 124 ? 70.238 72.753 118.806 1.00 58.98 124 ASP C C 1
ATOM 16995 O O . ASP C 1 124 ? 69.652 73.800 119.101 1.00 58.98 124 ASP C O 1
ATOM 17004 N N . GLN C 1 125 ? 70.182 72.225 117.583 1.00 56.55 125 GLN C N 1
ATOM 17005 C CA . GLN C 1 125 ? 69.483 72.912 116.508 1.00 56.55 125 GLN C CA 1
ATOM 17006 C C . GLN C 1 125 ? 67.981 72.675 116.572 1.00 56.55 125 GLN C C 1
ATOM 17007 O O . GLN C 1 125 ? 67.195 73.590 116.294 1.00 56.55 125 GLN C O 1
ATOM 17021 N N . ILE C 1 126 ? 67.560 71.466 116.945 1.00 59.56 126 ILE C N 1
ATOM 17022 C CA . ILE C 1 126 ? 66.142 71.236 117.215 1.00 59.56 126 ILE C CA 1
ATOM 17023 C C . ILE C 1 126 ? 65.676 72.146 118.344 1.00 59.56 126 ILE C C 1
ATOM 17024 O O . ILE C 1 126 ? 64.644 72.823 118.240 1.00 59.56 126 ILE C O 1
ATOM 17040 N N . ILE C 1 127 ? 66.442 72.182 119.435 1.00 58.59 127 ILE C N 1
ATOM 17041 C CA . ILE C 1 127 ? 66.098 73.027 120.576 1.00 58.59 127 ILE C CA 1
ATOM 17042 C C . ILE C 1 127 ? 66.057 74.491 120.162 1.00 58.59 127 ILE C C 1
ATOM 17043 O O . ILE C 1 127 ? 65.204 75.260 120.627 1.00 58.59 127 ILE C O 1
ATOM 17059 N N . PHE C 1 128 ? 66.966 74.896 119.275 1.00 56.12 128 PHE C N 1
ATOM 17060 C CA . PHE C 1 128 ? 66.964 76.272 118.790 1.00 56.12 128 PHE C CA 1
ATOM 17061 C C . PHE C 1 128 ? 65.692 76.578 118.015 1.00 56.12 128 PHE C C 1
ATOM 17062 O O . PHE C 1 128 ? 65.065 77.623 118.223 1.00 56.12 128 PHE C O 1
ATOM 17079 N N . ALA C 1 129 ? 65.293 75.675 117.118 1.00 57.30 129 ALA C N 1
ATOM 17080 C CA . ALA C 1 129 ? 64.091 75.911 116.326 1.00 57.30 129 ALA C CA 1
ATOM 17081 C C . ALA C 1 129 ? 62.858 75.987 117.211 1.00 57.30 129 ALA C C 1
ATOM 17082 O O . ALA C 1 129 ? 61.999 76.858 117.022 1.00 57.30 129 ALA C O 1
ATOM 17089 N N . VAL C 1 130 ? 62.761 75.097 118.198 1.00 60.22 130 VAL C N 1
ATOM 17090 C CA . VAL C 1 130 ? 61.604 75.104 119.087 1.00 60.22 130 VAL C CA 1
ATOM 17091 C C . VAL C 1 130 ? 61.561 76.393 119.903 1.00 60.22 130 VAL C C 1
ATOM 17092 O O . VAL C 1 130 ? 60.529 77.076 119.963 1.00 60.22 130 VAL C O 1
ATOM 17105 N N . ASN C 1 131 ? 62.678 76.741 120.552 1.00 60.37 131 ASN C N 1
ATOM 17106 C CA . ASN C 1 131 ? 62.668 77.918 121.418 1.00 60.37 131 ASN C CA 1
ATOM 17107 C C . ASN C 1 131 ? 62.445 79.191 120.623 1.00 60.37 131 ASN C C 1
ATOM 17108 O O . ASN C 1 131 ? 61.846 80.146 121.132 1.00 60.37 131 ASN C O 1
ATOM 17119 N N . GLN C 1 132 ? 62.911 79.226 119.377 1.00 57.99 132 GLN C N 1
ATOM 17120 C CA . GLN C 1 132 ? 62.634 80.362 118.515 1.00 57.99 132 GLN C CA 1
ATOM 17121 C C . GLN C 1 132 ? 61.227 80.324 117.936 1.00 57.99 132 GLN C C 1
ATOM 17122 O O . GLN C 1 132 ? 60.775 81.338 117.393 1.00 57.99 132 GLN C O 1
ATOM 17136 N N . TYR C 1 133 ? 60.531 79.190 118.027 1.00 61.95 133 TYR C N 1
ATOM 17137 C CA . TYR C 1 133 ? 59.117 79.157 117.676 1.00 61.95 133 TYR C CA 1
ATOM 17138 C C . TYR C 1 133 ? 58.256 79.669 118.815 1.00 61.95 133 TYR C C 1
ATOM 17139 O O . TYR C 1 133 ? 57.252 80.351 118.582 1.00 61.95 133 TYR C O 1
ATOM 17157 N N . LEU C 1 134 ? 58.639 79.355 120.050 1.00 63.69 134 LEU C N 1
ATOM 17158 C CA . LEU C 1 134 ? 57.833 79.744 121.195 1.00 63.69 134 LEU C CA 1
ATOM 17159 C C . LEU C 1 134 ? 58.055 81.193 121.608 1.00 63.69 134 LEU C C 1
ATOM 17160 O O . LEU C 1 134 ? 57.212 81.751 122.319 1.00 63.69 134 LEU C O 1
ATOM 17176 N N . GLN C 1 135 ? 59.160 81.807 121.183 1.00 61.57 135 GLN C N 1
ATOM 17177 C CA . GLN C 1 135 ? 59.450 83.210 121.450 1.00 61.57 135 GLN C CA 1
ATOM 17178 C C . GLN C 1 135 ? 59.216 84.094 120.229 1.00 61.57 135 GLN C C 1
ATOM 17179 O O . GLN C 1 135 ? 59.677 85.240 120.204 1.00 61.57 135 GLN C O 1
ATOM 17193 N N . LEU C 1 136 ? 58.498 83.589 119.224 1.00 60.01 136 LEU C N 1
ATOM 17194 C CA . LEU C 1 136 ? 58.393 84.281 117.943 1.00 60.01 136 LEU C CA 1
ATOM 17195 C C . LEU C 1 136 ? 57.733 85.648 118.074 1.00 60.01 136 LEU C C 1
ATOM 17196 O O . LEU C 1 136 ? 58.006 86.543 117.269 1.00 60.01 136 LEU C O 1
ATOM 17212 N N . TYR C 1 137 ? 56.864 85.831 119.066 1.00 64.52 137 TYR C N 1
ATOM 17213 C CA . TYR C 1 137 ? 56.235 87.129 119.267 1.00 64.52 137 TYR C CA 1
ATOM 17214 C C . TYR C 1 137 ? 57.170 88.135 119.920 1.00 64.52 137 TYR C C 1
ATOM 17215 O O . TYR C 1 137 ? 56.949 89.342 119.785 1.00 64.52 137 TYR C O 1
ATOM 17233 N N . GLN C 1 138 ? 58.203 87.663 120.614 1.00 62.30 138 GLN C N 1
ATOM 17234 C CA . GLN C 1 138 ? 59.126 88.526 121.336 1.00 62.30 138 GLN C CA 1
ATOM 17235 C C . GLN C 1 138 ? 60.425 88.780 120.589 1.00 62.30 138 GLN C C 1
ATOM 17236 O O . GLN C 1 138 ? 61.014 89.853 120.754 1.00 62.30 138 GLN C O 1
ATOM 17250 N N . VAL C 1 139 ? 60.877 87.833 119.770 1.00 59.52 139 VAL C N 1
ATOM 17251 C CA . VAL C 1 139 ? 62.185 87.943 119.134 1.00 59.52 139 VAL C CA 1
ATOM 17252 C C . VAL C 1 139 ? 62.093 88.509 117.720 1.00 59.52 139 VAL C C 1
ATOM 17253 O O . VAL C 1 139 ? 63.013 89.201 117.272 1.00 59.52 139 VAL C O 1
ATOM 17266 N N . SER C 1 140 ? 61.004 88.243 117.008 1.00 59.17 140 SER C N 1
ATOM 17267 C CA . SER C 1 140 ? 60.930 88.549 115.590 1.00 59.17 140 SER C CA 1
ATOM 17268 C C . SER C 1 140 ? 60.493 89.989 115.350 1.00 59.17 140 SER C C 1
ATOM 17269 O O . SER C 1 140 ? 60.313 90.786 116.272 1.00 59.17 140 SER C O 1
ATOM 17277 N N . VAL C 1 141 ? 60.305 90.306 114.073 1.00 59.29 141 VAL C N 1
ATOM 17278 C CA . VAL C 1 141 ? 60.022 91.654 113.606 1.00 59.29 141 VAL C CA 1
ATOM 17279 C C . VAL C 1 141 ? 58.658 91.731 112.935 1.00 59.29 141 VAL C C 1
ATOM 17280 O O . VAL C 1 141 ? 57.816 92.549 113.305 1.00 59.29 141 VAL C O 1
ATOM 17293 N N . GLY C 1 142 ? 58.426 90.883 111.941 1.00 63.77 142 GLY C N 1
ATOM 17294 C CA . GLY C 1 142 ? 57.288 91.013 111.064 1.00 63.77 142 GLY C CA 1
ATOM 17295 C C . GLY C 1 142 ? 55.958 90.760 111.751 1.00 63.77 142 GLY C C 1
ATOM 17296 O O . GLY C 1 142 ? 55.831 90.688 112.974 1.00 63.77 142 GLY C O 1
ATOM 17300 N N . ASN C 1 143 ? 54.940 90.618 110.907 1.00 66.72 143 ASN C N 1
ATOM 17301 C CA . ASN C 1 143 ? 53.554 90.456 111.348 1.00 66.72 143 ASN C CA 1
ATOM 17302 C C . ASN C 1 143 ? 53.186 88.973 111.372 1.00 66.72 143 ASN C C 1
ATOM 17303 O O . ASN C 1 143 ? 52.318 88.496 110.640 1.00 66.72 143 ASN C O 1
ATOM 17314 N N . HIS C 1 144 ? 53.865 88.246 112.252 1.00 61.96 144 HIS C N 1
ATOM 17315 C CA . HIS C 1 144 ? 53.750 86.798 112.333 1.00 61.96 144 HIS C CA 1
ATOM 17316 C C . HIS C 1 144 ? 52.869 86.402 113.507 1.00 61.96 144 HIS C C 1
ATOM 17317 O O . HIS C 1 144 ? 52.881 87.054 114.555 1.00 61.96 144 HIS C O 1
ATOM 17331 N N . ALA C 1 145 ? 52.106 85.330 113.324 1.00 63.25 145 ALA C N 1
ATOM 17332 C CA . ALA C 1 145 ? 51.250 84.795 114.372 1.00 63.25 145 ALA C CA 1
ATOM 17333 C C . ALA C 1 145 ? 50.970 83.332 114.042 1.00 63.25 145 ALA C C 1
ATOM 17334 O O . ALA C 1 145 ? 51.540 82.773 113.101 1.00 63.25 145 ALA C O 1
ATOM 17341 N N . TYR C 1 146 ? 50.083 82.715 114.815 1.00 65.09 146 TYR C N 1
ATOM 17342 C CA . TYR C 1 146 ? 49.858 81.279 114.782 1.00 65.09 146 TYR C CA 1
ATOM 17343 C C . TYR C 1 146 ? 48.466 80.961 114.251 1.00 65.09 146 TYR C C 1
ATOM 17344 O O . TYR C 1 146 ? 47.609 81.835 114.099 1.00 65.09 146 TYR C O 1
ATOM 17362 N N . GLU C 1 147 ? 48.256 79.673 113.974 1.00 69.02 147 GLU C N 1
ATOM 17363 C CA . GLU C 1 147 ? 46.998 79.205 113.403 1.00 69.02 147 GLU C CA 1
ATOM 17364 C C . GLU C 1 147 ? 45.811 79.403 114.340 1.00 69.02 147 GLU C C 1
ATOM 17365 O O . GLU C 1 147 ? 44.669 79.431 113.868 1.00 69.02 147 GLU C O 1
ATOM 17373 N N . ASN C 1 148 ? 46.051 79.537 115.643 1.00 69.59 148 ASN C N 1
ATOM 17374 C CA . ASN C 1 148 ? 44.982 79.674 116.632 1.00 69.59 148 ASN C CA 1
ATOM 17375 C C . ASN C 1 148 ? 44.022 78.490 116.572 1.00 69.59 148 ASN C C 1
ATOM 17376 O O . ASN C 1 148 ? 44.379 77.410 116.100 1.00 69.59 148 ASN C O 1
ATOM 17382 N N . SER C 1 154 ? 46.717 75.230 116.856 1.00 71.94 154 SER C N 1
ATOM 17383 C CA . SER C 1 154 ? 47.902 75.803 117.481 1.00 71.94 154 SER C CA 1
ATOM 17384 C C . SER C 1 154 ? 48.787 74.700 118.045 1.00 71.94 154 SER C C 1
ATOM 17385 O O . SER C 1 154 ? 48.600 74.270 119.185 1.00 71.94 154 SER C O 1
ATOM 17392 N N . ALA C 1 155 ? 49.751 74.241 117.251 1.00 69.76 155 ALA C N 1
ATOM 17393 C CA . ALA C 1 155 ? 50.586 73.124 117.667 1.00 69.76 155 ALA C CA 1
ATOM 17394 C C . ALA C 1 155 ? 51.870 73.103 116.852 1.00 69.76 155 ALA C C 1
ATOM 17395 O O . ALA C 1 155 ? 51.887 73.480 115.677 1.00 69.76 155 ALA C O 1
ATOM 17402 N N . MET C 1 156 ? 52.939 72.647 117.501 1.00 67.76 156 MET C N 1
ATOM 17403 C CA . MET C 1 156 ? 54.262 72.486 116.904 1.00 67.76 156 MET C CA 1
ATOM 17404 C C . MET C 1 156 ? 54.545 70.992 116.814 1.00 67.76 156 MET C C 1
ATOM 17405 O O . MET C 1 156 ? 54.705 70.327 117.843 1.00 67.76 156 MET C O 1
ATOM 17419 N N . ALA C 1 157 ? 54.633 70.473 115.590 1.00 68.39 157 ALA C N 1
ATOM 17420 C CA . ALA C 1 157 ? 54.614 69.033 115.346 1.00 68.39 157 ALA C CA 1
ATOM 17421 C C . ALA C 1 157 ? 56.029 68.503 115.150 1.00 68.39 157 ALA C C 1
ATOM 17422 O O . ALA C 1 157 ? 56.648 68.731 114.106 1.00 68.39 157 ALA C O 1
ATOM 17429 N N . ILE C 1 158 ? 56.528 67.785 116.152 1.00 68.98 158 ILE C N 1
ATOM 17430 C CA . ILE C 1 158 ? 57.713 66.950 116.007 1.00 68.98 158 ILE C CA 1
ATOM 17431 C C . ILE C 1 158 ? 57.284 65.630 115.385 1.00 68.98 158 ILE C C 1
ATOM 17432 O O . ILE C 1 158 ? 56.223 65.087 115.723 1.00 68.98 158 ILE C O 1
ATOM 17448 N N . CYS C 1 159 ? 58.112 65.096 114.485 1.00 71.11 159 CYS C N 1
ATOM 17449 C CA . CYS C 1 159 ? 57.788 63.852 113.786 1.00 71.11 159 CYS C CA 1
ATOM 17450 C C . CYS C 1 159 ? 59.072 63.091 113.484 1.00 71.11 159 CYS C C 1
ATOM 17451 O O . CYS C 1 159 ? 59.844 63.504 112.615 1.00 71.11 159 CYS C O 1
ATOM 17459 N N . GLN C 1 160 ? 59.293 61.983 114.189 1.00 71.29 160 GLN C N 1
ATOM 17460 C CA . GLN C 1 160 ? 60.368 61.056 113.859 1.00 71.29 160 GLN C CA 1
ATOM 17461 C C . GLN C 1 160 ? 59.915 60.068 112.793 1.00 71.29 160 GLN C C 1
ATOM 17462 O O . GLN C 1 160 ? 58.769 59.610 112.800 1.00 71.29 160 GLN C O 1
ATOM 17476 N N . HIS C 1 161 ? 60.839 59.724 111.899 1.00 72.06 161 HIS C N 1
ATOM 17477 C CA . HIS C 1 161 ? 60.626 58.709 110.870 1.00 72.06 161 HIS C CA 1
ATOM 17478 C C . HIS C 1 161 ? 61.864 57.824 110.832 1.00 72.06 161 HIS C C 1
ATOM 17479 O O . HIS C 1 161 ? 62.916 58.244 110.330 1.00 72.06 161 HIS C O 1
ATOM 17493 N N . PHE C 1 162 ? 61.729 56.606 111.362 1.00 74.88 162 PHE C N 1
ATOM 17494 C CA . PHE C 1 162 ? 62.837 55.671 111.502 1.00 74.88 162 PHE C CA 1
ATOM 17495 C C . PHE C 1 162 ? 62.341 54.260 111.224 1.00 74.88 162 PHE C C 1
ATOM 17496 O O . PHE C 1 162 ? 61.144 53.989 111.282 1.00 74.88 162 PHE C O 1
ATOM 17513 N N . TYR C 1 163 ? 63.283 53.359 110.938 1.00 77.22 163 TYR C N 1
ATOM 17514 C CA . TYR C 1 163 ? 62.936 51.993 110.558 1.00 77.22 163 TYR C CA 1
ATOM 17515 C C . TYR C 1 163 ? 62.162 51.282 111.663 1.00 77.22 163 TYR C C 1
ATOM 17516 O O . TYR C 1 163 ? 62.366 51.529 112.854 1.00 77.22 163 TYR C O 1
ATOM 17534 N N . LYS C 1 164 ? 61.266 50.381 111.250 1.00 81.26 164 LYS C N 1
ATOM 17535 C CA . LYS C 1 164 ? 60.578 49.522 112.210 1.00 81.26 164 LYS C CA 1
ATOM 17536 C C . LYS C 1 164 ? 61.571 48.650 112.961 1.00 81.26 164 LYS C C 1
ATOM 17537 O O . LYS C 1 164 ? 61.584 48.622 114.197 1.00 81.26 164 LYS C O 1
ATOM 17556 N N . ARG C 1 165 ? 62.410 47.926 112.223 1.00 83.64 165 ARG C N 1
ATOM 17557 C CA . ARG C 1 165 ? 63.449 47.078 112.794 1.00 83.64 165 ARG C CA 1
ATOM 17558 C C . ARG C 1 165 ? 64.746 47.353 112.053 1.00 83.64 165 ARG C C 1
ATOM 17559 O O . ARG C 1 165 ? 64.843 47.087 110.849 1.00 83.64 165 ARG C O 1
ATOM 17580 N N . GLY C 1 166 ? 65.726 47.894 112.767 1.00 84.05 166 GLY C N 1
ATOM 17581 C CA . GLY C 1 166 ? 67.059 48.081 112.237 1.00 84.05 166 GLY C CA 1
ATOM 17582 C C . GLY C 1 166 ? 68.098 47.642 113.243 1.00 84.05 166 GLY C C 1
ATOM 17583 O O . GLY C 1 166 ? 68.168 48.183 114.351 1.00 84.05 166 GLY C O 1
ATOM 17587 N N . ASN C 1 167 ? 68.909 46.658 112.864 1.00 89.11 167 ASN C N 1
ATOM 17588 C CA . ASN C 1 167 ? 69.949 46.114 113.737 1.00 89.11 167 ASN C CA 1
ATOM 17589 C C . ASN C 1 167 ? 71.194 45.959 112.874 1.00 89.11 167 ASN C C 1
ATOM 17590 O O . ASN C 1 167 ? 71.334 44.961 112.161 1.00 89.11 167 ASN C O 1
ATOM 17601 N N . ILE C 1 168 ? 72.088 46.939 112.949 1.00 91.80 168 ILE C N 1
ATOM 17602 C CA . ILE C 1 168 ? 73.229 47.040 112.050 1.00 91.80 168 ILE C CA 1
ATOM 17603 C C . ILE C 1 168 ? 74.500 46.833 112.866 1.00 91.80 168 ILE C C 1
ATOM 17604 O O . ILE C 1 168 ? 74.747 47.550 113.846 1.00 91.80 168 ILE C O 1
ATOM 17620 N N . TYR C 1 169 ? 75.280 45.826 112.479 1.00 96.30 169 TYR C N 1
ATOM 17621 C CA . TYR C 1 169 ? 76.538 45.468 113.131 1.00 96.30 169 TYR C CA 1
ATOM 17622 C C . TYR C 1 169 ? 77.612 45.440 112.054 1.00 96.30 169 TYR C C 1
ATOM 17623 O O . TYR C 1 169 ? 77.894 44.380 111.477 1.00 96.30 169 TYR C O 1
ATOM 17641 N N . PRO C 1 170 ? 78.225 46.586 111.735 1.00 97.44 170 PRO C N 1
ATOM 17642 C CA . PRO C 1 170 ? 79.303 46.559 110.737 1.00 97.44 170 PRO C CA 1
ATOM 17643 C C . PRO C 1 170 ? 80.584 45.939 111.260 1.00 97.44 170 PRO C C 1
ATOM 17644 O O . PRO C 1 170 ? 81.356 45.387 110.467 1.00 97.44 170 PRO C O 1
ATOM 17655 N N . GLY C 1 171 ? 80.830 45.998 112.570 1.00 98.31 171 GLY C N 1
ATOM 17656 C CA . GLY C 1 171 ? 82.020 45.372 113.123 1.00 98.31 171 GLY C CA 1
ATOM 17657 C C . GLY C 1 171 ? 82.044 43.868 112.937 1.00 98.31 171 GLY C C 1
ATOM 17658 O O . GLY C 1 171 ? 83.116 43.258 112.945 1.00 98.31 171 GLY C O 1
ATOM 17662 N N . ASN C 1 172 ? 80.870 43.252 112.779 1.00 98.25 172 ASN C N 1
ATOM 17663 C CA . ASN C 1 172 ? 80.742 41.830 112.487 1.00 98.25 172 ASN C CA 1
ATOM 17664 C C . ASN C 1 172 ? 80.296 41.553 111.057 1.00 98.25 172 ASN C C 1
ATOM 17665 O O . ASN C 1 172 ? 80.031 40.393 110.724 1.00 98.25 172 ASN C O 1
ATOM 17676 N N . ASP C 1 173 ? 80.209 42.580 110.205 1.00 98.51 173 ASP C N 1
ATOM 17677 C CA . ASP C 1 173 ? 79.803 42.419 108.807 1.00 98.51 173 ASP C CA 1
ATOM 17678 C C . ASP C 1 173 ? 78.420 41.783 108.705 1.00 98.51 173 ASP C C 1
ATOM 17679 O O . ASP C 1 173 ? 78.227 40.781 108.012 1.00 98.51 173 ASP C O 1
ATOM 17688 N N . THR C 1 174 ? 77.448 42.370 109.399 1.00 95.63 174 THR C N 1
ATOM 17689 C CA . THR C 1 174 ? 76.124 41.776 109.515 1.00 95.63 174 THR C CA 1
ATOM 17690 C C . THR C 1 174 ? 75.104 42.877 109.757 1.00 95.63 174 THR C C 1
ATOM 17691 O O . THR C 1 174 ? 75.421 43.915 110.340 1.00 95.63 174 THR C O 1
ATOM 17702 N N . PHE C 1 175 ? 73.877 42.649 109.293 1.00 91.43 175 PHE C N 1
ATOM 17703 C CA . PHE C 1 175 ? 72.793 43.581 109.559 1.00 91.43 175 PHE C CA 1
ATOM 17704 C C . PHE C 1 175 ? 71.462 42.932 109.211 1.00 91.43 175 PHE C C 1
ATOM 17705 O O . PHE C 1 175 ? 71.376 42.112 108.293 1.00 91.43 175 PHE C O 1
ATOM 17722 N N . ASP C 1 176 ? 70.428 43.320 109.958 1.00 90.03 176 ASP C N 1
ATOM 17723 C CA . ASP C 1 176 ? 69.057 42.879 109.736 1.00 90.03 176 ASP C CA 1
ATOM 17724 C C . ASP C 1 176 ? 68.168 44.112 109.680 1.00 90.03 176 ASP C C 1
ATOM 17725 O O . ASP C 1 176 ? 68.252 44.979 110.557 1.00 90.03 176 ASP C O 1
ATOM 17734 N N . ILE C 1 177 ? 67.325 44.185 108.649 1.00 87.03 177 ILE C N 1
ATOM 17735 C CA . ILE C 1 177 ? 66.563 45.387 108.327 1.00 87.03 177 ILE C CA 1
ATOM 17736 C C . ILE C 1 177 ? 65.109 45.005 108.080 1.00 87.03 177 ILE C C 1
ATOM 17737 O O . ILE C 1 177 ? 64.818 43.919 107.566 1.00 87.03 177 ILE C O 1
ATOM 17753 N N . ASP C 1 178 ? 64.204 45.906 108.456 1.00 85.02 178 ASP C N 1
ATOM 17754 C CA . ASP C 1 178 ? 62.829 45.924 107.963 1.00 85.02 178 ASP C CA 1
ATOM 17755 C C . ASP C 1 178 ? 62.640 47.243 107.221 1.00 85.02 178 ASP C C 1
ATOM 17756 O O . ASP C 1 178 ? 62.408 48.282 107.863 1.00 85.02 178 ASP C O 1
ATOM 17765 N N . PRO C 1 179 ? 62.741 47.276 105.884 1.00 84.14 179 PRO C N 1
ATOM 17766 C CA . PRO C 1 179 ? 62.657 48.567 105.175 1.00 84.14 179 PRO C CA 1
ATOM 17767 C C . PRO C 1 179 ? 61.329 49.291 105.341 1.00 84.14 179 PRO C C 1
ATOM 17768 O O . PRO C 1 179 ? 61.254 50.477 104.993 1.00 84.14 179 PRO C O 1
ATOM 17779 N N . GLU C 1 180 ? 60.288 48.627 105.835 1.00 83.16 180 GLU C N 1
ATOM 17780 C CA . GLU C 1 180 ? 59.066 49.323 106.212 1.00 83.16 180 GLU C CA 1
ATOM 17781 C C . GLU C 1 180 ? 59.376 50.386 107.260 1.00 83.16 180 GLU C C 1
ATOM 17782 O O . GLU C 1 180 ? 60.290 50.238 108.075 1.00 83.16 180 GLU C O 1
ATOM 17794 N N . ILE C 1 181 ? 58.592 51.462 107.239 1.00 78.59 181 ILE C N 1
ATOM 17795 C CA . ILE C 1 181 ? 58.899 52.677 107.985 1.00 78.59 181 ILE C CA 1
ATOM 17796 C C . ILE C 1 181 ? 58.007 52.749 109.216 1.00 78.59 181 ILE C C 1
ATOM 17797 O O . ILE C 1 181 ? 56.803 52.473 109.148 1.00 78.59 181 ILE C O 1
ATOM 17813 N N . GLU C 1 182 ? 58.611 53.125 110.337 1.00 78.21 182 GLU C N 1
ATOM 17814 C CA . GLU C 1 182 ? 57.920 53.461 111.570 1.00 78.21 182 GLU C CA 1
ATOM 17815 C C . GLU C 1 182 ? 57.977 54.964 111.789 1.00 78.21 182 GLU C C 1
ATOM 17816 O O . GLU C 1 182 ? 58.948 55.630 111.405 1.00 78.21 182 GLU C O 1
ATOM 17828 N N . THR C 1 183 ? 56.933 55.485 112.429 1.00 75.31 183 THR C N 1
ATOM 17829 C CA . THR C 1 183 ? 56.771 56.912 112.660 1.00 75.31 183 THR C CA 1
ATOM 17830 C C . THR C 1 183 ? 56.434 57.154 114.123 1.00 75.31 183 THR C C 1
ATOM 17831 O O . THR C 1 183 ? 55.733 56.353 114.749 1.00 75.31 183 THR C O 1
ATOM 17842 N N . ASP C 1 184 ? 56.949 58.254 114.660 1.00 74.34 184 ASP C N 1
ATOM 17843 C CA . ASP C 1 184 ? 56.547 58.762 115.961 1.00 74.34 184 ASP C CA 1
ATOM 17844 C C . ASP C 1 184 ? 56.275 60.250 115.811 1.00 74.34 184 ASP C C 1
ATOM 17845 O O . ASP C 1 184 ? 56.714 60.878 114.846 1.00 74.34 184 ASP C O 1
ATOM 17854 N N . CYS C 1 185 ? 55.528 60.813 116.757 1.00 74.24 185 CYS C N 1
ATOM 17855 C CA . CYS C 1 185 ? 55.136 62.211 116.673 1.00 74.24 185 CYS C CA 1
ATOM 17856 C C . CYS C 1 185 ? 54.992 62.789 118.072 1.00 74.24 185 CYS C C 1
ATOM 17857 O O . CYS C 1 185 ? 55.017 62.072 119.075 1.00 74.24 185 CYS C O 1
ATOM 17865 N N . PHE C 1 186 ? 54.841 64.110 118.120 1.00 71.74 186 PHE C N 1
ATOM 17866 C CA . PHE C 1 186 ? 54.586 64.836 119.355 1.00 71.74 186 PHE C CA 1
ATOM 17867 C C . PHE C 1 186 ? 54.160 66.246 118.978 1.00 71.74 186 PHE C C 1
ATOM 17868 O O . PHE C 1 186 ? 54.495 66.730 117.895 1.00 71.74 186 PHE C O 1
ATOM 17885 N N . PHE C 1 187 ? 53.403 66.889 119.868 1.00 70.46 187 PHE C N 1
ATOM 17886 C CA . PHE C 1 187 ? 52.867 68.224 119.632 1.00 70.46 187 PHE C CA 1
ATOM 17887 C C . PHE C 1 187 ? 53.152 69.093 120.844 1.00 70.46 187 PHE C C 1
ATOM 17888 O O . PHE C 1 187 ? 52.757 68.746 121.962 1.00 70.46 187 PHE C O 1
ATOM 17905 N N . VAL C 1 188 ? 53.837 70.213 120.623 1.00 70.29 188 VAL C N 1
ATOM 17906 C CA . VAL C 1 188 ? 54.056 71.220 121.656 1.00 70.29 188 VAL C CA 1
ATOM 17907 C C . VAL C 1 188 ? 53.025 72.320 121.449 1.00 70.29 188 VAL C C 1
ATOM 17908 O O . VAL C 1 188 ? 53.003 72.969 120.396 1.00 70.29 188 VAL C O 1
ATOM 17921 N N . GLU C 1 189 ? 52.178 72.531 122.446 1.00 72.65 189 GLU C N 1
ATOM 17922 C CA . GLU C 1 189 ? 51.249 73.650 122.398 1.00 72.65 189 GLU C CA 1
ATOM 17923 C C . GLU C 1 189 ? 52.042 74.953 122.502 1.00 72.65 189 GLU C C 1
ATOM 17924 O O . GLU C 1 189 ? 52.916 75.063 123.368 1.00 72.65 189 GLU C O 1
ATOM 17936 N N . PRO C 1 190 ? 51.787 75.955 121.649 1.00 69.91 190 PRO C N 1
ATOM 17937 C CA . PRO C 1 190 ? 52.596 77.184 121.730 1.00 69.91 190 PRO C CA 1
ATOM 17938 C C . PRO C 1 190 ? 52.446 77.956 123.028 1.00 69.91 190 PRO C C 1
ATOM 17939 O O . PRO C 1 190 ? 53.309 78.788 123.331 1.00 69.91 190 PRO C O 1
ATOM 17950 N N . ASP C 1 191 ? 51.386 77.712 123.804 1.00 75.38 191 ASP C N 1
ATOM 17951 C CA . ASP C 1 191 ? 51.149 78.427 125.054 1.00 75.38 191 ASP C CA 1
ATOM 17952 C C . ASP C 1 191 ? 51.770 77.727 126.260 1.00 75.38 191 ASP C C 1
ATOM 17953 O O . ASP C 1 191 ? 51.259 77.869 127.380 1.00 75.38 191 ASP C O 1
ATOM 17962 N N . GLU C 1 192 ? 52.863 76.982 126.062 1.00 76.04 192 GLU C N 1
ATOM 17963 C CA . GLU C 1 192 ? 53.528 76.237 127.126 1.00 76.04 192 GLU C CA 1
ATOM 17964 C C . GLU C 1 192 ? 54.936 76.771 127.357 1.00 76.04 192 GLU C C 1
ATOM 17965 O O . GLU C 1 192 ? 55.915 76.129 126.961 1.00 76.04 192 GLU C O 1
ATOM 17969 N N . PRO C 1 193 ? 55.085 77.937 127.998 1.00 75.44 193 PRO C N 1
ATOM 17970 C CA . PRO C 1 193 ? 56.420 78.452 128.313 1.00 75.44 193 PRO C CA 1
ATOM 17971 C C . PRO C 1 193 ? 57.103 77.780 129.495 1.00 75.44 193 PRO C C 1
ATOM 17972 O O . PRO C 1 193 ? 58.179 78.230 129.894 1.00 75.44 193 PRO C O 1
ATOM 17983 N N . PHE C 1 194 ? 56.512 76.729 130.071 1.00 76.10 194 PHE C N 1
ATOM 17984 C CA . PHE C 1 194 ? 57.140 76.052 131.201 1.00 76.10 194 PHE C CA 1
ATOM 17985 C C . PHE C 1 194 ? 58.472 75.438 130.791 1.00 76.10 194 PHE C C 1
ATOM 17986 O O . PHE C 1 194 ? 59.510 75.704 131.408 1.00 76.10 194 PHE C O 1
ATOM 17990 N N . HIS C 1 195 ? 58.460 74.620 129.744 1.00 74.51 195 HIS C N 1
ATOM 17991 C CA . HIS C 1 195 ? 59.669 74.023 129.197 1.00 74.51 195 HIS C CA 1
ATOM 17992 C C . HIS C 1 195 ? 60.257 74.964 128.153 1.00 74.51 195 HIS C C 1
ATOM 17993 O O . HIS C 1 195 ? 59.532 75.483 127.296 1.00 74.51 195 HIS C O 1
ATOM 18007 N N . ILE C 1 196 ? 61.560 75.195 128.239 1.00 70.04 196 ILE C N 1
ATOM 18008 C CA . ILE C 1 196 ? 62.225 76.127 127.342 1.00 70.04 196 ILE C CA 1
ATOM 18009 C C . ILE C 1 196 ? 63.732 75.903 127.418 1.00 70.04 196 ILE C C 1
ATOM 18010 O O . ILE C 1 196 ? 64.234 74.843 127.042 1.00 70.04 196 ILE C O 1
ATOM 18026 N N . GLU C 1 201 ? 70.702 70.434 129.534 1.00 76.31 201 GLU C N 1
ATOM 18027 C CA . GLU C 1 201 ? 69.538 70.091 130.343 1.00 76.31 201 GLU C CA 1
ATOM 18028 C C . GLU C 1 201 ? 68.283 70.014 129.482 1.00 76.31 201 GLU C C 1
ATOM 18029 O O . GLU C 1 201 ? 67.521 70.975 129.391 1.00 76.31 201 GLU C O 1
ATOM 18033 N N . ASN C 1 202 ? 68.082 68.862 128.850 1.00 75.17 202 ASN C N 1
ATOM 18034 C CA . ASN C 1 202 ? 66.920 68.662 127.999 1.00 75.17 202 ASN C CA 1
ATOM 18035 C C . ASN C 1 202 ? 65.639 68.711 128.820 1.00 75.17 202 ASN C C 1
ATOM 18036 O O . ASN C 1 202 ? 65.583 68.234 129.958 1.00 75.17 202 ASN C O 1
ATOM 18047 N N . LYS C 1 203 ? 64.601 69.294 128.223 1.00 73.92 203 LYS C N 1
ATOM 18048 C CA . LYS C 1 203 ? 63.289 69.411 128.844 1.00 73.92 203 LYS C CA 1
ATOM 18049 C C . LYS C 1 203 ? 62.269 68.515 128.157 1.00 73.92 203 LYS C C 1
ATOM 18050 O O . LYS C 1 203 ? 61.648 67.666 128.803 1.00 73.92 203 LYS C O 1
ATOM 18069 N N . LEU C 1 204 ? 62.087 68.684 126.852 1.00 72.93 204 LEU C N 1
ATOM 18070 C CA . LEU C 1 204 ? 61.215 67.803 126.096 1.00 72.93 204 LEU C CA 1
ATOM 18071 C C . LEU C 1 204 ? 61.839 66.413 125.997 1.00 72.93 204 LEU C C 1
ATOM 18072 O O . LEU C 1 204 ? 63.036 66.219 126.224 1.00 72.93 204 LEU C O 1
ATOM 18079 N N . ASN C 1 205 ? 60.994 65.429 125.682 1.00 73.42 205 ASN C N 1
ATOM 18080 C CA . ASN C 1 205 ? 61.345 64.021 125.820 1.00 73.42 205 ASN C CA 1
ATOM 18081 C C . ASN C 1 205 ? 61.935 63.434 124.544 1.00 73.42 205 ASN C C 1
ATOM 18082 O O . ASN C 1 205 ? 61.768 62.234 124.280 1.00 73.42 205 ASN C O 1
ATOM 18091 N N . LEU C 1 206 ? 62.620 64.245 123.743 1.00 68.86 206 LEU C N 1
ATOM 18092 C CA . LEU C 1 206 ? 63.196 63.776 122.490 1.00 68.86 206 LEU C CA 1
ATOM 18093 C C . LEU C 1 206 ? 64.432 62.934 122.770 1.00 68.86 206 LEU C C 1
ATOM 18094 O O . LEU C 1 206 ? 65.363 63.390 123.443 1.00 68.86 206 LEU C O 1
ATOM 18110 N N . THR C 1 207 ? 64.434 61.709 122.255 1.00 69.24 207 THR C N 1
ATOM 18111 C CA . THR C 1 207 ? 65.589 60.826 122.316 1.00 69.24 207 THR C CA 1
ATOM 18112 C C . THR C 1 207 ? 65.692 60.099 120.988 1.00 69.24 207 THR C C 1
ATOM 18113 O O . THR C 1 207 ? 64.668 59.752 120.393 1.00 69.24 207 THR C O 1
ATOM 18124 N N . LEU C 1 208 ? 66.921 59.874 120.532 1.00 68.12 208 LEU C N 1
ATOM 18125 C CA . LEU C 1 208 ? 67.190 59.312 119.218 1.00 68.12 208 LEU C CA 1
ATOM 18126 C C . LEU C 1 208 ? 68.082 58.083 119.339 1.00 68.12 208 LEU C C 1
ATOM 18127 O O . LEU C 1 208 ? 68.675 57.810 120.387 1.00 68.12 208 LEU C O 1
ATOM 18143 N N . ASP C 1 209 ? 68.159 57.336 118.238 1.00 71.34 209 ASP C N 1
ATOM 18144 C CA . ASP C 1 209 ? 69.037 56.181 118.105 1.00 71.34 209 ASP C CA 1
ATOM 18145 C C . ASP C 1 209 ? 70.234 56.473 117.214 1.00 71.34 209 ASP C C 1
ATOM 18146 O O . ASP C 1 209 ? 71.369 56.156 117.581 1.00 71.34 209 ASP C O 1
ATOM 18155 N N . PHE C 1 210 ? 69.989 57.048 116.037 1.00 67.17 210 PHE C N 1
ATOM 18156 C CA . PHE C 1 210 ? 70.943 57.417 114.995 1.00 67.17 210 PHE C CA 1
ATOM 18157 C C . PHE C 1 210 ? 71.447 56.207 114.210 1.00 67.17 210 PHE C C 1
ATOM 18158 O O . PHE C 1 210 ? 72.176 56.395 113.236 1.00 67.17 210 PHE C O 1
ATOM 18175 N N . HIS C 1 211 ? 71.089 54.980 114.588 1.00 74.31 211 HIS C N 1
ATOM 18176 C CA . HIS C 1 211 ? 71.383 53.797 113.791 1.00 74.31 211 HIS C CA 1
ATOM 18177 C C . HIS C 1 211 ? 70.214 53.460 112.877 1.00 74.31 211 HIS C C 1
ATOM 18178 O O . HIS C 1 211 ? 70.407 53.204 111.685 1.00 74.31 211 HIS C O 1
ATOM 18192 N N . ARG C 1 212 ? 68.999 53.463 113.427 1.00 75.50 212 ARG C N 1
ATOM 18193 C CA . ARG C 1 212 ? 67.770 53.435 112.642 1.00 75.50 212 ARG C CA 1
ATOM 18194 C C . ARG C 1 212 ? 67.167 54.836 112.689 1.00 75.50 212 ARG C C 1
ATOM 18195 O O . ARG C 1 212 ? 66.709 55.295 113.741 1.00 75.50 212 ARG C O 1
ATOM 18216 N N . LEU C 1 213 ? 67.220 55.531 111.558 1.00 70.15 213 LEU C N 1
ATOM 18217 C CA . LEU C 1 213 ? 66.609 56.845 111.419 1.00 70.15 213 LEU C CA 1
ATOM 18218 C C . LEU C 1 213 ? 66.652 57.234 109.955 1.00 70.15 213 LEU C C 1
ATOM 18219 O O . LEU C 1 213 ? 67.648 56.983 109.272 1.00 70.15 213 LEU C O 1
ATOM 18235 N N . LEU C 1 214 ? 65.571 57.848 109.485 1.00 71.34 214 LEU C N 1
ATOM 18236 C CA . LEU C 1 214 ? 65.472 58.351 108.124 1.00 71.34 214 LEU C CA 1
ATOM 18237 C C . LEU C 1 214 ? 65.301 59.858 108.084 1.00 71.34 214 LEU C C 1
ATOM 18238 O O . LEU C 1 214 ? 65.986 60.532 107.311 1.00 71.34 214 LEU C O 1
ATOM 18254 N N . THR C 1 215 ? 64.415 60.414 108.908 1.00 68.07 215 THR C N 1
ATOM 18255 C CA . THR C 1 215 ? 64.289 61.864 108.915 1.00 68.07 215 THR C CA 1
ATOM 18256 C C . THR C 1 215 ? 63.494 62.310 110.129 1.00 68.07 215 THR C C 1
ATOM 18257 O O . THR C 1 215 ? 62.598 61.600 110.591 1.00 68.07 215 THR C O 1
ATOM 18268 N N . VAL C 1 216 ? 63.846 63.487 110.641 1.00 64.68 216 VAL C N 1
ATOM 18269 C CA . VAL C 1 216 ? 63.036 64.206 111.616 1.00 64.68 216 VAL C CA 1
ATOM 18270 C C . VAL C 1 216 ? 62.414 65.394 110.901 1.00 64.68 216 VAL C C 1
ATOM 18271 O O . VAL C 1 216 ? 63.076 66.062 110.099 1.00 64.68 216 VAL C O 1
ATOM 18284 N N . GLU C 1 217 ? 61.141 65.651 111.190 1.00 67.19 217 GLU C N 1
ATOM 18285 C CA . GLU C 1 217 ? 60.387 66.729 110.569 1.00 67.19 217 GLU C CA 1
ATOM 18286 C C . GLU C 1 217 ? 59.753 67.578 111.655 1.00 67.19 217 GLU C C 1
ATOM 18287 O O . GLU C 1 217 ? 59.050 67.054 112.526 1.00 67.19 217 GLU C O 1
ATOM 18299 N N . LEU C 1 218 ? 60.014 68.882 111.603 1.00 64.08 218 LEU C N 1
ATOM 18300 C CA . LEU C 1 218 ? 59.359 69.858 112.468 1.00 64.08 218 LEU C CA 1
ATOM 18301 C C . LEU C 1 218 ? 58.391 70.645 111.598 1.00 64.08 218 LEU C C 1
ATOM 18302 O O . LEU C 1 218 ? 58.809 71.531 110.847 1.00 64.08 218 LEU C O 1
ATOM 18318 N N . GLN C 1 219 ? 57.106 70.320 111.707 1.00 65.34 219 GLN C N 1
ATOM 18319 C CA . GLN C 1 219 ? 56.061 70.920 110.892 1.00 65.34 219 GLN C CA 1
ATOM 18320 C C . GLN C 1 219 ? 55.221 71.863 111.740 1.00 65.34 219 GLN C C 1
ATOM 18321 O O . GLN C 1 219 ? 54.859 71.539 112.877 1.00 65.34 219 GLN C O 1
ATOM 18335 N N . PHE C 1 220 ? 54.919 73.030 111.180 1.00 63.49 220 PHE C N 1
ATOM 18336 C CA . PHE C 1 220 ? 54.046 73.992 111.840 1.00 63.49 220 PHE C CA 1
ATOM 18337 C C . PHE C 1 220 ? 53.529 74.960 110.785 1.00 63.49 220 PHE C C 1
ATOM 18338 O O . PHE C 1 220 ? 53.843 74.838 109.598 1.00 63.49 220 PHE C O 1
ATOM 18355 N N . LYS C 1 221 ? 52.730 75.928 111.230 1.00 64.26 221 LYS C N 1
ATOM 18356 C CA . LYS C 1 221 ? 52.060 76.860 110.335 1.00 64.26 221 LYS C CA 1
ATOM 18357 C C . LYS C 1 221 ? 52.054 78.248 110.955 1.00 64.26 221 LYS C C 1
ATOM 18358 O O . LYS C 1 221 ? 51.975 78.402 112.176 1.00 64.26 221 LYS C O 1
ATOM 18377 N N . LEU C 1 222 ? 52.132 79.255 110.090 1.00 61.97 222 LEU C N 1
ATOM 18378 C CA . LEU C 1 222 ? 52.151 80.652 110.487 1.00 61.97 222 LEU C CA 1
ATOM 18379 C C . LEU C 1 222 ? 51.326 81.453 109.494 1.00 61.97 222 LEU C C 1
ATOM 18380 O O . LEU C 1 222 ? 51.070 81.009 108.371 1.00 61.97 222 LEU C O 1
ATOM 18396 N N . LYS C 1 223 ? 50.922 82.646 109.918 1.00 65.05 223 LYS C N 1
ATOM 18397 C CA . LYS C 1 223 ? 50.104 83.540 109.112 1.00 65.05 223 LYS C CA 1
ATOM 18398 C C . LYS C 1 223 ? 50.740 84.918 109.086 1.00 65.05 223 LYS C C 1
ATOM 18399 O O . LYS C 1 223 ? 51.308 85.368 110.085 1.00 65.05 223 LYS C O 1
ATOM 18415 N N . ALA C 1 224 ? 50.646 85.582 107.936 1.00 66.56 224 ALA C N 1
ATOM 18416 C CA . ALA C 1 224 ? 51.215 86.911 107.774 1.00 66.56 224 ALA C CA 1
ATOM 18417 C C . ALA C 1 224 ? 50.372 87.694 106.780 1.00 66.56 224 ALA C C 1
ATOM 18418 O O . ALA C 1 224 ? 49.409 87.179 106.207 1.00 66.56 224 ALA C O 1
ATOM 18425 N N . ILE C 1 225 ? 50.737 88.960 106.593 1.00 69.56 225 ILE C N 1
ATOM 18426 C CA . ILE C 1 225 ? 50.053 89.863 105.673 1.00 69.56 225 ILE C CA 1
ATOM 18427 C C . ILE C 1 225 ? 51.115 90.641 104.909 1.00 69.56 225 ILE C C 1
ATOM 18428 O O . ILE C 1 225 ? 52.133 91.043 105.480 1.00 69.56 225 ILE C O 1
ATOM 18444 N N . ASN C 1 226 ? 50.876 90.852 103.615 1.00 70.58 226 ASN C N 1
ATOM 18445 C CA . ASN C 1 226 ? 51.701 91.727 102.795 1.00 70.58 226 ASN C CA 1
ATOM 18446 C C . ASN C 1 226 ? 51.021 93.085 102.710 1.00 70.58 226 ASN C C 1
ATOM 18447 O O . ASN C 1 226 ? 49.807 93.162 102.487 1.00 70.58 226 ASN C O 1
ATOM 18458 N N . LEU C 1 227 ? 51.806 94.148 102.870 1.00 72.11 227 LEU C N 1
ATOM 18459 C CA . LEU C 1 227 ? 51.288 95.505 102.954 1.00 72.11 227 LEU C CA 1
ATOM 18460 C C . LEU C 1 227 ? 51.542 96.310 101.688 1.00 72.11 227 LEU C C 1
ATOM 18461 O O . LEU C 1 227 ? 50.928 97.366 101.513 1.00 72.11 227 LEU C O 1
ATOM 18477 N N . GLN C 1 228 ? 52.432 95.844 100.811 1.00 75.09 228 GLN C N 1
ATOM 18478 C CA . GLN C 1 228 ? 52.528 96.425 99.478 1.00 75.09 228 GLN C CA 1
ATOM 18479 C C . GLN C 1 228 ? 51.285 96.132 98.648 1.00 75.09 228 GLN C C 1
ATOM 18480 O O . GLN C 1 228 ? 51.029 96.819 97.653 1.00 75.09 228 GLN C O 1
ATOM 18494 N N . THR C 1 229 ? 50.504 95.120 99.036 1.00 74.52 229 THR C N 1
ATOM 18495 C CA . THR C 1 229 ? 49.340 94.696 98.271 1.00 74.52 229 THR C CA 1
ATOM 18496 C C . THR C 1 229 ? 48.057 95.409 98.676 1.00 74.52 229 THR C C 1
ATOM 18497 O O . THR C 1 229 ? 47.073 95.331 97.935 1.00 74.52 229 THR C O 1
ATOM 18508 N N . VAL C 1 230 ? 48.029 96.089 99.826 1.00 76.66 230 VAL C N 1
ATOM 18509 C CA . VAL C 1 230 ? 46.854 96.884 100.167 1.00 76.66 230 VAL C CA 1
ATOM 18510 C C . VAL C 1 230 ? 46.666 98.008 99.157 1.00 76.66 230 VAL C C 1
ATOM 18511 O O . VAL C 1 230 ? 45.538 98.449 98.905 1.00 76.66 230 VAL C O 1
ATOM 18517 N N . ARG C 1 231 ? 47.760 98.483 98.560 1.00 78.90 231 ARG C N 1
ATOM 18518 C CA . ARG C 1 231 ? 47.690 99.491 97.511 1.00 78.90 231 ARG C CA 1
ATOM 18519 C C . ARG C 1 231 ? 47.096 98.946 96.213 1.00 78.90 231 ARG C C 1
ATOM 18520 O O . ARG C 1 231 ? 46.756 99.741 95.329 1.00 78.90 231 ARG C O 1
ATOM 18530 N N . HIS C 1 232 ? 46.962 97.624 96.077 1.00 77.82 232 HIS C N 1
ATOM 18531 C CA . HIS C 1 232 ? 46.414 96.989 94.876 1.00 77.82 232 HIS C CA 1
ATOM 18532 C C . HIS C 1 232 ? 45.338 95.997 95.307 1.00 77.82 232 HIS C C 1
ATOM 18533 O O . HIS C 1 232 ? 45.652 94.896 95.767 1.00 77.82 232 HIS C O 1
ATOM 18547 N N . GLN C 1 233 ? 44.069 96.376 95.129 1.00 80.41 233 GLN C N 1
ATOM 18548 C CA . GLN C 1 233 ? 42.962 95.518 95.542 1.00 80.41 233 GLN C CA 1
ATOM 18549 C C . GLN C 1 233 ? 42.942 94.182 94.810 1.00 80.41 233 GLN C C 1
ATOM 18550 O O . GLN C 1 233 ? 42.330 93.230 95.306 1.00 80.41 233 GLN C O 1
ATOM 18564 N N . GLU C 1 234 ? 43.590 94.087 93.646 1.00 76.12 234 GLU C N 1
ATOM 18565 C CA . GLU C 1 234 ? 43.539 92.867 92.849 1.00 76.12 234 GLU C CA 1
ATOM 18566 C C . GLU C 1 234 ? 44.201 91.676 93.533 1.00 76.12 234 GLU C C 1
ATOM 18567 O O . GLU C 1 234 ? 43.907 90.534 93.165 1.00 76.12 234 GLU C O 1
ATOM 18575 N N . LEU C 1 235 ? 45.078 91.908 94.517 1.00 72.09 235 LEU C N 1
ATOM 18576 C CA . LEU C 1 235 ? 45.830 90.846 95.174 1.00 72.09 235 LEU C CA 1
ATOM 18577 C C . LEU C 1 235 ? 45.239 90.517 96.541 1.00 72.09 235 LEU C C 1
ATOM 18578 O O . LEU C 1 235 ? 44.886 91.430 97.293 1.00 72.09 235 LEU C O 1
ATOM 18594 N N . PRO C 1 236 ? 45.103 89.248 96.937 1.00 72.57 236 PRO C N 1
ATOM 18595 C CA . PRO C 1 236 ? 44.767 88.966 98.336 1.00 72.57 236 PRO C CA 1
ATOM 18596 C C . PRO C 1 236 ? 45.900 89.368 99.263 1.00 72.57 236 PRO C C 1
ATOM 18597 O O . PRO C 1 236 ? 47.082 89.216 98.946 1.00 72.57 236 PRO C O 1
ATOM 18608 N N . ASP C 1 237 ? 45.522 89.883 100.431 1.00 74.11 237 ASP C N 1
ATOM 18609 C CA . ASP C 1 237 ? 46.478 90.501 101.341 1.00 74.11 237 ASP C CA 1
ATOM 18610 C C . ASP C 1 237 ? 47.141 89.476 102.259 1.00 74.11 237 ASP C C 1
ATOM 18611 O O . ASP C 1 237 ? 48.365 89.471 102.408 1.00 74.11 237 ASP C O 1
ATOM 18618 N N . CYS C 1 238 ? 46.348 88.610 102.883 1.00 70.95 238 CYS C N 1
ATOM 18619 C CA . CYS C 1 238 ? 46.908 87.659 103.828 1.00 70.95 238 CYS C CA 1
ATOM 18620 C C . CYS C 1 238 ? 47.595 86.512 103.098 1.00 70.95 238 CYS C C 1
ATOM 18621 O O . CYS C 1 238 ? 47.331 86.230 101.927 1.00 70.95 238 CYS C O 1
ATOM 18629 N N . TYR C 1 239 ? 48.488 85.844 103.824 1.00 66.65 239 TYR C N 1
ATOM 18630 C CA . TYR C 1 239 ? 49.264 84.736 103.297 1.00 66.65 239 TYR C CA 1
ATOM 18631 C C . TYR C 1 239 ? 49.485 83.720 104.404 1.00 66.65 239 TYR C C 1
ATOM 18632 O O . TYR C 1 239 ? 49.805 84.083 105.542 1.00 66.65 239 TYR C O 1
ATOM 18650 N N . ASP C 1 240 ? 49.311 82.451 104.054 1.00 65.25 240 ASP C N 1
ATOM 18651 C CA . ASP C 1 240 ? 49.515 81.332 104.958 1.00 65.25 240 ASP C CA 1
ATOM 18652 C C . ASP C 1 240 ? 50.829 80.656 104.598 1.00 65.25 240 ASP C C 1
ATOM 18653 O O . ASP C 1 240 ? 51.110 80.439 103.416 1.00 65.25 240 ASP C O 1
ATOM 18662 N N . PHE C 1 241 ? 51.631 80.348 105.614 1.00 61.24 241 PHE C N 1
ATOM 18663 C CA . PHE C 1 241 ? 52.906 79.662 105.457 1.00 61.24 241 PHE C CA 1
ATOM 18664 C C . PHE C 1 241 ? 52.848 78.349 106.221 1.00 61.24 241 PHE C C 1
ATOM 18665 O O . PHE C 1 241 ? 52.516 78.342 107.408 1.00 61.24 241 PHE C O 1
ATOM 18682 N N . THR C 1 242 ? 53.169 77.245 105.549 1.00 62.89 242 THR C N 1
ATOM 18683 C CA . THR C 1 242 ? 53.239 75.924 106.179 1.00 62.89 242 THR C CA 1
ATOM 18684 C C . THR C 1 242 ? 54.688 75.462 106.122 1.00 62.89 242 THR C C 1
ATOM 18685 O O . THR C 1 242 ? 55.159 74.995 105.083 1.00 62.89 242 THR C O 1
ATOM 18696 N N . LEU C 1 243 ? 55.376 75.576 107.254 1.00 61.33 243 LEU C N 1
ATOM 18697 C CA . LEU C 1 243 ? 56.809 75.357 107.341 1.00 61.33 243 LEU C CA 1
ATOM 18698 C C . LEU C 1 243 ? 57.117 73.943 107.804 1.00 61.33 243 LEU C C 1
ATOM 18699 O O . LEU C 1 243 ? 56.454 73.409 108.700 1.00 61.33 243 LEU C O 1
ATOM 18715 N N . THR C 1 244 ? 58.139 73.353 107.190 1.00 61.39 244 THR C N 1
ATOM 18716 C CA . THR C 1 244 ? 58.695 72.076 107.603 1.00 61.39 244 THR C CA 1
ATOM 18717 C C . THR C 1 244 ? 60.213 72.180 107.602 1.00 61.39 244 THR C C 1
ATOM 18718 O O . THR C 1 244 ? 60.810 72.638 106.621 1.00 61.39 244 THR C O 1
ATOM 18729 N N . ILE C 1 245 ? 60.822 71.790 108.721 1.00 59.80 245 ILE C N 1
ATOM 18730 C CA . ILE C 1 245 ? 62.270 71.653 108.838 1.00 59.80 245 ILE C CA 1
ATOM 18731 C C . ILE C 1 245 ? 62.590 70.170 108.752 1.00 59.80 245 ILE C C 1
ATOM 18732 O O . ILE C 1 245 ? 62.113 69.379 109.576 1.00 59.80 245 ILE C O 1
ATOM 18748 N N . THR C 1 246 ? 63.402 69.800 107.767 1.00 60.64 246 THR C N 1
ATOM 18749 C CA . THR C 1 246 ? 63.784 68.417 107.503 1.00 60.64 246 THR C CA 1
ATOM 18750 C C . THR C 1 246 ? 65.225 68.217 107.945 1.00 60.64 246 THR C C 1
ATOM 18751 O O . THR C 1 246 ? 66.146 68.808 107.366 1.00 60.64 246 THR C O 1
ATOM 18762 N N . PHE C 1 247 ? 65.405 67.404 108.986 1.00 58.88 247 PHE C N 1
ATOM 18763 C CA . PHE C 1 247 ? 66.695 66.810 109.334 1.00 58.88 247 PHE C CA 1
ATOM 18764 C C . PHE C 1 247 ? 66.748 65.452 108.649 1.00 58.88 247 PHE C C 1
ATOM 18765 O O . PHE C 1 247 ? 66.154 64.484 109.130 1.00 58.88 247 PHE C O 1
ATOM 18782 N N . ASP C 1 248 ? 67.462 65.375 107.529 1.00 60.70 248 ASP C N 1
ATOM 18783 C CA . ASP C 1 248 ? 67.495 64.184 106.688 1.00 60.70 248 ASP C CA 1
ATOM 18784 C C . ASP C 1 248 ? 68.757 63.385 106.992 1.00 60.70 248 ASP C C 1
ATOM 18785 O O . ASP C 1 248 ? 69.870 63.843 106.716 1.00 60.70 248 ASP C O 1
ATOM 18794 N N . ASN C 1 249 ? 68.575 62.187 107.553 1.00 62.79 249 ASN C N 1
ATOM 18795 C CA . ASN C 1 249 ? 69.646 61.217 107.731 1.00 62.79 249 ASN C CA 1
ATOM 18796 C C . ASN C 1 249 ? 69.635 60.138 106.649 1.00 62.79 249 ASN C C 1
ATOM 18797 O O . ASN C 1 249 ? 70.330 59.128 106.785 1.00 62.79 249 ASN C O 1
ATOM 18808 N N . LYS C 1 250 ? 68.860 60.321 105.582 1.00 62.54 250 LYS C N 1
ATOM 18809 C CA . LYS C 1 250 ? 68.927 59.392 104.467 1.00 62.54 250 LYS C CA 1
ATOM 18810 C C . LYS C 1 250 ? 70.308 59.458 103.829 1.00 62.54 250 LYS C C 1
ATOM 18811 O O . LYS C 1 250 ? 71.035 60.444 103.967 1.00 62.54 250 LYS C O 1
ATOM 18815 N N . ALA C 1 251 ? 70.668 58.387 103.122 1.00 63.20 251 ALA C N 1
ATOM 18816 C CA . ALA C 1 251 ? 72.014 58.229 102.576 1.00 63.20 251 ALA C CA 1
ATOM 18817 C C . ALA C 1 251 ? 73.051 58.303 103.699 1.00 63.20 251 ALA C C 1
ATOM 18818 O O . ALA C 1 251 ? 73.816 59.264 103.815 1.00 63.20 251 ALA C O 1
ATOM 18825 N N . HIS C 1 252 ? 73.047 57.269 104.543 1.00 65.75 252 HIS C N 1
ATOM 18826 C CA . HIS C 1 252 ? 73.830 57.275 105.773 1.00 65.75 252 HIS C CA 1
ATOM 18827 C C . HIS C 1 252 ? 75.314 57.438 105.483 1.00 65.75 252 HIS C C 1
ATOM 18828 O O . HIS C 1 252 ? 75.960 56.538 104.937 1.00 65.75 252 HIS C O 1
ATOM 18842 N N . SER C 1 253 ? 75.850 58.602 105.853 1.00 59.85 253 SER C N 1
ATOM 18843 C CA . SER C 1 253 ? 77.241 58.940 105.591 1.00 59.85 253 SER C CA 1
ATOM 18844 C C . SER C 1 253 ? 77.831 59.794 106.708 1.00 59.85 253 SER C C 1
ATOM 18845 O O . SER C 1 253 ? 78.836 60.477 106.488 1.00 59.85 253 SER C O 1
ATOM 18853 N N . GLY C 1 254 ? 77.235 59.772 107.897 1.00 56.90 254 GLY C N 1
ATOM 18854 C CA . GLY C 1 254 ? 77.643 60.676 108.950 1.00 56.90 254 GLY C CA 1
ATOM 18855 C C . GLY C 1 254 ? 77.383 62.128 108.644 1.00 56.90 254 GLY C C 1
ATOM 18856 O O . GLY C 1 254 ? 78.032 63.000 109.226 1.00 56.90 254 GLY C O 1
ATOM 18860 N N . ARG C 1 255 ? 76.441 62.415 107.746 1.00 55.36 255 ARG C N 1
ATOM 18861 C CA . ARG C 1 255 ? 76.157 63.774 107.296 1.00 55.36 255 ARG C CA 1
ATOM 18862 C C . ARG C 1 255 ? 74.650 63.931 107.181 1.00 55.36 255 ARG C C 1
ATOM 18863 O O . ARG C 1 255 ? 74.038 63.396 106.251 1.00 55.36 255 ARG C O 1
ATOM 18884 N N . ILE C 1 256 ? 74.060 64.665 108.116 1.00 56.28 256 ILE C N 1
ATOM 18885 C CA . ILE C 1 256 ? 72.625 64.915 108.145 1.00 56.28 256 ILE C CA 1
ATOM 18886 C C . ILE C 1 256 ? 72.360 66.209 107.389 1.00 56.28 256 ILE C C 1
ATOM 18887 O O . ILE C 1 256 ? 72.760 67.289 107.837 1.00 56.28 256 ILE C O 1
ATOM 18903 N N . LYS C 1 257 ? 71.676 66.109 106.253 1.00 57.79 257 LYS C N 1
ATOM 18904 C CA . LYS C 1 257 ? 71.225 67.303 105.556 1.00 57.79 257 LYS C CA 1
ATOM 18905 C C . LYS C 1 257 ? 70.183 68.026 106.402 1.00 57.79 257 LYS C C 1
ATOM 18906 O O . LYS C 1 257 ? 69.463 67.407 107.187 1.00 57.79 257 LYS C O 1
ATOM 18925 N N . ILE C 1 258 ? 70.120 69.348 106.257 1.00 55.23 258 ILE C N 1
ATOM 18926 C CA . ILE C 1 258 ? 69.139 70.166 106.962 1.00 55.23 258 ILE C CA 1
ATOM 18927 C C . ILE C 1 258 ? 68.551 71.158 105.975 1.00 55.23 258 ILE C C 1
ATOM 18928 O O . ILE C 1 258 ? 69.292 71.938 105.365 1.00 55.23 258 ILE C O 1
ATOM 18944 N N . SER C 1 259 ? 67.224 71.161 105.849 1.00 58.13 259 SER C N 1
ATOM 18945 C CA . SER C 1 259 ? 66.555 72.078 104.935 1.00 58.13 259 SER C CA 1
ATOM 18946 C C . SER C 1 259 ? 65.283 72.619 105.567 1.00 58.13 259 SER C C 1
ATOM 18947 O O . SER C 1 259 ? 64.685 71.986 106.438 1.00 58.13 259 SER C O 1
ATOM 18955 N N . LEU C 1 260 ? 64.898 73.817 105.135 1.00 57.56 260 LEU C N 1
ATOM 18956 C CA . LEU C 1 260 ? 63.607 74.412 105.451 1.00 57.56 260 LEU C CA 1
ATOM 18957 C C . LEU C 1 260 ? 62.803 74.562 104.172 1.00 57.56 260 LEU C C 1
ATOM 18958 O O . LEU C 1 260 ? 63.346 74.943 103.129 1.00 57.56 260 LEU C O 1
ATOM 18974 N N . ASP C 1 261 ? 61.510 74.266 104.257 1.00 61.42 261 ASP C N 1
ATOM 18975 C CA . ASP C 1 261 ? 60.609 74.425 103.124 1.00 61.42 261 ASP C CA 1
ATOM 18976 C C . ASP C 1 261 ? 59.286 74.962 103.637 1.00 61.42 261 ASP C C 1
ATOM 18977 O O . ASP C 1 261 ? 58.748 74.434 104.612 1.00 61.42 261 ASP C O 1
ATOM 18986 N N . ASN C 1 262 ? 58.780 76.015 103.001 1.00 60.59 262 ASN C N 1
ATOM 18987 C CA . ASN C 1 262 ? 57.463 76.558 103.312 1.00 60.59 262 ASN C CA 1
ATOM 18988 C C . ASN C 1 262 ? 56.556 76.423 102.098 1.00 60.59 262 ASN C C 1
ATOM 18989 O O . ASN C 1 262 ? 56.826 77.001 101.040 1.00 60.59 262 ASN C O 1
ATOM 19000 N N . ASP C 1 263 ? 55.500 75.631 102.247 1.00 63.40 263 ASP C N 1
ATOM 19001 C CA . ASP C 1 263 ? 54.432 75.550 101.260 1.00 63.40 263 ASP C CA 1
ATOM 19002 C C . ASP C 1 263 ? 53.309 76.476 101.709 1.00 63.40 263 ASP C C 1
ATOM 19003 O O . ASP C 1 263 ? 52.791 76.332 102.821 1.00 63.40 263 ASP C O 1
ATOM 19012 N N . ILE C 1 264 ? 52.937 77.420 100.850 1.00 63.01 264 ILE C N 1
ATOM 19013 C CA . ILE C 1 264 ? 52.093 78.535 101.239 1.00 63.01 264 ILE C CA 1
ATOM 19014 C C . ILE C 1 264 ? 50.687 78.352 100.675 1.00 63.01 264 ILE C C 1
ATOM 19015 O O . ILE C 1 264 ? 50.428 77.481 99.844 1.00 63.01 264 ILE C O 1
ATOM 19031 N N . SER C 1 265 ? 49.770 79.199 101.143 1.00 65.98 265 SER C N 1
ATOM 19032 C CA . SER C 1 265 ? 48.403 79.234 100.640 1.00 65.98 265 SER C CA 1
ATOM 19033 C C . SER C 1 265 ? 47.907 80.667 100.714 1.00 65.98 265 SER C C 1
ATOM 19034 O O . SER C 1 265 ? 47.886 81.264 101.795 1.00 65.98 265 SER C O 1
ATOM 19042 N N . ILE C 1 266 ? 47.526 81.215 99.562 1.00 67.34 266 ILE C N 1
ATOM 19043 C CA . ILE C 1 266 ? 46.950 82.550 99.513 1.00 67.34 266 ILE C CA 1
ATOM 19044 C C . ILE C 1 266 ? 45.541 82.506 100.094 1.00 67.34 266 ILE C C 1
ATOM 19045 O O . ILE C 1 266 ? 44.833 81.494 99.997 1.00 67.34 266 ILE C O 1
ATOM 19061 N N . ARG C 1 267 ? 45.133 83.610 100.714 1.00 70.80 267 ARG C N 1
ATOM 19062 C CA . ARG C 1 267 ? 43.804 83.722 101.296 1.00 70.80 267 ARG C CA 1
ATOM 19063 C C . ARG C 1 267 ? 43.304 85.148 101.132 1.00 70.80 267 ARG C C 1
ATOM 19064 O O . ARG C 1 267 ? 44.079 86.106 101.202 1.00 70.80 267 ARG C O 1
ATOM 19085 N N . GLU C 1 268 ? 42.000 85.274 100.911 1.00 76.61 268 GLU C N 1
ATOM 19086 C CA . GLU C 1 268 ? 41.338 86.569 100.849 1.00 76.61 268 GLU C CA 1
ATOM 19087 C C . GLU C 1 268 ? 40.848 86.934 102.245 1.00 76.61 268 GLU C C 1
ATOM 19088 O O . GLU C 1 268 ? 40.118 86.160 102.873 1.00 76.61 268 GLU C O 1
ATOM 19100 N N . CYS C 1 269 ? 41.256 88.101 102.730 1.00 81.57 269 CYS C N 1
ATOM 19101 C CA . CYS C 1 269 ? 40.794 88.562 104.028 1.00 81.57 269 CYS C CA 1
ATOM 19102 C C . CYS C 1 269 ? 39.292 88.807 103.992 1.00 81.57 269 CYS C C 1
ATOM 19103 O O . CYS C 1 269 ? 38.716 89.126 102.948 1.00 81.57 269 CYS C O 1
ATOM 19111 N N . LYS C 1 270 ? 38.654 88.658 105.147 1.00 85.35 270 LYS C N 1
ATOM 19112 C CA . LYS C 1 270 ? 37.217 88.867 105.259 1.00 85.35 270 LYS C CA 1
ATOM 19113 C C . LYS C 1 270 ? 36.870 90.315 104.935 1.00 85.35 270 LYS C C 1
ATOM 19114 O O . LYS C 1 270 ? 35.865 90.594 104.280 1.00 85.35 270 LYS C O 1
ATOM 19133 N N . ASP C 1 271 ? 37.712 91.232 105.399 1.00 85.79 271 ASP C N 1
ATOM 19134 C CA . ASP C 1 271 ? 37.503 92.654 105.181 1.00 85.79 271 ASP C CA 1
ATOM 19135 C C . ASP C 1 271 ? 38.804 93.375 105.492 1.00 85.79 271 ASP C C 1
ATOM 19136 O O . ASP C 1 271 ? 39.709 92.809 106.110 1.00 85.79 271 ASP C O 1
ATOM 19145 N N . TRP C 1 272 ? 38.891 94.631 105.064 1.00 86.12 272 TRP C N 1
ATOM 19146 C CA . TRP C 1 272 ? 40.048 95.430 105.441 1.00 86.12 272 TRP C CA 1
ATOM 19147 C C . TRP C 1 272 ? 39.749 96.898 105.217 1.00 86.12 272 TRP C C 1
ATOM 19148 O O . TRP C 1 272 ? 39.192 97.269 104.182 1.00 86.12 272 TRP C O 1
ATOM 19169 N N . HIS C 1 273 ? 40.132 97.723 106.183 1.00 89.92 273 HIS C N 1
ATOM 19170 C CA . HIS C 1 273 ? 39.808 99.139 106.196 1.00 89.92 273 HIS C CA 1
ATOM 19171 C C . HIS C 1 273 ? 41.029 99.980 105.855 1.00 89.92 273 HIS C C 1
ATOM 19172 O O . HIS C 1 273 ? 42.175 99.537 105.969 1.00 89.92 273 HIS C O 1
ATOM 19186 N N . VAL C 1 274 ? 40.761 101.208 105.419 1.00 91.36 274 VAL C N 1
ATOM 19187 C CA . VAL C 1 274 ? 41.798 102.213 105.215 1.00 91.36 274 VAL C CA 1
ATOM 19188 C C . VAL C 1 274 ? 41.214 103.561 105.613 1.00 91.36 274 VAL C C 1
ATOM 19189 O O . VAL C 1 274 ? 40.296 104.060 104.953 1.00 91.36 274 VAL C O 1
ATOM 19202 N N . SER C 1 275 ? 41.744 104.147 106.690 1.00 93.74 275 SER C N 1
ATOM 19203 C CA . SER C 1 275 ? 41.332 105.471 107.158 1.00 93.74 275 SER C CA 1
ATOM 19204 C C . SER C 1 275 ? 39.832 105.532 107.433 1.00 93.74 275 SER C C 1
ATOM 19205 O O . SER C 1 275 ? 39.197 106.573 107.240 1.00 93.74 275 SER C O 1
ATOM 19213 N N . GLY C 1 276 ? 39.255 104.415 107.873 1.00 92.41 276 GLY C N 1
ATOM 19214 C CA . GLY C 1 276 ? 37.847 104.324 108.172 1.00 92.41 276 GLY C CA 1
ATOM 19215 C C . GLY C 1 276 ? 36.990 103.812 107.032 1.00 92.41 276 GLY C C 1
ATOM 19216 O O . GLY C 1 276 ? 35.822 103.478 107.262 1.00 92.41 276 GLY C O 1
ATOM 19220 N N . SER C 1 277 ? 37.531 103.741 105.817 1.00 92.44 277 SER C N 1
ATOM 19221 C CA . SER C 1 277 ? 36.774 103.291 104.656 1.00 92.44 277 SER C CA 1
ATOM 19222 C C . SER C 1 277 ? 36.880 101.779 104.519 1.00 92.44 277 SER C C 1
ATOM 19223 O O . SER C 1 277 ? 37.986 101.229 104.488 1.00 92.44 277 SER C O 1
ATOM 19231 N N . ILE C 1 278 ? 35.726 101.115 104.434 1.00 90.79 278 ILE C N 1
ATOM 19232 C CA . ILE C 1 278 ? 35.688 99.669 104.264 1.00 90.79 278 ILE C CA 1
ATOM 19233 C C . ILE C 1 278 ? 36.133 99.309 102.855 1.00 90.79 278 ILE C C 1
ATOM 19234 O O . ILE C 1 278 ? 35.780 99.985 101.879 1.00 90.79 278 ILE C O 1
ATOM 19241 N N . GLN C 1 279 ? 36.917 98.238 102.744 1.00 87.96 279 GLN C N 1
ATOM 19242 C CA . GLN C 1 279 ? 37.440 97.791 101.463 1.00 87.96 279 GLN C CA 1
ATOM 19243 C C . GLN C 1 279 ? 37.531 96.273 101.439 1.00 87.96 279 GLN C C 1
ATOM 19244 O O . GLN C 1 279 ? 37.924 95.641 102.429 1.00 87.96 279 GLN C O 1
ATOM 19258 N N . LYS C 1 280 ? 37.152 95.709 100.292 1.00 85.74 280 LYS C N 1
ATOM 19259 C CA . LYS C 1 280 ? 37.351 94.307 99.969 1.00 85.74 280 LYS C CA 1
ATOM 19260 C C . LYS C 1 280 ? 38.008 94.223 98.597 1.00 85.74 280 LYS C C 1
ATOM 19261 O O . LYS C 1 280 ? 38.020 95.191 97.835 1.00 85.74 280 LYS C O 1
ATOM 19265 N N . ASN C 1 281 ? 38.558 93.053 98.290 1.00 81.27 281 ASN C N 1
ATOM 19266 C CA . ASN C 1 281 ? 39.314 92.889 97.058 1.00 81.27 281 ASN C CA 1
ATOM 19267 C C . ASN C 1 281 ? 38.397 92.945 95.843 1.00 81.27 281 ASN C C 1
ATOM 19268 O O . ASN C 1 281 ? 37.294 92.394 95.849 1.00 81.27 281 ASN C O 1
ATOM 19279 N N . THR C 1 282 ? 38.874 93.619 94.797 1.00 78.88 282 THR C N 1
ATOM 19280 C CA . THR C 1 282 ? 38.133 93.827 93.564 1.00 78.88 282 THR C CA 1
ATOM 19281 C C . THR C 1 282 ? 38.870 93.140 92.422 1.00 78.88 282 THR C C 1
ATOM 19282 O O . THR C 1 282 ? 40.098 93.022 92.444 1.00 78.88 282 THR C O 1
ATOM 19293 N N . HIS C 1 283 ? 38.106 92.674 91.432 1.00 73.71 283 HIS C N 1
ATOM 19294 C CA . HIS C 1 283 ? 38.656 92.027 90.246 1.00 73.71 283 HIS C CA 1
ATOM 19295 C C . HIS C 1 283 ? 38.210 92.782 89.002 1.00 73.71 283 HIS C C 1
ATOM 19296 O O . HIS C 1 283 ? 37.014 93.018 88.802 1.00 73.71 283 HIS C O 1
ATOM 19310 N N . ASN C 1 284 ? 39.186 93.192 88.191 1.00 67.44 284 ASN C N 1
ATOM 19311 C CA . ASN C 1 284 ? 38.955 93.694 86.845 1.00 67.44 284 ASN C CA 1
ATOM 19312 C C . ASN C 1 284 ? 39.803 92.976 85.805 1.00 67.44 284 ASN C C 1
ATOM 19313 O O . ASN C 1 284 ? 39.478 93.033 84.614 1.00 67.44 284 ASN C O 1
ATOM 19324 N N . MET C 1 285 ? 40.872 92.299 86.226 1.00 60.89 285 MET C N 1
ATOM 19325 C CA . MET C 1 285 ? 41.712 91.519 85.323 1.00 60.89 285 MET C CA 1
ATOM 19326 C C . MET C 1 285 ? 40.930 90.405 84.632 1.00 60.89 285 MET C C 1
ATOM 19327 O O . MET C 1 285 ? 41.307 89.966 83.537 1.00 60.89 285 MET C O 1
ATOM 19341 N N . MET C 1 286 ? 39.848 89.934 85.258 1.00 63.25 286 MET C N 1
ATOM 19342 C CA . MET C 1 286 ? 39.036 88.863 84.688 1.00 63.25 286 MET C CA 1
ATOM 19343 C C . MET C 1 286 ? 38.479 89.259 83.326 1.00 63.25 286 MET C C 1
ATOM 19344 O O . MET C 1 286 ? 38.561 88.493 82.357 1.00 63.25 286 MET C O 1
ATOM 19358 N N . ILE C 1 287 ? 37.914 90.463 83.237 1.00 60.81 287 ILE C N 1
ATOM 19359 C CA . ILE C 1 287 ? 37.354 90.941 81.980 1.00 60.81 287 ILE C CA 1
ATOM 19360 C C . ILE C 1 287 ? 38.452 91.058 80.939 1.00 60.81 287 ILE C C 1
ATOM 19361 O O . ILE C 1 287 ? 38.249 90.737 79.760 1.00 60.81 287 ILE C O 1
ATOM 19377 N N . PHE C 1 288 ? 39.629 91.530 81.357 1.00 56.57 288 PHE C N 1
ATOM 19378 C CA . PHE C 1 288 ? 40.767 91.638 80.455 1.00 56.57 288 PHE C CA 1
ATOM 19379 C C . PHE C 1 288 ? 41.093 90.286 79.836 1.00 56.57 288 PHE C C 1
ATOM 19380 O O . PHE C 1 288 ? 41.131 90.148 78.610 1.00 56.57 288 PHE C O 1
ATOM 19397 N N . ASP C 1 289 ? 41.272 89.260 80.676 1.00 57.31 289 ASP C N 1
ATOM 19398 C CA . ASP C 1 289 ? 41.571 87.922 80.175 1.00 57.31 289 ASP C CA 1
ATOM 19399 C C . ASP C 1 289 ? 40.470 87.406 79.255 1.00 57.31 289 ASP C C 1
ATOM 19400 O O . ASP C 1 289 ? 40.749 86.737 78.250 1.00 57.31 289 ASP C O 1
ATOM 19409 N N . ALA C 1 290 ? 39.211 87.700 79.583 1.00 56.72 290 ALA C N 1
ATOM 19410 C CA . ALA C 1 290 ? 38.119 87.288 78.709 1.00 56.72 290 ALA C CA 1
ATOM 19411 C C . ALA C 1 290 ? 38.247 87.935 77.337 1.00 56.72 290 ALA C C 1
ATOM 19412 O O . ALA C 1 290 ? 37.983 87.300 76.308 1.00 56.72 290 ALA C O 1
ATOM 19419 N N . PHE C 1 291 ? 38.690 89.192 77.302 1.00 55.10 291 PHE C N 1
ATOM 19420 C CA . PHE C 1 291 ? 38.870 89.877 76.028 1.00 55.10 291 PHE C CA 1
ATOM 19421 C C . PHE C 1 291 ? 40.077 89.334 75.275 1.00 55.10 291 PHE C C 1
ATOM 19422 O O . PHE C 1 291 ? 40.087 89.329 74.036 1.00 55.10 291 PHE C O 1
ATOM 19439 N N . VAL C 1 292 ? 41.091 88.853 76.003 1.00 53.99 292 VAL C N 1
ATOM 19440 C CA . VAL C 1 292 ? 42.184 88.121 75.363 1.00 53.99 292 VAL C CA 1
ATOM 19441 C C . VAL C 1 292 ? 41.630 86.907 74.637 1.00 53.99 292 VAL C C 1
ATOM 19442 O O . VAL C 1 292 ? 41.948 86.656 73.466 1.00 53.99 292 VAL C O 1
ATOM 19455 N N . ILE C 1 293 ? 40.810 86.121 75.336 1.00 53.96 293 ILE C N 1
ATOM 19456 C CA . ILE C 1 293 ? 40.262 84.905 74.747 1.00 53.96 293 ILE C CA 1
ATOM 19457 C C . ILE C 1 293 ? 39.413 85.252 73.531 1.00 53.96 293 ILE C C 1
ATOM 19458 O O . ILE C 1 293 ? 39.422 84.535 72.522 1.00 53.96 293 ILE C O 1
ATOM 19474 N N . LEU C 1 294 ? 38.692 86.373 73.598 1.00 54.22 294 LEU C N 1
ATOM 19475 C CA . LEU C 1 294 ? 37.920 86.834 72.448 1.00 54.22 294 LEU C CA 1
ATOM 19476 C C . LEU C 1 294 ? 38.831 87.089 71.252 1.00 54.22 294 LEU C C 1
ATOM 19477 O O . LEU C 1 294 ? 38.646 86.500 70.177 1.00 54.22 294 LEU C O 1
ATOM 19493 N N . THR C 1 295 ? 39.835 87.952 71.433 1.00 53.60 295 THR C N 1
ATOM 19494 C CA . THR C 1 295 ? 40.722 88.326 70.334 1.00 53.60 295 THR C CA 1
ATOM 19495 C C . THR C 1 295 ? 41.409 87.106 69.727 1.00 53.60 295 THR C C 1
ATOM 19496 O O . THR C 1 295 ? 41.361 86.886 68.508 1.00 53.60 295 THR C O 1
ATOM 19507 N N . CYS C 1 296 ? 42.052 86.298 70.569 1.00 52.97 296 CYS C N 1
ATOM 19508 C CA . CYS C 1 296 ? 42.778 85.136 70.075 1.00 52.97 296 CYS C CA 1
ATOM 19509 C C . CYS C 1 296 ? 41.848 84.134 69.411 1.00 52.97 296 CYS C C 1
ATOM 19510 O O . CYS C 1 296 ? 42.254 83.439 68.473 1.00 52.97 296 CYS C O 1
ATOM 19518 N N . LEU C 1 297 ? 40.599 84.051 69.870 1.00 54.24 297 LEU C N 1
ATOM 19519 C CA . LEU C 1 297 ? 39.640 83.163 69.228 1.00 54.24 297 LEU C CA 1
ATOM 19520 C C . LEU C 1 297 ? 39.290 83.652 67.828 1.00 54.24 297 LEU C C 1
ATOM 19521 O O . LEU C 1 297 ? 39.225 82.853 66.884 1.00 54.24 297 LEU C O 1
ATOM 19537 N N . VAL C 1 298 ? 39.059 84.959 67.673 1.00 54.07 298 VAL C N 1
ATOM 19538 C CA . VAL C 1 298 ? 38.762 85.498 66.348 1.00 54.07 298 VAL C CA 1
ATOM 19539 C C . VAL C 1 298 ? 39.930 85.244 65.403 1.00 54.07 298 VAL C C 1
ATOM 19540 O O . VAL C 1 298 ? 39.749 84.800 64.260 1.00 54.07 298 VAL C O 1
ATOM 19553 N N . SER C 1 299 ? 41.150 85.536 65.869 1.00 54.13 299 SER C N 1
ATOM 19554 C CA . SER C 1 299 ? 42.334 85.286 65.053 1.00 54.13 299 SER C CA 1
ATOM 19555 C C . SER C 1 299 ? 42.436 83.817 64.667 1.00 54.13 299 SER C C 1
ATOM 19556 O O . SER C 1 299 ? 42.779 83.488 63.524 1.00 54.13 299 SER C O 1
ATOM 19564 N N . LEU C 1 300 ? 42.127 82.920 65.605 1.00 54.74 300 LEU C N 1
ATOM 19565 C CA . LEU C 1 300 ? 42.135 81.491 65.317 1.00 54.74 300 LEU C CA 1
ATOM 19566 C C . LEU C 1 300 ? 41.179 81.158 64.181 1.00 54.74 300 LEU C C 1
ATOM 19567 O O . LEU C 1 300 ? 41.546 80.465 63.220 1.00 54.74 300 LEU C O 1
ATOM 19583 N N . ILE C 1 301 ? 39.947 81.668 64.265 1.00 56.98 301 ILE C N 1
ATOM 19584 C CA . ILE C 1 301 ? 38.938 81.374 63.250 1.00 56.98 301 ILE C CA 1
ATOM 19585 C C . ILE C 1 301 ? 39.401 81.870 61.883 1.00 56.98 301 ILE C C 1
ATOM 19586 O O . ILE C 1 301 ? 39.421 81.113 60.902 1.00 56.98 301 ILE C O 1
ATOM 19602 N N . LEU C 1 302 ? 39.789 83.147 61.801 1.00 58.22 302 LEU C N 1
ATOM 19603 C CA . LEU C 1 302 ? 40.171 83.720 60.514 1.00 58.22 302 LEU C CA 1
ATOM 19604 C C . LEU C 1 302 ? 41.376 83.002 59.921 1.00 58.22 302 LEU C C 1
ATOM 19605 O O . LEU C 1 302 ? 41.427 82.752 58.710 1.00 58.22 302 LEU C O 1
ATOM 19621 N N . CYS C 1 303 ? 42.351 82.654 60.760 1.00 59.24 303 CYS C N 1
ATOM 19622 C CA . CYS C 1 303 ? 43.535 81.969 60.257 1.00 59.24 303 CYS C CA 1
ATOM 19623 C C . CYS C 1 303 ? 43.187 80.596 59.708 1.00 59.24 303 CYS C C 1
ATOM 19624 O O . CYS C 1 303 ? 43.681 80.207 58.644 1.00 59.24 303 CYS C O 1
ATOM 19632 N N . ILE C 1 304 ? 42.335 79.846 60.413 1.00 59.79 304 ILE C N 1
ATOM 19633 C CA . ILE C 1 304 ? 41.917 78.546 59.894 1.00 59.79 304 ILE C CA 1
ATOM 19634 C C . ILE C 1 304 ? 41.188 78.719 58.567 1.00 59.79 304 ILE C C 1
ATOM 19635 O O . ILE C 1 304 ? 41.357 77.916 57.639 1.00 59.79 304 ILE C O 1
ATOM 19651 N N . ARG C 1 305 ? 40.375 79.774 58.450 1.00 62.08 305 ARG C N 1
ATOM 19652 C CA . ARG C 1 305 ? 39.702 80.043 57.182 1.00 62.08 305 ARG C CA 1
ATOM 19653 C C . ARG C 1 305 ? 40.707 80.293 56.067 1.00 62.08 305 ARG C C 1
ATOM 19654 O O . ARG C 1 305 ? 40.517 79.834 54.935 1.00 62.08 305 ARG C O 1
ATOM 19675 N N . SER C 1 306 ? 41.788 81.014 56.366 1.00 63.10 306 SER C N 1
ATOM 19676 C CA . SER C 1 306 ? 42.772 81.311 55.331 1.00 63.10 306 SER C CA 1
ATOM 19677 C C . SER C 1 306 ? 43.573 80.071 54.954 1.00 63.10 306 SER C C 1
ATOM 19678 O O . SER C 1 306 ? 43.963 79.908 53.792 1.00 63.10 306 SER C O 1
ATOM 19686 N N . VAL C 1 307 ? 43.825 79.182 55.916 1.00 65.00 307 VAL C N 1
ATOM 19687 C CA . VAL C 1 307 ? 44.515 77.934 55.603 1.00 65.00 307 VAL C CA 1
ATOM 19688 C C . VAL C 1 307 ? 43.647 77.070 54.699 1.00 65.00 307 VAL C C 1
ATOM 19689 O O . VAL C 1 307 ? 44.105 76.553 53.672 1.00 65.00 307 VAL C O 1
ATOM 19702 N N . ILE C 1 308 ? 42.376 76.900 55.068 1.00 68.37 308 ILE C N 1
ATOM 19703 C CA . ILE C 1 308 ? 41.494 76.041 54.287 1.00 68.37 308 ILE C CA 1
ATOM 19704 C C . ILE C 1 308 ? 41.279 76.633 52.900 1.00 68.37 308 ILE C C 1
ATOM 19705 O O . ILE C 1 308 ? 41.219 75.906 51.900 1.00 68.37 308 ILE C O 1
ATOM 19721 N N . SER C 1 309 ? 41.163 77.961 52.817 1.00 70.60 309 SER C N 1
ATOM 19722 C CA . SER C 1 309 ? 41.082 78.615 51.518 1.00 70.60 309 SER C CA 1
ATOM 19723 C C . SER C 1 309 ? 42.339 78.355 50.703 1.00 70.60 309 SER C C 1
ATOM 19724 O O . SER C 1 309 ? 42.270 78.136 49.486 1.00 70.60 309 SER C O 1
ATOM 19732 N N . GLY C 1 310 ? 43.499 78.365 51.358 1.00 73.49 310 GLY C N 1
ATOM 19733 C CA . GLY C 1 310 ? 44.734 78.075 50.655 1.00 73.49 310 GLY C CA 1
ATOM 19734 C C . GLY C 1 310 ? 44.787 76.653 50.135 1.00 73.49 310 GLY C C 1
ATOM 19735 O O . GLY C 1 310 ? 45.367 76.392 49.077 1.00 73.49 310 GLY C O 1
ATOM 19739 N N . LEU C 1 311 ? 44.186 75.714 50.865 1.00 73.97 311 LEU C N 1
ATOM 19740 C CA . LEU C 1 311 ? 44.178 74.324 50.417 1.00 73.97 311 LEU C CA 1
ATOM 19741 C C . LEU C 1 311 ? 43.207 74.128 49.259 1.00 73.97 311 LEU C C 1
ATOM 19742 O O . LEU C 1 311 ? 43.496 73.392 48.306 1.00 73.97 311 LEU C O 1
ATOM 19758 N N . GLN C 1 312 ? 42.038 74.768 49.324 1.00 76.16 312 GLN C N 1
ATOM 19759 C CA . GLN C 1 312 ? 41.090 74.664 48.221 1.00 76.16 312 GLN C CA 1
ATOM 19760 C C . GLN C 1 312 ? 41.657 75.298 46.958 1.00 76.16 312 GLN C C 1
ATOM 19761 O O . GLN C 1 312 ? 41.546 74.732 45.865 1.00 76.16 312 GLN C O 1
ATOM 19775 N N . LEU C 1 313 ? 42.277 76.471 47.093 1.00 79.77 313 LEU C N 1
ATOM 19776 C CA . LEU C 1 313 ? 42.940 77.098 45.954 1.00 79.77 313 LEU C CA 1
ATOM 19777 C C . LEU C 1 313 ? 44.093 76.239 45.455 1.00 79.77 313 LEU C C 1
ATOM 19778 O O . LEU C 1 313 ? 44.376 76.200 44.251 1.00 79.77 313 LEU C O 1
ATOM 19794 N N . GLN C 1 314 ? 44.760 75.536 46.369 1.00 80.06 314 GLN C N 1
ATOM 19795 C CA . GLN C 1 314 ? 45.851 74.646 45.993 1.00 80.06 314 GLN C CA 1
ATOM 19796 C C . GLN C 1 314 ? 45.357 73.520 45.097 1.00 80.06 314 GLN C C 1
ATOM 19797 O O . GLN C 1 314 ? 45.843 73.351 43.971 1.00 80.06 314 GLN C O 1
ATOM 19811 N N . GLN C 1 315 ? 44.385 72.741 45.578 1.00 82.54 315 GLN C N 1
ATOM 19812 C CA . GLN C 1 315 ? 43.864 71.638 44.779 1.00 82.54 315 GLN C CA 1
ATOM 19813 C C . GLN C 1 315 ? 43.211 72.143 43.502 1.00 82.54 315 GLN C C 1
ATOM 19814 O O . GLN C 1 315 ? 43.216 71.449 42.478 1.00 82.54 315 GLN C O 1
ATOM 19828 N N . GLU C 1 316 ? 42.633 73.345 43.544 1.00 83.96 316 GLU C N 1
ATOM 19829 C CA . GLU C 1 316 ? 42.142 73.972 42.323 1.00 83.96 316 GLU C CA 1
ATOM 19830 C C . GLU C 1 316 ? 43.270 74.155 41.318 1.00 83.96 316 GLU C C 1
ATOM 19831 O O . GLU C 1 316 ? 43.106 73.868 40.124 1.00 83.96 316 GLU C O 1
ATOM 19843 N N . PHE C 1 317 ? 44.430 74.614 41.786 1.00 84.27 317 PHE C N 1
ATOM 19844 C CA . PHE C 1 317 ? 45.568 74.800 40.895 1.00 84.27 317 PHE C CA 1
ATOM 19845 C C . PHE C 1 317 ? 46.070 73.469 40.354 1.00 84.27 317 PHE C C 1
ATOM 19846 O O . PHE C 1 317 ? 46.455 73.373 39.184 1.00 84.27 317 PHE C O 1
ATOM 19863 N N . VAL C 1 318 ? 46.200 72.493 41.247 1.00 84.78 318 VAL C N 1
ATOM 19864 C CA . VAL C 1 318 ? 46.602 71.190 40.845 1.00 84.78 318 VAL C CA 1
ATOM 19865 C C . VAL C 1 318 ? 45.702 70.681 39.739 1.00 84.78 318 VAL C C 1
ATOM 19866 O O . VAL C 1 318 ? 46.199 70.396 38.648 1.00 84.78 318 VAL C O 1
ATOM 19879 N N . ASN C 1 319 ? 44.351 70.505 39.976 1.00 87.06 319 ASN C N 1
ATOM 19880 C CA . ASN C 1 319 ? 43.400 69.903 39.047 1.00 87.06 319 ASN C CA 1
ATOM 19881 C C . ASN C 1 319 ? 43.331 70.696 37.746 1.00 87.06 319 ASN C C 1
ATOM 19882 O O . ASN C 1 319 ? 43.295 70.114 36.655 1.00 87.06 319 ASN C O 1
ATOM 19893 N N . PHE C 1 320 ? 43.369 72.018 37.852 1.00 89.04 320 PHE C N 1
ATOM 19894 C CA . PHE C 1 320 ? 43.368 72.873 36.674 1.00 89.04 320 PHE C CA 1
ATOM 19895 C C . PHE C 1 320 ? 44.627 72.701 35.811 1.00 89.04 320 PHE C C 1
ATOM 19896 O O . PHE C 1 320 ? 44.542 72.639 34.586 1.00 89.04 320 PHE C O 1
ATOM 19913 N N . PHE C 1 321 ? 45.791 72.627 36.457 1.00 90.11 321 PHE C N 1
ATOM 19914 C CA . PHE C 1 321 ? 47.065 72.499 35.757 1.00 90.11 321 PHE C CA 1
ATOM 19915 C C . PHE C 1 321 ? 47.191 71.129 35.096 1.00 90.11 321 PHE C C 1
ATOM 19916 O O . PHE C 1 321 ? 47.634 71.015 33.946 1.00 90.11 321 PHE C O 1
ATOM 19933 N N . LEU C 1 322 ? 46.765 70.079 35.802 1.00 91.09 322 LEU C N 1
ATOM 19934 C CA . LEU C 1 322 ? 46.734 68.742 35.218 1.00 91.09 322 LEU C CA 1
ATOM 19935 C C . LEU C 1 322 ? 45.782 68.687 34.034 1.00 91.09 322 LEU C C 1
ATOM 19936 O O . LEU C 1 322 ? 46.134 68.183 32.961 1.00 91.09 322 LEU C O 1
ATOM 19952 N N . LEU C 1 323 ? 44.554 69.179 34.227 1.00 92.06 323 LEU C N 1
ATOM 19953 C CA . LEU C 1 323 ? 43.517 69.037 33.209 1.00 92.06 323 LEU C CA 1
ATOM 19954 C C . LEU C 1 323 ? 43.930 69.704 31.907 1.00 92.06 323 LEU C C 1
ATOM 19955 O O . LEU C 1 323 ? 43.626 69.203 30.818 1.00 92.06 323 LEU C O 1
ATOM 19971 N N . HIS C 1 324 ? 44.402 70.948 32.004 1.00 91.41 324 HIS C N 1
ATOM 19972 C CA . HIS C 1 324 ? 44.746 71.759 30.820 1.00 91.41 324 HIS C CA 1
ATOM 19973 C C . HIS C 1 324 ? 45.908 71.326 29.921 1.00 91.41 324 HIS C C 1
ATOM 19974 O O . HIS C 1 324 ? 45.786 71.328 28.696 1.00 91.41 324 HIS C O 1
ATOM 19988 N N . TYR C 1 325 ? 47.027 70.959 30.529 1.00 92.14 325 TYR C N 1
ATOM 19989 C CA . TYR C 1 325 ? 48.218 70.513 29.788 1.00 92.14 325 TYR C CA 1
ATOM 19990 C C . TYR C 1 325 ? 48.845 69.145 30.155 1.00 92.14 325 TYR C C 1
ATOM 19991 O O . TYR C 1 325 ? 49.992 68.895 29.785 1.00 92.14 325 TYR C O 1
ATOM 20009 N N . LYS C 1 326 ? 48.137 68.266 30.863 1.00 95.16 326 LYS C N 1
ATOM 20010 C CA . LYS C 1 326 ? 48.698 66.980 31.302 1.00 95.16 326 LYS C CA 1
ATOM 20011 C C . LYS C 1 326 ? 50.057 67.108 32.037 1.00 95.16 326 LYS C C 1
ATOM 20012 O O . LYS C 1 326 ? 50.926 66.255 31.861 1.00 95.16 326 LYS C O 1
ATOM 20031 N N . LYS C 1 327 ? 50.247 68.151 32.852 1.00 93.17 327 LYS C N 1
ATOM 20032 C CA . LYS C 1 327 ? 51.480 68.328 33.599 1.00 93.17 327 LYS C CA 1
ATOM 20033 C C . LYS C 1 327 ? 51.031 68.679 35.014 1.00 93.17 327 LYS C C 1
ATOM 20034 O O . LYS C 1 327 ? 50.378 69.704 35.204 1.00 93.17 327 LYS C O 1
ATOM 20053 N N . ASP C 1 328 ? 51.335 67.877 36.082 1.00 92.75 328 ASP C N 1
ATOM 20054 C CA . ASP C 1 328 ? 51.082 68.200 37.488 1.00 92.75 328 ASP C CA 1
ATOM 20055 C C . ASP C 1 328 ? 51.887 67.424 38.548 1.00 92.75 328 ASP C C 1
ATOM 20056 O O . ASP C 1 328 ? 51.393 67.271 39.665 1.00 92.75 328 ASP C O 1
ATOM 20060 N N . VAL C 1 329 ? 53.096 66.935 38.256 1.00 93.11 329 VAL C N 1
ATOM 20061 C CA . VAL C 1 329 ? 53.891 66.246 39.263 1.00 93.11 329 VAL C CA 1
ATOM 20062 C C . VAL C 1 329 ? 54.760 67.280 39.969 1.00 93.11 329 VAL C C 1
ATOM 20063 O O . VAL C 1 329 ? 55.980 67.286 39.803 1.00 93.11 329 VAL C O 1
ATOM 20067 N N . SER C 1 330 ? 54.141 68.150 40.758 1.00 89.26 330 SER C N 1
ATOM 20068 C CA . SER C 1 330 ? 54.865 69.189 41.443 1.00 89.26 330 SER C CA 1
ATOM 20069 C C . SER C 1 330 ? 54.489 69.144 42.919 1.00 89.26 330 SER C C 1
ATOM 20070 O O . SER C 1 330 ? 53.306 69.151 43.258 1.00 89.26 330 SER C O 1
ATOM 20078 N N . VAL C 1 331 ? 55.482 69.100 43.792 1.00 86.49 331 VAL C N 1
ATOM 20079 C CA . VAL C 1 331 ? 55.250 69.098 45.232 1.00 86.49 331 VAL C CA 1
ATOM 20080 C C . VAL C 1 331 ? 55.631 70.394 45.989 1.00 86.49 331 VAL C C 1
ATOM 20081 O O . VAL C 1 331 ? 55.028 70.682 47.012 1.00 86.49 331 VAL C O 1
ATOM 20094 N N . SER C 1 332 ? 56.716 71.136 45.599 1.00 85.33 332 SER C N 1
ATOM 20095 C CA . SER C 1 332 ? 57.218 72.377 46.189 1.00 85.33 332 SER C CA 1
ATOM 20096 C C . SER C 1 332 ? 56.221 73.531 46.110 1.00 85.33 332 SER C C 1
ATOM 20097 O O . SER C 1 332 ? 56.041 74.255 47.089 1.00 85.33 332 SER C O 1
ATOM 20105 N N . ASP C 1 333 ? 55.587 73.655 44.952 1.00 84.08 333 ASP C N 1
ATOM 20106 C CA . ASP C 1 333 ? 54.515 74.615 44.759 1.00 84.08 333 ASP C CA 1
ATOM 20107 C C . ASP C 1 333 ? 53.352 74.268 45.713 1.00 84.08 333 ASP C C 1
ATOM 20108 O O . ASP C 1 333 ? 52.743 75.176 46.277 1.00 84.08 333 ASP C O 1
ATOM 20117 N N . GLN C 1 334 ? 53.059 72.986 45.883 1.00 83.46 334 GLN C N 1
ATOM 20118 C CA . GLN C 1 334 ? 51.981 72.608 46.782 1.00 83.46 334 GLN C CA 1
ATOM 20119 C C . GLN C 1 334 ? 52.313 73.139 48.192 1.00 83.46 334 GLN C C 1
ATOM 20120 O O . GLN C 1 334 ? 51.430 73.676 48.860 1.00 83.46 334 GLN C O 1
ATOM 20134 N N . MET C 1 335 ? 53.561 73.004 48.653 1.00 82.62 335 MET C N 1
ATOM 20135 C CA . MET C 1 335 ? 53.968 73.575 49.929 1.00 82.62 335 MET C CA 1
ATOM 20136 C C . MET C 1 335 ? 53.892 75.107 49.908 1.00 82.62 335 MET C C 1
ATOM 20137 O O . MET C 1 335 ? 53.499 75.722 50.899 1.00 82.62 335 MET C O 1
ATOM 20151 N N . GLU C 1 336 ? 54.266 75.725 48.784 1.00 82.78 336 GLU C N 1
ATOM 20152 C CA . GLU C 1 336 ? 54.252 77.180 48.687 1.00 82.78 336 GLU C CA 1
ATOM 20153 C C . GLU C 1 336 ? 52.866 77.752 48.936 1.00 82.78 336 GLU C C 1
ATOM 20154 O O . GLU C 1 336 ? 52.756 78.912 49.349 1.00 82.78 336 GLU C O 1
ATOM 20166 N N . PHE C 1 337 ? 51.805 76.980 48.692 1.00 80.01 337 PHE C N 1
ATOM 20167 C CA . PHE C 1 337 ? 50.467 77.445 49.043 1.00 80.01 337 PHE C CA 1
ATOM 20168 C C . PHE C 1 337 ? 50.198 77.372 50.539 1.00 80.01 337 PHE C C 1
ATOM 20169 O O . PHE C 1 337 ? 49.341 78.110 51.037 1.00 80.01 337 PHE C O 1
ATOM 20186 N N . VAL C 1 338 ? 50.903 76.509 51.262 1.00 72.87 338 VAL C N 1
ATOM 20187 C CA . VAL C 1 338 ? 50.787 76.423 52.712 1.00 72.87 338 VAL C CA 1
ATOM 20188 C C . VAL C 1 338 ? 51.698 77.486 53.311 1.00 72.87 338 VAL C C 1
ATOM 20189 O O . VAL C 1 338 ? 52.797 77.729 52.801 1.00 72.87 338 VAL C O 1
ATOM 20202 N N . ASN C 1 339 ? 51.241 78.124 54.388 1.00 59.98 339 ASN C N 1
ATOM 20203 C CA . ASN C 1 339 ? 51.960 79.215 55.041 1.00 59.98 339 ASN C CA 1
ATOM 20204 C C . ASN C 1 339 ? 52.084 78.894 56.526 1.00 59.98 339 ASN C C 1
ATOM 20205 O O . ASN C 1 339 ? 51.095 78.939 57.261 1.00 59.98 339 ASN C O 1
ATOM 20216 N N . GLY C 1 340 ? 53.306 78.583 56.962 1.00 55.73 340 GLY C N 1
ATOM 20217 C CA . GLY C 1 340 ? 53.533 78.147 58.330 1.00 55.73 340 GLY C CA 1
ATOM 20218 C C . GLY C 1 340 ? 53.296 79.214 59.375 1.00 55.73 340 GLY C C 1
ATOM 20219 O O . GLY C 1 340 ? 53.089 78.882 60.550 1.00 55.73 340 GLY C O 1
ATOM 20223 N N . TRP C 1 341 ? 53.330 80.487 58.987 1.00 51.72 341 TRP C N 1
ATOM 20224 C CA . TRP C 1 341 ? 53.144 81.557 59.959 1.00 51.72 341 TRP C CA 1
ATOM 20225 C C . TRP C 1 341 ? 51.755 81.497 60.580 1.00 51.72 341 TRP C C 1
ATOM 20226 O O . TRP C 1 341 ? 51.599 81.640 61.800 1.00 51.72 341 TRP C O 1
ATOM 20247 N N . TYR C 1 342 ? 50.754 81.222 59.750 1.00 55.39 342 TYR C N 1
ATOM 20248 C CA . TYR C 1 342 ? 49.383 81.123 60.225 1.00 55.39 342 TYR C CA 1
ATOM 20249 C C . TYR C 1 342 ? 49.308 79.987 61.233 1.00 55.39 342 TYR C C 1
ATOM 20250 O O . TYR C 1 342 ? 48.634 80.098 62.255 1.00 55.39 342 TYR C O 1
ATOM 20268 N N . ILE C 1 343 ? 50.009 78.897 60.943 1.00 54.07 343 ILE C N 1
ATOM 20269 C CA . ILE C 1 343 ? 50.037 77.757 61.852 1.00 54.07 343 ILE C CA 1
ATOM 20270 C C . ILE C 1 343 ? 50.650 78.167 63.185 1.00 54.07 343 ILE C C 1
ATOM 20271 O O . ILE C 1 343 ? 50.167 77.775 64.258 1.00 54.07 343 ILE C O 1
ATOM 20287 N N . MET C 1 344 ? 51.665 79.016 63.111 1.00 52.11 344 MET C N 1
ATOM 20288 C CA . MET C 1 344 ? 52.314 79.522 64.306 1.00 52.11 344 MET C CA 1
ATOM 20289 C C . MET C 1 344 ? 51.278 80.303 65.111 1.00 52.11 344 MET C C 1
ATOM 20290 O O . MET C 1 344 ? 51.267 80.239 66.340 1.00 52.11 344 MET C O 1
ATOM 20297 N N . ILE C 1 345 ? 50.408 81.038 64.419 1.00 52.78 345 ILE C N 1
ATOM 20298 C CA . ILE C 1 345 ? 49.380 81.819 65.101 1.00 52.78 345 ILE C CA 1
ATOM 20299 C C . ILE C 1 345 ? 48.300 80.905 65.668 1.00 52.78 345 ILE C C 1
ATOM 20300 O O . ILE C 1 345 ? 47.668 81.237 66.675 1.00 52.78 345 ILE C O 1
ATOM 20316 N N . ILE C 1 346 ? 48.054 79.756 65.038 1.00 53.48 346 ILE C N 1
ATOM 20317 C CA . ILE C 1 346 ? 47.072 78.812 65.568 1.00 53.48 346 ILE C CA 1
ATOM 20318 C C . ILE C 1 346 ? 47.563 78.242 66.889 1.00 53.48 346 ILE C C 1
ATOM 20319 O O . ILE C 1 346 ? 46.847 78.263 67.902 1.00 53.48 346 ILE C O 1
ATOM 20335 N N . ILE C 1 347 ? 48.794 77.726 66.896 1.00 51.18 347 ILE C N 1
ATOM 20336 C CA . ILE C 1 347 ? 49.374 77.195 68.128 1.00 51.18 347 ILE C CA 1
ATOM 20337 C C . ILE C 1 347 ? 49.416 78.287 69.190 1.00 51.18 347 ILE C C 1
ATOM 20338 O O . ILE C 1 347 ? 49.080 78.055 70.361 1.00 51.18 347 ILE C O 1
ATOM 20354 N N . SER C 1 348 ? 49.785 79.505 68.783 1.00 51.02 348 SER C N 1
ATOM 20355 C CA . SER C 1 348 ? 49.823 80.631 69.707 1.00 51.02 348 SER C CA 1
ATOM 20356 C C . SER C 1 348 ? 48.458 80.879 70.336 1.00 51.02 348 SER C C 1
ATOM 20357 O O . SER C 1 348 ? 48.343 81.012 71.557 1.00 51.02 348 SER C O 1
ATOM 20365 N N . ASP C 1 349 ? 47.410 80.932 69.512 1.00 52.38 349 ASP C N 1
ATOM 20366 C CA . ASP C 1 349 ? 46.079 81.233 70.026 1.00 52.38 349 ASP C CA 1
ATOM 20367 C C . ASP C 1 349 ? 45.597 80.149 70.978 1.00 52.38 349 ASP C C 1
ATOM 20368 O O . ASP C 1 349 ? 45.003 80.448 72.022 1.00 52.38 349 ASP C O 1
ATOM 20375 N N . ILE C 1 350 ? 45.853 78.883 70.641 1.00 50.39 350 ILE C N 1
ATOM 20376 C CA . ILE C 1 350 ? 45.460 77.788 71.524 1.00 50.39 350 ILE C CA 1
ATOM 20377 C C . ILE C 1 350 ? 46.143 77.938 72.880 1.00 50.39 350 ILE C C 1
ATOM 20378 O O . ILE C 1 350 ? 45.500 77.845 73.936 1.00 50.39 350 ILE C O 1
ATOM 20394 N N . LEU C 1 351 ? 47.452 78.197 72.871 1.00 49.34 351 LEU C N 1
ATOM 20395 C CA . LEU C 1 351 ? 48.182 78.296 74.129 1.00 49.34 351 LEU C CA 1
ATOM 20396 C C . LEU C 1 351 ? 47.738 79.512 74.945 1.00 49.34 351 LEU C C 1
ATOM 20397 O O . LEU C 1 351 ? 47.651 79.435 76.177 1.00 49.34 351 LEU C O 1
ATOM 20413 N N . THR C 1 352 ? 47.434 80.636 74.286 1.00 50.74 352 THR C N 1
ATOM 20414 C CA . THR C 1 352 ? 46.931 81.802 75.014 1.00 50.74 352 THR C CA 1
ATOM 20415 C C . THR C 1 352 ? 45.576 81.519 75.641 1.00 50.74 352 THR C C 1
ATOM 20416 O O . THR C 1 352 ? 45.306 81.952 76.767 1.00 50.74 352 THR C O 1
ATOM 20427 N N . ILE C 1 353 ? 44.706 80.808 74.926 1.00 51.42 353 ILE C N 1
ATOM 20428 C CA . ILE C 1 353 ? 43.378 80.531 75.461 1.00 51.42 353 ILE C CA 1
ATOM 20429 C C . ILE C 1 353 ? 43.478 79.602 76.663 1.00 51.42 353 ILE C C 1
ATOM 20430 O O . ILE C 1 353 ? 42.852 79.845 77.702 1.00 51.42 353 ILE C O 1
ATOM 20446 N N . ILE C 1 354 ? 44.274 78.538 76.550 1.00 50.49 354 ILE C N 1
ATOM 20447 C CA . ILE C 1 354 ? 44.397 77.592 77.657 1.00 50.49 354 ILE C CA 1
ATOM 20448 C C . ILE C 1 354 ? 45.018 78.279 78.868 1.00 50.49 354 ILE C C 1
ATOM 20449 O O . ILE C 1 354 ? 44.492 78.203 79.989 1.00 50.49 354 ILE C O 1
ATOM 20465 N N . GLY C 1 355 ? 46.145 78.964 78.656 1.00 51.00 355 GLY C N 1
ATOM 20466 C CA . GLY C 1 355 ? 46.795 79.666 79.749 1.00 51.00 355 GLY C CA 1
ATOM 20467 C C . GLY C 1 355 ? 45.911 80.713 80.390 1.00 51.00 355 GLY C C 1
ATOM 20468 O O . GLY C 1 355 ? 45.998 80.950 81.597 1.00 51.00 355 GLY C O 1
ATOM 20472 N N . SER C 1 356 ? 45.040 81.341 79.602 1.00 52.46 356 SER C N 1
ATOM 20473 C CA . SER C 1 356 ? 44.147 82.351 80.147 1.00 52.46 356 SER C CA 1
ATOM 20474 C C . SER C 1 356 ? 43.025 81.717 80.957 1.00 52.46 356 SER C C 1
ATOM 20475 O O . SER C 1 356 ? 42.600 82.272 81.975 1.00 52.46 356 SER C O 1
ATOM 20483 N N . ILE C 1 357 ? 42.527 80.559 80.523 1.00 53.16 357 ILE C N 1
ATOM 20484 C CA . ILE C 1 357 ? 41.506 79.862 81.300 1.00 53.16 357 ILE C CA 1
ATOM 20485 C C . ILE C 1 357 ? 42.077 79.433 82.644 1.00 53.16 357 ILE C C 1
ATOM 20486 O O . ILE C 1 357 ? 41.455 79.635 83.695 1.00 53.16 357 ILE C O 1
ATOM 20502 N N . LEU C 1 358 ? 43.273 78.837 82.636 1.00 53.51 358 LEU C N 1
ATOM 20503 C CA . LEU C 1 358 ? 43.901 78.448 83.895 1.00 53.51 358 LEU C CA 1
ATOM 20504 C C . LEU C 1 358 ? 44.189 79.664 84.763 1.00 53.51 358 LEU C C 1
ATOM 20505 O O . LEU C 1 358 ? 44.067 79.611 85.993 1.00 53.51 358 LEU C O 1
ATOM 20521 N N . LYS C 1 359 ? 44.579 80.768 84.132 1.00 55.08 359 LYS C N 1
ATOM 20522 C CA . LYS C 1 359 ? 44.812 82.014 84.848 1.00 55.08 359 LYS C CA 1
ATOM 20523 C C . LYS C 1 359 ? 43.554 82.481 85.574 1.00 55.08 359 LYS C C 1
ATOM 20524 O O . LYS C 1 359 ? 43.591 82.798 86.771 1.00 55.08 359 LYS C O 1
ATOM 20543 N N . MET C 1 360 ? 42.431 82.540 84.856 1.00 57.88 360 MET C N 1
ATOM 20544 C CA . MET C 1 360 ? 41.161 82.912 85.469 1.00 57.88 360 MET C CA 1
ATOM 20545 C C . MET C 1 360 ? 40.797 81.949 86.588 1.00 57.88 360 MET C C 1
ATOM 20546 O O . MET C 1 360 ? 40.241 82.355 87.617 1.00 57.88 360 MET C O 1
ATOM 20560 N N . GLU C 1 361 ? 41.124 80.669 86.410 1.00 59.51 361 GLU C N 1
ATOM 20561 C CA . GLU C 1 361 ? 40.838 79.679 87.440 1.00 59.51 361 GLU C CA 1
ATOM 20562 C C . GLU C 1 361 ? 41.620 79.970 88.712 1.00 59.51 361 GLU C C 1
ATOM 20563 O O . GLU C 1 361 ? 41.086 79.852 89.821 1.00 59.51 361 GLU C O 1
ATOM 20575 N N . ILE C 1 362 ? 42.886 80.360 88.572 1.00 59.31 362 ILE C N 1
ATOM 20576 C CA . ILE C 1 362 ? 43.705 80.585 89.754 1.00 59.31 362 ILE C CA 1
ATOM 20577 C C . ILE C 1 362 ? 43.314 81.893 90.428 1.00 59.31 362 ILE C C 1
ATOM 20578 O O . ILE C 1 362 ? 43.267 81.978 91.660 1.00 59.31 362 ILE C O 1
ATOM 20594 N N . GLN C 1 363 ? 43.056 82.940 89.643 1.00 59.91 363 GLN C N 1
ATOM 20595 C CA . GLN C 1 363 ? 42.604 84.192 90.235 1.00 59.91 363 GLN C CA 1
ATOM 20596 C C . GLN C 1 363 ? 41.233 84.056 90.879 1.00 59.91 363 GLN C C 1
ATOM 20597 O O . GLN C 1 363 ? 40.904 84.839 91.776 1.00 59.91 363 GLN C O 1
ATOM 20611 N N . ALA C 1 364 ? 40.430 83.083 90.448 1.00 62.44 364 ALA C N 1
ATOM 20612 C CA . ALA C 1 364 ? 39.136 82.850 91.076 1.00 62.44 364 ALA C CA 1
ATOM 20613 C C . ALA C 1 364 ? 39.283 82.044 92.360 1.00 62.44 364 ALA C C 1
ATOM 20614 O O . ALA C 1 364 ? 38.797 82.454 93.418 1.00 62.44 364 ALA C O 1
ATOM 20621 N N . LYS C 1 365 ? 39.950 80.894 92.284 1.00 62.11 365 LYS C N 1
ATOM 20622 C CA . LYS C 1 365 ? 40.166 80.058 93.457 1.00 62.11 365 LYS C CA 1
ATOM 20623 C C . LYS C 1 365 ? 41.261 80.585 94.375 1.00 62.11 365 LYS C C 1
ATOM 20624 O O . LYS C 1 365 ? 41.375 80.105 95.507 1.00 62.11 365 LYS C O 1
ATOM 20643 N N . SER C 1 366 ? 42.060 81.547 93.921 1.00 65.32 366 SER C N 1
ATOM 20644 C CA . SER C 1 366 ? 43.104 82.163 94.738 1.00 65.32 366 SER C CA 1
ATOM 20645 C C . SER C 1 366 ? 44.167 81.140 95.139 1.00 65.32 366 SER C C 1
ATOM 20646 O O . SER C 1 366 ? 44.578 81.057 96.297 1.00 65.32 366 SER C O 1
ATOM 20654 N N . LEU C 1 367 ? 44.611 80.359 94.160 1.00 61.97 367 LEU C N 1
ATOM 20655 C CA . LEU C 1 367 ? 45.740 79.463 94.343 1.00 61.97 367 LEU C CA 1
ATOM 20656 C C . LEU C 1 367 ? 47.040 80.198 94.033 1.00 61.97 367 LEU C C 1
ATOM 20657 O O . LEU C 1 367 ? 47.043 81.326 93.534 1.00 61.97 367 LEU C O 1
ATOM 20673 N N . THR C 1 368 ? 48.158 79.533 94.328 1.00 63.04 368 THR C N 1
ATOM 20674 C CA . THR C 1 368 ? 49.489 80.122 94.222 1.00 63.04 368 THR C CA 1
ATOM 20675 C C . THR C 1 368 ? 50.432 79.322 93.330 1.00 63.04 368 THR C C 1
ATOM 20676 O O . THR C 1 368 ? 51.640 79.585 93.338 1.00 63.04 368 THR C O 1
ATOM 20687 N N . SER C 1 369 ? 49.919 78.368 92.554 1.00 60.38 369 SER C N 1
ATOM 20688 C CA . SER C 1 369 ? 50.738 77.507 91.703 1.00 60.38 369 SER C CA 1
ATOM 20689 C C . SER C 1 369 ? 50.682 78.044 90.277 1.00 60.38 369 SER C C 1
ATOM 20690 O O . SER C 1 369 ? 49.767 77.723 89.517 1.00 60.38 369 SER C O 1
ATOM 20698 N N . TYR C 1 370 ? 51.677 78.851 89.913 1.00 57.13 370 TYR C N 1
ATOM 20699 C CA . TYR C 1 370 ? 51.768 79.487 88.598 1.00 57.13 370 TYR C CA 1
ATOM 20700 C C . TYR C 1 370 ? 52.973 78.885 87.883 1.00 57.13 370 TYR C C 1
ATOM 20701 O O . TYR C 1 370 ? 54.085 79.407 87.977 1.00 57.13 370 TYR C O 1
ATOM 20719 N N . ASP C 1 371 ? 52.747 77.782 87.176 1.00 52.42 371 ASP C N 1
ATOM 20720 C CA . ASP C 1 371 ? 53.803 77.070 86.462 1.00 52.42 371 ASP C CA 1
ATOM 20721 C C . ASP C 1 371 ? 53.420 76.686 85.046 1.00 52.42 371 ASP C C 1
ATOM 20722 O O . ASP C 1 371 ? 54.251 76.787 84.142 1.00 52.42 371 ASP C O 1
ATOM 20731 N N . VAL C 1 372 ? 52.184 76.252 84.828 1.00 50.05 372 VAL C N 1
ATOM 20732 C CA . VAL C 1 372 ? 51.741 75.845 83.502 1.00 50.05 372 VAL C CA 1
ATOM 20733 C C . VAL C 1 372 ? 51.292 77.047 82.686 1.00 50.05 372 VAL C C 1
ATOM 20734 O O . VAL C 1 372 ? 51.671 77.196 81.520 1.00 50.05 372 VAL C O 1
ATOM 20747 N N . CYS C 1 373 ? 50.483 77.917 83.294 1.00 50.70 373 CYS C N 1
ATOM 20748 C CA . CYS C 1 373 ? 50.037 79.129 82.618 1.00 50.70 373 CYS C CA 1
ATOM 20749 C C . CYS C 1 373 ? 51.220 79.991 82.201 1.00 50.70 373 CYS C C 1
ATOM 20750 O O . CYS C 1 373 ? 51.227 80.559 81.102 1.00 50.70 373 CYS C O 1
ATOM 20758 N N . SER C 1 374 ? 52.230 80.095 83.065 1.00 49.07 374 SER C N 1
ATOM 20759 C CA . SER C 1 374 ? 53.416 80.879 82.748 1.00 49.07 374 SER C CA 1
ATOM 20760 C C . SER C 1 374 ? 54.102 80.359 81.493 1.00 49.07 374 SER C C 1
ATOM 20761 O O . SER C 1 374 ? 54.572 81.141 80.656 1.00 49.07 374 SER C O 1
ATOM 20769 N N . ILE C 1 375 ? 54.148 79.039 81.333 1.00 47.02 375 ILE C N 1
ATOM 20770 C CA . ILE C 1 375 ? 54.858 78.431 80.217 1.00 47.02 375 ILE C CA 1
ATOM 20771 C C . ILE C 1 375 ? 54.046 78.546 78.936 1.00 47.02 375 ILE C C 1
ATOM 20772 O O . ILE C 1 375 ? 54.587 78.887 77.875 1.00 47.02 375 ILE C O 1
ATOM 20788 N N . LEU C 1 376 ? 52.743 78.269 79.011 1.00 48.59 376 LEU C N 1
ATOM 20789 C CA . LEU C 1 376 ? 51.878 78.413 77.846 1.00 48.59 376 LEU C CA 1
ATOM 20790 C C . LEU C 1 376 ? 51.907 79.847 77.333 1.00 48.59 376 LEU C C 1
ATOM 20791 O O . LEU C 1 376 ? 52.081 80.094 76.132 1.00 48.59 376 LEU C O 1
ATOM 20807 N N . LEU C 1 377 ? 51.775 80.811 78.244 1.00 48.36 377 LEU C N 1
ATOM 20808 C CA . LEU C 1 377 ? 51.764 82.209 77.842 1.00 48.36 377 LEU C CA 1
ATOM 20809 C C . LEU C 1 377 ? 53.130 82.655 77.335 1.00 48.36 377 LEU C C 1
ATOM 20810 O O . LEU C 1 377 ? 53.217 83.452 76.395 1.00 48.36 377 LEU C O 1
ATOM 20826 N N . GLY C 1 378 ? 54.204 82.162 77.945 1.00 47.42 378 GLY C N 1
ATOM 20827 C CA . GLY C 1 378 ? 55.542 82.492 77.498 1.00 47.42 378 GLY C CA 1
ATOM 20828 C C . GLY C 1 378 ? 55.828 82.039 76.081 1.00 47.42 378 GLY C C 1
ATOM 20829 O O . GLY C 1 378 ? 56.218 82.845 75.219 1.00 47.42 378 GLY C O 1
ATOM 20833 N N . THR C 1 379 ? 55.641 80.740 75.836 1.00 47.05 379 THR C N 1
ATOM 20834 C CA . THR C 1 379 ? 55.816 80.207 74.489 1.00 47.05 379 THR C CA 1
ATOM 20835 C C . THR C 1 379 ? 54.914 80.934 73.504 1.00 47.05 379 THR C C 1
ATOM 20836 O O . THR C 1 379 ? 55.337 81.269 72.387 1.00 47.05 379 THR C O 1
ATOM 20847 N N . SER C 1 380 ? 53.679 81.222 73.920 1.00 48.20 380 SER C N 1
ATOM 20848 C CA . SER C 1 380 ? 52.754 81.958 73.070 1.00 48.20 380 SER C CA 1
ATOM 20849 C C . SER C 1 380 ? 53.345 83.289 72.637 1.00 48.20 380 SER C C 1
ATOM 20850 O O . SER C 1 380 ? 53.453 83.570 71.440 1.00 48.20 380 SER C O 1
ATOM 20858 N N . THR C 1 381 ? 53.737 84.122 73.607 1.00 47.82 381 THR C N 1
ATOM 20859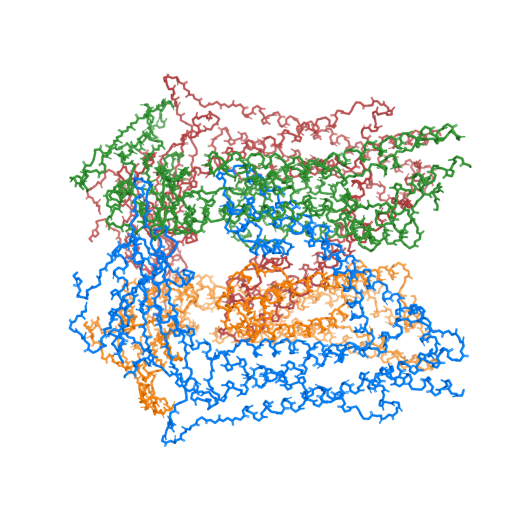 C CA . THR C 1 381 ? 54.331 85.422 73.303 1.00 47.82 381 THR C CA 1
ATOM 20860 C C . THR C 1 381 ? 55.510 85.304 72.350 1.00 47.82 381 THR C C 1
ATOM 20861 O O . THR C 1 381 ? 55.590 86.041 71.362 1.00 47.82 381 THR C O 1
ATOM 20872 N N . MET C 1 382 ? 56.437 84.389 72.646 1.00 47.14 382 MET C N 1
ATOM 20873 C CA . MET C 1 382 ? 57.562 84.127 71.750 1.00 47.14 382 MET C CA 1
ATOM 20874 C C . MET C 1 382 ? 57.092 83.947 70.306 1.00 47.14 382 MET C C 1
ATOM 20875 O O . MET C 1 382 ? 57.570 84.628 69.380 1.00 47.14 382 MET C O 1
ATOM 20889 N N . LEU C 1 383 ? 56.094 83.087 70.116 1.00 48.14 383 LEU C N 1
ATOM 20890 C CA . LEU C 1 383 ? 55.573 82.848 68.778 1.00 48.14 383 LEU C CA 1
ATOM 20891 C C . LEU C 1 383 ? 54.895 84.087 68.202 1.00 48.14 383 LEU C C 1
ATOM 20892 O O . LEU C 1 383 ? 54.906 84.292 66.981 1.00 48.14 383 LEU C O 1
ATOM 20908 N N . VAL C 1 384 ? 54.323 84.931 69.057 1.00 48.04 384 VAL C N 1
ATOM 20909 C CA . VAL C 1 384 ? 53.660 86.149 68.598 1.00 48.04 384 VAL C CA 1
ATOM 20910 C C . VAL C 1 384 ? 54.678 87.130 68.021 1.00 48.04 384 VAL C C 1
ATOM 20911 O O . VAL C 1 384 ? 54.496 87.667 66.916 1.00 48.04 384 VAL C O 1
ATOM 20924 N N . TRP C 1 385 ? 55.760 87.383 68.758 1.00 46.67 385 TRP C N 1
ATOM 20925 C CA . TRP C 1 385 ? 56.792 88.289 68.267 1.00 46.67 385 TRP C CA 1
ATOM 20926 C C . TRP C 1 385 ? 57.413 87.762 66.975 1.00 46.67 385 TRP C C 1
ATOM 20927 O O . TRP C 1 385 ? 57.691 88.533 66.041 1.00 46.67 385 TRP C O 1
ATOM 20948 N N . LEU C 1 386 ? 57.616 86.443 66.889 1.00 47.17 386 LEU C N 1
ATOM 20949 C CA . LEU C 1 386 ? 57.937 85.856 65.590 1.00 47.17 386 LEU C CA 1
ATOM 20950 C C . LEU C 1 386 ? 56.886 86.229 64.541 1.00 47.17 386 LEU C C 1
ATOM 20951 O O . LEU C 1 386 ? 57.215 86.479 63.371 1.00 47.17 386 LEU C O 1
ATOM 20967 N N . GLY C 1 387 ? 55.617 86.301 64.948 1.00 49.18 387 GLY C N 1
ATOM 20968 C CA . GLY C 1 387 ? 54.596 86.838 64.061 1.00 49.18 387 GLY C CA 1
ATOM 20969 C C . GLY C 1 387 ? 54.933 88.231 63.570 1.00 49.18 387 GLY C C 1
ATOM 20970 O O . GLY C 1 387 ? 54.722 88.561 62.395 1.00 49.18 387 GLY C O 1
ATOM 20974 N N . VAL C 1 388 ? 55.495 89.066 64.443 1.00 48.49 388 VAL C N 1
ATOM 20975 C CA . VAL C 1 388 ? 55.924 90.371 63.953 1.00 48.49 388 VAL C CA 1
ATOM 20976 C C . VAL C 1 388 ? 57.016 90.198 62.914 1.00 48.49 388 VAL C C 1
ATOM 20977 O O . VAL C 1 388 ? 57.127 90.997 61.970 1.00 48.49 388 VAL C O 1
ATOM 20990 N N . ILE C 1 389 ? 57.827 89.146 63.041 1.00 45.90 389 ILE C N 1
ATOM 20991 C CA . ILE C 1 389 ? 58.794 88.899 61.981 1.00 45.90 389 ILE C CA 1
ATOM 20992 C C . ILE C 1 389 ? 58.102 88.471 60.691 1.00 45.90 389 ILE C C 1
ATOM 20993 O O . ILE C 1 389 ? 58.678 88.646 59.612 1.00 45.90 389 ILE C O 1
ATOM 21009 N N . ARG C 1 390 ? 56.845 88.065 60.800 1.00 50.67 390 ARG C N 1
ATOM 21010 C CA . ARG C 1 390 ? 56.035 87.876 59.619 1.00 50.67 390 ARG C CA 1
ATOM 21011 C C . ARG C 1 390 ? 55.817 89.301 59.060 1.00 50.67 390 ARG C C 1
ATOM 21012 O O . ARG C 1 390 ? 55.870 89.524 57.852 1.00 50.67 390 ARG C O 1
ATOM 21033 N N . TYR C 1 391 ? 55.580 90.254 59.974 1.00 51.26 391 TYR C N 1
ATOM 21034 C CA . TYR C 1 391 ? 55.322 91.652 59.647 1.00 51.26 391 TYR C CA 1
ATOM 21035 C C . TYR C 1 391 ? 56.596 92.474 59.478 1.00 51.26 391 TYR C C 1
ATOM 21036 O O . TYR C 1 391 ? 56.550 93.701 59.621 1.00 51.26 391 TYR C O 1
ATOM 21054 N N . LEU C 1 392 ? 57.724 91.832 59.175 1.00 46.14 392 LEU C N 1
ATOM 21055 C CA . LEU C 1 392 ? 58.890 92.520 58.640 1.00 46.14 392 LEU C CA 1
ATOM 21056 C C . LEU C 1 392 ? 59.345 91.992 57.291 1.00 46.14 392 LEU C C 1
ATOM 21057 O O . LEU C 1 392 ? 60.165 92.651 56.644 1.00 46.14 392 LEU C O 1
ATOM 21073 N N . GLY C 1 393 ? 58.845 90.843 56.847 1.00 47.82 393 GLY C N 1
ATOM 21074 C CA . GLY C 1 393 ? 59.208 90.302 55.555 1.00 47.82 393 GLY C CA 1
ATOM 21075 C C . GLY C 1 393 ? 58.535 90.957 54.372 1.00 47.82 393 GLY C C 1
ATOM 21076 O O . GLY C 1 393 ? 58.703 90.483 53.246 1.00 47.82 393 GLY C O 1
ATOM 21080 N N . PHE C 1 394 ? 57.773 92.027 54.593 1.00 53.63 394 PHE C N 1
ATOM 21081 C CA . PHE C 1 394 ? 57.152 92.781 53.516 1.00 53.63 394 PHE C CA 1
ATOM 21082 C C . PHE C 1 394 ? 58.093 93.812 52.903 1.00 53.63 394 PHE C C 1
ATOM 21083 O O . PHE C 1 394 ? 57.641 94.630 52.093 1.00 53.63 394 PHE C O 1
ATOM 21100 N N . PHE C 1 395 ? 59.373 93.730 53.276 1.00 47.36 395 PHE C N 1
ATOM 21101 C CA . PHE C 1 395 ? 60.458 94.587 52.780 1.00 47.36 395 PHE C CA 1
ATOM 21102 C C . PHE C 1 395 ? 61.449 93.614 52.140 1.00 47.36 395 PHE C C 1
ATOM 21103 O O . PHE C 1 395 ? 61.666 92.529 52.682 1.00 47.36 395 PHE C O 1
ATOM 21120 N N . ALA C 1 396 ? 62.054 93.965 51.006 1.00 46.28 396 ALA C N 1
ATOM 21121 C CA . ALA C 1 396 ? 62.877 92.983 50.312 1.00 46.28 396 ALA C CA 1
ATOM 21122 C C . ALA C 1 396 ? 64.206 92.709 51.008 1.00 46.28 396 ALA C C 1
ATOM 21123 O O . ALA C 1 396 ? 64.790 91.641 50.790 1.00 46.28 396 ALA C O 1
ATOM 21130 N N . LYS C 1 397 ? 64.701 93.636 51.827 1.00 46.00 397 LYS C N 1
ATOM 21131 C CA . LYS C 1 397 ? 65.986 93.440 52.490 1.00 46.00 397 LYS C CA 1
ATOM 21132 C C . LYS C 1 397 ? 65.826 92.597 53.752 1.00 46.00 397 LYS C C 1
ATOM 21133 O O . LYS C 1 397 ? 66.548 91.607 53.956 1.00 46.00 397 LYS C O 1
ATOM 21152 N N . TYR C 1 398 ? 64.883 92.985 54.610 1.00 43.08 398 TYR C N 1
ATOM 21153 C CA . TYR C 1 398 ? 64.428 92.084 55.660 1.00 43.08 398 TYR C CA 1
ATOM 21154 C C . TYR C 1 398 ? 64.099 90.714 55.074 1.00 43.08 398 TYR C C 1
ATOM 21155 O O . TYR C 1 398 ? 64.526 89.682 55.601 1.00 43.08 398 TYR C O 1
ATOM 21173 N N . ASN C 1 399 ? 63.395 90.701 53.939 1.00 43.92 399 ASN C N 1
ATOM 21174 C CA . ASN C 1 399 ? 63.050 89.451 53.266 1.00 43.92 399 ASN C CA 1
ATOM 21175 C C . ASN C 1 399 ? 64.298 88.645 52.926 1.00 43.92 399 ASN C C 1
ATOM 21176 O O . ASN C 1 399 ? 64.325 87.422 53.112 1.00 43.92 399 ASN C O 1
ATOM 21187 N N . LEU C 1 400 ? 65.346 89.319 52.441 1.00 42.41 400 LEU C N 1
ATOM 21188 C CA . LEU C 1 400 ? 66.616 88.645 52.195 1.00 42.41 400 LEU C CA 1
ATOM 21189 C C . LEU C 1 400 ? 67.137 87.976 53.457 1.00 42.41 400 LEU C C 1
ATOM 21190 O O . LEU C 1 400 ? 67.617 86.836 53.413 1.00 42.41 400 LEU C O 1
ATOM 21206 N N . LEU C 1 401 ? 67.048 88.662 54.595 1.00 40.61 401 LEU C N 1
ATOM 21207 C CA . LEU C 1 401 ? 67.663 88.124 55.805 1.00 40.61 401 LEU C CA 1
ATOM 21208 C C . LEU C 1 401 ? 66.862 86.958 56.382 1.00 40.61 401 LEU C C 1
ATOM 21209 O O . LEU C 1 401 ? 67.432 85.908 56.705 1.00 40.61 401 LEU C O 1
ATOM 21225 N N . ILE C 1 402 ? 65.546 87.124 56.545 1.00 40.66 402 ILE C N 1
ATOM 21226 C CA . ILE C 1 402 ? 64.724 86.025 57.053 1.00 40.66 402 ILE C CA 1
ATOM 21227 C C . ILE C 1 402 ? 64.782 84.827 56.109 1.00 40.66 402 ILE C C 1
ATOM 21228 O O . ILE C 1 402 ? 64.814 83.675 56.560 1.00 40.66 402 ILE C O 1
ATOM 21244 N N . LEU C 1 403 ? 64.799 85.065 54.795 1.00 39.82 403 LEU C N 1
ATOM 21245 C CA . LEU C 1 403 ? 64.925 83.940 53.873 1.00 39.82 403 LEU C CA 1
ATOM 21246 C C . LEU C 1 403 ? 66.281 83.266 54.006 1.00 39.82 403 LEU C C 1
ATOM 21247 O O . LEU C 1 403 ? 66.386 82.044 53.854 1.00 39.82 403 LEU C O 1
ATOM 21263 N N . THR C 1 404 ? 67.330 84.042 54.276 1.00 37.17 404 THR C N 1
ATOM 21264 C CA . THR C 1 404 ? 68.634 83.449 54.548 1.00 37.17 404 THR C CA 1
ATOM 21265 C C . THR C 1 404 ? 68.565 82.525 55.758 1.00 37.17 404 THR C C 1
ATOM 21266 O O . THR C 1 404 ? 69.061 81.391 55.726 1.00 37.17 404 THR C O 1
ATOM 21277 N N . LEU C 1 405 ? 67.929 82.993 56.830 1.00 36.98 405 LEU C N 1
ATOM 21278 C CA . LEU C 1 405 ? 67.831 82.206 58.053 1.00 36.98 405 LEU C CA 1
ATOM 21279 C C . LEU C 1 405 ? 67.046 80.916 57.820 1.00 36.98 405 LEU C C 1
ATOM 21280 O O . LEU C 1 405 ? 67.499 79.820 58.182 1.00 36.98 405 LEU C O 1
ATOM 21296 N N . GLN C 1 406 ? 65.872 81.033 57.198 1.00 37.84 406 GLN C N 1
ATOM 21297 C CA . GLN C 1 406 ? 65.040 79.864 56.930 1.00 37.84 406 GLN C CA 1
ATOM 21298 C C . GLN C 1 406 ? 65.760 78.871 56.030 1.00 37.84 406 GLN C C 1
ATOM 21299 O O . GLN C 1 406 ? 65.741 77.661 56.280 1.00 37.84 406 GLN C O 1
ATOM 21313 N N . ALA C 1 407 ? 66.392 79.365 54.968 1.00 34.89 407 ALA C N 1
ATOM 21314 C CA . ALA C 1 407 ? 67.098 78.483 54.050 1.00 34.89 407 ALA C CA 1
ATOM 21315 C C . ALA C 1 407 ? 68.275 77.799 54.722 1.00 34.89 407 ALA C C 1
ATOM 21316 O O . ALA C 1 407 ? 68.644 76.684 54.338 1.00 34.89 407 ALA C O 1
ATOM 21323 N N . ALA C 1 408 ? 68.875 78.441 55.725 1.00 32.07 408 ALA C N 1
ATOM 21324 C CA . ALA C 1 408 ? 70.025 77.847 56.395 1.00 32.07 408 ALA C CA 1
ATOM 21325 C C . ALA C 1 408 ? 69.623 76.817 57.436 1.00 32.07 408 ALA C C 1
ATOM 21326 O O . ALA C 1 408 ? 70.379 75.872 57.677 1.00 32.07 408 ALA C O 1
ATOM 21333 N N . LEU C 1 409 ? 68.454 76.979 58.053 1.00 31.47 409 LEU C N 1
ATOM 21334 C CA . LEU C 1 409 ? 68.075 76.151 59.199 1.00 31.47 409 LEU C CA 1
ATOM 21335 C C . LEU C 1 409 ? 68.159 74.639 58.979 1.00 31.47 409 LEU C C 1
ATOM 21336 O O . LEU C 1 409 ? 68.666 73.947 59.881 1.00 31.47 409 LEU C O 1
ATOM 21352 N N . PRO C 1 410 ? 67.699 74.061 57.858 1.00 30.25 410 PRO C N 1
ATOM 21353 C CA . PRO C 1 410 ? 67.746 72.590 57.739 1.00 30.25 410 PRO C CA 1
ATOM 21354 C C . PRO C 1 410 ? 69.149 72.016 57.802 1.00 30.25 410 PRO C C 1
ATOM 21355 O O . PRO C 1 410 ? 69.418 71.092 58.586 1.00 30.25 410 PRO C O 1
ATOM 21366 N N . ASN C 1 411 ? 70.058 72.550 56.985 1.00 28.53 411 ASN C N 1
ATOM 21367 C CA . ASN C 1 411 ? 71.430 72.064 56.962 1.00 28.53 411 ASN C CA 1
ATOM 21368 C C . ASN C 1 411 ? 72.099 72.248 58.317 1.00 28.53 411 ASN C C 1
ATOM 21369 O O . ASN C 1 411 ? 72.918 71.416 58.731 1.00 28.53 411 ASN C O 1
ATOM 21380 N N . VAL C 1 412 ? 71.733 73.311 59.035 1.00 27.89 412 VAL C N 1
ATOM 21381 C CA . VAL C 1 412 ? 72.245 73.514 60.380 1.00 27.89 412 VAL C CA 1
ATOM 21382 C C . VAL C 1 412 ? 71.738 72.426 61.310 1.00 27.89 412 VAL C C 1
ATOM 21383 O O . VAL C 1 412 ? 72.462 71.977 62.201 1.00 27.89 412 VAL C O 1
ATOM 21396 N N . ILE C 1 413 ? 70.487 71.996 61.143 1.00 29.00 413 ILE C N 1
ATOM 21397 C CA . ILE C 1 413 ? 69.959 70.970 62.038 1.00 29.00 413 ILE C CA 1
ATOM 21398 C C . ILE C 1 413 ? 70.619 69.630 61.750 1.00 29.00 413 ILE C C 1
ATOM 21399 O O . ILE C 1 413 ? 70.937 68.871 62.674 1.00 29.00 413 ILE C O 1
ATOM 21415 N N . ARG C 1 414 ? 70.838 69.317 60.472 1.00 27.90 414 ARG C N 1
ATOM 21416 C CA . ARG C 1 414 ? 71.536 68.084 60.118 1.00 27.90 414 ARG C CA 1
ATOM 21417 C C . ARG C 1 414 ? 72.945 68.069 60.697 1.00 27.90 414 ARG C C 1
ATOM 21418 O O . ARG C 1 414 ? 73.373 67.097 61.344 1.00 27.90 414 ARG C O 1
ATOM 21439 N N . PHE C 1 415 ? 73.683 69.155 60.490 1.00 25.05 415 PHE C N 1
ATOM 21440 C CA . PHE C 1 415 ? 75.029 69.197 61.028 1.00 25.05 415 PHE C CA 1
ATOM 21441 C C . PHE C 1 415 ? 75.025 69.180 62.550 1.00 25.05 415 PHE C C 1
ATOM 21442 O O . PHE C 1 415 ? 75.949 68.637 63.167 1.00 25.05 415 PHE C O 1
ATOM 21459 N N . CYS C 1 416 ? 74.002 69.761 63.172 1.00 25.47 416 CYS C N 1
ATOM 21460 C CA . CYS C 1 416 ? 73.858 69.634 64.615 1.00 25.47 416 CYS C CA 1
ATOM 21461 C C . CYS C 1 416 ? 73.577 68.196 65.021 1.00 25.47 416 CYS C C 1
ATOM 21462 O O . CYS C 1 416 ? 73.887 67.807 66.149 1.00 25.47 416 CYS C O 1
ATOM 21470 N N . CYS C 1 417 ? 72.993 67.391 64.131 1.00 26.22 417 CYS C N 1
ATOM 21471 C CA . CYS C 1 417 ? 72.882 65.968 64.426 1.00 26.22 417 CYS C CA 1
ATOM 21472 C C . CYS C 1 417 ? 74.263 65.328 64.479 1.00 26.22 417 CYS C C 1
ATOM 21473 O O . CYS C 1 417 ? 74.612 64.678 65.470 1.00 26.22 417 CYS C O 1
ATOM 21481 N N . CYS C 1 418 ? 75.083 65.534 63.440 1.00 25.24 418 CYS C N 1
ATOM 21482 C CA . CYS C 1 418 ? 76.421 64.929 63.424 1.00 25.24 418 CYS C CA 1
ATOM 21483 C C . CYS C 1 418 ? 77.266 65.376 64.620 1.00 25.24 418 CYS C C 1
ATOM 21484 O O . CYS C 1 418 ? 77.771 64.552 65.408 1.00 25.24 418 CYS C O 1
ATOM 21492 N N . ALA C 1 419 ? 77.442 66.690 64.760 1.00 23.34 419 ALA C N 1
ATOM 21493 C CA . ALA C 1 419 ? 78.197 67.225 65.883 1.00 23.34 419 ALA C CA 1
ATOM 21494 C C . ALA C 1 419 ? 77.579 66.823 67.213 1.00 23.34 419 ALA C C 1
ATOM 21495 O O . ALA C 1 419 ? 78.291 66.723 68.219 1.00 23.34 419 ALA C O 1
ATOM 21502 N N . ALA C 1 420 ? 76.270 66.574 67.245 1.00 23.15 420 ALA C N 1
ATOM 21503 C CA . ALA C 1 420 ? 75.675 66.012 68.449 1.00 23.15 420 ALA C CA 1
ATOM 21504 C C . ALA C 1 420 ? 76.146 64.589 68.691 1.00 23.15 420 ALA C C 1
ATOM 21505 O O . ALA C 1 420 ? 76.248 64.170 69.845 1.00 23.15 420 ALA C O 1
ATOM 21512 N N . MET C 1 421 ? 76.447 63.833 67.637 1.00 23.34 421 MET C N 1
ATOM 21513 C CA . MET C 1 421 ? 76.965 62.485 67.850 1.00 23.34 421 MET C CA 1
ATOM 21514 C C . MET C 1 421 ? 78.355 62.531 68.477 1.00 23.34 421 MET C C 1
ATOM 21515 O O . MET C 1 421 ? 78.622 61.846 69.480 1.00 23.34 421 MET C O 1
ATOM 21529 N N . ILE C 1 422 ? 79.251 63.348 67.909 1.00 21.08 422 ILE C N 1
ATOM 21530 C CA . ILE C 1 422 ? 80.573 63.524 68.519 1.00 21.08 422 ILE C CA 1
ATOM 21531 C C . ILE C 1 422 ? 80.428 64.006 69.960 1.00 21.08 422 ILE C C 1
ATOM 21532 O O . ILE C 1 422 ? 81.109 63.521 70.884 1.00 21.08 422 ILE C O 1
ATOM 21548 N N . TYR C 1 423 ? 79.510 64.949 70.167 1.00 20.52 423 TYR C N 1
ATOM 21549 C CA . TYR C 1 423 ? 79.243 65.500 71.488 1.00 20.52 423 TYR C CA 1
ATOM 21550 C C . TYR C 1 423 ? 78.833 64.412 72.470 1.00 20.52 423 TYR C C 1
ATOM 21551 O O . TYR C 1 423 ? 79.317 64.379 73.604 1.00 20.52 423 TYR C O 1
ATOM 21569 N N . LEU C 1 424 ? 77.964 63.491 72.042 1.00 21.36 424 LEU C N 1
ATOM 21570 C CA . LEU C 1 424 ? 77.551 62.395 72.914 1.00 21.36 424 LEU C CA 1
ATOM 21571 C C . LEU C 1 424 ? 78.727 61.505 73.273 1.00 21.36 424 LEU C C 1
ATOM 21572 O O . LEU C 1 424 ? 78.845 61.056 74.421 1.00 21.36 424 LEU C O 1
ATOM 21588 N N . GLY C 1 425 ? 79.591 61.213 72.299 1.00 20.28 425 GLY C N 1
ATOM 21589 C CA . GLY C 1 425 ? 80.789 60.446 72.581 1.00 20.28 425 GLY C CA 1
ATOM 21590 C C . GLY C 1 425 ? 81.611 61.035 73.708 1.00 20.28 425 GLY C C 1
ATOM 21591 O O . GLY C 1 425 ? 81.900 60.361 74.712 1.00 20.28 425 GLY C O 1
ATOM 21595 N N . TYR C 1 426 ? 81.969 62.314 73.565 1.00 19.52 426 TYR C N 1
ATOM 21596 C CA . TYR C 1 426 ? 82.701 62.985 74.634 1.00 19.52 426 TYR C CA 1
ATOM 21597 C C . TYR C 1 426 ? 81.913 63.012 75.938 1.00 19.52 426 TYR C C 1
ATOM 21598 O O . TYR C 1 426 ? 82.507 62.989 77.021 1.00 19.52 426 TYR C O 1
ATOM 21616 N N . CYS C 1 427 ? 80.582 63.062 75.862 1.00 20.00 427 CYS C N 1
ATOM 21617 C CA . CYS C 1 427 ? 79.776 63.129 77.075 1.00 20.00 427 CYS C CA 1
ATOM 21618 C C . CYS C 1 427 ? 79.875 61.839 77.876 1.00 20.00 427 CYS C C 1
ATOM 21619 O O . CYS C 1 427 ? 80.121 61.869 79.088 1.00 20.00 427 CYS C O 1
ATOM 21627 N N . PHE C 1 428 ? 79.681 60.693 77.221 1.00 19.97 428 PHE C N 1
ATOM 21628 C CA . PHE C 1 428 ? 79.823 59.420 77.920 1.00 19.97 428 PHE C CA 1
ATOM 21629 C C . PHE C 1 428 ? 81.236 59.247 78.457 1.00 19.97 428 PHE C C 1
ATOM 21630 O O . PHE C 1 428 ? 81.430 58.902 79.633 1.00 19.97 428 PHE C O 1
ATOM 21647 N N . CYS C 1 429 ? 82.238 59.496 77.607 1.00 19.41 429 CYS C N 1
ATOM 21648 C CA . CYS C 1 429 ? 83.624 59.274 78.007 1.00 19.41 429 CYS C CA 1
ATOM 21649 C C . CYS C 1 429 ? 84.000 60.125 79.212 1.00 19.41 429 CYS C C 1
ATOM 21650 O O . CYS C 1 429 ? 84.487 59.611 80.227 1.00 19.41 429 CYS C O 1
ATOM 21658 N N . GLY C 1 430 ? 83.784 61.434 79.118 1.00 19.46 430 GLY C N 1
ATOM 21659 C CA . GLY C 1 430 ? 84.100 62.304 80.231 1.00 19.46 430 GLY C CA 1
ATOM 21660 C C . GLY C 1 430 ? 83.280 62.007 81.467 1.00 19.46 430 GLY C C 1
ATOM 21661 O O . GLY C 1 430 ? 83.767 62.159 82.589 1.00 19.46 430 GLY C O 1
ATOM 21665 N N . TRP C 1 431 ? 82.032 61.570 81.281 1.00 19.89 431 TRP C N 1
ATOM 21666 C CA . TRP C 1 431 ? 81.192 61.232 82.424 1.00 19.89 431 TRP C CA 1
ATOM 21667 C C . TRP C 1 431 ? 81.788 60.088 83.221 1.00 19.89 431 TRP C C 1
ATOM 21668 O O . TRP C 1 431 ? 81.944 60.181 84.444 1.00 19.89 431 TRP C O 1
ATOM 21689 N N . ILE C 1 432 ? 82.123 58.992 82.546 1.00 19.60 432 ILE C N 1
ATOM 21690 C CA . ILE C 1 432 ? 82.572 57.817 83.279 1.00 19.60 432 ILE C CA 1
ATOM 21691 C C . ILE C 1 432 ? 83.988 58.010 83.794 1.00 19.60 432 ILE C C 1
ATOM 21692 O O . ILE C 1 432 ? 84.321 57.568 84.900 1.00 19.60 432 ILE C O 1
ATOM 21708 N N . VAL C 1 433 ? 84.847 58.666 83.017 1.00 20.16 433 VAL C N 1
ATOM 21709 C CA . VAL C 1 433 ? 86.240 58.775 83.427 1.00 20.16 433 VAL C CA 1
ATOM 21710 C C . VAL C 1 433 ? 86.403 59.832 84.509 1.00 20.16 433 VAL C C 1
ATOM 21711 O O . VAL C 1 433 ? 87.009 59.571 85.555 1.00 20.16 433 VAL C O 1
ATOM 21724 N N . LEU C 1 434 ? 85.866 61.030 84.285 1.00 20.42 434 LEU C N 1
ATOM 21725 C CA . LEU C 1 434 ? 86.158 62.181 85.127 1.00 20.42 434 LEU C CA 1
ATOM 21726 C C . LEU C 1 434 ? 85.043 62.508 86.108 1.00 20.42 434 LEU C C 1
ATOM 21727 O O . LEU C 1 434 ? 85.103 63.552 86.763 1.00 20.42 434 LEU C O 1
ATOM 21743 N N . GLY C 1 435 ? 84.029 61.659 86.216 1.00 21.04 435 GLY C N 1
ATOM 21744 C CA . GLY C 1 435 ? 83.028 61.781 87.243 1.00 21.04 435 GLY C CA 1
ATOM 21745 C C . GLY C 1 435 ? 83.604 61.844 88.644 1.00 21.04 435 GLY C C 1
ATOM 21746 O O . GLY C 1 435 ? 83.384 62.811 89.377 1.00 21.04 435 GLY C O 1
ATOM 21750 N N . PRO C 1 436 ? 84.352 60.813 89.052 1.00 22.27 436 PRO C N 1
ATOM 21751 C CA . PRO C 1 436 ? 84.840 60.796 90.437 1.00 22.27 436 PRO C CA 1
ATOM 21752 C C . PRO C 1 436 ? 85.877 61.858 90.752 1.00 22.27 436 PRO C C 1
ATOM 21753 O O . PRO C 1 436 ? 85.960 62.287 91.909 1.00 22.27 436 PRO C O 1
ATOM 21764 N N . TYR C 1 437 ? 86.661 62.303 89.773 1.00 23.45 437 TYR C N 1
ATOM 21765 C CA . TYR C 1 437 ? 87.800 63.178 90.013 1.00 23.45 437 TYR C CA 1
ATOM 21766 C C . TYR C 1 437 ? 87.546 64.626 89.612 1.00 23.45 437 TYR C C 1
ATOM 21767 O O . TYR C 1 437 ? 88.497 65.408 89.541 1.00 23.45 437 TYR C O 1
ATOM 21785 N N . HIS C 1 438 ? 86.293 65.012 89.380 1.00 21.57 438 HIS C N 1
ATOM 21786 C CA . HIS C 1 438 ? 85.977 66.386 89.017 1.00 21.57 438 HIS C CA 1
ATOM 21787 C C . HIS C 1 438 ? 84.627 66.759 89.617 1.00 21.57 438 HIS C C 1
ATOM 21788 O O . HIS C 1 438 ? 83.741 65.914 89.749 1.00 21.57 438 HIS C O 1
ATOM 21802 N N . ASN C 1 439 ? 84.482 68.031 89.999 1.00 22.15 439 ASN C N 1
ATOM 21803 C CA . ASN C 1 439 ? 83.245 68.475 90.640 1.00 22.15 439 ASN C CA 1
ATOM 21804 C C . ASN C 1 439 ? 82.088 68.447 89.657 1.00 22.15 439 ASN C C 1
ATOM 21805 O O . ASN C 1 439 ? 80.976 68.030 89.996 1.00 22.15 439 ASN C O 1
ATOM 21816 N N . LYS C 1 440 ? 82.338 68.905 88.443 1.00 20.80 440 LYS C N 1
ATOM 21817 C CA . LYS C 1 440 ? 81.461 68.659 87.313 1.00 20.80 440 LYS C CA 1
ATOM 21818 C C . LYS C 1 440 ? 81.586 67.188 86.919 1.00 20.80 440 LYS C C 1
ATOM 21819 O O . LYS C 1 440 ? 82.206 66.376 87.611 1.00 20.80 440 LYS C O 1
ATOM 21838 N N . PHE C 1 441 ? 80.969 66.825 85.803 1.00 19.95 441 PHE C N 1
ATOM 21839 C CA . PHE C 1 441 ? 81.047 65.494 85.212 1.00 19.95 441 PHE C CA 1
ATOM 21840 C C . PHE C 1 441 ? 80.408 64.410 86.076 1.00 19.95 441 PHE C C 1
ATOM 21841 O O . PHE C 1 441 ? 80.522 63.225 85.752 1.00 19.95 441 PHE C O 1
ATOM 21858 N N . ARG C 1 442 ? 79.723 64.780 87.157 1.00 21.03 442 ARG C N 1
ATOM 21859 C CA . ARG C 1 442 ? 79.065 63.787 87.995 1.00 21.03 442 ARG C CA 1
ATOM 21860 C C . ARG C 1 442 ? 77.929 63.110 87.244 1.00 21.03 442 ARG C C 1
ATOM 21861 O O . ARG C 1 442 ? 77.844 61.878 87.206 1.00 21.03 442 ARG C O 1
ATOM 21882 N N . SER C 1 443 ? 77.050 63.904 86.639 1.00 21.47 443 SER C N 1
ATOM 21883 C CA . SER C 1 443 ? 75.895 63.421 85.901 1.00 21.47 443 SER C CA 1
ATOM 21884 C C . SER C 1 443 ? 76.019 63.823 84.440 1.00 21.47 443 SER C C 1
ATOM 21885 O O . SER C 1 443 ? 76.668 64.817 84.112 1.00 21.47 443 SER C O 1
ATOM 21893 N N . LEU C 1 444 ? 75.387 63.038 83.565 1.00 20.24 444 LEU C N 1
ATOM 21894 C CA . LEU C 1 444 ? 75.451 63.308 82.132 1.00 20.24 444 LEU C CA 1
ATOM 21895 C C . LEU C 1 444 ? 74.907 64.684 81.787 1.00 20.24 444 LEU C C 1
ATOM 21896 O O . LEU C 1 444 ? 75.376 65.317 80.832 1.00 20.24 444 LEU C O 1
ATOM 21912 N N . ASN C 1 445 ? 73.910 65.158 82.528 1.00 22.07 445 ASN C N 1
ATOM 21913 C CA . ASN C 1 445 ? 73.386 66.489 82.265 1.00 22.07 445 ASN C CA 1
ATOM 21914 C C . ASN C 1 445 ? 74.440 67.548 82.554 1.00 22.07 445 ASN C C 1
ATOM 21915 O O . ASN C 1 445 ? 74.682 68.436 81.732 1.00 22.07 445 ASN C O 1
ATOM 21926 N N . MET C 1 446 ? 75.077 67.465 83.723 1.00 21.52 446 MET C N 1
ATOM 21927 C CA . MET C 1 446 ? 76.149 68.394 84.054 1.00 21.52 446 MET C CA 1
ATOM 21928 C C . MET C 1 446 ? 77.276 68.312 83.042 1.00 21.52 446 MET C C 1
ATOM 21929 O O . MET C 1 446 ? 77.915 69.325 82.736 1.00 21.52 446 MET C O 1
ATOM 21943 N N . VAL C 1 447 ?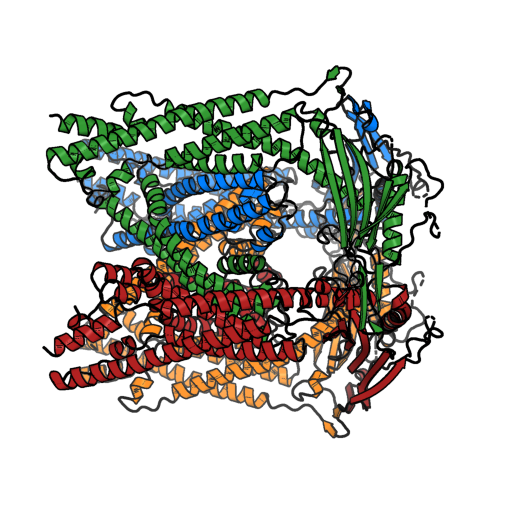 77.532 67.115 82.518 1.00 20.15 447 VAL C N 1
ATOM 21944 C CA . VAL C 1 447 ? 78.511 66.963 81.449 1.00 20.15 447 VAL C CA 1
ATOM 21945 C C . VAL C 1 447 ? 78.099 67.803 80.250 1.00 20.15 447 VAL C C 1
ATOM 21946 O O . VAL C 1 447 ? 78.868 68.639 79.766 1.00 20.15 447 VAL C O 1
ATOM 21959 N N . SER C 1 448 ? 76.876 67.596 79.759 1.00 20.37 448 SER C N 1
ATOM 21960 C CA . SER C 1 448 ? 76.416 68.312 78.573 1.00 20.37 448 SER C CA 1
ATOM 21961 C C . SER C 1 448 ? 76.449 69.822 78.783 1.00 20.37 448 SER C C 1
ATOM 21962 O O . SER C 1 448 ? 76.834 70.574 77.878 1.00 20.37 448 SER C O 1
ATOM 21970 N N . GLU C 1 449 ? 76.066 70.277 79.975 1.00 20.98 449 GLU C N 1
ATOM 21971 C CA . GLU C 1 449 ? 76.144 71.696 80.299 1.00 20.98 449 GLU C CA 1
ATOM 21972 C C . GLU C 1 449 ? 77.579 72.195 80.211 1.00 20.98 449 GLU C C 1
ATOM 21973 O O . GLU C 1 449 ? 77.858 73.227 79.585 1.00 20.98 449 GLU C O 1
ATOM 21985 N N . CYS C 1 450 ? 78.509 71.462 80.827 1.00 20.02 450 CYS C N 1
ATOM 21986 C CA . CYS C 1 450 ? 79.916 71.841 80.809 1.00 20.02 450 CYS C CA 1
ATOM 21987 C C . CYS C 1 450 ? 80.455 71.921 79.388 1.00 20.02 450 CYS C C 1
ATOM 21988 O O . CYS C 1 450 ? 80.992 72.951 78.973 1.00 20.02 450 CYS C O 1
ATOM 21996 N N . LEU C 1 451 ? 80.325 70.831 78.632 1.00 19.28 451 LEU C N 1
ATOM 21997 C CA . LEU C 1 451 ? 80.869 70.773 77.279 1.00 19.28 451 LEU C CA 1
ATOM 21998 C C . LEU C 1 451 ? 80.263 71.848 76.390 1.00 19.28 451 LEU C C 1
ATOM 21999 O O . LEU C 1 451 ? 80.961 72.448 75.564 1.00 19.28 451 LEU C O 1
ATOM 22015 N N . PHE C 1 452 ? 78.969 72.103 76.547 1.00 19.81 452 PHE C N 1
ATOM 22016 C CA . PHE C 1 452 ? 78.310 73.189 75.830 1.00 19.81 452 PHE C CA 1
ATOM 22017 C C . PHE C 1 452 ? 78.970 74.529 76.153 1.00 19.81 452 PHE C C 1
ATOM 22018 O O . PHE C 1 452 ? 79.351 75.297 75.251 1.00 19.81 452 PHE C O 1
ATOM 22035 N N . SER C 1 453 ? 79.151 74.804 77.446 1.00 19.39 453 SER C N 1
ATOM 22036 C CA . SER C 1 453 ? 79.833 76.020 77.870 1.00 19.39 453 SER C CA 1
ATOM 22037 C C . SER C 1 453 ? 81.244 76.100 77.303 1.00 19.39 453 SER C C 1
ATOM 22038 O O . SER C 1 453 ? 81.737 77.191 77.002 1.00 19.39 453 SER C O 1
ATOM 22046 N N . LEU C 1 454 ? 81.910 74.955 77.151 1.00 19.23 454 LEU C N 1
ATOM 22047 C CA . LEU C 1 454 ? 83.271 74.960 76.634 1.00 19.23 454 LEU C CA 1
ATOM 22048 C C . LEU C 1 454 ? 83.286 75.252 75.144 1.00 19.23 454 LEU C C 1
ATOM 22049 O O . LEU C 1 454 ? 84.223 75.882 74.643 1.00 19.23 454 LEU C O 1
ATOM 22065 N N . ILE C 1 455 ? 82.271 74.781 74.417 1.00 19.55 455 ILE C N 1
ATOM 22066 C CA . ILE C 1 455 ? 82.121 75.188 73.025 1.00 19.55 455 ILE C CA 1
ATOM 22067 C C . ILE C 1 455 ? 82.005 76.697 72.945 1.00 19.55 455 ILE C C 1
ATOM 22068 O O . ILE C 1 455 ? 82.617 77.338 72.084 1.00 19.55 455 ILE C O 1
ATOM 22084 N N . ASN C 1 456 ? 81.227 77.288 73.853 1.00 20.25 456 ASN C N 1
ATOM 22085 C CA . ASN C 1 456 ? 81.009 78.730 73.853 1.00 20.25 456 ASN C CA 1
ATOM 22086 C C . ASN C 1 456 ? 81.921 79.452 74.840 1.00 20.25 456 ASN C C 1
ATOM 22087 O O . ASN C 1 456 ? 81.538 80.474 75.420 1.00 20.25 456 ASN C O 1
ATOM 22098 N N . GLY C 1 457 ? 83.136 78.938 75.027 1.00 20.16 457 GLY C N 1
ATOM 22099 C CA . GLY C 1 457 ? 84.193 79.669 75.689 1.00 20.16 457 GLY C CA 1
ATOM 22100 C C . GLY C 1 457 ? 84.149 79.709 77.199 1.00 20.16 457 GLY C C 1
ATOM 22101 O O . GLY C 1 457 ? 85.136 80.127 77.813 1.00 20.16 457 GLY C O 1
ATOM 22105 N N . ASP C 1 458 ? 83.057 79.289 77.823 1.00 22.25 458 ASP C N 1
ATOM 22106 C CA . ASP C 1 458 ? 82.855 79.555 79.240 1.00 22.25 458 ASP C CA 1
ATOM 22107 C C . ASP C 1 458 ? 83.624 78.572 80.114 1.00 22.25 458 ASP C C 1
ATOM 22108 O O . ASP C 1 458 ? 83.563 77.358 79.907 1.00 22.25 458 ASP C O 1
ATOM 22115 N N . ASP C 1 459 ? 84.343 79.118 81.094 1.00 22.73 459 ASP C N 1
ATOM 22116 C CA . ASP C 1 459 ? 84.844 78.379 82.252 1.00 22.73 459 ASP C CA 1
ATOM 22117 C C . ASP C 1 459 ? 85.771 77.232 81.846 1.00 22.73 459 ASP C C 1
ATOM 22118 O O . ASP C 1 459 ? 85.471 76.055 82.044 1.00 22.73 459 ASP C O 1
ATOM 22125 N N . MET C 1 460 ? 86.917 77.600 81.274 1.00 20.04 460 MET C N 1
ATOM 22126 C CA . MET C 1 460 ? 87.946 76.631 80.906 1.00 20.04 460 MET C CA 1
ATOM 22127 C C . MET C 1 460 ? 88.959 76.402 82.023 1.00 20.04 460 MET C C 1
ATOM 22128 O O . MET C 1 460 ? 89.146 75.266 82.472 1.00 20.04 460 MET C O 1
ATOM 22142 N N . PHE C 1 461 ? 89.625 77.471 82.471 1.00 19.76 461 PHE C N 1
ATOM 22143 C CA . PHE C 1 461 ? 90.705 77.329 83.439 1.00 19.76 461 PHE C CA 1
ATOM 22144 C C . PHE C 1 461 ? 90.214 76.710 84.738 1.00 19.76 461 PHE C C 1
ATOM 22145 O O . PHE C 1 461 ? 90.981 76.033 85.432 1.00 19.76 461 PHE C O 1
ATOM 22162 N N . ALA C 1 462 ? 88.945 76.918 85.075 1.00 21.32 462 ALA C N 1
ATOM 22163 C CA . ALA C 1 462 ? 88.370 76.251 86.232 1.00 21.32 462 ALA C CA 1
ATOM 22164 C C . ALA C 1 462 ? 88.182 74.762 85.978 1.00 21.32 462 ALA C C 1
ATOM 22165 O O . ALA C 1 462 ? 88.253 73.963 86.917 1.00 21.32 462 ALA C O 1
ATOM 22172 N N . THR C 1 463 ? 87.951 74.368 84.726 1.00 20.80 463 THR C N 1
ATOM 22173 C CA . THR C 1 463 ? 87.854 72.948 84.406 1.00 20.80 463 THR C CA 1
ATOM 22174 C C . THR C 1 463 ? 89.222 72.286 84.448 1.00 20.80 463 THR C C 1
ATOM 22175 O O . THR C 1 463 ? 89.381 71.201 85.017 1.00 20.80 463 THR C O 1
ATOM 22186 N N . PHE C 1 464 ? 90.218 72.920 83.833 1.00 19.42 464 PHE C N 1
ATOM 22187 C CA . PHE C 1 464 ? 91.574 72.399 83.901 1.00 19.42 464 PHE C CA 1
ATOM 22188 C C . PHE C 1 464 ? 92.092 72.357 85.330 1.00 19.42 464 PHE C C 1
ATOM 22189 O O . PHE C 1 464 ? 92.877 71.469 85.679 1.00 19.42 464 PHE C O 1
ATOM 22206 N N . ALA C 1 465 ? 91.666 73.301 86.166 1.00 21.51 465 ALA C N 1
ATOM 22207 C CA . ALA C 1 465 ? 92.260 73.497 87.481 1.00 21.51 465 ALA C CA 1
ATOM 22208 C C . ALA C 1 465 ? 91.557 72.726 88.587 1.00 21.51 465 ALA C C 1
ATOM 22209 O O . ALA C 1 465 ? 92.218 72.287 89.535 1.00 21.51 465 ALA C O 1
ATOM 22216 N N . LYS C 1 466 ? 90.240 72.542 88.497 1.00 22.73 466 LYS C N 1
ATOM 22217 C CA . LYS C 1 466 ? 89.506 71.809 89.523 1.00 22.73 466 LYS C CA 1
ATOM 22218 C C . LYS C 1 466 ? 89.721 70.302 89.462 1.00 22.73 466 LYS C C 1
ATOM 22219 O O . LYS C 1 466 ? 89.128 69.584 90.273 1.00 22.73 466 LYS C O 1
ATOM 22238 N N . MET C 1 467 ? 90.538 69.803 88.542 1.00 22.89 467 MET C N 1
ATOM 22239 C CA . MET C 1 467 ? 90.792 68.373 88.466 1.00 22.89 467 MET C CA 1
ATOM 22240 C C . MET C 1 467 ? 91.723 67.938 89.589 1.00 22.89 467 MET C C 1
ATOM 22241 O O . MET C 1 467 ? 92.562 68.707 90.067 1.00 22.89 467 MET C O 1
ATOM 22255 N N . GLN C 1 468 ? 91.564 66.688 90.010 1.00 26.20 468 GLN C N 1
ATOM 22256 C CA . GLN C 1 468 ? 92.380 66.111 91.065 1.00 26.20 468 GLN C CA 1
ATOM 22257 C C . GLN C 1 468 ? 93.576 65.392 90.456 1.00 26.20 468 GLN C C 1
ATOM 22258 O O . GLN C 1 468 ? 93.420 64.593 89.529 1.00 26.20 468 GLN C O 1
ATOM 22272 N N . GLN C 1 469 ? 94.765 65.680 90.982 1.00 27.67 469 GLN C N 1
ATOM 22273 C CA . GLN C 1 469 ? 95.983 64.992 90.581 1.00 27.67 469 GLN C CA 1
ATOM 22274 C C . GLN C 1 469 ? 96.246 63.739 91.412 1.00 27.67 469 GLN C C 1
ATOM 22275 O O . GLN C 1 469 ? 97.370 63.224 91.403 1.00 27.67 469 GLN C O 1
ATOM 22289 N N . LYS C 1 470 ? 95.236 63.237 92.127 1.00 30.13 470 LYS C N 1
ATOM 22290 C CA . LYS C 1 470 ? 95.403 62.012 92.900 1.00 30.13 470 LYS C CA 1
ATOM 22291 C C . LYS C 1 470 ? 95.707 60.823 92.003 1.00 30.13 470 LYS C C 1
ATOM 22292 O O . LYS C 1 470 ? 96.336 59.857 92.447 1.00 30.13 470 LYS C O 1
ATOM 22300 N N . SER C 1 471 ? 95.258 60.870 90.749 1.00 25.99 471 SER C N 1
ATOM 22301 C CA . SER C 1 471 ? 95.572 59.861 89.745 1.00 25.99 471 SER C CA 1
ATOM 22302 C C . SER C 1 471 ? 96.117 60.569 88.517 1.00 25.99 471 SER C C 1
ATOM 22303 O O . SER C 1 471 ? 95.431 61.406 87.925 1.00 25.99 471 SER C O 1
ATOM 22311 N N . TYR C 1 472 ? 97.346 60.228 88.138 1.00 24.51 472 TYR C N 1
ATOM 22312 C CA . TYR C 1 472 ? 98.051 60.960 87.096 1.00 24.51 472 TYR C CA 1
ATOM 22313 C C . TYR C 1 472 ? 97.596 60.560 85.699 1.00 24.51 472 TYR C C 1
ATOM 22314 O O . TYR C 1 472 ? 97.528 61.411 84.803 1.00 24.51 472 TYR C O 1
ATOM 22332 N N . LEU C 1 473 ? 97.269 59.285 85.499 1.00 24.08 473 LEU C N 1
ATOM 22333 C CA . LEU C 1 473 ? 96.848 58.823 84.181 1.00 24.08 473 LEU C CA 1
ATOM 22334 C C . LEU C 1 473 ? 95.502 59.423 83.802 1.00 24.08 473 LEU C C 1
ATOM 22335 O O . LEU C 1 473 ? 95.313 59.893 82.670 1.00 24.08 473 LEU C O 1
ATOM 22351 N N . VAL C 1 474 ? 94.561 59.440 84.747 1.00 22.61 474 VAL C N 1
ATOM 22352 C CA . VAL C 1 474 ? 93.264 60.056 84.505 1.00 22.61 474 VAL C CA 1
ATOM 22353 C C . VAL C 1 474 ? 93.418 61.551 84.282 1.00 22.61 474 VAL C C 1
ATOM 22354 O O . VAL C 1 474 ? 92.623 62.166 83.564 1.00 22.61 474 VAL C O 1
ATOM 22367 N N . TRP C 1 475 ? 94.424 62.164 84.903 1.00 22.50 475 TRP C N 1
ATOM 22368 C CA . TRP C 1 475 ? 94.664 63.590 84.738 1.00 22.50 475 TRP C CA 1
ATOM 22369 C C . TRP C 1 475 ? 95.168 63.901 83.333 1.00 22.50 475 TRP C C 1
ATOM 22370 O O . TRP C 1 475 ? 94.662 64.816 82.667 1.00 22.50 475 TRP C O 1
ATOM 22391 N N . LEU C 1 476 ? 96.172 63.150 82.871 1.00 22.51 476 LEU C N 1
ATOM 22392 C CA . LEU C 1 476 ? 96.620 63.254 81.485 1.00 22.51 476 LEU C CA 1
ATOM 22393 C C . LEU C 1 476 ? 95.459 63.079 80.522 1.00 22.51 476 LEU C C 1
ATOM 22394 O O . LEU C 1 476 ? 95.292 63.856 79.573 1.00 22.51 476 LEU C O 1
ATOM 22410 N N . PHE C 1 477 ? 94.648 62.042 80.748 1.00 21.13 477 PHE C N 1
ATOM 22411 C CA . PHE C 1 477 ? 93.507 61.817 79.877 1.00 21.13 477 PHE C CA 1
ATOM 22412 C C . PHE C 1 477 ? 92.536 62.986 79.923 1.00 21.13 477 PHE C C 1
ATOM 22413 O O . PHE C 1 477 ? 91.911 63.310 78.910 1.00 21.13 477 PHE C O 1
ATOM 22430 N N . SER C 1 478 ? 92.387 63.617 81.088 1.00 20.43 478 SER C N 1
ATOM 22431 C CA . SER C 1 478 ? 91.595 64.837 81.171 1.00 20.43 478 SER C CA 1
ATOM 22432 C C . SER C 1 478 ? 92.157 65.906 80.253 1.00 20.43 478 SER C C 1
ATOM 22433 O O . SER C 1 478 ? 91.405 66.621 79.579 1.00 20.43 478 SER C O 1
ATOM 22441 N N . ARG C 1 479 ? 93.480 66.021 80.199 1.00 20.09 479 ARG C N 1
ATOM 22442 C CA . ARG C 1 479 ? 94.084 67.046 79.359 1.00 20.09 479 ARG C CA 1
ATOM 22443 C C . ARG C 1 479 ? 93.845 66.763 77.882 1.00 20.09 479 ARG C C 1
ATOM 22444 O O . ARG C 1 479 ? 93.364 67.634 77.151 1.00 20.09 479 ARG C O 1
ATOM 22465 N N . ILE C 1 480 ? 94.155 65.546 77.426 1.00 19.73 480 ILE C N 1
ATOM 22466 C CA . ILE C 1 480 ? 93.926 65.201 76.024 1.00 19.73 480 ILE C CA 1
ATOM 22467 C C . ILE C 1 480 ? 92.452 65.378 75.673 1.00 19.73 480 ILE C C 1
ATOM 22468 O O . ILE C 1 480 ? 92.103 65.899 74.603 1.00 19.73 480 ILE C O 1
ATOM 22484 N N . TYR C 1 481 ? 91.574 64.975 76.590 1.00 18.61 481 TYR C N 1
ATOM 22485 C CA . TYR C 1 481 ? 90.135 65.128 76.423 1.00 18.61 481 TYR C CA 1
ATOM 22486 C C . TYR C 1 481 ? 89.751 66.583 76.186 1.00 18.61 481 TYR C C 1
ATOM 22487 O O . TYR C 1 481 ? 89.016 66.897 75.243 1.00 18.61 481 TYR C O 1
ATOM 22505 N N . LEU C 1 482 ? 90.251 67.491 77.023 1.00 18.52 482 LEU C N 1
ATOM 22506 C CA . LEU C 1 482 ? 89.792 68.873 76.962 1.00 18.52 482 LEU C CA 1
ATOM 22507 C C . LEU C 1 482 ? 90.444 69.654 75.829 1.00 18.52 482 LEU C C 1
ATOM 22508 O O . LEU C 1 482 ? 89.760 70.417 75.139 1.00 18.52 482 LEU C O 1
ATOM 22524 N N . TYR C 1 483 ? 91.756 69.503 75.628 1.00 18.52 483 TYR C N 1
ATOM 22525 C CA . TYR C 1 483 ? 92.397 70.173 74.501 1.00 18.52 483 TYR C CA 1
ATOM 22526 C C . TYR C 1 483 ? 91.802 69.693 73.187 1.00 18.52 483 TYR C C 1
ATOM 22527 O O . TYR C 1 483 ? 91.419 70.501 72.330 1.00 18.52 483 TYR C O 1
ATOM 22545 N N . SER C 1 484 ? 91.718 68.375 73.013 1.00 18.43 484 SER C N 1
ATOM 22546 C CA . SER C 1 484 ? 91.153 67.810 71.793 1.00 18.43 484 SER C CA 1
ATOM 22547 C C . SER C 1 484 ? 89.715 68.269 71.583 1.00 18.43 484 SER C C 1
ATOM 22548 O O . SER C 1 484 ? 89.336 68.672 70.479 1.00 18.43 484 SER C O 1
ATOM 22556 N N . PHE C 1 485 ? 88.903 68.220 72.638 1.00 18.54 485 PHE C N 1
ATOM 22557 C CA . PHE C 1 485 ? 87.504 68.619 72.529 1.00 18.54 485 PHE C CA 1
ATOM 22558 C C . PHE C 1 485 ? 87.373 70.080 72.123 1.00 18.54 485 PHE C C 1
ATOM 22559 O O . PHE C 1 485 ? 86.782 70.405 71.088 1.00 18.54 485 PHE C O 1
ATOM 22576 N N . ILE C 1 486 ? 87.909 70.973 72.956 1.00 18.50 486 ILE C N 1
ATOM 22577 C CA . ILE C 1 486 ? 87.735 72.407 72.764 1.00 18.50 486 ILE C CA 1
ATOM 22578 C C . ILE C 1 486 ? 88.284 72.828 71.410 1.00 18.50 486 ILE C C 1
ATOM 22579 O O . ILE C 1 486 ? 87.660 73.614 70.683 1.00 18.50 486 ILE C O 1
ATOM 22595 N N . SER C 1 487 ? 89.445 72.292 71.040 1.00 19.76 487 SER C N 1
ATOM 22596 C CA . SER C 1 487 ? 90.015 72.588 69.736 1.00 19.76 487 SER C CA 1
ATOM 22597 C C . SER C 1 487 ? 89.102 72.114 68.616 1.00 19.76 487 SER C C 1
ATOM 22598 O O . SER C 1 487 ? 88.845 72.848 67.654 1.00 19.76 487 SER C O 1
ATOM 22606 N N . LEU C 1 488 ? 88.583 70.890 68.732 1.00 20.08 488 LEU C N 1
ATOM 22607 C CA . LEU C 1 488 ? 87.797 70.313 67.648 1.00 20.08 488 LEU C CA 1
ATOM 22608 C C . LEU C 1 488 ? 86.497 71.077 67.436 1.00 20.08 488 LEU C C 1
ATOM 22609 O O . LEU C 1 488 ? 86.118 71.352 66.291 1.00 20.08 488 LEU C O 1
ATOM 22625 N N . PHE C 1 489 ? 85.805 71.443 68.518 1.00 20.44 489 PHE C N 1
ATOM 22626 C CA . PHE C 1 489 ? 84.515 72.106 68.367 1.00 20.44 489 PHE C CA 1
ATOM 22627 C C . PHE C 1 489 ? 84.611 73.614 68.152 1.00 20.44 489 PHE C C 1
ATOM 22628 O O . PHE C 1 489 ? 83.684 74.190 67.572 1.00 20.44 489 PHE C O 1
ATOM 22645 N N . ILE C 1 490 ? 85.686 74.280 68.586 1.00 19.63 490 ILE C N 1
ATOM 22646 C CA . ILE C 1 490 ? 85.802 75.713 68.318 1.00 19.63 490 ILE C CA 1
ATOM 22647 C C . ILE C 1 490 ? 86.474 75.964 66.975 1.00 19.63 490 ILE C C 1
ATOM 22648 O O . ILE C 1 490 ? 85.966 76.735 66.153 1.00 19.63 490 ILE C O 1
ATOM 22664 N N . TYR C 1 491 ? 87.612 75.328 66.722 1.00 20.37 491 TYR C N 1
ATOM 22665 C CA . TYR C 1 491 ? 88.470 75.741 65.624 1.00 20.37 491 TYR C CA 1
ATOM 22666 C C . TYR C 1 491 ? 88.055 75.173 64.273 1.00 20.37 491 TYR C C 1
ATOM 22667 O O . TYR C 1 491 ? 88.657 75.549 63.262 1.00 20.37 491 TYR C O 1
ATOM 22685 N N . MET C 1 492 ? 87.062 74.289 64.224 1.00 22.99 492 MET C N 1
ATOM 22686 C CA . MET C 1 492 ? 86.718 73.567 63.000 1.00 22.99 492 MET C CA 1
ATOM 22687 C C . MET C 1 492 ? 85.232 73.565 62.679 1.00 22.99 492 MET C C 1
ATOM 22688 O O . MET C 1 492 ? 84.870 73.403 61.512 1.00 22.99 492 MET C O 1
ATOM 22702 N N . ILE C 1 493 ? 84.375 73.753 63.669 1.00 22.29 493 ILE C N 1
ATOM 22703 C CA . ILE C 1 493 ? 82.959 73.435 63.563 1.00 22.29 493 ILE C CA 1
ATOM 22704 C C . ILE C 1 493 ? 82.086 74.687 63.627 1.00 22.29 493 ILE C C 1
ATOM 22705 O O . ILE C 1 493 ? 81.191 74.866 62.799 1.00 22.29 493 ILE C O 1
ATOM 22721 N N . LEU C 1 494 ? 82.330 75.565 64.607 1.00 22.34 494 LEU C N 1
ATOM 22722 C CA . LEU C 1 494 ? 81.797 76.922 64.532 1.00 22.34 494 LEU C CA 1
ATOM 22723 C C . LEU C 1 494 ? 82.154 77.560 63.201 1.00 22.34 494 LEU C C 1
ATOM 22724 O O . LEU C 1 494 ? 81.324 78.228 62.565 1.00 22.34 494 LEU C O 1
ATOM 22740 N N . SER C 1 495 ? 83.399 77.356 62.768 1.00 23.40 495 SER C N 1
ATOM 22741 C CA . SER C 1 495 ? 83.838 77.768 61.444 1.00 23.40 495 SER C CA 1
ATOM 22742 C C . SER C 1 495 ? 82.903 77.260 60.360 1.00 23.40 495 SER C C 1
ATOM 22743 O O . SER C 1 495 ? 82.572 77.989 59.417 1.00 23.40 495 SER C O 1
ATOM 22751 N N . LEU C 1 496 ? 82.450 76.013 60.484 1.00 24.18 496 LEU C N 1
ATOM 22752 C CA . LEU C 1 496 ? 81.632 75.431 59.433 1.00 24.18 496 LEU C CA 1
ATOM 22753 C C . LEU C 1 496 ? 80.208 75.965 59.469 1.00 24.18 496 LEU C C 1
ATOM 22754 O O . LEU C 1 496 ? 79.597 76.145 58.414 1.00 24.18 496 LEU C O 1
ATOM 22770 N N . PHE C 1 497 ? 79.659 76.216 60.661 1.00 24.47 497 PHE C N 1
ATOM 22771 C CA . PHE C 1 497 ? 78.395 76.947 60.738 1.00 24.47 497 PHE C CA 1
ATOM 22772 C C . PHE C 1 497 ? 78.498 78.273 59.998 1.00 24.47 497 PHE C C 1
ATOM 22773 O O . PHE C 1 497 ? 77.644 78.614 59.162 1.00 24.47 497 PHE C O 1
ATOM 22790 N N . ILE C 1 498 ? 79.568 79.022 60.278 1.00 24.32 498 ILE C N 1
ATOM 22791 C CA . ILE C 1 498 ? 79.776 80.312 59.629 1.00 24.32 498 ILE C CA 1
ATOM 22792 C C . ILE C 1 498 ? 79.856 80.130 58.121 1.00 24.32 498 ILE C C 1
ATOM 22793 O O . ILE C 1 498 ? 79.351 80.957 57.350 1.00 24.32 498 ILE C O 1
ATOM 22809 N N . ALA C 1 499 ? 80.466 79.030 57.677 1.00 25.28 499 ALA C N 1
ATOM 22810 C CA . ALA C 1 499 ? 80.527 78.740 56.252 1.00 25.28 499 ALA C CA 1
ATOM 22811 C C . ALA C 1 499 ? 79.141 78.482 55.674 1.00 25.28 499 ALA C C 1
ATOM 22812 O O . ALA C 1 499 ? 78.843 78.899 54.551 1.00 25.28 499 ALA C O 1
ATOM 22819 N N . LEU C 1 500 ? 78.281 77.788 56.423 1.00 26.98 500 LEU C N 1
ATOM 22820 C CA . LEU C 1 500 ? 76.939 77.495 55.935 1.00 26.98 500 LEU C CA 1
ATOM 22821 C C . LEU C 1 500 ? 76.131 78.771 55.739 1.00 26.98 500 LEU C C 1
ATOM 22822 O O . LEU C 1 500 ? 75.643 79.048 54.637 1.00 26.98 500 LEU C O 1
ATOM 22838 N N . ILE C 1 501 ? 75.959 79.554 56.808 1.00 29.15 501 ILE C N 1
ATOM 22839 C CA . ILE C 1 501 ? 75.154 80.772 56.709 1.00 29.15 501 ILE C CA 1
ATOM 22840 C C . ILE C 1 501 ? 75.764 81.738 55.702 1.00 29.15 501 ILE C C 1
ATOM 22841 O O . ILE C 1 501 ? 75.042 82.421 54.959 1.00 29.15 501 ILE C O 1
ATOM 22857 N N . THR C 1 502 ? 77.097 81.809 55.652 1.00 29.62 502 THR C N 1
ATOM 22858 C CA . THR C 1 502 ? 77.745 82.634 54.642 1.00 29.62 502 THR C CA 1
ATOM 22859 C C . THR C 1 502 ? 77.366 82.173 53.239 1.00 29.62 502 THR C C 1
ATOM 22860 O O . THR C 1 502 ? 77.054 82.996 52.367 1.00 29.62 502 THR C O 1
ATOM 22871 N N . ASP C 1 503 ? 77.357 80.859 53.011 1.00 33.44 503 ASP C N 1
ATOM 22872 C CA . ASP C 1 503 ? 77.021 80.330 51.694 1.00 33.44 503 ASP C CA 1
ATOM 22873 C C . ASP C 1 503 ? 75.575 80.633 51.321 1.00 33.44 503 ASP C C 1
ATOM 22874 O O . ASP C 1 503 ? 75.295 81.032 50.185 1.00 33.44 503 ASP C O 1
ATOM 22883 N N . THR C 1 504 ? 74.642 80.444 52.257 1.00 33.89 504 THR C N 1
ATOM 22884 C CA . THR C 1 504 ? 73.240 80.720 51.959 1.00 33.89 504 THR C CA 1
ATOM 22885 C C . THR C 1 504 ? 73.022 82.194 51.648 1.00 33.89 504 THR C C 1
ATOM 22886 O O . THR C 1 504 ? 72.292 82.536 50.708 1.00 33.89 504 THR C O 1
ATOM 22897 N N . TYR C 1 505 ? 73.643 83.080 52.432 1.00 36.03 505 TYR C N 1
ATOM 22898 C CA . TYR C 1 505 ? 73.586 84.505 52.130 1.00 36.03 505 TYR C CA 1
ATOM 22899 C C . TYR C 1 505 ? 74.112 84.787 50.730 1.00 36.03 505 TYR C C 1
ATOM 22900 O O . TYR C 1 505 ? 73.518 85.576 49.982 1.00 36.03 505 TYR C O 1
ATOM 22918 N N . GLU C 1 506 ? 75.213 84.136 50.355 1.00 39.11 506 GLU C N 1
ATOM 22919 C CA . GLU C 1 506 ? 75.756 84.299 49.011 1.00 39.11 506 GLU C CA 1
ATOM 22920 C C . GLU C 1 506 ? 74.738 83.890 47.949 1.00 39.11 506 GLU C C 1
ATOM 22921 O O . GLU C 1 506 ? 74.508 84.622 46.979 1.00 39.11 506 GLU C O 1
ATOM 22929 N N . THR C 1 507 ? 74.113 82.723 48.124 1.00 39.45 507 THR C N 1
ATOM 22930 C CA . THR C 1 507 ? 73.177 82.231 47.119 1.00 39.45 507 THR C CA 1
ATOM 22931 C C . THR C 1 507 ? 71.980 83.160 46.974 1.00 39.45 507 THR C C 1
ATOM 22932 O O . THR C 1 507 ? 71.674 83.622 45.871 1.00 39.45 507 THR C O 1
ATOM 22943 N N . ILE C 1 508 ? 71.288 83.449 48.076 1.00 40.96 508 ILE C N 1
ATOM 22944 C CA . ILE C 1 508 ? 70.048 84.211 47.966 1.00 40.96 508 ILE C CA 1
ATOM 22945 C C . ILE C 1 508 ? 70.331 85.647 47.547 1.00 40.96 508 ILE C C 1
ATOM 22946 O O . ILE C 1 508 ? 69.494 86.267 46.878 1.00 40.96 508 ILE C O 1
ATOM 22962 N N . LYS C 1 509 ? 71.480 86.197 47.937 1.00 43.62 509 LYS C N 1
ATOM 22963 C CA . LYS C 1 509 ? 71.965 87.415 47.299 1.00 43.62 509 LYS C CA 1
ATOM 22964 C C . LYS C 1 509 ? 72.023 87.239 45.786 1.00 43.62 509 LYS C C 1
ATOM 22965 O O . LYS C 1 509 ? 71.538 88.093 45.031 1.00 43.62 509 LYS C O 1
ATOM 22984 N N . HIS C 1 510 ? 72.578 86.113 45.326 1.00 44.93 510 HIS C N 1
ATOM 22985 C CA . HIS C 1 510 ? 72.682 85.863 43.894 1.00 44.93 510 HIS C CA 1
ATOM 22986 C C . HIS C 1 510 ? 71.315 85.679 43.242 1.00 44.93 510 HIS C C 1
ATOM 22987 O O . HIS C 1 510 ? 71.189 85.847 42.024 1.00 44.93 510 HIS C O 1
ATOM 22991 N N . TYR C 1 511 ? 70.287 85.337 44.023 1.00 47.15 511 TYR C N 1
ATOM 22992 C CA . TYR C 1 511 ? 68.946 85.183 43.470 1.00 47.15 511 TYR C CA 1
ATOM 22993 C C . TYR C 1 511 ? 68.235 86.522 43.381 1.00 47.15 511 TYR C C 1
ATOM 22994 O O . TYR C 1 511 ? 67.534 86.791 42.399 1.00 47.15 511 TYR C O 1
ATOM 23012 N N . GLN C 1 512 ? 68.398 87.374 44.391 1.00 45.68 512 GLN C N 1
ATOM 23013 C CA . GLN C 1 512 ? 67.857 88.719 44.293 1.00 45.68 512 GLN C CA 1
ATOM 23014 C C . GLN C 1 512 ? 68.628 89.586 43.305 1.00 45.68 512 GLN C C 1
ATOM 23015 O O . GLN C 1 512 ? 68.141 90.662 42.948 1.00 45.68 512 GLN C O 1
ATOM 23029 N N . GLN C 1 513 ? 69.809 89.148 42.862 1.00 48.52 513 GLN C N 1
ATOM 23030 C CA . GLN C 1 513 ? 70.475 89.776 41.722 1.00 48.52 513 GLN C CA 1
ATOM 23031 C C . GLN C 1 513 ? 70.005 89.184 40.394 1.00 48.52 513 GLN C C 1
ATOM 23032 O O . GLN C 1 513 ? 69.469 89.902 39.543 1.00 48.52 513 GLN C O 1
ATOM 23046 N N . ASP C 1 514 ? 70.189 87.875 40.210 1.00 50.75 514 ASP C N 1
ATOM 23047 C CA . ASP C 1 514 ? 69.990 87.218 38.923 1.00 50.75 514 ASP C CA 1
ATOM 23048 C C . ASP C 1 514 ? 68.690 86.424 38.837 1.00 50.75 514 ASP C C 1
ATOM 23049 O O . ASP C 1 514 ? 68.511 85.658 37.885 1.00 50.75 514 ASP C O 1
ATOM 23056 N N . GLY C 1 515 ? 67.790 86.578 39.794 1.00 52.02 515 GLY C N 1
ATOM 23057 C CA . GLY C 1 515 ? 66.492 85.937 39.725 1.00 52.02 515 GLY C CA 1
ATOM 23058 C C . GLY C 1 515 ? 66.468 84.570 40.383 1.00 52.02 515 GLY C C 1
ATOM 23059 O O . GLY C 1 515 ? 67.464 83.837 40.408 1.00 52.02 515 GLY C O 1
ATOM 23063 N N . PHE C 1 516 ? 65.303 84.218 40.922 1.00 59.49 516 PHE C N 1
ATOM 23064 C CA . PHE C 1 516 ? 65.094 82.946 41.588 1.00 59.49 516 PHE C CA 1
ATOM 23065 C C . PHE C 1 516 ? 65.218 81.802 40.585 1.00 59.49 516 PHE C C 1
ATOM 23066 O O . PHE C 1 516 ? 65.219 82.025 39.373 1.00 59.49 516 PHE C O 1
ATOM 23083 N N . PRO C 1 517 ? 65.324 80.559 41.055 1.00 64.37 517 PRO C N 1
ATOM 23084 C CA . PRO C 1 517 ? 65.321 79.424 40.124 1.00 64.37 517 PRO C CA 1
ATOM 23085 C C . PRO C 1 517 ? 63.921 79.137 39.604 1.00 64.37 517 PRO C C 1
ATOM 23086 O O . PRO C 1 517 ? 62.922 79.709 40.044 1.00 64.37 517 PRO C O 1
ATOM 23097 N N . GLU C 1 518 ? 63.866 78.223 38.642 1.00 76.07 518 GLU C N 1
ATOM 23098 C CA . GLU C 1 518 ? 62.608 77.881 37.997 1.00 76.07 518 GLU C CA 1
ATOM 23099 C C . GLU C 1 518 ? 61.709 77.109 38.953 1.00 76.07 518 GLU C C 1
ATOM 23100 O O . GLU C 1 518 ? 62.173 76.259 39.719 1.00 76.07 518 GLU C O 1
ATOM 23112 N N . THR C 1 519 ? 60.412 77.419 38.905 1.00 80.34 519 THR C N 1
ATOM 23113 C CA . THR C 1 519 ? 59.413 76.762 39.742 1.00 80.34 519 THR C CA 1
ATOM 23114 C C . THR C 1 519 ? 58.218 76.262 38.938 1.00 80.34 519 THR C C 1
ATOM 23115 O O . THR C 1 519 ? 57.529 75.334 39.375 1.00 80.34 519 THR C O 1
ATOM 23126 N N . GLU C 1 520 ? 57.949 76.887 37.788 1.00 85.10 520 GLU C N 1
ATOM 23127 C CA . GLU C 1 520 ? 56.813 76.658 36.889 1.00 85.10 520 GLU C CA 1
ATOM 23128 C C . GLU C 1 520 ? 55.523 77.267 37.442 1.00 85.10 520 GLU C C 1
ATOM 23129 O O . GLU C 1 520 ? 54.498 77.219 36.751 1.00 85.10 520 GLU C O 1
ATOM 23141 N N . LEU C 1 521 ? 55.533 77.832 38.652 1.00 82.48 521 LEU C N 1
ATOM 23142 C CA . LEU C 1 521 ? 54.453 78.670 39.153 1.00 82.48 521 LEU C CA 1
ATOM 23143 C C . LEU C 1 521 ? 54.754 80.141 38.895 1.00 82.48 521 LEU C C 1
ATOM 23144 O O . LEU C 1 521 ? 53.917 80.867 38.345 1.00 82.48 521 LEU C O 1
ATOM 23160 N N . ARG C 1 522 ? 55.950 80.588 39.285 1.00 80.58 522 ARG C N 1
ATOM 23161 C CA . ARG C 1 522 ? 56.385 81.941 38.958 1.00 80.58 522 ARG C CA 1
ATOM 23162 C C . ARG C 1 522 ? 56.433 82.152 37.455 1.00 80.58 522 ARG C C 1
ATOM 23163 O O . ARG C 1 522 ? 56.216 83.270 36.973 1.00 80.58 522 ARG C O 1
ATOM 23184 N N . THR C 1 523 ? 56.727 81.091 36.700 1.00 83.42 523 THR C N 1
ATOM 23185 C CA . THR C 1 523 ? 56.615 81.156 35.248 1.00 83.42 523 THR C CA 1
ATOM 23186 C C . THR C 1 523 ? 55.190 81.493 34.831 1.00 83.42 523 THR C C 1
ATOM 23187 O O . THR C 1 523 ? 54.973 82.358 33.973 1.00 83.42 523 THR C O 1
ATOM 23198 N N . PHE C 1 524 ? 54.203 80.824 35.431 1.00 85.19 524 PHE C N 1
ATOM 23199 C CA . PHE C 1 524 ? 52.813 81.068 35.070 1.00 85.19 524 PHE C CA 1
ATOM 23200 C C . PHE C 1 524 ? 52.376 82.468 35.474 1.00 85.19 524 PHE C C 1
ATOM 23201 O O . PHE C 1 524 ? 51.590 83.107 34.766 1.00 85.19 524 PHE C O 1
ATOM 23218 N N . ILE C 1 525 ? 52.874 82.964 36.606 1.00 83.50 525 ILE C N 1
ATOM 23219 C CA . ILE C 1 525 ? 52.563 84.329 37.017 1.00 83.50 525 ILE C CA 1
ATOM 23220 C C . ILE C 1 525 ? 53.397 85.321 36.214 1.00 83.50 525 ILE C C 1
ATOM 23221 O O . ILE C 1 525 ? 52.862 86.136 35.453 1.00 83.50 525 ILE C O 1
ATOM 23237 N N . SER C 1 526 ? 54.718 85.248 36.362 1.00 84.27 526 SER C N 1
ATOM 23238 C CA . SER C 1 526 ? 55.648 86.121 35.652 1.00 84.27 526 SER C CA 1
ATOM 23239 C C . SER C 1 526 ? 55.341 87.598 35.894 1.00 84.27 526 SER C C 1
ATOM 23240 O O . SER C 1 526 ? 54.686 87.955 36.874 1.00 84.27 526 SER C O 1
ATOM 23248 N N . LEU D 1 33 ? 84.430 42.331 28.685 1.00 90.26 33 LEU D N 1
ATOM 23249 C CA . LEU D 1 33 ? 83.978 41.033 29.169 1.00 90.26 33 LEU D CA 1
ATOM 23250 C C . LEU D 1 33 ? 84.405 40.820 30.616 1.00 90.26 33 LEU D C 1
ATOM 23251 O O . LEU D 1 33 ? 83.578 40.829 31.525 1.00 90.26 33 LEU D O 1
ATOM 23254 N N . LEU D 1 34 ? 85.709 40.620 30.819 1.00 89.59 34 LEU D N 1
ATOM 23255 C CA . LEU D 1 34 ? 86.235 40.449 32.169 1.00 89.59 34 LEU D CA 1
ATOM 23256 C C . LEU D 1 34 ? 86.309 41.785 32.902 1.00 89.59 34 LEU D C 1
ATOM 23257 O O . LEU D 1 34 ? 86.140 41.836 34.131 1.00 89.59 34 LEU D O 1
ATOM 23273 N N . GLU D 1 35 ? 86.435 42.861 32.135 1.00 89.18 35 GLU D N 1
ATOM 23274 C CA . GLU D 1 35 ? 86.451 44.198 32.700 1.00 89.18 35 GLU D CA 1
ATOM 23275 C C . GLU D 1 35 ? 85.101 44.392 33.378 1.00 89.18 35 GLU D C 1
ATOM 23276 O O . GLU D 1 35 ? 85.017 44.992 34.450 1.00 89.18 35 GLU D O 1
ATOM 23288 N N . ASP D 1 36 ? 84.043 43.882 32.749 1.00 89.19 36 ASP D N 1
ATOM 23289 C CA . ASP D 1 36 ? 82.707 43.983 33.327 1.00 89.19 36 ASP D CA 1
ATOM 23290 C C . ASP D 1 36 ? 82.635 43.260 34.664 1.00 89.19 36 ASP D C 1
ATOM 23291 O O . ASP D 1 36 ? 81.989 43.740 35.603 1.00 89.19 36 ASP D O 1
ATOM 23300 N N . GLN D 1 37 ? 83.286 42.097 34.768 1.00 88.77 37 GLN D N 1
ATOM 23301 C CA . GLN D 1 37 ? 83.343 41.398 36.047 1.00 88.77 37 GLN D CA 1
ATOM 23302 C C . GLN D 1 37 ? 84.042 42.247 37.098 1.00 88.77 37 GLN D C 1
ATOM 23303 O O . GLN D 1 37 ? 83.610 42.298 38.258 1.00 88.77 37 GLN D O 1
ATOM 23317 N N . MET D 1 38 ? 85.119 42.935 36.710 1.00 87.27 38 MET D N 1
ATOM 23318 C CA . MET D 1 38 ? 85.809 43.799 37.662 1.00 87.27 38 MET D CA 1
ATOM 23319 C C . MET D 1 38 ? 84.935 44.976 38.073 1.00 87.27 38 MET D C 1
ATOM 23320 O O . MET D 1 38 ? 84.920 45.363 39.246 1.00 87.27 38 MET D O 1
ATOM 23334 N N . ARG D 1 39 ? 84.207 45.567 37.122 1.00 85.87 39 ARG D N 1
ATOM 23335 C CA . ARG D 1 39 ? 83.273 46.633 37.465 1.00 85.87 39 ARG D CA 1
ATOM 23336 C C . ARG D 1 39 ? 82.213 46.138 38.441 1.00 85.87 39 ARG D C 1
ATOM 23337 O O . ARG D 1 39 ? 81.820 46.860 39.364 1.00 85.87 39 ARG D O 1
ATOM 23358 N N . ARG D 1 40 ? 81.745 44.901 38.258 1.00 84.77 40 ARG D N 1
ATOM 23359 C CA . ARG D 1 40 ? 80.748 44.337 39.160 1.00 84.77 40 ARG D CA 1
ATOM 23360 C C . ARG D 1 40 ? 81.314 44.155 40.562 1.00 84.77 40 ARG D C 1
ATOM 23361 O O . ARG D 1 40 ? 80.678 44.537 41.552 1.00 84.77 40 ARG D O 1
ATOM 23365 N N . LYS D 1 41 ? 82.503 43.556 40.668 1.00 84.71 41 LYS D N 1
ATOM 23366 C CA . LYS D 1 41 ? 83.131 43.369 41.973 1.00 84.71 41 LYS D CA 1
ATOM 23367 C C . LYS D 1 41 ? 83.372 44.706 42.665 1.00 84.71 41 LYS D C 1
ATOM 23368 O O . LYS D 1 41 ? 82.992 44.899 43.827 1.00 84.71 41 LYS D O 1
ATOM 23387 N N . LEU D 1 42 ? 84.018 45.639 41.963 1.00 82.96 42 LEU D N 1
ATOM 23388 C CA . LEU D 1 42 ? 84.362 46.924 42.561 1.00 82.96 42 LEU D CA 1
ATOM 23389 C C . LEU D 1 42 ? 83.111 47.679 42.994 1.00 82.96 42 LEU D C 1
ATOM 23390 O O . LEU D 1 42 ? 82.992 48.082 44.157 1.00 82.96 42 LEU D O 1
ATOM 23406 N N . LYS D 1 43 ? 82.156 47.860 42.077 1.00 83.17 43 LYS D N 1
ATOM 23407 C CA . LYS D 1 43 ? 80.920 48.559 42.421 1.00 83.17 43 LYS D CA 1
ATOM 23408 C C . LYS D 1 43 ? 80.187 47.863 43.560 1.00 83.17 43 LYS D C 1
ATOM 23409 O O . LYS D 1 43 ? 79.549 48.518 44.390 1.00 83.17 43 LYS D O 1
ATOM 23428 N N . PHE D 1 44 ? 80.265 46.535 43.617 1.00 80.68 44 PHE D N 1
ATOM 23429 C CA . PHE D 1 44 ? 79.735 45.828 44.773 1.00 80.68 44 PHE D CA 1
ATOM 23430 C C . PHE D 1 44 ? 80.494 46.194 46.043 1.00 80.68 44 PHE D C 1
ATOM 23431 O O . PHE D 1 44 ? 79.922 46.159 47.138 1.00 80.68 44 PHE D O 1
ATOM 23448 N N . PHE D 1 45 ? 81.775 46.558 45.920 1.00 80.98 45 PHE D N 1
ATOM 23449 C CA . PHE D 1 45 ? 82.562 46.986 47.073 1.00 80.98 45 PHE D CA 1
ATOM 23450 C C . PHE D 1 45 ? 82.348 48.456 47.420 1.00 80.98 45 PHE D C 1
ATOM 23451 O O . PHE D 1 45 ? 82.551 48.834 48.579 1.00 80.98 45 PHE D O 1
ATOM 23468 N N . PHE D 1 46 ? 81.930 49.284 46.459 1.00 81.20 46 PHE D N 1
ATOM 23469 C CA . PHE D 1 46 ? 81.765 50.717 46.683 1.00 81.20 46 PHE D CA 1
ATOM 23470 C C . PHE D 1 46 ? 80.335 51.129 47.012 1.00 81.20 46 PHE D C 1
ATOM 23471 O O . PHE D 1 46 ? 80.127 52.268 47.443 1.00 81.20 46 PHE D O 1
ATOM 23488 N N . MET D 1 47 ? 79.367 50.248 46.791 1.00 78.49 47 MET D N 1
ATOM 23489 C CA . MET D 1 47 ? 77.969 50.545 47.108 1.00 78.49 47 MET D CA 1
ATOM 23490 C C . MET D 1 47 ? 77.695 50.452 48.613 1.00 78.49 47 MET D C 1
ATOM 23491 O O . MET D 1 47 ? 78.340 49.674 49.314 1.00 78.49 47 MET D O 1
ATOM 23505 N N . ASN D 1 48 ? 76.743 51.241 49.106 1.00 72.85 48 ASN D N 1
ATOM 23506 C CA . ASN D 1 48 ? 76.371 51.189 50.508 1.00 72.85 48 ASN D CA 1
ATOM 23507 C C . ASN D 1 48 ? 75.751 49.832 50.831 1.00 72.85 48 ASN D C 1
ATOM 23508 O O . ASN D 1 48 ? 75.181 49.181 49.953 1.00 72.85 48 ASN D O 1
ATOM 23519 N N . PRO D 1 49 ? 75.830 49.384 52.090 1.00 69.66 49 PRO D N 1
ATOM 23520 C CA . PRO D 1 49 ? 75.198 48.097 52.427 1.00 69.66 49 PRO D CA 1
ATOM 23521 C C . PRO D 1 49 ? 73.696 48.092 52.208 1.00 69.66 49 PRO D C 1
ATOM 23522 O O . PRO D 1 49 ? 73.145 47.089 51.740 1.00 69.66 49 PRO D O 1
ATOM 23533 N N . CYS D 1 50 ? 73.014 49.192 52.528 1.00 74.70 50 CYS D N 1
ATOM 23534 C CA . CYS D 1 50 ? 71.596 49.294 52.209 1.00 74.70 50 CYS D CA 1
ATOM 23535 C C . CYS D 1 50 ? 71.371 49.290 50.702 1.00 74.70 50 CYS D C 1
ATOM 23536 O O . CYS D 1 50 ? 70.325 48.829 50.231 1.00 74.70 50 CYS D O 1
ATOM 23544 N N . GLU D 1 51 ? 72.335 49.802 49.935 1.00 76.89 51 GLU D N 1
ATOM 23545 C CA . GLU D 1 51 ? 72.288 49.698 48.483 1.00 76.89 51 GLU D CA 1
ATOM 23546 C C . GLU D 1 51 ? 72.679 48.313 47.983 1.00 76.89 51 GLU D C 1
ATOM 23547 O O . GLU D 1 51 ? 72.296 47.941 46.870 1.00 76.89 51 GLU D O 1
ATOM 23559 N N . LYS D 1 52 ? 73.431 47.549 48.776 1.00 77.05 52 LYS D N 1
ATOM 23560 C CA . LYS D 1 52 ? 73.785 46.180 48.426 1.00 77.05 52 LYS D CA 1
ATOM 23561 C C . LYS D 1 52 ? 72.679 45.180 48.745 1.00 77.05 52 LYS D C 1
ATOM 23562 O O . LYS D 1 52 ? 72.894 43.974 48.574 1.00 77.05 52 LYS D O 1
ATOM 23581 N N . PHE D 1 53 ? 71.517 45.645 49.204 1.00 77.09 53 PHE D N 1
ATOM 23582 C CA . PHE D 1 53 ? 70.346 44.812 49.427 1.00 77.09 53 PHE D CA 1
ATOM 23583 C C . PHE D 1 53 ? 69.162 45.208 48.563 1.00 77.09 53 PHE D C 1
ATOM 23584 O O . PHE D 1 53 ? 68.352 44.346 48.218 1.00 77.09 53 PHE D O 1
ATOM 23601 N N . TRP D 1 54 ? 69.042 46.486 48.202 1.00 78.69 54 TRP D N 1
ATOM 23602 C CA . TRP D 1 54 ? 68.011 46.893 47.258 1.00 78.69 54 TRP D CA 1
ATOM 23603 C C . TRP D 1 54 ? 68.299 46.368 45.858 1.00 78.69 54 TRP D C 1
ATOM 23604 O O . TRP D 1 54 ? 67.365 46.124 45.086 1.00 78.69 54 TRP D O 1
ATOM 23608 N N . ALA D 1 55 ? 69.575 46.181 45.516 1.00 79.58 55 ALA D N 1
ATOM 23609 C CA . ALA D 1 55 ? 69.972 45.728 44.187 1.00 79.58 55 ALA D CA 1
ATOM 23610 C C . ALA D 1 55 ? 70.149 44.212 44.129 1.00 79.58 55 ALA D C 1
ATOM 23611 O O . ALA D 1 55 ? 69.465 43.533 43.356 1.00 79.58 55 ALA D O 1
ATOM 23618 N N . ARG D 1 56 ? 71.061 43.675 44.946 1.00 80.31 56 ARG D N 1
ATOM 23619 C CA . ARG D 1 56 ? 71.424 42.264 44.900 1.00 80.31 56 ARG D CA 1
ATOM 23620 C C . ARG D 1 56 ? 70.887 41.451 46.070 1.00 80.31 56 ARG D C 1
ATOM 23621 O O . ARG D 1 56 ? 71.082 40.231 46.090 1.00 80.31 56 ARG D O 1
ATOM 23642 N N . GLY D 1 57 ? 70.229 42.078 47.039 1.00 78.00 57 GLY D N 1
ATOM 23643 C CA . GLY D 1 57 ? 69.551 41.332 48.079 1.00 78.00 57 GLY D CA 1
ATOM 23644 C C . GLY D 1 57 ? 70.452 40.637 49.073 1.00 78.00 57 GLY D C 1
ATOM 23645 O O . GLY D 1 57 ? 70.064 39.602 49.624 1.00 78.00 57 GLY D O 1
ATOM 23649 N N . ARG D 1 58 ? 71.644 41.173 49.324 1.00 76.77 58 ARG D N 1
ATOM 23650 C CA . ARG D 1 58 ? 72.516 40.623 50.357 1.00 76.77 58 ARG D CA 1
ATOM 23651 C C . ARG D 1 58 ? 72.030 41.095 51.722 1.00 76.77 58 ARG D C 1
ATOM 23652 O O . ARG D 1 58 ? 71.900 42.300 51.959 1.00 76.77 58 ARG D O 1
ATOM 23673 N N . LYS D 1 59 ? 71.771 40.150 52.612 1.00 74.01 59 LYS D N 1
ATOM 23674 C CA . LYS D 1 59 ? 71.219 40.466 53.925 1.00 74.01 59 LYS D CA 1
ATOM 23675 C C . LYS D 1 59 ? 72.246 41.237 54.749 1.00 74.01 59 LYS D C 1
ATOM 23676 O O . LYS D 1 59 ? 73.312 40.685 55.053 1.00 74.01 59 LYS D O 1
ATOM 23695 N N . PRO D 1 60 ? 71.985 42.504 55.141 1.00 68.88 60 PRO D N 1
ATOM 23696 C CA . PRO D 1 60 ? 73.007 43.215 55.941 1.00 68.88 60 PRO D CA 1
ATOM 23697 C C . PRO D 1 60 ? 73.025 42.814 57.415 1.00 68.88 60 PRO D C 1
ATOM 23698 O O . PRO D 1 60 ? 72.425 43.436 58.290 1.00 68.88 60 PRO D O 1
ATOM 23709 N N . TRP D 1 61 ? 73.736 41.722 57.702 1.00 67.34 61 TRP D N 1
ATOM 23710 C CA . TRP D 1 61 ? 73.908 41.285 59.083 1.00 67.34 61 TRP D CA 1
ATOM 23711 C C . TRP D 1 61 ? 74.905 42.162 59.829 1.00 67.34 61 TRP D C 1
ATOM 23712 O O . TRP D 1 61 ? 74.763 42.373 61.043 1.00 67.34 61 TRP D O 1
ATOM 23733 N N . LYS D 1 62 ? 75.912 42.677 59.120 1.00 63.21 62 LYS D N 1
ATOM 23734 C CA . LYS D 1 62 ? 76.964 43.464 59.755 1.00 63.21 62 LYS D CA 1
ATOM 23735 C C . LYS D 1 62 ? 76.396 44.716 60.414 1.00 63.21 62 LYS D C 1
ATOM 23736 O O . LYS D 1 62 ? 76.738 45.038 61.557 1.00 63.21 62 LYS D O 1
ATOM 23755 N N . LEU D 1 63 ? 75.518 45.432 59.709 1.00 60.46 63 LEU D N 1
ATOM 23756 C CA . LEU D 1 63 ? 74.886 46.612 60.292 1.00 60.46 63 LEU D CA 1
ATOM 23757 C C . LEU D 1 63 ? 74.125 46.253 61.560 1.00 60.46 63 LEU D C 1
ATOM 23758 O O . LEU D 1 63 ? 74.195 46.972 62.564 1.00 60.46 63 LEU D O 1
ATOM 23774 N N . ALA D 1 64 ? 73.407 45.131 61.533 1.00 59.14 64 ALA D N 1
ATOM 23775 C CA . ALA D 1 64 ? 72.608 44.724 62.680 1.00 59.14 64 ALA D CA 1
ATOM 23776 C C . ALA D 1 64 ? 73.488 44.452 63.890 1.00 59.14 64 ALA D C 1
ATOM 23777 O O . ALA D 1 64 ? 73.214 44.934 64.997 1.00 59.14 64 ALA D O 1
ATOM 23784 N N . ILE D 1 65 ? 74.566 43.692 63.695 1.00 56.71 65 ILE D N 1
ATOM 23785 C CA . ILE D 1 65 ? 75.389 43.326 64.841 1.00 56.71 65 ILE D CA 1
ATOM 23786 C C . ILE D 1 65 ? 76.174 44.528 65.348 1.00 56.71 65 ILE D C 1
ATOM 23787 O O . ILE D 1 65 ? 76.436 44.642 66.553 1.00 56.71 65 ILE D O 1
ATOM 23803 N N . GLN D 1 66 ? 76.562 45.445 64.458 1.00 54.99 66 GLN D N 1
ATOM 23804 C CA . GLN D 1 66 ? 77.195 46.674 64.924 1.00 54.99 66 GLN D CA 1
ATOM 23805 C C . GLN D 1 66 ? 76.233 47.500 65.766 1.00 54.99 66 GLN D C 1
ATOM 23806 O O . GLN D 1 66 ? 76.615 48.011 66.822 1.00 54.99 66 GLN D O 1
ATOM 23820 N N . ILE D 1 67 ? 74.989 47.660 65.305 1.00 53.79 67 ILE D N 1
ATOM 23821 C CA . ILE D 1 67 ? 73.984 48.391 66.080 1.00 53.79 67 ILE D CA 1
ATOM 23822 C C . ILE D 1 67 ? 73.809 47.755 67.451 1.00 53.79 67 ILE D C 1
ATOM 23823 O O . ILE D 1 67 ? 73.749 48.448 68.484 1.00 53.79 67 ILE D O 1
ATOM 23839 N N . LEU D 1 68 ? 73.739 46.423 67.480 1.00 53.66 68 LEU D N 1
ATOM 23840 C CA . LEU D 1 68 ? 73.706 45.694 68.740 1.00 53.66 68 LEU D CA 1
ATOM 23841 C C . LEU D 1 68 ? 74.890 46.066 69.618 1.00 53.66 68 LEU D C 1
ATOM 23842 O O . LEU D 1 68 ? 74.729 46.307 70.818 1.00 53.66 68 LEU D O 1
ATOM 23858 N N . LYS D 1 69 ? 76.083 46.153 69.029 1.00 51.98 69 LYS D N 1
ATOM 23859 C CA . LYS D 1 69 ? 77.261 46.533 69.801 1.00 51.98 69 LYS D CA 1
ATOM 23860 C C . LYS D 1 69 ? 77.131 47.948 70.349 1.00 51.98 69 LYS D C 1
ATOM 23861 O O . LYS D 1 69 ? 77.531 48.220 71.484 1.00 51.98 69 LYS D O 1
ATOM 23880 N N . ILE D 1 70 ? 76.572 48.865 69.557 1.00 50.57 70 ILE D N 1
ATOM 23881 C CA . ILE D 1 70 ? 76.451 50.256 69.981 1.00 50.57 70 ILE D CA 1
ATOM 23882 C C . ILE D 1 70 ? 75.584 50.346 71.232 1.00 50.57 70 ILE D C 1
ATOM 23883 O O . ILE D 1 70 ? 76.025 50.818 72.292 1.00 50.57 70 ILE D O 1
ATOM 23899 N N . ALA D 1 71 ? 74.336 49.873 71.127 1.00 50.44 71 ALA D N 1
ATOM 23900 C CA . ALA D 1 71 ? 73.439 49.919 72.279 1.00 50.44 71 ALA D CA 1
ATOM 23901 C C . ALA D 1 71 ? 73.989 49.118 73.452 1.00 50.44 71 ALA D C 1
ATOM 23902 O O . ALA D 1 71 ? 73.814 49.508 74.615 1.00 50.44 71 ALA D O 1
ATOM 23909 N N . MET D 1 72 ? 74.686 48.026 73.162 1.00 52.25 72 MET D N 1
ATOM 23910 C CA . MET D 1 72 ? 75.234 47.165 74.203 1.00 52.25 72 MET D CA 1
ATOM 23911 C C . MET D 1 72 ? 76.291 47.892 75.030 1.00 52.25 72 MET D C 1
ATOM 23912 O O . MET D 1 72 ? 76.172 48.002 76.259 1.00 52.25 72 MET D O 1
ATOM 23926 N N . VAL D 1 73 ? 77.337 48.392 74.372 1.00 49.54 73 VAL D N 1
ATOM 23927 C CA . VAL D 1 73 ? 78.428 49.045 75.087 1.00 49.54 73 VAL D CA 1
ATOM 23928 C C . VAL D 1 73 ? 77.923 50.310 75.764 1.00 49.54 73 VAL D C 1
ATOM 23929 O O . VAL D 1 73 ? 78.400 50.683 76.847 1.00 49.54 73 VAL D O 1
ATOM 23942 N N . THR D 1 74 ? 76.944 50.980 75.153 1.00 48.53 74 THR D N 1
ATOM 23943 C CA . THR D 1 74 ? 76.331 52.136 75.796 1.00 48.53 74 THR D CA 1
ATOM 23944 C C . THR D 1 74 ? 75.697 51.751 77.131 1.00 48.53 74 THR D C 1
ATOM 23945 O O . THR D 1 74 ? 76.026 52.325 78.175 1.00 48.53 74 THR D O 1
ATOM 23956 N N . ILE D 1 75 ? 74.791 50.766 77.112 1.00 50.15 75 ILE D N 1
ATOM 23957 C CA . ILE D 1 75 ? 74.102 50.346 78.334 1.00 50.15 75 ILE D CA 1
ATOM 23958 C C . ILE D 1 75 ? 75.111 49.890 79.381 1.00 50.15 75 ILE D C 1
ATOM 23959 O O . ILE D 1 75 ? 74.962 50.174 80.580 1.00 50.15 75 ILE D O 1
ATOM 23975 N N . GLN D 1 76 ? 76.149 49.182 78.937 1.00 51.61 76 GLN D N 1
ATOM 23976 C CA . GLN D 1 76 ? 77.248 48.779 79.802 1.00 51.61 76 GLN D CA 1
ATOM 23977 C C . GLN D 1 76 ? 77.825 49.971 80.559 1.00 51.61 76 GLN D C 1
ATOM 23978 O O . GLN D 1 76 ? 77.863 49.986 81.799 1.00 51.61 76 GLN D O 1
ATOM 23992 N N . LEU D 1 77 ? 78.276 50.988 79.813 1.00 48.55 77 LEU D N 1
ATOM 23993 C CA . LEU D 1 77 ? 78.861 52.171 80.439 1.00 48.55 77 LEU D CA 1
ATOM 23994 C C . LEU D 1 77 ? 77.882 52.833 81.393 1.00 48.55 77 LEU D C 1
ATOM 23995 O O . LEU D 1 77 ? 78.279 53.313 82.461 1.00 48.55 77 LEU D O 1
ATOM 24011 N N . VAL D 1 78 ? 76.602 52.883 81.025 1.00 49.31 78 VAL D N 1
ATOM 24012 C CA . VAL D 1 78 ? 75.631 53.576 81.865 1.00 49.31 78 VAL D CA 1
ATOM 24013 C C . VAL D 1 78 ? 75.494 52.872 83.207 1.00 49.31 78 VAL D C 1
ATOM 24014 O O . VAL D 1 78 ? 75.628 53.498 84.264 1.00 49.31 78 VAL D O 1
ATOM 24027 N N . LEU D 1 79 ? 75.256 51.559 83.190 1.00 51.82 79 LEU D N 1
ATOM 24028 C CA . LEU D 1 79 ? 75.054 50.834 84.442 1.00 51.82 79 LEU D CA 1
ATOM 24029 C C . LEU D 1 79 ? 76.305 50.876 85.311 1.00 51.82 79 LEU D C 1
ATOM 24030 O O . LEU D 1 79 ? 76.239 51.179 86.513 1.00 51.82 79 LEU D O 1
ATOM 24046 N N . PHE D 1 80 ? 77.449 50.634 84.686 1.00 52.77 80 PHE D N 1
ATOM 24047 C CA . PHE D 1 80 ? 78.721 50.611 85.387 1.00 52.77 80 PHE D CA 1
ATOM 24048 C C . PHE D 1 80 ? 79.001 51.963 86.026 1.00 52.77 80 PHE D C 1
ATOM 24049 O O . PHE D 1 80 ? 79.525 52.037 87.136 1.00 52.77 80 PHE D O 1
ATOM 24066 N N . GLY D 1 81 ? 78.649 53.030 85.320 1.00 52.74 81 GLY D N 1
ATOM 24067 C CA . GLY D 1 81 ? 78.881 54.372 85.819 1.00 52.74 81 GLY D CA 1
ATOM 24068 C C . GLY D 1 81 ? 77.916 54.781 86.914 1.00 52.74 81 GLY D C 1
ATOM 24069 O O . GLY D 1 81 ? 78.271 55.553 87.806 1.00 52.74 81 GLY D O 1
ATOM 24073 N N . LEU D 1 82 ? 76.677 54.289 86.855 1.00 52.92 82 LEU D N 1
ATOM 24074 C CA . LEU D 1 82 ? 75.737 54.561 87.937 1.00 52.92 82 LEU D CA 1
ATOM 24075 C C . LEU D 1 82 ? 76.184 53.883 89.223 1.00 52.92 82 LEU D C 1
ATOM 24076 O O . LEU D 1 82 ? 76.158 54.491 90.303 1.00 52.92 82 LEU D O 1
ATOM 24092 N N . SER D 1 83 ? 76.604 52.619 89.123 1.00 56.33 83 SER D N 1
ATOM 24093 C CA . SER D 1 83 ? 77.139 51.923 90.286 1.00 56.33 83 SER D CA 1
ATOM 24094 C C . SER D 1 83 ? 78.320 52.677 90.887 1.00 56.33 83 SER D C 1
ATOM 24095 O O . SER D 1 83 ? 78.338 52.966 92.095 1.00 56.33 83 SER D O 1
ATOM 24103 N N . ASN D 1 84 ? 79.262 53.062 90.040 1.00 55.51 84 ASN D N 1
ATOM 24104 C CA . ASN D 1 84 ? 80.437 53.779 90.498 1.00 55.51 84 ASN D CA 1
ATOM 24105 C C . ASN D 1 84 ? 80.005 55.084 91.145 1.00 55.51 84 ASN D C 1
ATOM 24106 O O . ASN D 1 84 ? 80.600 55.525 92.127 1.00 55.51 84 ASN D O 1
ATOM 24117 N N . GLN D 1 85 ? 78.966 55.699 90.593 1.00 55.73 85 GLN D N 1
ATOM 24118 C CA . GLN D 1 85 ? 78.497 56.979 91.103 1.00 55.73 85 GLN D CA 1
ATOM 24119 C C . GLN D 1 85 ? 77.965 56.832 92.518 1.00 55.73 85 GLN D C 1
ATOM 24120 O O . GLN D 1 85 ? 78.242 57.670 93.385 1.00 55.73 85 GLN D O 1
ATOM 24134 N N . MET D 1 86 ? 77.218 55.758 92.781 1.00 59.26 86 MET D N 1
ATOM 24135 C CA . MET D 1 86 ? 76.737 55.519 94.136 1.00 59.26 86 MET D CA 1
ATOM 24136 C C . MET D 1 86 ? 77.895 55.255 95.092 1.00 59.26 86 MET D C 1
ATOM 24137 O O . MET D 1 86 ? 77.956 55.842 96.184 1.00 59.26 86 MET D O 1
ATOM 24151 N N . VAL D 1 87 ? 78.834 54.392 94.692 1.00 59.63 87 VAL D N 1
ATOM 24152 C CA . VAL D 1 87 ? 79.950 54.058 95.576 1.00 59.63 87 VAL D CA 1
ATOM 24153 C C . VAL D 1 87 ? 80.787 55.298 95.871 1.00 59.63 87 VAL D C 1
ATOM 24154 O O . VAL D 1 87 ? 81.143 55.571 97.026 1.00 59.63 87 VAL D O 1
ATOM 24167 N N . VAL D 1 88 ? 81.099 56.076 94.835 1.00 58.04 88 VAL D N 1
ATOM 24168 C CA . VAL D 1 88 ? 81.929 57.264 95.006 1.00 58.04 88 VAL D CA 1
ATOM 24169 C C . VAL D 1 88 ? 81.211 58.302 95.850 1.00 58.04 88 VAL D C 1
ATOM 24170 O O . VAL D 1 88 ? 81.835 59.001 96.653 1.00 58.04 88 VAL D O 1
ATOM 24183 N N . ALA D 1 89 ? 79.899 58.441 95.668 1.00 59.07 89 ALA D N 1
ATOM 24184 C CA . ALA D 1 89 ? 79.145 59.380 96.491 1.00 59.07 89 ALA D CA 1
ATOM 24185 C C . ALA D 1 89 ? 79.217 58.989 97.961 1.00 59.07 89 ALA D C 1
ATOM 24186 O O . ALA D 1 89 ? 79.443 59.842 98.829 1.00 59.07 89 ALA D O 1
ATOM 24193 N N . PHE D 1 90 ? 79.047 57.698 98.252 1.00 60.63 90 PHE D N 1
ATOM 24194 C CA . PHE D 1 90 ? 79.185 57.209 99.620 1.00 60.63 90 PHE D CA 1
ATOM 24195 C C . PHE D 1 90 ? 80.560 57.549 100.189 1.00 60.63 90 PHE D C 1
ATOM 24196 O O . PHE D 1 90 ? 80.676 58.084 101.302 1.00 60.63 90 PHE D O 1
ATOM 24213 N N . LYS D 1 91 ? 81.611 57.273 99.416 1.00 59.93 91 LYS D N 1
ATOM 24214 C CA . LYS D 1 91 ? 82.972 57.560 99.859 1.00 59.93 91 LYS D CA 1
ATOM 24215 C C . LYS D 1 91 ? 83.168 59.045 100.143 1.00 59.93 91 LYS D C 1
ATOM 24216 O O . LYS D 1 91 ? 83.762 59.423 101.160 1.00 59.93 91 LYS D O 1
ATOM 24235 N N . GLU D 1 92 ? 82.680 59.906 99.251 1.00 59.79 92 GLU D N 1
ATOM 24236 C CA . GLU D 1 92 ? 82.930 61.338 99.376 1.00 59.79 92 GLU D CA 1
ATOM 24237 C C . GLU D 1 92 ? 82.191 61.929 100.569 1.00 59.79 92 GLU D C 1
ATOM 24238 O O . GLU D 1 92 ? 82.762 62.711 101.344 1.00 59.79 92 GLU D O 1
ATOM 24250 N N . GLU D 1 93 ? 80.909 61.589 100.718 1.00 58.59 93 GLU D N 1
ATOM 24251 C CA . GLU D 1 93 ? 80.166 62.006 101.902 1.00 58.59 93 GLU D CA 1
ATOM 24252 C C . GLU D 1 93 ? 80.878 61.557 103.173 1.00 58.59 93 GLU D C 1
ATOM 24253 O O . GLU D 1 93 ? 81.040 62.340 104.123 1.00 58.59 93 GLU D O 1
ATOM 24265 N N . ASN D 1 94 ? 81.359 60.315 103.179 1.00 57.02 94 ASN D N 1
ATOM 24266 C CA . ASN D 1 94 ? 82.063 59.788 104.342 1.00 57.02 94 ASN D CA 1
ATOM 24267 C C . ASN D 1 94 ? 83.315 60.597 104.661 1.00 57.02 94 ASN D C 1
ATOM 24268 O O . ASN D 1 94 ? 83.473 61.077 105.786 1.00 57.02 94 ASN D O 1
ATOM 24279 N N . THR D 1 95 ? 84.213 60.773 103.686 1.00 57.02 95 THR D N 1
ATOM 24280 C CA . THR D 1 95 ? 85.465 61.468 103.975 1.00 57.02 95 THR D CA 1
ATOM 24281 C C . THR D 1 95 ? 85.229 62.915 104.380 1.00 57.02 95 THR D C 1
ATOM 24282 O O . THR D 1 95 ? 85.965 63.441 105.221 1.00 57.02 95 THR D O 1
ATOM 24293 N N . VAL D 1 96 ? 84.221 63.575 103.802 1.00 54.58 96 VAL D N 1
ATOM 24294 C CA . VAL D 1 96 ? 83.848 64.905 104.281 1.00 54.58 96 VAL D CA 1
ATOM 24295 C C . VAL D 1 96 ? 83.496 64.847 105.762 1.00 54.58 96 VAL D C 1
ATOM 24296 O O . VAL D 1 96 ? 83.964 65.667 106.566 1.00 54.58 96 VAL D O 1
ATOM 24309 N N . ALA D 1 97 ? 82.681 63.862 106.145 1.00 53.21 97 ALA D N 1
ATOM 24310 C CA . ALA D 1 97 ? 82.306 63.726 107.549 1.00 53.21 97 ALA D CA 1
ATOM 24311 C C . ALA D 1 97 ? 83.528 63.512 108.431 1.00 53.21 97 ALA D C 1
ATOM 24312 O O . ALA D 1 97 ? 83.669 64.151 109.478 1.00 53.21 97 ALA D O 1
ATOM 24319 N N . PHE D 1 98 ? 84.430 62.620 108.018 1.00 56.11 98 PHE D N 1
ATOM 24320 C CA . PHE D 1 98 ? 85.620 62.357 108.817 1.00 56.11 98 PHE D CA 1
ATOM 24321 C C . PHE D 1 98 ? 86.485 63.601 108.952 1.00 56.11 98 PHE D C 1
ATOM 24322 O O . PHE D 1 98 ? 87.105 63.816 109.999 1.00 56.11 98 PHE D O 1
ATOM 24339 N N . LYS D 1 99 ? 86.534 64.434 107.911 1.00 55.29 99 LYS D N 1
ATOM 24340 C CA . LYS D 1 99 ? 87.247 65.700 108.019 1.00 55.29 99 LYS D CA 1
ATOM 24341 C C . LYS D 1 99 ? 86.609 66.596 109.071 1.00 55.29 99 LYS D C 1
ATOM 24342 O O . LYS D 1 99 ? 87.300 67.144 109.934 1.00 55.29 99 LYS D O 1
ATOM 24361 N N . HIS D 1 100 ? 85.286 66.752 109.026 1.00 52.34 100 HIS D N 1
ATOM 24362 C CA . HIS D 1 100 ? 84.644 67.617 110.011 1.00 52.34 100 HIS D CA 1
ATOM 24363 C C . HIS D 1 100 ? 84.692 67.047 111.421 1.00 52.34 100 HIS D C 1
ATOM 24364 O O . HIS D 1 100 ? 84.525 67.807 112.382 1.00 52.34 100 HIS D O 1
ATOM 24378 N N . LEU D 1 101 ? 84.924 65.744 111.577 1.00 54.88 101 LEU D N 1
ATOM 24379 C CA . LEU D 1 101 ? 84.976 65.130 112.898 1.00 54.88 101 LEU D CA 1
ATOM 24380 C C . LEU D 1 101 ? 86.371 65.174 113.506 1.00 54.88 101 LEU D C 1
ATOM 24381 O O . LEU D 1 101 ? 86.520 65.503 114.686 1.00 54.88 101 LEU D O 1
ATOM 24397 N N . PHE D 1 102 ? 87.393 64.848 112.718 1.00 56.05 102 PHE D N 1
ATOM 24398 C CA . PHE D 1 102 ? 88.735 64.640 113.245 1.00 56.05 102 PHE D CA 1
ATOM 24399 C C . PHE D 1 102 ? 89.659 65.832 113.062 1.00 56.05 102 PHE D C 1
ATOM 24400 O O . PHE D 1 102 ? 90.597 65.990 113.849 1.00 56.05 102 PHE D O 1
ATOM 24417 N N . LEU D 1 103 ? 89.425 66.667 112.056 1.00 54.57 103 LEU D N 1
ATOM 24418 C CA . LEU D 1 103 ? 90.266 67.825 111.785 1.00 54.57 103 LEU D CA 1
ATOM 24419 C C . LEU D 1 103 ? 89.605 69.060 112.381 1.00 54.57 103 LEU D C 1
ATOM 24420 O O . LEU D 1 103 ? 88.485 69.415 111.999 1.00 54.57 103 LEU D O 1
ATOM 24436 N N . LYS D 1 104 ? 90.295 69.704 113.313 1.00 55.52 104 LYS D N 1
ATOM 24437 C CA . LYS D 1 104 ? 89.797 70.930 113.914 1.00 55.52 104 LYS D CA 1
ATOM 24438 C C . LYS D 1 104 ? 89.969 72.095 112.953 1.00 55.52 104 LYS D C 1
ATOM 24439 O O . LYS D 1 104 ? 90.944 72.174 112.200 1.00 55.52 104 LYS D O 1
ATOM 24458 N N . GLY D 1 105 ? 89.003 73.007 112.984 1.00 58.05 105 GLY D N 1
ATOM 24459 C CA . GLY D 1 105 ? 89.070 74.187 112.145 1.00 58.05 105 GLY D CA 1
ATOM 24460 C C . GLY D 1 105 ? 89.055 73.892 110.663 1.00 58.05 105 GLY D C 1
ATOM 24461 O O . GLY D 1 105 ? 89.617 74.663 109.880 1.00 58.05 105 GLY D O 1
ATOM 24465 N N . TYR D 1 106 ? 88.433 72.791 110.257 1.00 56.83 106 TYR D N 1
ATOM 24466 C CA . TYR D 1 106 ? 88.290 72.489 108.843 1.00 56.83 106 TYR D CA 1
ATOM 24467 C C . TYR D 1 106 ? 87.176 73.325 108.237 1.00 56.83 106 TYR D C 1
ATOM 24468 O O . TYR D 1 106 ? 86.135 73.545 108.862 1.00 56.83 106 TYR D O 1
ATOM 24486 N N . ILE D 1 107 ? 87.446 73.812 107.035 1.00 61.17 107 ILE D N 1
ATOM 24487 C CA . ILE D 1 107 ? 86.512 74.639 106.288 1.00 61.17 107 ILE D CA 1
ATOM 24488 C C . ILE D 1 107 ? 86.271 73.958 104.949 1.00 61.17 107 ILE D C 1
ATOM 24489 O O . ILE D 1 107 ? 87.162 73.330 104.373 1.00 61.17 107 ILE D O 1
ATOM 24505 N N . ASP D 1 108 ? 85.038 74.080 104.466 1.00 62.18 108 ASP D N 1
ATOM 24506 C CA . ASP D 1 108 ? 84.688 73.532 103.165 1.00 62.18 108 ASP D CA 1
ATOM 24507 C C . ASP D 1 108 ? 85.542 74.167 102.081 1.00 62.18 108 ASP D C 1
ATOM 24508 O O . ASP D 1 108 ? 85.416 75.357 101.781 1.00 62.18 108 ASP D O 1
ATOM 24517 N N . ARG D 1 109 ? 86.424 73.387 101.477 1.00 66.15 109 ARG D N 1
ATOM 24518 C CA . ARG D 1 109 ? 87.259 73.929 100.416 1.00 66.15 109 ARG D CA 1
ATOM 24519 C C . ARG D 1 109 ? 88.516 74.756 100.766 1.00 66.15 109 ARG D C 1
ATOM 24520 O O . ARG D 1 109 ? 88.926 75.565 99.938 1.00 66.15 109 ARG D O 1
ATOM 24541 N N . MET D 1 110 ? 89.139 74.606 101.938 1.00 65.77 110 MET D N 1
ATOM 24542 C CA . MET D 1 110 ? 90.378 75.354 102.141 1.00 65.77 110 MET D CA 1
ATOM 24543 C C . MET D 1 110 ? 91.453 74.636 101.325 1.00 65.77 110 MET D C 1
ATOM 24544 O O . MET D 1 110 ? 92.527 74.291 101.817 1.00 65.77 110 MET D O 1
ATOM 24548 N N . ASP D 1 111 ? 91.132 74.407 100.044 1.00 68.68 111 ASP D N 1
ATOM 24549 C CA . ASP D 1 111 ? 91.881 73.525 99.152 1.00 68.68 111 ASP D CA 1
ATOM 24550 C C . ASP D 1 111 ? 91.858 72.077 99.629 1.00 68.68 111 ASP D C 1
ATOM 24551 O O . ASP D 1 111 ? 92.655 71.257 99.163 1.00 68.68 111 ASP D O 1
ATOM 24558 N N . ASP D 1 112 ? 90.956 71.745 100.557 1.00 65.15 112 ASP D N 1
ATOM 24559 C CA . ASP D 1 112 ? 90.936 70.461 101.255 1.00 65.15 112 ASP D CA 1
ATOM 24560 C C . ASP D 1 112 ? 92.250 70.148 101.965 1.00 65.15 112 ASP D C 1
ATOM 24561 O O . ASP D 1 112 ? 92.516 68.985 102.290 1.00 65.15 112 ASP D O 1
ATOM 24568 N N . THR D 1 113 ? 93.105 71.161 102.102 1.00 59.65 113 THR D N 1
ATOM 24569 C CA . THR D 1 113 ? 94.394 71.013 102.779 1.00 59.65 113 THR D CA 1
ATOM 24570 C C . THR D 1 113 ? 94.817 72.265 103.558 1.00 59.65 113 THR D C 1
ATOM 24571 O O . THR D 1 113 ? 95.704 72.992 103.116 1.00 59.65 113 THR D O 1
ATOM 24582 N N . TYR D 1 114 ? 94.197 72.522 104.706 1.00 54.76 114 TYR D N 1
ATOM 24583 C CA . TYR D 1 114 ? 94.542 73.701 105.510 1.00 54.76 114 TYR D CA 1
ATOM 24584 C C . TYR D 1 114 ? 95.897 73.549 106.215 1.00 54.76 114 TYR D C 1
ATOM 24585 O O . TYR D 1 114 ? 96.393 72.438 106.384 1.00 54.76 114 TYR D O 1
ATOM 24603 N N . ALA D 1 115 ? 96.486 74.675 106.613 1.00 52.99 115 ALA D N 1
ATOM 24604 C CA . ALA D 1 115 ? 97.801 74.684 107.258 1.00 52.99 115 ALA D CA 1
ATOM 24605 C C . ALA D 1 115 ? 97.789 75.294 108.664 1.00 52.99 115 ALA D C 1
ATOM 24606 O O . ALA D 1 115 ? 96.892 76.056 109.017 1.00 52.99 115 ALA D O 1
ATOM 24613 N N . VAL D 1 116 ? 98.800 74.938 109.456 1.00 54.01 116 VAL D N 1
ATOM 24614 C CA . VAL D 1 116 ? 98.932 75.399 110.828 1.00 54.01 116 VAL D CA 1
ATOM 24615 C C . VAL D 1 116 ? 100.323 75.993 110.980 1.00 54.01 116 VAL D C 1
ATOM 24616 O O . VAL D 1 116 ? 101.289 75.493 110.392 1.00 54.01 116 VAL D O 1
ATOM 24629 N N . TYR D 1 117 ? 100.420 77.064 111.767 1.00 50.62 117 TYR D N 1
ATOM 24630 C CA . TYR D 1 117 ? 101.624 77.880 111.852 1.00 50.62 117 TYR D CA 1
ATOM 24631 C C . TYR D 1 117 ? 102.172 77.980 113.268 1.00 50.62 117 TYR D C 1
ATOM 24632 O O . TYR D 1 117 ? 103.028 78.833 113.528 1.00 50.62 117 TYR D O 1
ATOM 24650 N N . THR D 1 118 ? 101.718 77.131 114.184 1.00 55.18 118 THR D N 1
ATOM 24651 C CA . THR D 1 118 ? 102.029 77.267 115.598 1.00 55.18 118 THR D CA 1
ATOM 24652 C C . THR D 1 118 ? 102.110 75.890 116.236 1.00 55.18 118 THR D C 1
ATOM 24653 O O . THR D 1 118 ? 101.335 74.994 115.892 1.00 55.18 118 THR D O 1
ATOM 24664 N N . GLN D 1 119 ? 103.052 75.732 117.168 1.00 59.35 119 GLN D N 1
ATOM 24665 C CA . GLN D 1 119 ? 103.231 74.454 117.851 1.00 59.35 119 GLN D CA 1
ATOM 24666 C C . GLN D 1 119 ? 101.975 74.059 118.617 1.00 59.35 119 GLN D C 1
ATOM 24667 O O . GLN D 1 119 ? 101.451 72.947 118.456 1.00 59.35 119 GLN D O 1
ATOM 24681 N N . SER D 1 120 ? 101.484 74.967 119.463 1.00 58.03 120 SER D N 1
ATOM 24682 C CA . SER D 1 120 ? 100.340 74.671 120.316 1.00 58.03 120 SER D CA 1
ATOM 24683 C C . SER D 1 120 ? 99.119 74.277 119.503 1.00 58.03 120 SER D C 1
ATOM 24684 O O . SER D 1 120 ? 98.287 73.492 119.972 1.00 58.03 120 SER D O 1
ATOM 24692 N N . ASP D 1 121 ? 99.002 74.789 118.280 1.00 57.47 121 ASP D N 1
ATOM 24693 C CA . ASP D 1 121 ? 97.897 74.395 117.420 1.00 57.47 121 ASP D CA 1
ATOM 24694 C C . ASP D 1 121 ? 98.091 72.980 116.894 1.00 57.47 121 ASP D C 1
ATOM 24695 O O . ASP D 1 121 ? 97.122 72.225 116.762 1.00 57.47 121 ASP D O 1
ATOM 24704 N N . VAL D 1 122 ? 99.335 72.594 116.601 1.00 57.34 122 VAL D N 1
ATOM 24705 C CA . VAL D 1 122 ? 99.611 71.215 116.210 1.00 57.34 122 VAL D CA 1
ATOM 24706 C C . VAL D 1 122 ? 99.213 70.268 117.334 1.00 57.34 122 VAL D C 1
ATOM 24707 O O . VAL D 1 122 ? 98.532 69.256 117.111 1.00 57.34 122 VAL D O 1
ATOM 24720 N N . TYR D 1 123 ? 99.616 70.595 118.565 1.00 59.82 123 TYR D N 1
ATOM 24721 C CA . TYR D 1 123 ? 99.248 69.762 119.705 1.00 59.82 123 TYR D CA 1
ATOM 24722 C C . TYR D 1 123 ? 97.736 69.712 119.885 1.00 59.82 123 TYR D C 1
ATOM 24723 O O . TYR D 1 123 ? 97.159 68.641 120.111 1.00 59.82 123 TYR D O 1
ATOM 24741 N N . ASP D 1 124 ? 97.077 70.868 119.785 1.00 58.98 124 ASP D N 1
ATOM 24742 C CA . ASP D 1 124 ? 95.633 70.921 119.979 1.00 58.98 124 ASP D CA 1
ATOM 24743 C C . ASP D 1 124 ? 94.893 70.112 118.927 1.00 58.98 124 ASP D C 1
ATOM 24744 O O . ASP D 1 124 ? 93.845 69.523 119.219 1.00 58.98 124 ASP D O 1
ATOM 24753 N N . GLN D 1 125 ? 95.422 70.061 117.705 1.00 56.55 125 GLN D N 1
ATOM 24754 C CA . GLN D 1 125 ? 94.738 69.365 116.626 1.00 56.55 125 GLN D CA 1
ATOM 24755 C C . GLN D 1 125 ? 94.977 67.863 116.685 1.00 56.55 125 GLN D C 1
ATOM 24756 O O . GLN D 1 125 ? 94.063 67.077 116.403 1.00 56.55 125 GLN D O 1
ATOM 24770 N N . ILE D 1 126 ? 96.186 67.443 117.059 1.00 59.56 126 ILE D N 1
ATOM 24771 C CA . ILE D 1 126 ? 96.417 66.024 117.323 1.00 59.56 126 ILE D CA 1
ATOM 24772 C C . ILE D 1 126 ? 95.506 65.552 118.449 1.00 59.56 126 ILE D C 1
ATOM 24773 O O . ILE D 1 126 ? 94.831 64.520 118.341 1.00 59.56 126 ILE D O 1
ATOM 24789 N N . ILE D 1 127 ? 95.467 66.314 119.543 1.00 58.59 127 ILE D N 1
ATOM 24790 C CA . ILE D 1 127 ? 94.622 65.965 120.682 1.00 58.59 127 ILE D CA 1
ATOM 24791 C C . ILE D 1 127 ? 93.158 65.923 120.266 1.00 58.59 127 ILE D C 1
ATOM 24792 O O . ILE D 1 127 ? 92.389 65.068 120.726 1.00 58.59 127 ILE D O 1
ATOM 24808 N N . PHE D 1 128 ? 92.753 66.835 119.381 1.00 56.12 128 PHE D N 1
ATOM 24809 C CA . PHE D 1 128 ? 91.378 66.833 118.894 1.00 56.12 128 PHE D CA 1
ATOM 24810 C C . PHE D 1 128 ? 91.075 65.563 118.114 1.00 56.12 128 PHE D C 1
ATOM 24811 O O . PHE D 1 128 ? 90.030 64.935 118.318 1.00 56.12 128 PHE D O 1
ATOM 24828 N N . ALA D 1 129 ? 91.980 65.169 117.216 1.00 57.30 129 ALA D N 1
ATOM 24829 C CA . ALA D 1 129 ? 91.747 63.970 116.420 1.00 57.30 129 ALA D CA 1
ATOM 24830 C C . ALA D 1 129 ? 91.672 62.733 117.301 1.00 57.30 129 ALA D C 1
ATOM 24831 O O . ALA D 1 129 ? 90.802 61.873 117.107 1.00 57.30 129 ALA D O 1
ATOM 24838 N N . VAL D 1 130 ? 92.561 62.634 118.289 1.00 60.22 130 VAL D N 1
ATOM 24839 C CA . VAL D 1 130 ? 92.554 61.473 119.173 1.00 60.22 130 VAL D CA 1
ATOM 24840 C C . VAL D 1 130 ? 91.264 61.426 119.987 1.00 60.22 130 VAL D C 1
ATOM 24841 O O . VAL D 1 130 ? 90.582 60.393 120.042 1.00 60.22 130 VAL D O 1
ATOM 24854 N N . ASN D 1 131 ? 90.912 62.539 120.639 1.00 60.37 131 ASN D N 1
ATOM 24855 C CA . ASN D 1 131 ? 89.734 62.525 121.504 1.00 60.37 131 ASN D CA 1
ATOM 24856 C C . ASN D 1 131 ? 88.463 62.303 120.706 1.00 60.37 131 ASN D C 1
ATOM 24857 O O . ASN D 1 131 ? 87.508 61.701 121.211 1.00 60.37 131 ASN D O 1
ATOM 24868 N N . GLN D 1 132 ? 88.428 62.774 119.462 1.00 57.99 132 GLN D N 1
ATOM 24869 C CA . GLN D 1 132 ? 87.296 62.498 118.597 1.00 57.99 132 GLN D CA 1
ATOM 24870 C C . GLN D 1 132 ? 87.336 61.093 118.013 1.00 57.99 132 GLN D C 1
ATOM 24871 O O . GLN D 1 132 ? 86.324 60.642 117.467 1.00 57.99 132 GLN D O 1
ATOM 24885 N N . TYR D 1 133 ? 88.471 60.399 118.103 1.00 61.95 133 TYR D N 1
ATOM 24886 C CA . TYR D 1 133 ? 88.507 58.986 117.747 1.00 61.95 133 TYR D CA 1
ATOM 24887 C C . TYR D 1 133 ? 87.994 58.120 118.881 1.00 61.95 133 TYR D C 1
ATOM 24888 O O . TYR D 1 133 ? 87.313 57.116 118.644 1.00 61.95 133 TYR D O 1
ATOM 24906 N N . LEU D 1 134 ? 88.306 58.499 120.119 1.00 63.69 134 LEU D N 1
ATOM 24907 C CA . LEU D 1 134 ? 87.916 57.688 121.260 1.00 63.69 134 LEU D CA 1
ATOM 24908 C C . LEU D 1 134 ? 86.467 57.907 121.672 1.00 63.69 134 LEU D C 1
ATOM 24909 O O . LEU D 1 134 ? 85.909 57.060 122.379 1.00 63.69 134 LEU D O 1
ATOM 24925 N N . GLN D 1 135 ? 85.851 59.012 121.250 1.00 61.57 135 GLN D N 1
ATOM 24926 C CA . GLN D 1 135 ? 84.447 59.299 121.516 1.00 61.57 135 GLN D CA 1
ATOM 24927 C C . GLN D 1 135 ? 83.566 59.069 120.293 1.00 61.57 135 GLN D C 1
ATOM 24928 O O . GLN D 1 135 ? 82.419 59.527 120.268 1.00 61.57 135 GLN D O 1
ATOM 24942 N N . LEU D 1 136 ? 84.073 58.355 119.286 1.00 60.01 136 LEU D N 1
ATOM 24943 C CA . LEU D 1 136 ? 83.383 58.254 118.004 1.00 60.01 136 LEU D CA 1
ATOM 24944 C C . LEU D 1 136 ? 82.017 57.592 118.130 1.00 60.01 136 LEU D C 1
ATOM 24945 O O . LEU D 1 136 ? 81.122 57.867 117.324 1.00 60.01 136 LEU D O 1
ATOM 24961 N N . TYR D 1 137 ? 81.834 56.717 119.119 1.00 64.52 137 TYR D N 1
ATOM 24962 C CA . TYR D 1 137 ? 80.536 56.086 119.315 1.00 64.52 137 TYR D CA 1
ATOM 24963 C C . TYR D 1 137 ? 79.528 57.017 119.970 1.00 64.52 137 TYR D C 1
ATOM 24964 O O . TYR D 1 137 ? 78.322 56.795 119.832 1.00 64.52 137 TYR D O 1
ATOM 24982 N N . GLN D 1 138 ? 79.997 58.048 120.669 1.00 62.30 138 GLN D N 1
ATOM 24983 C CA . GLN D 1 138 ? 79.132 58.967 121.393 1.00 62.30 138 GLN D CA 1
ATOM 24984 C C . GLN D 1 138 ? 78.877 60.269 120.650 1.00 62.30 138 GLN D C 1
ATOM 24985 O O . GLN D 1 138 ? 77.803 60.855 120.815 1.00 62.30 138 GLN D O 1
ATOM 24999 N N . VAL D 1 139 ? 79.825 60.725 119.835 1.00 59.52 139 VAL D N 1
ATOM 25000 C CA . VAL D 1 139 ? 79.714 62.036 119.203 1.00 59.52 139 VAL D CA 1
ATOM 25001 C C . VAL D 1 139 ? 79.150 61.947 117.788 1.00 59.52 139 VAL D C 1
ATOM 25002 O O . VAL D 1 139 ? 78.457 62.868 117.342 1.00 59.52 139 VAL D O 1
ATOM 25015 N N . SER D 1 140 ? 79.419 60.862 117.072 1.00 59.17 140 SER D N 1
ATOM 25016 C CA . SER D 1 140 ? 79.115 60.794 115.653 1.00 59.17 140 SER D CA 1
ATOM 25017 C C . SER D 1 140 ? 77.676 60.355 115.409 1.00 59.17 140 SER D C 1
ATOM 25018 O O . SER D 1 140 ? 76.878 60.170 116.330 1.00 59.17 140 SER D O 1
ATOM 25026 N N . VAL D 1 141 ? 77.361 60.171 114.131 1.00 59.29 141 VAL D N 1
ATOM 25027 C CA . VAL D 1 141 ? 76.014 59.888 113.662 1.00 59.29 141 VAL D CA 1
ATOM 25028 C C . VAL D 1 141 ? 75.940 58.526 112.985 1.00 59.29 141 VAL D C 1
ATOM 25029 O O . VAL D 1 141 ? 75.123 57.681 113.351 1.00 59.29 141 VAL D O 1
ATOM 25042 N N . GLY D 1 142 ? 76.790 58.300 111.991 1.00 63.77 142 GLY D N 1
ATOM 25043 C CA . GLY D 1 142 ? 76.663 57.165 111.110 1.00 63.77 142 GLY D CA 1
ATOM 25044 C C . GLY D 1 142 ? 76.917 55.833 111.793 1.00 63.77 142 GLY D C 1
ATOM 25045 O O . GLY D 1 142 ? 76.987 55.701 113.016 1.00 63.77 142 GLY D O 1
ATOM 25049 N N . ASN D 1 143 ? 77.062 54.818 110.945 1.00 66.72 143 ASN D N 1
ATOM 25050 C CA . ASN D 1 143 ? 77.225 53.430 111.381 1.00 66.72 143 ASN D CA 1
ATOM 25051 C C . ASN D 1 143 ? 78.708 53.065 111.406 1.00 66.72 143 ASN D C 1
ATOM 25052 O O . ASN D 1 143 ? 79.188 52.199 110.672 1.00 66.72 143 ASN D O 1
ATOM 25063 N N . HIS D 1 144 ? 79.433 53.741 112.289 1.00 61.96 144 HIS D N 1
ATOM 25064 C CA . HIS D 1 144 ? 80.881 53.628 112.373 1.00 61.96 144 HIS D CA 1
ATOM 25065 C C . HIS D 1 144 ? 81.276 52.743 113.543 1.00 61.96 144 HIS D C 1
ATOM 25066 O O . HIS D 1 144 ? 80.623 52.751 114.590 1.00 61.96 144 HIS D O 1
ATOM 25080 N N . ALA D 1 145 ? 82.350 51.983 113.359 1.00 63.25 145 ALA D N 1
ATOM 25081 C CA . ALA D 1 145 ? 82.885 51.123 114.405 1.00 63.25 145 ALA D CA 1
ATOM 25082 C C . ALA D 1 145 ? 84.348 50.847 114.077 1.00 63.25 145 ALA D C 1
ATOM 25083 O O . ALA D 1 145 ? 84.908 51.421 113.138 1.00 63.25 145 ALA D O 1
ATOM 25090 N N . TYR D 1 146 ? 84.966 49.957 114.847 1.00 65.09 146 TYR D N 1
ATOM 25091 C CA . TYR D 1 146 ? 86.402 49.735 114.816 1.00 65.09 146 TYR D CA 1
ATOM 25092 C C . TYR D 1 146 ? 86.722 48.345 114.279 1.00 65.09 146 TYR D C 1
ATOM 25093 O O . TYR D 1 146 ? 85.850 47.487 114.123 1.00 65.09 146 TYR D O 1
ATOM 25111 N N . GLU D 1 147 ? 88.012 48.138 114.003 1.00 69.02 147 GLU D N 1
ATOM 25112 C CA . GLU D 1 147 ? 88.482 46.883 113.429 1.00 69.02 147 GLU D CA 1
ATOM 25113 C C . GLU D 1 147 ? 88.284 45.692 114.361 1.00 69.02 147 GLU D C 1
ATOM 25114 O O . GLU D 1 147 ? 88.257 44.552 113.884 1.00 69.02 147 GLU D O 1
ATOM 25122 N N . ASN D 1 148 ? 88.147 45.927 115.665 1.00 69.59 148 ASN D N 1
ATOM 25123 C CA . ASN D 1 148 ? 88.009 44.854 116.649 1.00 69.59 148 ASN D CA 1
ATOM 25124 C C . ASN D 1 148 ? 89.195 43.896 116.587 1.00 69.59 148 ASN D C 1
ATOM 25125 O O . ASN D 1 148 ? 90.275 44.257 116.119 1.00 69.59 148 ASN D O 1
ATOM 25131 N N . SER D 1 154 ? 92.452 46.595 116.887 1.00 71.94 154 SER D N 1
ATOM 25132 C CA . SER D 1 154 ? 91.876 47.777 117.515 1.00 71.94 154 SER D CA 1
ATOM 25133 C C . SER D 1 154 ? 92.976 48.661 118.085 1.00 71.94 154 SER D C 1
ATOM 25134 O O . SER D 1 154 ? 93.405 48.471 119.224 1.00 71.94 154 SER D O 1
ATOM 25141 N N . ALA D 1 155 ? 93.437 49.628 117.294 1.00 69.76 155 ALA D N 1
ATOM 25142 C CA . ALA D 1 155 ? 94.551 50.464 117.715 1.00 69.76 155 ALA D CA 1
ATOM 25143 C C . ALA D 1 155 ? 94.572 51.750 116.905 1.00 69.76 155 ALA D C 1
ATOM 25144 O O . ALA D 1 155 ? 94.197 51.771 115.730 1.00 69.76 155 ALA D O 1
ATOM 25151 N N . MET D 1 156 ? 95.025 52.818 117.558 1.00 67.76 156 MET D N 1
ATOM 25152 C CA . MET D 1 156 ? 95.185 54.143 116.967 1.00 67.76 156 MET D CA 1
ATOM 25153 C C . MET D 1 156 ? 96.679 54.429 116.880 1.00 67.76 156 MET D C 1
ATOM 25154 O O . MET D 1 156 ? 97.343 54.585 117.910 1.00 67.76 156 MET D O 1
ATOM 25168 N N . ALA D 1 157 ? 97.200 54.522 115.657 1.00 68.39 157 ALA D N 1
ATOM 25169 C CA . ALA D 1 157 ? 98.640 54.506 115.415 1.00 68.39 157 ALA D CA 1
ATOM 25170 C C . ALA D 1 157 ? 99.169 55.922 115.225 1.00 68.39 157 ALA D C 1
ATOM 25171 O O . ALA D 1 157 ? 98.941 56.545 114.183 1.00 68.39 157 ALA D O 1
ATOM 25178 N N . ILE D 1 158 ? 99.884 56.419 116.230 1.00 68.98 158 ILE D N 1
ATOM 25179 C CA . ILE D 1 158 ? 100.718 57.605 116.091 1.00 68.98 158 ILE D CA 1
ATOM 25180 C C . ILE D 1 158 ? 102.040 57.181 115.469 1.00 68.98 158 ILE D C 1
ATOM 25181 O O . ILE D 1 158 ? 102.584 56.119 115.804 1.00 68.98 158 ILE D O 1
ATOM 25197 N N . CYS D 1 159 ? 102.574 58.013 114.573 1.00 71.11 159 CYS D N 1
ATOM 25198 C CA . CYS D 1 159 ? 103.819 57.692 113.874 1.00 71.11 159 CYS D CA 1
ATOM 25199 C C . CYS D 1 159 ? 104.578 58.978 113.579 1.00 71.11 159 CYS D C 1
ATOM 25200 O O . CYS D 1 159 ? 104.166 59.753 112.712 1.00 71.11 159 CYS D O 1
ATOM 25208 N N . GLN D 1 160 ? 105.686 59.198 114.286 1.00 71.29 160 GLN D N 1
ATOM 25209 C CA . GLN D 1 160 ? 106.611 60.275 113.962 1.00 71.29 160 GLN D CA 1
ATOM 25210 C C . GLN D 1 160 ? 107.601 59.828 112.896 1.00 71.29 160 GLN D C 1
ATOM 25211 O O . GLN D 1 160 ? 108.061 58.683 112.900 1.00 71.29 160 GLN D O 1
ATOM 25225 N N . HIS D 1 161 ? 107.946 60.756 112.005 1.00 72.06 161 HIS D N 1
ATOM 25226 C CA . HIS D 1 161 ? 108.962 60.549 110.978 1.00 72.06 161 HIS D CA 1
ATOM 25227 C C . HIS D 1 161 ? 109.845 61.788 110.946 1.00 72.06 161 HIS D C 1
ATOM 25228 O O . HIS D 1 161 ? 109.425 62.842 110.447 1.00 72.06 161 HIS D O 1
ATOM 25242 N N . PHE D 1 162 ? 111.064 61.653 111.477 1.00 74.88 162 PHE D N 1
ATOM 25243 C CA . PHE D 1 162 ? 111.997 62.762 111.623 1.00 74.88 162 PHE D CA 1
ATOM 25244 C C . PHE D 1 162 ? 113.409 62.269 111.345 1.00 74.88 162 PHE D C 1
ATOM 25245 O O . PHE D 1 162 ? 113.681 61.071 111.398 1.00 74.88 162 PHE D O 1
ATOM 25262 N N . TYR D 1 163 ? 114.309 63.213 111.065 1.00 77.22 163 TYR D N 1
ATOM 25263 C CA . TYR D 1 163 ? 115.676 62.869 110.685 1.00 77.22 163 TYR D CA 1
ATOM 25264 C C . TYR D 1 163 ? 116.386 62.093 111.788 1.00 77.22 163 TYR D C 1
ATOM 25265 O O . TYR D 1 163 ? 116.137 62.292 112.980 1.00 77.22 163 TYR D O 1
ATOM 25283 N N . LYS D 1 164 ? 117.289 61.199 111.374 1.00 81.26 164 LYS D N 1
ATOM 25284 C CA . LYS D 1 164 ? 118.147 60.508 112.332 1.00 81.26 164 LYS D CA 1
ATOM 25285 C C . LYS D 1 164 ? 119.017 61.501 113.089 1.00 81.26 164 LYS D C 1
ATOM 25286 O O . LYS D 1 164 ? 119.043 61.508 114.325 1.00 81.26 164 LYS D O 1
ATOM 25305 N N . ARG D 1 165 ? 119.741 62.343 112.355 1.00 83.64 165 ARG D N 1
ATOM 25306 C CA . ARG D 1 165 ? 120.586 63.381 112.931 1.00 83.64 165 ARG D CA 1
ATOM 25307 C C . ARG D 1 165 ? 120.311 64.680 112.194 1.00 83.64 165 ARG D C 1
ATOM 25308 O O . ARG D 1 165 ? 120.579 64.783 110.991 1.00 83.64 165 ARG D O 1
ATOM 25329 N N . GLY D 1 166 ? 119.768 65.657 112.911 1.00 84.05 166 GLY D N 1
ATOM 25330 C CA . GLY D 1 166 ? 119.579 66.992 112.385 1.00 84.05 166 GLY D CA 1
ATOM 25331 C C . GLY D 1 166 ? 120.015 68.027 113.396 1.00 84.05 166 GLY D C 1
ATOM 25332 O O . GLY D 1 166 ? 119.472 68.093 114.504 1.00 84.05 166 GLY D O 1
ATOM 25336 N N . ASN D 1 167 ? 120.998 68.842 113.021 1.00 89.11 167 ASN D N 1
ATOM 25337 C CA . ASN D 1 167 ? 121.539 69.878 113.900 1.00 89.11 167 ASN D CA 1
ATOM 25338 C C . ASN D 1 167 ? 121.694 71.127 113.041 1.00 89.11 167 ASN D C 1
ATOM 25339 O O . ASN D 1 167 ? 122.693 71.272 112.330 1.00 89.11 167 ASN D O 1
ATOM 25350 N N . ILE D 1 168 ? 120.713 72.019 113.118 1.00 91.80 168 ILE D N 1
ATOM 25351 C CA . ILE D 1 168 ? 120.611 73.163 112.223 1.00 91.80 168 ILE D CA 1
ATOM 25352 C C . ILE D 1 168 ? 120.815 74.432 113.044 1.00 91.80 168 ILE D C 1
ATOM 25353 O O . ILE D 1 168 ? 120.096 74.674 114.024 1.00 91.80 168 ILE D O 1
ATOM 25369 N N . TYR D 1 169 ? 121.822 75.215 112.661 1.00 96.30 169 TYR D N 1
ATOM 25370 C CA . TYR D 1 169 ? 122.176 76.470 113.319 1.00 96.30 169 TYR D CA 1
ATOM 25371 C C . TYR D 1 169 ? 122.206 77.549 112.246 1.00 96.30 169 TYR D C 1
ATOM 25372 O O . TYR D 1 169 ? 123.267 77.835 111.671 1.00 96.30 169 TYR D O 1
ATOM 25390 N N . PRO D 1 170 ? 121.059 78.161 111.927 1.00 97.44 170 PRO D N 1
ATOM 25391 C CA . PRO D 1 170 ? 121.087 79.243 110.933 1.00 97.44 170 PRO D CA 1
ATOM 25392 C C . PRO D 1 170 ? 121.704 80.523 111.462 1.00 97.44 170 PRO D C 1
ATOM 25393 O O . PRO D 1 170 ? 122.256 81.298 110.672 1.00 97.44 170 PRO D O 1
ATOM 25404 N N . GLY D 1 171 ? 121.643 80.764 112.773 1.00 98.31 171 GLY D N 1
ATOM 25405 C CA . GLY D 1 171 ? 122.266 81.953 113.331 1.00 98.31 171 GLY D CA 1
ATOM 25406 C C . GLY D 1 171 ? 123.771 81.980 113.148 1.00 98.31 171 GLY D C 1
ATOM 25407 O O . GLY D 1 171 ? 124.379 83.053 113.160 1.00 98.31 171 GLY D O 1
ATOM 25411 N N . ASN D 1 172 ? 124.389 80.807 112.987 1.00 98.25 172 ASN D N 1
ATOM 25412 C CA . ASN D 1 172 ? 125.811 80.682 112.696 1.00 98.25 172 ASN D CA 1
ATOM 25413 C C . ASN D 1 172 ? 126.091 80.242 111.265 1.00 98.25 172 ASN D C 1
ATOM 25414 O O . ASN D 1 172 ? 127.251 79.980 110.932 1.00 98.25 172 ASN D O 1
ATOM 25425 N N . ASP D 1 173 ? 125.065 80.157 110.410 1.00 98.51 173 ASP D N 1
ATOM 25426 C CA . ASP D 1 173 ? 125.229 79.757 109.011 1.00 98.51 173 ASP D CA 1
ATOM 25427 C C . ASP D 1 173 ? 125.866 78.375 108.905 1.00 98.51 173 ASP D C 1
ATOM 25428 O O . ASP D 1 173 ? 126.870 78.186 108.213 1.00 98.51 173 ASP D O 1
ATOM 25437 N N . THR D 1 174 ? 125.280 77.399 109.595 1.00 95.63 174 THR D N 1
ATOM 25438 C CA . THR D 1 174 ? 125.876 76.075 109.706 1.00 95.63 174 THR D CA 1
ATOM 25439 C C . THR D 1 174 ? 124.775 75.053 109.943 1.00 95.63 174 THR D C 1
ATOM 25440 O O . THR D 1 174 ? 123.737 75.367 110.526 1.00 95.63 174 THR D O 1
ATOM 25451 N N . PHE D 1 175 ? 125.006 73.828 109.476 1.00 91.43 175 PHE D N 1
ATOM 25452 C CA . PHE D 1 175 ? 124.074 72.742 109.736 1.00 91.43 175 PHE D CA 1
ATOM 25453 C C . PHE D 1 175 ? 124.725 71.413 109.384 1.00 91.43 175 PHE D C 1
ATOM 25454 O O . PHE D 1 175 ? 125.548 71.331 108.467 1.00 91.43 175 PHE D O 1
ATOM 25471 N N . ASP D 1 176 ? 124.338 70.376 110.126 1.00 90.03 176 ASP D N 1
ATOM 25472 C CA . ASP D 1 176 ? 124.781 69.006 109.900 1.00 90.03 176 ASP D CA 1
ATOM 25473 C C . ASP D 1 176 ? 123.550 68.116 109.839 1.00 90.03 176 ASP D C 1
ATOM 25474 O O . ASP D 1 176 ? 122.681 68.195 110.714 1.00 90.03 176 ASP D O 1
ATOM 25483 N N . ILE D 1 177 ? 123.480 67.276 108.804 1.00 87.03 177 ILE D N 1
ATOM 25484 C CA . ILE D 1 177 ? 122.280 66.514 108.478 1.00 87.03 177 ILE D CA 1
ATOM 25485 C C . ILE D 1 177 ? 122.665 65.062 108.226 1.00 87.03 177 ILE D C 1
ATOM 25486 O O . ILE D 1 177 ? 123.751 64.774 107.713 1.00 87.03 177 ILE D O 1
ATOM 25502 N N . ASP D 1 178 ? 121.764 64.153 108.597 1.00 85.02 178 ASP D N 1
ATOM 25503 C CA . ASP D 1 178 ? 121.748 62.780 108.100 1.00 85.02 178 ASP D CA 1
ATOM 25504 C C . ASP D 1 178 ? 120.431 62.592 107.354 1.00 85.02 178 ASP D C 1
ATOM 25505 O O . ASP D 1 178 ? 119.391 62.357 107.994 1.00 85.02 178 ASP D O 1
ATOM 25514 N N . PRO D 1 179 ? 120.400 62.698 106.018 1.00 84.14 179 PRO D N 1
ATOM 25515 C CA . PRO D 1 179 ? 119.110 62.615 105.307 1.00 84.14 179 PRO D CA 1
ATOM 25516 C C . PRO D 1 179 ? 118.387 61.286 105.466 1.00 84.14 179 PRO D C 1
ATOM 25517 O O . PRO D 1 179 ? 117.203 61.210 105.116 1.00 84.14 179 PRO D O 1
ATOM 25528 N N . GLU D 1 180 ? 119.053 60.244 105.958 1.00 83.16 180 GLU D N 1
ATOM 25529 C CA . GLU D 1 180 ? 118.358 59.019 106.328 1.00 83.16 180 GLU D CA 1
ATOM 25530 C C . GLU D 1 180 ? 117.293 59.323 107.376 1.00 83.16 180 GLU D C 1
ATOM 25531 O O . GLU D 1 180 ? 117.438 60.235 108.195 1.00 83.16 180 GLU D O 1
ATOM 25543 N N . ILE D 1 181 ? 116.217 58.539 107.350 1.00 78.59 181 ILE D N 1
ATOM 25544 C CA . ILE D 1 181 ? 115.002 58.841 108.096 1.00 78.59 181 ILE D CA 1
ATOM 25545 C C . ILE D 1 181 ? 114.929 57.944 109.323 1.00 78.59 181 ILE D C 1
ATOM 25546 O O . ILE D 1 181 ? 115.207 56.741 109.251 1.00 78.59 181 ILE D O 1
ATOM 25562 N N . GLU D 1 182 ? 114.550 58.543 110.446 1.00 78.21 182 GLU D N 1
ATOM 25563 C CA . GLU D 1 182 ? 114.214 57.847 111.676 1.00 78.21 182 GLU D CA 1
ATOM 25564 C C . GLU D 1 182 ? 112.709 57.902 111.892 1.00 78.21 182 GLU D C 1
ATOM 25565 O O . GLU D 1 182 ? 112.043 58.873 111.511 1.00 78.21 182 GLU D O 1
ATOM 25577 N N . THR D 1 183 ? 112.189 56.855 112.528 1.00 75.31 183 THR D N 1
ATOM 25578 C CA . THR D 1 183 ? 110.762 56.689 112.757 1.00 75.31 183 THR D CA 1
ATOM 25579 C C . THR D 1 183 ? 110.518 56.347 114.217 1.00 75.31 183 THR D C 1
ATOM 25580 O O . THR D 1 183 ? 111.319 55.645 114.842 1.00 75.31 183 THR D O 1
ATOM 25591 N N . ASP D 1 184 ? 109.417 56.859 114.755 1.00 74.34 184 ASP D N 1
ATOM 25592 C CA . ASP D 1 184 ? 108.908 56.449 116.054 1.00 74.34 184 ASP D CA 1
ATOM 25593 C C . ASP D 1 184 ? 107.420 56.176 115.901 1.00 74.34 184 ASP D C 1
ATOM 25594 O O . ASP D 1 184 ? 106.793 56.618 114.936 1.00 74.34 184 ASP D O 1
ATOM 25603 N N . CYS D 1 185 ? 106.856 55.425 116.843 1.00 74.24 185 CYS D N 1
ATOM 25604 C CA . CYS D 1 185 ? 105.459 55.032 116.755 1.00 74.24 185 CYS D CA 1
ATOM 25605 C C . CYS D 1 185 ? 104.880 54.881 118.153 1.00 74.24 185 CYS D C 1
ATOM 25606 O O . CYS D 1 185 ? 105.595 54.904 119.157 1.00 74.24 185 CYS D O 1
ATOM 25614 N N . PHE D 1 186 ? 103.559 54.729 118.198 1.00 71.74 186 PHE D N 1
ATOM 25615 C CA . PHE D 1 186 ? 102.831 54.469 119.430 1.00 71.74 186 PHE D CA 1
ATOM 25616 C C . PHE D 1 186 ? 101.422 54.043 119.050 1.00 71.74 186 PHE D C 1
ATOM 25617 O O . PHE D 1 186 ? 100.940 54.380 117.967 1.00 71.74 186 PHE D O 1
ATOM 25634 N N . PHE D 1 187 ? 100.779 53.281 119.936 1.00 70.46 187 PHE D N 1
ATOM 25635 C CA . PHE D 1 187 ? 99.445 52.744 119.696 1.00 70.46 187 PHE D CA 1
ATOM 25636 C C . PHE D 1 187 ? 98.574 53.023 120.908 1.00 70.46 187 PHE D C 1
ATOM 25637 O O . PHE D 1 187 ? 98.919 52.625 122.025 1.00 70.46 187 PHE D O 1
ATOM 25654 N N . VAL D 1 188 ? 97.453 53.708 120.688 1.00 70.29 188 VAL D N 1
ATOM 25655 C CA . VAL D 1 188 ? 96.445 53.922 121.720 1.00 70.29 188 VAL D CA 1
ATOM 25656 C C . VAL D 1 188 ? 95.346 52.890 121.507 1.00 70.29 188 VAL D C 1
ATOM 25657 O O . VAL D 1 188 ? 94.699 52.870 120.453 1.00 70.29 188 VAL D O 1
ATOM 25670 N N . GLU D 1 189 ? 95.134 52.038 122.501 1.00 72.65 189 GLU D N 1
ATOM 25671 C CA . GLU D 1 189 ? 94.016 51.109 122.448 1.00 72.65 189 GLU D CA 1
ATOM 25672 C C . GLU D 1 189 ? 92.712 51.899 122.553 1.00 72.65 189 GLU D C 1
ATOM 25673 O O . GLU D 1 189 ? 92.599 52.770 123.422 1.00 72.65 189 GLU D O 1
ATOM 25685 N N . PRO D 1 190 ? 91.712 51.646 121.697 1.00 69.91 190 PRO D N 1
ATOM 25686 C CA . PRO D 1 190 ? 90.481 52.453 121.779 1.00 69.91 190 PRO D CA 1
ATOM 25687 C C . PRO D 1 190 ? 89.708 52.297 123.076 1.00 69.91 190 PRO D C 1
ATOM 25688 O O . PRO D 1 190 ? 88.874 53.157 123.381 1.00 69.91 190 PRO D O 1
ATOM 25699 N N . ASP D 1 191 ? 89.952 51.235 123.848 1.00 75.38 191 ASP D N 1
ATOM 25700 C CA . ASP D 1 191 ? 89.236 50.991 125.097 1.00 75.38 191 ASP D CA 1
ATOM 25701 C C . ASP D 1 191 ? 89.933 51.609 126.306 1.00 75.38 191 ASP D C 1
ATOM 25702 O O . ASP D 1 191 ? 89.790 51.092 127.424 1.00 75.38 191 ASP D O 1
ATOM 25711 N N . GLU D 1 192 ? 90.677 52.704 126.112 1.00 76.04 192 GLU D N 1
ATOM 25712 C CA . GLU D 1 192 ? 91.420 53.366 127.181 1.00 76.04 192 GLU D CA 1
ATOM 25713 C C . GLU D 1 192 ? 90.883 54.772 127.416 1.00 76.04 192 GLU D C 1
ATOM 25714 O O . GLU D 1 192 ? 91.524 55.754 127.024 1.00 76.04 192 GLU D O 1
ATOM 25718 N N . PRO D 1 193 ? 89.716 54.916 128.056 1.00 75.44 193 PRO D N 1
ATOM 25719 C CA . PRO D 1 193 ? 89.199 56.249 128.375 1.00 75.44 193 PRO D CA 1
ATOM 25720 C C . PRO D 1 193 ? 89.866 56.929 129.560 1.00 75.44 193 PRO D C 1
ATOM 25721 O O . PRO D 1 193 ? 89.415 58.003 129.963 1.00 75.44 193 PRO D O 1
ATOM 25732 N N . PHE D 1 194 ? 90.918 56.337 130.135 1.00 76.10 194 PHE D N 1
ATOM 25733 C CA . PHE D 1 194 ? 91.592 56.962 131.269 1.00 76.10 194 PHE D CA 1
ATOM 25734 C C . PHE D 1 194 ? 92.205 58.296 130.865 1.00 76.10 194 PHE D C 1
ATOM 25735 O O . PHE D 1 194 ? 91.936 59.332 131.486 1.00 76.10 194 PHE D O 1
ATOM 25739 N N . HIS D 1 195 ? 93.024 58.291 129.819 1.00 74.51 195 HIS D N 1
ATOM 25740 C CA . HIS D 1 195 ? 93.620 59.503 129.277 1.00 74.51 195 HIS D CA 1
ATOM 25741 C C . HIS D 1 195 ? 92.682 60.093 128.234 1.00 74.51 195 HIS D C 1
ATOM 25742 O O . HIS D 1 195 ? 92.165 59.370 127.374 1.00 74.51 195 HIS D O 1
ATOM 25756 N N . ILE D 1 196 ? 92.449 61.395 128.324 1.00 70.04 196 ILE D N 1
ATOM 25757 C CA . ILE D 1 196 ? 91.517 62.062 127.428 1.00 70.04 196 ILE D CA 1
ATOM 25758 C C . ILE D 1 196 ? 91.738 63.570 127.511 1.00 70.04 196 ILE D C 1
ATOM 25759 O O . ILE D 1 196 ? 92.799 64.074 127.138 1.00 70.04 196 ILE D O 1
ATOM 25775 N N . GLU D 1 201 ? 97.195 70.540 129.661 1.00 76.31 201 GLU D N 1
ATOM 25776 C CA . GLU D 1 201 ? 97.538 69.373 130.466 1.00 76.31 201 GLU D CA 1
ATOM 25777 C C . GLU D 1 201 ? 97.618 68.121 129.600 1.00 76.31 201 GLU D C 1
ATOM 25778 O O . GLU D 1 201 ? 96.658 67.358 129.505 1.00 76.31 201 GLU D O 1
ATOM 25782 N N . ASN D 1 202 ? 98.771 67.924 128.970 1.00 75.17 202 ASN D N 1
ATOM 25783 C CA . ASN D 1 202 ? 98.974 66.766 128.114 1.00 75.17 202 ASN D CA 1
ATOM 25784 C C . ASN D 1 202 ? 98.926 65.482 128.931 1.00 75.17 202 ASN D C 1
ATOM 25785 O O . ASN D 1 202 ? 99.401 65.422 130.069 1.00 75.17 202 ASN D O 1
ATOM 25796 N N . LYS D 1 203 ? 98.345 64.445 128.328 1.00 73.92 203 LYS D N 1
ATOM 25797 C CA . LYS D 1 203 ? 98.229 63.130 128.945 1.00 73.92 203 LYS D CA 1
ATOM 25798 C C . LYS D 1 203 ? 99.127 62.114 128.255 1.00 73.92 203 LYS D C 1
ATOM 25799 O O . LYS D 1 203 ? 99.976 61.492 128.900 1.00 73.92 203 LYS D O 1
ATOM 25818 N N . LEU D 1 204 ? 98.961 61.936 126.950 1.00 72.93 204 LEU D N 1
ATOM 25819 C CA . LEU D 1 204 ? 99.844 61.069 126.192 1.00 72.93 204 LEU D CA 1
ATOM 25820 C C . LEU D 1 204 ? 101.234 61.695 126.097 1.00 72.93 204 LEU D C 1
ATOM 25821 O O . LEU D 1 204 ? 101.426 62.891 126.329 1.00 72.93 204 LEU D O 1
ATOM 25828 N N . ASN D 1 205 ? 102.219 60.853 125.780 1.00 73.42 205 ASN D N 1
ATOM 25829 C CA . ASN D 1 205 ? 103.626 61.205 125.921 1.00 73.42 205 ASN D CA 1
ATOM 25830 C C . ASN D 1 205 ? 104.215 61.800 124.649 1.00 73.42 205 ASN D C 1
ATOM 25831 O O . ASN D 1 205 ? 105.415 61.636 124.386 1.00 73.42 205 ASN D O 1
ATOM 25840 N N . LEU D 1 206 ? 103.404 62.487 123.849 1.00 68.86 206 LEU D N 1
ATOM 25841 C CA . LEU D 1 206 ? 103.874 63.068 122.599 1.00 68.86 206 LEU D CA 1
ATOM 25842 C C . LEU D 1 206 ? 104.713 64.305 122.885 1.00 68.86 206 LEU D C 1
ATOM 25843 O O . LEU D 1 206 ? 104.255 65.233 123.561 1.00 68.86 206 LEU D O 1
ATOM 25859 N N . THR D 1 207 ? 105.939 64.311 122.372 1.00 69.24 207 THR D N 1
ATOM 25860 C CA . THR D 1 207 ? 106.820 65.466 122.438 1.00 69.24 207 THR D CA 1
ATOM 25861 C C . THR D 1 207 ? 107.549 65.575 121.112 1.00 69.24 207 THR D C 1
ATOM 25862 O O . THR D 1 207 ? 107.899 64.553 120.513 1.00 69.24 207 THR D O 1
ATOM 25873 N N . LEU D 1 208 ? 107.773 66.805 120.661 1.00 68.12 208 LEU D N 1
ATOM 25874 C CA . LEU D 1 208 ? 108.337 67.080 119.349 1.00 68.12 208 LEU D CA 1
ATOM 25875 C C . LEU D 1 208 ? 109.565 67.973 119.476 1.00 68.12 208 LEU D C 1
ATOM 25876 O O . LEU D 1 208 ? 109.835 68.563 120.526 1.00 68.12 208 LEU D O 1
ATOM 25892 N N . ASP D 1 209 ? 110.313 68.055 118.376 1.00 71.34 209 ASP D N 1
ATOM 25893 C CA . ASP D 1 209 ? 111.467 68.936 118.247 1.00 71.34 209 ASP D CA 1
ATOM 25894 C C . ASP D 1 209 ? 111.175 70.136 117.361 1.00 71.34 209 ASP D C 1
ATOM 25895 O O . ASP D 1 209 ? 111.490 71.269 117.732 1.00 71.34 209 ASP D O 1
ATOM 25904 N N . PHE D 1 210 ? 110.601 69.894 116.182 1.00 67.17 210 PHE D N 1
ATOM 25905 C CA . PHE D 1 210 ? 110.233 70.852 115.143 1.00 67.17 210 PHE D CA 1
ATOM 25906 C C . PHE D 1 210 ? 111.443 71.361 114.362 1.00 67.17 210 PHE D C 1
ATOM 25907 O O . PHE D 1 210 ? 111.255 72.093 113.390 1.00 67.17 210 PHE D O 1
ATOM 25924 N N . HIS D 1 211 ? 112.670 71.003 114.740 1.00 74.31 211 HIS D N 1
ATOM 25925 C CA . HIS D 1 211 ? 113.854 71.302 113.947 1.00 74.31 211 HIS D CA 1
ATOM 25926 C C . HIS D 1 211 ? 114.194 70.137 113.029 1.00 74.31 211 HIS D C 1
ATOM 25927 O O . HIS D 1 211 ? 114.452 70.335 111.838 1.00 74.31 211 HIS D O 1
ATOM 25941 N N . ARG D 1 212 ? 114.192 68.920 113.575 1.00 75.50 212 ARG D N 1
ATOM 25942 C CA . ARG D 1 212 ? 114.223 67.694 112.786 1.00 75.50 212 ARG D CA 1
ATOM 25943 C C . ARG D 1 212 ? 112.823 67.089 112.828 1.00 75.50 212 ARG D C 1
ATOM 25944 O O . ARG D 1 212 ? 112.363 66.626 113.878 1.00 75.50 212 ARG D O 1
ATOM 25965 N N . LEU D 1 213 ? 112.130 67.145 111.696 1.00 70.15 213 LEU D N 1
ATOM 25966 C CA . LEU D 1 213 ? 110.818 66.533 111.552 1.00 70.15 213 LEU D CA 1
ATOM 25967 C C . LEU D 1 213 ? 110.430 66.581 110.087 1.00 70.15 213 LEU D C 1
ATOM 25968 O O . LEU D 1 213 ? 110.681 67.579 109.409 1.00 70.15 213 LEU D O 1
ATOM 25984 N N . LEU D 1 214 ? 109.819 65.500 109.613 1.00 71.34 214 LEU D N 1
ATOM 25985 C CA . LEU D 1 214 ? 109.318 65.405 108.251 1.00 71.34 214 LEU D CA 1
ATOM 25986 C C . LEU D 1 214 ? 107.811 65.232 108.207 1.00 71.34 214 LEU D C 1
ATOM 25987 O O . LEU D 1 214 ? 107.138 65.919 107.435 1.00 71.34 214 LEU D O 1
ATOM 26003 N N . THR D 1 215 ? 107.255 64.343 109.026 1.00 68.07 215 THR D N 1
ATOM 26004 C CA . THR D 1 215 ? 105.805 64.215 109.031 1.00 68.07 215 THR D CA 1
ATOM 26005 C C . THR D 1 215 ? 105.359 63.415 110.241 1.00 68.07 215 THR D C 1
ATOM 26006 O O . THR D 1 215 ? 106.069 62.518 110.701 1.00 68.07 215 THR D O 1
ATOM 26017 N N . VAL D 1 216 ? 104.180 63.761 110.752 1.00 64.68 216 VAL D N 1
ATOM 26018 C CA . VAL D 1 216 ? 103.461 62.947 111.724 1.00 64.68 216 VAL D CA 1
ATOM 26019 C C . VAL D 1 216 ? 102.275 62.326 111.005 1.00 64.68 216 VAL D C 1
ATOM 26020 O O . VAL D 1 216 ? 101.608 62.991 110.204 1.00 64.68 216 VAL D O 1
ATOM 26033 N N . GLU D 1 217 ? 102.020 61.052 111.288 1.00 67.19 217 GLU D N 1
ATOM 26034 C CA . GLU D 1 217 ? 100.943 60.298 110.663 1.00 67.19 217 GLU D CA 1
ATOM 26035 C C . GLU D 1 217 ? 100.094 59.661 111.745 1.00 67.19 217 GLU D C 1
ATOM 26036 O O . GLU D 1 217 ? 100.618 58.955 112.614 1.00 67.19 217 GLU D O 1
ATOM 26048 N N . LEU D 1 218 ? 98.789 59.920 111.692 1.00 64.08 218 LEU D N 1
ATOM 26049 C CA . LEU D 1 218 ? 97.813 59.261 112.554 1.00 64.08 218 LEU D CA 1
ATOM 26050 C C . LEU D 1 218 ? 97.029 58.295 111.678 1.00 64.08 218 LEU D C 1
ATOM 26051 O O . LEU D 1 218 ? 96.143 58.714 110.928 1.00 64.08 218 LEU D O 1
ATOM 26067 N N . GLN D 1 219 ? 97.355 57.009 111.784 1.00 65.34 219 GLN D N 1
ATOM 26068 C CA . GLN D 1 219 ? 96.758 55.967 110.964 1.00 65.34 219 GLN D CA 1
ATOM 26069 C C . GLN D 1 219 ? 95.815 55.122 111.807 1.00 65.34 219 GLN D C 1
ATOM 26070 O O . GLN D 1 219 ? 96.137 54.757 112.943 1.00 65.34 219 GLN D O 1
ATOM 26084 N N . PHE D 1 220 ? 94.650 54.821 111.245 1.00 63.49 220 PHE D N 1
ATOM 26085 C CA . PHE D 1 220 ? 93.688 53.944 111.899 1.00 63.49 220 PHE D CA 1
ATOM 26086 C C . PHE D 1 220 ? 92.722 53.429 110.841 1.00 63.49 220 PHE D C 1
ATOM 26087 O O . PHE D 1 220 ? 92.845 53.748 109.656 1.00 63.49 220 PHE D O 1
ATOM 26104 N N . LYS D 1 221 ? 91.754 52.627 111.282 1.00 64.26 221 LYS D N 1
ATOM 26105 C CA . LYS D 1 221 ? 90.824 51.959 110.383 1.00 64.26 221 LYS D CA 1
ATOM 26106 C C . LYS D 1 221 ? 89.435 51.949 111.001 1.00 64.26 221 LYS D C 1
ATOM 26107 O O . LYS D 1 221 ? 89.280 51.865 112.222 1.00 64.26 221 LYS D O 1
ATOM 26126 N N . LEU D 1 222 ? 88.429 52.029 110.135 1.00 61.97 222 LEU D N 1
ATOM 26127 C CA . LEU D 1 222 ? 87.032 52.044 110.529 1.00 61.97 222 LEU D CA 1
ATOM 26128 C C . LEU D 1 222 ? 86.234 51.222 109.532 1.00 61.97 222 LEU D C 1
ATOM 26129 O O . LEU D 1 222 ? 86.679 50.971 108.409 1.00 61.97 222 LEU D O 1
ATOM 26145 N N . LYS D 1 223 ? 85.040 50.815 109.953 1.00 65.05 223 LYS D N 1
ATOM 26146 C CA . LYS D 1 223 ? 84.149 49.999 109.143 1.00 65.05 223 LYS D CA 1
ATOM 26147 C C . LYS D 1 223 ? 82.770 50.633 109.117 1.00 65.05 223 LYS D C 1
ATOM 26148 O O . LYS D 1 223 ? 82.318 51.197 110.117 1.00 65.05 223 LYS D O 1
ATOM 26164 N N . ALA D 1 224 ? 82.108 50.542 107.966 1.00 66.56 224 ALA D N 1
ATOM 26165 C CA . ALA D 1 224 ? 80.778 51.110 107.804 1.00 66.56 224 ALA D CA 1
ATOM 26166 C C . ALA D 1 224 ? 79.998 50.269 106.805 1.00 66.56 224 ALA D C 1
ATOM 26167 O O . ALA D 1 224 ? 80.515 49.309 106.229 1.00 66.56 224 ALA D O 1
ATOM 26174 N N . ILE D 1 225 ? 78.732 50.633 106.618 1.00 69.56 225 ILE D N 1
ATOM 26175 C CA . ILE D 1 225 ? 77.831 49.952 105.693 1.00 69.56 225 ILE D CA 1
ATOM 26176 C C . ILE D 1 225 ? 77.053 51.015 104.933 1.00 69.56 225 ILE D C 1
ATOM 26177 O O . ILE D 1 225 ? 76.648 52.031 105.507 1.00 69.56 225 ILE D O 1
ATOM 26193 N N . ASN D 1 226 ? 76.845 50.781 103.638 1.00 70.58 226 ASN D N 1
ATOM 26194 C CA . ASN D 1 226 ? 75.969 51.608 102.819 1.00 70.58 226 ASN D CA 1
ATOM 26195 C C . ASN D 1 226 ? 74.612 50.926 102.729 1.00 70.58 226 ASN D C 1
ATOM 26196 O O . ASN D 1 226 ? 74.537 49.713 102.501 1.00 70.58 226 ASN D O 1
ATOM 26207 N N . LEU D 1 227 ? 73.548 51.709 102.891 1.00 72.11 227 LEU D N 1
ATOM 26208 C CA . LEU D 1 227 ? 72.192 51.189 102.970 1.00 72.11 227 LEU D CA 1
ATOM 26209 C C . LEU D 1 227 ? 71.388 51.446 101.704 1.00 72.11 227 LEU D C 1
ATOM 26210 O O . LEU D 1 227 ? 70.333 50.831 101.525 1.00 72.11 227 LEU D O 1
ATOM 26226 N N . GLN D 1 228 ? 71.855 52.340 100.830 1.00 75.09 228 GLN D N 1
ATOM 26227 C CA . GLN D 1 228 ? 71.275 52.440 99.497 1.00 75.09 228 GLN D CA 1
ATOM 26228 C C . GLN D 1 228 ? 71.571 51.201 98.663 1.00 75.09 228 GLN D C 1
ATOM 26229 O O . GLN D 1 228 ? 70.885 50.947 97.666 1.00 75.09 228 GLN D O 1
ATOM 26243 N N . THR D 1 229 ? 72.583 50.419 99.050 1.00 74.52 229 THR D N 1
ATOM 26244 C CA . THR D 1 229 ? 73.010 49.259 98.281 1.00 74.52 229 THR D CA 1
ATOM 26245 C C . THR D 1 229 ? 72.298 47.974 98.680 1.00 74.52 229 THR D C 1
ATOM 26246 O O . THR D 1 229 ? 72.379 46.992 97.936 1.00 74.52 229 THR D O 1
ATOM 26257 N N . VAL D 1 230 ? 71.617 47.941 99.829 1.00 76.66 230 VAL D N 1
ATOM 26258 C CA . VAL D 1 230 ? 70.823 46.763 100.165 1.00 76.66 230 VAL D CA 1
ATOM 26259 C C . VAL D 1 230 ? 69.701 46.577 99.152 1.00 76.66 230 VAL D C 1
ATOM 26260 O O . VAL D 1 230 ? 69.262 45.449 98.896 1.00 76.66 230 VAL D O 1
ATOM 26266 N N . ARG D 1 231 ? 69.226 47.673 98.559 1.00 78.90 231 ARG D N 1
ATOM 26267 C CA . ARG D 1 231 ? 68.219 47.605 97.507 1.00 78.90 231 ARG D CA 1
ATOM 26268 C C . ARG D 1 231 ? 68.766 47.017 96.208 1.00 78.90 231 ARG D C 1
ATOM 26269 O O . ARG D 1 231 ? 67.974 46.679 95.322 1.00 78.90 231 ARG D O 1
ATOM 26279 N N . HIS D 1 232 ? 70.089 46.885 96.074 1.00 77.82 232 HIS D N 1
ATOM 26280 C CA . HIS D 1 232 ? 70.726 46.343 94.872 1.00 77.82 232 HIS D CA 1
ATOM 26281 C C . HIS D 1 232 ? 71.719 45.266 95.300 1.00 77.82 232 HIS D C 1
ATOM 26282 O O . HIS D 1 232 ? 72.819 45.580 95.764 1.00 77.82 232 HIS D O 1
ATOM 26296 N N . GLN D 1 233 ? 71.343 43.998 95.117 1.00 80.41 233 GLN D N 1
ATOM 26297 C CA . GLN D 1 233 ? 72.202 42.890 95.528 1.00 80.41 233 GLN D CA 1
ATOM 26298 C C . GLN D 1 233 ? 73.539 42.874 94.797 1.00 80.41 233 GLN D C 1
ATOM 26299 O O . GLN D 1 233 ? 74.492 42.263 95.293 1.00 80.41 233 GLN D O 1
ATOM 26313 N N . GLU D 1 234 ? 73.635 43.527 93.636 1.00 76.12 234 GLU D N 1
ATOM 26314 C CA . GLU D 1 234 ? 74.856 43.481 92.840 1.00 76.12 234 GLU D CA 1
ATOM 26315 C C . GLU D 1 234 ? 76.045 44.142 93.529 1.00 76.12 234 GLU D C 1
ATOM 26316 O O . GLU D 1 234 ? 77.189 43.851 93.161 1.00 76.12 234 GLU D O 1
ATOM 26324 N N . LEU D 1 235 ? 75.810 45.015 94.516 1.00 72.09 235 LEU D N 1
ATOM 26325 C CA . LEU D 1 235 ? 76.870 45.766 95.177 1.00 72.09 235 LEU D CA 1
ATOM 26326 C C . LEU D 1 235 ? 77.198 45.171 96.542 1.00 72.09 235 LEU D C 1
ATOM 26327 O O . LEU D 1 235 ? 76.284 44.813 97.292 1.00 72.09 235 LEU D O 1
ATOM 26343 N N . PRO D 1 236 ? 78.466 45.034 96.940 1.00 72.57 236 PRO D N 1
ATOM 26344 C CA . PRO D 1 236 ? 78.746 44.693 98.338 1.00 72.57 236 PRO D CA 1
ATOM 26345 C C . PRO D 1 236 ? 78.341 45.823 99.269 1.00 72.57 236 PRO D C 1
ATOM 26346 O O . PRO D 1 236 ? 78.492 47.006 98.956 1.00 72.57 236 PRO D O 1
ATOM 26357 N N . ASP D 1 237 ? 77.826 45.439 100.435 1.00 74.11 237 ASP D N 1
ATOM 26358 C CA . ASP D 1 237 ? 77.205 46.392 101.347 1.00 74.11 237 ASP D CA 1
ATOM 26359 C C . ASP D 1 237 ? 78.228 47.052 102.269 1.00 74.11 237 ASP D C 1
ATOM 26360 O O . ASP D 1 237 ? 78.231 48.276 102.423 1.00 74.11 237 ASP D O 1
ATOM 26367 N N . CYS D 1 238 ? 79.094 46.259 102.891 1.00 70.95 238 CYS D N 1
ATOM 26368 C CA . CYS D 1 238 ? 80.043 46.816 103.839 1.00 70.95 238 CYS D CA 1
ATOM 26369 C C . CYS D 1 238 ? 81.190 47.508 103.114 1.00 70.95 238 CYS D C 1
ATOM 26370 O O . CYS D 1 238 ? 81.474 47.249 101.943 1.00 70.95 238 CYS D O 1
ATOM 26378 N N . TYR D 1 239 ? 81.855 48.399 103.845 1.00 66.65 239 TYR D N 1
ATOM 26379 C CA . TYR D 1 239 ? 82.963 49.179 103.323 1.00 66.65 239 TYR D CA 1
ATOM 26380 C C . TYR D 1 239 ? 83.977 49.397 104.432 1.00 66.65 239 TYR D C 1
ATOM 26381 O O . TYR D 1 239 ? 83.612 49.712 105.571 1.00 66.65 239 TYR D O 1
ATOM 26399 N N . ASP D 1 240 ? 85.247 49.226 104.083 1.00 65.25 240 ASP D N 1
ATOM 26400 C CA . ASP D 1 240 ? 86.364 49.428 104.989 1.00 65.25 240 ASP D CA 1
ATOM 26401 C C . ASP D 1 240 ? 87.038 50.744 104.636 1.00 65.25 240 ASP D C 1
ATOM 26402 O O . ASP D 1 240 ? 87.257 51.030 103.455 1.00 65.25 240 ASP D O 1
ATOM 26411 N N . PHE D 1 241 ? 87.344 51.543 105.655 1.00 61.24 241 PHE D N 1
ATOM 26412 C CA . PHE D 1 241 ? 88.029 52.819 105.504 1.00 61.24 241 PHE D CA 1
ATOM 26413 C C . PHE D 1 241 ? 89.341 52.760 106.270 1.00 61.24 241 PHE D C 1
ATOM 26414 O O . PHE D 1 241 ? 89.346 52.424 107.455 1.00 61.24 241 PHE D O 1
ATOM 26431 N N . THR D 1 242 ? 90.445 53.086 105.600 1.00 62.89 242 THR D N 1
ATOM 26432 C CA . THR D 1 242 ? 91.765 53.155 106.233 1.00 62.89 242 THR D CA 1
ATOM 26433 C C . THR D 1 242 ? 92.225 54.605 106.182 1.00 62.89 242 THR D C 1
ATOM 26434 O O . THR D 1 242 ? 92.693 55.081 105.145 1.00 62.89 242 THR D O 1
ATOM 26445 N N . LEU D 1 243 ? 92.109 55.288 107.316 1.00 61.33 243 LEU D N 1
ATOM 26446 C CA . LEU D 1 243 ? 92.325 56.721 107.409 1.00 61.33 243 LEU D CA 1
ATOM 26447 C C . LEU D 1 243 ? 93.738 57.030 107.875 1.00 61.33 243 LEU D C 1
ATOM 26448 O O . LEU D 1 243 ? 94.272 56.364 108.769 1.00 61.33 243 LEU D O 1
ATOM 26464 N N . THR D 1 244 ? 94.327 58.055 107.266 1.00 61.39 244 THR D N 1
ATOM 26465 C CA . THR D 1 244 ? 95.603 58.612 107.683 1.00 61.39 244 THR D CA 1
ATOM 26466 C C . THR D 1 244 ? 95.497 60.129 107.688 1.00 61.39 244 THR D C 1
ATOM 26467 O O . THR D 1 244 ? 95.040 60.729 106.708 1.00 61.39 244 THR D O 1
ATOM 26478 N N . ILE D 1 245 ? 95.885 60.735 108.809 1.00 59.80 245 ILE D N 1
ATOM 26479 C CA . ILE D 1 245 ? 96.019 62.182 108.931 1.00 59.80 245 ILE D CA 1
ATOM 26480 C C . ILE D 1 245 ? 97.502 62.504 108.849 1.00 59.80 245 ILE D C 1
ATOM 26481 O O . ILE D 1 245 ? 98.292 62.025 109.673 1.00 59.80 245 ILE D O 1
ATOM 26497 N N . THR D 1 246 ? 97.873 63.321 107.868 1.00 60.64 246 THR D N 1
ATOM 26498 C CA . THR D 1 246 ? 99.255 63.705 107.607 1.00 60.64 246 THR D CA 1
ATOM 26499 C C . THR D 1 246 ? 99.453 65.145 108.055 1.00 60.64 246 THR D C 1
ATOM 26500 O O . THR D 1 246 ? 98.861 66.067 107.478 1.00 60.64 246 THR D O 1
ATOM 26511 N N . PHE D 1 247 ? 100.264 65.322 109.098 1.00 58.88 247 PHE D N 1
ATOM 26512 C CA . PHE D 1 247 ? 100.855 66.612 109.452 1.00 58.88 247 PHE D CA 1
ATOM 26513 C C . PHE D 1 247 ? 102.214 66.669 108.769 1.00 58.88 247 PHE D C 1
ATOM 26514 O O . PHE D 1 247 ? 103.182 66.074 109.249 1.00 58.88 247 PHE D O 1
ATOM 26531 N N . ASP D 1 248 ? 102.292 67.386 107.651 1.00 60.70 248 ASP D N 1
ATOM 26532 C CA . ASP D 1 248 ? 103.484 67.426 106.812 1.00 60.70 248 ASP D CA 1
ATOM 26533 C C . ASP D 1 248 ? 104.281 68.688 107.123 1.00 60.70 248 ASP D C 1
ATOM 26534 O O . ASP D 1 248 ? 103.820 69.801 106.850 1.00 60.70 248 ASP D O 1
ATOM 26543 N N . ASN D 1 249 ? 105.478 68.505 107.685 1.00 62.79 249 ASN D N 1
ATOM 26544 C CA . ASN D 1 249 ? 106.446 69.577 107.869 1.00 62.79 249 ASN D CA 1
ATOM 26545 C C . ASN D 1 249 ? 107.526 69.571 106.788 1.00 62.79 249 ASN D C 1
ATOM 26546 O O . ASN D 1 249 ? 108.535 70.268 106.928 1.00 62.79 249 ASN D O 1
ATOM 26557 N N . LYS D 1 250 ? 107.347 68.800 105.718 1.00 62.54 250 LYS D N 1
ATOM 26558 C CA . LYS D 1 250 ? 108.278 68.873 104.605 1.00 62.54 250 LYS D CA 1
ATOM 26559 C C . LYS D 1 250 ? 108.211 70.256 103.972 1.00 62.54 250 LYS D C 1
ATOM 26560 O O . LYS D 1 250 ? 107.223 70.981 104.111 1.00 62.54 250 LYS D O 1
ATOM 26564 N N . ALA D 1 251 ? 109.283 70.620 103.267 1.00 63.20 251 ALA D N 1
ATOM 26565 C CA . ALA D 1 251 ? 109.439 71.968 102.727 1.00 63.20 251 ALA D CA 1
ATOM 26566 C C . ALA D 1 251 ? 109.362 73.001 103.853 1.00 63.20 251 ALA D C 1
ATOM 26567 O O . ALA D 1 251 ? 108.400 73.764 103.971 1.00 63.20 251 ALA D O 1
ATOM 26574 N N . HIS D 1 252 ? 110.395 72.995 104.699 1.00 65.75 252 HIS D N 1
ATOM 26575 C CA . HIS D 1 252 ? 110.385 73.774 105.932 1.00 65.75 252 HIS D CA 1
ATOM 26576 C C . HIS D 1 252 ? 110.221 75.259 105.647 1.00 65.75 252 HIS D C 1
ATOM 26577 O O . HIS D 1 252 ? 111.121 75.907 105.105 1.00 65.75 252 HIS D O 1
ATOM 26591 N N . SER D 1 253 ? 109.056 75.792 106.017 1.00 59.85 253 SER D N 1
ATOM 26592 C CA . SER D 1 253 ? 108.716 77.183 105.760 1.00 59.85 253 SER D CA 1
ATOM 26593 C C . SER D 1 253 ? 107.860 77.768 106.878 1.00 59.85 253 SER D C 1
ATOM 26594 O O . SER D 1 253 ? 107.175 78.772 106.660 1.00 59.85 253 SER D O 1
ATOM 26602 N N . GLY D 1 254 ? 107.880 77.167 108.065 1.00 56.90 254 GLY D N 1
ATOM 26603 C CA . GLY D 1 254 ? 106.975 77.570 109.118 1.00 56.90 254 GLY D CA 1
ATOM 26604 C C . GLY D 1 254 ? 105.523 77.309 108.809 1.00 56.90 254 GLY D C 1
ATOM 26605 O O . GLY D 1 254 ? 104.650 77.955 109.392 1.00 56.90 254 GLY D O 1
ATOM 26609 N N . ARG D 1 255 ? 105.239 76.370 107.907 1.00 55.36 255 ARG D N 1
ATOM 26610 C CA . ARG D 1 255 ? 103.881 76.086 107.454 1.00 55.36 255 ARG D CA 1
ATOM 26611 C C . ARG D 1 255 ? 103.727 74.579 107.333 1.00 55.36 255 ARG D C 1
ATOM 26612 O O . ARG D 1 255 ? 104.264 73.971 106.401 1.00 55.36 255 ARG D O 1
ATOM 26633 N N . ILE D 1 256 ? 102.991 73.983 108.265 1.00 56.28 256 ILE D N 1
ATOM 26634 C CA . ILE D 1 256 ? 102.744 72.548 108.288 1.00 56.28 256 ILE D CA 1
ATOM 26635 C C . ILE D 1 256 ? 101.451 72.284 107.529 1.00 56.28 256 ILE D C 1
ATOM 26636 O O . ILE D 1 256 ? 100.370 72.681 107.977 1.00 56.28 256 ILE D O 1
ATOM 26652 N N . LYS D 1 257 ? 101.554 71.606 106.391 1.00 57.79 257 LYS D N 1
ATOM 26653 C CA . LYS D 1 257 ? 100.362 71.155 105.690 1.00 57.79 257 LYS D CA 1
ATOM 26654 C C . LYS D 1 257 ? 99.639 70.108 106.530 1.00 57.79 257 LYS D C 1
ATOM 26655 O O . LYS D 1 257 ? 100.257 69.386 107.313 1.00 57.79 257 LYS D O 1
ATOM 26674 N N . ILE D 1 258 ? 98.317 70.044 106.383 1.00 55.23 258 ILE D N 1
ATOM 26675 C CA . ILE D 1 258 ? 97.499 69.060 107.084 1.00 55.23 258 ILE D CA 1
ATOM 26676 C C . ILE D 1 258 ? 96.510 68.475 106.092 1.00 55.23 258 ILE D C 1
ATOM 26677 O O . ILE D 1 258 ? 95.731 69.217 105.484 1.00 55.23 258 ILE D O 1
ATOM 26693 N N . SER D 1 259 ? 96.509 67.148 105.962 1.00 58.13 259 SER D N 1
ATOM 26694 C CA . SER D 1 259 ? 95.594 66.481 105.043 1.00 58.13 259 SER D CA 1
ATOM 26695 C C . SER D 1 259 ? 95.054 65.206 105.670 1.00 58.13 259 SER D C 1
ATOM 26696 O O . SER D 1 259 ? 95.687 64.605 106.540 1.00 58.13 259 SER D O 1
ATOM 26704 N N . LEU D 1 260 ? 93.857 64.821 105.235 1.00 57.56 260 LEU D N 1
ATOM 26705 C CA . LEU D 1 260 ? 93.264 63.528 105.545 1.00 57.56 260 LEU D CA 1
ATOM 26706 C C . LEU D 1 260 ? 93.116 62.729 104.263 1.00 57.56 260 LEU D C 1
ATOM 26707 O O . LEU D 1 260 ? 92.737 63.274 103.222 1.00 57.56 260 LEU D O 1
ATOM 26723 N N . ASP D 1 261 ? 93.414 61.435 104.344 1.00 61.42 261 ASP D N 1
ATOM 26724 C CA . ASP D 1 261 ? 93.258 60.538 103.207 1.00 61.42 261 ASP D CA 1
ATOM 26725 C C . ASP D 1 261 ? 92.722 59.213 103.715 1.00 61.42 261 ASP D C 1
ATOM 26726 O O . ASP D 1 261 ? 93.250 58.672 104.689 1.00 61.42 261 ASP D O 1
ATOM 26735 N N . ASN D 1 262 ? 91.671 58.708 103.075 1.00 60.59 262 ASN D N 1
ATOM 26736 C CA . ASN D 1 262 ? 91.129 57.389 103.381 1.00 60.59 262 ASN D CA 1
ATOM 26737 C C . ASN D 1 262 ? 91.268 56.486 102.164 1.00 60.59 262 ASN D C 1
ATOM 26738 O O . ASN D 1 262 ? 90.690 56.760 101.106 1.00 60.59 262 ASN D O 1
ATOM 26749 N N . ASP D 1 263 ? 92.060 55.431 102.309 1.00 63.40 263 ASP D N 1
ATOM 26750 C CA . ASP D 1 263 ? 92.144 54.367 101.319 1.00 63.40 263 ASP D CA 1
ATOM 26751 C C . ASP D 1 263 ? 91.220 53.240 101.763 1.00 63.40 263 ASP D C 1
ATOM 26752 O O . ASP D 1 263 ? 91.363 52.719 102.872 1.00 63.40 263 ASP D O 1
ATOM 26761 N N . ILE D 1 264 ? 90.278 52.871 100.900 1.00 63.01 264 ILE D N 1
ATOM 26762 C CA . ILE D 1 264 ? 89.163 52.023 101.285 1.00 63.01 264 ILE D CA 1
ATOM 26763 C C . ILE D 1 264 ? 89.348 50.620 100.715 1.00 63.01 264 ILE D C 1
ATOM 26764 O O . ILE D 1 264 ? 90.221 50.365 99.886 1.00 63.01 264 ILE D O 1
ATOM 26780 N N . SER D 1 265 ? 88.503 49.700 101.179 1.00 65.98 265 SER D N 1
ATOM 26781 C CA . SER D 1 265 ? 88.470 48.335 100.671 1.00 65.98 265 SER D CA 1
ATOM 26782 C C . SER D 1 265 ? 87.038 47.837 100.741 1.00 65.98 265 SER D C 1
ATOM 26783 O O . SER D 1 265 ? 86.439 47.811 101.821 1.00 65.98 265 SER D O 1
ATOM 26791 N N . ILE D 1 266 ? 86.492 47.460 99.587 1.00 67.34 266 ILE D N 1
ATOM 26792 C CA . ILE D 1 266 ? 85.158 46.881 99.533 1.00 67.34 266 ILE D CA 1
ATOM 26793 C C . ILE D 1 266 ? 85.203 45.470 100.108 1.00 67.34 266 ILE D C 1
ATOM 26794 O O . ILE D 1 266 ? 86.216 44.764 100.010 1.00 67.34 266 ILE D O 1
ATOM 26810 N N . ARG D 1 267 ? 84.098 45.058 100.726 1.00 70.80 267 ARG D N 1
ATOM 26811 C CA . ARG D 1 267 ? 83.987 43.727 101.302 1.00 70.80 267 ARG D CA 1
ATOM 26812 C C . ARG D 1 267 ? 82.562 43.226 101.134 1.00 70.80 267 ARG D C 1
ATOM 26813 O O . ARG D 1 267 ? 81.603 43.999 101.206 1.00 70.80 267 ARG D O 1
ATOM 26834 N N . GLU D 1 268 ? 82.438 41.923 100.908 1.00 76.61 268 GLU D N 1
ATOM 26835 C CA . GLU D 1 268 ? 81.144 41.259 100.842 1.00 76.61 268 GLU D CA 1
ATOM 26836 C C . GLU D 1 268 ? 80.778 40.764 102.236 1.00 76.61 268 GLU D C 1
ATOM 26837 O O . GLU D 1 268 ? 81.553 40.032 102.862 1.00 76.61 268 GLU D O 1
ATOM 26849 N N . CYS D 1 269 ? 79.610 41.168 102.721 1.00 81.57 269 CYS D N 1
ATOM 26850 C CA . CYS D 1 269 ? 79.148 40.700 104.015 1.00 81.57 269 CYS D CA 1
ATOM 26851 C C . CYS D 1 269 ? 78.906 39.198 103.974 1.00 81.57 269 CYS D C 1
ATOM 26852 O O . CYS D 1 269 ? 78.589 38.626 102.928 1.00 81.57 269 CYS D O 1
ATOM 26860 N N . LYS D 1 270 ? 79.054 38.556 105.127 1.00 85.35 270 LYS D N 1
ATOM 26861 C CA . LYS D 1 270 ? 78.846 37.119 105.233 1.00 85.35 270 LYS D CA 1
ATOM 26862 C C . LYS D 1 270 ? 77.399 36.770 104.906 1.00 85.35 270 LYS D C 1
ATOM 26863 O O . LYS D 1 270 ? 77.122 35.768 104.247 1.00 85.35 270 LYS D O 1
ATOM 26882 N N . ASP D 1 271 ? 76.480 37.610 105.371 1.00 85.79 271 ASP D N 1
ATOM 26883 C CA . ASP D 1 271 ? 75.059 37.400 105.151 1.00 85.79 271 ASP D CA 1
ATOM 26884 C C . ASP D 1 271 ? 74.336 38.698 105.465 1.00 85.79 271 ASP D C 1
ATOM 26885 O O . ASP D 1 271 ? 74.899 39.602 106.087 1.00 85.79 271 ASP D O 1
ATOM 26894 N N . TRP D 1 272 ? 73.080 38.785 105.036 1.00 86.12 272 TRP D N 1
ATOM 26895 C CA . TRP D 1 272 ? 72.279 39.940 105.416 1.00 86.12 272 TRP D CA 1
ATOM 26896 C C . TRP D 1 272 ? 70.811 39.640 105.188 1.00 86.12 272 TRP D C 1
ATOM 26897 O O . TRP D 1 272 ? 70.444 39.085 104.151 1.00 86.12 272 TRP D O 1
ATOM 26918 N N . HIS D 1 273 ? 69.984 40.018 106.154 1.00 89.92 273 HIS D N 1
ATOM 26919 C CA . HIS D 1 273 ? 68.569 39.691 106.164 1.00 89.92 273 HIS D CA 1
ATOM 26920 C C . HIS D 1 273 ? 67.727 40.912 105.826 1.00 89.92 273 HIS D C 1
ATOM 26921 O O . HIS D 1 273 ? 68.168 42.058 105.946 1.00 89.92 273 HIS D O 1
ATOM 26935 N N . VAL D 1 274 ? 66.499 40.645 105.388 1.00 91.36 274 VAL D N 1
ATOM 26936 C CA . VAL D 1 274 ? 65.494 41.681 105.186 1.00 91.36 274 VAL D CA 1
ATOM 26937 C C . VAL D 1 274 ? 64.146 41.094 105.579 1.00 91.36 274 VAL D C 1
ATOM 26938 O O . VAL D 1 274 ? 63.649 40.177 104.915 1.00 91.36 274 VAL D O 1
ATOM 26951 N N . SER D 1 275 ? 63.558 41.619 106.657 1.00 93.74 275 SER D N 1
ATOM 26952 C CA . SER D 1 275 ? 62.233 41.203 107.121 1.00 93.74 275 SER D CA 1
ATOM 26953 C C . SER D 1 275 ? 62.172 39.702 107.391 1.00 93.74 275 SER D C 1
ATOM 26954 O O . SER D 1 275 ? 61.134 39.067 107.194 1.00 93.74 275 SER D O 1
ATOM 26962 N N . GLY D 1 276 ? 63.290 39.125 107.831 1.00 92.41 276 GLY D N 1
ATOM 26963 C CA . GLY D 1 276 ? 63.383 37.716 108.125 1.00 92.41 276 GLY D CA 1
ATOM 26964 C C . GLY D 1 276 ? 63.898 36.864 106.983 1.00 92.41 276 GLY D C 1
ATOM 26965 O O . GLY D 1 276 ? 64.234 35.696 107.209 1.00 92.41 276 GLY D O 1
ATOM 26969 N N . SER D 1 277 ? 63.970 37.410 105.770 1.00 92.44 277 SER D N 1
ATOM 26970 C CA . SER D 1 277 ? 64.423 36.658 104.607 1.00 92.44 277 SER D CA 1
ATOM 26971 C C . SER D 1 277 ? 65.936 36.766 104.473 1.00 92.44 277 SER D C 1
ATOM 26972 O O . SER D 1 277 ? 66.485 37.872 104.446 1.00 92.44 277 SER D O 1
ATOM 26980 N N . ILE D 1 278 ? 66.601 35.612 104.384 1.00 90.79 278 ILE D N 1
ATOM 26981 C CA . ILE D 1 278 ? 68.048 35.578 104.217 1.00 90.79 278 ILE D CA 1
ATOM 26982 C C . ILE D 1 278 ? 68.410 36.029 102.810 1.00 90.79 278 ILE D C 1
ATOM 26983 O O . ILE D 1 278 ? 67.736 35.679 101.831 1.00 90.79 278 ILE D O 1
ATOM 26990 N N . GLN D 1 279 ? 69.480 36.814 102.703 1.00 87.96 279 GLN D N 1
ATOM 26991 C CA . GLN D 1 279 ? 69.928 37.343 101.425 1.00 87.96 279 GLN D CA 1
ATOM 26992 C C . GLN D 1 279 ? 71.446 37.436 101.403 1.00 87.96 279 GLN D C 1
ATOM 26993 O O . GLN D 1 279 ? 72.076 37.827 102.395 1.00 87.96 279 GLN D O 1
ATOM 27007 N N . LYS D 1 280 ? 72.012 37.062 100.256 1.00 85.74 280 LYS D N 1
ATOM 27008 C CA . LYS D 1 280 ? 73.415 37.264 99.935 1.00 85.74 280 LYS D CA 1
ATOM 27009 C C . LYS D 1 280 ? 73.500 37.927 98.566 1.00 85.74 280 LYS D C 1
ATOM 27010 O O . LYS D 1 280 ? 72.533 37.940 97.802 1.00 85.74 280 LYS D O 1
ATOM 27014 N N . ASN D 1 281 ? 74.669 38.479 98.263 1.00 81.27 281 ASN D N 1
ATOM 27015 C CA . ASN D 1 281 ? 74.834 39.241 97.034 1.00 81.27 281 ASN D CA 1
ATOM 27016 C C . ASN D 1 281 ? 74.781 38.328 95.816 1.00 81.27 281 ASN D C 1
ATOM 27017 O O . ASN D 1 281 ? 75.334 37.226 95.818 1.00 81.27 281 ASN D O 1
ATOM 27028 N N . THR D 1 282 ? 74.108 38.807 94.770 1.00 78.88 282 THR D N 1
ATOM 27029 C CA . THR D 1 282 ? 73.903 38.071 93.534 1.00 78.88 282 THR D CA 1
ATOM 27030 C C . THR D 1 282 ? 74.591 38.813 92.396 1.00 78.88 282 THR D C 1
ATOM 27031 O O . THR D 1 282 ? 74.707 40.041 92.422 1.00 78.88 282 THR D O 1
ATOM 27042 N N . HIS D 1 283 ? 75.059 38.054 91.404 1.00 73.71 283 HIS D N 1
ATOM 27043 C CA . HIS D 1 283 ? 75.708 38.609 90.221 1.00 73.71 283 HIS D CA 1
ATOM 27044 C C . HIS D 1 283 ? 74.955 38.166 88.974 1.00 73.71 283 HIS D C 1
ATOM 27045 O O . HIS D 1 283 ? 74.721 36.971 88.769 1.00 73.71 283 HIS D O 1
ATOM 27059 N N . ASN D 1 284 ? 74.544 39.145 88.166 1.00 67.44 284 ASN D N 1
ATOM 27060 C CA . ASN D 1 284 ? 74.045 38.917 86.818 1.00 67.44 284 ASN D CA 1
ATOM 27061 C C . ASN D 1 284 ? 74.764 39.771 85.782 1.00 67.44 284 ASN D C 1
ATOM 27062 O O . ASN D 1 284 ? 74.708 39.450 84.590 1.00 67.44 284 ASN D O 1
ATOM 27073 N N . MET D 1 285 ? 75.438 40.839 86.209 1.00 60.89 285 MET D N 1
ATOM 27074 C CA . MET D 1 285 ? 76.219 41.683 85.310 1.00 60.89 285 MET D CA 1
ATOM 27075 C C . MET D 1 285 ? 77.334 40.905 84.617 1.00 60.89 285 MET D C 1
ATOM 27076 O O . MET D 1 285 ? 77.775 41.287 83.524 1.00 60.89 285 MET D O 1
ATOM 27090 N N . MET D 1 286 ? 77.806 39.822 85.240 1.00 63.25 286 MET D N 1
ATOM 27091 C CA . MET D 1 286 ? 78.879 39.014 84.669 1.00 63.25 286 MET D CA 1
ATOM 27092 C C . MET D 1 286 ? 78.485 38.462 83.305 1.00 63.25 286 MET D C 1
ATOM 27093 O O . MET D 1 286 ? 79.253 38.549 82.337 1.00 63.25 286 MET D O 1
ATOM 27107 N N . ILE D 1 287 ? 77.282 37.895 83.211 1.00 60.81 287 ILE D N 1
ATOM 27108 C CA . ILE D 1 287 ? 76.807 37.338 81.952 1.00 60.81 287 ILE D CA 1
ATOM 27109 C C . ILE D 1 287 ? 76.691 38.441 80.914 1.00 60.81 287 ILE D C 1
ATOM 27110 O O . ILE D 1 287 ? 77.013 38.243 79.735 1.00 60.81 287 ILE D O 1
ATOM 27126 N N . PHE D 1 288 ? 76.216 39.616 81.337 1.00 56.57 288 PHE D N 1
ATOM 27127 C CA . PHE D 1 288 ? 76.108 40.757 80.438 1.00 56.57 288 PHE D CA 1
ATOM 27128 C C . PHE D 1 288 ? 77.461 41.088 79.822 1.00 56.57 288 PHE D C 1
ATOM 27129 O O . PHE D 1 288 ? 77.600 41.131 78.596 1.00 56.57 288 PHE D O 1
ATOM 27146 N N . ASP D 1 289 ? 78.484 41.265 80.664 1.00 57.31 289 ASP D N 1
ATOM 27147 C CA . ASP D 1 289 ? 79.823 41.568 80.167 1.00 57.31 289 ASP D CA 1
ATOM 27148 C C . ASP D 1 289 ? 80.342 40.471 79.244 1.00 57.31 289 ASP D C 1
ATOM 27149 O O . ASP D 1 289 ? 81.013 40.754 78.241 1.00 57.31 289 ASP D O 1
ATOM 27158 N N . ALA D 1 290 ? 80.049 39.210 79.566 1.00 56.72 290 ALA D N 1
ATOM 27159 C CA . ALA D 1 290 ? 80.464 38.122 78.689 1.00 56.72 290 ALA D CA 1
ATOM 27160 C C . ALA D 1 290 ? 79.819 38.255 77.317 1.00 56.72 290 ALA D C 1
ATOM 27161 O O . ALA D 1 290 ? 80.456 37.995 76.287 1.00 56.72 290 ALA D O 1
ATOM 27168 N N . PHE D 1 291 ? 78.561 38.696 77.281 1.00 55.10 291 PHE D N 1
ATOM 27169 C CA . PHE D 1 291 ? 77.878 38.879 76.007 1.00 55.10 291 PHE D CA 1
ATOM 27170 C C . PHE D 1 291 ? 78.421 40.090 75.259 1.00 55.10 291 PHE D C 1
ATOM 27171 O O . PHE D 1 291 ? 78.429 40.104 74.020 1.00 55.10 291 PHE D O 1
ATOM 27188 N N . VAL D 1 292 ? 78.901 41.101 75.992 1.00 53.99 292 VAL D N 1
ATOM 27189 C CA . VAL D 1 292 ? 79.632 42.198 75.357 1.00 53.99 292 VAL D CA 1
ATOM 27190 C C . VAL D 1 292 ? 80.847 41.649 74.630 1.00 53.99 292 VAL D C 1
ATOM 27191 O O . VAL D 1 292 ? 81.100 41.971 73.461 1.00 53.99 292 VAL D O 1
ATOM 27204 N N . ILE D 1 293 ? 81.633 40.826 75.328 1.00 53.96 293 ILE D N 1
ATOM 27205 C CA . ILE D 1 293 ? 82.851 40.282 74.738 1.00 53.96 293 ILE D CA 1
ATOM 27206 C C . ILE D 1 293 ? 82.507 39.437 73.519 1.00 53.96 293 ILE D C 1
ATOM 27207 O O . ILE D 1 293 ? 83.226 39.450 72.511 1.00 53.96 293 ILE D O 1
ATOM 27223 N N . LEU D 1 294 ? 81.387 38.714 73.581 1.00 54.22 294 LEU D N 1
ATOM 27224 C CA . LEU D 1 294 ? 80.929 37.946 72.428 1.00 54.22 294 LEU D CA 1
ATOM 27225 C C . LEU D 1 294 ? 80.674 38.861 71.235 1.00 54.22 294 LEU D C 1
ATOM 27226 O O . LEU D 1 294 ? 81.266 38.681 70.160 1.00 54.22 294 LEU D O 1
ATOM 27242 N N . THR D 1 295 ? 79.809 39.863 71.418 1.00 53.60 295 THR D N 1
ATOM 27243 C CA . THR D 1 295 ? 79.436 40.754 70.322 1.00 53.60 295 THR D CA 1
ATOM 27244 C C . THR D 1 295 ? 80.656 41.444 69.719 1.00 53.60 295 THR D C 1
ATOM 27245 O O . THR D 1 295 ? 80.878 41.401 68.500 1.00 53.60 295 THR D O 1
ATOM 27256 N N . CYS D 1 296 ? 81.462 42.085 70.565 1.00 52.97 296 CYS D N 1
ATOM 27257 C CA . CYS D 1 296 ? 82.624 42.815 70.076 1.00 52.97 296 CYS D CA 1
ATOM 27258 C C . CYS D 1 296 ? 83.628 41.889 69.410 1.00 52.97 296 CYS D C 1
ATOM 27259 O O . CYS D 1 296 ? 84.324 42.299 68.474 1.00 52.97 296 CYS D O 1
ATOM 27267 N N . LEU D 1 297 ? 83.711 40.638 69.864 1.00 54.24 297 LEU D N 1
ATOM 27268 C CA . LEU D 1 297 ? 84.602 39.683 69.219 1.00 54.24 297 LEU D CA 1
ATOM 27269 C C . LEU D 1 297 ? 84.116 39.337 67.818 1.00 54.24 297 LEU D C 1
ATOM 27270 O O . LEU D 1 297 ? 84.916 39.277 66.874 1.00 54.24 297 LEU D O 1
ATOM 27286 N N . VAL D 1 298 ? 82.809 39.105 67.660 1.00 54.07 298 VAL D N 1
ATOM 27287 C CA . VAL D 1 298 ? 82.273 38.812 66.332 1.00 54.07 298 VAL D CA 1
ATOM 27288 C C . VAL D 1 298 ? 82.526 39.984 65.393 1.00 54.07 298 VAL D C 1
ATOM 27289 O O . VAL D 1 298 ? 82.973 39.807 64.250 1.00 54.07 298 VAL D O 1
ATOM 27302 N N . SER D 1 299 ? 82.232 41.202 65.862 1.00 54.13 299 SER D N 1
ATOM 27303 C CA . SER D 1 299 ? 82.482 42.389 65.052 1.00 54.13 299 SER D CA 1
ATOM 27304 C C . SER D 1 299 ? 83.952 42.495 64.668 1.00 54.13 299 SER D C 1
ATOM 27305 O O . SER D 1 299 ? 84.281 42.843 63.527 1.00 54.13 299 SER D O 1
ATOM 27313 N N . LEU D 1 300 ? 84.847 42.184 65.606 1.00 54.74 300 LEU D N 1
ATOM 27314 C CA . LEU D 1 300 ? 86.277 42.194 65.320 1.00 54.74 300 LEU D CA 1
ATOM 27315 C C . LEU D 1 300 ? 86.613 41.243 64.181 1.00 54.74 300 LEU D C 1
ATOM 27316 O O . LEU D 1 300 ? 87.306 41.615 63.222 1.00 54.74 300 LEU D O 1
ATOM 27332 N N . ILE D 1 301 ? 86.105 40.010 64.260 1.00 56.98 301 ILE D N 1
ATOM 27333 C CA . ILE D 1 301 ? 86.401 39.005 63.241 1.00 56.98 301 ILE D CA 1
ATOM 27334 C C . ILE D 1 301 ? 85.907 39.473 61.875 1.00 56.98 301 ILE D C 1
ATOM 27335 O O . ILE D 1 301 ? 86.665 39.497 60.896 1.00 56.98 301 ILE D O 1
ATOM 27351 N N . LEU D 1 302 ? 84.629 39.859 61.793 1.00 58.22 302 LEU D N 1
ATOM 27352 C CA . LEU D 1 302 ? 84.057 40.245 60.507 1.00 58.22 302 LEU D CA 1
ATOM 27353 C C . LEU D 1 302 ? 84.774 41.454 59.920 1.00 58.22 302 LEU D C 1
ATOM 27354 O O . LEU D 1 302 ? 85.026 41.509 58.709 1.00 58.22 302 LEU D O 1
ATOM 27370 N N . CYS D 1 303 ? 85.120 42.426 60.762 1.00 59.24 303 CYS D N 1
ATOM 27371 C CA . CYS D 1 303 ? 85.804 43.612 60.265 1.00 59.24 303 CYS D CA 1
ATOM 27372 C C . CYS D 1 303 ? 87.178 43.269 59.717 1.00 59.24 303 CYS D C 1
ATOM 27373 O O . CYS D 1 303 ? 87.569 43.769 58.655 1.00 59.24 303 CYS D O 1
ATOM 27381 N N . ILE D 1 304 ? 87.929 42.416 60.420 1.00 59.79 304 ILE D N 1
ATOM 27382 C CA . ILE D 1 304 ? 89.230 42.002 59.901 1.00 59.79 304 ILE D CA 1
ATOM 27383 C C . ILE D 1 304 ? 89.060 41.278 58.571 1.00 59.79 304 ILE D C 1
ATOM 27384 O O . ILE D 1 304 ? 89.864 41.451 57.645 1.00 59.79 304 ILE D O 1
ATOM 27400 N N . ARG D 1 305 ? 88.006 40.463 58.449 1.00 62.08 305 ARG D N 1
ATOM 27401 C CA . ARG D 1 305 ? 87.740 39.795 57.179 1.00 62.08 305 ARG D CA 1
ATOM 27402 C C . ARG D 1 305 ? 87.490 40.803 56.067 1.00 62.08 305 ARG D C 1
ATOM 27403 O O . ARG D 1 305 ? 87.952 40.618 54.935 1.00 62.08 305 ARG D O 1
ATOM 27424 N N . SER D 1 306 ? 86.767 41.883 56.369 1.00 63.10 306 SER D N 1
ATOM 27425 C CA . SER D 1 306 ? 86.471 42.870 55.338 1.00 63.10 306 SER D CA 1
ATOM 27426 C C . SER D 1 306 ? 87.710 43.674 54.965 1.00 63.10 306 SER D C 1
ATOM 27427 O O . SER D 1 306 ? 87.874 44.068 53.804 1.00 63.10 306 SER D O 1
ATOM 27435 N N . VAL D 1 307 ? 88.597 43.924 55.929 1.00 65.00 307 VAL D N 1
ATOM 27436 C CA . VAL D 1 307 ? 89.845 44.617 55.622 1.00 65.00 307 VAL D CA 1
ATOM 27437 C C . VAL D 1 307 ? 90.712 43.753 54.716 1.00 65.00 307 VAL D C 1
ATOM 27438 O O . VAL D 1 307 ? 91.229 44.216 53.691 1.00 65.00 307 VAL D O 1
ATOM 27451 N N . ILE D 1 308 ? 90.883 42.481 55.079 1.00 68.37 308 ILE D N 1
ATOM 27452 C CA . ILE D 1 308 ? 91.744 41.603 54.296 1.00 68.37 308 ILE D CA 1
ATOM 27453 C C . ILE D 1 308 ? 91.155 41.392 52.908 1.00 68.37 308 ILE D C 1
ATOM 27454 O O . ILE D 1 308 ? 91.883 41.337 51.908 1.00 68.37 308 ILE D O 1
ATOM 27470 N N . SER D 1 309 ? 89.827 41.275 52.822 1.00 70.60 309 SER D N 1
ATOM 27471 C CA . SER D 1 309 ? 89.174 41.198 51.522 1.00 70.60 309 SER D CA 1
ATOM 27472 C C . SER D 1 309 ? 89.434 42.458 50.712 1.00 70.60 309 SER D C 1
ATOM 27473 O O . SER D 1 309 ? 89.655 42.394 49.495 1.00 70.60 309 SER D O 1
ATOM 27481 N N . GLY D 1 310 ? 89.421 43.616 51.372 1.00 73.49 310 GLY D N 1
ATOM 27482 C CA . GLY D 1 310 ? 89.711 44.853 50.674 1.00 73.49 310 GLY D CA 1
ATOM 27483 C C . GLY D 1 310 ? 91.134 44.911 50.156 1.00 73.49 310 GLY D C 1
ATOM 27484 O O . GLY D 1 310 ? 91.395 45.494 49.101 1.00 73.49 310 GLY D O 1
ATOM 27488 N N . LEU D 1 311 ? 92.072 44.308 50.886 1.00 73.97 311 LEU D N 1
ATOM 27489 C CA . LEU D 1 311 ? 93.463 44.303 50.439 1.00 73.97 311 LEU D CA 1
ATOM 27490 C C . LEU D 1 311 ? 93.662 43.337 49.278 1.00 73.97 311 LEU D C 1
ATOM 27491 O O . LEU D 1 311 ? 94.399 43.631 48.327 1.00 73.97 311 LEU D O 1
ATOM 27507 N N . GLN D 1 312 ? 93.023 42.167 49.339 1.00 76.16 312 GLN D N 1
ATOM 27508 C CA . GLN D 1 312 ? 93.131 41.224 48.230 1.00 76.16 312 GLN D CA 1
ATOM 27509 C C . GLN D 1 312 ? 92.497 41.794 46.969 1.00 76.16 312 GLN D C 1
ATOM 27510 O O . GLN D 1 312 ? 93.066 41.688 45.878 1.00 76.16 312 GLN D O 1
ATOM 27524 N N . LEU D 1 313 ? 91.323 42.412 47.104 1.00 79.77 313 LEU D N 1
ATOM 27525 C CA . LEU D 1 313 ? 90.697 43.078 45.968 1.00 79.77 313 LEU D CA 1
ATOM 27526 C C . LEU D 1 313 ? 91.557 44.235 45.475 1.00 79.77 313 LEU D C 1
ATOM 27527 O O . LEU D 1 313 ? 91.596 44.522 44.272 1.00 79.77 313 LEU D O 1
ATOM 27543 N N . GLN D 1 314 ? 92.257 44.899 46.392 1.00 80.06 314 GLN D N 1
ATOM 27544 C CA . GLN D 1 314 ? 93.146 45.993 46.022 1.00 80.06 314 GLN D CA 1
ATOM 27545 C C . GLN D 1 314 ? 94.275 45.503 45.125 1.00 80.06 314 GLN D C 1
ATOM 27546 O O . GLN D 1 314 ? 94.444 45.994 44.001 1.00 80.06 314 GLN D O 1
ATOM 27560 N N . GLN D 1 315 ? 95.054 44.531 45.604 1.00 82.54 315 GLN D N 1
ATOM 27561 C CA . GLN D 1 315 ? 96.159 44.014 44.805 1.00 82.54 315 GLN D CA 1
ATOM 27562 C C . GLN D 1 315 ? 95.656 43.364 43.525 1.00 82.54 315 GLN D C 1
ATOM 27563 O O . GLN D 1 315 ? 96.353 43.374 42.502 1.00 82.54 315 GLN D O 1
ATOM 27577 N N . GLU D 1 316 ? 94.455 42.786 43.562 1.00 83.96 316 GLU D N 1
ATOM 27578 C CA . GLU D 1 316 ? 93.831 42.298 42.339 1.00 83.96 316 GLU D CA 1
ATOM 27579 C C . GLU D 1 316 ? 93.648 43.429 41.337 1.00 83.96 316 GLU D C 1
ATOM 27580 O O . GLU D 1 316 ? 93.937 43.269 40.143 1.00 83.96 316 GLU D O 1
ATOM 27592 N N . PHE D 1 317 ? 93.187 44.588 41.809 1.00 84.27 317 PHE D N 1
ATOM 27593 C CA . PHE D 1 317 ? 93.000 45.729 40.922 1.00 84.27 317 PHE D CA 1
ATOM 27594 C C . PHE D 1 317 ? 94.331 46.233 40.385 1.00 84.27 317 PHE D C 1
ATOM 27595 O O . PHE D 1 317 ? 94.428 46.622 39.216 1.00 84.27 317 PHE D O 1
ATOM 27612 N N . VAL D 1 318 ? 95.306 46.361 41.280 1.00 84.78 318 VAL D N 1
ATOM 27613 C CA . VAL D 1 318 ? 96.608 46.766 40.882 1.00 84.78 318 VAL D CA 1
ATOM 27614 C C . VAL D 1 318 ? 97.121 45.871 39.773 1.00 84.78 318 VAL D C 1
ATOM 27615 O O . VAL D 1 318 ? 97.407 46.373 38.684 1.00 84.78 318 VAL D O 1
ATOM 27628 N N . ASN D 1 319 ? 97.298 44.520 40.005 1.00 87.06 319 ASN D N 1
ATOM 27629 C CA . ASN D 1 319 ? 97.903 43.573 39.073 1.00 87.06 319 ASN D CA 1
ATOM 27630 C C . ASN D 1 319 ? 97.113 43.508 37.771 1.00 87.06 319 ASN D C 1
ATOM 27631 O O . ASN D 1 319 ? 97.697 43.477 36.681 1.00 87.06 319 ASN D O 1
ATOM 27642 N N . PHE D 1 320 ? 95.791 43.544 37.876 1.00 89.04 320 PHE D N 1
ATOM 27643 C CA . PHE D 1 320 ? 94.937 43.546 36.695 1.00 89.04 320 PHE D CA 1
ATOM 27644 C C . PHE D 1 320 ? 95.109 44.808 35.838 1.00 89.04 320 PHE D C 1
ATOM 27645 O O . PHE D 1 320 ? 95.173 44.729 34.613 1.00 89.04 320 PHE D O 1
ATOM 27662 N N . PHE D 1 321 ? 95.180 45.970 36.488 1.00 90.11 321 PHE D N 1
ATOM 27663 C CA . PHE D 1 321 ? 95.307 47.247 35.794 1.00 90.11 321 PHE D CA 1
ATOM 27664 C C . PHE D 1 321 ? 96.678 47.378 35.135 1.00 90.11 321 PHE D C 1
ATOM 27665 O O . PHE D 1 321 ? 96.793 47.826 33.986 1.00 90.11 321 PHE D O 1
ATOM 27682 N N . LEU D 1 322 ? 97.727 46.951 35.841 1.00 91.09 322 LEU D N 1
ATOM 27683 C CA . LEU D 1 322 ? 99.065 46.924 35.258 1.00 91.09 322 LEU D CA 1
ATOM 27684 C C . LEU D 1 322 ? 99.124 45.976 34.071 1.00 91.09 322 LEU D C 1
ATOM 27685 O O . LEU D 1 322 ? 99.629 46.334 33.000 1.00 91.09 322 LEU D O 1
ATOM 27701 N N . LEU D 1 323 ? 98.634 44.747 34.259 1.00 92.06 323 LEU D N 1
ATOM 27702 C CA . LEU D 1 323 ? 98.779 43.714 33.238 1.00 92.06 323 LEU D CA 1
ATOM 27703 C C . LEU D 1 323 ? 98.112 44.130 31.936 1.00 92.06 323 LEU D C 1
ATOM 27704 O O . LEU D 1 323 ? 98.616 43.832 30.847 1.00 92.06 323 LEU D O 1
ATOM 27720 N N . HIS D 1 324 ? 96.868 44.600 32.033 1.00 91.41 324 HIS D N 1
ATOM 27721 C CA . HIS D 1 324 ? 96.058 44.948 30.849 1.00 91.41 324 HIS D CA 1
ATOM 27722 C C . HIS D 1 324 ? 96.491 46.114 29.955 1.00 91.41 324 HIS D C 1
ATOM 27723 O O . HIS D 1 324 ? 96.491 45.997 28.729 1.00 91.41 324 HIS D O 1
ATOM 27737 N N . TYR D 1 325 ? 96.856 47.231 30.567 1.00 92.14 325 TYR D N 1
ATOM 27738 C CA . TYR D 1 325 ? 97.301 48.426 29.831 1.00 92.14 325 TYR D CA 1
ATOM 27739 C C . TYR D 1 325 ? 98.667 49.053 30.203 1.00 92.14 325 TYR D C 1
ATOM 27740 O O . TYR D 1 325 ? 98.915 50.201 29.837 1.00 92.14 325 TYR D O 1
ATOM 27758 N N . LYS D 1 326 ? 99.546 48.344 30.910 1.00 95.16 326 LYS D N 1
ATOM 27759 C CA . LYS D 1 326 ? 100.830 48.905 31.352 1.00 95.16 326 LYS D CA 1
ATOM 27760 C C . LYS D 1 326 ? 100.699 50.260 32.093 1.00 95.16 326 LYS D C 1
ATOM 27761 O O . LYS D 1 326 ? 101.551 51.132 31.921 1.00 95.16 326 LYS D O 1
ATOM 27780 N N . LYS D 1 327 ? 99.654 50.447 32.906 1.00 93.17 327 LYS D N 1
ATOM 27781 C CA . LYS D 1 327 ? 99.475 51.676 33.658 1.00 93.17 327 LYS D CA 1
ATOM 27782 C C . LYS D 1 327 ? 99.123 51.222 35.071 1.00 93.17 327 LYS D C 1
ATOM 27783 O O . LYS D 1 327 ? 98.098 50.566 35.256 1.00 93.17 327 LYS D O 1
ATOM 27802 N N . ASP D 1 328 ? 99.922 51.523 36.141 1.00 92.75 328 ASP D N 1
ATOM 27803 C CA . ASP D 1 328 ? 99.598 51.264 37.546 1.00 92.75 328 ASP D CA 1
ATOM 27804 C C . ASP D 1 328 ? 100.370 52.066 38.610 1.00 92.75 328 ASP D C 1
ATOM 27805 O O . ASP D 1 328 ? 100.523 51.569 39.725 1.00 92.75 328 ASP D O 1
ATOM 27809 N N . VAL D 1 329 ? 100.859 53.277 38.323 1.00 93.11 329 VAL D N 1
ATOM 27810 C CA . VAL D 1 329 ? 101.545 54.070 39.334 1.00 93.11 329 VAL D CA 1
ATOM 27811 C C . VAL D 1 329 ? 100.509 54.935 40.042 1.00 93.11 329 VAL D C 1
ATOM 27812 O O . VAL D 1 329 ? 100.502 56.155 39.880 1.00 93.11 329 VAL D O 1
ATOM 27816 N N . SER D 1 330 ? 99.638 54.310 40.827 1.00 89.26 330 SER D N 1
ATOM 27817 C CA . SER D 1 330 ? 98.597 55.030 41.513 1.00 89.26 330 SER D CA 1
ATOM 27818 C C . SER D 1 330 ? 98.640 54.649 42.988 1.00 89.26 330 SER D C 1
ATOM 27819 O O . SER D 1 330 ? 98.635 53.465 43.322 1.00 89.26 330 SER D O 1
ATOM 27827 N N . VAL D 1 331 ? 98.682 55.639 43.865 1.00 86.49 331 VAL D N 1
ATOM 27828 C CA . VAL D 1 331 ? 98.682 55.401 45.304 1.00 86.49 331 VAL D CA 1
ATOM 27829 C C . VAL D 1 331 ? 97.384 55.778 46.060 1.00 86.49 331 VAL D C 1
ATOM 27830 O O . VAL D 1 331 ? 97.096 55.171 47.080 1.00 86.49 331 VAL D O 1
ATOM 27843 N N . SER D 1 332 ? 96.641 56.863 45.673 1.00 85.33 332 SER D N 1
ATOM 27844 C CA . SER D 1 332 ? 95.399 57.362 46.263 1.00 85.33 332 SER D CA 1
ATOM 27845 C C . SER D 1 332 ? 94.246 56.364 46.178 1.00 85.33 332 SER D C 1
ATOM 27846 O O . SER D 1 332 ? 93.521 56.179 47.156 1.00 85.33 332 SER D O 1
ATOM 27854 N N . ASP D 1 333 ? 94.125 55.734 45.018 1.00 84.08 333 ASP D N 1
ATOM 27855 C CA . ASP D 1 333 ? 93.167 54.662 44.819 1.00 84.08 333 ASP D CA 1
ATOM 27856 C C . ASP D 1 333 ? 93.514 53.495 45.770 1.00 84.08 333 ASP D C 1
ATOM 27857 O O . ASP D 1 333 ? 92.606 52.883 46.330 1.00 84.08 333 ASP D O 1
ATOM 27866 N N . GLN D 1 334 ? 94.796 53.204 45.940 1.00 83.46 334 GLN D N 1
ATOM 27867 C CA . GLN D 1 334 ? 95.175 52.122 46.836 1.00 83.46 334 GLN D CA 1
ATOM 27868 C C . GLN D 1 334 ? 94.641 52.449 48.247 1.00 83.46 334 GLN D C 1
ATOM 27869 O O . GLN D 1 334 ? 94.104 51.563 48.911 1.00 83.46 334 GLN D O 1
ATOM 27883 N N . MET D 1 335 ? 94.774 53.695 48.712 1.00 82.62 335 MET D N 1
ATOM 27884 C CA . MET D 1 335 ? 94.200 54.097 49.989 1.00 82.62 335 MET D CA 1
ATOM 27885 C C . MET D 1 335 ? 92.668 54.018 49.965 1.00 82.62 335 MET D C 1
ATOM 27886 O O . MET D 1 335 ? 92.053 53.621 50.954 1.00 82.62 335 MET D O 1
ATOM 27900 N N . GLU D 1 336 ? 92.052 54.396 48.842 1.00 82.78 336 GLU D N 1
ATOM 27901 C CA . GLU D 1 336 ? 90.597 54.380 48.743 1.00 82.78 336 GLU D CA 1
ATOM 27902 C C . GLU D 1 336 ? 90.026 52.992 48.985 1.00 82.78 336 GLU D C 1
ATOM 27903 O O . GLU D 1 336 ? 88.866 52.879 49.397 1.00 82.78 336 GLU D O 1
ATOM 27915 N N . PHE D 1 337 ? 90.800 51.934 48.739 1.00 80.01 337 PHE D N 1
ATOM 27916 C CA . PHE D 1 337 ? 90.336 50.594 49.085 1.00 80.01 337 PHE D CA 1
ATOM 27917 C C . PHE D 1 337 ? 90.407 50.319 50.580 1.00 80.01 337 PHE D C 1
ATOM 27918 O O . PHE D 1 337 ? 89.670 49.459 51.073 1.00 80.01 337 PHE D O 1
ATOM 27935 N N . VAL D 1 338 ? 91.269 51.023 51.306 1.00 72.87 338 VAL D N 1
ATOM 27936 C CA . VAL D 1 338 ? 91.353 50.901 52.756 1.00 72.87 338 VAL D CA 1
ATOM 27937 C C . VAL D 1 338 ? 90.287 51.808 53.357 1.00 72.87 338 VAL D C 1
ATOM 27938 O O . VAL D 1 338 ? 90.043 52.909 52.850 1.00 72.87 338 VAL D O 1
ATOM 27951 N N . ASN D 1 339 ? 89.648 51.347 54.431 1.00 59.98 339 ASN D N 1
ATOM 27952 C CA . ASN D 1 339 ? 88.555 52.062 55.085 1.00 59.98 339 ASN D CA 1
ATOM 27953 C C . ASN D 1 339 ? 88.873 52.181 56.571 1.00 59.98 339 ASN D C 1
ATOM 27954 O O . ASN D 1 339 ? 88.828 51.189 57.303 1.00 59.98 339 ASN D O 1
ATOM 27965 N N . GLY D 1 340 ? 89.182 53.402 57.012 1.00 55.73 340 GLY D N 1
ATOM 27966 C CA . GLY D 1 340 ? 89.615 53.624 58.381 1.00 55.73 340 GLY D CA 1
ATOM 27967 C C . GLY D 1 340 ? 88.547 53.382 59.424 1.00 55.73 340 GLY D C 1
ATOM 27968 O O . GLY D 1 340 ? 88.877 53.171 60.599 1.00 55.73 340 GLY D O 1
ATOM 27972 N N . TRP D 1 341 ? 87.274 53.416 59.034 1.00 51.72 341 TRP D N 1
ATOM 27973 C CA . TRP D 1 341 ? 86.203 53.223 60.004 1.00 51.72 341 TRP D CA 1
ATOM 27974 C C . TRP D 1 341 ? 86.264 51.832 60.620 1.00 51.72 341 TRP D C 1
ATOM 27975 O O . TRP D 1 341 ? 86.119 51.671 61.839 1.00 51.72 341 TRP D O 1
ATOM 27996 N N . TYR D 1 342 ? 86.542 50.835 59.787 1.00 55.39 342 TYR D N 1
ATOM 27997 C CA . TYR D 1 342 ? 86.642 49.462 60.257 1.00 55.39 342 TYR D CA 1
ATOM 27998 C C . TYR D 1 342 ? 87.776 49.385 61.266 1.00 55.39 342 TYR D C 1
ATOM 27999 O O . TYR D 1 342 ? 87.665 48.707 62.286 1.00 55.39 342 TYR D O 1
ATOM 28017 N N . ILE D 1 343 ? 88.866 50.090 60.980 1.00 54.07 343 ILE D N 1
ATOM 28018 C CA . ILE D 1 343 ? 90.005 50.115 61.891 1.00 54.07 343 ILE D CA 1
ATOM 28019 C C . ILE D 1 343 ? 89.592 50.722 63.226 1.00 54.07 343 ILE D C 1
ATOM 28020 O O . ILE D 1 343 ? 89.983 50.236 64.297 1.00 54.07 343 ILE D O 1
ATOM 28036 N N . MET D 1 344 ? 88.741 51.736 63.155 1.00 52.11 344 MET D N 1
ATOM 28037 C CA . MET D 1 344 ? 88.233 52.380 64.351 1.00 52.11 344 MET D CA 1
ATOM 28038 C C . MET D 1 344 ? 87.452 51.340 65.151 1.00 52.11 344 MET D C 1
ATOM 28039 O O . MET D 1 344 ? 87.514 51.324 66.380 1.00 52.11 344 MET D O 1
ATOM 28046 N N . ILE D 1 345 ? 86.719 50.471 64.455 1.00 52.78 345 ILE D N 1
ATOM 28047 C CA . ILE D 1 345 ? 85.938 49.440 65.131 1.00 52.78 345 ILE D CA 1
ATOM 28048 C C . ILE D 1 345 ? 86.853 48.359 65.696 1.00 52.78 345 ILE D C 1
ATOM 28049 O O . ILE D 1 345 ? 86.521 47.723 66.700 1.00 52.78 345 ILE D O 1
ATOM 28065 N N . ILE D 1 346 ? 88.003 48.117 65.066 1.00 53.48 346 ILE D N 1
ATOM 28066 C CA . ILE D 1 346 ? 88.948 47.135 65.594 1.00 53.48 346 ILE D CA 1
ATOM 28067 C C . ILE D 1 346 ? 89.516 47.621 66.919 1.00 53.48 346 ILE D C 1
ATOM 28068 O O . ILE D 1 346 ? 89.494 46.902 67.928 1.00 53.48 346 ILE D O 1
ATOM 28084 N N . ILE D 1 347 ? 90.030 48.853 66.931 1.00 51.18 347 ILE D N 1
ATOM 28085 C CA . ILE D 1 347 ? 90.558 49.429 68.165 1.00 51.18 347 ILE D CA 1
ATOM 28086 C C . ILE D 1 347 ? 89.465 49.465 69.226 1.00 51.18 347 ILE D C 1
ATOM 28087 O O . ILE D 1 347 ? 89.695 49.125 70.396 1.00 51.18 347 ILE D O 1
ATOM 28103 N N . SER D 1 348 ? 88.247 49.835 68.819 1.00 51.02 348 SER D N 1
ATOM 28104 C CA . SER D 1 348 ? 87.119 49.867 69.741 1.00 51.02 348 SER D CA 1
ATOM 28105 C C . SER D 1 348 ? 86.872 48.500 70.364 1.00 51.02 348 SER D C 1
ATOM 28106 O O . SER D 1 348 ? 86.738 48.380 71.585 1.00 51.02 348 SER D O 1
ATOM 28114 N N . ASP D 1 349 ? 86.822 47.455 69.537 1.00 52.38 349 ASP D N 1
ATOM 28115 C CA . ASP D 1 349 ? 86.522 46.121 70.046 1.00 52.38 349 ASP D CA 1
ATOM 28116 C C . ASP D 1 349 ? 87.605 45.638 70.998 1.00 52.38 349 ASP D C 1
ATOM 28117 O O . ASP D 1 349 ? 87.305 45.039 72.038 1.00 52.38 349 ASP D O 1
ATOM 28124 N N . ILE D 1 350 ? 88.871 45.897 70.663 1.00 50.39 350 ILE D N 1
ATOM 28125 C CA . ILE D 1 350 ? 89.965 45.501 71.546 1.00 50.39 350 ILE D CA 1
ATOM 28126 C C . ILE D 1 350 ? 89.813 46.180 72.904 1.00 50.39 350 ILE D C 1
ATOM 28127 O O . ILE D 1 350 ? 89.905 45.533 73.958 1.00 50.39 350 ILE D O 1
ATOM 28143 N N . LEU D 1 351 ? 89.552 47.488 72.900 1.00 49.34 351 LEU D N 1
ATOM 28144 C CA . LEU D 1 351 ? 89.450 48.214 74.161 1.00 49.34 351 LEU D CA 1
ATOM 28145 C C . LEU D 1 351 ? 88.233 47.765 74.973 1.00 49.34 351 LEU D C 1
ATOM 28146 O O . LEU D 1 351 ? 88.309 47.673 76.205 1.00 49.34 351 LEU D O 1
ATOM 28162 N N . THR D 1 352 ? 87.111 47.462 74.311 1.00 50.74 352 THR D N 1
ATOM 28163 C CA . THR D 1 352 ? 85.944 46.954 75.036 1.00 50.74 352 THR D CA 1
ATOM 28164 C C . THR D 1 352 ? 86.228 45.597 75.658 1.00 50.74 352 THR D C 1
ATOM 28165 O O . THR D 1 352 ? 85.794 45.322 76.781 1.00 50.74 352 THR D O 1
ATOM 28176 N N . ILE D 1 353 ? 86.942 44.731 74.940 1.00 51.42 353 ILE D N 1
ATOM 28177 C CA . ILE D 1 353 ? 87.220 43.402 75.471 1.00 51.42 353 ILE D CA 1
ATOM 28178 C C . ILE D 1 353 ? 88.147 43.498 76.674 1.00 51.42 353 ILE D C 1
ATOM 28179 O O . ILE D 1 353 ? 87.903 42.868 77.711 1.00 51.42 353 ILE D O 1
ATOM 28195 N N . ILE D 1 354 ? 89.209 44.296 76.567 1.00 50.49 354 ILE D N 1
ATOM 28196 C CA . ILE D 1 354 ? 90.154 44.416 77.676 1.00 50.49 354 ILE D CA 1
ATOM 28197 C C . ILE D 1 354 ? 89.465 45.031 78.888 1.00 50.49 354 ILE D C 1
ATOM 28198 O O . ILE D 1 354 ? 89.538 44.502 80.007 1.00 50.49 354 ILE D O 1
ATOM 28214 N N . GLY D 1 355 ? 88.778 46.158 78.679 1.00 51.00 355 GLY D N 1
ATOM 28215 C CA . GLY D 1 355 ? 88.074 46.804 79.773 1.00 51.00 355 GLY D CA 1
ATOM 28216 C C . GLY D 1 355 ? 87.027 45.916 80.410 1.00 51.00 355 GLY D C 1
ATOM 28217 O O . GLY D 1 355 ? 86.787 45.998 81.617 1.00 51.00 355 GLY D O 1
ATOM 28221 N N . SER D 1 356 ? 86.401 45.047 79.616 1.00 52.46 356 SER D N 1
ATOM 28222 C CA . SER D 1 356 ? 85.391 44.151 80.157 1.00 52.46 356 SER D CA 1
ATOM 28223 C C . SER D 1 356 ? 86.024 43.026 80.964 1.00 52.46 356 SER D C 1
ATOM 28224 O O . SER D 1 356 ? 85.469 42.597 81.979 1.00 52.46 356 SER D O 1
ATOM 28232 N N . ILE D 1 357 ? 87.184 42.531 80.530 1.00 53.16 357 ILE D N 1
ATOM 28233 C CA . ILE D 1 357 ? 87.882 41.509 81.303 1.00 53.16 357 ILE D CA 1
ATOM 28234 C C . ILE D 1 357 ? 88.308 42.075 82.651 1.00 53.16 357 ILE D C 1
ATOM 28235 O O . ILE D 1 357 ? 88.105 41.449 83.698 1.00 53.16 357 ILE D O 1
ATOM 28251 N N . LEU D 1 358 ? 88.902 43.272 82.647 1.00 53.51 358 LEU D N 1
ATOM 28252 C CA . LEU D 1 358 ? 89.288 43.896 83.910 1.00 53.51 358 LEU D CA 1
ATOM 28253 C C . LEU D 1 358 ? 88.071 44.179 84.776 1.00 53.51 358 LEU D C 1
ATOM 28254 O O . LEU D 1 358 ? 88.122 44.053 86.006 1.00 53.51 358 LEU D O 1
ATOM 28270 N N . LYS D 1 359 ? 86.967 44.570 84.145 1.00 55.08 359 LYS D N 1
ATOM 28271 C CA . LYS D 1 359 ? 85.720 44.800 84.861 1.00 55.08 359 LYS D CA 1
ATOM 28272 C C . LYS D 1 359 ? 85.254 43.539 85.582 1.00 55.08 359 LYS D C 1
ATOM 28273 O O . LYS D 1 359 ? 84.934 43.571 86.777 1.00 55.08 359 LYS D O 1
ATOM 28292 N N . MET D 1 360 ? 85.197 42.418 84.859 1.00 57.88 360 MET D N 1
ATOM 28293 C CA . MET D 1 360 ? 84.826 41.145 85.467 1.00 57.88 360 MET D CA 1
ATOM 28294 C C . MET D 1 360 ? 85.788 40.778 86.586 1.00 57.88 360 MET D C 1
ATOM 28295 O O . MET D 1 360 ? 85.381 40.218 87.613 1.00 57.88 360 MET D O 1
ATOM 28309 N N . GLU D 1 361 ? 87.067 41.107 86.411 1.00 59.51 361 GLU D N 1
ATOM 28310 C CA . GLU D 1 361 ? 88.057 40.820 87.441 1.00 59.51 361 GLU D CA 1
ATOM 28311 C C . GLU D 1 361 ? 87.762 41.596 88.715 1.00 59.51 361 GLU D C 1
ATOM 28312 O O . GLU D 1 361 ? 87.880 41.059 89.823 1.00 59.51 361 GLU D O 1
ATOM 28324 N N . ILE D 1 362 ? 87.371 42.862 88.580 1.00 59.31 362 ILE D N 1
ATOM 28325 C CA . ILE D 1 362 ? 87.143 43.676 89.765 1.00 59.31 362 ILE D CA 1
ATOM 28326 C C . ILE D 1 362 ? 85.834 43.281 90.436 1.00 59.31 362 ILE D C 1
ATOM 28327 O O . ILE D 1 362 ? 85.748 43.229 91.667 1.00 59.31 362 ILE D O 1
ATOM 28343 N N . GLN D 1 363 ? 84.789 43.024 89.647 1.00 59.91 363 GLN D N 1
ATOM 28344 C CA . GLN D 1 363 ? 83.536 42.568 90.236 1.00 59.91 363 GLN D CA 1
ATOM 28345 C C . GLN D 1 363 ? 83.673 41.195 90.875 1.00 59.91 363 GLN D C 1
ATOM 28346 O O . GLN D 1 363 ? 82.890 40.861 91.770 1.00 59.91 363 GLN D O 1
ATOM 28360 N N . ALA D 1 364 ? 84.649 40.394 90.442 1.00 62.44 364 ALA D N 1
ATOM 28361 C CA . ALA D 1 364 ? 84.883 39.098 91.066 1.00 62.44 364 ALA D CA 1
ATOM 28362 C C . ALA D 1 364 ? 85.686 39.241 92.352 1.00 62.44 364 ALA D C 1
ATOM 28363 O O . ALA D 1 364 ? 85.275 38.751 93.408 1.00 62.44 364 ALA D O 1
ATOM 28370 N N . LYS D 1 365 ? 86.835 39.910 92.280 1.00 62.11 365 LYS D N 1
ATOM 28371 C CA . LYS D 1 365 ? 87.670 40.123 93.455 1.00 62.11 365 LYS D CA 1
ATOM 28372 C C . LYS D 1 365 ? 87.140 41.214 94.376 1.00 62.11 365 LYS D C 1
ATOM 28373 O O . LYS D 1 365 ? 87.617 41.325 95.509 1.00 62.11 365 LYS D O 1
ATOM 28392 N N . SER D 1 366 ? 86.176 42.014 93.924 1.00 65.32 366 SER D N 1
ATOM 28393 C CA . SER D 1 366 ? 85.559 43.053 94.744 1.00 65.32 366 SER D CA 1
ATOM 28394 C C . SER D 1 366 ? 86.579 44.117 95.150 1.00 65.32 366 SER D C 1
ATOM 28395 O O . SER D 1 366 ? 86.659 44.524 96.310 1.00 65.32 366 SER D O 1
ATOM 28403 N N . LEU D 1 367 ? 87.361 44.566 94.174 1.00 61.97 367 LEU D N 1
ATOM 28404 C CA . LEU D 1 367 ? 88.255 45.695 94.364 1.00 61.97 367 LEU D CA 1
ATOM 28405 C C . LEU D 1 367 ? 87.517 46.995 94.057 1.00 61.97 367 LEU D C 1
ATOM 28406 O O . LEU D 1 367 ? 86.391 46.998 93.557 1.00 61.97 367 LEU D O 1
ATOM 28422 N N . THR D 1 368 ? 88.181 48.113 94.357 1.00 63.04 368 THR D N 1
ATOM 28423 C CA . THR D 1 368 ? 87.591 49.444 94.256 1.00 63.04 368 THR D CA 1
ATOM 28424 C C . THR D 1 368 ? 88.390 50.391 93.368 1.00 63.04 368 THR D C 1
ATOM 28425 O O . THR D 1 368 ? 88.125 51.599 93.381 1.00 63.04 368 THR D O 1
ATOM 28436 N N . SER D 1 369 ? 89.346 49.883 92.592 1.00 60.38 369 SER D N 1
ATOM 28437 C CA . SER D 1 369 ? 90.207 50.707 91.746 1.00 60.38 369 SER D CA 1
ATOM 28438 C C . SER D 1 369 ? 89.672 50.654 90.319 1.00 60.38 369 SER D C 1
ATOM 28439 O O . SER D 1 369 ? 89.996 49.742 89.555 1.00 60.38 369 SER D O 1
ATOM 28447 N N . TYR D 1 370 ? 88.865 51.650 89.957 1.00 57.13 370 TYR D N 1
ATOM 28448 C CA . TYR D 1 370 ? 88.230 51.746 88.641 1.00 57.13 370 TYR D CA 1
ATOM 28449 C C . TYR D 1 370 ? 88.832 52.953 87.931 1.00 57.13 370 TYR D C 1
ATOM 28450 O O . TYR D 1 370 ? 88.309 54.065 88.028 1.00 57.13 370 TYR D O 1
ATOM 28468 N N . ASP D 1 371 ? 89.937 52.731 87.225 1.00 52.42 371 ASP D N 1
ATOM 28469 C CA . ASP D 1 371 ? 90.648 53.790 86.517 1.00 52.42 371 ASP D CA 1
ATOM 28470 C C . ASP D 1 371 ? 91.035 53.413 85.100 1.00 52.42 371 ASP D C 1
ATOM 28471 O O . ASP D 1 371 ? 90.935 54.247 84.198 1.00 52.42 371 ASP D O 1
ATOM 28480 N N . VAL D 1 372 ? 91.471 52.179 84.877 1.00 50.05 372 VAL D N 1
ATOM 28481 C CA . VAL D 1 372 ? 91.881 51.741 83.550 1.00 50.05 372 VAL D CA 1
ATOM 28482 C C . VAL D 1 372 ? 90.681 51.293 82.731 1.00 50.05 372 VAL D C 1
ATOM 28483 O O . VAL D 1 372 ? 90.533 51.676 81.566 1.00 50.05 372 VAL D O 1
ATOM 28496 N N . CYS D 1 373 ? 89.812 50.481 83.335 1.00 50.70 373 CYS D N 1
ATOM 28497 C CA . CYS D 1 373 ? 88.602 50.036 82.655 1.00 50.70 373 CYS D CA 1
ATOM 28498 C C . CYS D 1 373 ? 87.738 51.219 82.241 1.00 50.70 373 CYS D C 1
ATOM 28499 O O . CYS D 1 373 ? 87.172 51.229 81.141 1.00 50.70 373 CYS D O 1
ATOM 28507 N N . SER D 1 374 ? 87.631 52.226 83.109 1.00 49.07 374 SER D N 1
ATOM 28508 C CA . SER D 1 374 ? 86.845 53.412 82.795 1.00 49.07 374 SER D CA 1
ATOM 28509 C C . SER D 1 374 ? 87.367 54.103 81.543 1.00 49.07 374 SER D C 1
ATOM 28510 O O . SER D 1 374 ? 86.585 54.575 80.707 1.00 49.07 374 SER D O 1
ATOM 28518 N N . ILE D 1 375 ? 88.687 54.151 81.385 1.00 47.02 375 ILE D N 1
ATOM 28519 C CA . ILE D 1 375 ? 89.296 54.867 80.273 1.00 47.02 375 ILE D CA 1
ATOM 28520 C C . ILE D 1 375 ? 89.183 54.059 78.988 1.00 47.02 375 ILE D C 1
ATOM 28521 O O . ILE D 1 375 ? 88.844 54.604 77.930 1.00 47.02 375 ILE D O 1
ATOM 28537 N N . LEU D 1 376 ? 89.463 52.756 79.059 1.00 48.59 376 LEU D N 1
ATOM 28538 C CA . LEU D 1 376 ? 89.322 51.896 77.891 1.00 48.59 376 LEU D CA 1
ATOM 28539 C C . LEU D 1 376 ? 87.889 51.924 77.376 1.00 48.59 376 LEU D C 1
ATOM 28540 O O . LEU D 1 376 ? 87.644 52.102 76.176 1.00 48.59 376 LEU D O 1
ATOM 28556 N N . LEU D 1 377 ? 86.924 51.788 78.285 1.00 48.36 377 LEU D N 1
ATOM 28557 C CA . LEU D 1 377 ? 85.526 51.776 77.881 1.00 48.36 377 LEU D CA 1
ATOM 28558 C C . LEU D 1 377 ? 85.079 53.144 77.378 1.00 48.36 377 LEU D C 1
ATOM 28559 O O . LEU D 1 377 ? 84.283 53.233 76.437 1.00 48.36 377 LEU D O 1
ATOM 28575 N N . GLY D 1 378 ? 85.569 54.216 77.993 1.00 47.42 378 GLY D N 1
ATOM 28576 C CA . GLY D 1 378 ? 85.237 55.555 77.550 1.00 47.42 378 GLY D CA 1
ATOM 28577 C C . GLY D 1 378 ? 85.692 55.847 76.135 1.00 47.42 378 GLY D C 1
ATOM 28578 O O . GLY D 1 378 ? 84.887 56.239 75.273 1.00 47.42 378 GLY D O 1
ATOM 28582 N N . THR D 1 379 ? 86.992 55.662 75.891 1.00 47.05 379 THR D N 1
ATOM 28583 C CA . THR D 1 379 ? 87.526 55.844 74.546 1.00 47.05 379 THR D CA 1
ATOM 28584 C C . THR D 1 379 ? 86.804 54.944 73.556 1.00 47.05 379 THR D C 1
ATOM 28585 O O . THR D 1 379 ? 86.469 55.371 72.440 1.00 47.05 379 THR D O 1
ATOM 28596 N N . SER D 1 380 ? 86.517 53.707 73.968 1.00 48.20 380 SER D N 1
ATOM 28597 C CA . SER D 1 380 ? 85.783 52.784 73.113 1.00 48.20 380 SER D CA 1
ATOM 28598 C C . SER D 1 380 ? 84.452 53.375 72.680 1.00 48.20 380 SER D C 1
ATOM 28599 O O . SER D 1 380 ? 84.173 53.487 71.483 1.00 48.20 380 SER D O 1
ATOM 28607 N N . THR D 1 381 ? 83.617 53.763 73.650 1.00 47.82 381 THR D N 1
ATOM 28608 C CA . THR D 1 381 ? 82.317 54.356 73.346 1.00 47.82 381 THR D CA 1
ATOM 28609 C C . THR D 1 381 ? 82.434 55.538 72.399 1.00 47.82 381 THR D C 1
ATOM 28610 O O . THR D 1 381 ? 81.698 55.621 71.409 1.00 47.82 381 THR D O 1
ATOM 28621 N N . MET D 1 382 ? 83.348 56.466 72.699 1.00 47.14 382 MET D N 1
ATOM 28622 C CA . MET D 1 382 ? 83.608 57.594 71.807 1.00 47.14 382 MET D CA 1
ATOM 28623 C C . MET D 1 382 ? 83.792 57.130 70.362 1.00 47.14 382 MET D C 1
ATOM 28624 O O . MET D 1 382 ? 83.111 57.610 69.437 1.00 47.14 382 MET D O 1
ATOM 28638 N N . LEU D 1 383 ? 84.654 56.133 70.169 1.00 48.14 383 LEU D N 1
ATOM 28639 C CA . LEU D 1 383 ? 84.896 55.618 68.830 1.00 48.14 383 LEU D CA 1
ATOM 28640 C C . LEU D 1 383 ? 83.658 54.940 68.250 1.00 48.14 383 LEU D C 1
ATOM 28641 O O . LEU D 1 383 ? 83.455 54.955 67.029 1.00 48.14 383 LEU D O 1
ATOM 28657 N N . VAL D 1 384 ? 82.814 54.364 69.101 1.00 48.04 384 VAL D N 1
ATOM 28658 C CA . VAL D 1 384 ? 81.598 53.701 68.638 1.00 48.04 384 VAL D CA 1
ATOM 28659 C C . VAL D 1 384 ? 80.616 54.720 68.063 1.00 48.04 384 VAL D C 1
ATOM 28660 O O . VAL D 1 384 ? 80.081 54.541 66.957 1.00 48.04 384 VAL D O 1
ATOM 28673 N N . TRP D 1 385 ? 80.360 55.799 68.804 1.00 46.67 385 TRP D N 1
ATOM 28674 C CA . TRP D 1 385 ? 79.454 56.832 68.315 1.00 46.67 385 TRP D CA 1
ATOM 28675 C C . TRP D 1 385 ? 79.982 57.458 67.027 1.00 46.67 385 TRP D C 1
ATOM 28676 O O . TRP D 1 385 ? 79.212 57.738 66.093 1.00 46.67 385 TRP D O 1
ATOM 28697 N N . LEU D 1 386 ? 81.301 57.663 66.943 1.00 47.17 386 LEU D N 1
ATOM 28698 C CA . LEU D 1 386 ? 81.889 57.989 65.646 1.00 47.17 386 LEU D CA 1
ATOM 28699 C C . LEU D 1 386 ? 81.519 56.942 64.593 1.00 47.17 386 LEU D C 1
ATOM 28700 O O . LEU D 1 386 ? 81.270 57.275 63.424 1.00 47.17 386 LEU D O 1
ATOM 28716 N N . GLY D 1 387 ? 81.448 55.671 64.995 1.00 49.18 387 GLY D N 1
ATOM 28717 C CA . GLY D 1 387 ? 80.914 54.653 64.104 1.00 49.18 387 GLY D CA 1
ATOM 28718 C C . GLY D 1 387 ? 79.521 54.989 63.612 1.00 49.18 387 GLY D C 1
ATOM 28719 O O . GLY D 1 387 ? 79.193 54.783 62.436 1.00 49.18 387 GLY D O 1
ATOM 28723 N N . VAL D 1 388 ? 78.684 55.548 64.486 1.00 48.49 388 VAL D N 1
ATOM 28724 C CA . VAL D 1 388 ? 77.379 55.977 63.995 1.00 48.49 388 VAL D CA 1
ATOM 28725 C C . VAL D 1 388 ? 77.553 57.072 62.960 1.00 48.49 388 VAL D C 1
ATOM 28726 O O . VAL D 1 388 ? 76.755 57.185 62.016 1.00 48.49 388 VAL D O 1
ATOM 28739 N N . ILE D 1 389 ? 78.603 57.884 63.092 1.00 45.90 389 ILE D N 1
ATOM 28740 C CA . ILE D 1 389 ? 78.851 58.856 62.036 1.00 45.90 389 ILE D CA 1
ATOM 28741 C C . ILE D 1 389 ? 79.282 58.169 60.744 1.00 45.90 389 ILE D C 1
ATOM 28742 O O . ILE D 1 389 ? 79.108 58.749 59.667 1.00 45.90 389 ILE D O 1
ATOM 28758 N N . ARG D 1 390 ? 79.688 56.912 60.849 1.00 50.67 390 ARG D N 1
ATOM 28759 C CA . ARG D 1 390 ? 79.881 56.107 59.665 1.00 50.67 390 ARG D CA 1
ATOM 28760 C C . ARG D 1 390 ? 78.457 55.889 59.103 1.00 50.67 390 ARG D C 1
ATOM 28761 O O . ARG D 1 390 ? 78.236 55.946 57.895 1.00 50.67 390 ARG D O 1
ATOM 28782 N N . TYR D 1 391 ? 77.502 55.647 60.015 1.00 51.26 391 TYR D N 1
ATOM 28783 C CA . TYR D 1 391 ? 76.106 55.389 59.685 1.00 51.26 391 TYR D CA 1
ATOM 28784 C C . TYR D 1 391 ? 75.283 56.662 59.519 1.00 51.26 391 TYR D C 1
ATOM 28785 O O . TYR D 1 391 ? 74.056 56.614 59.660 1.00 51.26 391 TYR D O 1
ATOM 28803 N N . LEU D 1 392 ? 75.924 57.792 59.222 1.00 46.14 392 LEU D N 1
ATOM 28804 C CA . LEU D 1 392 ? 75.235 58.959 58.690 1.00 46.14 392 LEU D CA 1
ATOM 28805 C C . LEU D 1 392 ? 75.764 59.420 57.343 1.00 46.14 392 LEU D C 1
ATOM 28806 O O . LEU D 1 392 ? 75.106 60.241 56.697 1.00 46.14 392 LEU D O 1
ATOM 28822 N N . GLY D 1 393 ? 76.915 58.923 56.899 1.00 47.82 393 GLY D N 1
ATOM 28823 C CA . GLY D 1 393 ? 77.458 59.291 55.610 1.00 47.82 393 GLY D CA 1
ATOM 28824 C C . GLY D 1 393 ? 76.805 58.622 54.423 1.00 47.82 393 GLY D C 1
ATOM 28825 O O . GLY D 1 393 ? 77.281 58.795 53.298 1.00 47.82 393 GLY D O 1
ATOM 28829 N N . PHE D 1 394 ? 75.736 57.858 54.640 1.00 53.63 394 PHE D N 1
ATOM 28830 C CA . PHE D 1 394 ? 74.984 57.240 53.559 1.00 53.63 394 PHE D CA 1
ATOM 28831 C C . PHE D 1 394 ? 73.953 58.181 52.947 1.00 53.63 394 PHE D C 1
ATOM 28832 O O . PHE D 1 394 ? 73.137 57.731 52.134 1.00 53.63 394 PHE D O 1
ATOM 28849 N N . PHE D 1 395 ? 74.033 59.460 53.325 1.00 47.36 395 PHE D N 1
ATOM 28850 C CA . PHE D 1 395 ? 73.175 60.545 52.831 1.00 47.36 395 PHE D CA 1
ATOM 28851 C C . PHE D 1 395 ? 74.148 61.540 52.197 1.00 47.36 395 PHE D C 1
ATOM 28852 O O . PHE D 1 395 ? 75.231 61.757 52.741 1.00 47.36 395 PHE D O 1
ATOM 28869 N N . ALA D 1 396 ? 73.797 62.149 51.065 1.00 46.28 396 ALA D N 1
ATOM 28870 C CA . ALA D 1 396 ? 74.779 62.977 50.375 1.00 46.28 396 ALA D CA 1
ATOM 28871 C C . ALA D 1 396 ? 75.050 64.303 51.077 1.00 46.28 396 ALA D C 1
ATOM 28872 O O . ALA D 1 396 ? 76.117 64.890 50.862 1.00 46.28 396 ALA D O 1
ATOM 28879 N N . LYS D 1 397 ? 74.121 64.793 51.896 1.00 46.00 397 LYS D N 1
ATOM 28880 C CA . LYS D 1 397 ? 74.314 66.076 52.564 1.00 46.00 397 LYS D CA 1
ATOM 28881 C C . LYS D 1 397 ? 75.155 65.913 53.826 1.00 46.00 397 LYS D C 1
ATOM 28882 O O . LYS D 1 397 ? 76.143 66.636 54.035 1.00 46.00 397 LYS D O 1
ATOM 28901 N N . TYR D 1 398 ? 74.768 64.966 54.681 1.00 43.08 398 TYR D N 1
ATOM 28902 C CA . TYR D 1 398 ? 75.668 64.508 55.730 1.00 43.08 398 TYR D CA 1
ATOM 28903 C C . TYR D 1 398 ? 77.039 64.184 55.145 1.00 43.08 398 TYR D C 1
ATOM 28904 O O . TYR D 1 398 ? 78.070 64.610 55.676 1.00 43.08 398 TYR D O 1
ATOM 28922 N N . ASN D 1 399 ? 77.055 63.484 54.007 1.00 43.92 399 ASN D N 1
ATOM 28923 C CA . ASN D 1 399 ? 78.306 63.143 53.336 1.00 43.92 399 ASN D CA 1
ATOM 28924 C C . ASN D 1 399 ? 79.111 64.394 53.002 1.00 43.92 399 ASN D C 1
ATOM 28925 O O . ASN D 1 399 ? 80.334 64.422 53.190 1.00 43.92 399 ASN D O 1
ATOM 28936 N N . LEU D 1 400 ? 78.436 65.443 52.520 1.00 42.41 400 LEU D N 1
ATOM 28937 C CA . LEU D 1 400 ? 79.109 66.714 52.279 1.00 42.41 400 LEU D CA 1
ATOM 28938 C C . LEU D 1 400 ? 79.774 67.232 53.545 1.00 42.41 400 LEU D C 1
ATOM 28939 O O . LEU D 1 400 ? 80.913 67.713 53.504 1.00 42.41 400 LEU D O 1
ATOM 28955 N N . LEU D 1 401 ? 79.087 67.137 54.679 1.00 40.61 401 LEU D N 1
ATOM 28956 C CA . LEU D 1 401 ? 79.622 67.749 55.893 1.00 40.61 401 LEU D CA 1
ATOM 28957 C C . LEU D 1 401 ? 80.788 66.947 56.470 1.00 40.61 401 LEU D C 1
ATOM 28958 O O . LEU D 1 401 ? 81.837 67.517 56.796 1.00 40.61 401 LEU D O 1
ATOM 28974 N N . ILE D 1 402 ? 80.624 65.630 56.627 1.00 40.66 402 ILE D N 1
ATOM 28975 C CA . ILE D 1 402 ? 81.724 64.808 57.134 1.00 40.66 402 ILE D CA 1
ATOM 28976 C C . ILE D 1 402 ? 82.923 64.871 56.192 1.00 40.66 402 ILE D C 1
ATOM 28977 O O . ILE D 1 402 ? 84.075 64.903 56.645 1.00 40.66 402 ILE D O 1
ATOM 28993 N N . LEU D 1 403 ? 82.688 64.894 54.878 1.00 39.82 403 LEU D N 1
ATOM 28994 C CA . LEU D 1 403 ? 83.814 65.025 53.958 1.00 39.82 403 LEU D CA 1
ATOM 28995 C C . LEU D 1 403 ? 84.485 66.381 54.097 1.00 39.82 403 LEU D C 1
ATOM 28996 O O . LEU D 1 403 ? 85.707 66.488 53.947 1.00 39.82 403 LEU D O 1
ATOM 29012 N N . THR D 1 404 ? 83.707 67.428 54.369 1.00 37.17 404 THR D N 1
ATOM 29013 C CA . THR D 1 404 ? 84.298 68.731 54.648 1.00 37.17 404 THR D CA 1
ATOM 29014 C C . THR D 1 404 ? 85.219 68.660 55.859 1.00 37.17 404 THR D C 1
ATOM 29015 O O . THR D 1 404 ? 86.353 69.157 55.830 1.00 37.17 404 THR D O 1
ATOM 29026 N N . LEU D 1 405 ? 84.751 68.019 56.928 1.00 36.98 405 LEU D N 1
ATOM 29027 C CA . LEU D 1 405 ? 85.536 67.916 58.152 1.00 36.98 405 LEU D CA 1
ATOM 29028 C C . LEU D 1 405 ? 86.827 67.136 57.918 1.00 36.98 405 LEU D C 1
ATOM 29029 O O . LEU D 1 405 ? 87.923 67.588 58.283 1.00 36.98 405 LEU D O 1
ATOM 29045 N N . GLN D 1 406 ? 86.713 65.964 57.291 1.00 37.84 406 GLN D N 1
ATOM 29046 C CA . GLN D 1 406 ? 87.884 65.134 57.022 1.00 37.84 406 GLN D CA 1
ATOM 29047 C C . GLN D 1 406 ? 88.877 65.858 56.126 1.00 37.84 406 GLN D C 1
ATOM 29048 O O . GLN D 1 406 ? 90.087 65.840 56.377 1.00 37.84 406 GLN D O 1
ATOM 29062 N N . ALA D 1 407 ? 88.384 66.494 55.065 1.00 34.89 407 ALA D N 1
ATOM 29063 C CA . ALA D 1 407 ? 89.266 67.205 54.151 1.00 34.89 407 ALA D CA 1
ATOM 29064 C C . ALA D 1 407 ? 89.948 68.379 54.829 1.00 34.89 407 ALA D C 1
ATOM 29065 O O . ALA D 1 407 ? 91.063 68.752 54.447 1.00 34.89 407 ALA D O 1
ATOM 29072 N N . ALA D 1 408 ? 89.303 68.975 55.833 1.00 32.07 408 ALA D N 1
ATOM 29073 C CA . ALA D 1 408 ? 89.895 70.124 56.508 1.00 32.07 408 ALA D CA 1
ATOM 29074 C C . ALA D 1 408 ? 90.923 69.719 57.549 1.00 32.07 408 ALA D C 1
ATOM 29075 O O . ALA D 1 408 ? 91.867 70.476 57.794 1.00 32.07 408 ALA D O 1
ATOM 29082 N N . LEU D 1 409 ? 90.762 68.548 58.161 1.00 31.47 409 LEU D N 1
ATOM 29083 C CA . LEU D 1 409 ? 91.590 68.166 59.307 1.00 31.47 409 LEU D CA 1
ATOM 29084 C C . LEU D 1 409 ? 93.101 68.252 59.089 1.00 31.47 409 LEU D C 1
ATOM 29085 O O . LEU D 1 409 ? 93.791 68.757 59.995 1.00 31.47 409 LEU D O 1
ATOM 29101 N N . PRO D 1 410 ? 93.681 67.797 57.968 1.00 30.25 410 PRO D N 1
ATOM 29102 C CA . PRO D 1 410 ? 95.153 67.847 57.852 1.00 30.25 410 PRO D CA 1
ATOM 29103 C C . PRO D 1 410 ? 95.725 69.251 57.920 1.00 30.25 410 PRO D C 1
ATOM 29104 O O . PRO D 1 410 ? 96.648 69.518 58.707 1.00 30.25 410 PRO D O 1
ATOM 29115 N N . ASN D 1 411 ? 95.191 70.162 57.106 1.00 28.53 411 ASN D N 1
ATOM 29116 C CA . ASN D 1 411 ? 95.675 71.535 57.089 1.00 28.53 411 ASN D CA 1
ATOM 29117 C C . ASN D 1 411 ? 95.488 72.198 58.446 1.00 28.53 411 ASN D C 1
ATOM 29118 O O . ASN D 1 411 ? 96.318 73.017 58.866 1.00 28.53 411 ASN D O 1
ATOM 29129 N N . VAL D 1 412 ? 94.425 71.828 59.161 1.00 27.89 412 VAL D N 1
ATOM 29130 C CA . VAL D 1 412 ? 94.219 72.335 60.508 1.00 27.89 412 VAL D CA 1
ATOM 29131 C C . VAL D 1 412 ? 95.306 71.826 61.438 1.00 27.89 412 VAL D C 1
ATOM 29132 O O . VAL D 1 412 ? 95.753 72.548 62.333 1.00 27.89 412 VAL D O 1
ATOM 29145 N N . ILE D 1 413 ? 95.738 70.576 61.267 1.00 29.00 413 ILE D N 1
ATOM 29146 C CA . ILE D 1 413 ? 96.763 70.046 62.161 1.00 29.00 413 ILE D CA 1
ATOM 29147 C C . ILE D 1 413 ? 98.103 70.709 61.877 1.00 29.00 413 ILE D C 1
ATOM 29148 O O . ILE D 1 413 ? 98.860 71.025 62.804 1.00 29.00 413 ILE D O 1
ATOM 29164 N N . ARG D 1 414 ? 98.418 70.933 60.602 1.00 27.90 414 ARG D N 1
ATOM 29165 C CA . ARG D 1 414 ? 99.650 71.634 60.252 1.00 27.90 414 ARG D CA 1
ATOM 29166 C C . ARG D 1 414 ? 99.662 73.041 60.836 1.00 27.90 414 ARG D C 1
ATOM 29167 O O . ARG D 1 414 ? 100.633 73.469 61.487 1.00 27.90 414 ARG D O 1
ATOM 29188 N N . PHE D 1 415 ? 98.575 73.779 60.630 1.00 25.05 415 PHE D N 1
ATOM 29189 C CA . PHE D 1 415 ? 98.531 75.122 61.174 1.00 25.05 415 PHE D CA 1
ATOM 29190 C C . PHE D 1 415 ? 98.546 75.113 62.696 1.00 25.05 415 PHE D C 1
ATOM 29191 O O . PHE D 1 415 ? 99.086 76.036 63.317 1.00 25.05 415 PHE D O 1
ATOM 29208 N N . CYS D 1 416 ? 97.965 74.087 63.313 1.00 25.47 416 CYS D N 1
ATOM 29209 C CA . CYS D 1 416 ? 98.090 73.938 64.755 1.00 25.47 416 CYS D CA 1
ATOM 29210 C C . CYS D 1 416 ? 99.528 73.658 65.162 1.00 25.47 416 CYS D C 1
ATOM 29211 O O . CYS D 1 416 ? 99.915 73.964 66.293 1.00 25.47 416 CYS D O 1
ATOM 29219 N N . CYS D 1 417 ? 100.335 73.077 64.271 1.00 26.22 417 CYS D N 1
ATOM 29220 C CA . CYS D 1 417 ? 101.758 72.967 64.569 1.00 26.22 417 CYS D CA 1
ATOM 29221 C C . CYS D 1 417 ? 102.396 74.349 64.627 1.00 26.22 417 CYS D C 1
ATOM 29222 O O . CYS D 1 417 ? 103.044 74.695 65.620 1.00 26.22 417 CYS D O 1
ATOM 29230 N N . CYS D 1 418 ? 102.190 75.172 63.591 1.00 25.24 418 CYS D N 1
ATOM 29231 C CA . CYS D 1 418 ? 102.793 76.511 63.581 1.00 25.24 418 CYS D CA 1
ATOM 29232 C C . CYS D 1 418 ? 102.344 77.351 64.779 1.00 25.24 418 CYS D C 1
ATOM 29233 O O . CYS D 1 418 ? 103.166 77.855 65.570 1.00 25.24 418 CYS D O 1
ATOM 29241 N N . ALA D 1 419 ? 101.028 77.525 64.918 1.00 23.34 419 ALA D N 1
ATOM 29242 C CA . ALA D 1 419 ? 100.491 78.275 66.043 1.00 23.34 419 ALA D CA 1
ATOM 29243 C C . ALA D 1 419 ? 100.892 77.653 67.372 1.00 23.34 419 ALA D C 1
ATOM 29244 O O . ALA D 1 419 ? 100.989 78.361 68.380 1.00 23.34 419 ALA D O 1
ATOM 29251 N N . ALA D 1 420 ? 101.143 76.345 67.400 1.00 23.15 420 ALA D N 1
ATOM 29252 C CA . ALA D 1 420 ? 101.704 75.745 68.601 1.00 23.15 420 ALA D CA 1
ATOM 29253 C C . ALA D 1 420 ? 103.126 76.217 68.848 1.00 23.15 420 ALA D C 1
ATOM 29254 O O . ALA D 1 420 ? 103.543 76.316 70.003 1.00 23.15 420 ALA D O 1
ATOM 29261 N N . MET D 1 421 ? 103.882 76.524 67.796 1.00 23.34 421 MET D N 1
ATOM 29262 C CA . MET D 1 421 ? 105.230 77.043 68.013 1.00 23.34 421 MET D CA 1
ATOM 29263 C C . MET D 1 421 ? 105.181 78.431 68.645 1.00 23.34 421 MET D C 1
ATOM 29264 O O . MET D 1 421 ? 105.865 78.694 69.650 1.00 23.34 421 MET D O 1
ATOM 29278 N N . ILE D 1 422 ? 104.364 79.328 68.079 1.00 21.08 422 ILE D N 1
ATOM 29279 C CA . ILE D 1 422 ? 104.185 80.647 68.693 1.00 21.08 422 ILE D CA 1
ATOM 29280 C C . ILE D 1 422 ? 103.701 80.496 70.133 1.00 21.08 422 ILE D C 1
ATOM 29281 O O . ILE D 1 422 ? 104.183 81.174 71.061 1.00 21.08 422 ILE D O 1
ATOM 29297 N N . TYR D 1 423 ? 102.759 79.575 70.336 1.00 20.52 423 TYR D N 1
ATOM 29298 C CA . TYR D 1 423 ? 102.206 79.303 71.655 1.00 20.52 423 TYR D CA 1
ATOM 29299 C C . TYR D 1 423 ? 103.294 78.890 72.637 1.00 20.52 423 TYR D C 1
ATOM 29300 O O . TYR D 1 423 ? 103.324 79.371 73.773 1.00 20.52 423 TYR D O 1
ATOM 29318 N N . LEU D 1 424 ? 104.216 78.025 72.207 1.00 21.36 424 LEU D N 1
ATOM 29319 C CA . LEU D 1 424 ? 105.312 77.611 73.079 1.00 21.36 424 LEU D CA 1
ATOM 29320 C C . LEU D 1 424 ? 106.200 78.786 73.443 1.00 21.36 424 LEU D C 1
ATOM 29321 O O . LEU D 1 424 ? 106.646 78.900 74.592 1.00 21.36 424 LEU D O 1
ATOM 29337 N N . GLY D 1 425 ? 106.492 79.654 72.474 1.00 20.28 425 GLY D N 1
ATOM 29338 C CA . GLY D 1 425 ? 107.257 80.852 72.761 1.00 20.28 425 GLY D CA 1
ATOM 29339 C C . GLY D 1 425 ? 106.665 81.669 73.890 1.00 20.28 425 GLY D C 1
ATOM 29340 O O . GLY D 1 425 ? 107.336 81.955 74.896 1.00 20.28 425 GLY D O 1
ATOM 29344 N N . TYR D 1 426 ? 105.386 82.025 73.746 1.00 19.52 426 TYR D N 1
ATOM 29345 C CA . TYR D 1 426 ? 104.712 82.753 74.817 1.00 19.52 426 TYR D CA 1
ATOM 29346 C C . TYR D 1 426 ? 104.684 81.960 76.118 1.00 19.52 426 TYR D C 1
ATOM 29347 O O . TYR D 1 426 ? 104.704 82.550 77.203 1.00 19.52 426 TYR D O 1
ATOM 29365 N N . CYS D 1 427 ? 104.636 80.630 76.038 1.00 20.00 427 CYS D N 1
ATOM 29366 C CA . CYS D 1 427 ? 104.568 79.819 77.247 1.00 20.00 427 CYS D CA 1
ATOM 29367 C C . CYS D 1 427 ? 105.857 79.917 78.051 1.00 20.00 427 CYS D C 1
ATOM 29368 O O . CYS D 1 427 ? 105.824 80.157 79.264 1.00 20.00 427 CYS D O 1
ATOM 29376 N N . PHE D 1 428 ? 107.004 79.727 77.397 1.00 19.97 428 PHE D N 1
ATOM 29377 C CA . PHE D 1 428 ? 108.276 79.868 78.098 1.00 19.97 428 PHE D CA 1
ATOM 29378 C C . PHE D 1 428 ? 108.446 81.279 78.640 1.00 19.97 428 PHE D C 1
ATOM 29379 O O . PHE D 1 428 ? 108.789 81.469 79.818 1.00 19.97 428 PHE D O 1
ATOM 29396 N N . CYS D 1 429 ? 108.197 82.284 77.794 1.00 19.41 429 CYS D N 1
ATOM 29397 C CA . CYS D 1 429 ? 108.416 83.669 78.199 1.00 19.41 429 CYS D CA 1
ATOM 29398 C C . CYS D 1 429 ? 107.562 84.039 79.404 1.00 19.41 429 CYS D C 1
ATOM 29399 O O . CYS D 1 429 ? 108.074 84.523 80.422 1.00 19.41 429 CYS D O 1
ATOM 29407 N N . GLY D 1 430 ? 106.255 83.821 79.308 1.00 19.46 430 GLY D N 1
ATOM 29408 C CA . GLY D 1 430 ? 105.382 84.131 80.421 1.00 19.46 430 GLY D CA 1
ATOM 29409 C C . GLY D 1 430 ? 105.678 83.307 81.654 1.00 19.46 430 GLY D C 1
ATOM 29410 O O . GLY D 1 430 ? 105.523 83.790 82.778 1.00 19.46 430 GLY D O 1
ATOM 29414 N N . TRP D 1 431 ? 106.118 82.060 81.464 1.00 19.89 431 TRP D N 1
ATOM 29415 C CA . TRP D 1 431 ? 106.455 81.217 82.604 1.00 19.89 431 TRP D CA 1
ATOM 29416 C C . TRP D 1 431 ? 107.597 81.811 83.405 1.00 19.89 431 TRP D C 1
ATOM 29417 O O . TRP D 1 431 ? 107.501 81.963 84.628 1.00 19.89 431 TRP D O 1
ATOM 29438 N N . ILE D 1 432 ? 108.694 82.150 82.733 1.00 19.60 432 ILE D N 1
ATOM 29439 C CA . ILE D 1 432 ? 109.866 82.598 83.469 1.00 19.60 432 ILE D CA 1
ATOM 29440 C C . ILE D 1 432 ? 109.670 84.012 83.990 1.00 19.60 432 ILE D C 1
ATOM 29441 O O . ILE D 1 432 ? 110.111 84.342 85.098 1.00 19.60 432 ILE D O 1
ATOM 29457 N N . VAL D 1 433 ? 109.014 84.872 83.215 1.00 20.16 433 VAL D N 1
ATOM 29458 C CA . VAL D 1 433 ? 108.903 86.264 83.630 1.00 20.16 433 VAL D CA 1
ATOM 29459 C C . VAL D 1 433 ? 107.844 86.422 84.711 1.00 20.16 433 VAL D C 1
ATOM 29460 O O . VAL D 1 433 ? 108.102 87.024 85.759 1.00 20.16 433 VAL D O 1
ATOM 29473 N N . LEU D 1 434 ? 106.647 85.884 84.482 1.00 20.42 434 LEU D N 1
ATOM 29474 C CA . LEU D 1 434 ? 105.495 86.171 85.324 1.00 20.42 434 LEU D CA 1
ATOM 29475 C C . LEU D 1 434 ? 105.167 85.052 86.301 1.00 20.42 434 LEU D C 1
ATOM 29476 O O . LEU D 1 434 ? 104.122 85.109 86.955 1.00 20.42 434 LEU D O 1
ATOM 29492 N N . GLY D 1 435 ? 106.018 84.039 86.406 1.00 21.04 435 GLY D N 1
ATOM 29493 C CA . GLY D 1 435 ? 105.895 83.034 87.429 1.00 21.04 435 GLY D CA 1
ATOM 29494 C C . GLY D 1 435 ? 105.829 83.605 88.833 1.00 21.04 435 GLY D C 1
ATOM 29495 O O . GLY D 1 435 ? 104.861 83.381 89.563 1.00 21.04 435 GLY D O 1
ATOM 29499 N N . PRO D 1 436 ? 106.858 84.352 89.245 1.00 22.27 436 PRO D N 1
ATOM 29500 C CA . PRO D 1 436 ? 106.873 84.836 90.631 1.00 22.27 436 PRO D CA 1
ATOM 29501 C C . PRO D 1 436 ? 105.808 85.870 90.948 1.00 22.27 436 PRO D C 1
ATOM 29502 O O . PRO D 1 436 ? 105.378 85.948 92.105 1.00 22.27 436 PRO D O 1
ATOM 29513 N N . TYR D 1 437 ? 105.365 86.657 89.971 1.00 23.45 437 TYR D N 1
ATOM 29514 C CA . TYR D 1 437 ? 104.488 87.794 90.215 1.00 23.45 437 TYR D CA 1
ATOM 29515 C C . TYR D 1 437 ? 103.040 87.539 89.810 1.00 23.45 437 TYR D C 1
ATOM 29516 O O . TYR D 1 437 ? 102.257 88.490 89.742 1.00 23.45 437 TYR D O 1
ATOM 29534 N N . HIS D 1 438 ? 102.657 86.286 89.574 1.00 21.57 438 HIS D N 1
ATOM 29535 C CA . HIS D 1 438 ? 101.284 85.970 89.207 1.00 21.57 438 HIS D CA 1
ATOM 29536 C C . HIS D 1 438 ? 100.911 84.618 89.802 1.00 21.57 438 HIS D C 1
ATOM 29537 O O . HIS D 1 438 ? 101.757 83.732 89.932 1.00 21.57 438 HIS D O 1
ATOM 29551 N N . ASN D 1 439 ? 99.638 84.469 90.182 1.00 22.15 439 ASN D N 1
ATOM 29552 C CA . ASN D 1 439 ? 99.195 83.228 90.817 1.00 22.15 439 ASN D CA 1
ATOM 29553 C C . ASN D 1 439 ? 99.226 82.076 89.830 1.00 22.15 439 ASN D C 1
ATOM 29554 O O . ASN D 1 439 ? 99.644 80.963 90.166 1.00 22.15 439 ASN D O 1
ATOM 29565 N N . LYS D 1 440 ? 98.770 82.329 88.616 1.00 20.80 440 LYS D N 1
ATOM 29566 C CA . LYS D 1 440 ? 99.019 81.457 87.483 1.00 20.80 440 LYS D CA 1
ATOM 29567 C C . LYS D 1 440 ? 100.490 81.586 87.092 1.00 20.80 440 LYS D C 1
ATOM 29568 O O . LYS D 1 440 ? 101.300 82.204 87.787 1.00 20.80 440 LYS D O 1
ATOM 29587 N N . PHE D 1 441 ? 100.856 80.974 85.974 1.00 19.95 441 PHE D N 1
ATOM 29588 C CA . PHE D 1 441 ? 102.189 81.055 85.385 1.00 19.95 441 PHE D CA 1
ATOM 29589 C C . PHE D 1 441 ? 103.271 80.414 86.248 1.00 19.95 441 PHE D C 1
ATOM 29590 O O . PHE D 1 441 ? 104.456 80.531 85.926 1.00 19.95 441 PHE D O 1
ATOM 29607 N N . ARG D 1 442 ? 102.900 79.725 87.327 1.00 21.03 442 ARG D N 1
ATOM 29608 C CA . ARG D 1 442 ? 103.894 79.066 88.164 1.00 21.03 442 ARG D CA 1
ATOM 29609 C C . ARG D 1 442 ? 104.573 77.933 87.410 1.00 21.03 442 ARG D C 1
ATOM 29610 O O . ARG D 1 442 ? 105.805 77.850 87.373 1.00 21.03 442 ARG D O 1
ATOM 29631 N N . SER D 1 443 ? 103.782 77.055 86.800 1.00 21.47 443 SER D N 1
ATOM 29632 C CA . SER D 1 443 ? 104.268 75.904 86.058 1.00 21.47 443 SER D CA 1
ATOM 29633 C C . SER D 1 443 ? 103.868 76.033 84.597 1.00 21.47 443 SER D C 1
ATOM 29634 O O . SER D 1 443 ? 102.873 76.681 84.270 1.00 21.47 443 SER D O 1
ATOM 29642 N N . LEU D 1 444 ? 104.655 75.404 83.721 1.00 20.24 444 LEU D N 1
ATOM 29643 C CA . LEU D 1 444 ? 104.386 75.473 82.288 1.00 20.24 444 LEU D CA 1
ATOM 29644 C C . LEU D 1 444 ? 103.012 74.929 81.938 1.00 20.24 444 LEU D C 1
ATOM 29645 O O . LEU D 1 444 ? 102.380 75.401 80.984 1.00 20.24 444 LEU D O 1
ATOM 29661 N N . ASN D 1 445 ? 102.539 73.928 82.675 1.00 22.07 445 ASN D N 1
ATOM 29662 C CA . ASN D 1 445 ? 101.209 73.404 82.409 1.00 22.07 445 ASN D CA 1
ATOM 29663 C C . ASN D 1 445 ? 100.148 74.455 82.700 1.00 22.07 445 ASN D C 1
ATOM 29664 O O . ASN D 1 445 ? 99.261 74.699 81.878 1.00 22.07 445 ASN D O 1
ATOM 29675 N N . MET D 1 446 ? 100.228 75.088 83.871 1.00 21.52 446 MET D N 1
ATOM 29676 C CA . MET D 1 446 ? 99.297 76.158 84.205 1.00 21.52 446 MET D CA 1
ATOM 29677 C C . MET D 1 446 ? 99.379 77.288 83.197 1.00 21.52 446 MET D C 1
ATOM 29678 O O . MET D 1 446 ? 98.365 77.928 82.892 1.00 21.52 446 MET D O 1
ATOM 29692 N N . VAL D 1 447 ? 100.576 77.548 82.676 1.00 20.15 447 VAL D N 1
ATOM 29693 C CA . VAL D 1 447 ? 100.730 78.531 81.611 1.00 20.15 447 VAL D CA 1
ATOM 29694 C C . VAL D 1 447 ? 99.891 78.123 80.409 1.00 20.15 447 VAL D C 1
ATOM 29695 O O . VAL D 1 447 ? 99.055 78.892 79.927 1.00 20.15 447 VAL D O 1
ATOM 29708 N N . SER D 1 448 ? 100.101 76.901 79.913 1.00 20.37 448 SER D N 1
ATOM 29709 C CA . SER D 1 448 ? 99.387 76.444 78.725 1.00 20.37 448 SER D CA 1
ATOM 29710 C C . SER D 1 448 ? 97.877 76.475 78.933 1.00 20.37 448 SER D C 1
ATOM 29711 O O . SER D 1 448 ? 97.126 76.862 78.028 1.00 20.37 448 SER D O 1
ATOM 29719 N N . GLU D 1 449 ? 97.421 76.087 80.123 1.00 20.98 449 GLU D N 1
ATOM 29720 C CA . GLU D 1 449 ? 96.002 76.161 80.444 1.00 20.98 449 GLU D CA 1
ATOM 29721 C C . GLU D 1 449 ? 95.500 77.597 80.362 1.00 20.98 449 GLU D C 1
ATOM 29722 O O . GLU D 1 449 ? 94.469 77.876 79.735 1.00 20.98 449 GLU D O 1
ATOM 29734 N N . CYS D 1 450 ? 96.232 78.525 80.982 1.00 20.02 450 CYS D N 1
ATOM 29735 C CA . CYS D 1 450 ? 95.850 79.932 80.969 1.00 20.02 450 CYS D CA 1
ATOM 29736 C C . CYS D 1 450 ? 95.772 80.475 79.550 1.00 20.02 450 CYS D C 1
ATOM 29737 O O . CYS D 1 450 ? 94.742 81.013 79.135 1.00 20.02 450 CYS D O 1
ATOM 29745 N N . LEU D 1 451 ? 96.863 80.350 78.795 1.00 19.28 451 LEU D N 1
ATOM 29746 C CA . LEU D 1 451 ? 96.923 80.899 77.444 1.00 19.28 451 LEU D CA 1
ATOM 29747 C C . LEU D 1 451 ? 95.850 80.295 76.551 1.00 19.28 451 LEU D C 1
ATOM 29748 O O . LEU D 1 451 ? 95.250 80.996 75.727 1.00 19.28 451 LEU D O 1
ATOM 29764 N N . PHE D 1 452 ? 95.596 79.000 76.703 1.00 19.81 452 PHE D N 1
ATOM 29765 C CA . PHE D 1 452 ? 94.512 78.342 75.982 1.00 19.81 452 PHE D CA 1
ATOM 29766 C C . PHE D 1 452 ? 93.171 78.999 76.305 1.00 19.81 452 PHE D C 1
ATOM 29767 O O . PHE D 1 452 ? 92.403 79.382 75.404 1.00 19.81 452 PHE D O 1
ATOM 29784 N N . SER D 1 453 ? 92.893 79.175 77.599 1.00 19.39 453 SER D N 1
ATOM 29785 C CA . SER D 1 453 ? 91.676 79.853 78.023 1.00 19.39 453 SER D CA 1
ATOM 29786 C C . SER D 1 453 ? 91.595 81.266 77.461 1.00 19.39 453 SER D C 1
ATOM 29787 O O . SER D 1 453 ? 90.503 81.760 77.160 1.00 19.39 453 SER D O 1
ATOM 29795 N N . LEU D 1 454 ? 92.739 81.935 77.314 1.00 19.23 454 LEU D N 1
ATOM 29796 C CA . LEU D 1 454 ? 92.733 83.297 76.801 1.00 19.23 454 LEU D CA 1
ATOM 29797 C C . LEU D 1 454 ? 92.443 83.318 75.311 1.00 19.23 454 LEU D C 1
ATOM 29798 O O . LEU D 1 454 ? 91.813 84.255 74.812 1.00 19.23 454 LEU D O 1
ATOM 29814 N N . ILE D 1 455 ? 92.917 82.306 74.581 1.00 19.55 455 ILE D N 1
ATOM 29815 C CA . ILE D 1 455 ? 92.512 82.161 73.188 1.00 19.55 455 ILE D CA 1
ATOM 29816 C C . ILE D 1 455 ? 91.004 82.043 73.105 1.00 19.55 455 ILE D C 1
ATOM 29817 O O . ILE D 1 455 ? 90.363 82.657 72.245 1.00 19.55 455 ILE D O 1
ATOM 29833 N N . ASN D 1 456 ? 90.412 81.260 74.009 1.00 20.25 456 ASN D N 1
ATOM 29834 C CA . ASN D 1 456 ? 88.970 81.041 74.007 1.00 20.25 456 ASN D CA 1
ATOM 29835 C C . ASN D 1 456 ? 88.245 81.948 74.996 1.00 20.25 456 ASN D C 1
ATOM 29836 O O . ASN D 1 456 ? 87.223 81.562 75.571 1.00 20.25 456 ASN D O 1
ATOM 29847 N N . GLY D 1 457 ? 88.757 83.163 75.188 1.00 20.16 457 GLY D N 1
ATOM 29848 C CA . GLY D 1 457 ? 88.025 84.217 75.851 1.00 20.16 457 GLY D CA 1
ATOM 29849 C C . GLY D 1 457 ? 87.982 84.167 77.361 1.00 20.16 457 GLY D C 1
ATOM 29850 O O . GLY D 1 457 ? 87.561 85.151 77.978 1.00 20.16 457 GLY D O 1
ATOM 29854 N N . ASP D 1 458 ? 88.403 83.073 77.983 1.00 22.25 458 ASP D N 1
ATOM 29855 C CA . ASP D 1 458 ? 88.135 82.865 79.399 1.00 22.25 458 ASP D CA 1
ATOM 29856 C C . ASP D 1 458 ? 89.115 83.633 80.277 1.00 22.25 458 ASP D C 1
ATOM 29857 O O . ASP D 1 458 ? 90.330 83.575 80.072 1.00 22.25 458 ASP D O 1
ATOM 29864 N N . ASP D 1 459 ? 88.566 84.347 81.258 1.00 22.73 459 ASP D N 1
ATOM 29865 C CA . ASP D 1 459 ? 89.302 84.845 82.420 1.00 22.73 459 ASP D CA 1
ATOM 29866 C C . ASP D 1 459 ? 90.449 85.775 82.019 1.00 22.73 459 ASP D C 1
ATOM 29867 O O . ASP D 1 459 ? 91.626 85.476 82.218 1.00 22.73 459 ASP D O 1
ATOM 29874 N N . MET D 1 460 ? 90.080 86.923 81.449 1.00 20.04 460 MET D N 1
ATOM 29875 C CA . MET D 1 460 ? 91.049 87.954 81.088 1.00 20.04 460 MET D CA 1
ATOM 29876 C C . MET D 1 460 ? 91.274 88.963 82.208 1.00 20.04 460 MET D C 1
ATOM 29877 O O . MET D 1 460 ? 92.409 89.151 82.661 1.00 20.04 460 MET D O 1
ATOM 29891 N N . PHE D 1 461 ? 90.204 89.627 82.657 1.00 19.76 461 PHE D N 1
ATOM 29892 C CA . PHE D 1 461 ? 90.343 90.703 83.630 1.00 19.76 461 PHE D CA 1
ATOM 29893 C C . PHE D 1 461 ? 90.960 90.208 84.928 1.00 19.76 461 PHE D C 1
ATOM 29894 O O . PHE D 1 461 ? 91.635 90.974 85.625 1.00 19.76 461 PHE D O 1
ATOM 29911 N N . ALA D 1 462 ? 90.753 88.938 85.259 1.00 21.32 462 ALA D N 1
ATOM 29912 C CA . ALA D 1 462 ? 91.420 88.359 86.416 1.00 21.32 462 ALA D CA 1
ATOM 29913 C C . ALA D 1 462 ? 92.909 88.175 86.163 1.00 21.32 462 ALA D C 1
ATOM 29914 O O . ALA D 1 462 ? 93.707 88.243 87.105 1.00 21.32 462 ALA D O 1
ATOM 29921 N N . THR D 1 463 ? 93.306 87.949 84.911 1.00 20.80 463 THR D N 1
ATOM 29922 C CA . THR D 1 463 ? 94.726 87.855 84.594 1.00 20.80 463 THR D CA 1
ATOM 29923 C C . THR D 1 463 ? 95.386 89.223 84.641 1.00 20.80 463 THR D C 1
ATOM 29924 O O . THR D 1 463 ? 96.469 89.382 85.213 1.00 20.80 463 THR D O 1
ATOM 29935 N N . PHE D 1 464 ? 94.751 90.221 84.029 1.00 19.42 464 PHE D N 1
ATOM 29936 C CA . PHE D 1 464 ? 95.270 91.577 84.103 1.00 19.42 464 PHE D CA 1
ATOM 29937 C C . PHE D 1 464 ? 95.310 92.090 85.534 1.00 19.42 464 PHE D C 1
ATOM 29938 O O . PHE D 1 464 ? 96.196 92.875 85.887 1.00 19.42 464 PHE D O 1
ATOM 29955 N N . ALA D 1 465 ? 94.365 91.660 86.367 1.00 21.51 465 ALA D N 1
ATOM 29956 C CA . ALA D 1 465 ? 94.166 92.248 87.684 1.00 21.51 465 ALA D CA 1
ATOM 29957 C C . ALA D 1 465 ? 94.936 91.542 88.789 1.00 21.51 465 ALA D C 1
ATOM 29958 O O . ALA D 1 465 ? 95.373 92.201 89.739 1.00 21.51 465 ALA D O 1
ATOM 29965 N N . LYS D 1 466 ? 95.122 90.227 88.693 1.00 22.73 466 LYS D N 1
ATOM 29966 C CA . LYS D 1 466 ? 95.855 89.489 89.718 1.00 22.73 466 LYS D CA 1
ATOM 29967 C C . LYS D 1 466 ? 97.362 89.707 89.660 1.00 22.73 466 LYS D C 1
ATOM 29968 O O . LYS D 1 466 ? 98.080 89.112 90.470 1.00 22.73 466 LYS D O 1
ATOM 29987 N N . MET D 1 467 ? 97.861 90.528 88.744 1.00 22.89 467 MET D N 1
ATOM 29988 C CA . MET D 1 467 ? 99.291 90.784 88.671 1.00 22.89 467 MET D CA 1
ATOM 29989 C C . MET D 1 467 ? 99.723 91.712 89.798 1.00 22.89 467 MET D C 1
ATOM 29990 O O . MET D 1 467 ? 98.952 92.547 90.278 1.00 22.89 467 MET D O 1
ATOM 30004 N N . GLN D 1 468 ? 100.972 91.552 90.220 1.00 26.20 468 GLN D N 1
ATOM 30005 C CA . GLN D 1 468 ? 101.546 92.366 91.279 1.00 26.20 468 GLN D CA 1
ATOM 30006 C C . GLN D 1 468 ? 102.265 93.565 90.676 1.00 26.20 468 GLN D C 1
ATOM 30007 O O . GLN D 1 468 ? 103.065 93.413 89.749 1.00 26.20 468 GLN D O 1
ATOM 30021 N N . GLN D 1 469 ? 101.975 94.752 91.206 1.00 27.67 469 GLN D N 1
ATOM 30022 C CA . GLN D 1 469 ? 102.662 95.972 90.811 1.00 27.67 469 GLN D CA 1
ATOM 30023 C C . GLN D 1 469 ? 103.913 96.234 91.644 1.00 27.67 469 GLN D C 1
ATOM 30024 O O . GLN D 1 469 ? 104.426 97.359 91.640 1.00 27.67 469 GLN D O 1
ATOM 30038 N N . LYS D 1 470 ? 104.415 95.221 92.356 1.00 30.13 470 LYS D N 1
ATOM 30039 C CA . LYS D 1 470 ? 105.638 95.388 93.132 1.00 30.13 470 LYS D CA 1
ATOM 30040 C C . LYS D 1 470 ? 106.829 95.696 92.237 1.00 30.13 470 LYS D C 1
ATOM 30041 O O . LYS D 1 470 ? 107.793 96.326 92.686 1.00 30.13 470 LYS D O 1
ATOM 30049 N N . SER D 1 471 ? 106.784 95.253 90.982 1.00 25.99 471 SER D N 1
ATOM 30050 C CA . SER D 1 471 ? 107.795 95.571 89.981 1.00 25.99 471 SER D CA 1
ATOM 30051 C C . SER D 1 471 ? 107.087 96.120 88.754 1.00 25.99 471 SER D C 1
ATOM 30052 O O . SER D 1 471 ? 106.252 95.435 88.157 1.00 25.99 471 SER D O 1
ATOM 30060 N N . TYR D 1 472 ? 107.427 97.350 88.379 1.00 24.51 472 TYR D N 1
ATOM 30061 C CA . TYR D 1 472 ? 106.695 98.059 87.339 1.00 24.51 472 TYR D CA 1
ATOM 30062 C C . TYR D 1 472 ? 107.098 97.610 85.941 1.00 24.51 472 TYR D C 1
ATOM 30063 O O . TYR D 1 472 ? 106.248 97.543 85.044 1.00 24.51 472 TYR D O 1
ATOM 30081 N N . LEU D 1 473 ? 108.374 97.285 85.741 1.00 24.08 473 LEU D N 1
ATOM 30082 C CA . LEU D 1 473 ? 108.839 96.870 84.423 1.00 24.08 473 LEU D CA 1
ATOM 30083 C C . LEU D 1 473 ? 108.241 95.524 84.038 1.00 24.08 473 LEU D C 1
ATOM 30084 O O . LEU D 1 473 ? 107.773 95.339 82.905 1.00 24.08 473 LEU D O 1
ATOM 30100 N N . VAL D 1 474 ? 108.224 94.580 84.979 1.00 22.61 474 VAL D N 1
ATOM 30101 C CA . VAL D 1 474 ? 107.610 93.283 84.732 1.00 22.61 474 VAL D CA 1
ATOM 30102 C C . VAL D 1 474 ? 106.115 93.435 84.507 1.00 22.61 474 VAL D C 1
ATOM 30103 O O . VAL D 1 474 ? 105.503 92.642 83.785 1.00 22.61 474 VAL D O 1
ATOM 30116 N N . TRP D 1 475 ? 105.500 94.438 85.131 1.00 22.50 475 TRP D N 1
ATOM 30117 C CA . TRP D 1 475 ? 104.074 94.677 84.965 1.00 22.50 475 TRP D CA 1
ATOM 30118 C C . TRP D 1 475 ? 103.764 95.185 83.561 1.00 22.50 475 TRP D C 1
ATOM 30119 O O . TRP D 1 475 ? 102.851 94.681 82.891 1.00 22.50 475 TRP D O 1
ATOM 30140 N N . LEU D 1 476 ? 104.515 96.192 83.104 1.00 22.51 476 LEU D N 1
ATOM 30141 C CA . LEU D 1 476 ? 104.412 96.646 81.719 1.00 22.51 476 LEU D CA 1
ATOM 30142 C C . LEU D 1 476 ? 104.591 95.488 80.752 1.00 22.51 476 LEU D C 1
ATOM 30143 O O . LEU D 1 476 ? 103.815 95.323 79.802 1.00 22.51 476 LEU D O 1
ATOM 30159 N N . PHE D 1 477 ? 105.628 94.678 80.977 1.00 21.13 477 PHE D N 1
ATOM 30160 C CA . PHE D 1 477 ? 105.856 93.540 80.102 1.00 21.13 477 PHE D CA 1
ATOM 30161 C C . PHE D 1 477 ? 104.688 92.567 80.143 1.00 21.13 477 PHE D C 1
ATOM 30162 O O . PHE D 1 477 ? 104.367 91.945 79.127 1.00 21.13 477 PHE D O 1
ATOM 30179 N N . SER D 1 478 ? 104.055 92.413 81.306 1.00 20.43 478 SER D N 1
ATOM 30180 C CA . SER D 1 478 ? 102.837 91.619 81.384 1.00 20.43 478 SER D CA 1
ATOM 30181 C C . SER D 1 478 ? 101.768 92.183 80.466 1.00 20.43 478 SER D C 1
ATOM 30182 O O . SER D 1 478 ? 101.055 91.433 79.789 1.00 20.43 478 SER D O 1
ATOM 30190 N N . ARG D 1 479 ? 101.652 93.507 80.418 1.00 20.09 479 ARG D N 1
ATOM 30191 C CA . ARG D 1 479 ? 100.627 94.112 79.579 1.00 20.09 479 ARG D CA 1
ATOM 30192 C C . ARG D 1 479 ? 100.913 93.879 78.101 1.00 20.09 479 ARG D C 1
ATOM 30193 O O . ARG D 1 479 ? 100.043 93.399 77.366 1.00 20.09 479 ARG D O 1
ATOM 30214 N N . ILE D 1 480 ? 102.129 94.192 77.648 1.00 19.73 480 ILE D N 1
ATOM 30215 C CA . ILE D 1 480 ? 102.477 93.969 76.245 1.00 19.73 480 ILE D CA 1
ATOM 30216 C C . ILE D 1 480 ? 102.302 92.496 75.889 1.00 19.73 480 ILE D C 1
ATOM 30217 O O . ILE D 1 480 ? 101.784 92.150 74.816 1.00 19.73 480 ILE D O 1
ATOM 30233 N N . TYR D 1 481 ? 102.706 91.615 76.803 1.00 18.61 481 TYR D N 1
ATOM 30234 C CA . TYR D 1 481 ? 102.555 90.176 76.631 1.00 18.61 481 TYR D CA 1
ATOM 30235 C C . TYR D 1 481 ? 101.101 89.791 76.390 1.00 18.61 481 TYR D C 1
ATOM 30236 O O . TYR D 1 481 ? 100.789 89.060 75.443 1.00 18.61 481 TYR D O 1
ATOM 30254 N N . LEU D 1 482 ? 100.191 90.287 77.228 1.00 18.52 482 LEU D N 1
ATOM 30255 C CA . LEU D 1 482 ? 98.809 89.826 77.163 1.00 18.52 482 LEU D CA 1
ATOM 30256 C C . LEU D 1 482 ? 98.030 90.481 76.031 1.00 18.52 482 LEU D C 1
ATOM 30257 O O . LEU D 1 482 ? 97.268 89.799 75.337 1.00 18.52 482 LEU D O 1
ATOM 30273 N N . TYR D 1 483 ? 98.178 91.794 75.835 1.00 18.52 483 TYR D N 1
ATOM 30274 C CA . TYR D 1 483 ? 97.510 92.439 74.710 1.00 18.52 483 TYR D CA 1
ATOM 30275 C C . TYR D 1 483 ? 97.992 91.849 73.394 1.00 18.52 483 TYR D C 1
ATOM 30276 O O . TYR D 1 483 ? 97.186 91.468 72.534 1.00 18.52 483 TYR D O 1
ATOM 30294 N N . SER D 1 484 ? 99.311 91.767 73.222 1.00 18.43 484 SER D N 1
ATOM 30295 C CA . SER D 1 484 ? 99.878 91.208 72.001 1.00 18.43 484 SER D CA 1
ATOM 30296 C C . SER D 1 484 ? 99.422 89.771 71.784 1.00 18.43 484 SER D C 1
ATOM 30297 O O . SER D 1 484 ? 99.020 89.395 70.678 1.00 18.43 484 SER D O 1
ATOM 30305 N N . PHE D 1 485 ? 99.470 88.954 72.836 1.00 18.54 485 PHE D N 1
ATOM 30306 C CA . PHE D 1 485 ? 99.074 87.555 72.721 1.00 18.54 485 PHE D CA 1
ATOM 30307 C C . PHE D 1 485 ? 97.614 87.423 72.313 1.00 18.54 485 PHE D C 1
ATOM 30308 O O . PHE D 1 485 ? 97.291 86.835 71.275 1.00 18.54 485 PHE D O 1
ATOM 30325 N N . ILE D 1 486 ? 96.718 87.955 73.146 1.00 18.50 486 ILE D N 1
ATOM 30326 C CA . ILE D 1 486 ? 95.284 87.780 72.952 1.00 18.50 486 ILE D CA 1
ATOM 30327 C C . ILE D 1 486 ? 94.865 88.333 71.599 1.00 18.50 486 ILE D C 1
ATOM 30328 O O . ILE D 1 486 ? 94.082 87.710 70.869 1.00 18.50 486 ILE D O 1
ATOM 30344 N N . SER D 1 487 ? 95.400 89.496 71.234 1.00 19.76 487 SER D N 1
ATOM 30345 C CA . SER D 1 487 ? 95.104 90.070 69.931 1.00 19.76 487 SER D CA 1
ATOM 30346 C C . SER D 1 487 ? 95.583 89.162 68.809 1.00 19.76 487 SER D C 1
ATOM 30347 O O . SER D 1 487 ? 94.851 88.908 67.845 1.00 19.76 487 SER D O 1
ATOM 30355 N N . LEU D 1 488 ? 96.807 88.645 68.925 1.00 20.08 488 LEU D N 1
ATOM 30356 C CA . LEU D 1 488 ? 97.387 87.864 67.839 1.00 20.08 488 LEU D CA 1
ATOM 30357 C C . LEU D 1 488 ? 96.625 86.564 67.621 1.00 20.08 488 LEU D C 1
ATOM 30358 O O . LEU D 1 488 ? 96.352 86.189 66.475 1.00 20.08 488 LEU D O 1
ATOM 30374 N N . PHE D 1 489 ? 96.258 85.867 68.700 1.00 20.44 489 PHE D N 1
ATOM 30375 C CA . PHE D 1 489 ? 95.597 84.576 68.543 1.00 20.44 489 PHE D CA 1
ATOM 30376 C C . PHE D 1 489 ? 94.089 84.671 68.327 1.00 20.44 489 PHE D C 1
ATOM 30377 O O . PHE D 1 489 ? 93.516 83.745 67.742 1.00 20.44 489 PHE D O 1
ATOM 30394 N N . ILE D 1 490 ? 93.422 85.744 68.764 1.00 19.63 490 ILE D N 1
ATOM 30395 C CA . ILE D 1 490 ? 91.988 85.859 68.494 1.00 19.63 490 ILE D CA 1
ATOM 30396 C C . ILE D 1 490 ? 91.739 86.535 67.153 1.00 19.63 490 ILE D C 1
ATOM 30397 O O . ILE D 1 490 ? 90.970 86.029 66.327 1.00 19.63 490 ILE D O 1
ATOM 30413 N N . TYR D 1 491 ? 92.374 87.675 66.905 1.00 20.37 491 TYR D N 1
ATOM 30414 C CA . TYR D 1 491 ? 91.961 88.536 65.809 1.00 20.37 491 TYR D CA 1
ATOM 30415 C C . TYR D 1 491 ? 92.532 88.128 64.457 1.00 20.37 491 TYR D C 1
ATOM 30416 O O . TYR D 1 491 ? 92.157 88.733 63.448 1.00 20.37 491 TYR D O 1
ATOM 30434 N N . MET D 1 492 ? 93.417 87.136 64.406 1.00 22.99 492 MET D N 1
ATOM 30435 C CA . MET D 1 492 ? 94.142 86.798 63.182 1.00 22.99 492 MET D CA 1
ATOM 30436 C C . MET D 1 492 ? 94.146 85.314 62.856 1.00 22.99 492 MET D C 1
ATOM 30437 O O . MET D 1 492 ? 94.310 84.956 61.688 1.00 22.99 492 MET D O 1
ATOM 30451 N N . ILE D 1 493 ? 93.958 84.452 63.843 1.00 22.29 493 ILE D N 1
ATOM 30452 C CA . ILE D 1 493 ? 94.278 83.038 63.731 1.00 22.29 493 ILE D CA 1
ATOM 30453 C C . ILE D 1 493 ? 93.027 82.163 63.791 1.00 22.29 493 ILE D C 1
ATOM 30454 O O . ILE D 1 493 ? 92.851 81.270 62.959 1.00 22.29 493 ILE D O 1
ATOM 30470 N N . LEU D 1 494 ? 92.148 82.400 64.770 1.00 22.34 494 LEU D N 1
ATOM 30471 C CA . LEU D 1 494 ? 90.792 81.866 64.691 1.00 22.34 494 LEU D CA 1
ATOM 30472 C C . LEU D 1 494 ? 90.154 82.227 63.360 1.00 22.34 494 LEU D C 1
ATOM 30473 O O . LEU D 1 494 ? 89.489 81.398 62.721 1.00 22.34 494 LEU D O 1
ATOM 30489 N N . SER D 1 495 ? 90.357 83.474 62.933 1.00 23.40 495 SER D N 1
ATOM 30490 C CA . SER D 1 495 ? 89.947 83.918 61.610 1.00 23.40 495 SER D CA 1
ATOM 30491 C C . SER D 1 495 ? 90.458 82.988 60.522 1.00 23.40 495 SER D C 1
ATOM 30492 O O . SER D 1 495 ? 89.730 82.660 59.577 1.00 23.40 495 SER D O 1
ATOM 30500 N N . LEU D 1 496 ? 91.705 82.537 60.646 1.00 24.18 496 LEU D N 1
ATOM 30501 C CA . LEU D 1 496 ? 92.290 81.723 59.593 1.00 24.18 496 LEU D CA 1
ATOM 30502 C C . LEU D 1 496 ? 91.758 80.298 59.624 1.00 24.18 496 LEU D C 1
ATOM 30503 O O . LEU D 1 496 ? 91.580 79.691 58.566 1.00 24.18 496 LEU D O 1
ATOM 30519 N N . PHE D 1 497 ? 91.506 79.744 60.814 1.00 24.47 497 PHE D N 1
ATOM 30520 C CA . PHE D 1 497 ? 90.777 78.479 60.884 1.00 24.47 497 PHE D CA 1
ATOM 30521 C C . PHE D 1 497 ? 89.452 78.583 60.143 1.00 24.47 497 PHE D C 1
ATOM 30522 O O . PHE D 1 497 ? 89.113 77.732 59.304 1.00 24.47 497 PHE D O 1
ATOM 30539 N N . ILE D 1 498 ? 88.701 79.651 60.426 1.00 24.32 498 ILE D N 1
ATOM 30540 C CA . ILE D 1 498 ? 87.412 79.859 59.776 1.00 24.32 498 ILE D CA 1
ATOM 30541 C C . ILE D 1 498 ? 87.596 79.945 58.268 1.00 24.32 498 ILE D C 1
ATOM 30542 O O . ILE D 1 498 ? 86.770 79.442 57.494 1.00 24.32 498 ILE D O 1
ATOM 30558 N N . ALA D 1 499 ? 88.695 80.559 57.828 1.00 25.28 499 ALA D N 1
ATOM 30559 C CA . ALA D 1 499 ? 88.987 80.624 56.403 1.00 25.28 499 ALA D CA 1
ATOM 30560 C C . ALA D 1 499 ? 89.249 79.241 55.821 1.00 25.28 499 ALA D C 1
ATOM 30561 O O . ALA D 1 499 ? 88.833 78.947 54.696 1.00 25.28 499 ALA D O 1
ATOM 30568 N N . LEU D 1 500 ? 89.942 78.380 56.568 1.00 26.98 500 LEU D N 1
ATOM 30569 C CA . LEU D 1 500 ? 90.238 77.040 56.076 1.00 26.98 500 LEU D CA 1
ATOM 30570 C C . LEU D 1 500 ? 88.963 76.231 55.874 1.00 26.98 500 LEU D C 1
ATOM 30571 O O . LEU D 1 500 ? 88.688 75.746 54.769 1.00 26.98 500 LEU D O 1
ATOM 30587 N N . ILE D 1 501 ? 88.178 76.054 56.941 1.00 29.15 501 ILE D N 1
ATOM 30588 C CA . ILE D 1 501 ? 86.962 75.247 56.836 1.00 29.15 501 ILE D CA 1
ATOM 30589 C C . ILE D 1 501 ? 85.997 75.860 55.830 1.00 29.15 501 ILE D C 1
ATOM 30590 O O . ILE D 1 501 ? 85.316 75.140 55.084 1.00 29.15 501 ILE D O 1
ATOM 30606 N N . THR D 1 502 ? 85.924 77.193 55.786 1.00 29.62 502 THR D N 1
ATOM 30607 C CA . THR D 1 502 ? 85.100 77.844 54.776 1.00 29.62 502 THR D CA 1
ATOM 30608 C C . THR D 1 502 ? 85.563 77.470 53.373 1.00 29.62 502 THR D C 1
ATOM 30609 O O . THR D 1 502 ? 84.742 77.161 52.497 1.00 29.62 502 THR D O 1
ATOM 30620 N N . ASP D 1 503 ? 86.878 77.464 53.148 1.00 33.44 503 ASP D N 1
ATOM 30621 C CA . ASP D 1 503 ? 87.409 77.133 51.830 1.00 33.44 503 ASP D CA 1
ATOM 30622 C C . ASP D 1 503 ? 87.109 75.689 51.451 1.00 33.44 503 ASP D C 1
ATOM 30623 O O . ASP D 1 503 ? 86.712 75.413 50.312 1.00 33.44 503 ASP D O 1
ATOM 30632 N N . THR D 1 504 ? 87.297 74.752 52.383 1.00 33.89 504 THR D N 1
ATOM 30633 C CA . THR D 1 504 ? 87.024 73.351 52.080 1.00 33.89 504 THR D CA 1
ATOM 30634 C C . THR D 1 504 ? 85.551 73.132 51.765 1.00 33.89 504 THR D C 1
ATOM 30635 O O . THR D 1 504 ? 85.211 72.405 50.822 1.00 33.89 504 THR D O 1
ATOM 30646 N N . TYR D 1 505 ? 84.663 73.749 52.550 1.00 36.03 505 TYR D N 1
ATOM 30647 C CA . TYR D 1 505 ? 83.238 73.692 52.246 1.00 36.03 505 TYR D CA 1
ATOM 30648 C C . TYR D 1 505 ? 82.958 74.221 50.847 1.00 36.03 505 TYR D C 1
ATOM 30649 O O . TYR D 1 505 ? 82.171 73.629 50.095 1.00 36.03 505 TYR D O 1
ATOM 30667 N N . GLU D 1 506 ? 83.608 75.326 50.477 1.00 39.11 506 GLU D N 1
ATOM 30668 C CA . GLU D 1 506 ? 83.446 75.873 49.135 1.00 39.11 506 GLU D CA 1
ATOM 30669 C C . GLU D 1 506 ? 83.858 74.860 48.071 1.00 39.11 506 GLU D C 1
ATOM 30670 O O . GLU D 1 506 ? 83.128 74.632 47.097 1.00 39.11 506 GLU D O 1
ATOM 30678 N N . THR D 1 507 ? 85.025 74.236 48.245 1.00 39.45 507 THR D N 1
ATOM 30679 C CA . THR D 1 507 ? 85.520 73.304 47.237 1.00 39.45 507 THR D CA 1
ATOM 30680 C C . THR D 1 507 ? 84.593 72.106 47.086 1.00 39.45 507 THR D C 1
ATOM 30681 O O . THR D 1 507 ? 84.133 71.804 45.982 1.00 39.45 507 THR D O 1
ATOM 30692 N N . ILE D 1 508 ? 84.304 71.409 48.186 1.00 40.96 508 ILE D N 1
ATOM 30693 C CA . ILE D 1 508 ? 83.544 70.169 48.069 1.00 40.96 508 ILE D CA 1
ATOM 30694 C C . ILE D 1 508 ? 82.107 70.451 47.650 1.00 40.96 508 ILE D C 1
ATOM 30695 O O . ILE D 1 508 ? 81.491 69.616 46.977 1.00 40.96 508 ILE D O 1
ATOM 30711 N N . LYS D 1 509 ? 81.555 71.598 48.042 1.00 43.62 509 LYS D N 1
ATOM 30712 C CA . LYS D 1 509 ? 80.338 72.084 47.404 1.00 43.62 509 LYS D CA 1
ATOM 30713 C C . LYS D 1 509 ? 80.516 72.148 45.891 1.00 43.62 509 LYS D C 1
ATOM 30714 O O . LYS D 1 509 ? 79.664 71.664 45.133 1.00 43.62 509 LYS D O 1
ATOM 30733 N N . HIS D 1 510 ? 81.642 72.706 45.436 1.00 44.93 510 HIS D N 1
ATOM 30734 C CA . HIS D 1 510 ? 81.895 72.816 44.004 1.00 44.93 510 HIS D CA 1
ATOM 30735 C C . HIS D 1 510 ? 82.082 71.451 43.348 1.00 44.93 510 HIS D C 1
ATOM 30736 O O . HIS D 1 510 ? 81.917 71.329 42.129 1.00 44.93 510 HIS D O 1
ATOM 30740 N N . TYR D 1 511 ? 82.424 70.421 44.126 1.00 47.15 511 TYR D N 1
ATOM 30741 C CA . TYR D 1 511 ? 82.580 69.082 43.568 1.00 47.15 511 TYR D CA 1
ATOM 30742 C C . TYR D 1 511 ? 81.242 68.370 43.474 1.00 47.15 511 TYR D C 1
ATOM 30743 O O . TYR D 1 511 ? 80.976 67.672 42.490 1.00 47.15 511 TYR D O 1
ATOM 30761 N N . GLN D 1 512 ? 80.389 68.528 44.484 1.00 45.68 512 GLN D N 1
ATOM 30762 C CA . GLN D 1 512 ? 79.045 67.985 44.381 1.00 45.68 512 GLN D CA 1
ATOM 30763 C C . GLN D 1 512 ? 78.179 68.759 43.395 1.00 45.68 512 GLN D C 1
ATOM 30764 O O . GLN D 1 512 ? 77.104 68.271 43.034 1.00 45.68 512 GLN D O 1
ATOM 30778 N N . GLN D 1 513 ? 78.615 69.942 42.956 1.00 48.52 513 GLN D N 1
ATOM 30779 C CA . GLN D 1 513 ? 77.989 70.611 41.818 1.00 48.52 513 GLN D CA 1
ATOM 30780 C C . GLN D 1 513 ? 78.584 70.147 40.489 1.00 48.52 513 GLN D C 1
ATOM 30781 O O . GLN D 1 513 ? 77.868 69.614 39.635 1.00 48.52 513 GLN D O 1
ATOM 30795 N N . ASP D 1 514 ? 79.893 70.334 40.307 1.00 50.75 514 ASP D N 1
ATOM 30796 C CA . ASP D 1 514 ? 80.552 70.140 39.021 1.00 50.75 514 ASP D CA 1
ATOM 30797 C C . ASP D 1 514 ? 81.348 68.841 38.932 1.00 50.75 514 ASP D C 1
ATOM 30798 O O . ASP D 1 514 ? 82.116 68.667 37.980 1.00 50.75 514 ASP D O 1
ATOM 30805 N N . GLY D 1 515 ? 81.193 67.938 39.886 1.00 52.02 515 GLY D N 1
ATOM 30806 C CA . GLY D 1 515 ? 81.836 66.641 39.813 1.00 52.02 515 GLY D CA 1
ATOM 30807 C C . GLY D 1 515 ? 83.202 66.617 40.473 1.00 52.02 515 GLY D C 1
ATOM 30808 O O . GLY D 1 515 ? 83.933 67.613 40.502 1.00 52.02 515 GLY D O 1
ATOM 30812 N N . PHE D 1 516 ? 83.555 65.450 41.008 1.00 59.49 516 PHE D N 1
ATOM 30813 C CA . PHE D 1 516 ? 84.826 65.240 41.675 1.00 59.49 516 PHE D CA 1
ATOM 30814 C C . PHE D 1 516 ? 85.971 65.369 40.674 1.00 59.49 516 PHE D C 1
ATOM 30815 O O . PHE D 1 516 ? 85.750 65.375 39.462 1.00 59.49 516 PHE D O 1
ATOM 30832 N N . PRO D 1 517 ? 87.214 65.476 41.146 1.00 64.37 517 PRO D N 1
ATOM 30833 C CA . PRO D 1 517 ? 88.350 65.477 40.218 1.00 64.37 517 PRO D CA 1
ATOM 30834 C C . PRO D 1 517 ? 88.639 64.080 39.692 1.00 64.37 517 PRO D C 1
ATOM 30835 O O . PRO D 1 517 ? 88.069 63.079 40.128 1.00 64.37 517 PRO D O 1
ATOM 30846 N N . GLU D 1 518 ? 89.555 64.030 38.732 1.00 76.07 518 GLU D N 1
ATOM 30847 C CA . GLU D 1 518 ? 89.899 62.774 38.082 1.00 76.07 518 GLU D CA 1
ATOM 30848 C C . GLU D 1 518 ? 90.672 61.873 39.036 1.00 76.07 518 GLU D C 1
ATOM 30849 O O . GLU D 1 518 ? 91.520 62.335 39.805 1.00 76.07 518 GLU D O 1
ATOM 30861 N N . THR D 1 519 ? 90.364 60.576 38.984 1.00 80.34 519 THR D N 1
ATOM 30862 C CA . THR D 1 519 ? 91.020 59.575 39.817 1.00 80.34 519 THR D CA 1
ATOM 30863 C C . THR D 1 519 ? 91.523 58.384 39.010 1.00 80.34 519 THR D C 1
ATOM 30864 O O . THR D 1 519 ? 92.451 57.694 39.445 1.00 80.34 519 THR D O 1
ATOM 30875 N N . GLU D 1 520 ? 90.901 58.118 37.858 1.00 85.10 520 GLU D N 1
ATOM 30876 C CA . GLU D 1 520 ? 91.133 56.986 36.955 1.00 85.10 520 GLU D CA 1
ATOM 30877 C C . GLU D 1 520 ? 90.525 55.693 37.502 1.00 85.10 520 GLU D C 1
ATOM 30878 O O . GLU D 1 520 ? 90.575 54.670 36.808 1.00 85.10 520 GLU D O 1
ATOM 30890 N N . LEU D 1 521 ? 89.958 55.697 38.711 1.00 82.48 521 LEU D N 1
ATOM 30891 C CA . LEU D 1 521 ? 89.120 54.615 39.208 1.00 82.48 521 LEU D CA 1
ATOM 30892 C C . LEU D 1 521 ? 87.649 54.915 38.948 1.00 82.48 521 LEU D C 1
ATOM 30893 O O . LEU D 1 521 ? 86.925 54.079 38.394 1.00 82.48 521 LEU D O 1
ATOM 30909 N N . ARG D 1 522 ? 87.200 56.109 39.342 1.00 80.58 522 ARG D N 1
ATOM 30910 C CA . ARG D 1 522 ? 85.847 56.543 39.015 1.00 80.58 522 ARG D CA 1
ATOM 30911 C C . ARG D 1 522 ? 85.638 56.596 37.512 1.00 80.58 522 ARG D C 1
ATOM 30912 O O . ARG D 1 522 ? 84.521 56.379 37.027 1.00 80.58 522 ARG D O 1
ATOM 30933 N N . THR D 1 523 ? 86.700 56.894 36.759 1.00 83.42 523 THR D N 1
ATOM 30934 C CA . THR D 1 523 ? 86.638 56.787 35.307 1.00 83.42 523 THR D CA 1
ATOM 30935 C C . THR D 1 523 ? 86.303 55.364 34.883 1.00 83.42 523 THR D C 1
ATOM 30936 O O . THR D 1 523 ? 85.439 55.148 34.024 1.00 83.42 523 THR D O 1
ATOM 30947 N N . PHE D 1 524 ? 86.972 54.376 35.481 1.00 85.19 524 PHE D N 1
ATOM 30948 C CA . PHE D 1 524 ? 86.731 52.986 35.115 1.00 85.19 524 PHE D CA 1
ATOM 30949 C C . PHE D 1 524 ? 85.330 52.546 35.515 1.00 85.19 524 PHE D C 1
ATOM 30950 O O . PHE D 1 524 ? 84.694 51.761 34.803 1.00 85.19 524 PHE D O 1
ATOM 30967 N N . ILE D 1 525 ? 84.832 53.039 36.648 1.00 83.50 525 ILE D N 1
ATOM 30968 C CA . ILE D 1 525 ? 83.467 52.724 37.056 1.00 83.50 525 ILE D CA 1
ATOM 30969 C C . ILE D 1 525 ? 82.476 53.560 36.254 1.00 83.50 525 ILE D C 1
ATOM 30970 O O . ILE D 1 525 ? 81.663 53.027 35.491 1.00 83.50 525 ILE D O 1
ATOM 30986 N N . SER D 1 526 ? 82.546 54.880 36.407 1.00 84.27 526 SER D N 1
ATOM 30987 C CA . SER D 1 526 ? 81.673 55.812 35.699 1.00 84.27 526 SER D CA 1
ATOM 30988 C C . SER D 1 526 ? 80.197 55.502 35.938 1.00 84.27 526 SER D C 1
ATOM 30989 O O . SER D 1 526 ? 79.838 54.843 36.915 1.00 84.27 526 SER D O 1
#

Foldseek 3Di:
DVLVVLLVVVVCLVDDVVRNCVVVNDDPPLVVLLVVLLVLLVVVLVVVVVVLVVVVVVVVVVVVQLCVQQAPPDDVPPVLKAKDQDDVVVVVSNLSNVLSVLCVVPPHDAFKDFPVWWKKKKFKWFPDWDDDVVVPDIDGDPDIDMDMDIDTSPDPVDSVHDDPDDDDLRTGFKIKTWGKMKHFDDVCVVPLLAATIKIWIKIWIQGCPPPDSITIIHMDIDMAGDHDPWDDDPRHTDGRDDDVLVSLVVSLVSLVVLLVVLVVQQVVLLVSLVVCQVVVCVPPVDHPADVVSCVSGDCLSVLSNLLSVLSNVLSVVVSVCSVVVGSDDDSSSVSSVSSSVSSVVNVLVVVCSDPVSVLVVVLVVVLVPVVVVVCVVVVVVLVVLLVVLLVLCLVFAPASVDSVSSSVVLVCLLVPPDDVVRLPRGDCPDVVSNVVSVCSSVVSSCCSNVPPVVVSVVRSVVSSVVSVVCVVVNDDDRVVVVSND/DVLVVLLVVVVCLVDDVVRNCVVVNDDPPLVVLLVVLLVLLVVVLVVVVVVLVVVVVVVVVVVVQLCVQQAPPDDVPPVLKAKDQDDVVVVVSNLSNVLSVLCVVPPHDAFKDFPVWWKKKKFKWFPDWDDDVVVPDIDGDPDIDMDMDIDTSPDPVDSVHDDPDDDDLRTGFKIKTWGKMKHFDDVCVVPLLAATIKIWIKIWIQGCPPPDSITIIHMDIDMAGDHDPWDDDPRHTDGRDDDVLVSLVVSLVSLVVLLVVLVVQQVVLLVSLVVCQVVVCVPPVDHPADVVSCVSGDCLSVLSNLLSVLSNVLSVVVSVCSVVVGSDDDSSSVSSVSSSVSSVVNVLVVVCSDPVSVLVVVLVVVLVPVVVVVCVVVVVVLVVLLVVLLVLCLVFAPASVDSVSSSVVLVCLLVPPDDVVRLPRGDCPDVVSNVVSVCSSVVSSCCSNVPPVVVSVVRSVVSSVVSVVCVVVNDDDRVVVVSND/DVLVVLLVVVVCLVDDVVRNCVVVNDDPPLVVLLVVLLVLLVVVLVVVVVVLVVVVVVVVVVVVQLCVQQAPPDDVPPVLKAKDQDDVVVVVSNLSNVLSLLCVVPPHDAFKDFPVWWKKKKFKWFPDWDDDVVVPDIDGDPDIDMDMDIDTSPDPVDSVHDDPDDDDLRTGFKIKTWGKMKHFDDVCVVPLLAATIKIWIKIWIQGCPPPDSITIIHMDIDMAGDHDPWDDDPRHTDGRDDDVLVSLVVSLVSLVVLLVVLVVQQVVLLVSLVVCQVVVCVPPVDHPADVVSCVSGDCLSVLSNLLSVLSNVLSVVVSVCSVVVGSDDDSSSVSSVSSSVSSVVNVLVVVCSDPVSVLVVVLVVVLVPVVVVVCVVVVVVLVVLLVVLLVLCLVFAPASVDSVSSSVVLVCLLVPPDDVVRLPRGDCPDVVSNVVSVCSSVVSSCCSNVPPVVVSVVRSVVSSVVSVVCVVVNDDDRVVVVSND/DVLVVLLVVVVCLVDDVVRNCVVVNDDPPLVVLLVVLLVLLVVVLVVVVVVLVVVVVVVVVVVVQLCVQQAPPDDVPPVLKAKDQDDVVVVVSNLSNVLSLLCVVPPHDAFKDFPVWWKKKKFKWFPDWDDDVVVPDIDGDPDIDMDMDIDTSPDPVDSVHDDPDDDDLRTGFKIKTWGKMKHFDDVCVVPLLAATIKIWIKIWIQGCPPPDSITIIHMDIDMAGDHDPWDDDPRHTDGRDDDVLVSLVVSLVSLVVLLVVLVVQQVVLLVSLVVCQVVVCVPPVDHPADVVSCVSGDCLSVLSNLLSVLSNVLSVVVSVCSVVVGSDDDSSSVSSVSSSVSSVVNVLVVVCSDPVSVLVVVLVVVLVPVVVVVCVVVVVVLVVLLVVLLVLCLVFAPASVDSVSSSVVLVCLLVPPDDVVRLPRGDCPDVVSNVVSVCSSVVSSCCSNVPPVVVSVVRSVVSSVVSVVCVVVNDDDRVVVVSND

Nearest PDB structures (foldseek):
  5w3s-assembly1_A  TM=1.002E+00  e=4.556E-76  Callithrix jacchus
  6aye-assembly1_A  TM=9.814E-01  e=2.368E-59  Homo sapiens
  6ayf-assembly1_B  TM=9.743E-01  e=1.161E-59  Homo sapiens
  9cbz-assembly1_B  TM=8.805E-01  e=4.326E-43  Mus musculus
  5wj5-assembly1_D  TM=9.216E-01  e=4.693E-38  Homo sapiens

B-factor: mean 56.47, std 21.36, range [18.43, 98.51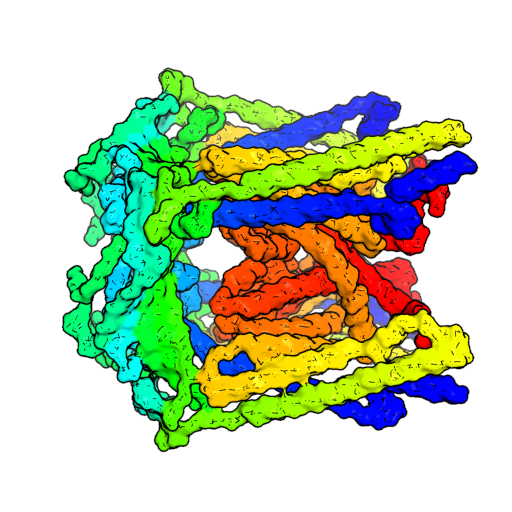]

InterPro domains:
  IPR013122 Polycystin cation channel, PKD1/PKD2 [PF08016] (371-508)
  IPR039031 Mucolipin [PTHR12127] (22-552)
  IPR047317 Mucolipin-3, extracytosolic/lumenal domain [cd21072] (109-277)
  IPR049134 Mucolipin, extracytosolic domain [PF21381] (87-270)

Secondary structure (DSSP, 8-state):
-HHHHHHHHHHHHHS-TTHHHHSS----HHHHHHHHHHHHHHHHHHHHHHHHHHHHHHHHHHHHHHHHHHSTT--TTSTT--EE--HHHHHHHHHHHHHHHHTHHHH--SS-EE----EEEEEEEEEEEEEEGGGTEEEEEEEEEEEEEEE-TT--S-----S-----SSS--EEEEEEEEEEE-SSSTT-TTS--EEEEEEEEEEE--S-SS-EEEEEEEEEEEE--S-EEETTEEE-----HHHHHHHHHHHHHHHHHHHHHHHHHHHHHHHHHHHHHHHHHS----SHHHHHHS-HHHHHHHHHHHHHHHHHHHHHHHHHHT----SHHHHHHHHHHHHHHHHHHHTTTTSHHHHHHHHHHHHHHHHHHHHHHHHHHHHHHHHHHHHHHHSTTSSS-SSHHHHHHHHHHHHTT-S-HHHHHSS-TTSHHHHHHHHHHHHHHHHHHIIIIIHHHHHHHHHHHHHHHHHHHH-PPP-SSHHHH-/-HHHHHHHHHHHHHS-TTHHHHSS----HHHHHHHHHHHHHHHHHHHHHHHHHHHHHHHHHHHHHHHHHHSTT--TTSTT--EE--HHHHHHHHHHHHHHHHTHHHH--SS-EE----EEEEEEEEEEEEEEGGGTEEEEEEEEEEEEEEE-TT--S-----S-----SSS--EEEEEEEEEEE-SSSTT-TTS--EEEEEEEEEEE--S-SS-EEEEEEEEEEEE--S-EEETTEEE-----HHHHHHHHHHHHHHHHHHHHHHHHHHHHHHHHHHHHHHHHHS----SHHHHHHS-HHHHHHHHHHHHHHHHHHHHHHHHHHT----SHHHHHHHHHHHHHHHHHHHTTTTSHHHHHHHHHHHHHHHHHHHHHHHHHHHHHHHHHHHHHHHSTTSSS-SSHHHHHHHHHHHHTT-S-HHHHHSS-TTSHHHHHHHHHHHHHHHHHHIIIIIHHHHHHHHHHHHHHHHHHHH-PPP-SSHHHH-/-HHHHHHHHHHHHHS-TTHHHHSS----HHHHHHHHHHHHHHHHHHHHHHHHHHHHHHHHHHHHHHHHHHSTT--TTSTT--EE--HHHHHHHHHHHHHHHHTHHHH--SS-EE----EEEEEEEEEEEEEEGGGTEEEEEEEEEEEEEEE-TT--S-----S-----SSS--EEEEEEEEEEE-SSSTT-TTS--EEEEEEEEEEE--S-SS-EEEEEEEEEEEE--S-EEETTEEE-----HHHHHHHHHHHHHHHHHHHHHHHHHHHHHHHHHHHHHHHHHS----SHHHHHHS-HHHHHHHHHHHHHHHHHHHHHHHHHHT----SHHHHHHHHHHHHHHHHHHHTTTTSHHHHHHHHHHHHHHHHHHHHHHHHHHHHHHHHHHHHHHHSTTSSS-SSHHHHHHHHHHHHTT-S-HHHHHSS-TTSHHHHHHHHHHHHHHHHHHIIIIIHHHHHHHHHHHHHHHHHHHH-PPP-SSHHHH-/-HHHHHHHHHHHHHS-TTHHHHSS----HHHHHHHHHHHHHHHHHHHHHHHHHHHHHHHHHHHHHHHHHHSTT--TTSTT--EE--HHHHHHHHHHHHHHHHTHHHH--SS-EE----EEEEEEEEEEEEEEGGGTEEEEEEEEEEEEEEE-TT--S-----S-----SSS--EEEEEEEEEEE-SSSTT-TTS--EEEEEEEEEEE--S-SS-EEEEEEEEEEEE--S-EEETTEEE-----HHHHHHHHHHHHHHHHHHHHHHHHHHHHHHHHHHHHHHHHHS----SHHHHHHS-HHHHHHHHHHHHHHHHHHHHHHHHHHT----SHHHHHHHHHHHHHHHHHHHTTTTSHHHHHHHHHHHHHHHHHHHHHHHHHHHHHHHHHHHHHHHSTTSSS-SSHHHHHHHHHHHHTT-S-HHHHHSS-TTSHHHHHHHHHHHHHHHHHHIIIIIHHHHHHHHHHHHHHHHHHHH-PPP-SSHHHH-

Organism: Callithrix jacchus (NCBI:txid9483)